Protein AF-0000000076605828 (afdb_homodimer)

pLDDT: mean 88.72, std 11.88, range [22.8, 98.69]

Foldseek 3Di:
DPPVPPPVPPVPPPPPPPQDWAKAKEAEAAPVPRAGDWQWWKAFPPDPFIDTAHPRRMDIGTDGQQTWIWTDDVQWDIDIDGRPDSYDYHHTYRFPDQQQPWDDFVPDIDGNLFDFADKDKDAQVNCVVFVDQFPLVSDDFPDWQKHWFFQFQFPPGDIAIFGQDAAFPPDLGAWEAEPRDTDPPDDRQDGSNFWGMKMKGRFCQRCVVVFFRAQRTYIYTYGDWADADDKWKWKWKWKWFWDFPDAFFFQFQLRLQVLQQQQQVVVVHHRPDDPVCSVVLPRFAQLVVVFFAGRWMKIKIKMKMWHDRPQKTKIKMWMWIWTAARGLRVLVQGIKIKIKIKIKMKGWPAAAPPDQFQRTKIKIKIKMKMKMKGHHWDFFDLQATLLLLSRWANRSADQFDPCQVVVCVVWVQAAAAPVRTGGDAGDPQPARRFSSVSVSRALKTKMKIKIWMKMKIKMWTPGGVQKIKMKMKIKIKMKMKMWMKHDQHATYPHPGGRHKIKIKMKMKIKMKMKIKIKIWGWDDDDQKTKIKMKMKMKMKMAMKMKMKMAIHFPDSDPVPGDRVRHDDDPVPIDMDIDGRVPFMKMKIKIKMKMWMDGNSFKIKMKMKMKMAIQQAAPQARIDIKIKIKIKGWPCVDPVNVPPDQFWDTKMKMKMKIKHWHRPDGHPLQAWDKDKPPWDFDDDDPPTDIDIDIDTQEHHHNPAYIKMKIKIKIKMKTATDSNQKIKIKMWMKIKIFQHWDFADDDVVVVHGGGITRFWMKMKIWMKMKIKGWDDDVLKTKIKIKMKIFMDIFTAAPRYPQQKDQDDADVLLLAGGFWMGGHGDHPIATKFWEWFFFQFAAVSQVVLCVQAVANDHGQATHTDQCPPPSHDDRVRMDGLFAQDFRMWMKMWMWMDGVFKIKIWIKIKTFRGKAQEPSDGLSRLSIIDRPCLVQGRPHGPSTGQHGGNHNVNRRSRNYRYNSRIDTLIKMFRAKIKMKGKDPCVVQVVVPWRIKMKMKMKGRNDMGDPDSHSESRHDHDDPRCRRYGNSGNHHIIMIMIMMMTMD/DPPVPPPVPPPPPPPPPPQDWAKAKEAEAAPVPRAGDWQWWKDFPPDPFIDTAHNRRMDIGTDGQQTWIWTDDVQWDIDIDGRPDSYDYHHTYRFPDQQQPWDDFVPDIDGNLFDFADKDKDAQVNCVVFVDQFPLVRDDFPDWQKHWFFFFQFPPGDIAIFGQDAAFPPDLGAWEAEPRDTDPPDDRQDGSNFWGMKMKGRFCQRCVVVFFRGQRTYIYTYGDWADADDKWKWKWKKKWFWDFPDAFFFQFQLRLQVLQQQQQVVVVHHRPDDPVCSVPLPRFAQLVVVFFAGRWMKIKIKMKMWHDHPFKTKIKMWMWIWTAARGLSVLVAGIKIKIKIKIKMKGWPAAAPPDQFQRTKIKIKIKMKMKMKGHHWDFFDLQATLLLLSRWANRSAHQFDPCQVVCCVVWVQAAAAPVRTGGDAGDPQPARRFRSVSVSRALKTKMKIKIWMKMKIKMWTPGGVQKIKMKMKIKIKMKMKMWMKHDQHATYPHPGGRHKIKIKMKMKIKMKMKIKIKIWGWDDDDQKTKIKMKMKMKMKMAMKMKMKMAIHFPDSDPVPRDRVRHDDDCVPIDMDIDGRVPFMKMKIKIKMKMWMDGNSFKIKIKMKMKMAIQQAAPVARIDIKIKIKIKGWPCVDPVNVPPDQFWDTKMKMKMKIKHWHRPDGHPLQAWDKDKDPWDFDDDDPPTDIDIDIDTAEHHHNPAYIKMKIKIKIKMKTATDSRQKIKIKMWMKIKIFQHWDFADDDVVVVHGGGITRAWMKMKIWMKMKIKGWDDDVLKTKIKIKMKIFMDIFTAAPRYDQQKDQDDADVLLLAGGFWMGGHGDHPIATKFWEWFFFQFADVSQVVLCVQAVFNDHGQATHTDQCVPPSHDDRVRMDGLFAQDFRMWMKMWMWMDGDFKIKIWIKIKTFRGKAQEPSDGLSRLSIIDRPCLVQGRPHGPSTGQHGRNHNVNRRSRNYRYNSRIDTLIKMFRAKIKMKGKDPCVVQVVVPWRIKMKMKMKGRNDMGDPDSHSHSRHDHDDPRCRRYGNSGNHHIIMIMIMMMTMD

Sequence (2086 aa):
MKKTLGLLFLMMLATLVAAQDVTVTGRVTSESTGEPIPGVSVMVVGTTTGTITDIDGNFSLPTQMGERLRFSFIGMNNVEVAVTSSTHDVRMVETWTDLDEVVVVGYGVQRRSVITAAISSVSSDDLESSRPSRIEDVLKGRVSGVQITQSSGQPGSDSKLRIRGLGTINNSEPLYIVDGMAVDGGIDYLNPTDIESIEILKDAASAAVYGARAANGVVLVTTKSGSVARTTVNYDFSYGWQNPWRKKSVLDAREYMIIMNEALRNDGNAPRYSNEQIAGAGRGTDWQDETFNYDAPIQNHQVSIQGGSDQGTFFLSFGYFSQDGIVGGNYGKSNYERYSLRSNNNYTVFSTDDRGFLNKVRVGVNAGYSRILSSGIDPNSEYGSVLGSALAFNPIVPLYAEDPEGVIAARPTAVTDKDGRVFSLPPSGFQEIANPVAMLAAPQNSQGNSDKFVSTFWGELDVLEGLTFRSSYGVDLAFWGNDGYTFEHFLATQGKNFTQSHVFSNMHRGFRWQLENTLTYNFSVENHNFTALLGQSGQEYTYRNLGGDNYDLLENDPRKANINYGIADPALQRTWGGTGGFSAHTLASYFGRLDYNFRETYMFQATVRRDGSSNFGPNNKWGTFPSVSVGWNITNESFMDNRPDFLTHMRIRASWGLNGNERIPNFGYTSLMSGGQNYYFGSGDYMTMQYGASPSQLSNPDLKWEETEQINFGFETRMFNSALTFGFDYYKKTTTGMLMHIPIPAYVGKGSPWGNVGDMENSGFEFELGYRGRTGDFRYSISGNASYLENKLINLGNESGEIILESAGAAGLGAYVKGENGMPFPYFYGFKTDGILQNQAEADAYNAAYGRNARPGDVRFVDLNGDGQINDADRTKIGKGMPDWTFGFNLNAEWRNFDLNMFFQGTYGNDIFDYSVRGDIPAMNRPSWILDRWTGEGTSDRIPRMTNANPNGNWASSDLYVKDGSYLRLKTMQIGYTLPTEISRRVSIDRFRIYVSGDNLLTFTGYDGFEPEIASGGFTTIGIDRGIYPQARTISVGANITFMKKTLGLLFLMMLATLVAAQDVTVTGRVTSESTGEPIPGVSVMVVGTTTGTITDIDGNFSLPTQMGERLRFSFIGMNNVEVAVTSSTHDVRMVETWTDLDEVVVVGYGVQRRSVITAAISSVSSDDLESSRPSRIEDVLKGRVSGVQITQSSGQPGSDSKLRIRGLGTINNSEPLYIVDGMAVDGGIDYLNPTDIESIEILKDAASAAVYGARAANGVVLVTTKSGSVARTTVNYDFSYGWQNPWRKKSVLDAREYMIIMNEALRNDGNAPRYSNEQIAGAGRGTDWQDETFNYDAPIQNHQVSIQGGSDQGTFFLSFGYFSQDGIVGGNYGKSNYERYSLRSNNNYTVFSTDDRGFLNKVRVGVNAGYSRILSSGIDPNSEYGSVLGSALAFNPIVPLYAEDPEGVIAARPTAVTDKDGRVFSLPPSGFQEIANPVAMLAAPQNSQGNSDKFVSTFWGELDVLEGLTFRSSYGVDLAFWGNDGYTFEHFLATQGKNFTQSHVFSNMHRGFRWQLENTLTYNFSVENHNFTALLGQSGQEYTYRNLGGDNYDLLENDPRKANINYGIADPALQRTWGGTGGFSAHTLASYFGRLDYNFRETYMFQATVRRDGSSNFGPNNKWGTFPSVSVGWNITNESFMDNRPDFLTHMRIRASWGLNGNERIPNFGYTSLMSGGQNYYFGSGDYMTMQYGASPSQLSNPDLKWEETEQINFGFETRMFNSALTFGFDYYKKTTTGMLMHIPIPAYVGKGSPWGNVGDMENSGFEFELGYRGRTGDFRYSISGNASYLENKLINLGNESGEIILESAGAAGLGAYVKGENGMPFPYFYGFKTDGILQNQAEADAYNAAYGRNARPGDVRFVDLNGDGQINDADRTKIGKGMPDWTFGFNLNAEWRNFDLNMFFQGTYGNDIFDYSVRGDIPAMNRPSWILDRWTGEGTSDRIPRMTNANPNGNWASSDLYVKDGSYLRLKTMQIGYTLPTEISRRVSIDRFRIYVSGDNLLTFTGYDGFEPEIASGGFTTIGIDRGIYPQARTISVGANITF

Nearest PDB structures (foldseek):
  6slj-assembly1_A  TM=8.534E-01  e=1.405E-75  Porphyromonas gingivalis W83
  5fq8-assembly1_B  TM=7.972E-01  e=7.244E-64  Bacteroides thetaiotaomicron
  5fq6-assembly2_B  TM=7.898E-01  e=7.943E-63  Bacteroides thetaiotaomicron
  5fq6-assembly2_I  TM=7.905E-01  e=1.356E-63  Bacteroides thetaiotaomicron
  5fq7-assembly1_B  TM=7.815E-01  e=1.828E-61  Bacteroides thetaiotaomicron

Structure (mmCIF, N/CA/C/O backbone):
data_AF-0000000076605828-model_v1
#
loop_
_entity.id
_entity.type
_entity.pdbx_description
1 polymer 'TonB-linked outer membrane protein, SusC/RagA family'
#
loop_
_atom_site.group_PDB
_atom_site.id
_atom_site.type_symbol
_atom_site.label_atom_id
_atom_site.label_alt_id
_atom_site.label_comp_id
_atom_site.label_asym_id
_atom_site.label_entity_id
_atom_site.label_seq_id
_atom_site.pdbx_PDB_ins_code
_atom_site.Cartn_x
_atom_site.Cartn_y
_atom_site.Cartn_z
_atom_site.occupancy
_atom_site.B_iso_or_equiv
_atom_site.auth_seq_id
_atom_site.auth_comp_id
_atom_site.auth_asym_id
_atom_site.auth_atom_id
_atom_site.pdbx_PDB_model_num
ATOM 1 N N . MET A 1 1 ? 65.75 -18.188 44.406 1 22.8 1 MET A N 1
ATOM 2 C CA . MET A 1 1 ? 65 -17.172 43.656 1 22.8 1 MET A CA 1
ATOM 3 C C . MET A 1 1 ? 65.812 -16.688 42.438 1 22.8 1 MET A C 1
ATOM 5 O O . MET A 1 1 ? 65.25 -16.219 41.469 1 22.8 1 MET A O 1
ATOM 9 N N . LYS A 1 2 ? 67.125 -16.359 42.719 1 23.2 2 LYS A N 1
ATOM 10 C CA . LYS A 1 2 ? 68.062 -15.555 41.969 1 23.2 2 LYS A CA 1
ATOM 11 C C . LYS A 1 2 ? 68.5 -16.25 40.656 1 23.2 2 LYS A C 1
ATOM 13 O O . LYS A 1 2 ? 68.812 -15.602 39.656 1 23.2 2 LYS A O 1
ATOM 18 N N . LYS A 1 3 ? 68.812 -17.484 40.844 1 26.81 3 LYS A N 1
ATOM 19 C CA . LYS A 1 3 ? 69.5 -18.25 39.812 1 26.81 3 LYS A CA 1
ATOM 20 C C . LYS A 1 3 ? 68.625 -18.469 38.594 1 26.81 3 LYS A C 1
ATOM 22 O O . LYS A 1 3 ? 69.125 -18.859 37.531 1 26.81 3 LYS A O 1
ATOM 27 N N . THR A 1 4 ? 67.312 -18.672 38.969 1 29.89 4 THR A N 1
ATOM 28 C CA . THR A 1 4 ? 66.375 -19.219 37.969 1 29.89 4 THR A CA 1
ATOM 29 C C . THR A 1 4 ? 66.125 -18.203 36.875 1 29.89 4 THR A C 1
ATOM 31 O O . THR A 1 4 ? 65.312 -18.438 35.969 1 29.89 4 THR A O 1
ATOM 34 N N . LEU A 1 5 ? 66.75 -16.906 37.062 1 31.23 5 LEU A N 1
ATOM 35 C CA . LEU A 1 5 ? 66.438 -15.773 36.219 1 31.23 5 LEU A CA 1
ATOM 36 C C . LEU A 1 5 ? 67.062 -15.953 34.812 1 31.23 5 LEU A C 1
ATOM 38 O O . LEU A 1 5 ? 66.625 -15.289 33.875 1 31.23 5 LEU A O 1
ATOM 42 N N . GLY A 1 6 ? 68.188 -16.703 34.75 1 29.97 6 GLY A N 1
ATOM 43 C CA . GLY A 1 6 ? 69.125 -16.656 33.625 1 29.97 6 GLY A CA 1
ATOM 44 C C . GLY A 1 6 ? 68.5 -17.188 32.344 1 29.97 6 GLY A C 1
ATOM 45 O O . GLY A 1 6 ? 68.688 -16.641 31.266 1 29.97 6 GLY A O 1
ATOM 46 N N . LEU A 1 7 ? 67.938 -18.391 32.531 1 31.02 7 LEU A N 1
ATOM 47 C CA . LEU A 1 7 ? 67.688 -19.234 31.375 1 31.02 7 LEU A CA 1
ATOM 48 C C . LEU A 1 7 ? 66.562 -18.625 30.5 1 31.02 7 LEU A C 1
ATOM 50 O O . LEU A 1 7 ? 66.375 -19.062 29.359 1 31.02 7 LEU A O 1
ATOM 54 N N . LEU A 1 8 ? 65.75 -17.672 31.094 1 28.02 8 LEU A N 1
ATOM 55 C CA . LEU A 1 8 ? 64.562 -17.234 30.359 1 28.02 8 LEU A CA 1
ATOM 56 C C . LEU A 1 8 ? 64.938 -16.359 29.172 1 28.02 8 LEU A C 1
ATOM 58 O O . LEU A 1 8 ? 64.125 -16.172 28.25 1 28.02 8 LEU A O 1
ATOM 62 N N . PHE A 1 9 ? 66.188 -15.734 29.219 1 30.53 9 PHE A N 1
ATOM 63 C CA . PHE A 1 9 ? 66.562 -14.727 28.234 1 30.53 9 PHE A CA 1
ATOM 64 C C . PHE A 1 9 ? 66.75 -15.352 26.859 1 30.53 9 PHE A C 1
ATOM 66 O O . PHE A 1 9 ? 66.625 -14.672 25.828 1 30.53 9 PHE A O 1
ATOM 73 N N . LEU A 1 10 ? 67.312 -16.594 26.828 1 29.33 10 LEU A N 1
ATOM 74 C CA . LEU A 1 10 ? 67.812 -17.078 25.562 1 29.33 10 LEU A CA 1
ATOM 75 C C . LEU A 1 10 ? 66.688 -17.297 24.562 1 29.33 10 LEU A C 1
ATOM 77 O O . LEU A 1 10 ? 66.938 -17.391 23.359 1 29.33 10 LEU A O 1
ATOM 81 N N . MET A 1 11 ? 65.5 -17.688 25.047 1 28.58 11 MET A N 1
ATOM 82 C CA . MET A 1 11 ? 64.562 -18.219 24.062 1 28.58 11 MET A CA 1
ATOM 83 C C . MET A 1 11 ? 64 -17.109 23.188 1 28.58 11 MET A C 1
ATOM 85 O O . MET A 1 11 ? 63.156 -17.359 22.328 1 28.58 11 MET A O 1
ATOM 89 N N . MET A 1 12 ? 64.188 -15.805 23.5 1 29.36 12 MET A N 1
ATOM 90 C CA . MET A 1 12 ? 63.531 -14.758 22.75 1 29.36 12 MET A CA 1
ATOM 91 C C . MET A 1 12 ? 64.188 -14.562 21.391 1 29.36 12 MET A C 1
ATOM 93 O O . MET A 1 12 ? 63.844 -13.617 20.672 1 29.36 12 MET A O 1
ATOM 97 N N . LEU A 1 13 ? 65.375 -15.07 21.078 1 29.67 13 LEU A N 1
ATOM 98 C CA . LEU A 1 13 ? 65.938 -14.656 19.812 1 29.67 13 LEU A CA 1
ATOM 99 C C . LEU A 1 13 ? 65.125 -15.172 18.641 1 29.67 13 LEU A C 1
ATOM 101 O O . LEU A 1 13 ? 65.312 -16.297 18.172 1 29.67 13 LEU A O 1
ATOM 105 N N . ALA A 1 14 ? 63.781 -15.109 18.672 1 29.11 14 ALA A N 1
ATOM 106 C CA . ALA A 1 14 ? 63.031 -15.508 17.469 1 29.11 14 ALA A CA 1
ATOM 107 C C . ALA A 1 14 ? 63.5 -14.711 16.25 1 29.11 14 ALA A C 1
ATOM 109 O O . ALA A 1 14 ? 63.594 -13.477 16.312 1 29.11 14 ALA A O 1
ATOM 110 N N . THR A 1 15 ? 64.375 -15.336 15.422 1 31.11 15 THR A N 1
ATOM 111 C CA . THR A 1 15 ? 64.875 -14.922 14.117 1 31.11 15 THR A CA 1
ATOM 112 C C . THR A 1 15 ? 63.75 -14.359 13.258 1 31.11 15 THR A C 1
ATOM 114 O O . THR A 1 15 ? 62.719 -15.008 13.062 1 31.11 15 THR A O 1
ATOM 117 N N . LEU A 1 16 ? 63.562 -13.078 13.289 1 33.22 16 LEU A N 1
ATOM 118 C CA . LEU A 1 16 ? 62.781 -12.352 12.289 1 33.22 16 LEU A CA 1
ATOM 119 C C . LEU A 1 16 ? 63.219 -12.727 10.883 1 33.22 16 LEU A C 1
ATOM 121 O O . LEU A 1 16 ? 64.375 -12.43 10.484 1 33.22 16 LEU A O 1
ATOM 125 N N . VAL A 1 17 ? 63.031 -13.875 10.414 1 34.53 17 VAL A N 1
ATOM 126 C CA . VAL A 1 17 ? 63.188 -14.133 8.984 1 34.53 17 VAL A CA 1
ATOM 127 C C . VAL A 1 17 ? 62.469 -13.062 8.172 1 34.53 17 VAL A C 1
ATOM 129 O O . VAL A 1 17 ? 61.25 -12.914 8.273 1 34.53 17 VAL A O 1
ATOM 132 N N . ALA A 1 18 ? 63.125 -11.961 7.895 1 38.31 18 ALA A N 1
ATOM 133 C CA . ALA A 1 18 ? 62.688 -10.992 6.891 1 38.31 18 ALA A CA 1
ATOM 134 C C . ALA A 1 18 ? 62.281 -11.688 5.59 1 38.31 18 ALA A C 1
ATOM 136 O O . ALA A 1 18 ? 63.125 -12.32 4.941 1 38.31 18 ALA A O 1
ATOM 137 N N . ALA A 1 19 ? 61.25 -12.156 5.547 1 45.38 19 ALA A N 1
ATOM 138 C CA . ALA A 1 19 ? 60.688 -12.664 4.297 1 45.38 19 ALA A CA 1
ATOM 139 C C . ALA A 1 19 ? 60.844 -11.656 3.17 1 45.38 19 ALA A C 1
ATOM 141 O O . ALA A 1 19 ? 60.562 -10.469 3.342 1 45.38 19 ALA A O 1
ATOM 142 N N . GLN A 1 20 ? 61.812 -11.82 2.32 1 55.34 20 GLN A N 1
ATOM 143 C CA . GLN A 1 20 ? 62.094 -11.008 1.143 1 55.34 20 GLN A CA 1
ATOM 144 C C . GLN A 1 20 ? 60.844 -10.75 0.34 1 55.34 20 GLN A C 1
ATOM 146 O O . GLN A 1 20 ? 60.156 -11.688 -0.085 1 55.34 20 GLN A O 1
ATOM 151 N N . ASP A 1 21 ? 60.406 -9.609 0.299 1 67.06 21 ASP A N 1
ATOM 152 C CA . ASP A 1 21 ? 59.25 -9.141 -0.485 1 67.06 21 ASP A CA 1
ATOM 153 C C . ASP A 1 21 ? 59.531 -9.266 -1.982 1 67.06 21 ASP A C 1
ATOM 155 O O . ASP A 1 21 ? 60.594 -8.859 -2.463 1 67.06 21 ASP A O 1
ATOM 159 N N . VAL A 1 22 ? 58.875 -10.219 -2.615 1 77.44 22 VAL A N 1
ATOM 160 C CA . VAL A 1 22 ? 59 -10.375 -4.062 1 77.44 22 VAL A CA 1
ATOM 161 C C . VAL A 1 22 ? 57.656 -10.07 -4.73 1 77.44 22 VAL A C 1
ATOM 163 O O . VAL A 1 22 ? 56.594 -10.32 -4.148 1 77.44 22 VAL A O 1
ATOM 166 N N . THR A 1 23 ? 57.781 -9.43 -5.875 1 81.44 23 THR A N 1
ATOM 167 C CA . THR A 1 23 ? 56.594 -9.32 -6.742 1 81.44 23 THR A CA 1
ATOM 168 C C . THR A 1 23 ? 56.531 -10.5 -7.707 1 81.44 23 THR A C 1
ATOM 170 O O . THR A 1 23 ? 57.406 -10.68 -8.547 1 81.44 23 THR A O 1
ATOM 173 N N . VAL A 1 24 ? 55.625 -11.32 -7.512 1 82.19 24 VAL A N 1
ATOM 174 C CA . VAL A 1 24 ? 55.469 -12.484 -8.375 1 82.19 24 VAL A CA 1
ATOM 175 C C . VAL A 1 24 ? 54.594 -12.109 -9.578 1 82.19 24 VAL A C 1
ATOM 177 O O . VAL A 1 24 ? 53.531 -11.508 -9.422 1 82.19 24 VAL A O 1
ATOM 180 N N . THR A 1 25 ? 55.188 -12.383 -10.742 1 84.44 25 THR A N 1
ATOM 181 C CA . THR A 1 25 ? 54.469 -12.195 -12 1 84.44 25 THR A CA 1
ATOM 182 C C . THR A 1 25 ? 54.25 -13.523 -12.719 1 84.44 25 THR A C 1
ATOM 184 O O . THR A 1 25 ? 55 -14.484 -12.477 1 84.44 25 THR A O 1
ATOM 187 N N . GLY A 1 26 ? 53.188 -13.68 -13.414 1 84.06 26 GLY A N 1
ATOM 188 C CA . GLY A 1 26 ? 52.906 -14.883 -14.203 1 84.06 26 GLY A CA 1
ATOM 189 C C . GLY A 1 26 ? 51.688 -14.773 -15.07 1 84.06 26 GLY A C 1
ATOM 190 O O . GLY A 1 26 ? 51.031 -13.727 -15.109 1 84.06 26 GLY A O 1
ATOM 191 N N . ARG A 1 27 ? 51.531 -15.812 -15.859 1 84.06 27 ARG A N 1
ATOM 192 C CA . ARG A 1 27 ? 50.406 -15.945 -16.766 1 84.06 27 ARG A CA 1
ATOM 193 C C . ARG A 1 27 ? 49.531 -17.156 -16.406 1 84.06 27 ARG A C 1
ATOM 195 O O . ARG A 1 27 ? 50.062 -18.234 -16.156 1 84.06 27 ARG A O 1
ATOM 202 N N . VAL A 1 28 ? 48.344 -16.906 -16.25 1 83.62 28 VAL A N 1
ATOM 203 C CA . VAL A 1 28 ? 47.375 -18 -15.977 1 83.62 28 VAL A CA 1
ATOM 204 C C . VAL A 1 28 ? 46.688 -18.406 -17.266 1 83.62 28 VAL A C 1
ATOM 206 O O . VAL A 1 28 ? 46.062 -17.562 -17.938 1 83.62 28 VAL A O 1
ATOM 209 N N . THR A 1 29 ? 46.844 -19.594 -17.609 1 79.06 29 THR A N 1
ATOM 210 C CA . THR A 1 29 ? 46.219 -20.109 -18.828 1 79.06 29 THR A CA 1
ATOM 211 C C . THR A 1 29 ? 45.375 -21.359 -18.531 1 79.06 29 THR A C 1
ATOM 213 O O . THR A 1 29 ? 45.562 -21.984 -17.484 1 79.06 29 THR A O 1
ATOM 216 N N . SER A 1 30 ? 44.406 -21.656 -19.391 1 73.06 30 SER A N 1
ATOM 217 C CA . SER A 1 30 ? 43.656 -22.906 -19.328 1 73.06 30 SER A CA 1
ATOM 218 C C . SER A 1 30 ? 44.5 -24.078 -19.781 1 73.06 30 SER A C 1
ATOM 220 O O . SER A 1 30 ? 45.219 -24 -20.766 1 73.06 30 SER A O 1
ATOM 222 N N . GLU A 1 31 ? 44.531 -25.109 -18.922 1 70.31 31 GLU A N 1
ATOM 223 C CA . GLU A 1 31 ? 45.312 -26.281 -19.266 1 70.31 31 GLU A CA 1
ATOM 224 C C . GLU A 1 31 ? 44.875 -26.891 -20.594 1 70.31 31 GLU A C 1
ATOM 226 O O . GLU A 1 31 ? 45.719 -27.328 -21.391 1 70.31 31 GLU A O 1
ATOM 231 N N . SER A 1 32 ? 43.594 -26.875 -20.797 1 62.53 32 SER A N 1
ATOM 232 C CA . SER A 1 32 ? 43.031 -27.531 -21.984 1 62.53 32 SER A CA 1
ATOM 233 C C . SER A 1 32 ? 43.25 -26.688 -23.234 1 62.53 32 SER A C 1
ATOM 235 O O . SER A 1 32 ? 43.594 -27.219 -24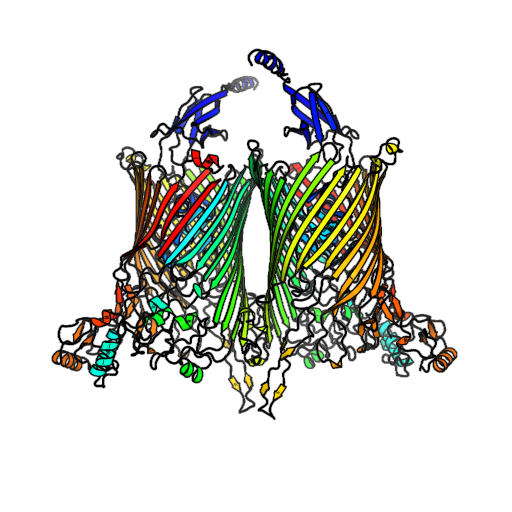.297 1 62.53 32 SER A O 1
ATOM 237 N N . THR A 1 33 ? 43.062 -25.359 -23.219 1 64.31 33 THR A N 1
ATOM 238 C CA . THR A 1 33 ? 43.094 -24.547 -24.438 1 64.31 33 THR A CA 1
ATOM 239 C C . THR A 1 33 ? 44.375 -23.734 -24.531 1 64.31 33 THR A C 1
ATOM 241 O O . THR A 1 33 ? 44.688 -23.188 -25.578 1 64.31 33 THR A O 1
ATOM 244 N N . GLY A 1 34 ? 45.094 -23.656 -23.547 1 67.19 34 GLY A N 1
ATOM 245 C CA . GLY A 1 34 ? 46.312 -22.844 -23.516 1 67.19 34 GLY A CA 1
ATOM 246 C C . GLY A 1 34 ? 46 -21.344 -23.562 1 67.19 34 GLY A C 1
ATOM 247 O O . GLY A 1 34 ? 46.938 -20.531 -23.656 1 67.19 34 GLY A O 1
ATOM 248 N N . GLU A 1 35 ? 44.812 -21.031 -23.547 1 70.69 35 GLU A N 1
ATOM 249 C CA . GLU A 1 35 ? 44.438 -19.625 -23.641 1 70.69 35 GLU A CA 1
ATOM 250 C C . GLU A 1 35 ? 44.531 -18.938 -22.281 1 70.69 35 GLU A C 1
ATOM 252 O O . GLU A 1 35 ? 44.312 -19.562 -21.25 1 70.69 35 GLU A O 1
ATOM 257 N N . PRO A 1 36 ? 44.781 -17.578 -22.375 1 76.94 36 PRO A N 1
ATOM 258 C CA . PRO A 1 36 ? 44.812 -16.844 -21.109 1 76.94 36 PRO A CA 1
ATOM 259 C C . PRO A 1 36 ? 43.438 -16.75 -20.438 1 76.94 36 PRO A C 1
ATOM 261 O O . PRO A 1 36 ? 42.438 -16.641 -21.141 1 76.94 36 PRO A O 1
ATOM 264 N N . ILE A 1 37 ? 43.375 -17.031 -19.188 1 75.38 37 ILE A N 1
ATOM 265 C CA . ILE A 1 37 ? 42.156 -16.906 -18.438 1 75.38 37 ILE A CA 1
ATOM 266 C C . ILE A 1 37 ? 42.094 -15.547 -17.734 1 75.38 37 ILE A C 1
ATOM 268 O O . ILE A 1 37 ? 42.781 -15.336 -16.734 1 75.38 37 ILE A O 1
ATOM 272 N N . PRO A 1 38 ? 41.312 -14.703 -18.312 1 71.25 38 PRO A N 1
ATOM 273 C CA . PRO A 1 38 ? 41.156 -13.422 -17.625 1 71.25 38 PRO A CA 1
ATOM 274 C C . PRO A 1 38 ? 40.25 -13.523 -16.406 1 71.25 38 PRO A C 1
ATOM 276 O O . PRO A 1 38 ? 39.312 -14.328 -16.391 1 71.25 38 PRO A O 1
ATOM 279 N N . GLY A 1 39 ? 40.5 -12.781 -15.25 1 68.56 39 GLY A N 1
ATOM 280 C CA . GLY A 1 39 ? 39.594 -12.656 -14.109 1 68.56 39 GLY A CA 1
ATOM 281 C C . GLY A 1 39 ? 39.844 -13.703 -13.047 1 68.56 39 GLY A C 1
ATOM 282 O O . GLY A 1 39 ? 39 -13.906 -12.164 1 68.56 39 GLY A O 1
ATOM 283 N N . VAL A 1 40 ? 41 -14.461 -13.234 1 74.62 40 VAL A N 1
ATOM 284 C CA . VAL A 1 40 ? 41.344 -15.43 -12.203 1 74.62 40 VAL A CA 1
ATOM 285 C C . VAL A 1 40 ? 41.75 -14.695 -10.922 1 74.62 40 VAL A C 1
ATOM 287 O O . VAL A 1 40 ? 42.594 -13.812 -10.938 1 74.62 40 VAL A O 1
ATOM 290 N N . SER A 1 41 ? 41.062 -15.055 -9.93 1 78.25 41 SER A N 1
ATOM 291 C CA . SER A 1 41 ? 41.469 -14.539 -8.625 1 78.25 41 SER A CA 1
ATOM 292 C C . SER A 1 41 ? 42.781 -15.188 -8.156 1 78.25 41 SER A C 1
ATOM 294 O O . SER A 1 41 ? 42.844 -16.422 -8.023 1 78.25 41 SER A O 1
ATOM 296 N N . VAL A 1 42 ? 43.875 -14.406 -8.008 1 81.44 42 VAL A N 1
ATOM 297 C CA . VAL A 1 42 ? 45.156 -14.844 -7.461 1 81.44 42 VAL A CA 1
ATOM 298 C C . VAL A 1 42 ? 45.344 -14.281 -6.051 1 81.44 42 VAL A C 1
ATOM 300 O O . VAL A 1 42 ? 45.5 -13.07 -5.871 1 81.44 42 VAL A O 1
ATOM 303 N N . MET A 1 43 ? 45.188 -15.148 -5.113 1 78.75 43 MET A N 1
ATOM 304 C CA . MET A 1 43 ? 45.25 -14.719 -3.717 1 78.75 43 MET A CA 1
ATOM 305 C C . MET A 1 43 ? 46.375 -15.422 -2.973 1 78.75 43 MET A C 1
ATOM 307 O O . MET A 1 43 ? 46.688 -16.578 -3.252 1 78.75 43 MET A O 1
ATOM 311 N N . VAL A 1 44 ? 47.156 -14.672 -2.006 1 78.12 44 VAL A N 1
ATOM 312 C CA . VAL A 1 44 ? 48.062 -15.312 -1.06 1 78.12 44 VAL A CA 1
ATOM 313 C C . VAL A 1 44 ? 47.281 -16.094 -0.023 1 78.12 44 VAL A C 1
ATOM 315 O O . VAL A 1 44 ? 46.406 -15.531 0.661 1 78.12 44 VAL A O 1
ATOM 318 N N . VAL A 1 45 ? 47.469 -17.438 -0.069 1 73 45 VAL A N 1
ATOM 319 C CA . VAL A 1 45 ? 46.688 -18.328 0.792 1 73 45 VAL A CA 1
ATOM 320 C C . VAL A 1 45 ? 46.781 -17.844 2.24 1 73 45 VAL A C 1
ATOM 322 O O . VAL A 1 45 ? 47.875 -17.594 2.75 1 73 45 VAL A O 1
ATOM 325 N N . GLY A 1 46 ? 45.594 -17.594 2.947 1 61.31 46 GLY A N 1
ATOM 326 C CA . GLY A 1 46 ? 45.531 -17.203 4.348 1 61.31 46 GLY A CA 1
ATOM 327 C C . GLY A 1 46 ? 45.469 -15.711 4.551 1 61.31 46 GLY A C 1
ATOM 328 O O . GLY A 1 46 ? 45.469 -15.227 5.684 1 61.31 46 GLY A O 1
ATOM 329 N N . THR A 1 47 ? 45.688 -14.969 3.439 1 61.91 47 THR A N 1
ATOM 330 C CA . THR A 1 47 ? 45.656 -13.516 3.539 1 61.91 47 THR A CA 1
ATOM 331 C C . THR A 1 47 ? 44.562 -12.945 2.631 1 61.91 47 THR A C 1
ATOM 333 O O . THR A 1 47 ? 43.938 -13.688 1.87 1 61.91 47 THR A O 1
ATOM 336 N N . THR A 1 48 ? 44.281 -11.672 2.84 1 61.16 48 THR A N 1
ATOM 337 C CA . THR A 1 48 ? 43.312 -10.984 1.981 1 61.16 48 THR A CA 1
ATOM 338 C C . THR A 1 48 ? 44.031 -10.273 0.835 1 61.16 48 THR A C 1
ATOM 340 O O . THR A 1 48 ? 43.406 -9.539 0.07 1 61.16 48 THR A O 1
ATOM 343 N N . THR A 1 49 ? 45.281 -10.508 0.685 1 68.75 49 THR A N 1
ATOM 344 C CA . THR A 1 49 ? 46.062 -9.93 -0.397 1 68.75 49 THR A CA 1
ATOM 345 C C . THR A 1 49 ? 45.906 -10.734 -1.681 1 68.75 49 THR A C 1
ATOM 347 O O . THR A 1 49 ? 46.156 -11.945 -1.694 1 68.75 49 THR A O 1
ATOM 350 N N . GLY A 1 50 ? 45.312 -10.242 -2.641 1 74.12 50 GLY A N 1
ATOM 351 C CA . GLY A 1 50 ? 45.125 -10.922 -3.912 1 74.12 50 GLY A CA 1
ATOM 352 C C . GLY A 1 50 ? 45 -9.977 -5.086 1 74.12 50 GLY A C 1
ATOM 353 O O . GLY A 1 50 ? 45.031 -8.75 -4.914 1 74.12 50 GLY A O 1
ATOM 354 N N . THR A 1 51 ? 45.219 -10.523 -6.273 1 76.38 51 THR A N 1
ATOM 355 C CA . THR A 1 51 ? 45 -9.836 -7.543 1 76.38 51 THR A CA 1
ATOM 356 C C . THR A 1 51 ? 44.156 -10.672 -8.484 1 76.38 51 THR A C 1
ATOM 358 O O . THR A 1 51 ? 43.781 -11.805 -8.148 1 76.38 51 THR A O 1
ATOM 361 N N . ILE A 1 52 ? 43.719 -10.117 -9.562 1 76.5 52 ILE A N 1
ATOM 362 C CA . ILE A 1 52 ? 43.031 -10.82 -10.625 1 76.5 52 ILE A CA 1
ATOM 363 C C . ILE A 1 52 ? 43.812 -10.742 -11.922 1 76.5 52 ILE A C 1
ATOM 365 O O . ILE A 1 52 ? 44.531 -9.758 -12.164 1 76.5 52 ILE A O 1
ATOM 369 N N . THR A 1 53 ? 43.781 -11.805 -12.711 1 78.44 53 THR A N 1
ATOM 370 C CA . THR A 1 53 ? 44.5 -11.82 -13.977 1 78.44 53 THR A CA 1
ATOM 371 C C . THR A 1 53 ? 43.875 -10.836 -14.961 1 78.44 53 THR A C 1
ATOM 373 O O . THR A 1 53 ? 42.688 -10.586 -14.922 1 78.44 53 THR A O 1
ATOM 376 N N . ASP A 1 54 ? 44.781 -10.234 -15.789 1 73 54 ASP A N 1
ATOM 377 C CA . ASP A 1 54 ? 44.312 -9.312 -16.828 1 73 54 ASP A CA 1
ATOM 378 C C . ASP A 1 54 ? 43.781 -10.078 -18.047 1 73 54 ASP A C 1
ATOM 380 O O . ASP A 1 54 ? 43.688 -11.305 -18.016 1 73 54 ASP A O 1
ATOM 384 N N . ILE A 1 55 ? 43.406 -9.422 -19.125 1 69.81 55 ILE A N 1
ATOM 385 C CA . ILE A 1 55 ? 42.781 -10 -20.312 1 69.81 55 ILE A CA 1
ATOM 386 C C . ILE A 1 55 ? 43.75 -11.016 -20.953 1 69.81 55 ILE A C 1
ATOM 388 O O . ILE A 1 55 ? 43.281 -11.977 -21.594 1 69.81 55 ILE A O 1
ATOM 392 N N . ASP A 1 56 ? 45 -10.789 -20.797 1 74.56 56 ASP A N 1
ATOM 393 C CA . ASP A 1 56 ? 45.969 -11.703 -21.359 1 74.56 56 ASP A CA 1
ATOM 394 C C . ASP A 1 56 ? 46.375 -12.766 -20.344 1 74.56 56 ASP A C 1
ATOM 396 O O . ASP A 1 56 ? 47.375 -13.5 -20.562 1 74.56 56 ASP A O 1
ATOM 400 N N . GLY A 1 57 ? 45.656 -12.836 -19.234 1 75.62 57 GLY A N 1
ATOM 401 C CA . GLY A 1 57 ? 45.906 -13.828 -18.203 1 75.62 57 GLY A CA 1
ATOM 402 C C . GLY A 1 57 ? 47.094 -13.477 -17.312 1 75.62 57 GLY A C 1
ATOM 403 O O . GLY A 1 57 ? 47.562 -14.312 -16.531 1 75.62 57 GLY A O 1
ATOM 404 N N . ASN A 1 58 ? 47.625 -12.297 -17.469 1 80.06 58 ASN A N 1
ATOM 405 C CA . ASN A 1 58 ? 48.781 -11.914 -16.672 1 80.06 58 ASN A CA 1
ATOM 406 C C . ASN A 1 58 ? 48.375 -11.461 -15.266 1 80.06 58 ASN A C 1
ATOM 408 O O . ASN A 1 58 ? 47.312 -10.852 -15.094 1 80.06 58 ASN A O 1
ATOM 412 N N . PHE A 1 59 ? 49.188 -11.867 -14.242 1 81.19 59 PHE A N 1
ATOM 413 C CA . PHE A 1 59 ? 48.969 -11.367 -12.891 1 81.19 59 PHE A CA 1
ATOM 414 C C . PHE A 1 59 ? 50.281 -10.859 -12.297 1 81.19 59 PHE A C 1
ATOM 416 O O . PHE A 1 59 ? 51.375 -11.258 -12.734 1 81.19 59 PHE A O 1
ATOM 423 N N . SER A 1 60 ? 50.188 -9.766 -11.453 1 81.94 60 SER A N 1
ATOM 424 C CA . SER A 1 60 ? 51.25 -9.234 -10.633 1 81.94 60 SER A CA 1
ATOM 425 C C . SER A 1 60 ? 50.812 -9.039 -9.188 1 81.94 60 SER A C 1
ATOM 427 O O . SER A 1 60 ? 49.844 -8.32 -8.922 1 81.94 60 SER A O 1
ATOM 429 N N . LEU A 1 61 ? 51.438 -9.727 -8.234 1 79.5 61 LEU A N 1
ATOM 430 C CA . LEU A 1 61 ? 51.062 -9.695 -6.828 1 79.5 61 LEU A CA 1
ATOM 431 C C . LEU A 1 61 ? 52.281 -9.578 -5.93 1 79.5 61 LEU A C 1
ATOM 433 O O . LEU A 1 61 ? 53.188 -10.414 -5.988 1 79.5 61 LEU A O 1
ATOM 437 N N . PRO A 1 62 ? 52.438 -8.492 -5.207 1 79.88 62 PRO A N 1
ATOM 438 C CA . PRO A 1 62 ? 53.5 -8.445 -4.191 1 79.88 62 PRO A CA 1
ATOM 439 C C . PRO A 1 62 ? 53.25 -9.43 -3.051 1 79.88 62 PRO A C 1
ATOM 441 O O . PRO A 1 62 ? 52.188 -9.453 -2.457 1 79.88 62 PRO A O 1
ATOM 444 N N . THR A 1 63 ? 54.156 -10.375 -2.936 1 79.62 63 THR A N 1
ATOM 445 C CA . THR A 1 63 ? 54.094 -11.367 -1.871 1 79.62 63 THR A CA 1
ATOM 446 C C . THR A 1 63 ? 55.5 -11.734 -1.393 1 79.62 63 THR A C 1
ATOM 448 O O . THR A 1 63 ? 56.469 -11.078 -1.758 1 79.62 63 THR A O 1
ATOM 451 N N . GLN A 1 64 ? 55.625 -12.648 -0.504 1 78.5 64 GLN A N 1
ATOM 452 C CA . GLN A 1 64 ? 56.906 -13.102 0.021 1 78.5 64 GLN A CA 1
ATOM 453 C C . GLN A 1 64 ? 57.312 -14.461 -0.555 1 78.5 64 GLN A C 1
ATOM 455 O O . GLN A 1 64 ? 56.438 -15.266 -0.89 1 78.5 64 GLN A O 1
ATOM 460 N N . MET A 1 65 ? 58.625 -14.562 -0.8 1 77.25 65 MET A N 1
ATOM 461 C CA . MET A 1 65 ? 59.125 -15.867 -1.244 1 77.25 65 MET A CA 1
ATOM 462 C C . MET A 1 65 ? 58.688 -16.969 -0.273 1 77.25 65 MET A C 1
ATOM 464 O O . MET A 1 65 ? 58.75 -16.781 0.943 1 77.25 65 MET A O 1
ATOM 468 N N . GLY A 1 66 ? 58.031 -18.125 -0.772 1 78.12 66 GLY A N 1
ATOM 469 C CA . GLY A 1 66 ? 57.594 -19.234 0.054 1 78.12 66 GLY A CA 1
ATOM 470 C C . GLY A 1 66 ? 56.094 -19.203 0.305 1 78.12 66 GLY A C 1
ATOM 471 O O . GLY A 1 66 ? 55.5 -20.203 0.751 1 78.12 66 GLY A O 1
ATOM 472 N N . GLU A 1 67 ? 55.531 -18.156 0.028 1 76.69 67 GLU A N 1
ATOM 473 C CA . GLU A 1 67 ? 54.094 -18.078 0.216 1 76.69 67 GLU A CA 1
ATOM 474 C C . GLU A 1 67 ? 53.344 -18.844 -0.886 1 76.69 67 GLU A C 1
ATOM 476 O O . GLU A 1 67 ? 53.906 -19.062 -1.97 1 76.69 67 GLU A O 1
ATOM 481 N N . ARG A 1 68 ? 52.094 -19.25 -0.556 1 82.06 68 ARG A N 1
ATOM 482 C CA . ARG A 1 68 ? 51.312 -19.969 -1.541 1 82.06 68 ARG A CA 1
ATOM 483 C C . ARG A 1 68 ? 50.219 -19.062 -2.139 1 82.06 68 ARG A C 1
ATOM 485 O O . ARG A 1 68 ? 49.562 -18.328 -1.412 1 82.06 68 ARG A O 1
ATOM 492 N N . LEU A 1 69 ? 50.25 -19.156 -3.494 1 82.56 69 LEU A N 1
ATOM 493 C CA . LEU A 1 69 ? 49.219 -18.406 -4.223 1 82.56 69 LEU A CA 1
ATOM 494 C C . LEU A 1 69 ? 48.094 -19.344 -4.641 1 82.56 69 LEU A C 1
ATOM 496 O O . LEU A 1 69 ? 48.312 -20.438 -5.148 1 82.56 69 LEU A O 1
ATOM 500 N N . ARG A 1 70 ? 46.969 -18.953 -4.355 1 80.56 70 ARG A N 1
ATOM 501 C CA . ARG A 1 70 ? 45.781 -19.656 -4.832 1 80.56 70 ARG A CA 1
ATOM 502 C C . ARG A 1 70 ? 45.156 -18.938 -6.027 1 80.56 70 ARG A C 1
ATOM 504 O O . ARG A 1 70 ? 44.844 -17.75 -5.957 1 80.56 70 ARG A O 1
ATOM 511 N N . PHE A 1 71 ? 45.031 -19.672 -7.117 1 78.62 71 PHE A N 1
ATOM 512 C CA . PHE A 1 71 ? 44.375 -19.25 -8.336 1 78.62 71 PHE A CA 1
ATOM 513 C C . PHE A 1 71 ? 42.969 -19.828 -8.406 1 78.62 71 PHE A C 1
ATOM 515 O O . PHE A 1 71 ? 42.781 -21.047 -8.414 1 78.62 71 PHE A O 1
ATOM 522 N N . SER A 1 72 ? 42 -18.969 -8.32 1 72.88 72 SER A N 1
ATOM 523 C CA . SER A 1 72 ? 40.625 -19.406 -8.32 1 72.88 72 SER A CA 1
ATOM 524 C C . SER A 1 72 ? 39.812 -18.719 -9.414 1 72.88 72 SER A C 1
ATOM 526 O O . SER A 1 72 ? 40 -17.516 -9.648 1 72.88 72 SER A O 1
ATOM 528 N N . PHE A 1 73 ? 39.219 -19.547 -10.258 1 66.44 73 PHE A N 1
ATOM 529 C CA . PHE A 1 73 ? 38.312 -19.094 -11.32 1 66.44 73 PHE A CA 1
ATOM 530 C C . PHE A 1 73 ? 37.125 -20.031 -11.469 1 66.44 73 PHE A C 1
ATOM 532 O O . PHE A 1 73 ? 37.281 -21.25 -11.383 1 66.44 73 PHE A O 1
ATOM 539 N N . ILE A 1 74 ? 35.938 -19.438 -11.602 1 56 74 ILE A N 1
ATOM 540 C CA . ILE A 1 74 ? 34.719 -20.234 -11.758 1 56 74 ILE A CA 1
ATOM 541 C C . ILE A 1 74 ? 34.875 -21.203 -12.93 1 56 74 ILE A C 1
ATOM 543 O O . ILE A 1 74 ? 35.281 -20.797 -14.031 1 56 74 ILE A O 1
ATOM 547 N N . GLY A 1 75 ? 34.688 -22.484 -12.781 1 57.38 75 GLY A N 1
ATOM 548 C CA . GLY A 1 75 ? 34.812 -23.531 -13.789 1 57.38 75 GLY A CA 1
ATOM 549 C C . GLY A 1 75 ? 36.188 -24.125 -13.891 1 57.38 75 GLY A C 1
ATOM 550 O O . GLY A 1 75 ? 36.438 -24.953 -14.766 1 57.38 75 GLY A O 1
ATOM 551 N N . MET A 1 76 ? 37.188 -23.578 -13.141 1 64.75 76 MET A N 1
ATOM 552 C CA . MET A 1 76 ? 38.531 -24.125 -13.172 1 64.75 76 MET A CA 1
ATOM 553 C C . MET A 1 76 ? 38.938 -24.656 -11.805 1 64.75 76 MET A C 1
ATOM 555 O O . MET A 1 76 ? 38.469 -24.156 -10.773 1 64.75 76 MET A O 1
ATOM 559 N N . ASN A 1 77 ? 39.594 -25.703 -11.734 1 63.72 77 ASN A N 1
ATOM 560 C CA . ASN A 1 77 ? 40.156 -26.188 -10.484 1 63.72 77 ASN A CA 1
ATOM 561 C C . ASN A 1 77 ? 41.094 -25.156 -9.852 1 63.72 77 ASN A C 1
ATOM 563 O O . ASN A 1 77 ? 41.906 -24.562 -10.539 1 63.72 77 ASN A O 1
ATOM 567 N N . ASN A 1 78 ? 40.781 -24.906 -8.578 1 68.12 78 ASN A N 1
ATOM 568 C CA . ASN A 1 78 ? 41.75 -24.047 -7.895 1 68.12 78 ASN A CA 1
ATOM 569 C C . ASN A 1 78 ? 43.156 -24.625 -7.992 1 68.12 78 ASN A C 1
ATOM 571 O O . ASN A 1 78 ? 43.375 -25.828 -7.914 1 68.12 78 ASN A O 1
ATOM 575 N N . VAL A 1 79 ? 44.156 -23.797 -8.32 1 74.69 79 VAL A N 1
ATOM 576 C CA . VAL A 1 79 ? 45.562 -24.188 -8.344 1 74.69 79 VAL A CA 1
ATOM 577 C C . VAL A 1 79 ? 46.344 -23.391 -7.297 1 74.69 79 VAL A C 1
ATOM 579 O O . VAL A 1 79 ? 46.219 -22.156 -7.223 1 74.69 79 VAL A O 1
ATOM 582 N N . GLU A 1 80 ? 46.875 -24.062 -6.301 1 78.38 80 GLU A N 1
ATOM 583 C CA . GLU A 1 80 ? 47.781 -23.391 -5.359 1 78.38 80 GLU A CA 1
ATOM 584 C C . GLU A 1 80 ? 49.25 -23.625 -5.73 1 78.38 80 GLU A C 1
ATOM 586 O O . GLU A 1 80 ? 49.656 -24.766 -5.961 1 78.38 80 GLU A O 1
ATOM 591 N N . VAL A 1 81 ? 50.062 -22.578 -5.883 1 80.12 81 VAL A N 1
ATOM 592 C CA . VAL A 1 81 ? 51.469 -22.656 -6.25 1 80.12 81 VAL A CA 1
ATOM 593 C C . VAL A 1 81 ? 52.312 -21.938 -5.207 1 80.12 81 VAL A C 1
ATOM 595 O O . VAL A 1 81 ? 51.969 -20.844 -4.766 1 80.12 81 VAL A O 1
ATOM 598 N N . ALA A 1 82 ? 53.281 -22.562 -4.652 1 79.62 82 ALA A N 1
ATOM 599 C CA . ALA A 1 82 ? 54.25 -21.906 -3.768 1 79.62 82 ALA A CA 1
ATOM 600 C C . ALA A 1 82 ? 55.156 -20.938 -4.547 1 79.62 82 ALA A C 1
ATOM 602 O O . ALA A 1 82 ? 55.594 -21.25 -5.645 1 79.62 82 ALA A O 1
ATOM 603 N N . VAL A 1 83 ? 55.406 -19.797 -4.023 1 79.88 83 VAL A N 1
ATOM 604 C CA . VAL A 1 83 ? 56.219 -18.781 -4.652 1 79.88 83 VAL A CA 1
ATOM 605 C C . VAL A 1 83 ? 57.688 -19.156 -4.516 1 79.88 83 VAL A C 1
ATOM 607 O O . VAL A 1 83 ? 58.281 -19 -3.445 1 79.88 83 VAL A O 1
ATOM 610 N N . THR A 1 84 ? 58.25 -19.766 -5.496 1 78.75 84 THR A N 1
ATOM 611 C CA . THR A 1 84 ? 59.656 -20.172 -5.492 1 78.75 84 THR A CA 1
ATOM 612 C C . THR A 1 84 ? 60.469 -19.281 -6.398 1 78.75 84 THR A C 1
ATOM 614 O O . THR A 1 84 ? 61.719 -19.344 -6.387 1 78.75 84 THR A O 1
ATOM 617 N N . SER A 1 85 ? 59.875 -18.531 -7.348 1 79 85 SER A N 1
ATOM 618 C CA . SER A 1 85 ? 60.531 -17.578 -8.25 1 79 85 SER A CA 1
ATOM 619 C C . SER A 1 85 ? 59.656 -16.344 -8.484 1 79 85 SER A C 1
ATOM 621 O O . SER A 1 85 ? 58.469 -16.328 -8.086 1 79 85 SER A O 1
ATOM 623 N N . SER A 1 86 ? 60.281 -15.422 -9.023 1 80.19 86 SER A N 1
ATOM 624 C CA . SER A 1 86 ? 59.594 -14.172 -9.281 1 80.19 86 SER A CA 1
ATOM 625 C C . SER A 1 86 ? 58.594 -14.32 -10.445 1 80.19 86 SER A C 1
ATOM 627 O O . SER A 1 86 ? 57.75 -13.453 -10.664 1 80.19 86 SER A O 1
ATOM 629 N N . THR A 1 87 ? 58.625 -15.375 -11.172 1 80.31 87 THR A N 1
ATOM 630 C CA . THR A 1 87 ? 57.688 -15.617 -12.266 1 80.31 87 THR A CA 1
ATOM 631 C C . THR A 1 87 ? 57.062 -17 -12.141 1 80.31 87 THR A C 1
ATOM 633 O O . THR A 1 87 ? 57.75 -18 -12.016 1 80.31 87 THR A O 1
ATOM 636 N N . HIS A 1 88 ? 55.719 -17.156 -12.047 1 81.44 88 HIS A N 1
ATOM 637 C CA . HIS A 1 88 ? 54.969 -18.406 -12.008 1 81.44 88 HIS A CA 1
ATOM 638 C C . HIS A 1 88 ? 53.844 -18.406 -13.047 1 81.44 88 HIS A C 1
ATOM 640 O O . HIS A 1 88 ? 52.844 -17.703 -12.891 1 81.44 88 HIS A O 1
ATOM 646 N N . ASP A 1 89 ? 54.031 -19.234 -14.102 1 81.56 89 ASP A N 1
ATOM 647 C CA . ASP A 1 89 ? 52.906 -19.5 -15.023 1 81.56 89 ASP A CA 1
ATOM 648 C C . ASP A 1 89 ? 52.031 -20.641 -14.523 1 81.56 89 ASP A C 1
ATOM 650 O O . ASP A 1 89 ? 52.562 -21.672 -14.086 1 81.56 89 ASP A O 1
ATOM 654 N N . VAL A 1 90 ? 50.781 -20.391 -14.406 1 80.62 90 VAL A N 1
ATOM 655 C CA . VAL A 1 90 ? 49.875 -21.391 -13.844 1 80.62 90 VAL A CA 1
ATOM 656 C C . VAL A 1 90 ? 48.875 -21.828 -14.906 1 80.62 90 VAL A C 1
ATOM 658 O O . VAL A 1 90 ? 48.281 -20.984 -15.602 1 80.62 90 VAL A O 1
ATOM 661 N N . ARG A 1 91 ? 48.75 -23.125 -15.109 1 78.44 91 ARG A N 1
ATOM 662 C CA . ARG A 1 91 ? 47.719 -23.719 -15.945 1 78.44 91 ARG A CA 1
ATOM 663 C C . ARG A 1 91 ? 46.562 -24.266 -15.094 1 78.44 91 ARG A C 1
ATOM 665 O O . ARG A 1 91 ? 46.781 -25.125 -14.227 1 78.44 91 ARG A O 1
ATOM 672 N N . MET A 1 92 ? 45.438 -23.641 -15.383 1 73.56 92 MET A N 1
ATOM 673 C CA . MET A 1 92 ? 44.281 -24.094 -14.617 1 73.56 92 MET A CA 1
ATOM 674 C C . MET A 1 92 ? 43.469 -25.094 -15.414 1 73.56 92 MET A C 1
ATOM 676 O O . MET A 1 92 ? 43.344 -24.953 -16.625 1 73.56 92 MET A O 1
ATOM 680 N N . VAL A 1 93 ? 43.156 -26.203 -14.727 1 64.25 93 VAL A N 1
ATOM 681 C CA . VAL A 1 93 ? 42.344 -27.234 -15.344 1 64.25 93 VAL A CA 1
ATOM 682 C C . VAL A 1 93 ? 40.875 -26.922 -15.141 1 64.25 93 VAL A C 1
ATOM 684 O O . VAL A 1 93 ? 40.438 -26.578 -14.039 1 64.25 93 VAL A O 1
ATOM 687 N N . GLU A 1 94 ? 40.188 -26.891 -16.234 1 55.47 94 GLU A N 1
ATOM 688 C CA . GLU A 1 94 ? 38.719 -26.688 -16.172 1 55.47 94 GLU A CA 1
ATOM 689 C C . GLU A 1 94 ? 38.062 -27.781 -15.328 1 55.47 94 GLU A C 1
ATOM 691 O O . GLU A 1 94 ? 38.438 -28.953 -15.414 1 55.47 94 GLU A O 1
ATOM 696 N N . THR A 1 95 ? 37.688 -27.5 -14.164 1 54.25 95 THR A N 1
ATOM 697 C CA . THR A 1 95 ? 36.938 -28.484 -13.391 1 54.25 95 THR A CA 1
ATOM 698 C C . THR A 1 95 ? 35.438 -28.172 -13.445 1 54.25 95 THR A C 1
ATOM 700 O O . THR A 1 95 ? 35.031 -27 -13.477 1 54.25 95 THR A O 1
ATOM 703 N N . TRP A 1 96 ? 34.812 -29.156 -14.016 1 49.56 96 TRP A N 1
ATOM 704 C CA . TRP A 1 96 ? 33.344 -29.062 -14.008 1 49.56 96 TRP A CA 1
ATOM 705 C C . TRP A 1 96 ? 32.781 -29.328 -12.617 1 49.56 96 TRP A C 1
ATOM 707 O O . TRP A 1 96 ? 31.625 -29.688 -12.461 1 49.56 96 TRP A O 1
ATOM 717 N N . THR A 1 97 ? 33.531 -29.266 -11.516 1 55.47 97 THR A N 1
ATOM 718 C CA . THR A 1 97 ? 32.844 -29.781 -10.336 1 55.47 97 THR A CA 1
ATOM 719 C C . THR A 1 97 ? 32.062 -28.688 -9.633 1 55.47 97 THR A C 1
ATOM 721 O O . THR A 1 97 ? 32.562 -27.594 -9.414 1 55.47 97 THR A O 1
ATOM 724 N N . ASP A 1 98 ? 30.719 -28.875 -9.641 1 59.94 98 ASP A N 1
ATOM 725 C CA . ASP A 1 98 ? 29.797 -28.031 -8.898 1 59.94 98 ASP A CA 1
ATOM 726 C C . ASP A 1 98 ? 29.781 -28.391 -7.418 1 59.94 98 ASP A C 1
ATOM 728 O O . ASP A 1 98 ? 28.922 -27.922 -6.668 1 59.94 98 ASP A O 1
ATOM 732 N N . LEU A 1 99 ? 30.703 -29.25 -6.996 1 60.59 99 LEU A N 1
ATOM 733 C CA . LEU A 1 99 ? 30.688 -29.703 -5.613 1 60.59 99 LEU A CA 1
ATOM 734 C C . LEU A 1 99 ? 31.016 -28.562 -4.66 1 60.59 99 LEU A C 1
ATOM 736 O O . LEU A 1 99 ? 30.641 -28.594 -3.488 1 60.59 99 LEU A O 1
ATOM 740 N N . ASP A 1 100 ? 31.547 -27.562 -5.223 1 61.41 100 ASP A N 1
ATOM 741 C CA . ASP A 1 100 ? 31.922 -26.422 -4.387 1 61.41 100 ASP A CA 1
ATOM 742 C C . ASP A 1 100 ? 30.875 -25.312 -4.473 1 61.41 100 ASP A C 1
ATOM 744 O O . ASP A 1 100 ? 31.016 -24.266 -3.82 1 61.41 100 ASP A O 1
ATOM 748 N N . GLU A 1 101 ? 29.844 -25.734 -5.203 1 73.12 101 GLU A N 1
ATOM 749 C CA . GLU A 1 101 ? 28.766 -24.75 -5.281 1 73.12 101 GLU A CA 1
ATOM 750 C C . GLU A 1 101 ? 28.078 -24.578 -3.934 1 73.12 101 GLU A C 1
ATOM 752 O O . GLU A 1 101 ? 27.906 -25.562 -3.193 1 73.12 101 GLU A O 1
ATOM 757 N N . VAL A 1 102 ? 27.859 -23.391 -3.65 1 73.88 102 VAL A N 1
ATOM 758 C CA . VAL A 1 102 ? 27.188 -23.078 -2.396 1 73.88 102 VAL A CA 1
ATOM 759 C C . VAL A 1 102 ? 25.672 -23.109 -2.602 1 73.88 102 VAL A C 1
ATOM 761 O O . VAL A 1 102 ? 25.141 -22.516 -3.547 1 73.88 102 VAL A O 1
ATOM 764 N N . VAL A 1 103 ? 25.047 -23.875 -1.765 1 78.12 103 VAL A N 1
ATOM 765 C CA . VAL A 1 103 ? 23.594 -24 -1.802 1 78.12 103 VAL A CA 1
ATOM 766 C C . VAL A 1 103 ? 22.984 -23.344 -0.565 1 78.12 103 VAL A C 1
ATOM 768 O O . VAL A 1 103 ? 23.516 -23.469 0.538 1 78.12 103 VAL A O 1
ATOM 771 N N . VAL A 1 104 ? 21.906 -22.672 -0.848 1 77.12 104 VAL A N 1
ATOM 772 C CA . VAL A 1 104 ? 21.219 -22.016 0.263 1 77.12 104 VAL A CA 1
ATOM 773 C C . VAL A 1 104 ? 20.391 -23.047 1.034 1 77.12 104 VAL A C 1
ATOM 775 O O . VAL A 1 104 ? 19.672 -23.844 0.435 1 77.12 104 VAL A O 1
ATOM 778 N N . VAL A 1 105 ? 20.594 -23.047 2.262 1 78 105 VAL A N 1
ATOM 779 C CA . VAL A 1 105 ? 19.812 -23.859 3.174 1 78 105 VAL A CA 1
ATOM 780 C C . VAL A 1 105 ? 19.094 -22.969 4.184 1 78 105 VAL A C 1
ATOM 782 O O . VAL A 1 105 ? 19.109 -21.734 4.055 1 78 105 VAL A O 1
ATOM 785 N N . GLY A 1 106 ? 18.375 -23.578 5.031 1 77.94 106 GLY A N 1
ATOM 786 C CA . GLY A 1 106 ? 17.703 -22.75 6.016 1 77.94 106 GLY A CA 1
ATOM 787 C C . GLY A 1 106 ? 18.656 -21.953 6.891 1 77.94 106 GLY A C 1
ATOM 788 O O . GLY A 1 106 ? 19.422 -22.531 7.668 1 77.94 106 GLY A O 1
ATOM 789 N N . TYR A 1 107 ? 18.625 -20.703 6.789 1 79.12 107 TYR A N 1
ATOM 790 C CA . TYR A 1 107 ? 19.375 -19.75 7.594 1 79.12 107 TYR A CA 1
ATOM 791 C C . TYR A 1 107 ? 20.875 -19.891 7.367 1 79.12 107 TYR A C 1
ATOM 793 O O . TYR A 1 107 ? 21.656 -19.828 8.312 1 79.12 107 TYR A O 1
ATOM 801 N N . GLY A 1 108 ? 21.188 -20.266 6.129 1 78.06 108 GLY A N 1
ATOM 802 C CA . GLY A 1 108 ? 22.609 -20.344 5.824 1 78.06 108 GLY A CA 1
ATOM 803 C C . GLY A 1 108 ? 22.891 -20.906 4.449 1 78.06 108 GLY A C 1
ATOM 804 O O . GLY A 1 108 ? 22 -21.016 3.613 1 78.06 108 GLY A O 1
ATOM 805 N N . VAL A 1 109 ? 24.188 -21.031 4.258 1 77.5 109 VAL A N 1
ATOM 806 C CA . VAL A 1 109 ? 24.672 -21.641 3.02 1 77.5 109 VAL A CA 1
ATOM 807 C C . VAL A 1 109 ? 25.594 -22.812 3.342 1 77.5 109 VAL A C 1
ATOM 809 O O . VAL A 1 109 ? 26.188 -22.859 4.414 1 77.5 109 VAL A O 1
ATOM 812 N N . GLN A 1 110 ? 25.531 -23.734 2.492 1 81.06 110 GLN A N 1
ATOM 813 C CA . GLN A 1 110 ? 26.422 -24.891 2.611 1 81.06 110 GLN A CA 1
ATOM 814 C C . GLN A 1 110 ? 26.984 -25.297 1.25 1 81.06 110 GLN A C 1
ATOM 816 O O . GLN A 1 110 ? 26.328 -25.078 0.22 1 81.06 110 GLN A O 1
ATOM 821 N N . ARG A 1 111 ? 28.125 -25.906 1.357 1 79.69 111 ARG A N 1
ATOM 822 C CA . ARG A 1 111 ? 28.672 -26.484 0.137 1 79.69 111 ARG A CA 1
ATOM 823 C C . ARG A 1 111 ? 27.922 -27.766 -0.245 1 79.69 111 ARG A C 1
ATOM 825 O O . ARG A 1 111 ? 27.531 -28.547 0.624 1 79.69 111 ARG A O 1
ATOM 832 N N . ARG A 1 112 ? 27.781 -27.891 -1.428 1 81.25 112 ARG A N 1
ATOM 833 C CA . ARG A 1 112 ? 27.031 -29.031 -1.939 1 81.25 112 ARG A CA 1
ATOM 834 C C . ARG A 1 112 ? 27.625 -30.344 -1.47 1 81.25 112 ARG A C 1
ATOM 836 O O . ARG A 1 112 ? 26.906 -31.312 -1.228 1 81.25 112 ARG A O 1
ATOM 843 N N . SER A 1 113 ? 28.906 -30.422 -1.298 1 79.5 113 SER A N 1
ATOM 844 C CA . SER A 1 113 ? 29.609 -31.656 -0.964 1 79.5 113 SER A CA 1
ATOM 845 C C . SER A 1 113 ? 29.281 -32.125 0.452 1 79.5 113 SER A C 1
ATOM 847 O O . SER A 1 113 ? 29.484 -33.281 0.792 1 79.5 113 SER A O 1
ATOM 849 N N . VAL A 1 114 ? 28.797 -31.328 1.263 1 81.06 114 VAL A N 1
ATOM 850 C CA . VAL A 1 114 ? 28.594 -31.703 2.654 1 81.06 114 VAL A CA 1
ATOM 851 C C . VAL A 1 114 ? 27.094 -31.672 2.977 1 81.06 114 VAL A C 1
ATOM 853 O O . VAL A 1 114 ? 26.703 -31.781 4.141 1 81.06 114 VAL A O 1
ATOM 856 N N . ILE A 1 115 ? 26.312 -31.547 1.99 1 83.94 115 ILE A N 1
ATOM 857 C CA . ILE A 1 115 ? 24.875 -31.547 2.219 1 83.94 115 ILE A CA 1
ATOM 858 C C . ILE A 1 115 ? 24.391 -32.969 2.453 1 83.94 115 ILE A C 1
ATOM 860 O O . ILE A 1 115 ? 24.75 -33.906 1.707 1 83.94 115 ILE A O 1
ATOM 864 N N . THR A 1 116 ? 23.594 -33.125 3.473 1 85.75 116 THR A N 1
ATOM 865 C CA . THR A 1 116 ? 23.125 -34.469 3.828 1 85.75 116 THR A CA 1
ATOM 866 C C . THR A 1 116 ? 21.641 -34.625 3.492 1 85.75 116 THR A C 1
ATOM 868 O O . THR A 1 116 ? 21.109 -35.75 3.471 1 85.75 116 THR A O 1
ATOM 871 N N . ALA A 1 117 ? 20.969 -33.531 3.209 1 83.19 117 ALA A N 1
ATOM 872 C CA . ALA A 1 117 ? 19.531 -33.562 2.963 1 83.19 117 ALA A CA 1
ATOM 873 C C . ALA A 1 117 ? 19.234 -33.5 1.467 1 83.19 117 ALA A C 1
ATOM 875 O O . ALA A 1 117 ? 20.141 -33.312 0.652 1 83.19 117 ALA A O 1
ATOM 876 N N . ALA A 1 118 ? 18 -33.781 1.193 1 83.94 118 ALA A N 1
ATOM 877 C CA . ALA A 1 118 ? 17.578 -33.75 -0.204 1 83.94 118 ALA A CA 1
ATOM 878 C C . ALA A 1 118 ? 17.188 -32.312 -0.631 1 83.94 118 ALA A C 1
ATOM 880 O O . ALA A 1 118 ? 16.078 -31.875 -0.371 1 83.94 118 ALA A O 1
ATOM 881 N N . ILE A 1 119 ? 17.984 -31.734 -1.338 1 80.81 119 ILE A N 1
ATOM 882 C CA . ILE A 1 119 ? 17.766 -30.375 -1.82 1 80.81 119 ILE A CA 1
ATOM 883 C C . ILE A 1 119 ? 18.031 -30.312 -3.322 1 80.81 119 ILE A C 1
ATOM 885 O O . ILE A 1 119 ? 19.047 -30.812 -3.801 1 80.81 119 ILE A O 1
ATOM 889 N N . SER A 1 120 ? 17.031 -29.828 -3.969 1 82.88 120 SER A N 1
ATOM 890 C CA . SER A 1 120 ? 17.219 -29.547 -5.387 1 82.88 120 SER A CA 1
ATOM 891 C C . SER A 1 120 ? 17.375 -28.047 -5.637 1 82.88 120 SER A C 1
ATOM 893 O O . SER A 1 120 ? 16.781 -27.234 -4.926 1 82.88 120 SER A O 1
ATOM 895 N N . SER A 1 121 ? 18.188 -27.703 -6.578 1 83.62 121 SER A N 1
ATOM 896 C CA . SER A 1 121 ? 18.438 -26.281 -6.793 1 83.62 121 SER A CA 1
ATOM 897 C C . SER A 1 121 ? 18.422 -25.938 -8.281 1 83.62 121 SER A C 1
ATOM 899 O O . SER A 1 121 ? 18.781 -26.766 -9.117 1 83.62 121 SER A O 1
ATOM 901 N N . VAL A 1 122 ? 17.844 -24.812 -8.516 1 80.38 122 VAL A N 1
ATOM 902 C CA . VAL A 1 122 ? 17.984 -24.156 -9.812 1 80.38 122 VAL A CA 1
ATOM 903 C C . VAL A 1 122 ? 18.922 -22.953 -9.688 1 80.38 122 VAL A C 1
ATOM 905 O O . VAL A 1 122 ? 18.641 -22.016 -8.938 1 80.38 122 VAL A O 1
ATOM 908 N N . SER A 1 123 ? 19.969 -23.047 -10.438 1 76.25 123 SER A N 1
ATOM 909 C CA . SER A 1 123 ? 21.016 -22.047 -10.273 1 76.25 123 SER A CA 1
ATOM 910 C C . SER A 1 123 ? 20.781 -20.844 -11.188 1 76.25 123 SER A C 1
ATOM 912 O O . SER A 1 123 ? 19.906 -20.891 -12.055 1 76.25 123 SER A O 1
ATOM 914 N N . SER A 1 124 ? 21.641 -19.859 -10.945 1 69.5 124 SER A N 1
ATOM 915 C CA . SER A 1 124 ? 21.609 -18.641 -11.758 1 69.5 124 SER A CA 1
ATOM 916 C C . SER A 1 124 ? 21.922 -18.953 -13.219 1 69.5 124 SER A C 1
ATOM 918 O O . SER A 1 124 ? 21.359 -18.328 -14.117 1 69.5 124 SER A O 1
ATOM 920 N N . ASP A 1 125 ? 22.766 -19.812 -13.344 1 63.62 125 ASP A N 1
ATOM 921 C CA . ASP A 1 125 ? 23.156 -20.172 -14.711 1 63.62 125 ASP A CA 1
ATOM 922 C C . ASP A 1 125 ? 21.984 -20.734 -15.492 1 63.62 125 ASP A C 1
ATOM 924 O O . ASP A 1 125 ? 21.797 -20.422 -16.672 1 63.62 125 ASP A O 1
ATOM 928 N N . ASP A 1 126 ? 21.281 -21.578 -14.805 1 68.75 126 ASP A N 1
ATOM 929 C CA . ASP A 1 126 ? 20.094 -22.156 -15.438 1 68.75 126 ASP A CA 1
ATOM 930 C C . ASP A 1 126 ? 19.078 -21.078 -15.797 1 68.75 126 ASP A C 1
ATOM 932 O O . ASP A 1 126 ? 18.469 -21.125 -16.859 1 68.75 126 ASP A O 1
ATOM 936 N N . LEU A 1 127 ? 18.938 -20.172 -14.977 1 74.12 127 LEU A N 1
ATOM 937 C CA . LEU A 1 127 ? 17.953 -19.109 -15.148 1 74.12 127 LEU A CA 1
ATOM 938 C C . LEU A 1 127 ? 18.406 -18.125 -16.219 1 74.12 127 LEU A C 1
ATOM 940 O O . LEU A 1 127 ? 17.578 -17.547 -16.922 1 74.12 127 LEU A O 1
ATOM 944 N N . GLU A 1 128 ? 19.672 -17.906 -16.234 1 67.44 128 GLU A N 1
ATOM 945 C CA . GLU A 1 128 ? 20.203 -16.969 -17.219 1 67.44 128 GLU A CA 1
ATOM 946 C C . GLU A 1 128 ? 20.078 -17.516 -18.641 1 67.44 128 GLU A C 1
ATOM 948 O O . GLU A 1 128 ? 19.922 -16.734 -19.594 1 67.44 128 GLU A O 1
ATOM 953 N N . SER A 1 129 ? 20.109 -18.766 -18.719 1 64.69 129 SER A N 1
ATOM 954 C CA . SER A 1 129 ? 20.031 -19.359 -20.047 1 64.69 129 SER A CA 1
ATOM 955 C C . SER A 1 129 ? 18.594 -19.344 -20.562 1 64.69 129 SER A C 1
ATOM 957 O O . SER A 1 129 ? 18.375 -19.156 -21.766 1 64.69 129 SER A O 1
ATOM 959 N N . SER A 1 130 ? 17.641 -19.547 -19.688 1 66.19 130 SER A N 1
ATOM 960 C CA . SER A 1 130 ? 16.25 -19.656 -20.141 1 66.19 130 SER A CA 1
ATOM 961 C C . SER A 1 130 ? 15.508 -18.328 -20 1 66.19 130 SER A C 1
ATOM 963 O O . SER A 1 130 ? 14.555 -18.078 -20.734 1 66.19 130 SER A O 1
ATOM 965 N N . ARG A 1 131 ? 15.859 -17.438 -19.188 1 65.88 131 ARG A N 1
ATOM 966 C CA . ARG A 1 131 ? 15.25 -16.156 -18.859 1 65.88 131 ARG A CA 1
ATOM 967 C C . ARG A 1 131 ? 13.734 -16.219 -18.969 1 65.88 131 ARG A C 1
ATOM 969 O O . ARG A 1 131 ? 13.133 -15.547 -19.797 1 65.88 131 ARG A O 1
ATOM 976 N N . PRO A 1 132 ? 13.102 -17.016 -18.109 1 69.38 132 PRO A N 1
ATOM 977 C CA . PRO A 1 132 ? 11.648 -17.188 -18.156 1 69.38 132 PRO A CA 1
ATOM 978 C C . PRO A 1 132 ? 10.883 -15.93 -17.766 1 69.38 132 PRO A C 1
ATOM 980 O O . PRO A 1 132 ? 11.422 -15.078 -17.062 1 69.38 132 PRO A O 1
ATOM 983 N N . SER A 1 133 ? 9.711 -15.742 -18.312 1 67.12 133 SER A N 1
ATOM 984 C CA . SER A 1 133 ? 8.883 -14.586 -17.984 1 67.12 133 SER A CA 1
ATOM 985 C C . SER A 1 133 ? 7.961 -14.867 -16.812 1 67.12 133 SER A C 1
ATOM 987 O O . SER A 1 133 ? 7.434 -13.945 -16.188 1 67.12 133 SER A O 1
ATOM 989 N N . ARG A 1 134 ? 7.812 -16.172 -16.484 1 75.94 134 ARG A N 1
ATOM 990 C CA . ARG A 1 134 ? 6.969 -16.547 -15.352 1 75.94 134 ARG A CA 1
ATOM 991 C C . ARG A 1 134 ? 7.699 -17.516 -14.422 1 75.94 134 ARG A C 1
ATOM 993 O O . ARG A 1 134 ? 8.531 -18.297 -14.859 1 75.94 134 ARG A O 1
ATOM 1000 N N . ILE A 1 135 ? 7.375 -17.484 -13.25 1 74.31 135 ILE A N 1
ATOM 1001 C CA . ILE A 1 135 ? 8.094 -18.203 -12.211 1 74.31 135 ILE A CA 1
ATOM 1002 C C . ILE A 1 135 ? 7.867 -19.703 -12.383 1 74.31 135 ILE A C 1
ATOM 1004 O O . ILE A 1 135 ? 8.758 -20.516 -12.102 1 74.31 135 ILE A O 1
ATOM 1008 N N . GLU A 1 136 ? 6.688 -20.062 -12.75 1 73.12 136 GLU A N 1
ATOM 1009 C CA . GLU A 1 136 ? 6.395 -21.469 -12.93 1 73.12 136 GLU A CA 1
ATOM 1010 C C . GLU A 1 136 ? 7.355 -22.109 -13.93 1 73.12 136 GLU A C 1
ATOM 1012 O O . GLU A 1 136 ? 7.703 -23.281 -13.797 1 73.12 136 GLU A O 1
ATOM 1017 N N . ASP A 1 137 ? 7.801 -21.297 -14.844 1 69.19 137 ASP A N 1
ATOM 1018 C CA . ASP A 1 137 ? 8.672 -21.797 -15.906 1 69.19 137 ASP A CA 1
ATOM 1019 C C . ASP A 1 137 ? 10.094 -22 -15.391 1 69.19 137 ASP A C 1
ATOM 1021 O O . ASP A 1 137 ? 10.898 -22.688 -16.031 1 69.19 137 ASP A O 1
ATOM 1025 N N . VAL A 1 138 ? 10.297 -21.516 -14.258 1 69.75 138 VAL A N 1
ATOM 1026 C CA . VAL A 1 138 ? 11.625 -21.656 -13.664 1 69.75 138 VAL A CA 1
ATOM 1027 C C . VAL A 1 138 ? 11.781 -23.062 -13.078 1 69.75 138 VAL A C 1
ATOM 1029 O O . VAL A 1 138 ? 12.867 -23.641 -13.141 1 69.75 138 VAL A O 1
ATOM 1032 N N . LEU A 1 139 ? 10.727 -23.578 -12.648 1 76.06 139 LEU A N 1
ATOM 1033 C CA . LEU A 1 139 ? 10.828 -24.797 -11.859 1 76.06 139 LEU A CA 1
ATOM 1034 C C . LEU A 1 139 ? 10.266 -26 -12.617 1 76.06 139 LEU A C 1
ATOM 1036 O O . LEU A 1 139 ? 10.688 -27.141 -12.391 1 76.06 139 LEU A O 1
ATOM 1040 N N . LYS A 1 140 ? 9.414 -25.766 -13.438 1 78.06 140 LYS A N 1
ATOM 1041 C CA . LYS A 1 140 ? 8.656 -26.859 -14.047 1 78.06 140 LYS A CA 1
ATOM 1042 C C . LYS A 1 140 ? 9.578 -27.812 -14.805 1 78.06 140 LYS A C 1
ATOM 1044 O O . LYS A 1 140 ? 10.258 -27.406 -15.75 1 78.06 140 LYS A O 1
ATOM 1049 N N . GLY A 1 141 ? 9.727 -29.062 -14.406 1 75.75 141 GLY A N 1
ATOM 1050 C CA . GLY A 1 141 ? 10.445 -30.125 -15.086 1 75.75 141 GLY A CA 1
ATOM 1051 C C . GLY A 1 141 ? 11.945 -30.078 -14.859 1 75.75 141 GLY A C 1
ATOM 1052 O O . GLY A 1 141 ? 12.68 -30.922 -15.367 1 75.75 141 GLY A O 1
ATOM 1053 N N . ARG A 1 142 ? 12.359 -29.188 -14.117 1 81.12 142 ARG A N 1
ATOM 1054 C CA . ARG A 1 142 ? 13.797 -29.031 -13.961 1 81.12 142 ARG A CA 1
ATOM 1055 C C . ARG A 1 142 ? 14.289 -29.703 -12.688 1 81.12 142 ARG A C 1
ATOM 1057 O O . ARG A 1 142 ? 15.484 -29.969 -12.539 1 81.12 142 ARG A O 1
ATOM 1064 N N . VAL A 1 143 ? 13.344 -29.969 -11.922 1 83.75 143 VAL A N 1
ATOM 1065 C CA . VAL A 1 143 ? 13.711 -30.547 -10.633 1 83.75 143 VAL A CA 1
ATOM 1066 C C . VAL A 1 143 ? 12.875 -31.797 -10.383 1 83.75 143 VAL A C 1
ATOM 1068 O O . VAL A 1 143 ? 11.68 -31.828 -10.68 1 83.75 143 VAL A O 1
ATOM 1071 N N . SER A 1 144 ? 13.555 -32.812 -9.891 1 88.06 144 SER A N 1
ATOM 1072 C CA . SER A 1 144 ? 12.82 -34 -9.555 1 88.06 144 SER A CA 1
ATOM 1073 C C . SER A 1 144 ? 11.969 -33.812 -8.305 1 88.06 144 SER A C 1
ATOM 1075 O O . SER A 1 144 ? 12.289 -33 -7.449 1 88.06 144 SER A O 1
ATOM 1077 N N . GLY A 1 145 ? 10.898 -34.531 -8.258 1 89 145 GLY A N 1
ATOM 1078 C CA . GLY A 1 145 ? 10.039 -34.562 -7.082 1 89 145 GLY A CA 1
ATOM 1079 C C . GLY A 1 145 ? 9.102 -33.375 -7.004 1 89 145 GLY A C 1
ATOM 1080 O O . GLY A 1 145 ? 8.352 -33.219 -6.035 1 89 145 GLY A O 1
ATOM 1081 N N . VAL A 1 146 ? 9.188 -32.562 -7.934 1 88.81 146 VAL A N 1
ATOM 1082 C CA . VAL A 1 146 ? 8.352 -31.359 -7.941 1 88.81 146 VAL A CA 1
ATOM 1083 C C . VAL A 1 146 ? 7.438 -31.375 -9.164 1 88.81 146 VAL A C 1
ATOM 1085 O O . VAL A 1 146 ? 7.898 -31.547 -10.289 1 88.81 146 VAL A O 1
ATOM 1088 N N . GLN A 1 147 ? 6.207 -31.234 -8.82 1 87.38 147 GLN A N 1
ATOM 1089 C CA . GLN A 1 147 ? 5.215 -31.141 -9.891 1 87.38 147 GLN A CA 1
ATOM 1090 C C . GLN A 1 147 ? 4.547 -29.766 -9.914 1 87.38 147 GLN A C 1
ATOM 1092 O O . GLN A 1 147 ? 3.977 -29.328 -8.914 1 87.38 147 GLN A O 1
ATOM 1097 N N . ILE A 1 148 ? 4.664 -29.125 -11.039 1 86.19 148 ILE A N 1
ATOM 1098 C CA . ILE A 1 148 ? 3.994 -27.844 -11.227 1 86.19 148 ILE A CA 1
ATOM 1099 C C . ILE A 1 148 ? 2.949 -27.969 -12.336 1 86.19 148 ILE A C 1
ATOM 1101 O O . ILE A 1 148 ? 3.262 -28.391 -13.453 1 86.19 148 ILE A O 1
ATOM 1105 N N . THR A 1 149 ? 1.765 -27.672 -11.984 1 83.75 149 THR A N 1
ATOM 1106 C CA . THR A 1 149 ? 0.676 -27.719 -12.953 1 83.75 149 THR A CA 1
ATOM 1107 C C . THR A 1 149 ? -0.056 -26.375 -13.008 1 83.75 149 THR A C 1
ATOM 1109 O O . THR A 1 149 ? -0.449 -25.844 -11.969 1 83.75 149 THR A O 1
ATOM 1112 N N . GLN A 1 150 ? -0.173 -25.953 -14.188 1 84.25 150 GLN A N 1
ATOM 1113 C CA . GLN A 1 150 ? -0.922 -24.703 -14.352 1 84.25 150 GLN A CA 1
ATOM 1114 C C . GLN A 1 150 ? -2.424 -24.953 -14.234 1 84.25 150 GLN A C 1
ATOM 1116 O O . GLN A 1 150 ? -2.943 -25.922 -14.789 1 84.25 150 GLN A O 1
ATOM 1121 N N . SER A 1 151 ? -3.078 -24.047 -13.547 1 87.81 151 SER A N 1
ATOM 1122 C CA . SER A 1 151 ? -4.52 -24.219 -13.383 1 87.81 151 SER A CA 1
ATOM 1123 C C . SER A 1 151 ? -5.25 -24.047 -14.711 1 87.81 151 SER A C 1
ATOM 1125 O O . SER A 1 151 ? -6.246 -24.734 -14.961 1 87.81 151 SER A O 1
ATOM 1127 N N . SER A 1 152 ? -4.812 -23.141 -15.5 1 91.25 152 SER A N 1
ATOM 1128 C CA . SER A 1 152 ? -5.32 -22.922 -16.844 1 91.25 152 SER A CA 1
ATOM 1129 C C . SER A 1 152 ? -4.324 -22.141 -17.703 1 91.25 152 SER A C 1
ATOM 1131 O O . SER A 1 152 ? -3.303 -21.672 -17.188 1 91.25 152 SER A O 1
ATOM 1133 N N . GLY A 1 153 ? -4.688 -22.062 -18.922 1 91.81 153 GLY A N 1
ATOM 1134 C CA . GLY A 1 153 ? -3.822 -21.312 -19.812 1 91.81 153 GLY A CA 1
ATOM 1135 C C . GLY A 1 153 ? -4.137 -19.828 -19.828 1 91.81 153 GLY A C 1
ATOM 1136 O O . GLY A 1 153 ? -3.492 -19.062 -20.562 1 91.81 153 GLY A O 1
ATOM 1137 N N . GLN A 1 154 ? -5.062 -19.406 -19.062 1 94.25 154 GLN A N 1
ATOM 1138 C CA . GLN A 1 154 ? -5.438 -18 -19.016 1 94.25 154 GLN A CA 1
ATOM 1139 C C . GLN A 1 154 ? -4.309 -17.156 -18.422 1 94.25 154 GLN A C 1
ATOM 1141 O O . GLN A 1 154 ? -3.648 -17.562 -17.469 1 94.25 154 GLN A O 1
ATOM 1146 N N . PRO A 1 155 ? -4.141 -15.898 -18.969 1 93.62 155 PRO A N 1
ATOM 1147 C CA . PRO A 1 155 ? -3.115 -15.031 -18.375 1 93.62 155 PRO A CA 1
ATOM 1148 C C . PRO A 1 155 ? -3.312 -14.805 -16.891 1 93.62 155 PRO A C 1
ATOM 1150 O O . PRO A 1 155 ? -4.434 -14.555 -16.438 1 93.62 155 PRO A O 1
ATOM 1153 N N . GLY A 1 156 ? -2.26 -15.008 -16.188 1 88.5 156 GLY A N 1
ATOM 1154 C CA . GLY A 1 156 ? -2.293 -14.719 -14.758 1 88.5 156 GLY A CA 1
ATOM 1155 C C . GLY A 1 156 ? -2.799 -15.883 -13.93 1 88.5 156 GLY A C 1
ATOM 1156 O O . GLY A 1 156 ? -2.865 -15.797 -12.695 1 88.5 156 GLY A O 1
ATOM 1157 N N . SER A 1 157 ? -3.18 -16.906 -14.555 1 88.31 157 SER A N 1
ATOM 1158 C CA . SER A 1 157 ? -3.648 -18.078 -13.812 1 88.31 157 SER A CA 1
ATOM 1159 C C . SER A 1 157 ? -2.57 -18.609 -12.867 1 88.31 157 SER A C 1
ATOM 1161 O O . SER A 1 157 ? -1.385 -18.594 -13.203 1 88.31 157 SER A O 1
ATOM 1163 N N . ASP A 1 158 ? -3.023 -19.125 -11.789 1 82.44 158 ASP A N 1
ATOM 1164 C CA . ASP A 1 158 ? -2.094 -19.625 -10.781 1 82.44 158 ASP A CA 1
ATOM 1165 C C . ASP A 1 158 ? -1.541 -21 -11.18 1 82.44 158 ASP A C 1
ATOM 1167 O O . ASP A 1 158 ? -1.991 -21.594 -12.164 1 82.44 158 ASP A O 1
ATOM 1171 N N . SER A 1 159 ? -0.459 -21.312 -10.531 1 81.5 159 SER A N 1
ATOM 1172 C CA . SER A 1 159 ? 0.117 -22.641 -10.672 1 81.5 159 SER A CA 1
ATOM 1173 C C . SER A 1 159 ? 0.124 -23.391 -9.344 1 81.5 159 SER A C 1
ATOM 1175 O O . SER A 1 159 ? 0.341 -22.797 -8.289 1 81.5 159 SER A O 1
ATOM 1177 N N . LYS A 1 160 ? -0.156 -24.625 -9.461 1 83.69 160 LYS A N 1
ATOM 1178 C CA . LYS A 1 160 ? -0.107 -25.469 -8.273 1 83.69 160 LYS A CA 1
ATOM 1179 C C . LYS A 1 160 ? 1.219 -26.219 -8.188 1 83.69 160 LYS A C 1
ATOM 1181 O O . LYS A 1 160 ? 1.612 -26.906 -9.133 1 83.69 160 LYS A O 1
ATOM 1186 N N . LEU A 1 161 ? 1.878 -26 -7.098 1 86.75 161 LEU A N 1
ATOM 1187 C CA . LEU A 1 161 ? 3.15 -26.672 -6.852 1 86.75 161 LEU A CA 1
ATOM 1188 C C . LEU A 1 161 ? 3.004 -27.75 -5.781 1 86.75 161 LEU A C 1
ATOM 1190 O O . LEU A 1 161 ? 2.443 -27.484 -4.711 1 86.75 161 LEU A O 1
ATOM 1194 N N . ARG A 1 162 ? 3.395 -28.953 -6.129 1 89.31 162 ARG A N 1
ATOM 1195 C CA . ARG A 1 162 ? 3.391 -30.062 -5.188 1 89.31 162 ARG A CA 1
ATOM 1196 C C . ARG A 1 162 ? 4.77 -30.703 -5.098 1 89.31 162 ARG A C 1
ATOM 1198 O O . ARG A 1 162 ? 5.418 -30.953 -6.121 1 89.31 162 ARG A O 1
ATOM 1205 N N . ILE A 1 163 ? 5.156 -30.859 -3.953 1 91.5 163 ILE A N 1
ATOM 1206 C CA . ILE A 1 163 ? 6.41 -31.547 -3.699 1 91.5 163 ILE A CA 1
ATOM 1207 C C . ILE A 1 163 ? 6.125 -32.938 -3.121 1 91.5 163 ILE A C 1
ATOM 1209 O O . ILE A 1 163 ? 5.57 -33.062 -2.025 1 91.5 163 ILE A O 1
ATOM 1213 N N . ARG A 1 164 ? 6.496 -33.969 -3.852 1 92.88 164 ARG A N 1
ATOM 1214 C CA . ARG A 1 164 ? 6.367 -35.344 -3.445 1 92.88 164 ARG A CA 1
ATOM 1215 C C . ARG A 1 164 ? 4.922 -35.688 -3.096 1 92.88 164 ARG A C 1
ATOM 1217 O O . ARG A 1 164 ? 4.652 -36.281 -2.047 1 92.88 164 ARG A O 1
ATOM 1224 N N . GLY A 1 165 ? 3.955 -35.188 -3.902 1 89.25 165 GLY A N 1
ATOM 1225 C CA . GLY A 1 165 ? 2.559 -35.594 -3.867 1 89.25 165 GLY A CA 1
ATOM 1226 C C . GLY A 1 165 ? 1.716 -34.75 -2.926 1 89.25 165 GLY A C 1
ATOM 1227 O O . GLY A 1 165 ? 2.17 -33.719 -2.434 1 89.25 165 GLY A O 1
ATOM 1228 N N . LEU A 1 166 ? 0.462 -35.188 -2.75 1 88.81 166 LEU A N 1
ATOM 1229 C CA . LEU A 1 166 ? -0.479 -34.562 -1.84 1 88.81 166 LEU A CA 1
ATOM 1230 C C . LEU A 1 166 ? -0.289 -35.062 -0.415 1 88.81 166 LEU A C 1
ATOM 1232 O O . LEU A 1 166 ? -0.538 -36.25 -0.132 1 88.81 166 LEU A O 1
ATOM 1236 N N . GLY A 1 167 ? 0.05 -34.156 0.399 1 85.69 167 GLY A N 1
ATOM 1237 C CA . GLY A 1 167 ? 0.347 -34.594 1.761 1 85.69 167 GLY A CA 1
ATOM 1238 C C . GLY A 1 167 ? -0.876 -34.594 2.658 1 85.69 167 GLY A C 1
ATOM 1239 O O . GLY A 1 167 ? -0.891 -35.312 3.678 1 85.69 167 GLY A O 1
ATOM 1240 N N . THR A 1 168 ? -1.888 -33.812 2.258 1 87.19 168 THR A N 1
ATOM 1241 C CA . THR A 1 168 ? -3.096 -33.688 3.066 1 87.19 168 THR A CA 1
ATOM 1242 C C . THR A 1 168 ? -4.309 -33.375 2.191 1 87.19 168 THR A C 1
ATOM 1244 O O . THR A 1 168 ? -4.16 -32.969 1.038 1 87.19 168 THR A O 1
ATOM 1247 N N . ILE A 1 169 ? -5.484 -33.594 2.77 1 80 169 ILE A N 1
ATOM 1248 C CA . ILE A 1 169 ? -6.715 -33.312 2.041 1 80 169 ILE A CA 1
ATOM 1249 C C . ILE A 1 169 ? -6.949 -31.797 2.029 1 80 169 ILE A C 1
ATOM 1251 O O . ILE A 1 169 ? -7.75 -31.297 1.235 1 80 169 ILE A O 1
ATOM 1255 N N . ASN A 1 170 ? -6.285 -31.125 2.908 1 79.5 170 ASN A N 1
ATOM 1256 C CA . ASN A 1 170 ? -6.375 -29.672 2.98 1 79.5 170 ASN A CA 1
ATOM 1257 C C . ASN A 1 170 ? -5.359 -29 2.062 1 79.5 170 ASN A C 1
ATOM 1259 O O . ASN A 1 170 ? -5.035 -29.516 0.997 1 79.5 170 ASN A O 1
ATOM 1263 N N . ASN A 1 171 ? -4.93 -27.906 2.455 1 77.81 171 ASN A N 1
ATOM 1264 C CA . ASN A 1 171 ? -3.98 -27.156 1.645 1 77.81 171 ASN A CA 1
ATOM 1265 C C . ASN A 1 171 ? -2.6 -27.812 1.646 1 77.81 171 ASN A C 1
ATOM 1267 O O . ASN A 1 171 ? -1.946 -27.891 2.688 1 77.81 171 ASN A O 1
ATOM 1271 N N . SER A 1 172 ? -2.133 -28.234 0.483 1 82.69 172 SER A N 1
ATOM 1272 C CA . SER A 1 172 ? -0.849 -28.922 0.349 1 82.69 172 SER A CA 1
ATOM 1273 C C . SER A 1 172 ? 0.173 -28.031 -0.356 1 82.69 172 SER A C 1
ATOM 1275 O O . SER A 1 172 ? 1.114 -28.531 -0.975 1 82.69 172 SER A O 1
ATOM 1277 N N . GLU A 1 173 ? -0.029 -26.766 -0.324 1 85.75 173 GLU A N 1
ATOM 1278 C CA . GLU A 1 173 ? 0.938 -25.844 -0.917 1 85.75 173 GLU A CA 1
ATOM 1279 C C . GLU A 1 173 ? 2.211 -25.766 -0.078 1 85.75 173 GLU A C 1
ATOM 1281 O O . GLU A 1 173 ? 2.152 -25.797 1.152 1 85.75 173 GLU A O 1
ATOM 1286 N N . PRO A 1 174 ? 3.328 -25.641 -0.757 1 89.81 174 PRO A N 1
ATOM 1287 C CA . PRO A 1 174 ? 4.562 -25.469 0.012 1 89.81 174 PRO A CA 1
ATOM 1288 C C . PRO A 1 174 ? 4.707 -24.078 0.606 1 89.81 174 PRO A C 1
ATOM 1290 O O . PRO A 1 174 ? 3.928 -23.172 0.279 1 89.81 174 PRO A O 1
ATOM 1293 N N . LEU A 1 175 ? 5.664 -24 1.523 1 90.81 175 LEU A N 1
ATOM 1294 C CA . LEU A 1 175 ? 6.031 -22.703 2.062 1 90.81 175 LEU A CA 1
ATOM 1295 C C . LEU A 1 175 ? 6.977 -21.969 1.116 1 90.81 175 LEU A C 1
ATOM 1297 O O . LEU A 1 175 ? 7.938 -22.547 0.614 1 90.81 175 LEU A O 1
ATOM 1301 N N . TYR A 1 176 ? 6.707 -20.781 0.8 1 92 176 TYR A N 1
ATOM 1302 C CA . TYR A 1 176 ? 7.598 -19.938 -0.005 1 92 176 TYR A CA 1
ATOM 1303 C C . TYR A 1 176 ? 8.383 -18.984 0.873 1 92 176 TYR A C 1
ATOM 1305 O O . TYR A 1 176 ? 7.801 -18.219 1.643 1 92 176 TYR A O 1
ATOM 1313 N N . ILE A 1 177 ? 9.633 -19.031 0.765 1 93.44 177 ILE A N 1
ATOM 1314 C CA . ILE A 1 177 ? 10.516 -18.094 1.446 1 93.44 177 ILE A CA 1
ATOM 1315 C C . ILE A 1 177 ? 11.281 -17.266 0.417 1 93.44 177 ILE A C 1
ATOM 1317 O O . ILE A 1 177 ? 12.055 -17.812 -0.378 1 93.44 177 ILE A O 1
ATOM 1321 N N . VAL A 1 178 ? 11.086 -16.016 0.441 1 94.19 178 VAL A N 1
ATOM 1322 C CA . VAL A 1 178 ? 11.789 -15.109 -0.469 1 94.19 178 VAL A CA 1
ATOM 1323 C C . VAL A 1 178 ? 12.766 -14.234 0.318 1 94.19 178 VAL A C 1
ATOM 1325 O O . VAL A 1 178 ? 12.344 -13.367 1.089 1 94.19 178 VAL A O 1
ATOM 1328 N N . ASP A 1 179 ? 14 -14.398 0.103 1 94.06 179 ASP A N 1
ATOM 1329 C CA . ASP A 1 179 ? 15.039 -13.664 0.817 1 94.06 179 ASP A CA 1
ATOM 1330 C C . ASP A 1 179 ? 14.812 -13.711 2.324 1 94.06 179 ASP A C 1
ATOM 1332 O O . ASP A 1 179 ? 14.867 -12.68 2.998 1 94.06 179 ASP A O 1
ATOM 1336 N N . GLY A 1 180 ? 14.375 -14.844 2.783 1 90.88 180 GLY A N 1
ATOM 1337 C CA . GLY A 1 180 ? 14.219 -15.055 4.211 1 90.88 180 GLY A CA 1
ATOM 1338 C C . GLY A 1 180 ? 12.812 -14.75 4.707 1 90.88 180 GLY A C 1
ATOM 1339 O O . GLY A 1 180 ? 12.469 -15.062 5.852 1 90.88 180 GLY A O 1
ATOM 1340 N N . MET A 1 181 ? 11.992 -14.227 3.893 1 92.12 181 MET A N 1
ATOM 1341 C CA . MET A 1 181 ? 10.625 -13.891 4.273 1 92.12 181 MET A CA 1
ATOM 1342 C C . MET A 1 181 ? 9.641 -14.938 3.764 1 92.12 181 MET A C 1
ATOM 1344 O O . MET A 1 181 ? 9.594 -15.219 2.566 1 92.12 181 MET A O 1
ATOM 1348 N N . ALA A 1 182 ? 8.82 -15.375 4.695 1 90.94 182 ALA A N 1
ATOM 1349 C CA . ALA A 1 182 ? 7.746 -16.281 4.289 1 90.94 182 ALA A CA 1
ATOM 1350 C C . ALA A 1 182 ? 6.613 -15.508 3.617 1 90.94 182 ALA A C 1
ATOM 1352 O O . ALA A 1 182 ? 6.121 -14.516 4.16 1 90.94 182 ALA A O 1
ATOM 1353 N N . VAL A 1 183 ? 6.309 -15.914 2.471 1 89.94 183 VAL A N 1
ATOM 1354 C CA . VAL A 1 183 ? 5.266 -15.219 1.724 1 89.94 183 VAL A CA 1
ATOM 1355 C C . VAL A 1 183 ? 4.086 -16.156 1.479 1 89.94 183 VAL A C 1
ATOM 1357 O O . VAL A 1 183 ? 4.273 -17.344 1.213 1 89.94 183 VAL A O 1
ATOM 1360 N N . ASP A 1 184 ? 2.918 -15.547 1.666 1 78.25 184 ASP A N 1
ATOM 1361 C CA . ASP A 1 184 ? 1.701 -16.297 1.359 1 78.25 184 ASP A CA 1
ATOM 1362 C C . ASP A 1 184 ? 1.106 -15.852 0.026 1 78.25 184 ASP A C 1
ATOM 1364 O O . ASP A 1 184 ? 1.419 -14.766 -0.469 1 78.25 184 ASP A O 1
ATOM 1368 N N . GLY A 1 185 ? 0.378 -16.609 -0.596 1 73.38 185 GLY A N 1
ATOM 1369 C CA . GLY A 1 185 ? -0.293 -16.281 -1.842 1 73.38 185 GLY A CA 1
ATOM 1370 C C . GLY A 1 185 ? 0.531 -16.609 -3.072 1 73.38 185 GLY A C 1
ATOM 1371 O O . GLY A 1 185 ? 0.19 -16.203 -4.184 1 73.38 185 GLY A O 1
ATOM 1372 N N . GLY A 1 186 ? 1.628 -17.203 -2.828 1 79.38 186 GLY A N 1
ATOM 1373 C CA . GLY A 1 186 ? 2.445 -17.578 -3.969 1 79.38 186 GLY A CA 1
ATOM 1374 C C . GLY A 1 186 ? 3.506 -16.547 -4.312 1 79.38 186 GLY A C 1
ATOM 1375 O O . GLY A 1 186 ? 3.695 -15.578 -3.58 1 79.38 186 GLY A O 1
ATOM 1376 N N . ILE A 1 187 ? 4.27 -16.797 -5.371 1 83 187 ILE A N 1
ATOM 1377 C CA . ILE A 1 187 ? 5.387 -15.93 -5.727 1 83 187 ILE A CA 1
ATOM 1378 C C . ILE A 1 187 ? 5.215 -15.43 -7.16 1 83 187 ILE A C 1
ATOM 1380 O O . ILE A 1 187 ? 6.195 -15.094 -7.828 1 83 187 ILE A O 1
ATOM 1384 N N . ASP A 1 188 ? 4.02 -15.414 -7.586 1 83.94 188 ASP A N 1
ATOM 1385 C CA . ASP A 1 188 ? 3.748 -14.953 -8.945 1 83.94 188 ASP A CA 1
ATOM 1386 C C . ASP A 1 188 ? 4.051 -13.469 -9.094 1 83.94 188 ASP A C 1
ATOM 1388 O O . ASP A 1 188 ? 4.16 -12.961 -10.219 1 83.94 188 ASP A O 1
ATOM 1392 N N . TYR A 1 189 ? 4.223 -12.773 -8.016 1 85.75 189 TYR A N 1
ATOM 1393 C CA . TYR A 1 189 ? 4.512 -11.344 -8.047 1 85.75 189 TYR A CA 1
ATOM 1394 C C . TYR A 1 189 ? 5.973 -11.086 -8.406 1 85.75 189 TYR A C 1
ATOM 1396 O O . TYR A 1 189 ? 6.344 -9.977 -8.781 1 85.75 189 TYR A O 1
ATOM 1404 N N . LEU A 1 190 ? 6.777 -12.133 -8.398 1 89.5 190 LEU A N 1
ATOM 1405 C CA . LEU A 1 190 ? 8.211 -11.969 -8.609 1 89.5 190 LEU A CA 1
ATOM 1406 C C . LEU A 1 190 ? 8.547 -11.961 -10.102 1 89.5 190 LEU A C 1
ATOM 1408 O O . LEU A 1 190 ? 7.977 -12.734 -10.867 1 89.5 190 LEU A O 1
ATOM 1412 N N . ASN A 1 191 ? 9.43 -11.117 -10.367 1 89.19 191 ASN A N 1
ATOM 1413 C CA . ASN A 1 191 ? 10.055 -11.18 -11.688 1 89.19 191 ASN A CA 1
ATOM 1414 C C . ASN A 1 191 ? 11.117 -12.281 -11.75 1 89.19 191 ASN A C 1
ATOM 1416 O O . ASN A 1 191 ? 12.109 -12.227 -11.023 1 89.19 191 ASN A O 1
ATOM 1420 N N . PRO A 1 192 ? 10.93 -13.164 -12.586 1 86.69 192 PRO A N 1
ATOM 1421 C CA . PRO A 1 192 ? 11.852 -14.305 -12.617 1 86.69 192 PRO A CA 1
ATOM 1422 C C . PRO A 1 192 ? 13.297 -13.883 -12.883 1 86.69 192 PRO A C 1
ATOM 1424 O O . PRO A 1 192 ? 14.227 -14.523 -12.398 1 86.69 192 PRO A O 1
ATOM 1427 N N . THR A 1 193 ? 13.516 -12.836 -13.602 1 86.12 193 THR A N 1
ATOM 1428 C CA . THR A 1 193 ? 14.867 -12.406 -13.953 1 86.12 193 THR A CA 1
ATOM 1429 C C . THR A 1 193 ? 15.594 -11.859 -12.727 1 86.12 193 THR A C 1
ATOM 1431 O O . THR A 1 193 ? 16.812 -11.727 -12.727 1 86.12 193 THR A O 1
ATOM 1434 N N . ASP A 1 194 ? 14.906 -11.594 -11.719 1 90.56 194 ASP A N 1
ATOM 1435 C CA . ASP A 1 194 ? 15.508 -11.078 -10.492 1 90.56 194 ASP A CA 1
ATOM 1436 C C . ASP A 1 194 ? 15.977 -12.219 -9.586 1 90.56 194 ASP A C 1
ATOM 1438 O O . ASP A 1 194 ? 16.656 -11.984 -8.586 1 90.56 194 ASP A O 1
ATOM 1442 N N . ILE A 1 195 ? 15.695 -13.352 -9.93 1 90.44 195 ILE A N 1
ATOM 1443 C CA . ILE A 1 195 ? 16 -14.5 -9.078 1 90.44 195 ILE A CA 1
ATOM 1444 C C . ILE A 1 195 ? 17.422 -14.977 -9.359 1 90.44 195 ILE A C 1
ATOM 1446 O O . ILE A 1 195 ? 17.828 -15.125 -10.516 1 90.44 195 ILE A O 1
ATOM 1450 N N . GLU A 1 196 ? 18.125 -15.156 -8.344 1 89.19 196 GLU A N 1
ATOM 1451 C CA . GLU A 1 196 ? 19.469 -15.719 -8.43 1 89.19 196 GLU A CA 1
ATOM 1452 C C . GLU A 1 196 ? 19.438 -17.25 -8.375 1 89.19 196 GLU A C 1
ATOM 1454 O O . GLU A 1 196 ? 20.125 -17.906 -9.141 1 89.19 196 GLU A O 1
ATOM 1459 N N . SER A 1 197 ? 18.719 -17.734 -7.438 1 87.88 197 SER A N 1
ATOM 1460 C CA . SER A 1 197 ? 18.609 -19.188 -7.301 1 87.88 197 SER A CA 1
ATOM 1461 C C . SER A 1 197 ? 17.328 -19.594 -6.582 1 87.88 197 SER A C 1
ATOM 1463 O O . SER A 1 197 ? 16.719 -18.766 -5.891 1 87.88 197 SER A O 1
ATOM 1465 N N . ILE A 1 198 ? 16.906 -20.781 -6.809 1 90.12 198 ILE A N 1
ATOM 1466 C CA . ILE A 1 198 ? 15.766 -21.391 -6.117 1 90.12 198 ILE A CA 1
ATOM 1467 C C . ILE A 1 198 ? 16.188 -22.75 -5.57 1 90.12 198 ILE A C 1
ATOM 1469 O O . ILE A 1 198 ? 16.734 -23.578 -6.293 1 90.12 198 ILE A O 1
ATOM 1473 N N . GLU A 1 199 ? 16.031 -22.969 -4.289 1 90.31 199 GLU A N 1
ATOM 1474 C CA . GLU A 1 199 ? 16.25 -24.266 -3.658 1 90.31 199 GLU A CA 1
ATOM 1475 C C . GLU A 1 199 ? 14.93 -24.859 -3.166 1 90.31 199 GLU A C 1
ATOM 1477 O O . GLU A 1 199 ? 14.117 -24.172 -2.547 1 90.31 199 GLU A O 1
ATOM 1482 N N . ILE A 1 200 ? 14.711 -26.047 -3.463 1 91.62 200 ILE A N 1
ATOM 1483 C CA . ILE A 1 200 ? 13.539 -26.781 -2.975 1 91.62 200 ILE A CA 1
ATOM 1484 C C . ILE A 1 200 ? 13.969 -27.781 -1.904 1 91.62 200 ILE A C 1
ATOM 1486 O O . ILE A 1 200 ? 14.734 -28.703 -2.182 1 91.62 200 ILE A O 1
ATOM 1490 N N . LEU A 1 201 ? 13.5 -27.547 -0.768 1 91.88 201 LEU A N 1
ATOM 1491 C CA . LEU A 1 201 ? 13.703 -28.484 0.331 1 91.88 201 LEU A CA 1
ATOM 1492 C C . LEU A 1 201 ? 12.602 -29.531 0.358 1 91.88 201 LEU A C 1
ATOM 1494 O O . LEU A 1 201 ? 11.461 -29.234 0.722 1 91.88 201 LEU A O 1
ATOM 1498 N N . LYS A 1 202 ? 13.008 -30.734 0.125 1 90.38 202 LYS A N 1
ATOM 1499 C CA . LYS A 1 202 ? 11.992 -31.75 -0.151 1 90.38 202 LYS A CA 1
ATOM 1500 C C . LYS A 1 202 ? 11.773 -32.656 1.062 1 90.38 202 LYS A C 1
ATOM 1502 O O . LYS A 1 202 ? 10.664 -33.156 1.269 1 90.38 202 LYS A O 1
ATOM 1507 N N . ASP A 1 203 ? 12.82 -32.938 1.801 1 87.19 203 ASP A N 1
ATOM 1508 C CA . ASP A 1 203 ? 12.648 -33.844 2.926 1 87.19 203 ASP A CA 1
ATOM 1509 C C . ASP A 1 203 ? 12.508 -33.094 4.238 1 87.19 203 ASP A C 1
ATOM 1511 O O . ASP A 1 203 ? 12.672 -31.859 4.273 1 87.19 203 ASP A O 1
ATOM 1515 N N . ALA A 1 204 ? 12.164 -33.812 5.277 1 82.38 204 ALA A N 1
ATOM 1516 C CA . ALA A 1 204 ? 11.875 -33.219 6.578 1 82.38 204 ALA A CA 1
ATOM 1517 C C . ALA A 1 204 ? 13.133 -32.562 7.18 1 82.38 204 ALA A C 1
ATOM 1519 O O . ALA A 1 204 ? 13.055 -31.547 7.848 1 82.38 204 ALA A O 1
ATOM 1520 N N . ALA A 1 205 ? 14.148 -33.094 6.918 1 78.69 205 ALA A N 1
ATOM 1521 C CA . ALA A 1 205 ? 15.383 -32.625 7.523 1 78.69 205 ALA A CA 1
ATOM 1522 C C . ALA A 1 205 ? 15.789 -31.266 6.941 1 78.69 205 ALA A C 1
ATOM 1524 O O . ALA A 1 205 ? 16.203 -30.359 7.676 1 78.69 205 ALA A O 1
ATOM 1525 N N . SER A 1 206 ? 15.68 -31.188 5.758 1 77.12 206 SER A N 1
ATOM 1526 C CA . SER A 1 206 ? 16.062 -29.922 5.129 1 77.12 206 SER A CA 1
ATOM 1527 C C . SER A 1 206 ? 15.078 -28.812 5.492 1 77.12 206 SER A C 1
ATOM 1529 O O . SER A 1 206 ? 15.469 -27.656 5.598 1 77.12 206 SER A O 1
ATOM 1531 N N . ALA A 1 207 ? 13.844 -29.125 5.641 1 80.62 207 ALA A N 1
ATOM 1532 C CA . ALA A 1 207 ? 12.797 -28.141 5.883 1 80.62 207 ALA A CA 1
ATOM 1533 C C . ALA A 1 207 ? 12.57 -27.938 7.379 1 80.62 207 ALA A C 1
ATOM 1535 O O . ALA A 1 207 ? 11.781 -27.078 7.781 1 80.62 207 ALA A O 1
ATOM 1536 N N . ALA A 1 208 ? 13.305 -28.594 8.133 1 79.56 208 ALA A N 1
ATOM 1537 C CA . ALA A 1 208 ? 13.039 -28.672 9.562 1 79.56 208 ALA A CA 1
ATOM 1538 C C . ALA A 1 208 ? 13.18 -27.297 10.219 1 79.56 208 ALA A C 1
ATOM 1540 O O . ALA A 1 208 ? 12.453 -26.969 11.164 1 79.56 208 ALA A O 1
ATOM 1541 N N . VAL A 1 209 ? 13.992 -26.594 9.656 1 79.69 209 VAL A N 1
ATOM 1542 C CA . VAL A 1 209 ? 14.266 -25.312 10.305 1 79.69 209 VAL A CA 1
ATOM 1543 C C . VAL A 1 209 ? 13.086 -24.375 10.102 1 79.69 209 VAL A C 1
ATOM 1545 O O . VAL A 1 209 ? 12.938 -23.391 10.828 1 79.69 209 VAL A O 1
ATOM 1548 N N . TYR A 1 210 ? 12.258 -24.734 9.219 1 83.75 210 TYR A N 1
ATOM 1549 C CA . TYR A 1 210 ? 11.102 -23.875 8.969 1 83.75 210 TYR A CA 1
ATOM 1550 C C . TYR A 1 210 ? 9.859 -24.422 9.648 1 83.75 210 TYR A C 1
ATOM 1552 O O . TYR A 1 210 ? 8.805 -23.781 9.656 1 83.75 210 TYR A O 1
ATOM 1560 N N . GLY A 1 211 ? 9.938 -25.562 10.117 1 80.38 211 GLY A N 1
ATOM 1561 C CA . GLY A 1 211 ? 8.953 -26.078 11.047 1 80.38 211 GLY A CA 1
ATOM 1562 C C . GLY A 1 211 ? 7.652 -26.484 10.367 1 80.38 211 GLY A C 1
ATOM 1563 O O . GLY A 1 211 ? 7.664 -27.172 9.352 1 80.38 211 GLY A O 1
ATOM 1564 N N . ALA A 1 212 ? 6.512 -26.094 11.086 1 78 212 ALA A N 1
ATOM 1565 C CA . ALA A 1 212 ? 5.16 -26.578 10.797 1 78 212 ALA A CA 1
ATOM 1566 C C . ALA A 1 212 ? 4.703 -26.125 9.414 1 78 212 ALA A C 1
ATOM 1568 O O . ALA A 1 212 ? 3.832 -26.75 8.805 1 78 212 ALA A O 1
ATOM 1569 N N . ARG A 1 213 ? 5.176 -25.203 8.922 1 78.88 213 ARG A N 1
ATOM 1570 C CA . ARG A 1 213 ? 4.727 -24.688 7.629 1 78.88 213 ARG A CA 1
ATOM 1571 C C . ARG A 1 213 ? 5.402 -25.438 6.48 1 78.88 213 ARG A C 1
ATOM 1573 O O . ARG A 1 213 ? 5.012 -25.281 5.32 1 78.88 213 ARG A O 1
ATOM 1580 N N . ALA A 1 214 ? 6.281 -26.281 6.824 1 83.31 214 ALA A N 1
ATOM 1581 C CA . ALA A 1 214 ? 7.133 -26.891 5.797 1 83.31 214 ALA A CA 1
ATOM 1582 C C . ALA A 1 214 ? 6.746 -28.344 5.543 1 83.31 214 ALA A C 1
ATOM 1584 O O . ALA A 1 214 ? 7.488 -29.078 4.902 1 83.31 214 ALA A O 1
ATOM 1585 N N . ALA A 1 215 ? 5.652 -28.688 6.043 1 82.44 215 ALA A N 1
ATOM 1586 C CA . ALA A 1 215 ? 5.246 -30.094 5.895 1 82.44 215 ALA A CA 1
ATOM 1587 C C . ALA A 1 215 ? 5.133 -30.469 4.422 1 82.44 215 ALA A C 1
ATOM 1589 O O . ALA A 1 215 ? 5.391 -31.625 4.055 1 82.44 215 ALA A O 1
ATOM 1590 N N . ASN A 1 216 ? 4.785 -29.562 3.637 1 87.25 216 ASN A N 1
ATOM 1591 C CA . ASN A 1 216 ? 4.602 -29.812 2.213 1 87.25 216 ASN A CA 1
ATOM 1592 C C . ASN A 1 216 ? 5.801 -29.328 1.4 1 87.25 216 ASN A C 1
ATOM 1594 O O . ASN A 1 216 ? 5.695 -29.125 0.191 1 87.25 216 ASN A O 1
ATOM 1598 N N . GLY A 1 217 ? 6.918 -29.109 2.062 1 89.62 217 GLY A N 1
ATOM 1599 C CA . GLY A 1 217 ? 8.125 -28.656 1.387 1 89.62 217 GLY A CA 1
ATOM 1600 C C . GLY A 1 217 ? 8.305 -27.156 1.443 1 89.62 217 GLY A C 1
ATOM 1601 O O . GLY A 1 217 ? 7.387 -26.422 1.823 1 89.62 217 GLY A O 1
ATOM 1602 N N . VAL A 1 218 ? 9.539 -26.719 1.153 1 91.44 218 VAL A N 1
ATOM 1603 C CA . VAL A 1 218 ? 9.852 -25.297 1.18 1 91.44 218 VAL A CA 1
ATOM 1604 C C . VAL A 1 218 ? 10.5 -24.891 -0.138 1 91.44 218 VAL A C 1
ATOM 1606 O O . VAL A 1 218 ? 11.344 -25.609 -0.676 1 91.44 218 VAL A O 1
ATOM 1609 N N . VAL A 1 219 ? 10.055 -23.812 -0.678 1 91.56 219 VAL A N 1
ATOM 1610 C CA . VAL A 1 219 ? 10.688 -23.172 -1.826 1 91.56 219 VAL A CA 1
ATOM 1611 C C . VAL A 1 219 ? 11.438 -21.922 -1.375 1 91.56 219 VAL A C 1
ATOM 1613 O O . VAL A 1 219 ? 10.82 -20.938 -0.981 1 91.56 219 VAL A O 1
ATOM 1616 N N . LEU A 1 220 ? 12.719 -22.016 -1.486 1 92.19 220 LEU A N 1
ATOM 1617 C CA . LEU A 1 220 ? 13.555 -20.875 -1.125 1 92.19 220 LEU A CA 1
ATOM 1618 C C . LEU A 1 220 ? 13.945 -20.078 -2.361 1 92.19 220 LEU A C 1
ATOM 1620 O O . LEU A 1 220 ? 14.555 -20.609 -3.287 1 92.19 220 LEU A O 1
ATOM 1624 N N . VAL A 1 221 ? 13.617 -18.891 -2.322 1 92.12 221 VAL A N 1
ATOM 1625 C CA . VAL A 1 221 ? 13.969 -18 -3.43 1 92.12 221 VAL A CA 1
ATOM 1626 C C . VAL A 1 221 ? 14.992 -16.969 -2.963 1 92.12 221 VAL A C 1
ATOM 1628 O O . VAL A 1 221 ? 14.758 -16.266 -1.98 1 92.12 221 VAL A O 1
ATOM 1631 N N . THR A 1 222 ? 16.047 -16.953 -3.619 1 92 222 THR A N 1
ATOM 1632 C CA . THR A 1 222 ? 17.062 -15.922 -3.404 1 92 222 THR A CA 1
ATOM 1633 C C . THR A 1 222 ? 17.141 -14.977 -4.602 1 92 222 THR A C 1
ATOM 1635 O O . THR A 1 222 ? 17.312 -15.422 -5.738 1 92 222 THR A O 1
ATOM 1638 N N . THR A 1 223 ? 17 -13.758 -4.391 1 93.38 223 THR A N 1
ATOM 1639 C CA . THR A 1 223 ? 17.062 -12.797 -5.484 1 93.38 223 THR A CA 1
ATOM 1640 C C . THR A 1 223 ? 18.469 -12.258 -5.664 1 93.38 223 THR A C 1
ATOM 1642 O O . THR A 1 223 ? 19.328 -12.422 -4.785 1 93.38 223 THR A O 1
ATOM 1645 N N . LYS A 1 224 ? 18.672 -11.727 -6.812 1 91.62 224 LYS A N 1
ATOM 1646 C CA . LYS A 1 224 ? 19.984 -11.227 -7.18 1 91.62 224 LYS A CA 1
ATOM 1647 C C . LYS A 1 224 ? 20.422 -10.094 -6.262 1 91.62 224 LYS A C 1
ATOM 1649 O O . LYS A 1 224 ? 19.594 -9.336 -5.762 1 91.62 224 LYS A O 1
ATOM 1654 N N . SER A 1 225 ? 21.734 -10.062 -6.062 1 89.25 225 SER A N 1
ATOM 1655 C CA . SER A 1 225 ? 22.375 -9 -5.289 1 89.25 225 SER A CA 1
ATOM 1656 C C . SER A 1 225 ? 23.547 -8.391 -6.043 1 89.25 225 SER A C 1
ATOM 1658 O O . SER A 1 225 ? 23.969 -8.922 -7.07 1 89.25 225 SER A O 1
ATOM 1660 N N . GLY A 1 226 ? 24.047 -7.328 -5.52 1 85.62 226 GLY A N 1
ATOM 1661 C CA . GLY A 1 226 ? 25.219 -6.727 -6.133 1 85.62 226 GLY A CA 1
ATOM 1662 C C . GLY A 1 226 ? 26.516 -7.453 -5.785 1 85.62 226 GLY A C 1
ATOM 1663 O O . GLY A 1 226 ? 26.516 -8.359 -4.949 1 85.62 226 GLY A O 1
ATOM 1664 N N . SER A 1 227 ? 27.516 -7.145 -6.605 1 79.94 227 SER A N 1
ATOM 1665 C CA . SER A 1 227 ? 28.859 -7.676 -6.34 1 79.94 227 SER A CA 1
ATOM 1666 C C . SER A 1 227 ? 29.906 -6.566 -6.359 1 79.94 227 SER A C 1
ATOM 1668 O O . SER A 1 227 ? 29.672 -5.496 -6.922 1 79.94 227 SER A O 1
ATOM 1670 N N . VAL A 1 228 ? 30.953 -6.926 -5.602 1 79 228 VAL A N 1
ATOM 1671 C CA . VAL A 1 228 ? 32.062 -5.969 -5.613 1 79 228 VAL A CA 1
ATOM 1672 C C . VAL A 1 228 ? 32.719 -5.965 -6.984 1 79 228 VAL A C 1
ATOM 1674 O O . VAL A 1 228 ? 33.719 -6.672 -7.203 1 79 228 VAL A O 1
ATOM 1677 N N . ALA A 1 229 ? 32.094 -5.348 -7.875 1 75.31 229 ALA A N 1
ATOM 1678 C CA . ALA A 1 229 ? 32.531 -5.242 -9.258 1 75.31 229 ALA A CA 1
ATOM 1679 C C . ALA A 1 229 ? 32.031 -3.965 -9.914 1 75.31 229 ALA A C 1
ATOM 1681 O O . ALA A 1 229 ? 31.328 -3.17 -9.273 1 75.31 229 ALA A O 1
ATOM 1682 N N . ARG A 1 230 ? 32.469 -3.846 -11.094 1 76.44 230 ARG A N 1
ATOM 1683 C CA . ARG A 1 230 ? 32 -2.701 -11.867 1 76.44 230 ARG A CA 1
ATOM 1684 C C . ARG A 1 230 ? 30.5 -2.758 -12.07 1 76.44 230 ARG A C 1
ATOM 1686 O O . ARG A 1 230 ? 29.922 -3.842 -12.18 1 76.44 230 ARG A O 1
ATOM 1693 N N . THR A 1 231 ? 29.938 -1.615 -12.172 1 86.06 231 THR A N 1
ATOM 1694 C CA . THR A 1 231 ? 28.5 -1.521 -12.375 1 86.06 231 THR A CA 1
ATOM 1695 C C . THR A 1 231 ? 28.125 -1.999 -13.773 1 86.06 231 THR A C 1
ATOM 1697 O O . THR A 1 231 ? 28.75 -1.615 -14.758 1 86.06 231 THR A O 1
ATOM 1700 N N . THR A 1 232 ? 27.188 -2.844 -13.852 1 88.25 232 THR A N 1
ATOM 1701 C CA . THR A 1 232 ? 26.703 -3.367 -15.125 1 88.25 232 THR A CA 1
ATOM 1702 C C . THR A 1 232 ? 25.203 -3.086 -15.281 1 88.25 232 THR A C 1
ATOM 1704 O O . THR A 1 232 ? 24.453 -3.107 -14.305 1 88.25 232 THR A O 1
ATOM 1707 N N . VAL A 1 233 ? 24.812 -2.777 -16.531 1 91.75 233 VAL A N 1
ATOM 1708 C CA . VAL A 1 233 ? 23.422 -2.578 -16.875 1 91.75 233 VAL A CA 1
ATOM 1709 C C . VAL A 1 233 ? 22.953 -3.682 -17.812 1 91.75 233 VAL A C 1
ATOM 1711 O O . VAL A 1 233 ? 23.594 -3.932 -18.844 1 91.75 233 VAL A O 1
ATOM 1714 N N . ASN A 1 234 ? 21.906 -4.289 -17.438 1 92.62 234 ASN A N 1
ATOM 1715 C CA . ASN A 1 234 ? 21.328 -5.344 -18.266 1 92.62 234 ASN A CA 1
ATOM 1716 C C . ASN A 1 234 ? 19.938 -4.988 -18.75 1 92.62 234 ASN A C 1
ATOM 1718 O O . ASN A 1 234 ? 19.125 -4.465 -17.984 1 92.62 234 ASN A O 1
ATOM 1722 N N . TYR A 1 235 ? 19.625 -5.188 -19.984 1 93.88 235 TYR A N 1
ATOM 1723 C CA . TYR A 1 235 ? 18.297 -5.012 -20.562 1 93.88 235 TYR A CA 1
ATOM 1724 C C . TYR A 1 235 ? 17.844 -6.277 -21.266 1 93.88 235 TYR A C 1
ATOM 1726 O O . TYR A 1 235 ? 18.469 -6.719 -22.234 1 93.88 235 TYR A O 1
ATOM 1734 N N . ASP A 1 236 ? 16.75 -6.801 -20.812 1 93.25 236 ASP A N 1
ATOM 1735 C CA . ASP A 1 236 ? 16.125 -7.973 -21.422 1 93.25 236 ASP A CA 1
ATOM 1736 C C . ASP A 1 236 ? 14.781 -7.617 -22.047 1 93.25 236 ASP A C 1
ATOM 1738 O O . ASP A 1 236 ? 13.906 -7.074 -21.375 1 93.25 236 ASP A O 1
ATOM 1742 N N . PHE A 1 237 ? 14.703 -7.945 -23.25 1 93.88 237 PHE A N 1
ATOM 1743 C CA . PHE A 1 237 ? 13.5 -7.633 -24 1 93.88 237 PHE A CA 1
ATOM 1744 C C . PHE A 1 237 ? 12.969 -8.867 -24.719 1 93.88 237 PHE A C 1
ATOM 1746 O O . PHE A 1 237 ? 13.758 -9.68 -25.234 1 93.88 237 PHE A O 1
ATOM 1753 N N . SER A 1 238 ? 11.633 -9.023 -24.703 1 94.56 238 SER A N 1
ATOM 1754 C CA . SER A 1 238 ? 11.023 -10.047 -25.547 1 94.56 238 SER A CA 1
ATOM 1755 C C . SER A 1 238 ? 9.617 -9.633 -25.984 1 94.56 238 SER A C 1
ATOM 1757 O O . SER A 1 238 ? 8.898 -8.977 -25.219 1 94.56 238 SER A O 1
ATOM 1759 N N . TYR A 1 239 ? 9.219 -9.906 -27.219 1 97.06 239 TYR A N 1
ATOM 1760 C CA . TYR A 1 239 ? 7.883 -9.742 -27.781 1 97.06 239 TYR A CA 1
ATOM 1761 C C . TYR A 1 239 ? 7.441 -11.008 -28.516 1 97.06 239 TYR A C 1
ATOM 1763 O O . TYR A 1 239 ? 8.211 -11.586 -29.281 1 97.06 239 TYR A O 1
ATOM 1771 N N . GLY A 1 240 ? 6.184 -11.438 -28.203 1 97.38 240 GLY A N 1
ATOM 1772 C CA . GLY A 1 240 ? 5.766 -12.695 -28.797 1 97.38 240 GLY A CA 1
ATOM 1773 C C . GLY A 1 240 ? 4.309 -12.695 -29.234 1 97.38 240 GLY A C 1
ATOM 1774 O O . GLY A 1 240 ? 3.566 -11.758 -28.938 1 97.38 240 GLY A O 1
ATOM 1775 N N . TRP A 1 241 ? 3.99 -13.719 -30 1 98.19 241 TRP A N 1
ATOM 1776 C CA . TRP A 1 241 ? 2.65 -13.984 -30.516 1 98.19 241 TRP A CA 1
ATOM 1777 C C . TRP A 1 241 ? 2.137 -15.328 -30.031 1 98.19 241 TRP A C 1
ATOM 1779 O O . TRP A 1 241 ? 2.777 -16.359 -30.25 1 98.19 241 TRP A O 1
ATOM 1789 N N . GLN A 1 242 ? 0.964 -15.305 -29.375 1 97.94 242 GLN A N 1
ATOM 1790 C CA . GLN A 1 242 ? 0.375 -16.516 -28.797 1 97.94 242 GLN A CA 1
ATOM 1791 C C . GLN A 1 242 ? -0.76 -17.031 -29.672 1 97.94 242 GLN A C 1
ATOM 1793 O O . GLN A 1 242 ? -1.56 -16.25 -30.203 1 97.94 242 GLN A O 1
ATOM 1798 N N . ASN A 1 243 ? -0.804 -18.297 -29.859 1 98.12 243 ASN A N 1
ATOM 1799 C CA . ASN A 1 243 ? -1.85 -18.984 -30.625 1 98.12 243 ASN A CA 1
ATOM 1800 C C . ASN A 1 243 ? -2.242 -20.297 -29.969 1 98.12 243 ASN A C 1
ATOM 1802 O O . ASN A 1 243 ? -1.451 -20.891 -29.234 1 98.12 243 ASN A O 1
ATOM 1806 N N . PRO A 1 244 ? -3.547 -20.719 -30.141 1 96.88 244 PRO A N 1
ATOM 1807 C CA . PRO A 1 244 ? -3.846 -22.078 -29.688 1 96.88 244 PRO A CA 1
ATOM 1808 C C . PRO A 1 244 ? -3.016 -23.141 -30.406 1 96.88 244 PRO A C 1
ATOM 1810 O O . PRO A 1 244 ? -2.799 -23.031 -31.625 1 96.88 244 PRO A O 1
ATOM 1813 N N . TRP A 1 245 ? -2.545 -24.109 -29.75 1 95.44 245 TRP A N 1
ATOM 1814 C CA . TRP A 1 245 ? -1.715 -25.141 -30.375 1 95.44 245 TRP A CA 1
ATOM 1815 C C . TRP A 1 245 ? -2.578 -26.188 -31.062 1 95.44 245 TRP A C 1
ATOM 1817 O O . TRP A 1 245 ? -2.113 -26.891 -31.969 1 95.44 245 TRP A O 1
ATOM 1827 N N . ARG A 1 246 ? -3.883 -26.234 -30.547 1 94.62 246 ARG A N 1
ATOM 1828 C CA . ARG A 1 246 ? -4.812 -27.156 -31.172 1 94.62 246 ARG A CA 1
ATOM 1829 C C . ARG A 1 246 ? -6.258 -26.781 -30.875 1 94.62 246 ARG A C 1
ATOM 1831 O O . ARG A 1 246 ? -6.527 -26.062 -29.906 1 94.62 246 ARG A O 1
ATOM 1838 N N . LYS A 1 247 ? -7.133 -27.203 -31.719 1 95.12 247 LYS A N 1
ATOM 1839 C CA . LYS A 1 247 ? -8.57 -27.156 -31.469 1 95.12 247 LYS A CA 1
ATOM 1840 C C . LYS A 1 247 ? -9.109 -28.547 -31.141 1 95.12 247 LYS A C 1
ATOM 1842 O O . LYS A 1 247 ? -8.477 -29.562 -31.469 1 95.12 247 LYS A O 1
ATOM 1847 N N . LYS A 1 248 ? -10.102 -28.562 -30.359 1 95.44 248 LYS A N 1
ATOM 1848 C CA . LYS A 1 248 ? -10.805 -29.828 -30.141 1 95.44 248 LYS A CA 1
ATOM 1849 C C . LYS A 1 248 ? -11.727 -30.156 -31.297 1 95.44 248 LYS A C 1
ATOM 1851 O O . LYS A 1 248 ? -12.492 -29.297 -31.766 1 95.44 248 LYS A O 1
ATOM 1856 N N . SER A 1 249 ? -11.656 -31.375 -31.797 1 96 249 SER A N 1
ATOM 1857 C CA . SER A 1 249 ? -12.469 -31.766 -32.938 1 96 249 SER A CA 1
ATOM 1858 C C . SER A 1 249 ? -13.922 -31.984 -32.562 1 96 249 SER A C 1
ATOM 1860 O O . SER A 1 249 ? -14.219 -32.781 -31.656 1 96 249 SER A O 1
ATOM 1862 N N . VAL A 1 250 ? -14.852 -31.266 -33.156 1 97.31 250 VAL A N 1
ATOM 1863 C CA . VAL A 1 250 ? -16.281 -31.406 -32.938 1 97.31 250 VAL A CA 1
ATOM 1864 C C . VAL A 1 250 ? -17.016 -31.578 -34.25 1 97.31 250 VAL A C 1
ATOM 1866 O O . VAL A 1 250 ? -16.391 -31.484 -35.312 1 97.31 250 VAL A O 1
ATOM 1869 N N . LEU A 1 251 ? -18.312 -31.797 -34.188 1 97.62 251 LEU A N 1
ATOM 1870 C CA . LEU A 1 251 ? -19.094 -32.031 -35.406 1 97.62 251 LEU A CA 1
ATOM 1871 C C . LEU A 1 251 ? -19.297 -30.75 -36.188 1 97.62 251 LEU A C 1
ATOM 1873 O O . LEU A 1 251 ? -19.516 -29.688 -35.594 1 97.62 251 LEU A O 1
ATOM 1877 N N . ASP A 1 252 ? -19.203 -30.891 -37.5 1 97.19 252 ASP A N 1
ATOM 1878 C CA . ASP A 1 252 ? -19.656 -29.766 -38.312 1 97.19 252 ASP A CA 1
ATOM 1879 C C . ASP A 1 252 ? -21.172 -29.797 -38.5 1 97.19 252 ASP A C 1
ATOM 1881 O O . ASP A 1 252 ? -21.859 -30.609 -37.875 1 97.19 252 ASP A O 1
ATOM 1885 N N . ALA A 1 253 ? -21.703 -28.891 -39.25 1 97.88 253 ALA A N 1
ATOM 1886 C CA . ALA A 1 253 ? -23.156 -28.734 -39.375 1 97.88 253 ALA A CA 1
ATOM 1887 C C . ALA A 1 253 ? -23.797 -29.984 -39.938 1 97.88 253 ALA A C 1
ATOM 1889 O O . ALA A 1 253 ? -24.844 -30.453 -39.469 1 97.88 253 ALA A O 1
ATOM 1890 N N . ARG A 1 254 ? -23.234 -30.484 -41 1 97.56 254 ARG A N 1
ATOM 1891 C CA . ARG A 1 254 ? -23.781 -31.688 -41.625 1 97.56 254 ARG A CA 1
ATOM 1892 C C . ARG A 1 254 ? -23.766 -32.875 -40.656 1 97.56 254 ARG A C 1
ATOM 1894 O O . ARG A 1 254 ? -24.797 -33.531 -40.5 1 97.56 254 ARG A O 1
ATOM 1901 N N . GLU A 1 255 ? -22.672 -33.125 -40.156 1 97.56 255 GLU A N 1
ATOM 1902 C CA . GLU A 1 255 ? -22.531 -34.219 -39.219 1 97.56 255 GLU A CA 1
ATOM 1903 C C . GLU A 1 255 ? -23.469 -34.062 -38.031 1 97.56 255 GLU A C 1
ATOM 1905 O O . GLU A 1 255 ? -24.062 -35.031 -37.562 1 97.56 255 GLU A O 1
ATOM 1910 N N . TYR A 1 256 ? -23.531 -32.844 -37.594 1 98 256 TYR A N 1
ATOM 1911 C CA . TYR A 1 256 ? -24.422 -32.531 -36.469 1 98 256 TYR A CA 1
ATOM 1912 C C . TYR A 1 256 ? -25.859 -32.906 -36.812 1 98 256 TYR A C 1
ATOM 1914 O O . TYR A 1 256 ? -26.531 -33.562 -36 1 98 256 TYR A O 1
ATOM 1922 N N . MET A 1 257 ? -26.375 -32.562 -37.938 1 97.88 257 MET A N 1
ATOM 1923 C CA . MET A 1 257 ? -27.75 -32.875 -38.344 1 97.88 257 MET A CA 1
ATOM 1924 C C . MET A 1 257 ? -27.969 -34.375 -38.438 1 97.88 257 MET A C 1
ATOM 1926 O O . MET A 1 257 ? -29.016 -34.875 -38 1 97.88 257 MET A O 1
ATOM 1930 N N . ILE A 1 258 ? -26.984 -35.031 -38.938 1 97.25 258 ILE A N 1
ATOM 1931 C CA . ILE A 1 258 ? -27.078 -36.469 -39.094 1 97.25 258 ILE A CA 1
ATOM 1932 C C . ILE A 1 258 ? -27.203 -37.125 -37.719 1 97.25 258 ILE A C 1
ATOM 1934 O O . ILE A 1 258 ? -28.062 -38 -37.5 1 97.25 258 ILE A O 1
ATOM 1938 N N . ILE A 1 259 ? -26.344 -36.719 -36.812 1 97.38 259 ILE A N 1
ATOM 1939 C CA . ILE A 1 259 ? -26.297 -37.312 -35.5 1 97.38 259 ILE A CA 1
ATOM 1940 C C . ILE A 1 259 ? -27.578 -37 -34.719 1 97.38 259 ILE A C 1
ATOM 1942 O O . ILE A 1 259 ? -28.141 -37.844 -34.031 1 97.38 259 ILE A O 1
ATOM 1946 N N . MET A 1 260 ? -28.094 -35.781 -34.812 1 96.75 260 MET A N 1
ATOM 1947 C CA . MET A 1 260 ? -29.328 -35.375 -34.125 1 96.75 260 MET A CA 1
ATOM 1948 C C . MET A 1 260 ? -30.5 -36.188 -34.656 1 96.75 260 MET A C 1
ATOM 1950 O O . MET A 1 260 ? -31.344 -36.656 -33.875 1 96.75 260 MET A O 1
ATOM 1954 N N . ASN A 1 261 ? -30.578 -36.344 -35.969 1 97.62 261 ASN A N 1
ATOM 1955 C CA . ASN A 1 261 ? -31.641 -37.156 -36.562 1 97.62 261 ASN A CA 1
ATOM 1956 C C . ASN A 1 261 ? -31.562 -38.594 -36.125 1 97.62 261 ASN A C 1
ATOM 1958 O O . ASN A 1 261 ? -32.594 -39.219 -35.844 1 97.62 261 ASN A O 1
ATOM 1962 N N . GLU A 1 262 ? -30.375 -39.125 -36.125 1 97.19 262 GLU A N 1
ATOM 1963 C CA . GLU A 1 262 ? -30.188 -40.5 -35.719 1 97.19 262 GLU A CA 1
ATOM 1964 C C . GLU A 1 262 ? -30.672 -40.719 -34.281 1 97.19 262 GLU A C 1
ATOM 1966 O O . GLU A 1 262 ? -31.312 -41.75 -34 1 97.19 262 GLU A O 1
ATOM 1971 N N . ALA A 1 263 ? -30.375 -39.844 -33.406 1 96.81 263 ALA A N 1
ATOM 1972 C CA . ALA A 1 263 ? -30.812 -39.938 -32 1 96.81 263 ALA A CA 1
ATOM 1973 C C . ALA A 1 263 ? -32.344 -40 -31.922 1 96.81 263 ALA A C 1
ATOM 1975 O O . ALA A 1 263 ? -32.906 -40.812 -31.172 1 96.81 263 ALA A O 1
ATOM 1976 N N . LEU A 1 264 ? -33 -39.188 -32.719 1 96.44 264 LEU A N 1
ATOM 1977 C CA . LEU A 1 264 ? -34.438 -39.125 -32.719 1 96.44 264 LEU A CA 1
ATOM 1978 C C . LEU A 1 264 ? -35.031 -40.406 -33.312 1 96.44 264 LEU A C 1
ATOM 1980 O O . LEU A 1 264 ? -35.969 -41 -32.75 1 96.44 264 LEU A O 1
ATOM 1984 N N . ARG A 1 265 ? -34.406 -40.875 -34.344 1 96.19 265 ARG A N 1
ATOM 1985 C CA . ARG A 1 265 ? -34.875 -42.094 -34.969 1 96.19 265 ARG A CA 1
ATOM 1986 C C . ARG A 1 265 ? -34.75 -43.312 -34.062 1 96.19 265 ARG A C 1
ATOM 1988 O O . ARG A 1 265 ? -35.656 -44.125 -33.969 1 96.19 265 ARG A O 1
ATOM 1995 N N . ASN A 1 266 ? -33.625 -43.344 -33.438 1 96.5 266 ASN A N 1
ATOM 1996 C CA . ASN A 1 266 ? -33.375 -44.438 -32.531 1 96.5 266 ASN A CA 1
ATOM 1997 C C . ASN A 1 266 ? -34.344 -44.438 -31.359 1 96.5 266 ASN A C 1
ATOM 1999 O O . ASN A 1 266 ? -34.594 -45.469 -30.719 1 96.5 266 ASN A O 1
ATOM 2003 N N . ASP A 1 267 ? -34.875 -43.344 -31.078 1 95.81 267 ASP A N 1
ATOM 2004 C CA . ASP A 1 267 ? -35.844 -43.219 -29.984 1 95.81 267 ASP A CA 1
ATOM 2005 C C . ASP A 1 267 ? -37.281 -43.344 -30.5 1 95.81 267 ASP A C 1
ATOM 2007 O O . ASP A 1 267 ? -38.25 -43.188 -29.734 1 95.81 267 ASP A O 1
ATOM 2011 N N . GLY A 1 268 ? -37.5 -43.531 -31.734 1 94.5 268 GLY A N 1
ATOM 2012 C CA . GLY A 1 268 ? -38.812 -43.719 -32.312 1 94.5 268 GLY A CA 1
ATOM 2013 C C . GLY A 1 268 ? -39.469 -42.438 -32.719 1 94.5 268 GLY A C 1
ATOM 2014 O O . GLY A 1 268 ? -40.688 -42.406 -32.906 1 94.5 268 GLY A O 1
ATOM 2015 N N . ASN A 1 269 ? -38.719 -41.406 -32.812 1 96.25 269 ASN A N 1
ATOM 2016 C CA . ASN A 1 269 ? -39.281 -40.094 -33.156 1 96.25 269 ASN A CA 1
ATOM 2017 C C . ASN A 1 269 ? -38.938 -39.75 -34.594 1 96.25 269 ASN A C 1
ATOM 2019 O O . ASN A 1 269 ? -38.062 -40.344 -35.219 1 96.25 269 ASN A O 1
ATOM 2023 N N . ALA A 1 270 ? -39.625 -38.719 -35.188 1 96 270 ALA A N 1
ATOM 2024 C CA . ALA A 1 270 ? -39.344 -38.25 -36.531 1 96 270 ALA A CA 1
ATOM 2025 C C . ALA A 1 270 ? -38.062 -37.406 -36.562 1 96 270 ALA A C 1
ATOM 2027 O O . ALA A 1 270 ? -37.781 -36.688 -35.625 1 96 270 ALA A O 1
ATOM 2028 N N . PRO A 1 271 ? -37.375 -37.594 -37.656 1 95.62 271 PRO A N 1
ATOM 2029 C CA . PRO A 1 271 ? -36.156 -36.781 -37.75 1 95.62 271 PRO A CA 1
ATOM 2030 C C . PRO A 1 271 ? -36.469 -35.281 -37.781 1 95.62 271 PRO A C 1
ATOM 2032 O O . PRO A 1 271 ? -37.531 -34.875 -38.312 1 95.62 271 PRO A O 1
ATOM 2035 N N . ARG A 1 272 ? -35.594 -34.531 -37.188 1 94.94 272 ARG A N 1
ATOM 2036 C CA . ARG A 1 272 ? -35.75 -33.062 -37.125 1 94.94 272 ARG A CA 1
ATOM 2037 C C . ARG A 1 272 ? -35.375 -32.406 -38.438 1 94.94 272 ARG A C 1
ATOM 2039 O O . ARG A 1 272 ? -36 -31.406 -38.844 1 94.94 272 ARG A O 1
ATOM 2046 N N . TYR A 1 273 ? -34.344 -32.969 -39.156 1 96.69 273 TYR A N 1
ATOM 2047 C CA . TYR A 1 273 ? -33.812 -32.375 -40.375 1 96.69 273 TYR A CA 1
ATOM 2048 C C . TYR A 1 273 ? -34.125 -33.219 -41.594 1 96.69 273 TYR A C 1
ATOM 2050 O O . TYR A 1 273 ? -34 -34.469 -41.5 1 96.69 273 TYR A O 1
ATOM 2058 N N . SER A 1 274 ? -34.375 -32.562 -42.719 1 96.5 274 SER A N 1
ATOM 2059 C CA . SER A 1 274 ? -34.656 -33.281 -43.969 1 96.5 274 SER A CA 1
ATOM 2060 C C . SER A 1 274 ? -33.344 -33.594 -44.719 1 96.5 274 SER A C 1
ATOM 2062 O O . SER A 1 274 ? -32.281 -33.031 -44.375 1 96.5 274 SER A O 1
ATOM 2064 N N . ASN A 1 275 ? -33.469 -34.469 -45.656 1 94.75 275 ASN A N 1
ATOM 2065 C CA . ASN A 1 275 ? -32.281 -34.812 -46.469 1 94.75 275 ASN A CA 1
ATOM 2066 C C . ASN A 1 275 ? -31.781 -33.625 -47.25 1 94.75 275 ASN A C 1
ATOM 2068 O O . ASN A 1 275 ? -30.562 -33.5 -47.469 1 94.75 275 ASN A O 1
ATOM 2072 N N . GLU A 1 276 ? -32.656 -32.812 -47.625 1 94.62 276 GLU A N 1
ATOM 2073 C CA . GLU A 1 276 ? -32.281 -31.609 -48.375 1 94.62 276 GLU A CA 1
ATOM 2074 C C . GLU A 1 276 ? -31.516 -30.641 -47.469 1 94.62 276 GLU A C 1
ATOM 2076 O O . GLU A 1 276 ? -30.547 -30.016 -47.906 1 94.62 276 GLU A O 1
ATOM 2081 N N . GLN A 1 277 ? -31.984 -30.531 -46.219 1 95.06 277 GLN A N 1
ATOM 2082 C CA . GLN A 1 277 ? -31.312 -29.672 -45.281 1 95.06 277 GLN A CA 1
ATOM 2083 C C . GLN A 1 277 ? -29.906 -30.172 -44.969 1 95.06 277 GLN A C 1
ATOM 2085 O O . GLN A 1 277 ? -28.953 -29.391 -44.875 1 95.06 277 GLN A O 1
ATOM 2090 N N . ILE A 1 278 ? -29.766 -31.422 -44.812 1 96.56 278 ILE A N 1
ATOM 2091 C CA . ILE A 1 278 ? -28.484 -32.062 -44.5 1 96.56 278 ILE A CA 1
ATOM 2092 C C . ILE A 1 278 ? -27.516 -31.875 -45.688 1 96.56 278 ILE A C 1
ATOM 2094 O O . ILE A 1 278 ? -26.344 -31.562 -45.469 1 96.56 278 ILE A O 1
ATOM 2098 N N . ALA A 1 279 ? -28.016 -32.031 -46.875 1 93.62 279 ALA A N 1
ATOM 2099 C CA . ALA A 1 279 ? -27.203 -31.906 -48.094 1 93.62 279 ALA A CA 1
ATOM 2100 C C . ALA A 1 279 ? -26.75 -30.453 -48.281 1 93.62 279 ALA A C 1
ATOM 2102 O O . ALA A 1 279 ? -25.641 -30.203 -48.781 1 93.62 279 ALA A O 1
ATOM 2103 N N . GLY A 1 280 ? -27.5 -29.578 -47.812 1 92.75 280 GLY A N 1
ATOM 2104 C CA . GLY A 1 280 ? -27.219 -28.156 -48 1 92.75 280 GLY A CA 1
ATOM 2105 C C . GLY A 1 280 ? -26.516 -27.547 -46.812 1 92.75 280 GLY A C 1
ATOM 2106 O O . GLY A 1 280 ? -26.156 -26.359 -46.812 1 92.75 280 GLY A O 1
ATOM 2107 N N . ALA A 1 281 ? -26.344 -28.25 -45.719 1 92.31 281 ALA A N 1
ATOM 2108 C CA . ALA A 1 281 ? -25.891 -27.688 -44.438 1 92.31 281 ALA A CA 1
ATOM 2109 C C . ALA A 1 281 ? -24.453 -27.203 -44.562 1 92.31 281 ALA A C 1
ATOM 2111 O O . ALA A 1 281 ? -24.062 -26.25 -43.875 1 92.31 281 ALA A O 1
ATOM 2112 N N . GLY A 1 282 ? -23.562 -27.75 -45.531 1 92.25 282 GLY A N 1
ATOM 2113 C CA . GLY A 1 282 ? -22.156 -27.406 -45.562 1 92.25 282 GLY A CA 1
ATOM 2114 C C . GLY A 1 282 ? -21.438 -27.688 -44.25 1 92.25 282 GLY A C 1
ATOM 2115 O O . GLY A 1 282 ? -21.781 -28.625 -43.531 1 92.25 282 GLY A O 1
ATOM 2116 N N . ARG A 1 283 ? -20.344 -26.844 -43.875 1 94.12 283 ARG A N 1
ATOM 2117 C CA . ARG A 1 283 ? -19.562 -27.078 -42.656 1 94.12 283 ARG A CA 1
ATOM 2118 C C . ARG A 1 283 ? -20.141 -26.328 -41.469 1 94.12 283 ARG A C 1
ATOM 2120 O O . ARG A 1 283 ? -19.953 -26.734 -40.312 1 94.12 283 ARG A O 1
ATOM 2127 N N . GLY A 1 284 ? -20.859 -25.312 -41.656 1 96.81 284 GLY A N 1
ATOM 2128 C CA . GLY A 1 284 ? -21.438 -24.5 -40.594 1 96.81 284 GLY A CA 1
ATOM 2129 C C . GLY A 1 284 ? -20.406 -23.609 -39.906 1 96.81 284 GLY A C 1
ATOM 2130 O O . GLY A 1 284 ? -19.406 -23.234 -40.531 1 96.81 284 GLY A O 1
ATOM 2131 N N . THR A 1 285 ? -20.734 -23.172 -38.719 1 97.44 285 THR A N 1
ATOM 2132 C CA . THR A 1 285 ? -19.891 -22.25 -37.938 1 97.44 285 THR A CA 1
ATOM 2133 C C . THR A 1 285 ? -18.906 -23.016 -37.062 1 97.44 285 THR A C 1
ATOM 2135 O O . THR A 1 285 ? -19.297 -23.875 -36.281 1 97.44 285 THR A O 1
ATOM 2138 N N . ASP A 1 286 ? -17.609 -22.75 -37.219 1 97.62 286 ASP A N 1
ATOM 2139 C CA . ASP A 1 286 ? -16.594 -23.203 -36.281 1 97.62 286 ASP A CA 1
ATOM 2140 C C . ASP A 1 286 ? -16.484 -22.234 -35.094 1 97.62 286 ASP A C 1
ATOM 2142 O O . ASP A 1 286 ? -15.672 -21.312 -35.125 1 97.62 286 ASP A O 1
ATOM 2146 N N . TRP A 1 287 ? -17.141 -22.562 -34.094 1 97.69 287 TRP A N 1
ATOM 2147 C CA . TRP A 1 287 ? -17.25 -21.641 -32.969 1 97.69 287 TRP A CA 1
ATOM 2148 C C . TRP A 1 287 ? -15.914 -21.469 -32.25 1 97.69 287 TRP A C 1
ATOM 2150 O O . TRP A 1 287 ? -15.672 -20.438 -31.625 1 97.69 287 TRP A O 1
ATOM 2160 N N . GLN A 1 288 ? -15.031 -22.484 -32.281 1 97.31 288 GLN A N 1
ATOM 2161 C CA . GLN A 1 288 ? -13.711 -22.344 -31.688 1 97.31 288 GLN A CA 1
ATOM 2162 C C . GLN A 1 288 ? -12.883 -21.297 -32.438 1 97.31 288 GLN A C 1
ATOM 2164 O O . GLN A 1 288 ? -12.25 -20.438 -31.797 1 97.31 288 GLN A O 1
ATOM 2169 N N . ASP A 1 289 ? -12.938 -21.344 -33.656 1 97.25 289 ASP A N 1
ATOM 2170 C CA . ASP A 1 289 ? -12.188 -20.375 -34.469 1 97.25 289 ASP A CA 1
ATOM 2171 C C . ASP A 1 289 ? -12.711 -18.953 -34.281 1 97.25 289 ASP A C 1
ATOM 2173 O O . ASP A 1 289 ? -11.938 -18 -34.281 1 97.25 289 ASP A O 1
ATOM 2177 N N . GLU A 1 290 ? -14.039 -18.859 -34.125 1 97.25 290 GLU A N 1
ATOM 2178 C CA . GLU A 1 290 ? -14.641 -17.547 -33.875 1 97.25 290 GLU A CA 1
ATOM 2179 C C . GLU A 1 290 ? -14.242 -17 -32.531 1 97.25 290 GLU A C 1
ATOM 2181 O O . GLU A 1 290 ? -14.203 -15.781 -32.344 1 97.25 290 GLU A O 1
ATOM 2186 N N . THR A 1 291 ? -13.938 -17.828 -31.641 1 97.81 291 THR A N 1
ATOM 2187 C CA . THR A 1 291 ? -13.742 -17.453 -30.234 1 97.81 291 THR A CA 1
ATOM 2188 C C . THR A 1 291 ? -12.273 -17.141 -29.969 1 97.81 291 THR A C 1
ATOM 2190 O O . THR A 1 291 ? -11.961 -16.266 -29.172 1 97.81 291 THR A O 1
ATOM 2193 N N . PHE A 1 292 ? -11.344 -17.797 -30.578 1 98.19 292 PHE A N 1
ATOM 2194 C CA . PHE A 1 292 ? -9.922 -17.656 -30.297 1 98.19 292 PHE A CA 1
ATOM 2195 C C . PHE A 1 292 ? -9.414 -16.297 -30.766 1 98.19 292 PHE A C 1
ATOM 2197 O O . PHE A 1 292 ? -9.875 -15.781 -31.797 1 98.19 292 PHE A O 1
ATOM 2204 N N . ASN A 1 293 ? -8.531 -15.742 -30 1 98.06 293 ASN A N 1
ATOM 2205 C CA . ASN A 1 293 ? -7.758 -14.547 -30.328 1 98.06 293 ASN A CA 1
ATOM 2206 C C . ASN A 1 293 ? -6.375 -14.906 -30.859 1 98.06 293 ASN A C 1
ATOM 2208 O O . ASN A 1 293 ? -5.441 -15.125 -30.094 1 98.06 293 ASN A O 1
ATOM 2212 N N . TYR A 1 294 ? -6.238 -14.867 -32.125 1 97.88 294 TYR A N 1
ATOM 2213 C CA . TYR A 1 294 ? -4.988 -15.289 -32.75 1 97.88 294 TYR A CA 1
ATOM 2214 C C . TYR A 1 294 ? -3.939 -14.188 -32.688 1 97.88 294 TYR A C 1
ATOM 2216 O O . TYR A 1 294 ? -4.277 -13 -32.656 1 97.88 294 TYR A O 1
ATOM 2224 N N . ASP A 1 295 ? -2.717 -14.586 -32.531 1 98.12 295 ASP A N 1
ATOM 2225 C CA . ASP A 1 295 ? -1.561 -13.703 -32.438 1 98.12 295 ASP A CA 1
ATOM 2226 C C . ASP A 1 295 ? -1.699 -12.758 -31.25 1 98.12 295 ASP A C 1
ATOM 2228 O O . ASP A 1 295 ? -1.463 -11.555 -31.375 1 98.12 295 ASP A O 1
ATOM 2232 N N . ALA A 1 296 ? -2.262 -13.32 -30.156 1 98.25 296 ALA A N 1
ATOM 2233 C CA . ALA A 1 296 ? -2.377 -12.516 -28.938 1 98.25 296 ALA A CA 1
ATOM 2234 C C . ALA A 1 296 ? -1.007 -12.039 -28.469 1 98.25 296 ALA A C 1
ATOM 2236 O O . ALA A 1 296 ? -0.083 -12.844 -28.312 1 98.25 296 ALA A O 1
ATOM 2237 N N . PRO A 1 297 ? -0.83 -10.812 -28.188 1 97.88 297 PRO A N 1
ATOM 2238 C CA . PRO A 1 297 ? 0.493 -10.281 -27.844 1 97.88 297 PRO A CA 1
ATOM 2239 C C . PRO A 1 297 ? 0.927 -10.648 -26.422 1 97.88 297 PRO A C 1
ATOM 2241 O O . PRO A 1 297 ? 0.091 -10.719 -25.516 1 97.88 297 PRO A O 1
ATOM 2244 N N . ILE A 1 298 ? 2.209 -10.891 -26.203 1 96.5 298 ILE A N 1
ATOM 2245 C CA . ILE A 1 298 ? 2.9 -11.047 -24.922 1 96.5 298 ILE A CA 1
ATOM 2246 C C . ILE A 1 298 ? 4.23 -10.297 -24.969 1 96.5 298 ILE A C 1
ATOM 2248 O O . ILE A 1 298 ? 4.957 -10.359 -25.953 1 96.5 298 ILE A O 1
ATOM 2252 N N . GLN A 1 299 ? 4.5 -9.523 -24.016 1 96.19 299 GLN A N 1
ATOM 2253 C CA . GLN A 1 299 ? 5.746 -8.766 -24.047 1 96.19 299 GLN A CA 1
ATOM 2254 C C . GLN A 1 299 ? 6.359 -8.672 -22.641 1 96.19 299 GLN A C 1
ATOM 2256 O O . GLN A 1 299 ? 5.648 -8.742 -21.641 1 96.19 299 GLN A O 1
ATOM 2261 N N . ASN A 1 300 ? 7.652 -8.633 -22.562 1 94.38 300 ASN A N 1
ATOM 2262 C CA . ASN A 1 300 ? 8.445 -8.531 -21.328 1 94.38 300 ASN A CA 1
ATOM 2263 C C . ASN A 1 300 ? 9.586 -7.527 -21.484 1 94.38 300 ASN A C 1
ATOM 2265 O O . ASN A 1 300 ? 10.312 -7.555 -22.484 1 94.38 300 ASN A O 1
ATOM 2269 N N . HIS A 1 301 ? 9.711 -6.566 -20.625 1 95.31 301 HIS A N 1
ATOM 2270 C CA . HIS A 1 301 ? 10.805 -5.605 -20.516 1 95.31 301 HIS A CA 1
ATOM 2271 C C . HIS A 1 301 ? 11.414 -5.621 -19.109 1 95.31 301 HIS A C 1
ATOM 2273 O O . HIS A 1 301 ? 10.695 -5.535 -18.125 1 95.31 301 HIS A O 1
ATOM 2279 N N . GLN A 1 302 ? 12.727 -5.805 -19.062 1 93.88 302 GLN A N 1
ATOM 2280 C CA . GLN A 1 302 ? 13.406 -5.785 -17.766 1 93.88 302 GLN A CA 1
ATOM 2281 C C . GLN A 1 302 ? 14.734 -5.035 -17.859 1 93.88 302 GLN A C 1
ATOM 2283 O O . GLN A 1 302 ? 15.547 -5.305 -18.734 1 93.88 302 GLN A O 1
ATOM 2288 N N . VAL A 1 303 ? 14.961 -4.137 -17 1 94.5 303 VAL A N 1
ATOM 2289 C CA . VAL A 1 303 ? 16.234 -3.43 -16.875 1 94.5 303 VAL A CA 1
ATOM 2290 C C . VAL A 1 303 ? 16.766 -3.584 -15.453 1 94.5 303 VAL A C 1
ATOM 2292 O O . VAL A 1 303 ? 16 -3.496 -14.484 1 94.5 303 VAL A O 1
ATOM 2295 N N . SER A 1 304 ? 18.016 -3.92 -15.32 1 94.12 304 SER A N 1
ATOM 2296 C CA . SER A 1 304 ? 18.625 -4.027 -14 1 94.12 304 SER A CA 1
ATOM 2297 C C . SER A 1 304 ? 20.016 -3.391 -13.969 1 94.12 304 SER A C 1
ATOM 2299 O O . SER A 1 304 ? 20.688 -3.316 -15 1 94.12 304 SER A O 1
ATOM 2301 N N . ILE A 1 305 ? 20.406 -2.932 -12.875 1 92.69 305 ILE A N 1
ATOM 2302 C CA . ILE A 1 305 ? 21.703 -2.354 -12.594 1 92.69 305 ILE A CA 1
ATOM 2303 C C . ILE A 1 305 ? 22.297 -3.008 -11.352 1 92.69 305 ILE A C 1
ATOM 2305 O O . ILE A 1 305 ? 21.625 -3.145 -10.328 1 92.69 305 ILE A O 1
ATOM 2309 N N . GLN A 1 306 ? 23.531 -3.449 -11.43 1 92.25 306 GLN A N 1
ATOM 2310 C CA . GLN A 1 306 ? 24.172 -4.062 -10.266 1 92.25 306 GLN A CA 1
ATOM 2311 C C . GLN A 1 306 ? 25.641 -3.652 -10.164 1 92.25 306 GLN A C 1
ATOM 2313 O O . GLN A 1 306 ? 26.281 -3.398 -11.188 1 92.25 306 GLN A O 1
ATOM 2318 N N . GLY A 1 307 ? 26.125 -3.527 -9.016 1 87.56 307 GLY A N 1
ATOM 2319 C CA . GLY A 1 307 ? 27.5 -3.16 -8.727 1 87.56 307 GLY A CA 1
ATOM 2320 C C . GLY A 1 307 ? 27.766 -2.949 -7.25 1 87.56 307 GLY A C 1
ATOM 2321 O O . GLY A 1 307 ? 26.969 -3.363 -6.406 1 87.56 307 GLY A O 1
ATOM 2322 N N . GLY A 1 308 ? 29 -2.555 -6.969 1 85.19 308 GLY A N 1
ATOM 2323 C CA . GLY A 1 308 ? 29.297 -2.26 -5.574 1 85.19 308 GLY A CA 1
ATOM 2324 C C . GLY A 1 308 ? 30.781 -2.227 -5.266 1 85.19 308 GLY A C 1
ATOM 2325 O O . GLY A 1 308 ? 31.609 -2.371 -6.168 1 85.19 308 GLY A O 1
ATOM 2326 N N . SER A 1 309 ? 31.016 -1.879 -4.008 1 82.69 309 SER A N 1
ATOM 2327 C CA . SER A 1 309 ? 32.344 -1.853 -3.42 1 82.69 309 SER A CA 1
ATOM 2328 C C . SER A 1 309 ? 32.375 -2.607 -2.096 1 82.69 309 SER A C 1
ATOM 2330 O O . SER A 1 309 ? 31.406 -3.273 -1.729 1 82.69 309 SER A O 1
ATOM 2332 N N . ASP A 1 310 ? 33.469 -2.52 -1.456 1 76.88 310 ASP A N 1
ATOM 2333 C CA . ASP A 1 310 ? 33.625 -3.199 -0.174 1 76.88 310 ASP A CA 1
ATOM 2334 C C . ASP A 1 310 ? 32.719 -2.588 0.887 1 76.88 310 ASP A C 1
ATOM 2336 O O . ASP A 1 310 ? 32.344 -3.254 1.859 1 76.88 310 ASP A O 1
ATOM 2340 N N . GLN A 1 311 ? 32.344 -1.429 0.672 1 80.56 311 GLN A N 1
ATOM 2341 C CA . GLN A 1 311 ? 31.516 -0.755 1.656 1 80.56 311 GLN A CA 1
ATOM 2342 C C . GLN A 1 311 ? 30.031 -1.102 1.45 1 80.56 311 GLN A C 1
ATOM 2344 O O . GLN A 1 311 ? 29.234 -0.965 2.369 1 80.56 311 GLN A O 1
ATOM 2349 N N . GLY A 1 312 ? 29.828 -1.562 0.161 1 85.56 312 GLY A N 1
ATOM 2350 C CA . GLY A 1 312 ? 28.438 -1.905 -0.093 1 85.56 312 GLY A CA 1
ATOM 2351 C C . GLY A 1 312 ? 28.188 -2.393 -1.508 1 85.56 312 GLY A C 1
ATOM 2352 O O . GLY A 1 312 ? 28.938 -2.047 -2.428 1 85.56 312 GLY A O 1
ATOM 2353 N N . THR A 1 313 ? 27.188 -3.18 -1.648 1 89.62 313 THR A N 1
ATOM 2354 C CA . THR A 1 313 ? 26.766 -3.668 -2.955 1 89.62 313 THR A CA 1
ATOM 2355 C C . THR A 1 313 ? 25.297 -3.365 -3.191 1 89.62 313 THR A C 1
ATOM 2357 O O . THR A 1 313 ? 24.531 -3.176 -2.238 1 89.62 313 THR A O 1
ATOM 2360 N N . PHE A 1 314 ? 24.922 -3.246 -4.512 1 90.44 314 PHE A N 1
ATOM 2361 C CA . PHE A 1 314 ? 23.547 -2.885 -4.797 1 90.44 314 PHE A CA 1
ATOM 2362 C C . PHE A 1 314 ? 23.031 -3.609 -6.039 1 90.44 314 PHE A C 1
ATOM 2364 O O . PHE A 1 314 ? 23.828 -3.961 -6.922 1 90.44 314 PHE A O 1
ATOM 2371 N N . PHE A 1 315 ? 21.797 -3.84 -6.074 1 94.06 315 PHE A N 1
ATOM 2372 C CA . PHE A 1 315 ? 21.047 -4.371 -7.207 1 94.06 315 PHE A CA 1
ATOM 2373 C C . PHE A 1 315 ? 19.688 -3.67 -7.34 1 94.06 315 PHE A C 1
ATOM 2375 O O . PHE A 1 315 ? 18.906 -3.654 -6.398 1 94.06 315 PHE A O 1
ATOM 2382 N N . LEU A 1 316 ? 19.469 -3.049 -8.508 1 93 316 LEU A N 1
ATOM 2383 C CA . LEU A 1 316 ? 18.219 -2.391 -8.844 1 93 316 LEU A CA 1
ATOM 2384 C C . LEU A 1 316 ? 17.609 -2.992 -10.109 1 93 316 LEU A C 1
ATOM 2386 O O . LEU A 1 316 ? 18.328 -3.271 -11.078 1 93 316 LEU A O 1
ATOM 2390 N N . SER A 1 317 ? 16.266 -3.168 -10.023 1 95.69 317 SER A N 1
ATOM 2391 C CA . SER A 1 317 ? 15.633 -3.756 -11.203 1 95.69 317 SER A CA 1
ATOM 2392 C C . SER A 1 317 ? 14.227 -3.213 -11.414 1 95.69 317 SER A C 1
ATOM 2394 O O . SER A 1 317 ? 13.523 -2.914 -10.445 1 95.69 317 SER A O 1
ATOM 2396 N N . PHE A 1 318 ? 13.852 -3.035 -12.648 1 94.62 318 PHE A N 1
ATOM 2397 C CA . PHE A 1 318 ? 12.492 -2.711 -13.078 1 94.62 318 PHE A CA 1
ATOM 2398 C C . PHE A 1 318 ? 12.031 -3.68 -14.164 1 94.62 318 PHE A C 1
ATOM 2400 O O . PHE A 1 318 ? 12.758 -3.947 -15.117 1 94.62 318 PHE A O 1
ATOM 2407 N N . GLY A 1 319 ? 10.82 -4.199 -13.969 1 95 319 GLY A N 1
ATOM 2408 C CA . GLY A 1 319 ? 10.25 -5.125 -14.938 1 95 319 GLY A CA 1
ATOM 2409 C C . GLY A 1 319 ? 8.828 -4.785 -15.32 1 95 319 GLY A C 1
ATOM 2410 O O . GLY A 1 319 ? 8.039 -4.355 -14.477 1 95 319 GLY A O 1
ATOM 2411 N N . TYR A 1 320 ? 8.484 -4.902 -16.578 1 95.88 320 TYR A N 1
ATOM 2412 C CA . TYR A 1 320 ? 7.137 -4.789 -17.125 1 95.88 320 TYR A CA 1
ATOM 2413 C C . TYR A 1 320 ? 6.758 -6.031 -17.922 1 95.88 320 TYR A C 1
ATOM 2415 O O . TYR A 1 320 ? 7.484 -6.434 -18.828 1 95.88 320 TYR A O 1
ATOM 2423 N N . PHE A 1 321 ? 5.688 -6.625 -17.531 1 95.5 321 PHE A N 1
ATOM 2424 C CA . PHE A 1 321 ? 5.176 -7.816 -18.203 1 95.5 321 PHE A CA 1
ATOM 2425 C C . PHE A 1 321 ? 3.703 -7.645 -18.562 1 95.5 321 PHE A C 1
ATOM 2427 O O . PHE A 1 321 ? 2.9 -7.211 -17.734 1 95.5 321 PHE A O 1
ATOM 2434 N N . SER A 1 322 ? 3.342 -7.93 -19.828 1 96.88 322 SER A N 1
ATOM 2435 C CA . SER A 1 322 ? 1.958 -7.859 -20.297 1 96.88 322 SER A CA 1
ATOM 2436 C C . SER A 1 322 ? 1.608 -9.055 -21.172 1 96.88 322 SER A C 1
ATOM 2438 O O . SER A 1 322 ? 2.414 -9.477 -22 1 96.88 322 SER A O 1
ATOM 2440 N N . GLN A 1 323 ? 0.347 -9.602 -20.953 1 96.38 323 GLN A N 1
ATOM 2441 C CA . GLN A 1 323 ? -0.103 -10.773 -21.688 1 96.38 323 GLN A CA 1
ATOM 2442 C C . GLN A 1 323 ? -1.603 -10.711 -21.969 1 96.38 323 GLN A C 1
ATOM 2444 O O . GLN A 1 323 ? -2.404 -10.578 -21.031 1 96.38 323 GLN A O 1
ATOM 2449 N N . ASP A 1 324 ? -1.892 -10.828 -23.297 1 98.06 324 ASP A N 1
ATOM 2450 C CA . ASP A 1 324 ? -3.289 -10.977 -23.688 1 98.06 324 ASP A CA 1
ATOM 2451 C C . ASP A 1 324 ? -3.674 -12.453 -23.781 1 98.06 324 ASP A C 1
ATOM 2453 O O . ASP A 1 324 ? -2.859 -13.289 -24.188 1 98.06 324 ASP A O 1
ATOM 2457 N N . GLY A 1 325 ? -4.918 -12.719 -23.438 1 97.94 325 GLY A N 1
ATOM 2458 C CA . GLY A 1 325 ? -5.391 -14.094 -23.547 1 97.94 325 GLY A CA 1
ATOM 2459 C C . GLY A 1 325 ? -5.695 -14.5 -24.969 1 97.94 325 GLY A C 1
ATOM 2460 O O . GLY A 1 325 ? -6.121 -13.672 -25.781 1 97.94 325 GLY A O 1
ATOM 2461 N N . ILE A 1 326 ? -5.535 -15.742 -25.281 1 98.12 326 ILE A N 1
ATOM 2462 C CA . ILE A 1 326 ? -5.891 -16.266 -26.594 1 98.12 326 ILE A CA 1
ATOM 2463 C C . ILE A 1 326 ? -7.406 -16.438 -26.703 1 98.12 326 ILE A C 1
ATOM 2465 O O . ILE A 1 326 ? -7.934 -16.766 -27.766 1 98.12 326 ILE A O 1
ATOM 2469 N N . VAL A 1 327 ? -8.055 -16.266 -25.594 1 98 327 VAL A N 1
ATOM 2470 C CA . VAL A 1 327 ? -9.508 -16.141 -25.531 1 98 327 VAL A CA 1
ATOM 2471 C C . VAL A 1 327 ? -9.883 -14.891 -24.719 1 98 327 VAL A C 1
ATOM 2473 O O . VAL A 1 327 ? -9.531 -14.773 -23.547 1 98 327 VAL A O 1
ATOM 2476 N N . GLY A 1 328 ? -10.531 -13.93 -25.328 1 97.44 328 GLY A N 1
ATOM 2477 C CA . GLY A 1 328 ? -11.086 -12.781 -24.625 1 97.44 328 GLY A CA 1
ATOM 2478 C C . GLY A 1 328 ? -10.102 -11.641 -24.469 1 97.44 328 GLY A C 1
ATOM 2479 O O . GLY A 1 328 ? -10.477 -10.539 -24.062 1 97.44 328 GLY A O 1
ATOM 2480 N N . GLY A 1 329 ? -8.836 -11.891 -24.828 1 97.56 329 GLY A N 1
ATOM 2481 C CA . GLY A 1 329 ? -7.844 -10.844 -24.656 1 97.56 329 GLY A CA 1
ATOM 2482 C C . GLY A 1 329 ? -8.141 -9.594 -25.453 1 97.56 329 GLY A C 1
ATOM 2483 O O . GLY A 1 329 ? -7.891 -8.477 -25 1 97.56 329 GLY A O 1
ATOM 2484 N N . ASN A 1 330 ? -8.68 -9.742 -26.609 1 96.94 330 ASN A N 1
ATOM 2485 C CA . ASN A 1 330 ? -8.992 -8.625 -27.5 1 96.94 330 ASN A CA 1
ATOM 2486 C C . ASN A 1 330 ? -10.266 -7.91 -27.078 1 96.94 330 ASN A C 1
ATOM 2488 O O . ASN A 1 330 ? -10.617 -6.871 -27.641 1 96.94 330 ASN A O 1
ATOM 2492 N N . TYR A 1 331 ? -10.984 -8.477 -26.078 1 96.81 331 TYR A N 1
ATOM 2493 C CA . TYR A 1 331 ? -12.172 -7.852 -25.5 1 96.81 331 TYR A CA 1
ATOM 2494 C C . TYR A 1 331 ? -11.875 -7.285 -24.125 1 96.81 331 TYR A C 1
ATOM 2496 O O . TYR A 1 331 ? -12.781 -6.797 -23.438 1 96.81 331 TYR A O 1
ATOM 2504 N N . GLY A 1 332 ? -10.602 -7.414 -23.641 1 95.94 332 GLY A N 1
ATOM 2505 C CA . GLY A 1 332 ? -10.227 -6.961 -22.312 1 95.94 332 GLY A CA 1
ATOM 2506 C C . GLY A 1 332 ? -10.773 -7.848 -21.203 1 95.94 332 GLY A C 1
ATOM 2507 O O . GLY A 1 332 ? -10.922 -7.41 -20.062 1 95.94 332 GLY A O 1
ATOM 2508 N N . LYS A 1 333 ? -11.102 -9.102 -21.5 1 96.88 333 LYS A N 1
ATOM 2509 C CA . LYS A 1 333 ? -11.75 -9.992 -20.547 1 96.88 333 LYS A CA 1
ATOM 2510 C C . LYS A 1 333 ? -10.758 -11.016 -20 1 96.88 333 LYS A C 1
ATOM 2512 O O . LYS A 1 333 ? -11.031 -11.672 -18.984 1 96.88 333 LYS A O 1
ATOM 2517 N N . SER A 1 334 ? -9.672 -11.148 -20.562 1 97.19 334 SER A N 1
ATOM 2518 C CA . SER A 1 334 ? -8.617 -12.07 -20.141 1 97.19 334 SER A CA 1
ATOM 2519 C C . SER A 1 334 ? -7.234 -11.477 -20.391 1 97.19 334 SER A C 1
ATOM 2521 O O . SER A 1 334 ? -6.598 -11.758 -21.406 1 97.19 334 SER A O 1
ATOM 2523 N N . ASN A 1 335 ? -6.773 -10.742 -19.484 1 97.75 335 ASN A N 1
ATOM 2524 C CA . ASN A 1 335 ? -5.535 -9.984 -19.625 1 97.75 335 ASN A CA 1
ATOM 2525 C C . ASN A 1 335 ? -4.758 -9.953 -18.312 1 97.75 335 ASN A C 1
ATOM 2527 O O . ASN A 1 335 ? -5.34 -10.117 -17.234 1 97.75 335 ASN A O 1
ATOM 2531 N N . TYR A 1 336 ? -3.432 -9.805 -18.406 1 96.31 336 TYR A N 1
ATOM 2532 C CA . TYR A 1 336 ? -2.555 -9.727 -17.234 1 96.31 336 TYR A CA 1
ATOM 2533 C C . TYR A 1 336 ? -1.447 -8.703 -17.453 1 96.31 336 TYR A C 1
ATOM 2535 O O . TYR A 1 336 ? -0.773 -8.727 -18.484 1 96.31 336 TYR A O 1
ATOM 2543 N N . GLU A 1 337 ? -1.26 -7.832 -16.531 1 96.38 337 GLU A N 1
ATOM 2544 C CA . GLU A 1 337 ? -0.188 -6.84 -16.531 1 96.38 337 GLU A CA 1
ATOM 2545 C C . GLU A 1 337 ? 0.498 -6.77 -15.172 1 96.38 337 GLU A C 1
ATOM 2547 O O . GLU A 1 337 ? -0.169 -6.734 -14.141 1 96.38 337 GLU A O 1
ATOM 2552 N N . ARG A 1 338 ? 1.82 -6.77 -15.18 1 95.75 338 ARG A N 1
ATOM 2553 C CA . ARG A 1 338 ? 2.572 -6.695 -13.93 1 95.75 338 ARG A CA 1
ATOM 2554 C C . ARG A 1 338 ? 3.719 -5.695 -14.039 1 95.75 338 ARG A C 1
ATOM 2556 O O . ARG A 1 338 ? 4.488 -5.73 -15 1 95.75 338 ARG A O 1
ATOM 2563 N N . TYR A 1 339 ? 3.854 -4.793 -13.156 1 95.69 339 TYR A N 1
ATOM 2564 C CA . TYR A 1 339 ? 5.016 -3.947 -12.906 1 95.69 339 TYR A CA 1
ATOM 2565 C C . TYR A 1 339 ? 5.801 -4.438 -11.695 1 95.69 339 TYR A C 1
ATOM 2567 O O . TYR A 1 339 ? 5.219 -4.762 -10.656 1 95.69 339 TYR A O 1
ATOM 2575 N N . SER A 1 340 ? 7.074 -4.578 -11.859 1 94.81 340 SER A N 1
ATOM 2576 C CA . SER A 1 340 ? 7.906 -5.051 -10.758 1 94.81 340 SER A CA 1
ATOM 2577 C C . SER A 1 340 ? 9.094 -4.125 -10.523 1 94.81 340 SER A C 1
ATOM 2579 O O . SER A 1 340 ? 9.734 -3.676 -11.477 1 94.81 340 SER A O 1
ATOM 2581 N N . LEU A 1 341 ? 9.352 -3.824 -9.305 1 94.56 341 LEU A N 1
ATOM 2582 C CA . LEU A 1 341 ? 10.516 -3.078 -8.844 1 94.56 341 LEU A CA 1
ATOM 2583 C C . LEU A 1 341 ? 11.25 -3.838 -7.746 1 94.56 341 LEU A C 1
ATOM 2585 O O . LEU A 1 341 ? 10.617 -4.426 -6.863 1 94.56 341 LEU A O 1
ATOM 2589 N N . ARG A 1 342 ? 12.57 -3.842 -7.793 1 95.56 342 ARG A N 1
ATOM 2590 C CA . ARG A 1 342 ? 13.352 -4.48 -6.738 1 95.56 342 ARG A CA 1
ATOM 2591 C C . ARG A 1 342 ? 14.586 -3.654 -6.398 1 95.56 342 ARG A C 1
ATOM 2593 O O . ARG A 1 342 ? 15.234 -3.092 -7.285 1 95.56 342 ARG A O 1
ATOM 2600 N N . SER A 1 343 ? 14.922 -3.604 -5.168 1 93.81 343 SER A N 1
ATOM 2601 C CA . SER A 1 343 ? 16.141 -2.979 -4.641 1 93.81 343 SER A CA 1
ATOM 2602 C C . SER A 1 343 ? 16.766 -3.834 -3.543 1 93.81 343 SER A C 1
ATOM 2604 O O . SER A 1 343 ? 16.172 -4.016 -2.477 1 93.81 343 SER A O 1
ATOM 2606 N N . ASN A 1 344 ? 17.844 -4.367 -3.834 1 95.25 344 ASN A N 1
ATOM 2607 C CA . ASN A 1 344 ? 18.625 -5.125 -2.867 1 95.25 344 ASN A CA 1
ATOM 2608 C C . ASN A 1 344 ? 19.953 -4.441 -2.564 1 95.25 344 ASN A C 1
ATOM 2610 O O . ASN A 1 344 ? 20.75 -4.184 -3.473 1 95.25 344 ASN A O 1
ATOM 2614 N N . ASN A 1 345 ? 20.188 -4.199 -1.28 1 92.19 345 ASN A N 1
ATOM 2615 C CA . ASN A 1 345 ? 21.391 -3.479 -0.853 1 92.19 345 ASN A CA 1
ATOM 2616 C C . ASN A 1 345 ? 22.031 -4.129 0.372 1 92.19 345 ASN A C 1
ATOM 2618 O O . ASN A 1 345 ? 21.328 -4.594 1.271 1 92.19 345 ASN A O 1
ATOM 2622 N N . ASN A 1 346 ? 23.281 -4.191 0.336 1 91.25 346 ASN A N 1
ATOM 2623 C CA . ASN A 1 346 ? 24.094 -4.609 1.472 1 91.25 346 ASN A CA 1
ATOM 2624 C C . ASN A 1 346 ? 25.109 -3.541 1.857 1 91.25 346 ASN A C 1
ATOM 2626 O O . ASN A 1 346 ? 25.75 -2.938 0.989 1 91.25 346 ASN A O 1
ATOM 2630 N N . TYR A 1 347 ? 25.25 -3.344 3.182 1 88.81 347 TYR A N 1
ATOM 2631 C CA . TYR A 1 347 ? 26.156 -2.312 3.668 1 88.81 347 TYR A CA 1
ATOM 2632 C C . TYR A 1 347 ? 27.062 -2.861 4.766 1 88.81 347 TYR A C 1
ATOM 2634 O O . TYR A 1 347 ? 26.594 -3.545 5.68 1 88.81 347 TYR A O 1
ATOM 2642 N N . THR A 1 348 ? 28.312 -2.561 4.637 1 87.94 348 THR A N 1
ATOM 2643 C CA . THR A 1 348 ? 29.234 -2.807 5.734 1 87.94 348 THR A CA 1
ATOM 2644 C C . THR A 1 348 ? 29.328 -1.584 6.645 1 87.94 348 THR A C 1
ATOM 2646 O O . THR A 1 348 ? 29.922 -0.573 6.27 1 87.94 348 THR A O 1
ATOM 2649 N N . VAL A 1 349 ? 28.859 -1.724 7.789 1 87.5 349 VAL A N 1
ATOM 2650 C CA . VAL A 1 349 ? 28.797 -0.595 8.711 1 87.5 349 VAL A CA 1
ATOM 2651 C C . VAL A 1 349 ? 30.188 -0.322 9.281 1 87.5 349 VAL A C 1
ATOM 2653 O O . VAL A 1 349 ? 30.625 0.828 9.328 1 87.5 349 VAL A O 1
ATOM 2656 N N . PHE A 1 350 ? 30.828 -1.292 9.758 1 82.75 350 PHE A N 1
ATOM 2657 C CA . PHE A 1 350 ? 32.25 -1.177 10.102 1 82.75 350 PHE A CA 1
ATOM 2658 C C . PHE A 1 350 ? 32.906 -2.541 10.07 1 82.75 350 PHE A C 1
ATOM 2660 O O . PHE A 1 350 ? 32.25 -3.572 10.203 1 82.75 350 PHE A O 1
ATOM 2667 N N . SER A 1 351 ? 34.062 -2.521 9.797 1 81.31 351 SER A N 1
ATOM 2668 C CA . SER A 1 351 ? 34.969 -3.67 9.781 1 81.31 351 SER A CA 1
ATOM 2669 C C . SER A 1 351 ? 36.344 -3.297 10.305 1 81.31 351 SER A C 1
ATOM 2671 O O . SER A 1 351 ? 37.031 -2.449 9.719 1 81.31 351 SER A O 1
ATOM 2673 N N . THR A 1 352 ? 36.594 -3.824 11.484 1 78.94 352 THR A N 1
ATOM 2674 C CA . THR A 1 352 ? 37.875 -3.506 12.062 1 78.94 352 THR A CA 1
ATOM 2675 C C . THR A 1 352 ? 38.594 -4.773 12.539 1 78.94 352 THR A C 1
ATOM 2677 O O . THR A 1 352 ? 37.938 -5.703 13.023 1 78.94 352 THR A O 1
ATOM 2680 N N . ASP A 1 353 ? 39.812 -4.863 12.312 1 73.88 353 ASP A N 1
ATOM 2681 C CA . ASP A 1 353 ? 40.625 -5.992 12.781 1 73.88 353 ASP A CA 1
ATOM 2682 C C . ASP A 1 353 ? 41.25 -5.703 14.141 1 73.88 353 ASP A C 1
ATOM 2684 O O . ASP A 1 353 ? 41.875 -6.574 14.742 1 73.88 353 ASP A O 1
ATOM 2688 N N . ASP A 1 354 ? 41.062 -4.566 14.656 1 71.38 354 ASP A N 1
ATOM 2689 C CA . ASP A 1 354 ? 41.75 -4.117 15.859 1 71.38 354 ASP A CA 1
ATOM 2690 C C . ASP A 1 354 ? 41.062 -4.645 17.109 1 71.38 354 ASP A C 1
ATOM 2692 O O . ASP A 1 354 ? 41.594 -4.539 18.219 1 71.38 354 ASP A O 1
ATOM 2696 N N . ARG A 1 355 ? 39.844 -5.168 16.891 1 77.06 355 ARG A N 1
ATOM 2697 C CA . ARG A 1 355 ? 39.156 -5.652 18.094 1 77.06 355 ARG A CA 1
ATOM 2698 C C . ARG A 1 355 ? 38.625 -7.066 17.875 1 77.06 355 ARG A C 1
ATOM 2700 O O . ARG A 1 355 ? 38.156 -7.406 16.781 1 77.06 355 ARG A O 1
ATOM 2707 N N . GLY A 1 356 ? 38.781 -7.836 18.938 1 76.75 356 GLY A N 1
ATOM 2708 C CA . GLY A 1 356 ? 38.312 -9.219 18.906 1 76.75 356 GLY A CA 1
ATOM 2709 C C . GLY A 1 356 ? 36.844 -9.352 19.125 1 76.75 356 GLY A C 1
ATOM 2710 O O . GLY A 1 356 ? 36.25 -10.406 18.844 1 76.75 356 GLY A O 1
ATOM 2711 N N . PHE A 1 357 ? 36.219 -8.344 19.688 1 84.75 357 PHE A N 1
ATOM 2712 C CA . PHE A 1 357 ? 34.781 -8.359 19.953 1 84.75 357 PHE A CA 1
ATOM 2713 C C . PHE A 1 357 ? 34.062 -7.395 19.031 1 84.75 357 PHE A C 1
ATOM 2715 O O . PHE A 1 357 ? 34.438 -6.223 18.938 1 84.75 357 PHE A O 1
ATOM 2722 N N . LEU A 1 358 ? 33 -7.844 18.312 1 87.62 358 LEU A N 1
ATOM 2723 C CA . LEU A 1 358 ? 32.188 -7.051 17.406 1 87.62 358 LEU A CA 1
ATOM 2724 C C . LEU A 1 358 ? 33.031 -6.383 16.344 1 87.62 358 LEU A C 1
ATOM 2726 O O . LEU A 1 358 ? 33 -5.156 16.188 1 87.62 358 LEU A O 1
ATOM 2730 N N . ASN A 1 359 ? 33.781 -7.074 15.602 1 86.56 359 ASN A N 1
ATOM 2731 C CA . ASN A 1 359 ? 34.75 -6.547 14.648 1 86.56 359 ASN A CA 1
ATOM 2732 C C . ASN A 1 359 ? 34.094 -6.18 13.32 1 86.56 359 ASN A C 1
ATOM 2734 O O . ASN A 1 359 ? 34.656 -5.426 12.531 1 86.56 359 ASN A O 1
ATOM 2738 N N . LYS A 1 360 ? 32.938 -6.773 13.102 1 88.56 360 LYS A N 1
ATOM 2739 C CA . LYS A 1 360 ? 32.281 -6.477 11.828 1 88.56 360 LYS A CA 1
ATOM 2740 C C . LYS A 1 360 ? 30.75 -6.406 12 1 88.56 360 LYS A C 1
ATOM 2742 O O . LYS A 1 360 ? 30.156 -7.238 12.695 1 88.56 360 LYS A O 1
ATOM 2747 N N . VAL A 1 361 ? 30.188 -5.418 11.438 1 91.75 361 VAL A N 1
ATOM 2748 C CA . VAL A 1 361 ? 28.734 -5.25 11.422 1 91.75 361 VAL A CA 1
ATOM 2749 C C . VAL A 1 361 ? 28.266 -4.984 10 1 91.75 361 VAL A C 1
ATOM 2751 O O . VAL A 1 361 ? 28.781 -4.109 9.312 1 91.75 361 VAL A O 1
ATOM 2754 N N . ARG A 1 362 ? 27.328 -5.766 9.555 1 92.75 362 ARG A N 1
ATOM 2755 C CA . ARG A 1 362 ? 26.703 -5.602 8.242 1 92.75 362 ARG A CA 1
ATOM 2756 C C . ARG A 1 362 ? 25.203 -5.441 8.367 1 92.75 362 ARG A C 1
ATOM 2758 O O . ARG A 1 362 ? 24.562 -6.055 9.227 1 92.75 362 ARG A O 1
ATOM 2765 N N . VAL A 1 363 ? 24.703 -4.637 7.52 1 93.56 363 VAL A N 1
ATOM 2766 C CA . VAL A 1 363 ? 23.25 -4.457 7.445 1 93.56 363 VAL A CA 1
ATOM 2767 C C . VAL A 1 363 ? 22.797 -4.57 5.992 1 93.56 363 VAL A C 1
ATOM 2769 O O . VAL A 1 363 ? 23.562 -4.301 5.07 1 93.56 363 VAL A O 1
ATOM 2772 N N . GLY A 1 364 ? 21.562 -5.043 5.793 1 93.12 364 GLY A N 1
ATOM 2773 C CA . GLY A 1 364 ? 21.062 -5.176 4.438 1 93.12 364 GLY A CA 1
ATOM 2774 C C . GLY A 1 364 ? 19.562 -4.957 4.344 1 93.12 364 GLY A C 1
ATOM 2775 O O . GLY A 1 364 ? 18.844 -5.043 5.348 1 93.12 364 GLY A O 1
ATOM 2776 N N . VAL A 1 365 ? 19.156 -4.609 3.109 1 93.56 365 VAL A N 1
ATOM 2777 C CA . VAL A 1 365 ? 17.75 -4.422 2.787 1 93.56 365 VAL A CA 1
ATOM 2778 C C . VAL A 1 365 ? 17.422 -5.102 1.456 1 93.56 365 VAL A C 1
ATOM 2780 O O . VAL A 1 365 ? 18.094 -4.855 0.451 1 93.56 365 VAL A O 1
ATOM 2783 N N . ASN A 1 366 ? 16.469 -5.992 1.44 1 95.69 366 ASN A N 1
ATOM 2784 C CA . ASN A 1 366 ? 15.836 -6.531 0.24 1 95.69 366 ASN A CA 1
ATOM 2785 C C . ASN A 1 366 ? 14.383 -6.078 0.114 1 95.69 366 ASN A C 1
ATOM 2787 O O . ASN A 1 366 ? 13.531 -6.48 0.907 1 95.69 366 ASN A O 1
ATOM 2791 N N . ALA A 1 367 ? 14.172 -5.301 -0.901 1 94.25 367 ALA A N 1
ATOM 2792 C CA . ALA A 1 367 ? 12.828 -4.746 -1.034 1 94.25 367 ALA A CA 1
ATOM 2793 C C . ALA A 1 367 ? 12.273 -4.984 -2.438 1 94.25 367 ALA A C 1
ATOM 2795 O O . ALA A 1 367 ? 12.984 -4.801 -3.43 1 94.25 367 ALA A O 1
ATOM 2796 N N . GLY A 1 368 ? 11.016 -5.441 -2.496 1 94.75 368 GLY A N 1
ATOM 2797 C CA . GLY A 1 368 ? 10.32 -5.645 -3.756 1 94.75 368 GLY A CA 1
ATOM 2798 C C . GLY A 1 368 ? 8.914 -5.074 -3.752 1 94.75 368 GLY A C 1
ATOM 2799 O O . GLY A 1 368 ? 8.227 -5.105 -2.729 1 94.75 368 GLY A O 1
ATOM 2800 N N . TYR A 1 369 ? 8.508 -4.512 -4.879 1 95.19 369 TYR A N 1
ATOM 2801 C CA . TYR A 1 369 ? 7.148 -4.035 -5.125 1 95.19 369 TYR A CA 1
ATOM 2802 C C . TYR A 1 369 ? 6.598 -4.602 -6.426 1 95.19 369 TYR A C 1
ATOM 2804 O O . TYR A 1 369 ? 7.32 -4.707 -7.418 1 95.19 369 TYR A O 1
ATOM 2812 N N . SER A 1 370 ? 5.359 -4.969 -6.41 1 96.12 370 SER A N 1
ATOM 2813 C CA . SER A 1 370 ? 4.684 -5.402 -7.629 1 96.12 370 SER A CA 1
ATOM 2814 C C . SER A 1 370 ? 3.275 -4.824 -7.715 1 96.12 370 SER A C 1
ATOM 2816 O O . SER A 1 370 ? 2.566 -4.754 -6.711 1 96.12 370 SER A O 1
ATOM 2818 N N . ARG A 1 371 ? 2.922 -4.328 -8.875 1 96.94 371 ARG A N 1
ATOM 2819 C CA . ARG A 1 371 ? 1.56 -3.943 -9.227 1 96.94 371 ARG A CA 1
ATOM 2820 C C . ARG A 1 371 ? 0.994 -4.855 -10.312 1 96.94 371 ARG A C 1
ATOM 2822 O O . ARG A 1 371 ? 1.585 -4.992 -11.383 1 96.94 371 ARG A O 1
ATOM 2829 N N . ILE A 1 372 ? -0.131 -5.445 -10 1 96 372 ILE A N 1
ATOM 2830 C CA . ILE A 1 372 ? -0.731 -6.387 -10.938 1 96 372 ILE A CA 1
ATOM 2831 C C . ILE A 1 372 ? -2.154 -5.945 -11.266 1 96 372 ILE A C 1
ATOM 2833 O O . ILE A 1 372 ? -2.916 -5.562 -10.375 1 96 372 ILE A O 1
ATOM 2837 N N . LEU A 1 373 ? -2.488 -5.938 -12.508 1 96.5 373 LEU A N 1
ATOM 2838 C CA . LEU A 1 373 ? -3.844 -5.812 -13.031 1 96.5 373 LEU A CA 1
ATOM 2839 C C . LEU A 1 373 ? -4.227 -7.047 -13.844 1 96.5 373 LEU A C 1
ATOM 2841 O O . LEU A 1 373 ? -3.461 -7.496 -14.703 1 96.5 373 LEU A O 1
ATOM 2845 N N . SER A 1 374 ? -5.402 -7.582 -13.523 1 96.31 374 SER A N 1
ATOM 2846 C CA . SER A 1 374 ? -5.762 -8.82 -14.203 1 96.31 374 SER A CA 1
ATOM 2847 C C . SER A 1 374 ? -7.27 -8.914 -14.422 1 96.31 374 SER A C 1
ATOM 2849 O O . SER A 1 374 ? -8.055 -8.406 -13.617 1 96.31 374 SER A O 1
ATOM 2851 N N . SER A 1 375 ? -7.648 -9.438 -15.555 1 96.75 375 SER A N 1
ATOM 2852 C CA . SER A 1 375 ? -9.016 -9.828 -15.883 1 96.75 375 SER A CA 1
ATOM 2853 C C . SER A 1 375 ? -9.07 -11.281 -16.359 1 96.75 375 SER A C 1
ATOM 2855 O O . SER A 1 375 ? -8.109 -11.789 -16.938 1 96.75 375 SER A O 1
ATOM 2857 N N . GLY A 1 376 ? -10.219 -11.945 -16 1 94.88 376 GLY A N 1
ATOM 2858 C CA . GLY A 1 376 ? -10.328 -13.344 -16.391 1 94.88 376 GLY A CA 1
ATOM 2859 C C . GLY A 1 376 ? -11.758 -13.781 -16.656 1 94.88 376 GLY A C 1
ATOM 2860 O O . GLY A 1 376 ? -12.703 -13.102 -16.266 1 94.88 376 GLY A O 1
ATOM 2861 N N . ILE A 1 377 ? -11.859 -14.82 -17.453 1 94.88 377 ILE A N 1
ATOM 2862 C CA . ILE A 1 377 ? -13.117 -15.516 -17.703 1 94.88 377 ILE A CA 1
ATOM 2863 C C . ILE A 1 377 ? -13.094 -16.891 -17.031 1 94.88 377 ILE A C 1
ATOM 2865 O O . ILE A 1 377 ? -12.055 -17.312 -16.516 1 94.88 377 ILE A O 1
ATOM 2869 N N . ASP A 1 378 ? -14.234 -17.516 -16.984 1 92.12 378 ASP A N 1
ATOM 2870 C CA . ASP A 1 378 ? -14.273 -18.859 -16.406 1 92.12 378 ASP A CA 1
ATOM 2871 C C . ASP A 1 378 ? -13.469 -19.844 -17.25 1 92.12 378 ASP A C 1
ATOM 2873 O O . ASP A 1 378 ? -13.812 -20.094 -18.406 1 92.12 378 ASP A O 1
ATOM 2877 N N . PRO A 1 379 ? -12.461 -20.453 -16.656 1 92.06 379 PRO A N 1
ATOM 2878 C CA . PRO A 1 379 ? -11.523 -21.219 -17.484 1 92.06 379 PRO A CA 1
ATOM 2879 C C . PRO A 1 379 ? -11.922 -22.688 -17.609 1 92.06 379 PRO A C 1
ATOM 2881 O O . PRO A 1 379 ? -11.359 -23.422 -18.438 1 92.06 379 PRO A O 1
ATOM 2884 N N . ASN A 1 380 ? -12.82 -23.219 -16.812 1 92.25 380 ASN A N 1
ATOM 2885 C CA . ASN A 1 380 ? -13.117 -24.641 -16.812 1 92.25 380 ASN A CA 1
ATOM 2886 C C . ASN A 1 380 ? -14.469 -24.938 -16.156 1 92.25 380 ASN A C 1
ATOM 2888 O O . ASN A 1 380 ? -14.523 -25.531 -15.078 1 92.25 380 ASN A O 1
ATOM 2892 N N . SER A 1 381 ? -15.484 -24.594 -16.891 1 88.75 381 SER A N 1
ATOM 2893 C CA . SER A 1 381 ? -16.812 -24.828 -16.344 1 88.75 381 SER A CA 1
ATOM 2894 C C . SER A 1 381 ? -17.734 -25.5 -17.359 1 88.75 381 SER A C 1
ATOM 2896 O O . SER A 1 381 ? -17.688 -25.188 -18.547 1 88.75 381 SER A O 1
ATOM 2898 N N . GLU A 1 382 ? -18.547 -26.359 -16.828 1 82.56 382 GLU A N 1
ATOM 2899 C CA . GLU A 1 382 ? -19.516 -27.062 -17.656 1 82.56 382 GLU A CA 1
ATOM 2900 C C . GLU A 1 382 ? -20.797 -26.266 -17.797 1 82.56 382 GLU A C 1
ATOM 2902 O O . GLU A 1 382 ? -21.672 -26.609 -18.594 1 82.56 382 GLU A O 1
ATOM 2907 N N . TYR A 1 383 ? -20.875 -25.172 -17.078 1 81.62 383 TYR A N 1
ATOM 2908 C CA . TYR A 1 383 ? -22.109 -24.422 -17.062 1 81.62 383 TYR A CA 1
ATOM 2909 C C . TYR A 1 383 ? -22.031 -23.203 -17.969 1 81.62 383 TYR A C 1
ATOM 2911 O O . TYR A 1 383 ? -22.328 -22.078 -17.562 1 81.62 383 TYR A O 1
ATOM 2919 N N . GLY A 1 384 ? -21.547 -23.438 -19.125 1 85.62 384 GLY A N 1
ATOM 2920 C CA . GLY A 1 384 ? -21.609 -22.453 -20.188 1 85.62 384 GLY A CA 1
ATOM 2921 C C . GLY A 1 384 ? -20.5 -21.438 -20.141 1 85.62 384 GLY A C 1
ATOM 2922 O O . GLY A 1 384 ? -20.734 -20.234 -20.234 1 85.62 384 GLY A O 1
ATOM 2923 N N . SER A 1 385 ? -19.297 -21.891 -19.828 1 92.75 385 SER A N 1
ATOM 2924 C CA . SER A 1 385 ? -18.141 -21.031 -20.031 1 92.75 385 SER A CA 1
ATOM 2925 C C . SER A 1 385 ? -17.953 -20.688 -21.5 1 92.75 385 SER A C 1
ATOM 2927 O O . SER A 1 385 ? -18.594 -21.281 -22.375 1 92.75 385 SER A O 1
ATOM 2929 N N . VAL A 1 386 ? -17.141 -19.719 -21.797 1 96.25 386 VAL A N 1
ATOM 2930 C CA . VAL A 1 386 ? -16.922 -19.281 -23.172 1 96.25 386 VAL A CA 1
ATOM 2931 C C . VAL A 1 386 ? -16.422 -20.469 -24 1 96.25 386 VAL A C 1
ATOM 2933 O O . VAL A 1 386 ? -16.969 -20.766 -25.062 1 96.25 386 VAL A O 1
ATOM 2936 N N . LEU A 1 387 ? -15.461 -21.125 -23.531 1 94.75 387 LEU A N 1
ATOM 2937 C CA . LEU A 1 387 ? -14.914 -22.25 -24.297 1 94.75 387 LEU A CA 1
ATOM 2938 C C . LEU A 1 387 ? -15.836 -23.453 -24.25 1 94.75 387 LEU A C 1
ATOM 2940 O O . LEU A 1 387 ? -15.93 -24.219 -25.219 1 94.75 387 LEU A O 1
ATOM 2944 N N . GLY A 1 388 ? -16.453 -23.656 -23.062 1 93.44 388 GLY A N 1
ATOM 2945 C CA . GLY A 1 388 ? -17.484 -24.688 -23.016 1 93.44 388 GLY A CA 1
ATOM 2946 C C . GLY A 1 388 ? -18.578 -24.484 -24.031 1 93.44 388 GLY A C 1
ATOM 2947 O O . GLY A 1 388 ? -19.047 -25.438 -24.656 1 93.44 388 GLY A O 1
ATOM 2948 N N . SER A 1 389 ? -18.953 -23.266 -24.234 1 95.81 389 SER A N 1
ATOM 2949 C CA . SER A 1 389 ? -19.969 -22.938 -25.219 1 95.81 389 SER A CA 1
ATOM 2950 C C . SER A 1 389 ? -19.438 -23.094 -26.641 1 95.81 389 SER A C 1
ATOM 2952 O O . SER A 1 389 ? -20.172 -23.5 -27.547 1 95.81 389 SER A O 1
ATOM 2954 N N . ALA A 1 390 ? -18.219 -22.812 -26.844 1 96.5 390 ALA A N 1
ATOM 2955 C CA . ALA A 1 390 ? -17.625 -22.953 -28.172 1 96.5 390 ALA A CA 1
ATOM 2956 C C . ALA A 1 390 ? -17.641 -24.406 -28.641 1 96.5 390 ALA A C 1
ATOM 2958 O O . ALA A 1 390 ? -17.75 -24.688 -29.828 1 96.5 390 ALA A O 1
ATOM 2959 N N . LEU A 1 391 ? -17.562 -25.281 -27.719 1 95.5 391 LEU A N 1
ATOM 2960 C CA . LEU A 1 391 ? -17.562 -26.703 -28.016 1 95.5 391 LEU A CA 1
ATOM 2961 C C . LEU A 1 391 ? -18.984 -27.219 -28.219 1 95.5 391 LEU A C 1
ATOM 2963 O O . LEU A 1 391 ? -19.234 -28.094 -29.047 1 95.5 391 LEU A O 1
ATOM 2967 N N . ALA A 1 392 ? -19.922 -26.609 -27.5 1 95.44 392 ALA A N 1
ATOM 2968 C CA . ALA A 1 392 ? -21.234 -27.219 -27.359 1 95.44 392 ALA A CA 1
ATOM 2969 C C . ALA A 1 392 ? -22.25 -26.531 -28.266 1 95.44 392 ALA A C 1
ATOM 2971 O O . ALA A 1 392 ? -23.312 -27.094 -28.562 1 95.44 392 ALA A O 1
ATOM 2972 N N . PHE A 1 393 ? -22 -25.391 -28.672 1 95.94 393 PHE A N 1
ATOM 2973 C CA . PHE A 1 393 ? -23.016 -24.578 -29.344 1 95.94 393 PHE A CA 1
ATOM 2974 C C . PHE A 1 393 ? -23.344 -25.172 -30.719 1 95.94 393 PHE A C 1
ATOM 2976 O O . PHE A 1 393 ? -22.547 -25.906 -31.297 1 95.94 393 PHE A O 1
ATOM 2983 N N . ASN A 1 394 ? -24.484 -24.844 -31.234 1 96.19 394 ASN A N 1
ATOM 2984 C CA . ASN A 1 394 ? -25.031 -25.359 -32.5 1 96.19 394 ASN A CA 1
ATOM 2985 C C . ASN A 1 394 ? -24.234 -24.859 -33.688 1 96.19 394 ASN A C 1
ATOM 2987 O O . ASN A 1 394 ? -24.219 -23.672 -34 1 96.19 394 ASN A O 1
ATOM 2991 N N . PRO A 1 395 ? -23.578 -25.828 -34.438 1 97.5 395 PRO A N 1
ATOM 2992 C CA . PRO A 1 395 ? -22.75 -25.391 -35.562 1 97.5 395 PRO A CA 1
ATOM 2993 C C . PRO A 1 395 ? -23.578 -24.922 -36.75 1 97.5 395 PRO A C 1
ATOM 2995 O O . PRO A 1 395 ? -23.047 -24.359 -37.688 1 97.5 395 PRO A O 1
ATOM 2998 N N . ILE A 1 396 ? -24.906 -25.078 -36.656 1 96.75 396 ILE A N 1
ATOM 2999 C CA . ILE A 1 396 ? -25.797 -24.656 -37.719 1 96.75 396 ILE A CA 1
ATOM 3000 C C . ILE A 1 396 ? -26.094 -23.156 -37.594 1 96.75 396 ILE A C 1
ATOM 3002 O O . ILE A 1 396 ? -26.469 -22.516 -38.594 1 96.75 396 ILE A O 1
ATOM 3006 N N . VAL A 1 397 ? -25.953 -22.672 -36.406 1 96.38 397 VAL A N 1
ATOM 3007 C CA . VAL A 1 397 ? -26.281 -21.281 -36.125 1 96.38 397 VAL A CA 1
ATOM 3008 C C . VAL A 1 397 ? -25.109 -20.391 -36.5 1 96.38 397 VAL A C 1
ATOM 3010 O O . VAL A 1 397 ? -23.969 -20.625 -36.094 1 96.38 397 VAL A O 1
ATOM 3013 N N . PRO A 1 398 ? -25.375 -19.375 -37.312 1 96.69 398 PRO A N 1
ATOM 3014 C CA . PRO A 1 398 ? -24.281 -18.469 -37.656 1 96.69 398 PRO A CA 1
ATOM 3015 C C . PRO A 1 398 ? -23.906 -17.531 -36.5 1 96.69 398 PRO A C 1
ATOM 3017 O O . PRO A 1 398 ? -24.625 -17.453 -35.531 1 96.69 398 PRO A O 1
ATOM 3020 N N . LEU A 1 399 ? -22.844 -16.906 -36.688 1 97.75 399 LEU A N 1
ATOM 3021 C CA . LEU A 1 399 ? -22.312 -16.016 -35.688 1 97.75 399 LEU A CA 1
ATOM 3022 C C . LEU A 1 399 ? -23.297 -14.891 -35.375 1 97.75 399 LEU A C 1
ATOM 3024 O O . LEU A 1 399 ? -23.562 -14.586 -34.219 1 97.75 399 LEU A O 1
ATOM 3028 N N . TYR A 1 400 ? -23.859 -14.344 -36.438 1 98.12 400 TYR A N 1
ATOM 3029 C CA . TYR A 1 400 ? -24.812 -13.242 -36.312 1 98.12 400 TYR A CA 1
ATOM 3030 C C . TYR A 1 400 ? -26.219 -13.688 -36.656 1 98.12 400 TYR A C 1
ATOM 3032 O O . TYR A 1 400 ? -26.391 -14.609 -37.469 1 98.12 400 TYR A O 1
ATOM 3040 N N . ALA A 1 401 ? -27.094 -12.984 -36 1 97.88 401 ALA A N 1
ATOM 3041 C CA . ALA A 1 401 ? -28.5 -13.312 -36.25 1 97.88 401 ALA A CA 1
ATOM 3042 C C . ALA A 1 401 ? -28.875 -13.125 -37.719 1 97.88 401 ALA A C 1
ATOM 3044 O O . ALA A 1 401 ? -28.469 -12.156 -38.344 1 97.88 401 ALA A O 1
ATOM 3045 N N . GLU A 1 402 ? -29.609 -14.086 -38.156 1 94.94 402 GLU A N 1
ATOM 3046 C CA . GLU A 1 402 ? -30.125 -13.992 -39.531 1 94.94 402 GLU A CA 1
ATOM 3047 C C . GLU A 1 402 ? -31.234 -12.945 -39.625 1 94.94 402 GLU A C 1
ATOM 3049 O O . GLU A 1 402 ? -31.359 -12.281 -40.656 1 94.94 402 GLU A O 1
ATOM 3054 N N . ASP A 1 403 ? -31.969 -12.789 -38.531 1 96.31 403 ASP A N 1
ATOM 3055 C CA . ASP A 1 403 ? -33 -11.766 -38.406 1 96.31 403 ASP A CA 1
ATOM 3056 C C . ASP A 1 403 ? -32.75 -10.867 -37.219 1 96.31 403 ASP A C 1
ATOM 3058 O O . ASP A 1 403 ? -33.406 -10.977 -36.188 1 96.31 403 ASP A O 1
ATOM 3062 N N . PRO A 1 404 ? -31.828 -10 -37.406 1 96.88 404 PRO A N 1
ATOM 3063 C CA . PRO A 1 404 ? -31.453 -9.156 -36.281 1 96.88 404 PRO A CA 1
ATOM 3064 C C . PRO A 1 404 ? -32.625 -8.352 -35.719 1 96.88 404 PRO A C 1
ATOM 3066 O O . PRO A 1 404 ? -32.719 -8.164 -34.5 1 96.88 404 PRO A O 1
ATOM 3069 N N . GLU A 1 405 ? -33.531 -7.863 -36.562 1 96.25 405 GLU A N 1
ATOM 3070 C CA . GLU A 1 405 ? -34.656 -7.062 -36.125 1 96.25 405 GLU A CA 1
ATOM 3071 C C . GLU A 1 405 ? -35.625 -7.891 -35.25 1 96.25 405 GLU A C 1
ATOM 3073 O O . GLU A 1 405 ? -36.125 -7.402 -34.25 1 96.25 405 GLU A O 1
ATOM 3078 N N . GLY A 1 406 ? -35.844 -9.047 -35.688 1 96.38 406 GLY A N 1
ATOM 3079 C CA . GLY A 1 406 ? -36.688 -9.938 -34.906 1 96.38 406 GLY A CA 1
ATOM 3080 C C . GLY A 1 406 ? -36.094 -10.258 -33.562 1 96.38 406 GLY A C 1
ATOM 3081 O O . GLY A 1 406 ? -36.844 -10.328 -32.562 1 96.38 406 GLY A O 1
ATOM 3082 N N . VAL A 1 407 ? -34.812 -10.469 -33.531 1 96.88 407 VAL A N 1
ATOM 3083 C CA . VAL A 1 407 ? -34.156 -10.781 -32.281 1 96.88 407 VAL A CA 1
ATOM 3084 C C . VAL A 1 407 ? -34.25 -9.594 -31.312 1 96.88 407 VAL A C 1
ATOM 3086 O O . VAL A 1 407 ? -34.594 -9.766 -30.141 1 96.88 407 VAL A O 1
ATOM 3089 N N . ILE A 1 408 ? -34 -8.438 -31.812 1 96.69 408 ILE A N 1
ATOM 3090 C CA . ILE A 1 408 ? -34.031 -7.234 -30.984 1 96.69 408 ILE A CA 1
ATOM 3091 C C . ILE A 1 408 ? -35.438 -6.969 -30.5 1 96.69 408 ILE A C 1
ATOM 3093 O O . ILE A 1 408 ? -35.625 -6.512 -29.375 1 96.69 408 ILE A O 1
ATOM 3097 N N . ALA A 1 409 ? -36.438 -7.203 -31.344 1 96.44 409 ALA A N 1
ATOM 3098 C CA . ALA A 1 409 ? -37.812 -7.023 -30.953 1 96.44 409 ALA A CA 1
ATOM 3099 C C . ALA A 1 409 ? -38.188 -7.934 -29.781 1 96.44 409 ALA A C 1
ATOM 3101 O O . ALA A 1 409 ? -38.906 -7.527 -28.859 1 96.44 409 ALA A O 1
ATOM 3102 N N . ALA A 1 410 ? -37.688 -9.086 -29.797 1 95.25 410 ALA A N 1
ATOM 3103 C CA . ALA A 1 410 ? -38 -10.07 -28.75 1 95.25 410 ALA A CA 1
ATOM 3104 C C . ALA A 1 410 ? -37.125 -9.852 -27.531 1 95.25 410 ALA A C 1
ATOM 3106 O O . ALA A 1 410 ? -37.531 -10.094 -26.391 1 95.25 410 ALA A O 1
ATOM 3107 N N . ARG A 1 411 ? -35.906 -9.5 -27.797 1 97.25 411 ARG A N 1
ATOM 3108 C CA . ARG A 1 411 ? -34.906 -9.281 -26.766 1 97.25 411 ARG A CA 1
ATOM 3109 C C . ARG A 1 411 ? -34.156 -7.973 -26.984 1 97.25 411 ARG A C 1
ATOM 3111 O O . ARG A 1 411 ? -33.062 -7.969 -27.562 1 97.25 411 ARG A O 1
ATOM 3118 N N . PRO A 1 412 ? -34.625 -6.949 -26.453 1 95.94 412 PRO A N 1
ATOM 3119 C CA . PRO A 1 412 ? -34.094 -5.621 -26.734 1 95.94 412 PRO A CA 1
ATOM 3120 C C . PRO A 1 412 ? -32.656 -5.461 -26.25 1 95.94 412 PRO A C 1
ATOM 3122 O O . PRO A 1 412 ? -31.922 -4.59 -26.734 1 95.94 412 PRO A O 1
ATOM 3125 N N . THR A 1 413 ? -32.25 -6.32 -25.312 1 97.31 413 THR A N 1
ATOM 3126 C CA . THR A 1 413 ? -30.891 -6.172 -24.75 1 97.31 413 THR A CA 1
ATOM 3127 C C . THR A 1 413 ? -29.969 -7.266 -25.281 1 97.31 413 THR A C 1
ATOM 3129 O O . THR A 1 413 ? -28.969 -7.605 -24.641 1 97.31 413 THR A O 1
ATOM 3132 N N . ALA A 1 414 ? -30.328 -7.848 -26.406 1 98.19 414 ALA A N 1
ATOM 3133 C CA . ALA A 1 414 ? -29.422 -8.805 -27.047 1 98.19 414 ALA A CA 1
ATOM 3134 C C . ALA A 1 414 ? -28.062 -8.172 -27.344 1 98.19 414 ALA A C 1
ATOM 3136 O O . ALA A 1 414 ? -28 -7.008 -27.75 1 98.19 414 ALA A O 1
ATOM 3137 N N . VAL A 1 415 ? -27.078 -8.891 -27.25 1 98.38 415 VAL A N 1
ATOM 3138 C CA . VAL A 1 415 ? -25.734 -8.344 -27.359 1 98.38 415 VAL A CA 1
ATOM 3139 C C . VAL A 1 415 ? -25.391 -8.078 -28.828 1 98.38 415 VAL A C 1
ATOM 3141 O O . VAL A 1 415 ? -25.719 -8.883 -29.703 1 98.38 415 VAL A O 1
ATOM 3144 N N . THR A 1 416 ? -24.781 -6.984 -29.094 1 97.69 416 THR A N 1
ATOM 3145 C CA . THR A 1 416 ? -24.312 -6.594 -30.406 1 97.69 416 THR A CA 1
ATOM 3146 C C . THR A 1 416 ? -22.812 -6.379 -30.422 1 97.69 416 THR A C 1
ATOM 3148 O O . THR A 1 416 ? -22.188 -6.246 -29.359 1 97.69 416 THR A O 1
ATOM 3151 N N . ASP A 1 417 ? -22.25 -6.469 -31.562 1 96.38 417 ASP A N 1
ATOM 3152 C CA . ASP A 1 417 ? -20.828 -6.148 -31.656 1 96.38 417 ASP A CA 1
ATOM 3153 C C . ASP A 1 417 ? -20.609 -4.641 -31.766 1 96.38 417 ASP A C 1
ATOM 3155 O O . ASP A 1 417 ? -21.547 -3.859 -31.594 1 96.38 417 ASP A O 1
ATOM 3159 N N . LYS A 1 418 ? -19.375 -4.227 -31.984 1 91.75 418 LYS A N 1
ATOM 3160 C CA . LYS A 1 418 ? -19 -2.816 -32 1 91.75 418 LYS A CA 1
ATOM 3161 C C . LYS A 1 418 ? -19.672 -2.08 -33.156 1 91.75 418 LYS A C 1
ATOM 3163 O O . LYS A 1 418 ? -19.891 -0.869 -33.094 1 91.75 418 LYS A O 1
ATOM 3168 N N . ASP A 1 419 ? -20.047 -2.848 -34.188 1 93.88 419 ASP A N 1
ATOM 3169 C CA . ASP A 1 419 ? -20.641 -2.248 -35.375 1 93.88 419 ASP A CA 1
ATOM 3170 C C . ASP A 1 419 ? -22.156 -2.338 -35.344 1 93.88 419 ASP A C 1
ATOM 3172 O O . ASP A 1 419 ? -22.844 -1.944 -36.281 1 93.88 419 ASP A O 1
ATOM 3176 N N . GLY A 1 420 ? -22.688 -2.811 -34.281 1 94.31 420 GLY A N 1
ATOM 3177 C CA . GLY A 1 420 ? -24.141 -2.861 -34.094 1 94.31 420 GLY A CA 1
ATOM 3178 C C . GLY A 1 420 ? -24.766 -4.137 -34.625 1 94.31 420 GLY A C 1
ATOM 3179 O O . GLY A 1 420 ? -25.984 -4.281 -34.625 1 94.31 420 GLY A O 1
ATOM 3180 N N . ARG A 1 421 ? -24.078 -5.078 -35.25 1 96.56 421 ARG A N 1
ATOM 3181 C CA . ARG A 1 421 ? -24.625 -6.348 -35.719 1 96.56 421 ARG A CA 1
ATOM 3182 C C . ARG A 1 421 ? -25.062 -7.227 -34.562 1 96.56 421 ARG A C 1
ATOM 3184 O O . ARG A 1 421 ? -24.281 -7.438 -33.594 1 96.56 421 ARG A O 1
ATOM 3191 N N . VAL A 1 422 ? -26.188 -7.852 -34.5 1 98.44 422 VAL A N 1
ATOM 3192 C CA . VAL A 1 422 ? -26.766 -8.625 -33.406 1 98.44 422 VAL A CA 1
ATOM 3193 C C . VAL A 1 422 ? -26.25 -10.062 -33.438 1 98.44 422 VAL A C 1
ATOM 3195 O O . VAL A 1 422 ? -26.312 -10.719 -34.5 1 98.44 422 VAL A O 1
ATOM 3198 N N . PHE A 1 423 ? -25.766 -10.578 -32.375 1 98.69 423 PHE A N 1
ATOM 3199 C CA . PHE A 1 423 ? -25.312 -11.961 -32.312 1 98.69 423 PHE A CA 1
ATOM 3200 C C . PHE A 1 423 ? -26.484 -12.922 -32.312 1 98.69 423 PHE A C 1
ATOM 3202 O O . PHE A 1 423 ? -27.562 -12.586 -31.797 1 98.69 423 PHE A O 1
ATOM 3209 N N . SER A 1 424 ? -26.219 -14.117 -32.781 1 97.88 424 SER A N 1
ATOM 3210 C CA . SER A 1 424 ? -27.266 -15.141 -32.75 1 97.88 424 SER A CA 1
ATOM 3211 C C . SER A 1 424 ? -27.562 -15.617 -31.344 1 97.88 424 SER A C 1
ATOM 3213 O O . SER A 1 424 ? -26.656 -15.656 -30.5 1 97.88 424 SER A O 1
ATOM 3215 N N . LEU A 1 425 ? -28.766 -15.898 -31.078 1 97.19 425 LEU A N 1
ATOM 3216 C CA . LEU A 1 425 ? -29.203 -16.5 -29.828 1 97.19 425 LEU A CA 1
ATOM 3217 C C . LEU A 1 425 ? -29.234 -18.031 -29.938 1 97.19 425 LEU A C 1
ATOM 3219 O O . LEU A 1 425 ? -29.375 -18.562 -31.031 1 97.19 425 LEU A O 1
ATOM 3223 N N . PRO A 1 426 ? -29.031 -18.641 -28.812 1 96.38 426 PRO A N 1
ATOM 3224 C CA . PRO A 1 426 ? -29.141 -20.094 -28.875 1 96.38 426 PRO A CA 1
ATOM 3225 C C . PRO A 1 426 ? -30.562 -20.562 -29.203 1 96.38 426 PRO A C 1
ATOM 3227 O O . PRO A 1 426 ? -31.531 -19.969 -28.734 1 96.38 426 PRO A O 1
ATOM 3230 N N . PRO A 1 427 ? -30.609 -21.609 -30.016 1 93.56 427 PRO A N 1
ATOM 3231 C CA . PRO A 1 427 ? -31.922 -22.234 -30.172 1 93.56 427 PRO A CA 1
ATOM 3232 C C . PRO A 1 427 ? -32.438 -22.859 -28.875 1 93.56 427 PRO A C 1
ATOM 3234 O O . PRO A 1 427 ? -31.734 -22.891 -27.875 1 93.56 427 PRO A O 1
ATOM 3237 N N . SER A 1 428 ? -33.688 -23.266 -28.875 1 91.81 428 SER A N 1
ATOM 3238 C CA . SER A 1 428 ? -34.25 -23.938 -27.719 1 91.81 428 SER A CA 1
ATOM 3239 C C . SER A 1 428 ? -33.438 -25.203 -27.375 1 91.81 428 SER A C 1
ATOM 3241 O O . SER A 1 428 ? -32.969 -25.891 -28.25 1 91.81 428 SER A O 1
ATOM 3243 N N . GLY A 1 429 ? -33.281 -25.453 -26.094 1 92.19 429 GLY A N 1
ATOM 3244 C CA . GLY A 1 429 ? -32.688 -26.688 -25.641 1 92.19 429 GLY A CA 1
ATOM 3245 C C . GLY A 1 429 ? -31.219 -26.547 -25.281 1 92.19 429 GLY A C 1
ATOM 3246 O O . GLY A 1 429 ? -30.562 -27.531 -24.938 1 92.19 429 GLY A O 1
ATOM 3247 N N . PHE A 1 430 ? -30.75 -25.375 -25.297 1 94.5 430 PHE A N 1
ATOM 3248 C CA . PHE A 1 430 ? -29.328 -25.188 -25.031 1 94.5 430 PHE A CA 1
ATOM 3249 C C . PHE A 1 430 ? -29.109 -24.656 -23.625 1 94.5 430 PHE A C 1
ATOM 3251 O O . PHE A 1 430 ? -27.969 -24.438 -23.219 1 94.5 430 PHE A O 1
ATOM 3258 N N . GLN A 1 431 ? -30.078 -24.391 -22.781 1 92.56 431 GLN A N 1
ATOM 3259 C CA . GLN A 1 431 ? -30 -24 -21.391 1 92.56 431 GLN A CA 1
ATOM 3260 C C . GLN A 1 431 ? -29.062 -22.812 -21.203 1 92.56 431 GLN A C 1
ATOM 3262 O O . GLN A 1 431 ? -29.266 -21.75 -21.812 1 92.56 431 GLN A O 1
ATOM 3267 N N . GLU A 1 432 ? -27.875 -22.984 -20.484 1 92.69 432 GLU A N 1
ATOM 3268 C CA . GLU A 1 432 ? -26.984 -21.875 -20.188 1 92.69 432 GLU A CA 1
ATOM 3269 C C . GLU A 1 432 ? -25.938 -21.688 -21.281 1 92.69 432 GLU A C 1
ATOM 3271 O O . GLU A 1 432 ? -25.125 -20.766 -21.219 1 92.69 432 GLU A O 1
ATOM 3276 N N . ILE A 1 433 ? -25.922 -22.547 -22.219 1 95.12 433 ILE A N 1
ATOM 3277 C CA . ILE A 1 433 ? -24.984 -22.438 -23.328 1 95.12 433 ILE A CA 1
ATOM 3278 C C . ILE A 1 433 ? -25.406 -21.297 -24.266 1 95.12 433 ILE A C 1
ATOM 3280 O O . ILE A 1 433 ? -26.578 -21.234 -24.672 1 95.12 433 ILE A O 1
ATOM 3284 N N . ALA A 1 434 ? -24.484 -20.422 -24.578 1 96.81 434 ALA A N 1
ATOM 3285 C CA . ALA A 1 434 ? -24.781 -19.266 -25.422 1 96.81 434 ALA A CA 1
ATOM 3286 C C . ALA A 1 434 ? -23.703 -19.047 -26.469 1 96.81 434 ALA A C 1
ATOM 3288 O O . ALA A 1 434 ? -22.734 -19.812 -26.531 1 96.81 434 ALA A O 1
ATOM 3289 N N . ASN A 1 435 ? -24.016 -18.078 -27.406 1 97.75 435 ASN A N 1
ATOM 3290 C CA . ASN A 1 435 ? -23.016 -17.656 -28.375 1 97.75 435 ASN A CA 1
ATOM 3291 C C . ASN A 1 435 ? -21.734 -17.188 -27.688 1 97.75 435 ASN A C 1
ATOM 3293 O O . ASN A 1 435 ? -21.734 -16.156 -27.016 1 97.75 435 ASN A O 1
ATOM 3297 N N . PRO A 1 436 ? -20.641 -17.969 -27.859 1 97.5 436 PRO A N 1
ATOM 3298 C CA . PRO A 1 436 ? -19.438 -17.656 -27.078 1 97.5 436 PRO A CA 1
ATOM 3299 C C . PRO A 1 436 ? -18.859 -16.281 -27.422 1 97.5 436 PRO A C 1
ATOM 3301 O O . PRO A 1 436 ? -18.266 -15.625 -26.562 1 97.5 436 PRO A O 1
ATOM 3304 N N . VAL A 1 437 ? -18.953 -15.844 -28.609 1 98.31 437 VAL A N 1
ATOM 3305 C CA . VAL A 1 437 ? -18.438 -14.531 -29.016 1 98.31 437 VAL A CA 1
ATOM 3306 C C . VAL A 1 437 ? -19.312 -13.43 -28.406 1 98.31 437 VAL A C 1
ATOM 3308 O O . VAL A 1 437 ? -18.797 -12.391 -28 1 98.31 437 VAL A O 1
ATOM 3311 N N . ALA A 1 438 ? -20.641 -13.648 -28.375 1 98.31 438 ALA A N 1
ATOM 3312 C CA . ALA A 1 438 ? -21.531 -12.703 -27.703 1 98.31 438 ALA A CA 1
ATOM 3313 C C . ALA A 1 438 ? -21.172 -12.57 -26.219 1 98.31 438 ALA A C 1
ATOM 3315 O O . ALA A 1 438 ? -21.266 -11.477 -25.656 1 98.31 438 ALA A O 1
ATOM 3316 N N . MET A 1 439 ? -20.844 -13.68 -25.672 1 97.81 439 MET A N 1
ATOM 3317 C CA . MET A 1 439 ? -20.438 -13.656 -24.266 1 97.81 439 MET A CA 1
ATOM 3318 C C . MET A 1 439 ? -19.219 -12.773 -24.078 1 97.81 439 MET A C 1
ATOM 3320 O O . MET A 1 439 ? -19.125 -12.047 -23.078 1 97.81 439 MET A O 1
ATOM 3324 N N . LEU A 1 440 ? -18.25 -12.852 -24.969 1 97.94 440 LEU A N 1
ATOM 3325 C CA . LEU A 1 440 ? -17.047 -12.031 -24.906 1 97.94 440 LEU A CA 1
ATOM 3326 C C . LEU A 1 440 ? -17.375 -10.555 -25.125 1 97.94 440 LEU A C 1
ATOM 3328 O O . LEU A 1 440 ? -16.734 -9.68 -24.547 1 97.94 440 LEU A O 1
ATOM 3332 N N . ALA A 1 441 ? -18.328 -10.297 -25.906 1 97.81 441 ALA A N 1
ATOM 3333 C CA . ALA A 1 441 ? -18.703 -8.922 -26.25 1 97.81 441 ALA A CA 1
ATOM 3334 C C . ALA A 1 441 ? -19.688 -8.352 -25.234 1 97.81 441 ALA A C 1
ATOM 3336 O O . ALA A 1 441 ? -20 -7.156 -25.266 1 97.81 441 ALA A O 1
ATOM 3337 N N . ALA A 1 442 ? -20.219 -9.195 -24.359 1 97.62 442 ALA A N 1
ATOM 3338 C CA . ALA A 1 442 ? -21.234 -8.758 -23.406 1 97.62 442 ALA A CA 1
ATOM 3339 C C . ALA A 1 442 ? -20.75 -7.582 -22.578 1 97.62 442 ALA A C 1
ATOM 3341 O O . ALA A 1 442 ? -19.562 -7.508 -22.219 1 97.62 442 ALA A O 1
ATOM 3342 N N . PRO A 1 443 ? -21.625 -6.645 -22.203 1 96.88 443 PRO A N 1
ATOM 3343 C CA . PRO A 1 443 ? -21.219 -5.449 -21.469 1 96.88 443 PRO A CA 1
ATOM 3344 C C . PRO A 1 443 ? -21.031 -5.711 -19.969 1 96.88 443 PRO A C 1
ATOM 3346 O O . PRO A 1 443 ? -21.719 -5.094 -19.141 1 96.88 443 PRO A O 1
ATOM 3349 N N . GLN A 1 444 ? -20.172 -6.535 -19.625 1 96.75 444 GLN A N 1
ATOM 3350 C CA . GLN A 1 444 ? -19.781 -6.855 -18.266 1 96.75 444 GLN A CA 1
ATOM 3351 C C . GLN A 1 444 ? -18.266 -7.062 -18.172 1 96.75 444 GLN A C 1
ATOM 3353 O O . GLN A 1 444 ? -17.641 -7.523 -19.125 1 96.75 444 GLN A O 1
ATOM 3358 N N . ASN A 1 445 ? -17.734 -6.648 -17.125 1 95.5 445 ASN A N 1
ATOM 3359 C CA . ASN A 1 445 ? -16.297 -6.82 -16.922 1 95.5 445 ASN A CA 1
ATOM 3360 C C . ASN A 1 445 ? -15.938 -6.738 -15.438 1 95.5 445 ASN A C 1
ATOM 3362 O O . ASN A 1 445 ? -16.703 -6.199 -14.633 1 95.5 445 ASN A O 1
ATOM 3366 N N . SER A 1 446 ? -14.883 -7.363 -15.07 1 95.44 446 SER A N 1
ATOM 3367 C CA . SER A 1 446 ? -14.281 -7.293 -13.742 1 95.44 446 SER A CA 1
ATOM 3368 C C . SER A 1 446 ? -12.766 -7.223 -13.828 1 95.44 446 SER A C 1
ATOM 3370 O O . SER A 1 446 ? -12.148 -7.914 -14.641 1 95.44 446 SER A O 1
ATOM 3372 N N . GLN A 1 447 ? -12.18 -6.379 -13.086 1 95.06 447 GLN A N 1
ATOM 3373 C CA . GLN A 1 447 ? -10.727 -6.242 -13.078 1 95.06 447 GLN A CA 1
ATOM 3374 C C . GLN A 1 447 ? -10.172 -6.328 -11.664 1 95.06 447 GLN A C 1
ATOM 3376 O O . GLN A 1 447 ? -10.594 -5.574 -10.781 1 95.06 447 GLN A O 1
ATOM 3381 N N . GLY A 1 448 ? -9.242 -7.289 -11.477 1 95.75 448 GLY A N 1
ATOM 3382 C CA . GLY A 1 448 ? -8.492 -7.379 -10.227 1 95.75 448 GLY A CA 1
ATOM 3383 C C . GLY A 1 448 ? -7.277 -6.469 -10.195 1 95.75 448 GLY A C 1
ATOM 3384 O O . GLY A 1 448 ? -6.684 -6.18 -11.234 1 95.75 448 GLY A O 1
ATOM 3385 N N . ASN A 1 449 ? -6.973 -5.98 -9.031 1 95.19 449 ASN A N 1
ATOM 3386 C CA . ASN A 1 449 ? -5.773 -5.18 -8.82 1 95.19 449 ASN A CA 1
ATOM 3387 C C . ASN A 1 449 ? -5.043 -5.586 -7.547 1 95.19 449 ASN A C 1
ATOM 3389 O O . ASN A 1 449 ? -5.672 -6.027 -6.582 1 95.19 449 ASN A O 1
ATOM 3393 N N . SER A 1 450 ? -3.717 -5.414 -7.57 1 96.06 450 SER A N 1
ATOM 3394 C CA . SER A 1 450 ? -2.922 -5.75 -6.395 1 96.06 450 SER A CA 1
ATOM 3395 C C . SER A 1 450 ? -1.655 -4.902 -6.32 1 96.06 450 SER A C 1
ATOM 3397 O O . SER A 1 450 ? -0.991 -4.68 -7.336 1 96.06 450 SER A O 1
ATOM 3399 N N . ASP A 1 451 ? -1.407 -4.285 -5.211 1 97 451 ASP A N 1
ATOM 3400 C CA . ASP A 1 451 ? -0.13 -3.707 -4.805 1 97 451 ASP A CA 1
ATOM 3401 C C . ASP A 1 451 ? 0.514 -4.523 -3.689 1 97 451 ASP A C 1
ATOM 3403 O O . ASP A 1 451 ? -0.049 -4.648 -2.6 1 97 451 ASP A O 1
ATOM 3407 N N . LYS A 1 452 ? 1.653 -5.059 -3.924 1 96.5 452 LYS A N 1
ATOM 3408 C CA . LYS A 1 452 ? 2.291 -5.926 -2.936 1 96.5 452 LYS A CA 1
ATOM 3409 C C . LYS A 1 452 ? 3.721 -5.477 -2.652 1 96.5 452 LYS A C 1
ATOM 3411 O O . LYS A 1 452 ? 4.484 -5.195 -3.58 1 96.5 452 LYS A O 1
ATOM 3416 N N . PHE A 1 453 ? 4.016 -5.387 -1.417 1 94.94 453 PHE A N 1
ATOM 3417 C CA . PHE A 1 453 ? 5.344 -5.035 -0.932 1 94.94 453 PHE A CA 1
ATOM 3418 C C . PHE A 1 453 ? 5.934 -6.168 -0.099 1 94.94 453 PHE A C 1
ATOM 3420 O O . PHE A 1 453 ? 5.336 -6.59 0.895 1 94.94 453 PHE A O 1
ATOM 3427 N N . VAL A 1 454 ? 7.012 -6.688 -0.499 1 95.81 454 VAL A N 1
ATOM 3428 C CA . VAL A 1 454 ? 7.738 -7.695 0.268 1 95.81 454 VAL A CA 1
ATOM 3429 C C . VAL A 1 454 ? 9.164 -7.207 0.536 1 95.81 454 VAL A C 1
ATOM 3431 O O . VAL A 1 454 ? 9.914 -6.934 -0.399 1 95.81 454 VAL A O 1
ATOM 3434 N N . SER A 1 455 ? 9.523 -7.066 1.773 1 95.19 455 SER A N 1
ATOM 3435 C CA . SER A 1 455 ? 10.828 -6.535 2.141 1 95.19 455 SER A CA 1
ATOM 3436 C C . SER A 1 455 ? 11.406 -7.262 3.354 1 95.19 455 SER A C 1
ATOM 3438 O O . SER A 1 455 ? 10.656 -7.766 4.191 1 95.19 455 SER A O 1
ATOM 3440 N N . THR A 1 456 ? 12.648 -7.375 3.393 1 96.06 456 THR A N 1
ATOM 3441 C CA . THR A 1 456 ? 13.375 -7.906 4.539 1 96.06 456 THR A CA 1
ATOM 3442 C C . THR A 1 456 ? 14.508 -6.965 4.945 1 96.06 456 THR A C 1
ATOM 3444 O O . THR A 1 456 ? 15.32 -6.566 4.109 1 96.06 456 THR A O 1
ATOM 3447 N N . PHE A 1 457 ? 14.562 -6.617 6.203 1 94.94 457 PHE A N 1
ATOM 3448 C CA . PHE A 1 457 ? 15.641 -5.859 6.824 1 94.94 457 PHE A CA 1
ATOM 3449 C C . PHE A 1 457 ? 16.469 -6.746 7.754 1 94.94 457 PHE A C 1
ATOM 3451 O O . PHE A 1 457 ? 15.898 -7.488 8.562 1 94.94 457 PHE A O 1
ATOM 3458 N N . TRP A 1 458 ? 17.75 -6.699 7.605 1 95.12 458 TRP A N 1
ATOM 3459 C CA . TRP A 1 458 ? 18.516 -7.57 8.492 1 95.12 458 TRP A CA 1
ATOM 3460 C C . TRP A 1 458 ? 19.812 -6.898 8.938 1 95.12 458 TRP A C 1
ATOM 3462 O O . TRP A 1 458 ? 20.281 -5.965 8.281 1 95.12 458 TRP A O 1
ATOM 3472 N N . GLY A 1 459 ? 20.297 -7.312 10.07 1 95.06 459 GLY A N 1
ATOM 3473 C CA . GLY A 1 459 ? 21.594 -6.969 10.641 1 95.06 459 GLY A CA 1
ATOM 3474 C C . GLY A 1 459 ? 22.359 -8.172 11.141 1 95.06 459 GLY A C 1
ATOM 3475 O O . GLY A 1 459 ? 21.781 -9.109 11.688 1 95.06 459 GLY A O 1
ATOM 3476 N N . GLU A 1 460 ? 23.656 -8.156 10.859 1 95.06 460 GLU A N 1
ATOM 3477 C CA . GLU A 1 460 ? 24.547 -9.242 11.266 1 95.06 460 GLU A CA 1
ATOM 3478 C C . GLU A 1 460 ? 25.75 -8.695 12.031 1 95.06 460 GLU A C 1
ATOM 3480 O O . GLU A 1 460 ? 26.406 -7.762 11.578 1 95.06 460 GLU A O 1
ATOM 3485 N N . LEU A 1 461 ? 26.031 -9.297 13.188 1 95.19 461 LEU A N 1
ATOM 3486 C CA . LEU A 1 461 ? 27.141 -8.93 14.062 1 95.19 461 LEU A CA 1
ATOM 3487 C C . LEU A 1 461 ? 28.109 -10.102 14.234 1 95.19 461 LEU A C 1
ATOM 3489 O O . LEU A 1 461 ? 27.703 -11.18 14.664 1 95.19 461 LEU A O 1
ATOM 3493 N N . ASP A 1 462 ? 29.312 -9.805 13.891 1 93.19 462 ASP A N 1
ATOM 3494 C CA . ASP A 1 462 ? 30.344 -10.75 14.312 1 93.19 462 ASP A CA 1
ATOM 3495 C C . ASP A 1 462 ? 30.75 -10.492 15.766 1 93.19 462 ASP A C 1
ATOM 3497 O O . ASP A 1 462 ? 31.625 -9.664 16.031 1 93.19 462 ASP A O 1
ATOM 3501 N N . VAL A 1 463 ? 30.188 -11.258 16.641 1 93 463 VAL A N 1
ATOM 3502 C CA . VAL A 1 463 ? 30.344 -11.023 18.078 1 93 463 VAL A CA 1
ATOM 3503 C C . VAL A 1 463 ? 31.734 -11.445 18.516 1 93 463 VAL A C 1
ATOM 3505 O O . VAL A 1 463 ? 32.438 -10.68 19.188 1 93 463 VAL A O 1
ATOM 3508 N N . LEU A 1 464 ? 32.062 -12.648 18.297 1 91.94 464 LEU A N 1
ATOM 3509 C CA . LEU A 1 464 ? 33.375 -13.242 18.5 1 91.94 464 LEU A CA 1
ATOM 3510 C C . LEU A 1 464 ? 33.812 -14.047 17.281 1 91.94 464 LEU A C 1
ATOM 3512 O O . LEU A 1 464 ? 33 -14.297 16.375 1 91.94 464 LEU A O 1
ATOM 3516 N N . GLU A 1 465 ? 35.031 -14.305 17.25 1 88.19 465 GLU A N 1
ATOM 3517 C CA . GLU A 1 465 ? 35.469 -15.125 16.125 1 88.19 465 GLU A CA 1
ATOM 3518 C C . GLU A 1 465 ? 34.625 -16.391 16 1 88.19 465 GLU A C 1
ATOM 3520 O O . GLU A 1 465 ? 34.5 -17.156 16.953 1 88.19 465 GLU A O 1
ATOM 3525 N N . GLY A 1 466 ? 34.031 -16.484 14.961 1 90.56 466 GLY A N 1
ATOM 3526 C CA . GLY A 1 466 ? 33.219 -17.656 14.656 1 90.56 466 GLY A CA 1
ATOM 3527 C C . GLY A 1 466 ? 31.766 -17.516 15.125 1 90.56 466 GLY A C 1
ATOM 3528 O O . GLY A 1 466 ? 30.906 -18.297 14.734 1 90.56 466 GLY A O 1
ATOM 3529 N N . LEU A 1 467 ? 31.5 -16.625 16.031 1 95.25 467 LEU A N 1
ATOM 3530 C CA . LEU A 1 467 ? 30.156 -16.422 16.562 1 95.25 467 LEU A CA 1
ATOM 3531 C C . LEU A 1 467 ? 29.469 -15.242 15.883 1 95.25 467 LEU A C 1
ATOM 3533 O O . LEU A 1 467 ? 29.906 -14.102 16 1 95.25 467 LEU A O 1
ATOM 3537 N N . THR A 1 468 ? 28.391 -15.508 15.203 1 95.19 468 THR A N 1
ATOM 3538 C CA . THR A 1 468 ? 27.672 -14.477 14.453 1 95.19 468 THR A CA 1
ATOM 3539 C C . THR A 1 468 ? 26.219 -14.383 14.914 1 95.19 468 THR A C 1
ATOM 3541 O O . THR A 1 468 ? 25.547 -15.406 15.039 1 95.19 468 THR A O 1
ATOM 3544 N N . PHE A 1 469 ? 25.781 -13.195 15.234 1 96.81 469 PHE A N 1
ATOM 3545 C CA . PHE A 1 469 ? 24.375 -12.938 15.547 1 96.81 469 PHE A CA 1
ATOM 3546 C C . PHE A 1 469 ? 23.703 -12.234 14.383 1 96.81 469 PHE A C 1
ATOM 3548 O O . PHE A 1 469 ? 24.203 -11.242 13.859 1 96.81 469 PHE A O 1
ATOM 3555 N N . ARG A 1 470 ? 22.578 -12.75 13.906 1 96 470 ARG A N 1
ATOM 3556 C CA . ARG A 1 470 ? 21.812 -12.141 12.82 1 96 470 ARG A CA 1
ATOM 3557 C C . ARG A 1 470 ? 20.359 -11.922 13.227 1 96 470 ARG A C 1
ATOM 3559 O O . ARG A 1 470 ? 19.719 -12.82 13.781 1 96 470 ARG A O 1
ATOM 3566 N N . SER A 1 471 ? 19.891 -10.75 13.047 1 97.06 471 SER A N 1
ATOM 3567 C CA . SER A 1 471 ? 18.484 -10.414 13.234 1 97.06 471 SER A CA 1
ATOM 3568 C C . SER A 1 471 ? 17.844 -9.945 11.922 1 97.06 471 SER A C 1
ATOM 3570 O O . SER A 1 471 ? 18.453 -9.18 11.172 1 97.06 471 SER A O 1
ATOM 3572 N N . SER A 1 472 ? 16.688 -10.508 11.602 1 96.31 472 SER A N 1
ATOM 3573 C CA . SER A 1 472 ? 15.992 -10.125 10.375 1 96.31 472 SER A CA 1
ATOM 3574 C C . SER A 1 472 ? 14.523 -9.812 10.648 1 96.31 472 SER A C 1
ATOM 3576 O O . SER A 1 472 ? 13.875 -10.5 11.438 1 96.31 472 SER A O 1
ATOM 3578 N N . TYR A 1 473 ? 14.023 -8.773 10.094 1 96.81 473 TYR A N 1
ATOM 3579 C CA . TYR A 1 473 ? 12.625 -8.367 10.148 1 96.81 473 TYR A CA 1
ATOM 3580 C C . TYR A 1 473 ? 12.031 -8.281 8.742 1 96.81 473 TYR A C 1
ATOM 3582 O O . TYR A 1 473 ? 12.414 -7.414 7.953 1 96.81 473 TYR A O 1
ATOM 3590 N N . GLY A 1 474 ? 11.117 -9.25 8.445 1 96.31 474 GLY A N 1
ATOM 3591 C CA . GLY A 1 474 ? 10.469 -9.297 7.145 1 96.31 474 GLY A CA 1
ATOM 3592 C C . GLY A 1 474 ? 9.047 -8.766 7.168 1 96.31 474 GLY A C 1
ATOM 3593 O O . GLY A 1 474 ? 8.344 -8.914 8.164 1 96.31 474 GLY A O 1
ATOM 3594 N N . VAL A 1 475 ? 8.672 -8.172 6.012 1 95.56 475 VAL A N 1
ATOM 3595 C CA . VAL A 1 475 ? 7.32 -7.641 5.863 1 95.56 475 VAL A CA 1
ATOM 3596 C C . VAL A 1 475 ? 6.727 -8.109 4.535 1 95.56 475 VAL A C 1
ATOM 3598 O O . VAL A 1 475 ? 7.414 -8.125 3.512 1 95.56 475 VAL A O 1
ATOM 3601 N N . ASP A 1 476 ? 5.465 -8.594 4.574 1 96.12 476 ASP A N 1
ATOM 3602 C CA . ASP A 1 476 ? 4.59 -8.844 3.436 1 96.12 476 ASP A CA 1
ATOM 3603 C C . ASP A 1 476 ? 3.305 -8.023 3.543 1 96.12 476 ASP A C 1
ATOM 3605 O O . ASP A 1 476 ? 2.373 -8.406 4.25 1 96.12 476 ASP A O 1
ATOM 3609 N N . LEU A 1 477 ? 3.33 -6.887 2.867 1 96.31 477 LEU A N 1
ATOM 3610 C CA . LEU A 1 477 ? 2.207 -5.953 2.863 1 96.31 477 LEU A CA 1
ATOM 3611 C C . LEU A 1 477 ? 1.53 -5.926 1.496 1 96.31 477 LEU A C 1
ATOM 3613 O O . LEU A 1 477 ? 2.17 -5.613 0.489 1 96.31 477 LEU A O 1
ATOM 3617 N N . ALA A 1 478 ? 0.239 -6.25 1.485 1 96.44 478 ALA A N 1
ATOM 3618 C CA . ALA A 1 478 ? -0.468 -6.305 0.208 1 96.44 478 ALA A CA 1
ATOM 3619 C C . ALA A 1 478 ? -1.802 -5.566 0.288 1 96.44 478 ALA A C 1
ATOM 3621 O O . ALA A 1 478 ? -2.492 -5.629 1.309 1 96.44 478 ALA A O 1
ATOM 3622 N N . PHE A 1 479 ? -2.062 -4.836 -0.737 1 97.25 479 PHE A N 1
ATOM 3623 C CA . PHE A 1 479 ? -3.367 -4.242 -0.997 1 97.25 479 PHE A CA 1
ATOM 3624 C C . PHE A 1 479 ? -3.955 -4.773 -2.299 1 97.25 479 PHE A C 1
ATOM 3626 O O . PHE A 1 479 ? -3.318 -4.695 -3.352 1 97.25 479 PHE A O 1
ATOM 3633 N N . TRP A 1 480 ? -5.102 -5.324 -2.193 1 96.31 480 TRP A N 1
ATOM 3634 C CA . TRP A 1 480 ? -5.676 -5.848 -3.43 1 96.31 480 TRP A CA 1
ATOM 3635 C C . TRP A 1 480 ? -7.191 -5.652 -3.451 1 96.31 480 TRP A C 1
ATOM 3637 O O . TRP A 1 480 ? -7.789 -5.293 -2.434 1 96.31 480 TRP A O 1
ATOM 3647 N N . GLY A 1 481 ? -7.773 -5.758 -4.609 1 95.94 481 GLY A N 1
ATOM 3648 C CA . GLY A 1 481 ? -9.211 -5.598 -4.773 1 95.94 481 GLY A CA 1
ATOM 3649 C C . GLY A 1 481 ? -9.695 -5.957 -6.164 1 95.94 481 GLY A C 1
ATOM 3650 O O . GLY A 1 481 ? -8.93 -6.461 -6.988 1 95.94 481 GLY A O 1
ATOM 3651 N N . ASN A 1 482 ? -10.961 -5.801 -6.277 1 96.38 482 ASN A N 1
ATOM 3652 C CA . ASN A 1 482 ? -11.648 -6.086 -7.535 1 96.38 482 ASN A CA 1
ATOM 3653 C C . ASN A 1 482 ? -12.812 -5.133 -7.766 1 96.38 482 ASN A C 1
ATOM 3655 O O . ASN A 1 482 ? -13.547 -4.805 -6.828 1 96.38 482 ASN A O 1
ATOM 3659 N N . ASP A 1 483 ? -12.891 -4.648 -8.977 1 95.69 483 ASP A N 1
ATOM 3660 C CA . ASP A 1 483 ? -14.023 -3.838 -9.422 1 95.69 483 ASP A CA 1
ATOM 3661 C C . ASP A 1 483 ? -14.695 -4.453 -10.648 1 95.69 483 ASP A C 1
ATOM 3663 O O . ASP A 1 483 ? -14.016 -4.949 -11.547 1 95.69 483 ASP A O 1
ATOM 3667 N N . GLY A 1 484 ? -16.031 -4.434 -10.602 1 96.31 484 GLY A N 1
ATOM 3668 C CA . GLY A 1 484 ? -16.734 -5.023 -11.727 1 96.31 484 GLY A CA 1
ATOM 3669 C C . GLY A 1 484 ? -18.125 -4.43 -11.945 1 96.31 484 GLY A C 1
ATOM 3670 O O . GLY A 1 484 ? -18.641 -3.719 -11.078 1 96.31 484 GLY A O 1
ATOM 3671 N N . TYR A 1 485 ? -18.625 -4.633 -13.164 1 96.75 485 TYR A N 1
ATOM 3672 C CA . TYR A 1 485 ? -19.969 -4.188 -13.531 1 96.75 485 TYR A CA 1
ATOM 3673 C C . TYR A 1 485 ? -20.641 -5.176 -14.484 1 96.75 485 TYR A C 1
ATOM 3675 O O . TYR A 1 485 ? -19.953 -5.953 -15.156 1 96.75 485 TYR A O 1
ATOM 3683 N N . THR A 1 486 ? -21.922 -5.223 -14.477 1 97.88 486 THR A N 1
ATOM 3684 C CA . THR A 1 486 ? -22.781 -5.93 -15.422 1 97.88 486 THR A CA 1
ATOM 3685 C C . THR A 1 486 ? -23.953 -5.047 -15.844 1 97.88 486 THR A C 1
ATOM 3687 O O . THR A 1 486 ? -24.781 -4.672 -15.016 1 97.88 486 THR A O 1
ATOM 3690 N N . PHE A 1 487 ? -23.984 -4.691 -17.141 1 97.88 487 PHE A N 1
ATOM 3691 C CA . PHE A 1 487 ? -25.141 -3.967 -17.672 1 97.88 487 PHE A CA 1
ATOM 3692 C C . PHE A 1 487 ? -26.203 -4.934 -18.188 1 97.88 487 PHE A C 1
ATOM 3694 O O . PHE A 1 487 ? -25.938 -6.125 -18.359 1 97.88 487 PHE A O 1
ATOM 3701 N N . GLU A 1 488 ? -27.375 -4.41 -18.344 1 97.56 488 GLU A N 1
ATOM 3702 C CA . GLU A 1 488 ? -28.453 -5.246 -18.859 1 97.56 488 GLU A CA 1
ATOM 3703 C C . GLU A 1 488 ? -28.109 -5.805 -20.234 1 97.56 488 GLU A C 1
ATOM 3705 O O . GLU A 1 488 ? -27.672 -5.062 -21.125 1 97.56 488 GLU A O 1
ATOM 3710 N N . HIS A 1 489 ? -28.266 -7.102 -20.391 1 98 489 HIS A N 1
ATOM 3711 C CA . HIS A 1 489 ? -28.047 -7.762 -21.672 1 98 489 HIS A CA 1
ATOM 3712 C C . HIS A 1 489 ? -28.641 -9.172 -21.688 1 98 489 HIS A C 1
ATOM 3714 O O . HIS A 1 489 ? -28.953 -9.719 -20.625 1 98 489 HIS A O 1
ATOM 3720 N N . PHE A 1 490 ? -28.875 -9.672 -22.812 1 97.88 490 PHE A N 1
ATOM 3721 C CA . PHE A 1 490 ? -29.453 -11 -22.969 1 97.88 490 PHE A CA 1
ATOM 3722 C C . PHE A 1 490 ? -28.562 -11.891 -23.828 1 97.88 490 PHE A C 1
ATOM 3724 O O . PHE A 1 490 ? -28.172 -11.508 -24.938 1 97.88 490 PHE A O 1
ATOM 3731 N N . LEU A 1 491 ? -28.25 -13.055 -23.328 1 97.56 491 LEU A N 1
ATOM 3732 C CA . LEU A 1 491 ? -27.453 -14.039 -24.031 1 97.56 491 LEU A CA 1
ATOM 3733 C C . LEU A 1 491 ? -28.219 -15.352 -24.188 1 97.56 491 LEU A C 1
ATOM 3735 O O . LEU A 1 491 ? -28.109 -16.031 -25.203 1 97.56 491 LEU A O 1
ATOM 3739 N N . ALA A 1 492 ? -28.875 -15.734 -23.109 1 95.56 492 ALA A N 1
ATOM 3740 C CA . ALA A 1 492 ? -29.641 -16.969 -23.047 1 95.56 492 ALA A CA 1
ATOM 3741 C C . ALA A 1 492 ? -30.734 -16.875 -21.969 1 95.56 492 ALA A C 1
ATOM 3743 O O . ALA A 1 492 ? -30.625 -16.062 -21.047 1 95.56 492 ALA A O 1
ATOM 3744 N N . THR A 1 493 ? -31.703 -17.703 -22.094 1 91.25 493 THR A N 1
ATOM 3745 C CA . THR A 1 493 ? -32.844 -17.641 -21.203 1 91.25 493 THR A CA 1
ATOM 3746 C C . THR A 1 493 ? -32.469 -18.141 -19.797 1 91.25 493 THR A C 1
ATOM 3748 O O . THR A 1 493 ? -32.938 -17.609 -18.797 1 91.25 493 THR A O 1
ATOM 3751 N N . GLN A 1 494 ? -31.578 -19.078 -19.812 1 90.25 494 GLN A N 1
ATOM 3752 C CA . GLN A 1 494 ? -31.203 -19.625 -18.516 1 90.25 494 GLN A CA 1
ATOM 3753 C C . GLN A 1 494 ? -29.875 -19.031 -18.031 1 90.25 494 GLN A C 1
ATOM 3755 O O . GLN A 1 494 ? -28.844 -19.219 -18.672 1 90.25 494 GLN A O 1
ATOM 3760 N N . GLY A 1 495 ? -29.938 -18.375 -16.969 1 89.75 495 GLY A N 1
ATOM 3761 C CA . GLY A 1 495 ? -28.75 -17.953 -16.234 1 89.75 495 GLY A CA 1
ATOM 3762 C C . GLY A 1 495 ? -28.016 -16.797 -16.891 1 89.75 495 GLY A C 1
ATOM 3763 O O . GLY A 1 495 ? -27.031 -16.312 -16.344 1 89.75 495 GLY A O 1
ATOM 3764 N N . LYS A 1 496 ? -28.484 -16.328 -18.031 1 96 496 LYS A N 1
ATOM 3765 C CA . LYS A 1 496 ? -27.734 -15.266 -18.719 1 96 496 LYS A CA 1
ATOM 3766 C C . LYS A 1 496 ? -28.672 -14.195 -19.266 1 96 496 LYS A C 1
ATOM 3768 O O . LYS A 1 496 ? -28.516 -13.734 -20.391 1 96 496 LYS A O 1
ATOM 3773 N N . ASN A 1 497 ? -29.719 -14.023 -18.594 1 96.06 497 ASN A N 1
ATOM 3774 C CA . ASN A 1 497 ? -30.625 -12.891 -18.781 1 96.06 497 ASN A CA 1
ATOM 3775 C C . ASN A 1 497 ? -30.469 -11.852 -17.688 1 96.06 497 ASN A C 1
ATOM 3777 O O . ASN A 1 497 ? -31.078 -11.977 -16.625 1 96.06 497 ASN A O 1
ATOM 3781 N N . PHE A 1 498 ? -29.719 -10.852 -18.016 1 96.56 498 PHE A N 1
ATOM 3782 C CA . PHE A 1 498 ? -29.438 -9.812 -17.031 1 96.56 498 PHE A CA 1
ATOM 3783 C C . PHE A 1 498 ? -30.328 -8.594 -17.266 1 96.56 498 PHE A C 1
ATOM 3785 O O . PHE A 1 498 ? -30.094 -7.82 -18.188 1 96.56 498 PHE A O 1
ATOM 3792 N N . THR A 1 499 ? -31.234 -8.414 -16.344 1 95.81 499 THR A N 1
ATOM 3793 C CA . THR A 1 499 ? -32.281 -7.41 -16.578 1 95.81 499 THR A CA 1
ATOM 3794 C C . THR A 1 499 ? -32.031 -6.18 -15.711 1 95.81 499 THR A C 1
ATOM 3796 O O . THR A 1 499 ? -32.75 -5.195 -15.805 1 95.81 499 THR A O 1
ATOM 3799 N N . GLN A 1 500 ? -31.031 -6.293 -14.906 1 94.62 500 GLN A N 1
ATOM 3800 C CA . GLN A 1 500 ? -30.703 -5.191 -14.016 1 94.62 500 GLN A CA 1
ATOM 3801 C C . GLN A 1 500 ? -29.203 -4.934 -14 1 94.62 500 GLN A C 1
ATOM 3803 O O . GLN A 1 500 ? -28.406 -5.867 -13.922 1 94.62 500 GLN A O 1
ATOM 3808 N N . SER A 1 501 ? -28.828 -3.643 -14.117 1 97.12 501 SER A N 1
ATOM 3809 C CA . SER A 1 501 ? -27.406 -3.336 -14.047 1 97.12 501 SER A CA 1
ATOM 3810 C C . SER A 1 501 ? -26.875 -3.492 -12.625 1 97.12 501 SER A C 1
ATOM 3812 O O . SER A 1 501 ? -27.609 -3.279 -11.656 1 97.12 501 SER A O 1
ATOM 3814 N N . HIS A 1 502 ? -25.672 -3.895 -12.531 1 97.19 502 HIS A N 1
ATOM 3815 C CA . HIS A 1 502 ? -25.047 -4.219 -11.258 1 97.19 502 HIS A CA 1
ATOM 3816 C C . HIS A 1 502 ? -23.594 -3.762 -11.234 1 97.19 502 HIS A C 1
ATOM 3818 O O . HIS A 1 502 ? -22.891 -3.828 -12.25 1 97.19 502 HIS A O 1
ATOM 3824 N N . VAL A 1 503 ? -23.156 -3.234 -10.078 1 97 503 VAL A N 1
ATOM 3825 C CA . VAL A 1 503 ? -21.75 -2.879 -9.883 1 97 503 VAL A CA 1
ATOM 3826 C C . VAL A 1 503 ? -21.281 -3.359 -8.508 1 97 503 VAL A C 1
ATOM 3828 O O . VAL A 1 503 ? -22.078 -3.426 -7.566 1 97 503 VAL A O 1
ATOM 3831 N N . PHE A 1 504 ? -20.047 -3.77 -8.391 1 96.62 504 PHE A N 1
ATOM 3832 C CA . PHE A 1 504 ? -19.469 -4.156 -7.105 1 96.62 504 PHE A CA 1
ATOM 3833 C C . PHE A 1 504 ? -18.016 -3.713 -7 1 96.62 504 PHE A C 1
ATOM 3835 O O . PHE A 1 504 ? -17.375 -3.436 -8.016 1 96.62 504 PHE A O 1
ATOM 3842 N N . SER A 1 505 ? -17.531 -3.576 -5.781 1 96.62 505 SER A N 1
ATOM 3843 C CA . SER A 1 505 ? -16.141 -3.232 -5.465 1 96.62 505 SER A CA 1
ATOM 3844 C C . SER A 1 505 ? -15.711 -3.865 -4.148 1 96.62 505 SER A C 1
ATOM 3846 O O . SER A 1 505 ? -16.531 -4.074 -3.25 1 96.62 505 SER A O 1
ATOM 3848 N N . ASN A 1 506 ? -14.5 -4.211 -4.031 1 97.25 506 ASN A N 1
ATOM 3849 C CA . ASN A 1 506 ? -13.93 -4.66 -2.76 1 97.25 506 ASN A CA 1
ATOM 3850 C C . ASN A 1 506 ? -12.461 -4.266 -2.631 1 97.25 506 ASN A C 1
ATOM 3852 O O . ASN A 1 506 ? -11.766 -4.129 -3.635 1 97.25 506 ASN A O 1
ATOM 3856 N N . MET A 1 507 ? -12.016 -3.984 -1.491 1 97.06 507 MET A N 1
ATOM 3857 C CA . MET A 1 507 ? -10.648 -3.629 -1.135 1 97.06 507 MET A CA 1
ATOM 3858 C C . MET A 1 507 ? -10.172 -4.434 0.069 1 97.06 507 MET A C 1
ATOM 3860 O O . MET A 1 507 ? -10.938 -4.676 1.003 1 97.06 507 MET A O 1
ATOM 3864 N N . HIS A 1 508 ? -8.914 -4.848 0.028 1 96.94 508 HIS A N 1
ATOM 3865 C CA . HIS A 1 508 ? -8.32 -5.656 1.087 1 96.94 508 HIS A CA 1
ATOM 3866 C C . HIS A 1 508 ? -6.938 -5.133 1.469 1 96.94 508 HIS A C 1
ATOM 3868 O O . HIS A 1 508 ? -6.254 -4.52 0.648 1 96.94 508 HIS A O 1
ATOM 3874 N N . ARG A 1 509 ? -6.57 -5.281 2.701 1 96.19 509 ARG A N 1
ATOM 3875 C CA . ARG A 1 509 ? -5.219 -5.07 3.217 1 96.19 509 ARG A CA 1
ATOM 3876 C C . ARG A 1 509 ? -4.742 -6.281 4.008 1 96.19 509 ARG A C 1
ATOM 3878 O O . ARG A 1 509 ? -5.434 -6.75 4.918 1 96.19 509 ARG A O 1
ATOM 3885 N N . GLY A 1 510 ? -3.691 -6.848 3.635 1 95.25 510 GLY A N 1
ATOM 3886 C CA . GLY A 1 510 ? -3.014 -7.898 4.371 1 95.25 510 GLY A CA 1
ATOM 3887 C C . GLY A 1 510 ? -1.615 -7.516 4.816 1 95.25 510 GLY A C 1
ATOM 3888 O O . GLY A 1 510 ? -0.844 -6.953 4.035 1 95.25 510 GLY A O 1
ATOM 3889 N N . PHE A 1 511 ? -1.32 -7.734 6.105 1 95.31 511 PHE A N 1
ATOM 3890 C CA . PHE A 1 511 ? -0.006 -7.398 6.641 1 95.31 511 PHE A CA 1
ATOM 3891 C C . PHE A 1 511 ? 0.554 -8.547 7.465 1 95.31 511 PHE A C 1
ATOM 3893 O O . PHE A 1 511 ? -0.058 -8.969 8.453 1 95.31 511 PHE A O 1
ATOM 3900 N N . ARG A 1 512 ? 1.669 -9.023 7.031 1 95.69 512 ARG A N 1
ATOM 3901 C CA . ARG A 1 512 ? 2.418 -10.031 7.77 1 95.69 512 ARG A CA 1
ATOM 3902 C C . ARG A 1 512 ? 3.809 -9.523 8.133 1 95.69 512 ARG A C 1
ATOM 3904 O O . ARG A 1 512 ? 4.527 -9 7.281 1 95.69 512 ARG A O 1
ATOM 3911 N N . TRP A 1 513 ? 4.164 -9.617 9.367 1 95.38 513 TRP A N 1
ATOM 3912 C CA . TRP A 1 513 ? 5.555 -9.383 9.75 1 95.38 513 TRP A CA 1
ATOM 3913 C C . TRP A 1 513 ? 6.18 -10.648 10.328 1 95.38 513 TRP A C 1
ATOM 3915 O O . TRP A 1 513 ? 5.473 -11.516 10.852 1 95.38 513 TRP A O 1
ATOM 3925 N N . GLN A 1 514 ? 7.434 -10.82 10.156 1 96.31 514 GLN A N 1
ATOM 3926 C CA . GLN A 1 514 ? 8.219 -11.945 10.656 1 96.31 514 GLN A CA 1
ATOM 3927 C C . GLN A 1 514 ? 9.539 -11.469 11.25 1 96.31 514 GLN A C 1
ATOM 3929 O O . GLN A 1 514 ? 10.297 -10.742 10.602 1 96.31 514 GLN A O 1
ATOM 3934 N N . LEU A 1 515 ? 9.773 -11.852 12.508 1 97.06 515 LEU A N 1
ATOM 3935 C CA . LEU A 1 515 ? 11.023 -11.57 13.203 1 97.06 515 LEU A CA 1
ATOM 3936 C C . LEU A 1 515 ? 11.82 -12.852 13.43 1 97.06 515 LEU A C 1
ATOM 3938 O O . LEU A 1 515 ? 11.289 -13.836 13.93 1 97.06 515 LEU A O 1
ATOM 3942 N N . GLU A 1 516 ? 13.055 -12.82 13.023 1 96.56 516 GLU A N 1
ATOM 3943 C CA . GLU A 1 516 ? 13.945 -13.961 13.234 1 96.56 516 GLU A CA 1
ATOM 3944 C C . GLU A 1 516 ? 15.273 -13.516 13.852 1 96.56 516 GLU A C 1
ATOM 3946 O O . GLU A 1 516 ? 15.891 -12.555 13.383 1 96.56 516 GLU A O 1
ATOM 3951 N N . ASN A 1 517 ? 15.656 -14.164 14.883 1 97.44 517 ASN A N 1
ATOM 3952 C CA . ASN A 1 517 ? 16.953 -14.008 15.523 1 97.44 517 ASN A CA 1
ATOM 3953 C C . ASN A 1 517 ? 17.734 -15.32 15.539 1 97.44 517 ASN A C 1
ATOM 3955 O O . ASN A 1 517 ? 17.203 -16.359 15.953 1 97.44 517 ASN A O 1
ATOM 3959 N N . THR A 1 518 ? 18.938 -15.25 15.023 1 96.31 518 THR A N 1
ATOM 3960 C CA . THR A 1 518 ? 19.734 -16.469 15.008 1 96.31 518 THR A CA 1
ATOM 3961 C C . THR A 1 518 ? 21.125 -16.203 15.57 1 96.31 518 THR A C 1
ATOM 3963 O O . THR A 1 518 ? 21.688 -15.117 15.383 1 96.31 518 THR A O 1
ATOM 3966 N N . LEU A 1 519 ? 21.641 -17.109 16.297 1 96.88 519 LEU A N 1
ATOM 3967 C CA . LEU A 1 519 ? 23 -17.172 16.797 1 96.88 519 LEU A CA 1
ATOM 3968 C C . LEU A 1 519 ? 23.734 -18.406 16.266 1 96.88 519 LEU A C 1
ATOM 3970 O O . LEU A 1 519 ? 23.312 -19.531 16.531 1 96.88 519 LEU A O 1
ATOM 3974 N N . THR A 1 520 ? 24.781 -18.156 15.492 1 95.62 520 THR A N 1
ATOM 3975 C CA . THR A 1 520 ? 25.516 -19.25 14.852 1 95.62 520 THR A CA 1
ATOM 3976 C C . THR A 1 520 ? 26.969 -19.281 15.344 1 95.62 520 THR A C 1
ATOM 3978 O O . THR A 1 520 ? 27.656 -18.266 15.336 1 95.62 520 THR A O 1
ATOM 3981 N N . TYR A 1 521 ? 27.438 -20.406 15.727 1 95.69 521 TYR A N 1
ATOM 3982 C CA . TYR A 1 521 ? 28.812 -20.594 16.172 1 95.69 521 TYR A CA 1
ATOM 3983 C C . TYR A 1 521 ? 29.516 -21.656 15.32 1 95.69 521 TYR A C 1
ATOM 3985 O O . TYR A 1 521 ? 29.109 -22.812 15.305 1 95.69 521 TYR A O 1
ATOM 3993 N N . ASN A 1 522 ? 30.5 -21.219 14.586 1 92.94 522 ASN A N 1
ATOM 3994 C CA . ASN A 1 522 ? 31.359 -22.109 13.805 1 92.94 522 ASN A CA 1
ATOM 3995 C C . ASN A 1 522 ? 32.719 -22.312 14.469 1 92.94 522 ASN A C 1
ATOM 3997 O O . ASN A 1 522 ? 33.406 -21.344 14.812 1 92.94 522 ASN A O 1
ATOM 4001 N N . PHE A 1 523 ? 33.062 -23.516 14.664 1 90.56 523 PHE A N 1
ATOM 4002 C CA . PHE A 1 523 ? 34.375 -23.781 15.234 1 90.56 523 PHE A CA 1
ATOM 4003 C C . PHE A 1 523 ? 34.906 -25.125 14.75 1 90.56 523 PHE A C 1
ATOM 4005 O O . PHE A 1 523 ? 34.156 -26.016 14.367 1 90.56 523 PHE A O 1
ATOM 4012 N N . SER A 1 524 ? 36.188 -25.234 14.688 1 92 524 SER A N 1
ATOM 4013 C CA . SER A 1 524 ? 36.875 -26.453 14.227 1 92 524 SER A CA 1
ATOM 4014 C C . SER A 1 524 ? 37.938 -26.906 15.227 1 92 524 SER A C 1
ATOM 4016 O O . SER A 1 524 ? 38.625 -26.078 15.836 1 92 524 SER A O 1
ATOM 4018 N N . VAL A 1 525 ? 38.062 -28.203 15.484 1 92.75 525 VAL A N 1
ATOM 4019 C CA . VAL A 1 525 ? 39.094 -28.828 16.281 1 92.75 525 VAL A CA 1
ATOM 4020 C C . VAL A 1 525 ? 39.781 -29.953 15.484 1 92.75 525 VAL A C 1
ATOM 4022 O O . VAL A 1 525 ? 39.188 -31.016 15.305 1 92.75 525 VAL A O 1
ATOM 4025 N N . GLU A 1 526 ? 40.938 -29.703 15.062 1 88.62 526 GLU A N 1
ATOM 4026 C CA . GLU A 1 526 ? 41.625 -30.641 14.188 1 88.62 526 GLU A CA 1
ATOM 4027 C C . GLU A 1 526 ? 40.844 -30.906 12.922 1 88.62 526 GLU A C 1
ATOM 4029 O O . GLU A 1 526 ? 40.5 -29.984 12.18 1 88.62 526 GLU A O 1
ATOM 4034 N N . ASN A 1 527 ? 40.344 -32.125 12.805 1 88.31 527 ASN A N 1
ATOM 4035 C CA . ASN A 1 527 ? 39.594 -32.469 11.602 1 88.31 527 ASN A CA 1
ATOM 4036 C C . ASN A 1 527 ? 38.094 -32.5 11.859 1 88.31 527 ASN A C 1
ATOM 4038 O O . ASN A 1 527 ? 37.344 -32.906 10.992 1 88.31 527 ASN A O 1
ATOM 4042 N N . HIS A 1 528 ? 37.719 -32.062 12.992 1 93.69 528 HIS A N 1
ATOM 4043 C CA . HIS A 1 528 ? 36.312 -31.969 13.359 1 93.69 528 HIS A CA 1
ATOM 4044 C C . HIS A 1 528 ? 35.781 -30.562 13.156 1 93.69 528 HIS A C 1
ATOM 4046 O O . HIS A 1 528 ? 36.312 -29.594 13.727 1 93.69 528 HIS A O 1
ATOM 4052 N N . ASN A 1 529 ? 34.75 -30.406 12.328 1 93.06 529 ASN A N 1
ATOM 4053 C CA . ASN A 1 529 ? 34.094 -29.109 12.102 1 93.06 529 ASN A CA 1
ATOM 4054 C C . ASN A 1 529 ? 32.656 -29.094 12.648 1 93.06 529 ASN A C 1
ATOM 4056 O O . ASN A 1 529 ? 31.922 -30.062 12.461 1 93.06 529 ASN A O 1
ATOM 4060 N N . PHE A 1 530 ? 32.375 -28.031 13.398 1 94 530 PHE A N 1
ATOM 4061 C CA . PHE A 1 530 ? 31.062 -27.922 14.023 1 94 530 PHE A CA 1
ATOM 4062 C C . PHE A 1 530 ? 30.422 -26.578 13.656 1 94 530 PHE A C 1
ATOM 4064 O O . PHE A 1 530 ? 31.094 -25.562 13.586 1 94 530 PHE A O 1
ATOM 4071 N N . THR A 1 531 ? 29.125 -26.625 13.352 1 92.88 531 THR A N 1
ATOM 4072 C CA . THR A 1 531 ? 28.297 -25.438 13.266 1 92.88 531 THR A CA 1
ATOM 4073 C C . THR A 1 531 ? 27.047 -25.578 14.141 1 92.88 531 THR A C 1
ATOM 4075 O O . THR A 1 531 ? 26.25 -26.5 13.953 1 92.88 531 THR A O 1
ATOM 4078 N N . ALA A 1 532 ? 26.906 -24.734 15.141 1 95.38 532 ALA A N 1
ATOM 4079 C CA . ALA A 1 532 ? 25.734 -24.703 16.016 1 95.38 532 ALA A CA 1
ATOM 4080 C C . ALA A 1 532 ? 24.891 -23.469 15.766 1 95.38 532 ALA A C 1
ATOM 4082 O O . ALA A 1 532 ? 25.406 -22.344 15.742 1 95.38 532 ALA A O 1
ATOM 4083 N N . LEU A 1 533 ? 23.609 -23.688 15.523 1 95.31 533 LEU A N 1
ATOM 4084 C CA . LEU A 1 533 ? 22.688 -22.594 15.273 1 95.31 533 LEU A CA 1
ATOM 4085 C C . LEU A 1 533 ? 21.547 -22.609 16.266 1 95.31 533 LEU A C 1
ATOM 4087 O O . LEU A 1 533 ? 20.922 -23.641 16.5 1 95.31 533 LEU A O 1
ATOM 4091 N N . LEU A 1 534 ? 21.328 -21.516 16.969 1 96.69 534 LEU A N 1
ATOM 4092 C CA . LEU A 1 534 ? 20.141 -21.266 17.797 1 96.69 534 LEU A CA 1
ATOM 4093 C C . LEU A 1 534 ? 19.297 -20.156 17.203 1 96.69 534 LEU A C 1
ATOM 4095 O O . LEU A 1 534 ? 19.828 -19.125 16.766 1 96.69 534 LEU A O 1
ATOM 4099 N N . GLY A 1 535 ? 17.969 -20.438 17.109 1 96 535 GLY A N 1
ATOM 4100 C CA . GLY A 1 535 ? 17.141 -19.422 16.469 1 96 535 GLY A CA 1
ATOM 4101 C C . GLY A 1 535 ? 15.789 -19.234 17.156 1 96 535 GLY A C 1
ATOM 4102 O O . GLY A 1 535 ? 15.312 -20.141 17.844 1 96 535 GLY A O 1
ATOM 4103 N N . GLN A 1 536 ? 15.25 -18.094 17.047 1 96.69 536 GLN A N 1
ATOM 4104 C CA . GLN A 1 536 ? 13.906 -17.688 17.469 1 96.69 536 GLN A CA 1
ATOM 4105 C C . GLN A 1 536 ? 13.156 -17.016 16.312 1 96.69 536 GLN A C 1
ATOM 4107 O O . GLN A 1 536 ? 13.734 -16.219 15.578 1 96.69 536 GLN A O 1
ATOM 4112 N N . SER A 1 537 ? 11.852 -17.359 16.125 1 95.25 537 SER A N 1
ATOM 4113 C CA . SER A 1 537 ? 11.039 -16.766 15.062 1 95.25 537 SER A CA 1
ATOM 4114 C C . SER A 1 537 ? 9.664 -16.359 15.594 1 95.25 537 SER A C 1
ATOM 4116 O O . SER A 1 537 ? 9.078 -17.078 16.406 1 95.25 537 SER A O 1
ATOM 4118 N N . GLY A 1 538 ? 9.164 -15.266 15.25 1 96.44 538 GLY A N 1
ATOM 4119 C CA . GLY A 1 538 ? 7.816 -14.781 15.516 1 96.44 538 GLY A CA 1
ATOM 4120 C C . GLY A 1 538 ? 7.156 -14.156 14.305 1 96.44 538 GLY A C 1
ATOM 4121 O O . GLY A 1 538 ? 7.816 -13.477 13.516 1 96.44 538 GLY A O 1
ATOM 4122 N N . GLN A 1 539 ? 5.859 -14.414 14.148 1 95.06 539 GLN A N 1
ATOM 4123 C CA . GLN A 1 539 ? 5.148 -13.836 13.016 1 95.06 539 GLN A CA 1
ATOM 4124 C C . GLN A 1 539 ? 3.691 -13.547 13.367 1 95.06 539 GLN A C 1
ATOM 4126 O O . GLN A 1 539 ? 3.119 -14.203 14.242 1 95.06 539 GLN A O 1
ATOM 4131 N N . GLU A 1 540 ? 3.088 -12.594 12.695 1 95.12 540 GLU A N 1
ATOM 4132 C CA . GLU A 1 540 ? 1.679 -12.234 12.828 1 95.12 540 GLU A CA 1
ATOM 4133 C C . GLU A 1 540 ? 1.091 -11.805 11.484 1 95.12 540 GLU A C 1
ATOM 4135 O O . GLU A 1 540 ? 1.753 -11.117 10.703 1 95.12 540 GLU A O 1
ATOM 4140 N N . TYR A 1 541 ? -0.126 -12.273 11.188 1 93.44 541 TYR A N 1
ATOM 4141 C CA . TYR A 1 541 ? -0.857 -11.852 9.992 1 93.44 541 TYR A CA 1
ATOM 4142 C C . TYR A 1 541 ? -2.166 -11.164 10.375 1 93.44 541 TYR A C 1
ATOM 4144 O O . TYR A 1 541 ? -2.953 -11.703 11.156 1 93.44 541 TYR A O 1
ATOM 4152 N N . THR A 1 542 ? -2.35 -9.961 9.859 1 93.38 542 THR A N 1
ATOM 4153 C CA . THR A 1 542 ? -3.598 -9.219 10.023 1 93.38 542 THR A CA 1
ATOM 4154 C C . THR A 1 542 ? -4.258 -8.969 8.672 1 93.38 542 THR A C 1
ATOM 4156 O O . THR A 1 542 ? -3.572 -8.688 7.684 1 93.38 542 THR A O 1
ATOM 4159 N N . TYR A 1 543 ? -5.617 -9.133 8.672 1 92 543 TYR A N 1
ATOM 4160 C CA . TYR A 1 543 ? -6.387 -9.008 7.438 1 92 543 TYR A CA 1
ATOM 4161 C C . TYR A 1 543 ? -7.539 -8.031 7.613 1 92 543 TYR A C 1
ATOM 4163 O O . TYR A 1 543 ? -8.305 -8.125 8.578 1 92 543 TYR A O 1
ATOM 4171 N N . ARG A 1 544 ? -7.578 -6.996 6.75 1 94.31 544 ARG A N 1
ATOM 4172 C CA . ARG A 1 544 ? -8.672 -6.035 6.66 1 94.31 544 ARG A CA 1
ATOM 4173 C C . ARG A 1 544 ? -9.344 -6.102 5.293 1 94.31 544 ARG A C 1
ATOM 4175 O O . ARG A 1 544 ? -8.672 -6.219 4.27 1 94.31 544 ARG A O 1
ATOM 4182 N N . ASN A 1 545 ? -10.68 -6.137 5.312 1 95 545 ASN A N 1
ATOM 4183 C CA . ASN A 1 545 ? -11.391 -6.168 4.043 1 95 545 ASN A CA 1
ATOM 4184 C C . ASN A 1 545 ? -12.641 -5.293 4.078 1 95 545 ASN A C 1
ATOM 4186 O O . ASN A 1 545 ? -13.211 -5.062 5.145 1 95 545 ASN A O 1
ATOM 4190 N N . LEU A 1 546 ? -13.039 -4.781 2.945 1 96.88 546 LEU A N 1
ATOM 4191 C CA . LEU A 1 546 ? -14.242 -3.986 2.73 1 96.88 546 LEU A CA 1
ATOM 4192 C C . LEU A 1 546 ? -14.805 -4.219 1.333 1 96.88 546 LEU A C 1
ATOM 4194 O O . LEU A 1 546 ? -14.055 -4.289 0.359 1 96.88 546 LEU A O 1
ATOM 4198 N N . GLY A 1 547 ? -16.094 -4.457 1.293 1 96.62 547 GLY A N 1
ATOM 4199 C CA . GLY A 1 547 ? -16.75 -4.637 0.007 1 96.62 547 GLY A CA 1
ATOM 4200 C C . GLY A 1 547 ? -18.172 -4.133 -0.009 1 96.62 547 GLY A C 1
ATOM 4201 O O . GLY A 1 547 ? -18.766 -3.871 1.045 1 96.62 547 GLY A O 1
ATOM 4202 N N . GLY A 1 548 ? -18.656 -3.953 -1.228 1 96.06 548 GLY A N 1
ATOM 4203 C CA . GLY A 1 548 ? -20.031 -3.521 -1.419 1 96.06 548 GLY A CA 1
ATOM 4204 C C . GLY A 1 548 ? -20.484 -3.582 -2.867 1 96.06 548 GLY A C 1
ATOM 4205 O O . GLY A 1 548 ? -19.672 -3.768 -3.768 1 96.06 548 GLY A O 1
ATOM 4206 N N . ASP A 1 549 ? -21.766 -3.527 -3.023 1 96.69 549 ASP A N 1
ATOM 4207 C CA . ASP A 1 549 ? -22.328 -3.5 -4.367 1 96.69 549 ASP A CA 1
ATOM 4208 C C . ASP A 1 549 ? -23.594 -2.639 -4.414 1 96.69 549 ASP A C 1
ATOM 4210 O O . ASP A 1 549 ? -24.094 -2.201 -3.375 1 96.69 549 ASP A O 1
ATOM 4214 N N . ASN A 1 550 ? -23.984 -2.256 -5.605 1 95.56 550 ASN A N 1
ATOM 4215 C CA . ASN A 1 550 ? -25.188 -1.462 -5.891 1 95.56 550 ASN A CA 1
ATOM 4216 C C . ASN A 1 550 ? -25.781 -1.81 -7.25 1 95.56 550 ASN A C 1
ATOM 4218 O O . ASN A 1 550 ? -25.188 -2.59 -8.008 1 95.56 550 ASN A O 1
ATOM 4222 N N . TYR A 1 551 ? -27.031 -1.366 -7.5 1 95.44 551 TYR A N 1
ATOM 4223 C CA . TYR A 1 551 ? -27.766 -1.748 -8.703 1 95.44 551 TYR A CA 1
ATOM 4224 C C . TYR A 1 551 ? -28.359 -0.525 -9.391 1 95.44 551 TYR A C 1
ATOM 4226 O O . TYR A 1 551 ? -28.375 0.569 -8.82 1 95.44 551 TYR A O 1
ATOM 4234 N N . ASP A 1 552 ? -28.844 -0.7 -10.633 1 93.88 552 ASP A N 1
ATOM 4235 C CA . ASP A 1 552 ? -29.562 0.278 -11.445 1 93.88 552 ASP A CA 1
ATOM 4236 C C . ASP A 1 552 ? -28.703 1.51 -11.711 1 93.88 552 ASP A C 1
ATOM 4238 O O . ASP A 1 552 ? -29.047 2.617 -11.289 1 93.88 552 ASP A O 1
ATOM 4242 N N . LEU A 1 553 ? -27.75 1.281 -12.508 1 93.25 553 LEU A N 1
ATOM 4243 C CA . LEU A 1 553 ? -26.844 2.375 -12.844 1 93.25 553 LEU A CA 1
ATOM 4244 C C . LEU A 1 553 ? -27.547 3.402 -13.734 1 93.25 553 LEU A C 1
ATOM 4246 O O . LEU A 1 553 ? -28.344 3.043 -14.602 1 93.25 553 LEU A O 1
ATOM 4250 N N . LEU A 1 554 ? -27.203 4.574 -13.594 1 87.62 554 LEU A N 1
ATOM 4251 C CA . LEU A 1 554 ? -27.828 5.672 -14.32 1 87.62 554 LEU A CA 1
ATOM 4252 C C . LEU A 1 554 ? -27.578 5.531 -15.82 1 87.62 554 LEU A C 1
ATOM 4254 O O . LEU A 1 554 ? -28.438 5.898 -16.625 1 87.62 554 LEU A O 1
ATOM 4258 N N . GLU A 1 555 ? -26.344 5.262 -16.125 1 88.75 555 GLU A N 1
ATOM 4259 C CA . GLU A 1 555 ? -25.953 5.004 -17.5 1 88.75 555 GLU A CA 1
ATOM 4260 C C . GLU A 1 555 ? -25.094 3.746 -17.609 1 88.75 555 GLU A C 1
ATOM 4262 O O . GLU A 1 555 ? -24.375 3.395 -16.672 1 88.75 555 GLU A O 1
ATOM 4267 N N . ASN A 1 556 ? -25.172 3.203 -18.797 1 92.06 556 ASN A N 1
ATOM 4268 C CA . ASN A 1 556 ? -24.328 2.037 -19.047 1 92.06 556 ASN A CA 1
ATOM 4269 C C . ASN A 1 556 ? -22.984 2.432 -19.656 1 92.06 556 ASN A C 1
ATOM 4271 O O . ASN A 1 556 ? -22.719 2.117 -20.812 1 92.06 556 ASN A O 1
ATOM 4275 N N . ASP A 1 557 ? -22.203 3.055 -18.938 1 91.19 557 ASP A N 1
ATOM 4276 C CA . ASP A 1 557 ? -20.844 3.445 -19.312 1 91.19 557 ASP A CA 1
ATOM 4277 C C . ASP A 1 557 ? -19.828 2.824 -18.359 1 91.19 557 ASP A C 1
ATOM 4279 O O . ASP A 1 557 ? -19.766 3.172 -17.188 1 91.19 557 ASP A O 1
ATOM 4283 N N . PRO A 1 558 ? -19.031 1.924 -18.938 1 91.75 558 PRO A N 1
ATOM 4284 C CA . PRO A 1 558 ? -18.047 1.241 -18.094 1 91.75 558 PRO A CA 1
ATOM 4285 C C . PRO A 1 558 ? -17.141 2.211 -17.344 1 91.75 558 PRO A C 1
ATOM 4287 O O . PRO A 1 558 ? -16.672 1.896 -16.234 1 91.75 558 PRO A O 1
ATOM 4290 N N . ARG A 1 559 ? -16.891 3.387 -17.797 1 88.12 559 ARG A N 1
ATOM 4291 C CA . ARG A 1 559 ? -15.992 4.355 -17.188 1 88.12 559 ARG A CA 1
ATOM 4292 C C . ARG A 1 559 ? -16.641 4.992 -15.953 1 88.12 559 ARG A C 1
ATOM 4294 O O . ARG A 1 559 ? -15.938 5.559 -15.109 1 88.12 559 ARG A O 1
ATOM 4301 N N . LYS A 1 560 ? -17.906 4.879 -15.852 1 89.31 560 LYS A N 1
ATOM 4302 C CA . LYS A 1 560 ? -18.656 5.492 -14.75 1 89.31 560 LYS A CA 1
ATOM 4303 C C . LYS A 1 560 ? -19.203 4.434 -13.805 1 89.31 560 LYS A C 1
ATOM 4305 O O . LYS A 1 560 ? -19.938 4.758 -12.859 1 89.31 560 LYS A O 1
ATOM 4310 N N . ALA A 1 561 ? -18.906 3.25 -14.094 1 93.19 561 ALA A N 1
ATOM 4311 C CA . ALA A 1 561 ? -19.5 2.164 -13.32 1 93.19 561 ALA A CA 1
ATOM 4312 C C . ALA A 1 561 ? -18.844 2.037 -11.945 1 93.19 561 ALA A C 1
ATOM 4314 O O . ALA A 1 561 ? -17.797 1.422 -11.812 1 93.19 561 ALA A O 1
ATOM 4315 N N . ASN A 1 562 ? -19.438 2.609 -10.961 1 93.06 562 ASN A N 1
ATOM 4316 C CA . ASN A 1 562 ? -19.031 2.508 -9.562 1 93.06 562 ASN A CA 1
ATOM 4317 C C . ASN A 1 562 ? -20.234 2.555 -8.625 1 93.06 562 ASN A C 1
ATOM 4319 O O . ASN A 1 562 ? -21.359 2.809 -9.062 1 93.06 562 ASN A O 1
ATOM 4323 N N . ILE A 1 563 ? -20 2.32 -7.414 1 94.62 563 ILE A N 1
ATOM 4324 C CA . ILE A 1 563 ? -21.078 2.148 -6.453 1 94.62 563 ILE A CA 1
ATOM 4325 C C . ILE A 1 563 ? -21.906 3.436 -6.355 1 94.62 563 ILE A C 1
ATOM 4327 O O . ILE A 1 563 ? -23.125 3.393 -6.273 1 94.62 563 ILE A O 1
ATOM 4331 N N . ASN A 1 564 ? -21.281 4.582 -6.375 1 89.69 564 ASN A N 1
ATOM 4332 C CA . ASN A 1 564 ? -21.953 5.867 -6.234 1 89.69 564 ASN A CA 1
ATOM 4333 C C . ASN A 1 564 ? -22.875 6.152 -7.422 1 89.69 564 ASN A C 1
ATOM 4335 O O . ASN A 1 564 ? -23.734 7.023 -7.348 1 89.69 564 ASN A O 1
ATOM 4339 N N . TYR A 1 565 ? -22.719 5.422 -8.484 1 89.94 565 TYR A N 1
ATOM 4340 C CA . TYR A 1 565 ? -23.5 5.637 -9.695 1 89.94 565 TYR A CA 1
ATOM 4341 C C . TYR A 1 565 ? -24.797 4.832 -9.656 1 89.94 565 TYR A C 1
ATOM 4343 O O . TYR A 1 565 ? -25.672 5.023 -10.5 1 89.94 565 TYR A O 1
ATOM 4351 N N . GLY A 1 566 ? -24.922 3.951 -8.703 1 91.06 566 GLY A N 1
ATOM 4352 C CA . GLY A 1 566 ? -26.141 3.182 -8.523 1 91.06 566 GLY A CA 1
ATOM 4353 C C . GLY A 1 566 ? -27.281 3.986 -7.906 1 91.06 566 GLY A C 1
ATOM 4354 O O . GLY A 1 566 ? -27.047 4.805 -7.016 1 91.06 566 GLY A O 1
ATOM 4355 N N . ILE A 1 567 ? -28.5 3.748 -8.398 1 88.25 567 ILE A N 1
ATOM 4356 C CA . ILE A 1 567 ? -29.625 4.535 -7.906 1 88.25 567 ILE A CA 1
ATOM 4357 C C . ILE A 1 567 ? -30.703 3.602 -7.363 1 88.25 567 ILE A C 1
ATOM 4359 O O . ILE A 1 567 ? -31.859 4.016 -7.168 1 88.25 567 ILE A O 1
ATOM 4363 N N . ALA A 1 568 ? -30.344 2.402 -7.188 1 88.62 568 ALA A N 1
ATOM 4364 C CA . ALA A 1 568 ? -31.344 1.438 -6.707 1 88.62 568 ALA A CA 1
ATOM 4365 C C . ALA A 1 568 ? -31.75 1.747 -5.273 1 88.62 568 ALA A C 1
ATOM 4367 O O . ALA A 1 568 ? -31.094 2.537 -4.586 1 88.62 568 ALA A O 1
ATOM 4368 N N . ASP A 1 569 ? -32.875 1.105 -4.863 1 83.12 569 ASP A N 1
ATOM 4369 C CA . ASP A 1 569 ? -33.281 1.161 -3.459 1 83.12 569 ASP A CA 1
ATOM 4370 C C . ASP A 1 569 ? -32.156 0.699 -2.547 1 83.12 569 ASP A C 1
ATOM 4372 O O . ASP A 1 569 ? -31.5 -0.313 -2.82 1 83.12 569 ASP A O 1
ATOM 4376 N N . PRO A 1 570 ? -31.969 1.47 -1.553 1 81.75 570 PRO A N 1
ATOM 4377 C CA . PRO A 1 570 ? -30.891 1.114 -0.638 1 81.75 570 PRO A CA 1
ATOM 4378 C C . PRO A 1 570 ? -31.016 -0.3 -0.078 1 81.75 570 PRO A C 1
ATOM 4380 O O . PRO A 1 570 ? -30.031 -0.905 0.334 1 81.75 570 PRO A O 1
ATOM 4383 N N . ALA A 1 571 ? -32.219 -0.815 -0.072 1 82.94 571 ALA A N 1
ATOM 4384 C CA . ALA A 1 571 ? -32.438 -2.16 0.452 1 82.94 571 ALA A CA 1
ATOM 4385 C C . ALA A 1 571 ? -31.766 -3.211 -0.424 1 82.94 571 ALA A C 1
ATOM 4387 O O . ALA A 1 571 ? -31.547 -4.344 0.012 1 82.94 571 ALA A O 1
ATOM 4388 N N . LEU A 1 572 ? -31.406 -2.801 -1.609 1 89.25 572 LEU A N 1
ATOM 4389 C CA . LEU A 1 572 ? -30.781 -3.748 -2.527 1 89.25 572 LEU A CA 1
ATOM 4390 C C . LEU A 1 572 ? -29.266 -3.705 -2.41 1 89.25 572 LEU A C 1
ATOM 4392 O O . LEU A 1 572 ? -28.578 -4.629 -2.852 1 89.25 572 LEU A O 1
ATOM 4396 N N . GLN A 1 573 ? -28.812 -2.648 -1.823 1 90.25 573 GLN A N 1
ATOM 4397 C CA . GLN A 1 573 ? -27.359 -2.533 -1.645 1 90.25 573 GLN A CA 1
ATOM 4398 C C . GLN A 1 573 ? -26.875 -3.486 -0.562 1 90.25 573 GLN A C 1
ATOM 4400 O O . GLN A 1 573 ? -27.625 -3.863 0.337 1 90.25 573 GLN A O 1
ATOM 4405 N N . ARG A 1 574 ? -25.609 -3.902 -0.718 1 91.62 574 ARG A N 1
ATOM 4406 C CA . ARG A 1 574 ? -24.953 -4.695 0.323 1 91.62 574 ARG A CA 1
ATOM 4407 C C . ARG A 1 574 ? -23.562 -4.164 0.632 1 91.62 574 ARG A C 1
ATOM 4409 O O . ARG A 1 574 ? -22.891 -3.609 -0.245 1 91.62 574 ARG A O 1
ATOM 4416 N N . THR A 1 575 ? -23.25 -4.289 1.895 1 93.94 575 THR A N 1
ATOM 4417 C CA . THR A 1 575 ? -21.906 -3.967 2.354 1 93.94 575 THR A CA 1
ATOM 4418 C C . THR A 1 575 ? -21.375 -5.047 3.299 1 93.94 575 THR A C 1
ATOM 4420 O O . THR A 1 575 ? -22.156 -5.648 4.051 1 93.94 575 THR A O 1
ATOM 4423 N N . TRP A 1 576 ? -20.078 -5.324 3.234 1 92.56 576 TRP A N 1
ATOM 4424 C CA . TRP A 1 576 ? -19.422 -6.258 4.141 1 92.56 576 TRP A CA 1
ATOM 4425 C C . TRP A 1 576 ? -17.984 -5.812 4.43 1 92.56 576 TRP A C 1
ATOM 4427 O O . TRP A 1 576 ? -17.422 -5.004 3.689 1 92.56 576 TRP A O 1
ATOM 4437 N N . GLY A 1 577 ? -17.5 -6.266 5.562 1 92.44 577 GLY A N 1
ATOM 4438 C CA . GLY A 1 577 ? -16.125 -5.902 5.887 1 92.44 577 GLY A CA 1
ATOM 4439 C C . GLY A 1 577 ? -15.703 -6.348 7.273 1 92.44 577 GLY A C 1
ATOM 4440 O O . GLY A 1 577 ? -16.547 -6.516 8.164 1 92.44 577 GLY A O 1
ATOM 4441 N N . GLY A 1 578 ? -14.305 -6.484 7.371 1 88.94 578 GLY A N 1
ATOM 4442 C CA . GLY A 1 578 ? -13.672 -6.836 8.633 1 88.94 578 GLY A CA 1
ATOM 4443 C C . GLY A 1 578 ? -12.344 -6.137 8.852 1 88.94 578 GLY A C 1
ATOM 4444 O O . GLY A 1 578 ? -11.711 -5.688 7.891 1 88.94 578 GLY A O 1
ATOM 4445 N N . THR A 1 579 ? -11.836 -5.863 10.062 1 75.88 579 THR A N 1
ATOM 4446 C CA . THR A 1 579 ? -10.625 -5.098 10.359 1 75.88 579 THR A CA 1
ATOM 4447 C C . THR A 1 579 ? -9.523 -6.016 10.875 1 75.88 579 THR A C 1
ATOM 4449 O O . THR A 1 579 ? -8.391 -5.57 11.094 1 75.88 579 THR A O 1
ATOM 4452 N N . GLY A 1 580 ? -9.625 -7.285 10.906 1 64.88 580 GLY A N 1
ATOM 4453 C CA . GLY A 1 580 ? -8.578 -8.203 11.328 1 64.88 580 GLY A CA 1
ATOM 4454 C C . GLY A 1 580 ? -8.406 -8.258 12.828 1 64.88 580 GLY A C 1
ATOM 4455 O O . GLY A 1 580 ? -7.621 -9.062 13.344 1 64.88 580 GLY A O 1
ATOM 4456 N N . GLY A 1 581 ? -9.039 -7.402 13.641 1 64.94 581 GLY A N 1
ATOM 4457 C CA . GLY A 1 581 ? -8.938 -7.254 15.078 1 64.94 581 GLY A CA 1
ATOM 4458 C C . GLY A 1 581 ? -8.82 -8.578 15.812 1 64.94 581 GLY A C 1
ATOM 4459 O O . GLY A 1 581 ? -7.785 -9.242 15.734 1 64.94 581 GLY A O 1
ATOM 4460 N N . PHE A 1 582 ? -9.742 -9.133 16.109 1 68.81 582 PHE A N 1
ATOM 4461 C CA . PHE A 1 582 ? -9.82 -10.297 16.984 1 68.81 582 PHE A CA 1
ATOM 4462 C C . PHE A 1 582 ? -9.336 -11.555 16.25 1 68.81 582 PHE A C 1
ATOM 4464 O O . PHE A 1 582 ? -8.992 -12.547 16.891 1 68.81 582 PHE A O 1
ATOM 4471 N N . SER A 1 583 ? -8.969 -11.477 15.023 1 73.5 583 SER A N 1
ATOM 4472 C CA . SER A 1 583 ? -8.727 -12.688 14.242 1 73.5 583 SER A CA 1
ATOM 4473 C C . SER A 1 583 ? -7.293 -12.742 13.734 1 73.5 583 SER A C 1
ATOM 4475 O O . SER A 1 583 ? -6.984 -13.5 12.805 1 73.5 583 SER A O 1
ATOM 4477 N N . ALA A 1 584 ? -6.453 -12.133 14.406 1 82.88 584 ALA A N 1
ATOM 4478 C CA . ALA A 1 584 ? -5.062 -12.203 13.961 1 82.88 584 ALA A CA 1
ATOM 4479 C C . ALA A 1 584 ? -4.488 -13.602 14.188 1 82.88 584 ALA A C 1
ATOM 4481 O O . ALA A 1 584 ? -4.773 -14.242 15.203 1 82.88 584 ALA A O 1
ATOM 4482 N N . HIS A 1 585 ? -3.723 -14.062 13.172 1 90 585 HIS A N 1
ATOM 4483 C CA . HIS A 1 585 ? -3.031 -15.344 13.266 1 90 585 HIS A CA 1
ATOM 4484 C C . HIS A 1 585 ? -1.578 -15.156 13.695 1 90 585 HIS A C 1
ATOM 4486 O O . HIS A 1 585 ? -0.84 -14.383 13.078 1 90 585 HIS A O 1
ATOM 4492 N N . THR A 1 586 ? -1.165 -15.82 14.781 1 93.69 586 THR A N 1
ATOM 4493 C CA . THR A 1 586 ? 0.184 -15.633 15.305 1 93.69 586 THR A CA 1
ATOM 4494 C C . THR A 1 586 ? 0.912 -16.969 15.406 1 93.69 586 THR A C 1
ATOM 4496 O O . THR A 1 586 ? 0.29 -18 15.656 1 93.69 586 THR A O 1
ATOM 4499 N N . LEU A 1 587 ? 2.205 -16.969 15.172 1 94.69 587 LEU A N 1
ATOM 4500 C CA . LEU A 1 587 ? 3.117 -18.094 15.328 1 94.69 587 LEU A CA 1
ATOM 4501 C C . LEU A 1 587 ? 4.363 -17.672 16.109 1 94.69 587 LEU A C 1
ATOM 4503 O O . LEU A 1 587 ? 4.887 -16.578 15.906 1 94.69 587 LEU A O 1
ATOM 4507 N N . ALA A 1 588 ? 4.832 -18.516 17 1 96.25 588 ALA A N 1
ATOM 4508 C CA . ALA A 1 588 ? 6.086 -18.375 17.75 1 96.25 588 ALA A CA 1
ATOM 4509 C C . ALA A 1 588 ? 6.902 -19.656 17.703 1 96.25 588 ALA A C 1
ATOM 4511 O O . ALA A 1 588 ? 6.348 -20.75 17.797 1 96.25 588 ALA A O 1
ATOM 4512 N N . SER A 1 589 ? 8.211 -19.531 17.516 1 96.38 589 SER A N 1
ATOM 4513 C CA . SER A 1 589 ? 9.023 -20.734 17.344 1 96.38 589 SER A CA 1
ATOM 4514 C C . SER A 1 589 ? 10.398 -20.562 17.984 1 96.38 589 SER A C 1
ATOM 4516 O O . SER A 1 589 ? 10.914 -19.453 18.062 1 96.38 589 SER A O 1
ATOM 4518 N N . TYR A 1 590 ? 10.906 -21.688 18.438 1 96.81 590 TYR A N 1
ATOM 4519 C CA . TYR A 1 590 ? 12.289 -21.859 18.875 1 96.81 590 TYR A CA 1
ATOM 4520 C C . TYR A 1 590 ? 12.93 -23.062 18.203 1 96.81 590 TYR A C 1
ATOM 4522 O O . TYR A 1 590 ? 12.281 -24.094 18.016 1 96.81 590 TYR A O 1
ATOM 4530 N N . PHE A 1 591 ? 14.195 -22.875 17.766 1 95.19 591 PHE A N 1
ATOM 4531 C CA . PHE A 1 591 ? 14.805 -24.016 17.109 1 95.19 591 PHE A CA 1
ATOM 4532 C C . PHE A 1 591 ? 16.312 -24.016 17.312 1 95.19 591 PHE A C 1
ATOM 4534 O O . PHE A 1 591 ? 16.906 -23 17.656 1 95.19 591 PHE A O 1
ATOM 4541 N N . GLY A 1 592 ? 16.875 -25.125 17.125 1 95.75 592 GLY A N 1
ATOM 4542 C CA . GLY A 1 592 ? 18.297 -25.375 17.172 1 95.75 592 GLY A CA 1
ATOM 4543 C C . GLY A 1 592 ? 18.766 -26.406 16.156 1 95.75 592 GLY A C 1
ATOM 4544 O O . GLY A 1 592 ? 18.062 -27.375 15.875 1 95.75 592 GLY A O 1
ATOM 4545 N N . ARG A 1 593 ? 19.938 -26.188 15.57 1 94.94 593 ARG A N 1
ATOM 4546 C CA . ARG A 1 593 ? 20.516 -27.109 14.602 1 94.94 593 ARG A CA 1
ATOM 4547 C C . ARG A 1 593 ? 22 -27.328 14.883 1 94.94 593 ARG A C 1
ATOM 4549 O O . ARG A 1 593 ? 22.734 -26.391 15.219 1 94.94 593 ARG A O 1
ATOM 4556 N N . LEU A 1 594 ? 22.422 -28.516 14.805 1 94.94 594 LEU A N 1
ATOM 4557 C CA . LEU A 1 594 ? 23.828 -28.906 14.945 1 94.94 594 LEU A CA 1
ATOM 4558 C C . LEU A 1 594 ? 24.328 -29.609 13.688 1 94.94 594 LEU A C 1
ATOM 4560 O O . LEU A 1 594 ? 23.75 -30.609 13.266 1 94.94 594 LEU A O 1
ATOM 4564 N N . ASP A 1 595 ? 25.328 -29.062 13.086 1 92.94 595 ASP A N 1
ATOM 4565 C CA . ASP A 1 595 ? 26.016 -29.672 11.945 1 92.94 595 ASP A CA 1
ATOM 4566 C C . ASP A 1 595 ? 27.406 -30.156 12.336 1 92.94 595 ASP A C 1
ATOM 4568 O O . ASP A 1 595 ? 28.172 -29.406 12.969 1 92.94 595 ASP A O 1
ATOM 4572 N N . TYR A 1 596 ? 27.688 -31.344 11.992 1 93.81 596 TYR A N 1
ATOM 4573 C CA . TYR A 1 596 ? 29 -31.938 12.281 1 93.81 596 TYR A CA 1
ATOM 4574 C C . TYR A 1 596 ? 29.578 -32.625 11.047 1 93.81 596 TYR A C 1
ATOM 4576 O O . TYR A 1 596 ? 28.859 -33.25 10.289 1 93.81 596 TYR A O 1
ATOM 4584 N N . ASN A 1 597 ? 30.828 -32.375 10.773 1 91.06 597 ASN A N 1
ATOM 4585 C CA . ASN A 1 597 ? 31.531 -33.125 9.742 1 91.06 597 ASN A CA 1
ATOM 4586 C C . ASN A 1 597 ? 32.938 -33.469 10.164 1 91.06 597 ASN A C 1
ATOM 4588 O O . ASN A 1 597 ? 33.625 -32.656 10.805 1 91.06 597 ASN A O 1
ATOM 4592 N N . PHE A 1 598 ? 33.375 -34.688 9.891 1 93.94 598 PHE A N 1
ATOM 4593 C CA . PHE A 1 598 ? 34.719 -35.188 10.125 1 93.94 598 PHE A CA 1
ATOM 4594 C C . PHE A 1 598 ? 35.438 -35.406 8.805 1 93.94 598 PHE A C 1
ATOM 4596 O O . PHE A 1 598 ? 35.094 -36.312 8.047 1 93.94 598 PHE A O 1
ATOM 4603 N N . ARG A 1 599 ? 36.469 -34.594 8.477 1 89.94 599 ARG A N 1
ATOM 4604 C CA . ARG A 1 599 ? 37.312 -34.656 7.277 1 89.94 599 ARG A CA 1
ATOM 4605 C C . ARG A 1 599 ? 36.438 -34.625 6.016 1 89.94 599 ARG A C 1
ATOM 4607 O O . ARG A 1 599 ? 36.75 -35.281 5.023 1 89.94 599 ARG A O 1
ATOM 4614 N N . GLU A 1 600 ? 35.188 -34.125 6.137 1 88.88 600 GLU A N 1
ATOM 4615 C CA . GLU A 1 600 ? 34.219 -34.094 5.043 1 88.88 600 GLU A CA 1
ATOM 4616 C C . GLU A 1 600 ? 33.906 -35.5 4.543 1 88.88 600 GLU A C 1
ATOM 4618 O O . GLU A 1 600 ? 33.594 -35.688 3.361 1 88.88 600 GLU A O 1
ATOM 4623 N N . THR A 1 601 ? 34.062 -36.438 5.355 1 93.75 601 THR A N 1
ATOM 4624 C CA . THR A 1 601 ? 33.781 -37.844 5.023 1 93.75 601 THR A CA 1
ATOM 4625 C C . THR A 1 601 ? 32.5 -38.312 5.703 1 93.75 601 THR A C 1
ATOM 4627 O O . THR A 1 601 ? 31.656 -38.906 5.062 1 93.75 601 THR A O 1
ATOM 4630 N N . TYR A 1 602 ? 32.5 -38 7.016 1 95.81 602 TYR A N 1
ATOM 4631 C CA . TYR A 1 602 ? 31.281 -38.312 7.785 1 95.81 602 TYR A CA 1
ATOM 4632 C C . TYR A 1 602 ? 30.562 -37.031 8.195 1 95.81 602 TYR A C 1
ATOM 4634 O O . TYR A 1 602 ? 31.156 -36.156 8.812 1 95.81 602 TYR A O 1
ATOM 4642 N N . MET A 1 603 ? 29.391 -37 7.824 1 95.38 603 MET A N 1
ATOM 4643 C CA . MET A 1 603 ? 28.594 -35.812 8.109 1 95.38 603 MET A CA 1
ATOM 4644 C C . MET A 1 603 ? 27.359 -36.188 8.93 1 95.38 603 MET A C 1
ATOM 4646 O O . MET A 1 603 ? 26.766 -37.25 8.742 1 95.38 603 MET A O 1
ATOM 4650 N N . PHE A 1 604 ? 26.922 -35.281 9.797 1 94.81 604 PHE A N 1
ATOM 4651 C CA . PHE A 1 604 ? 25.766 -35.438 10.664 1 94.81 604 PHE A CA 1
ATOM 4652 C C . PHE A 1 604 ? 25.078 -34.094 10.914 1 94.81 604 PHE A C 1
ATOM 4654 O O . PHE A 1 604 ? 25.75 -33.094 11.109 1 94.81 604 PHE A O 1
ATOM 4661 N N . GLN A 1 605 ? 23.75 -34.094 10.812 1 94.12 605 GLN A N 1
ATOM 4662 C CA . GLN A 1 605 ? 22.969 -32.906 11.133 1 94.12 605 GLN A CA 1
ATOM 4663 C C . GLN A 1 605 ? 21.75 -33.25 11.984 1 94.12 605 GLN A C 1
ATOM 4665 O O . GLN A 1 605 ? 21.062 -34.219 11.695 1 94.12 605 GLN A O 1
ATOM 4670 N N . ALA A 1 606 ? 21.516 -32.5 13.016 1 95.25 606 ALA A N 1
ATOM 4671 C CA . ALA A 1 606 ? 20.344 -32.656 13.875 1 95.25 606 ALA A CA 1
ATOM 4672 C C . ALA A 1 606 ? 19.656 -31.297 14.102 1 95.25 606 ALA A C 1
ATOM 4674 O O . ALA A 1 606 ? 20.328 -30.281 14.32 1 95.25 606 ALA A O 1
ATOM 4675 N N . THR A 1 607 ? 18.344 -31.297 13.938 1 94.5 607 THR A N 1
ATOM 4676 C CA . THR A 1 607 ? 17.547 -30.094 14.133 1 94.5 607 THR A CA 1
ATOM 4677 C C . THR A 1 607 ? 16.328 -30.375 15.008 1 94.5 607 THR A C 1
ATOM 4679 O O . THR A 1 607 ? 15.695 -31.438 14.875 1 94.5 607 THR A O 1
ATOM 4682 N N . VAL A 1 608 ? 16.016 -29.5 15.891 1 96.06 608 VAL A N 1
ATOM 4683 C CA . VAL A 1 608 ? 14.781 -29.562 16.672 1 96.06 608 VAL A CA 1
ATOM 4684 C C . VAL A 1 608 ? 14.094 -28.203 16.672 1 96.06 608 VAL A C 1
ATOM 4686 O O . VAL A 1 608 ? 14.758 -27.156 16.781 1 96.06 608 VAL A O 1
ATOM 4689 N N . ARG A 1 609 ? 12.812 -28.188 16.391 1 95.25 609 ARG A N 1
ATOM 4690 C CA . ARG A 1 609 ? 12.039 -26.953 16.344 1 95.25 609 ARG A CA 1
ATOM 4691 C C . ARG A 1 609 ? 10.734 -27.094 17.125 1 95.25 609 ARG A C 1
ATOM 4693 O O . ARG A 1 609 ? 10.078 -28.141 17.062 1 95.25 609 ARG A O 1
ATOM 4700 N N . ARG A 1 610 ? 10.469 -26.156 17.938 1 96.25 610 ARG A N 1
ATOM 4701 C CA . ARG A 1 610 ? 9.211 -26.047 18.688 1 96.25 610 ARG A CA 1
ATOM 4702 C C . ARG A 1 610 ? 8.391 -24.859 18.203 1 96.25 610 ARG A C 1
ATOM 4704 O O . ARG A 1 610 ? 8.852 -23.719 18.25 1 96.25 610 ARG A O 1
ATOM 4711 N N . ASP A 1 611 ? 7.133 -25.188 17.797 1 96.31 611 ASP A N 1
ATOM 4712 C CA . ASP A 1 611 ? 6.266 -24.156 17.234 1 96.31 611 ASP A CA 1
ATOM 4713 C C . ASP A 1 611 ? 5 -23.984 18.078 1 96.31 611 ASP A C 1
ATOM 4715 O O . ASP A 1 611 ? 4.445 -24.969 18.562 1 96.31 611 ASP A O 1
ATOM 4719 N N . GLY A 1 612 ? 4.613 -22.719 18.266 1 96.25 612 GLY A N 1
ATOM 4720 C CA . GLY A 1 612 ? 3.322 -22.375 18.828 1 96.25 612 GLY A CA 1
ATOM 4721 C C . GLY A 1 612 ? 2.42 -21.625 17.859 1 96.25 612 GLY A C 1
ATOM 4722 O O . GLY A 1 612 ? 2.875 -20.75 17.141 1 96.25 612 GLY A O 1
ATOM 4723 N N . SER A 1 613 ? 1.078 -22.062 17.828 1 94.81 613 SER A N 1
ATOM 4724 C CA . SER A 1 613 ? 0.131 -21.453 16.891 1 94.81 613 SER A CA 1
ATOM 4725 C C . SER A 1 613 ? -1.145 -21.016 17.609 1 94.81 613 SER A C 1
ATOM 4727 O O . SER A 1 613 ? -1.63 -21.719 18.5 1 94.81 613 SER A O 1
ATOM 4729 N N . SER A 1 614 ? -1.691 -19.891 17.188 1 93.19 614 SER A N 1
ATOM 4730 C CA . SER A 1 614 ? -2.953 -19.406 17.734 1 93.19 614 SER A CA 1
ATOM 4731 C C . SER A 1 614 ? -4.133 -20.219 17.219 1 93.19 614 SER A C 1
ATOM 4733 O O . SER A 1 614 ? -5.25 -20.094 17.719 1 93.19 614 SER A O 1
ATOM 4735 N N . ASN A 1 615 ? -3.959 -21.047 16.266 1 91.88 615 ASN A N 1
ATOM 4736 C CA . ASN A 1 615 ? -5.047 -21.844 15.703 1 91.88 615 ASN A CA 1
ATOM 4737 C C . ASN A 1 615 ? -5.43 -23 16.625 1 91.88 615 ASN A C 1
ATOM 4739 O O . ASN A 1 615 ? -6.48 -23.625 16.438 1 91.88 615 ASN A O 1
ATOM 4743 N N . PHE A 1 616 ? -4.562 -23.234 17.5 1 93.62 616 PHE A N 1
ATOM 4744 C CA . PHE A 1 616 ? -4.855 -24.312 18.438 1 93.62 616 PHE A CA 1
ATOM 4745 C C . PHE A 1 616 ? -5.172 -23.766 19.828 1 93.62 616 PHE A C 1
ATOM 4747 O O . PHE A 1 616 ? -4.746 -22.656 20.172 1 93.62 616 PHE A O 1
ATOM 4754 N N . GLY A 1 617 ? -6 -24.547 20.547 1 91.62 617 GLY A N 1
ATOM 4755 C CA . GLY A 1 617 ? -6.363 -24.156 21.906 1 91.62 617 GLY A CA 1
ATOM 4756 C C . GLY A 1 617 ? -5.219 -24.297 22.891 1 91.62 617 GLY A C 1
ATOM 4757 O O . GLY A 1 617 ? -4.141 -24.781 22.531 1 91.62 617 GLY A O 1
ATOM 4758 N N . PRO A 1 618 ? -5.445 -23.922 24.109 1 90.5 618 PRO A N 1
ATOM 4759 C CA . PRO A 1 618 ? -4.383 -23.922 25.109 1 90.5 618 PRO A CA 1
ATOM 4760 C C . PRO A 1 618 ? -3.844 -25.312 25.406 1 90.5 618 PRO A C 1
ATOM 4762 O O . PRO A 1 618 ? -2.701 -25.453 25.859 1 90.5 618 PRO A O 1
ATOM 4765 N N . ASN A 1 619 ? -4.602 -26.344 25.109 1 92.25 619 ASN A N 1
ATOM 4766 C CA . ASN A 1 619 ? -4.18 -27.703 25.438 1 92.25 619 ASN A CA 1
ATOM 4767 C C . ASN A 1 619 ? -3.068 -28.172 24.516 1 92.25 619 ASN A C 1
ATOM 4769 O O . ASN A 1 619 ? -2.293 -29.062 24.875 1 92.25 619 ASN A O 1
ATOM 4773 N N . ASN A 1 620 ? -3.037 -27.75 23.297 1 94.25 620 ASN A N 1
ATOM 4774 C CA . ASN A 1 620 ? -2.09 -28.234 22.297 1 94.25 620 ASN A CA 1
ATOM 4775 C C . ASN A 1 620 ? -1.54 -27.094 21.438 1 94.25 620 ASN A C 1
ATOM 4777 O O . ASN A 1 620 ? -1.406 -27.234 20.219 1 94.25 620 ASN A O 1
ATOM 4781 N N . LYS A 1 621 ? -1.3 -26.047 22.109 1 94.44 621 LYS A N 1
ATOM 4782 C CA . LYS A 1 621 ? -0.841 -24.844 21.391 1 94.44 621 LYS A CA 1
ATOM 4783 C C . LYS A 1 621 ? 0.551 -25.062 20.797 1 94.44 621 LYS A C 1
ATOM 4785 O O . LYS A 1 621 ? 0.898 -24.469 19.781 1 94.44 621 LYS A O 1
ATOM 4790 N N . TRP A 1 622 ? 1.367 -25.844 21.469 1 95.5 622 TRP A N 1
ATOM 4791 C CA . TRP A 1 622 ? 2.766 -26.016 21.094 1 95.5 622 TRP A CA 1
ATOM 4792 C C . TRP A 1 622 ? 3.025 -27.422 20.562 1 95.5 622 TRP A C 1
ATOM 4794 O O . TRP A 1 622 ? 2.457 -28.391 21.062 1 95.5 622 TRP A O 1
ATOM 4804 N N . GLY A 1 623 ? 3.84 -27.562 19.469 1 94.25 623 GLY A N 1
ATOM 4805 C CA . GLY A 1 623 ? 4.344 -28.828 18.922 1 94.25 623 GLY A CA 1
ATOM 4806 C C . GLY A 1 623 ? 5.852 -28.844 18.766 1 94.25 623 GLY A C 1
ATOM 4807 O O . GLY A 1 623 ? 6.473 -27.797 18.531 1 94.25 623 GLY A O 1
ATOM 4808 N N . THR A 1 624 ? 6.453 -29.984 18.938 1 95.56 624 THR A N 1
ATOM 4809 C CA . THR A 1 624 ? 7.895 -30.156 18.797 1 95.56 624 THR A CA 1
ATOM 4810 C C . THR A 1 624 ? 8.203 -31.109 17.641 1 95.56 624 THR A C 1
ATOM 4812 O O . THR A 1 624 ? 7.66 -32.219 17.562 1 95.56 624 THR A O 1
ATOM 4815 N N . PHE A 1 625 ? 9.148 -30.797 16.812 1 94.88 625 PHE A N 1
ATOM 4816 C CA . PHE A 1 625 ? 9.406 -31.516 15.578 1 94.88 625 PHE A CA 1
ATOM 4817 C C . PHE A 1 625 ? 10.898 -31.75 15.391 1 94.88 625 PHE A C 1
ATOM 4819 O O . PHE A 1 625 ? 11.617 -30.875 14.922 1 94.88 625 PHE A O 1
ATOM 4826 N N . PRO A 1 626 ? 11.398 -32.875 15.602 1 95.19 626 PRO A N 1
ATOM 4827 C CA . PRO A 1 626 ? 12.812 -33.219 15.438 1 95.19 626 PRO A CA 1
ATOM 4828 C C . PRO A 1 626 ? 13.133 -33.781 14.055 1 95.19 626 PRO A C 1
ATOM 4830 O O . PRO A 1 626 ? 12.25 -34.312 13.383 1 95.19 626 PRO A O 1
ATOM 4833 N N . SER A 1 627 ? 14.359 -33.656 13.625 1 94.88 627 SER A N 1
ATOM 4834 C CA . SER A 1 627 ? 14.852 -34.25 12.375 1 94.88 627 SER A CA 1
ATOM 4835 C C . SER A 1 627 ? 16.344 -34.562 12.469 1 94.88 627 SER A C 1
ATOM 4837 O O . SER A 1 627 ? 17.094 -33.875 13.18 1 94.88 627 SER A O 1
ATOM 4839 N N . VAL A 1 628 ? 16.781 -35.594 11.758 1 95.5 628 VAL A N 1
ATOM 4840 C CA . VAL A 1 628 ? 18.172 -36 11.727 1 95.5 628 VAL A CA 1
ATOM 4841 C C . VAL A 1 628 ? 18.562 -36.406 10.312 1 95.5 628 VAL A C 1
ATOM 4843 O O . VAL A 1 628 ? 17.734 -36.906 9.555 1 95.5 628 VAL A O 1
ATOM 4846 N N . SER A 1 629 ? 19.766 -36.188 9.93 1 95.12 629 SER A N 1
ATOM 4847 C CA . SER A 1 629 ? 20.297 -36.625 8.648 1 95.12 629 SER A CA 1
ATOM 4848 C C . SER A 1 629 ? 21.766 -37.031 8.766 1 95.12 629 SER A C 1
ATOM 4850 O O . SER A 1 629 ? 22.5 -36.438 9.57 1 95.12 629 SER A O 1
ATOM 4852 N N . VAL A 1 630 ? 22.234 -37.969 7.969 1 95.75 630 VAL A N 1
ATOM 4853 C CA . VAL A 1 630 ? 23.609 -38.469 7.945 1 95.75 630 VAL A CA 1
ATOM 4854 C C . VAL A 1 630 ? 24.094 -38.562 6.504 1 95.75 630 VAL A C 1
ATOM 4856 O O . VAL A 1 630 ? 23.297 -38.75 5.582 1 95.75 630 VAL A O 1
ATOM 4859 N N . GLY A 1 631 ? 25.344 -38.312 6.332 1 95.19 631 GLY A N 1
ATOM 4860 C CA . GLY A 1 631 ? 25.984 -38.438 5.035 1 95.19 631 GLY A CA 1
ATOM 4861 C C . GLY A 1 631 ? 27.359 -39.062 5.113 1 95.19 631 GLY A C 1
ATOM 4862 O O . GLY A 1 631 ? 28.062 -38.938 6.125 1 95.19 631 GLY A O 1
ATOM 4863 N N . TRP A 1 632 ? 27.75 -39.75 4.02 1 96.31 632 TRP A N 1
ATOM 4864 C CA . TRP A 1 632 ? 29.031 -40.469 3.93 1 96.31 632 TRP A CA 1
ATOM 4865 C C . TRP A 1 632 ? 29.625 -40.344 2.533 1 96.31 632 TRP A C 1
ATOM 4867 O O . TRP A 1 632 ? 29.078 -40.875 1.564 1 96.31 632 TRP A O 1
ATOM 4877 N N . ASN A 1 633 ? 30.703 -39.625 2.535 1 94.56 633 ASN A N 1
ATOM 4878 C CA . ASN A 1 633 ? 31.469 -39.594 1.293 1 94.56 633 ASN A CA 1
ATOM 4879 C C . ASN A 1 633 ? 32.406 -40.781 1.168 1 94.56 633 ASN A C 1
ATOM 4881 O O . ASN A 1 633 ? 33.562 -40.75 1.586 1 94.56 633 ASN A O 1
ATOM 4885 N N . ILE A 1 634 ? 32 -41.656 0.454 1 94.94 634 ILE A N 1
ATOM 4886 C CA . ILE A 1 634 ? 32.688 -42.938 0.382 1 94.94 634 ILE A CA 1
ATOM 4887 C C . ILE A 1 634 ? 34.062 -42.781 -0.299 1 94.94 634 ILE A C 1
ATOM 4889 O O . ILE A 1 634 ? 35.031 -43.438 0.059 1 94.94 634 ILE A O 1
ATOM 4893 N N . THR A 1 635 ? 34.094 -41.969 -1.248 1 91.62 635 THR A N 1
ATOM 4894 C CA . THR A 1 635 ? 35.312 -41.812 -2.039 1 91.62 635 THR A CA 1
ATOM 4895 C C . THR A 1 635 ? 36.406 -41.188 -1.211 1 91.62 635 THR A C 1
ATOM 4897 O O . THR A 1 635 ? 37.594 -41.188 -1.599 1 91.62 635 THR A O 1
ATOM 4900 N N . ASN A 1 636 ? 36.062 -40.562 -0.12 1 89.94 636 ASN A N 1
ATOM 4901 C CA . ASN A 1 636 ? 37.062 -39.938 0.742 1 89.94 636 ASN A CA 1
ATOM 4902 C C . ASN A 1 636 ? 37.75 -40.969 1.637 1 89.94 636 ASN A C 1
ATOM 4904 O O . ASN A 1 636 ? 38.719 -40.688 2.318 1 89.94 636 ASN A O 1
ATOM 4908 N N . GLU A 1 637 ? 37.312 -42.25 1.603 1 93.62 637 GLU A N 1
ATOM 4909 C CA . GLU A 1 637 ? 37.906 -43.312 2.41 1 93.62 637 GLU A CA 1
ATOM 4910 C C . GLU A 1 637 ? 39.25 -43.781 1.834 1 93.62 637 GLU A C 1
ATOM 4912 O O . GLU A 1 637 ? 39.438 -43.781 0.615 1 93.62 637 GLU A O 1
ATOM 4917 N N . SER A 1 638 ? 40 -44.344 2.75 1 90.44 638 SER A N 1
ATOM 4918 C CA . SER A 1 638 ? 41.312 -44.812 2.336 1 90.44 638 SER A CA 1
ATOM 4919 C C . SER A 1 638 ? 41.219 -46.031 1.423 1 90.44 638 SER A C 1
ATOM 4921 O O . SER A 1 638 ? 42.031 -46.188 0.506 1 90.44 638 SER A O 1
ATOM 4923 N N . PHE A 1 639 ? 40.281 -46.75 1.647 1 92.56 639 PHE A N 1
ATOM 4924 C CA . PHE A 1 639 ? 40.156 -47.969 0.84 1 92.56 639 PHE A CA 1
ATOM 4925 C C . PHE A 1 639 ? 39.688 -47.625 -0.573 1 92.56 639 PHE A C 1
ATOM 4927 O O . PHE A 1 639 ? 39.781 -48.469 -1.476 1 92.56 639 PHE A O 1
ATOM 4934 N N . MET A 1 640 ? 39.281 -46.406 -0.831 1 92.56 640 MET A N 1
ATOM 4935 C CA . MET A 1 640 ? 38.844 -45.969 -2.156 1 92.56 640 MET A CA 1
ATOM 4936 C C . MET A 1 640 ? 39.938 -45.156 -2.848 1 92.56 640 MET A C 1
ATOM 4938 O O . MET A 1 640 ? 39.719 -44.594 -3.922 1 92.56 640 MET A O 1
ATOM 4942 N N . ASP A 1 641 ? 41.031 -45.062 -2.295 1 86.69 641 ASP A N 1
ATOM 4943 C CA . ASP A 1 641 ? 42.125 -44.281 -2.873 1 86.69 641 ASP A CA 1
ATOM 4944 C C . ASP A 1 641 ? 42.531 -44.844 -4.234 1 86.69 641 ASP A C 1
ATOM 4946 O O . ASP A 1 641 ? 42.938 -44.094 -5.125 1 86.69 641 ASP A O 1
ATOM 4950 N N . ASN A 1 642 ? 42.438 -46.188 -4.312 1 87.81 642 ASN A N 1
ATOM 4951 C CA . ASN A 1 642 ? 42.812 -46.844 -5.574 1 87.81 642 ASN A CA 1
ATOM 4952 C C . ASN A 1 642 ? 41.594 -47.125 -6.434 1 87.81 642 ASN A C 1
ATOM 4954 O O . ASN A 1 642 ? 41.594 -48.094 -7.203 1 87.81 642 ASN A O 1
ATOM 4958 N N . ARG A 1 643 ? 40.656 -46.25 -6.285 1 88.62 643 ARG A N 1
ATOM 4959 C CA . ARG A 1 643 ? 39.438 -46.469 -7.055 1 88.62 643 ARG A CA 1
ATOM 4960 C C . ARG A 1 643 ? 39.688 -46.281 -8.547 1 88.62 643 ARG A C 1
ATOM 4962 O O . ARG A 1 643 ? 40.656 -45.625 -8.938 1 88.62 643 ARG A O 1
ATOM 4969 N N . PRO A 1 644 ? 38.812 -46.844 -9.406 1 90.12 644 PRO A N 1
ATOM 4970 C CA . PRO A 1 644 ? 38.938 -46.656 -10.852 1 90.12 644 PRO A CA 1
ATOM 4971 C C . PRO A 1 644 ? 38.844 -45.188 -11.242 1 90.12 644 PRO A C 1
ATOM 4973 O O . PRO A 1 644 ? 38.094 -44.406 -10.633 1 90.12 644 PRO A O 1
ATOM 4976 N N . ASP A 1 645 ? 39.469 -44.875 -12.281 1 83.12 645 ASP A N 1
ATOM 4977 C CA . ASP A 1 645 ? 39.562 -43.5 -12.727 1 83.12 645 ASP A CA 1
ATOM 4978 C C . ASP A 1 645 ? 38.188 -42.969 -13.141 1 83.12 645 ASP A C 1
ATOM 4980 O O . ASP A 1 645 ? 37.938 -41.781 -13.078 1 83.12 645 ASP A O 1
ATOM 4984 N N . PHE A 1 646 ? 37.344 -43.844 -13.492 1 88.44 646 PHE A N 1
ATOM 4985 C CA . PHE A 1 646 ? 36.062 -43.375 -13.992 1 88.44 646 PHE A CA 1
ATOM 4986 C C . PHE A 1 646 ? 35.156 -42.906 -12.844 1 88.44 646 PHE A C 1
ATOM 4988 O O . PHE A 1 646 ? 34.219 -42.125 -13.055 1 88.44 646 PHE A O 1
ATOM 4995 N N . LEU A 1 647 ? 35.406 -43.312 -11.586 1 93 647 LEU A N 1
ATOM 4996 C CA . LEU A 1 647 ? 34.625 -42.906 -10.43 1 93 647 LEU A CA 1
ATOM 4997 C C . LEU A 1 647 ? 35.25 -41.688 -9.742 1 93 647 LEU A C 1
ATOM 4999 O O . LEU A 1 647 ? 36.312 -41.812 -9.102 1 93 647 LEU A O 1
ATOM 5003 N N . THR A 1 648 ? 34.594 -40.625 -9.867 1 88 648 THR A N 1
ATOM 5004 C CA . THR A 1 648 ? 35.156 -39.375 -9.336 1 88 648 THR A CA 1
ATOM 5005 C C . THR A 1 648 ? 34.656 -39.125 -7.902 1 88 648 THR A C 1
ATOM 5007 O O . THR A 1 648 ? 35.469 -38.75 -7.035 1 88 648 THR A O 1
ATOM 5010 N N . HIS A 1 649 ? 33.406 -39.281 -7.676 1 90.56 649 HIS A N 1
ATOM 5011 C CA . HIS A 1 649 ? 32.844 -39 -6.371 1 90.56 649 HIS A CA 1
ATOM 5012 C C . HIS A 1 649 ? 31.594 -39.844 -6.121 1 90.56 649 HIS A C 1
ATOM 5014 O O . HIS A 1 649 ? 30.828 -40.125 -7.043 1 90.56 649 HIS A O 1
ATOM 5020 N N . MET A 1 650 ? 31.422 -40.281 -4.895 1 93.69 650 MET A N 1
ATOM 5021 C CA . MET A 1 650 ? 30.219 -41 -4.484 1 93.69 650 MET A CA 1
ATOM 5022 C C . MET A 1 650 ? 29.859 -40.688 -3.043 1 93.69 650 MET A C 1
ATOM 5024 O O . MET A 1 650 ? 30.703 -40.719 -2.15 1 93.69 650 MET A O 1
ATOM 5028 N N . ARG A 1 651 ? 28.656 -40.344 -2.863 1 94.69 651 ARG A N 1
ATOM 5029 C CA . ARG A 1 651 ? 28.141 -40.031 -1.536 1 94.69 651 ARG A CA 1
ATOM 5030 C C . ARG A 1 651 ? 26.812 -40.719 -1.287 1 94.69 651 ARG A C 1
ATOM 5032 O O . ARG A 1 651 ? 25.953 -40.781 -2.178 1 94.69 651 ARG A O 1
ATOM 5039 N N . ILE A 1 652 ? 26.625 -41.25 -0.119 1 95.88 652 ILE A N 1
ATOM 5040 C CA . ILE A 1 652 ? 25.344 -41.781 0.327 1 95.88 652 ILE A CA 1
ATOM 5041 C C . ILE A 1 652 ? 24.797 -40.938 1.477 1 95.88 652 ILE A C 1
ATOM 5043 O O . ILE A 1 652 ? 25.562 -40.406 2.287 1 95.88 652 ILE A O 1
ATOM 5047 N N . ARG A 1 653 ? 23.531 -40.781 1.471 1 94.88 653 ARG A N 1
ATOM 5048 C CA . ARG A 1 653 ? 22.906 -40 2.525 1 94.88 653 ARG A CA 1
ATOM 5049 C C . ARG A 1 653 ? 21.578 -40.625 2.965 1 94.88 653 ARG A C 1
ATOM 5051 O O . ARG A 1 653 ? 20.922 -41.312 2.186 1 94.88 653 ARG A O 1
ATOM 5058 N N . ALA A 1 654 ? 21.172 -40.344 4.172 1 95.94 654 ALA A N 1
ATOM 5059 C CA . ALA A 1 654 ? 19.891 -40.75 4.758 1 95.94 654 ALA A CA 1
ATOM 5060 C C . ALA A 1 654 ? 19.375 -39.719 5.734 1 95.94 654 ALA A C 1
ATOM 5062 O O . ALA A 1 654 ? 20.141 -39.062 6.434 1 95.94 654 ALA A O 1
ATOM 5063 N N . SER A 1 655 ? 18.047 -39.594 5.727 1 95.38 655 SER A N 1
ATOM 5064 C CA . SER A 1 655 ? 17.469 -38.594 6.637 1 95.38 655 SER A CA 1
ATOM 5065 C C . SER A 1 655 ? 16.125 -39.062 7.168 1 95.38 655 SER A C 1
ATOM 5067 O O . SER A 1 655 ? 15.469 -39.906 6.551 1 95.38 655 SER A O 1
ATOM 5069 N N . TRP A 1 656 ? 15.766 -38.562 8.305 1 95.38 656 TRP A N 1
ATOM 5070 C CA . TRP A 1 656 ? 14.492 -38.781 8.977 1 95.38 656 TRP A CA 1
ATOM 5071 C C . TRP A 1 656 ? 14.047 -37.5 9.688 1 95.38 656 TRP A C 1
ATOM 5073 O O . TRP A 1 656 ? 14.867 -36.75 10.234 1 95.38 656 TRP A O 1
ATOM 5083 N N . GLY A 1 657 ? 12.703 -37.25 9.641 1 94 657 GLY A N 1
ATOM 5084 C CA . GLY A 1 657 ? 12.242 -36.094 10.398 1 94 657 GLY A CA 1
ATOM 5085 C C . GLY A 1 657 ? 10.734 -36 10.492 1 94 657 GLY A C 1
ATOM 5086 O O . GLY A 1 657 ? 10.016 -36.781 9.836 1 94 657 GLY A O 1
ATOM 5087 N N . LEU A 1 658 ? 10.297 -35.031 11.391 1 93.19 658 LEU A N 1
ATOM 5088 C CA . LEU A 1 658 ? 8.891 -34.75 11.617 1 93.19 658 LEU A CA 1
ATOM 5089 C C . LEU A 1 658 ? 8.609 -33.25 11.367 1 93.19 658 LEU A C 1
ATOM 5091 O O . LEU A 1 658 ? 9.406 -32.406 11.742 1 93.19 658 LEU A O 1
ATOM 5095 N N . ASN A 1 659 ? 7.523 -33.031 10.68 1 91.44 659 ASN A N 1
ATOM 5096 C CA . ASN A 1 659 ? 7.031 -31.672 10.5 1 91.44 659 ASN A CA 1
ATOM 5097 C C . ASN A 1 659 ? 5.574 -31.547 10.922 1 91.44 659 ASN A C 1
ATOM 5099 O O . ASN A 1 659 ? 4.812 -32.5 10.852 1 91.44 659 ASN A O 1
ATOM 5103 N N . GLY A 1 660 ? 5.199 -30.344 11.344 1 89.5 660 GLY A N 1
ATOM 5104 C CA . GLY A 1 660 ? 3.818 -30.094 11.727 1 89.5 660 GLY A CA 1
ATOM 5105 C C . GLY A 1 660 ? 3.043 -29.312 10.672 1 89.5 660 GLY A C 1
ATOM 5106 O O . GLY A 1 660 ? 3.609 -28.891 9.672 1 89.5 660 GLY A O 1
ATOM 5107 N N . ASN A 1 661 ? 1.71 -29.25 10.867 1 89.69 661 ASN A N 1
ATOM 5108 C CA . ASN A 1 661 ? 0.803 -28.438 10.055 1 89.69 661 ASN A CA 1
ATOM 5109 C C . ASN A 1 661 ? -0.298 -27.812 10.906 1 89.69 661 ASN A C 1
ATOM 5111 O O . ASN A 1 661 ? -0.9 -28.484 11.75 1 89.69 661 ASN A O 1
ATOM 5115 N N . GLU A 1 662 ? -0.416 -26.547 10.758 1 89.19 662 GLU A N 1
ATOM 5116 C CA . GLU A 1 662 ? -1.428 -25.828 11.523 1 89.19 662 GLU A CA 1
ATOM 5117 C C . GLU A 1 662 ? -2.391 -25.078 10.609 1 89.19 662 GLU A C 1
ATOM 5119 O O . GLU A 1 662 ? -3.014 -24.094 11.023 1 89.19 662 GLU A O 1
ATOM 5124 N N . ARG A 1 663 ? -2.486 -25.375 9.344 1 85.88 663 ARG A N 1
ATOM 5125 C CA . ARG A 1 663 ? -3.27 -24.609 8.375 1 85.88 663 ARG A CA 1
ATOM 5126 C C . ARG A 1 663 ? -4.758 -24.922 8.516 1 85.88 663 ARG A C 1
ATOM 5128 O O . ARG A 1 663 ? -5.316 -25.672 7.719 1 85.88 663 ARG A O 1
ATOM 5135 N N . ILE A 1 664 ? -5.398 -24.391 9.414 1 84.62 664 ILE A N 1
ATOM 5136 C CA . ILE A 1 664 ? -6.836 -24.438 9.664 1 84.62 664 ILE A CA 1
ATOM 5137 C C . ILE A 1 664 ? -7.348 -23.031 9.984 1 84.62 664 ILE A C 1
ATOM 5139 O O . ILE A 1 664 ? -6.559 -22.125 10.273 1 84.62 664 ILE A O 1
ATOM 5143 N N . PRO A 1 665 ? -8.562 -22.844 9.789 1 83.19 665 PRO A N 1
ATOM 5144 C CA . PRO A 1 665 ? -9.094 -21.531 10.117 1 83.19 665 PRO A CA 1
ATOM 5145 C C . PRO A 1 665 ? -8.922 -21.172 11.594 1 83.19 665 PRO A C 1
ATOM 5147 O O . PRO A 1 665 ? -8.805 -22.062 12.438 1 83.19 665 PRO A O 1
ATOM 5150 N N . ASN A 1 666 ? -9 -19.953 11.852 1 86.38 666 ASN A N 1
ATOM 5151 C CA . ASN A 1 666 ? -8.906 -19.469 13.227 1 86.38 666 ASN A CA 1
ATOM 5152 C C . ASN A 1 666 ? -10.031 -20.016 14.102 1 86.38 666 ASN A C 1
ATOM 5154 O O . ASN A 1 666 ? -11.156 -20.188 13.633 1 86.38 666 ASN A O 1
ATOM 5158 N N . PHE A 1 667 ? -9.719 -20.359 15.289 1 86.56 667 PHE A N 1
ATOM 5159 C CA . PHE A 1 667 ? -10.656 -20.734 16.344 1 86.56 667 PHE A CA 1
ATOM 5160 C C . PHE A 1 667 ? -11.312 -22.078 16.047 1 86.56 667 PHE A C 1
ATOM 5162 O O . PHE A 1 667 ? -12.445 -22.328 16.453 1 86.56 667 PHE A O 1
ATOM 5169 N N . GLY A 1 668 ? -10.672 -22.891 15.312 1 85.69 668 GLY A N 1
ATOM 5170 C CA . GLY A 1 668 ? -11.195 -24.219 15.031 1 85.69 668 GLY A CA 1
ATOM 5171 C C . GLY A 1 668 ? -11.375 -25.078 16.266 1 85.69 668 GLY A C 1
ATOM 5172 O O . GLY A 1 668 ? -12.156 -26.031 16.266 1 85.69 668 GLY A O 1
ATOM 5173 N N . TYR A 1 669 ? -10.773 -24.719 17.344 1 89.25 669 TYR A N 1
ATOM 5174 C CA . TYR A 1 669 ? -10.781 -25.516 18.578 1 89.25 669 TYR A CA 1
ATOM 5175 C C . TYR A 1 669 ? -11.984 -25.156 19.438 1 89.25 669 TYR A C 1
ATOM 5177 O O . TYR A 1 669 ? -12.273 -25.844 20.422 1 89.25 669 TYR A O 1
ATOM 5185 N N . THR A 1 670 ? -12.703 -24.078 18.984 1 87.06 670 THR A N 1
ATOM 5186 C CA . THR A 1 670 ? -13.844 -23.641 19.781 1 87.06 670 THR A CA 1
ATOM 5187 C C . THR A 1 670 ? -15.086 -23.484 18.906 1 87.06 670 THR A C 1
ATOM 5189 O O . THR A 1 670 ? -15.023 -23.641 17.688 1 87.06 670 THR A O 1
ATOM 5192 N N . SER A 1 671 ? -16.219 -23.375 19.578 1 84.44 671 SER A N 1
ATOM 5193 C CA . SER A 1 671 ? -17.469 -23.109 18.875 1 84.44 671 SER A CA 1
ATOM 5194 C C . SER A 1 671 ? -17.75 -21.609 18.766 1 84.44 671 SER A C 1
ATOM 5196 O O . SER A 1 671 ? -17.75 -20.906 19.781 1 84.44 671 SER A O 1
ATOM 5198 N N . LEU A 1 672 ? -17.781 -21.25 17.5 1 80.44 672 LEU A N 1
ATOM 5199 C CA . LEU A 1 672 ? -18.125 -19.844 17.266 1 80.44 672 LEU A CA 1
ATOM 5200 C C . LEU A 1 672 ? -19.641 -19.688 17.141 1 80.44 672 LEU A C 1
ATOM 5202 O O . LEU A 1 672 ? -20.344 -20.641 16.781 1 80.44 672 LEU A O 1
ATOM 5206 N N . MET A 1 673 ? -20.062 -18.516 17.516 1 78.44 673 MET A N 1
ATOM 5207 C CA . MET A 1 673 ? -21.5 -18.234 17.359 1 78.44 673 MET A CA 1
ATOM 5208 C C . MET A 1 673 ? -21.797 -17.672 15.977 1 78.44 673 MET A C 1
ATOM 5210 O O . MET A 1 673 ? -21.094 -16.766 15.508 1 78.44 673 MET A O 1
ATOM 5214 N N . SER A 1 674 ? -22.594 -18.438 15.234 1 76.19 674 SER A N 1
ATOM 5215 C CA . SER A 1 674 ? -23.016 -17.953 13.922 1 76.19 674 SER A CA 1
ATOM 5216 C C . SER A 1 674 ? -24.375 -17.266 14 1 76.19 674 SER A C 1
ATOM 5218 O O . SER A 1 674 ? -25.297 -17.766 14.633 1 76.19 674 SER A O 1
ATOM 5220 N N . GLY A 1 675 ? -24.406 -16.078 13.398 1 71.5 675 GLY A N 1
ATOM 5221 C CA . GLY A 1 675 ? -25.672 -15.352 13.312 1 71.5 675 GLY A CA 1
ATOM 5222 C C . GLY A 1 675 ? -26.516 -15.773 12.125 1 71.5 675 GLY A C 1
ATOM 5223 O O . GLY A 1 675 ? -26.156 -16.703 11.398 1 71.5 675 GLY A O 1
ATOM 5224 N N . GLY A 1 676 ? -27.719 -15.297 11.93 1 63.56 676 GLY A N 1
ATOM 5225 C CA . GLY A 1 676 ? -28.594 -15.5 10.797 1 63.56 676 GLY A CA 1
ATOM 5226 C C . GLY A 1 676 ? -29.672 -16.547 11.047 1 63.56 676 GLY A C 1
ATOM 5227 O O . GLY A 1 676 ? -30.453 -16.859 10.156 1 63.56 676 GLY A O 1
ATOM 5228 N N . GLN A 1 677 ? -29.5 -17.078 12.234 1 69.88 677 GLN A N 1
ATOM 5229 C CA . GLN A 1 677 ? -30.562 -18 12.609 1 69.88 677 GLN A CA 1
ATOM 5230 C C . GLN A 1 677 ? -31.812 -17.25 13.062 1 69.88 677 GLN A C 1
ATOM 5232 O O . GLN A 1 677 ? -32.188 -17.328 14.234 1 69.88 677 GLN A O 1
ATOM 5237 N N . ASN A 1 678 ? -32.344 -16.594 11.922 1 67.5 678 ASN A N 1
ATOM 5238 C CA . ASN A 1 678 ? -33.406 -15.633 12.211 1 67.5 678 ASN A CA 1
ATOM 5239 C C . ASN A 1 678 ? -34.75 -16.328 12.289 1 67.5 678 ASN A C 1
ATOM 5241 O O . ASN A 1 678 ? -34.969 -17.391 11.711 1 67.5 678 ASN A O 1
ATOM 5245 N N . TYR A 1 679 ? -35.625 -15.906 13.273 1 69.56 679 TYR A N 1
ATOM 5246 C CA . TYR A 1 679 ? -37 -16.359 13.367 1 69.56 679 TYR A CA 1
ATOM 5247 C C . TYR A 1 679 ? -37.969 -15.172 13.312 1 69.56 679 TYR A C 1
ATOM 5249 O O . TYR A 1 679 ? -37.719 -14.133 13.922 1 69.56 679 TYR A O 1
ATOM 5257 N N . TYR A 1 680 ? -38.781 -15.211 12.375 1 68 680 TYR A N 1
ATOM 5258 C CA . TYR A 1 680 ? -39.781 -14.148 12.258 1 68 680 TYR A CA 1
ATOM 5259 C C . TYR A 1 680 ? -40.969 -14.398 13.18 1 68 680 TYR A C 1
ATOM 5261 O O . TYR A 1 680 ? -41.594 -15.469 13.141 1 68 680 TYR A O 1
ATOM 5269 N N . PHE A 1 681 ? -41.031 -13.5 14.195 1 70.44 681 PHE A N 1
ATOM 5270 C CA . PHE A 1 681 ? -42.156 -13.586 15.109 1 70.44 681 PHE A CA 1
ATOM 5271 C C . PHE A 1 681 ? -43.25 -12.602 14.711 1 70.44 681 PHE A C 1
ATOM 5273 O O . PHE A 1 681 ? -42.938 -11.477 14.297 1 70.44 681 PHE A O 1
ATOM 5280 N N . GLY A 1 682 ? -44.406 -13 14.812 1 68.19 682 GLY A N 1
ATOM 5281 C CA . GLY A 1 682 ? -45.531 -12.148 14.547 1 68.19 682 GLY A CA 1
ATOM 5282 C C . GLY A 1 682 ? -46.344 -12.594 13.336 1 68.19 682 GLY A C 1
ATOM 5283 O O . GLY A 1 682 ? -46.094 -13.664 12.773 1 68.19 682 GLY A O 1
ATOM 5284 N N . SER A 1 683 ? -47.469 -12.195 13.227 1 66.19 683 SER A N 1
ATOM 5285 C CA . SER A 1 683 ? -48.375 -12.562 12.117 1 66.19 683 SER A CA 1
ATOM 5286 C C . SER A 1 683 ? -48.562 -11.391 11.156 1 66.19 683 SER A C 1
ATOM 5288 O O . SER A 1 683 ? -48.594 -10.234 11.57 1 66.19 683 SER A O 1
ATOM 5290 N N . GLY A 1 684 ? -48.562 -11.609 9.82 1 58.44 684 GLY A N 1
ATOM 5291 C CA . GLY A 1 684 ? -48.812 -10.617 8.781 1 58.44 684 GLY A CA 1
ATOM 5292 C C . GLY A 1 684 ? -47.719 -9.555 8.711 1 58.44 684 GLY A C 1
ATOM 5293 O O . GLY A 1 684 ? -46.531 -9.867 8.766 1 58.44 684 GLY A O 1
ATOM 5294 N N . ASP A 1 685 ? -48.125 -8.258 8.539 1 56.47 685 ASP A N 1
ATOM 5295 C CA . ASP A 1 685 ? -47.312 -7.059 8.367 1 56.47 685 ASP A CA 1
ATOM 5296 C C . ASP A 1 685 ? -46.5 -6.746 9.633 1 56.47 685 ASP A C 1
ATOM 5298 O O . ASP A 1 685 ? -45.656 -5.867 9.633 1 56.47 685 ASP A O 1
ATOM 5302 N N . TYR A 1 686 ? -46.781 -7.469 10.625 1 61.19 686 TYR A N 1
ATOM 5303 C CA . TYR A 1 686 ? -46.156 -7.176 11.906 1 61.19 686 TYR A CA 1
ATOM 5304 C C . TYR A 1 686 ? -45.062 -8.195 12.227 1 61.19 686 TYR A C 1
ATOM 5306 O O . TYR A 1 686 ? -44.656 -8.352 13.383 1 61.19 686 TYR A O 1
ATOM 5314 N N . MET A 1 687 ? -44.594 -8.875 11.195 1 65.06 687 MET A N 1
ATOM 5315 C CA . MET A 1 687 ? -43.562 -9.852 11.445 1 65.06 687 MET A CA 1
ATOM 5316 C C . MET A 1 687 ? -42.219 -9.156 11.703 1 65.06 687 MET A C 1
ATOM 5318 O O . MET A 1 687 ? -41.812 -8.273 10.945 1 65.06 687 MET A O 1
ATOM 5322 N N . THR A 1 688 ? -41.75 -9.281 12.945 1 66.94 688 THR A N 1
ATOM 5323 C CA . THR A 1 688 ? -40.438 -8.75 13.281 1 66.94 688 THR A CA 1
ATOM 5324 C C . THR A 1 688 ? -39.406 -9.867 13.297 1 66.94 688 THR A C 1
ATOM 5326 O O . THR A 1 688 ? -39.625 -10.93 13.867 1 66.94 688 THR A O 1
ATOM 5329 N N . MET A 1 689 ? -38.438 -9.703 12.453 1 67.25 689 MET A N 1
ATOM 5330 C CA . MET A 1 689 ? -37.312 -10.648 12.422 1 67.25 689 MET A CA 1
ATOM 5331 C C . MET A 1 689 ? -36.5 -10.578 13.711 1 67.25 689 MET A C 1
ATOM 5333 O O . MET A 1 689 ? -36.094 -9.5 14.125 1 67.25 689 MET A O 1
ATOM 5337 N N . GLN A 1 690 ? -36.531 -11.648 14.461 1 72.19 690 GLN A N 1
ATOM 5338 C CA . GLN A 1 690 ? -35.625 -11.742 15.594 1 72.19 690 GLN A CA 1
ATOM 5339 C C . GLN A 1 690 ? -34.312 -12.422 15.188 1 72.19 690 GLN A C 1
ATOM 5341 O O . GLN A 1 690 ? -34.344 -13.555 14.703 1 72.19 690 GLN A O 1
ATOM 5346 N N . TYR A 1 691 ? -33.25 -11.648 15.32 1 73.75 691 TYR A N 1
ATOM 5347 C CA . TYR A 1 691 ? -31.938 -12.188 14.969 1 73.75 691 TYR A CA 1
ATOM 5348 C C . TYR A 1 691 ? -31.531 -13.297 15.922 1 73.75 691 TYR A C 1
ATOM 5350 O O . TYR A 1 691 ? -31.719 -13.18 17.141 1 73.75 691 TYR A O 1
ATOM 5358 N N . GLY A 1 692 ? -31.375 -14.414 15.547 1 75.75 692 GLY A N 1
ATOM 5359 C CA . GLY A 1 692 ? -30.906 -15.531 16.359 1 75.75 692 GLY A CA 1
ATOM 5360 C C . GLY A 1 692 ? -29.484 -15.953 16.031 1 75.75 692 GLY A C 1
ATOM 5361 O O . GLY A 1 692 ? -29.016 -15.742 14.922 1 75.75 692 GLY A O 1
ATOM 5362 N N . ALA A 1 693 ? -28.75 -16.25 17.188 1 76.94 693 ALA A N 1
ATOM 5363 C CA . ALA A 1 693 ? -27.406 -16.812 17.016 1 76.94 693 ALA A CA 1
ATOM 5364 C C . ALA A 1 693 ? -27.312 -18.203 17.625 1 76.94 693 ALA A C 1
ATOM 5366 O O . ALA A 1 693 ? -28 -18.5 18.609 1 76.94 693 ALA A O 1
ATOM 5367 N N . SER A 1 694 ? -26.781 -19.109 17.016 1 78.81 694 SER A N 1
ATOM 5368 C CA . SER A 1 694 ? -26.516 -20.438 17.531 1 78.81 694 SER A CA 1
ATOM 5369 C C . SER A 1 694 ? -25.062 -20.859 17.281 1 78.81 694 SER A C 1
ATOM 5371 O O . SER A 1 694 ? -24.406 -20.312 16.391 1 78.81 694 SER A O 1
ATOM 5373 N N . PRO A 1 695 ? -24.609 -21.688 18.219 1 77.88 695 PRO A N 1
ATOM 5374 C CA . PRO A 1 695 ? -23.266 -22.203 17.906 1 77.88 695 PRO A CA 1
ATOM 5375 C C . PRO A 1 695 ? -23.172 -22.812 16.516 1 77.88 695 PRO A C 1
ATOM 5377 O O . PRO A 1 695 ? -24.062 -23.578 16.109 1 77.88 695 PRO A O 1
ATOM 5380 N N . SER A 1 696 ? -22.172 -22.406 15.828 1 77.5 696 SER A N 1
ATOM 5381 C CA . SER A 1 696 ? -22 -22.828 14.445 1 77.5 696 SER A CA 1
ATOM 5382 C C . SER A 1 696 ? -21.453 -24.266 14.367 1 77.5 696 SER A C 1
ATOM 5384 O O . SER A 1 696 ? -21.812 -25.016 13.461 1 77.5 696 SER A O 1
ATOM 5386 N N . GLN A 1 697 ? -20.547 -24.609 15.289 1 83.06 697 GLN A N 1
ATOM 5387 C CA . GLN A 1 697 ? -19.922 -25.922 15.281 1 83.06 697 GLN A CA 1
ATOM 5388 C C . GLN A 1 697 ? -19.594 -26.391 16.703 1 83.06 697 GLN A C 1
ATOM 5390 O O . GLN A 1 697 ? -19.531 -25.562 17.625 1 83.06 697 GLN A O 1
ATOM 5395 N N . LEU A 1 698 ? -19.5 -27.672 16.875 1 85.19 698 LEU A N 1
ATOM 5396 C CA . LEU A 1 698 ? -19.078 -28.203 18.172 1 85.19 698 LEU A CA 1
ATOM 5397 C C . LEU A 1 698 ? -17.609 -27.875 18.438 1 85.19 698 LEU A C 1
ATOM 5399 O O . LEU A 1 698 ? -16.812 -27.812 17.516 1 85.19 698 LEU A O 1
ATOM 5403 N N . SER A 1 699 ? -17.344 -27.672 19.641 1 88.38 699 SER A N 1
ATOM 5404 C CA . SER A 1 699 ? -15.977 -27.344 20.047 1 88.38 699 SER A CA 1
ATOM 5405 C C . SER A 1 699 ? -15.125 -28.609 20.156 1 88.38 699 SER A C 1
ATOM 5407 O O . SER A 1 699 ? -15.641 -29.688 20.422 1 88.38 699 SER A O 1
ATOM 5409 N N . ASN A 1 700 ? -13.836 -28.5 19.828 1 91.06 700 ASN A N 1
ATOM 5410 C CA . ASN A 1 700 ? -12.812 -29.516 20.062 1 91.06 700 ASN A CA 1
ATOM 5411 C C . ASN A 1 700 ? -11.547 -28.891 20.65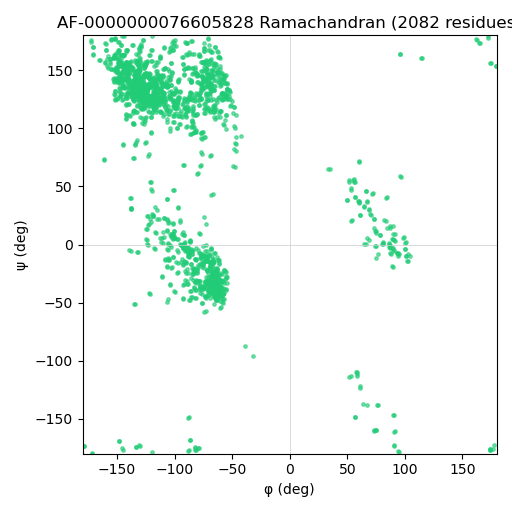6 1 91.06 700 ASN A C 1
ATOM 5413 O O . ASN A 1 700 ? -10.578 -28.656 19.938 1 91.06 700 ASN A O 1
ATOM 5417 N N . PRO A 1 701 ? -11.516 -28.75 21.922 1 91.5 701 PRO A N 1
ATOM 5418 C CA . PRO A 1 701 ? -10.383 -28.094 22.562 1 91.5 701 PRO A CA 1
ATOM 5419 C C . PRO A 1 701 ? -9.086 -28.891 22.453 1 91.5 701 PRO A C 1
ATOM 5421 O O . PRO A 1 701 ? -8 -28.375 22.734 1 91.5 701 PRO A O 1
ATOM 5424 N N . ASP A 1 702 ? -9.172 -30.141 22.016 1 91.81 702 ASP A N 1
ATOM 5425 C CA . ASP A 1 702 ? -7.992 -31 21.953 1 91.81 702 ASP A CA 1
ATOM 5426 C C . ASP A 1 702 ? -7.449 -31.078 20.531 1 91.81 702 ASP A C 1
ATOM 5428 O O . ASP A 1 702 ? -6.617 -31.938 20.219 1 91.81 702 ASP A O 1
ATOM 5432 N N . LEU A 1 703 ? -7.969 -30.234 19.797 1 92.75 703 LEU A N 1
ATO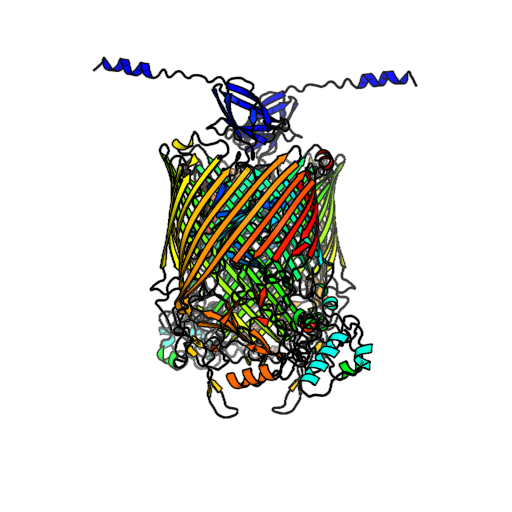M 5433 C CA . LEU A 1 703 ? -7.414 -30.125 18.453 1 92.75 703 LEU A CA 1
ATOM 5434 C C . LEU A 1 703 ? -5.91 -29.891 18.5 1 92.75 703 LEU A C 1
ATOM 5436 O O . LEU A 1 703 ? -5.438 -29.062 19.281 1 92.75 703 LEU A O 1
ATOM 5440 N N . LYS A 1 704 ? -5.18 -30.703 17.766 1 92.81 704 LYS A N 1
ATOM 5441 C CA . LYS A 1 704 ? -3.727 -30.578 17.828 1 92.81 704 LYS A CA 1
ATOM 5442 C C . LYS A 1 704 ? -3.113 -30.578 16.438 1 92.81 704 LYS A C 1
ATOM 5444 O O . LYS A 1 704 ? -3.836 -30.594 15.438 1 92.81 704 LYS A O 1
ATOM 5449 N N . TRP A 1 705 ? -1.777 -30.594 16.375 1 92.88 705 TRP A N 1
ATOM 5450 C CA . TRP A 1 705 ? -1.021 -30.469 15.133 1 92.88 705 TRP A CA 1
ATOM 5451 C C . TRP A 1 705 ? -1.145 -31.719 14.281 1 92.88 705 TRP A C 1
ATOM 5453 O O . TRP A 1 705 ? -1.103 -32.844 14.797 1 92.88 705 TRP A O 1
ATOM 5463 N N . GLU A 1 706 ? -1.361 -31.484 12.953 1 92.56 706 GLU A N 1
ATOM 5464 C CA . GLU A 1 706 ? -1.09 -32.531 11.977 1 92.56 706 GLU A CA 1
ATOM 5465 C C . GLU A 1 706 ? 0.407 -32.812 11.859 1 92.56 706 GLU A C 1
ATOM 5467 O O . GLU A 1 706 ? 1.217 -31.875 11.867 1 92.56 706 GLU A O 1
ATOM 5472 N N . GLU A 1 707 ? 0.816 -34.062 11.781 1 92.88 707 GLU A N 1
ATOM 5473 C CA . GLU A 1 707 ? 2.234 -34.406 11.742 1 92.88 707 GLU A CA 1
ATOM 5474 C C . GLU A 1 707 ? 2.58 -35.188 10.484 1 92.88 707 GLU A C 1
ATOM 5476 O O . GLU A 1 707 ? 1.851 -36.125 10.102 1 92.88 707 GLU A O 1
ATOM 5481 N N . THR A 1 708 ? 3.643 -34.844 9.867 1 93.19 708 THR A N 1
ATOM 5482 C CA . THR A 1 708 ? 4.148 -35.562 8.695 1 93.19 708 THR A CA 1
ATOM 5483 C C . THR A 1 708 ? 5.539 -36.125 8.969 1 93.19 708 THR A C 1
ATOM 5485 O O . THR A 1 708 ? 6.48 -35.375 9.219 1 93.19 708 THR A O 1
ATOM 5488 N N . GLU A 1 709 ? 5.633 -37.375 8.922 1 94.75 709 GLU A N 1
ATOM 5489 C CA . GLU A 1 709 ? 6.902 -38.062 9.07 1 94.75 709 GLU A CA 1
ATOM 5490 C C . GLU A 1 709 ? 7.48 -38.469 7.711 1 94.75 709 GLU A C 1
ATOM 5492 O O . GLU A 1 709 ? 6.77 -39 6.859 1 94.75 709 GLU A O 1
ATOM 5497 N N . GLN A 1 710 ? 8.758 -38.219 7.52 1 95.06 710 GLN A N 1
ATOM 5498 C CA . GLN A 1 710 ? 9.375 -38.531 6.238 1 95.06 710 GLN A CA 1
ATOM 5499 C C . GLN A 1 710 ? 10.719 -39.219 6.441 1 95.06 710 GLN A C 1
ATOM 5501 O O . GLN A 1 710 ? 11.5 -38.844 7.316 1 95.06 710 GLN A O 1
ATOM 5506 N N . ILE A 1 711 ? 10.961 -40.25 5.668 1 95.94 711 ILE A N 1
ATOM 5507 C CA . ILE A 1 711 ? 12.266 -40.875 5.547 1 95.94 711 ILE A CA 1
ATOM 5508 C C . ILE A 1 711 ? 12.789 -40.719 4.121 1 95.94 711 ILE A C 1
ATOM 5510 O O . ILE A 1 711 ? 12.016 -40.719 3.164 1 95.94 711 ILE A O 1
ATOM 5514 N N . ASN A 1 712 ? 14.062 -40.531 4.008 1 95.94 712 ASN A N 1
ATOM 5515 C CA . ASN A 1 712 ? 14.703 -40.375 2.703 1 95.94 712 ASN A CA 1
ATOM 5516 C C . ASN A 1 712 ? 16.047 -41.094 2.652 1 95.94 712 ASN A C 1
ATOM 5518 O O . ASN A 1 712 ? 16.828 -41.031 3.6 1 95.94 712 ASN A O 1
ATOM 5522 N N . PHE A 1 713 ? 16.281 -41.875 1.613 1 96.62 713 PHE A N 1
ATOM 5523 C CA . PHE A 1 713 ? 17.562 -42.5 1.298 1 96.62 713 PHE A CA 1
ATOM 5524 C C . PHE A 1 713 ? 18.016 -42.125 -0.113 1 96.62 713 PHE A C 1
ATOM 5526 O O . PHE A 1 713 ? 17.234 -42.25 -1.065 1 96.62 713 PHE A O 1
ATOM 5533 N N . GLY A 1 714 ? 19.219 -41.656 -0.195 1 95.06 714 GLY A N 1
ATOM 5534 C CA . GLY A 1 714 ? 19.688 -41.25 -1.512 1 95.06 714 GLY A CA 1
ATOM 5535 C C . GLY A 1 714 ? 21.172 -41.5 -1.719 1 95.06 714 GLY A C 1
ATOM 5536 O O . GLY A 1 714 ? 21.906 -41.719 -0.756 1 95.06 714 GLY A O 1
ATOM 5537 N N . PHE A 1 715 ? 21.641 -41.5 -2.898 1 93.69 715 PHE A N 1
ATOM 5538 C CA . PHE A 1 715 ? 23.062 -41.5 -3.213 1 93.69 715 PHE A CA 1
ATOM 5539 C C . PHE A 1 715 ? 23.344 -40.656 -4.457 1 93.69 715 PHE A C 1
ATOM 5541 O O . PHE A 1 715 ? 22.453 -40.469 -5.289 1 93.69 715 PHE A O 1
ATOM 5548 N N . GLU A 1 716 ? 24.438 -40.125 -4.574 1 93.5 716 GLU A N 1
ATOM 5549 C CA . GLU A 1 716 ? 24.938 -39.312 -5.676 1 93.5 716 GLU A CA 1
ATOM 5550 C C . GLU A 1 716 ? 26.312 -39.781 -6.129 1 93.5 716 GLU A C 1
ATOM 5552 O O . GLU A 1 716 ? 27.188 -40.062 -5.301 1 93.5 716 GLU A O 1
ATOM 5557 N N . THR A 1 717 ? 26.422 -39.875 -7.445 1 93.19 717 THR A N 1
ATOM 5558 C CA . THR A 1 717 ? 27.703 -40.312 -8.008 1 93.19 717 THR A CA 1
ATOM 5559 C C . THR A 1 717 ? 28.125 -39.406 -9.172 1 93.19 717 THR A C 1
ATOM 5561 O O . THR A 1 717 ? 27.266 -38.938 -9.914 1 93.19 717 THR A O 1
ATOM 5564 N N . ARG A 1 718 ? 29.328 -39.188 -9.203 1 92.88 718 ARG A N 1
ATOM 5565 C CA . ARG A 1 718 ? 29.953 -38.5 -10.328 1 92.88 718 ARG A CA 1
ATOM 5566 C C . ARG A 1 718 ? 31.016 -39.344 -10.984 1 92.88 718 ARG A C 1
ATOM 5568 O O . ARG A 1 718 ? 31.844 -39.969 -10.289 1 92.88 718 ARG A O 1
ATOM 5575 N N . MET A 1 719 ? 30.969 -39.344 -12.336 1 93.44 719 MET A N 1
ATOM 5576 C CA . MET A 1 719 ? 31.891 -40.188 -13.07 1 93.44 719 MET A CA 1
ATOM 5577 C C . MET A 1 719 ? 32.562 -39.438 -14.211 1 93.44 719 MET A C 1
ATOM 5579 O O . MET A 1 719 ? 32.031 -38.406 -14.664 1 93.44 719 MET A O 1
ATOM 5583 N N . PHE A 1 720 ? 33.719 -39.906 -14.68 1 90.69 720 PHE A N 1
ATOM 5584 C CA . PHE A 1 720 ? 34.469 -39.375 -15.812 1 90.69 720 PHE A CA 1
ATOM 5585 C C . PHE A 1 720 ? 34.781 -37.906 -15.609 1 90.69 720 PHE A C 1
ATOM 5587 O O . PHE A 1 720 ? 34.438 -37.062 -16.469 1 90.69 720 PHE A O 1
ATOM 5594 N N . ASN A 1 721 ? 35.375 -37.625 -14.484 1 83.25 721 ASN A N 1
ATOM 5595 C CA . ASN A 1 721 ? 35.719 -36.25 -14.086 1 83.25 721 ASN A CA 1
ATOM 5596 C C . ASN A 1 721 ? 34.5 -35.375 -13.984 1 83.25 721 ASN A C 1
ATOM 5598 O O . ASN A 1 721 ? 34.469 -34.25 -14.531 1 83.25 721 ASN A O 1
ATOM 5602 N N . SER A 1 722 ? 33.406 -36 -13.516 1 84.88 722 SER A N 1
ATOM 5603 C CA . SER A 1 722 ? 32.156 -35.344 -13.195 1 84.88 722 SER A CA 1
ATOM 5604 C C . SER A 1 722 ? 31.391 -34.969 -14.461 1 84.88 722 SER A C 1
ATOM 5606 O O . SER A 1 722 ? 30.531 -34.094 -14.43 1 84.88 722 SER A O 1
ATOM 5608 N N . ALA A 1 723 ? 31.797 -35.469 -15.609 1 87.94 723 ALA A N 1
ATOM 5609 C CA . ALA A 1 723 ? 31.031 -35.25 -16.844 1 87.94 723 ALA A CA 1
ATOM 5610 C C . ALA A 1 723 ? 29.656 -35.875 -16.766 1 87.94 723 ALA A C 1
ATOM 5612 O O . ALA A 1 723 ? 28.688 -35.375 -17.312 1 87.94 723 ALA A O 1
ATOM 5613 N N . LEU A 1 724 ? 29.703 -37 -16.109 1 93.19 724 LEU A N 1
ATOM 5614 C CA . LEU A 1 724 ? 28.438 -37.688 -15.875 1 93.19 724 LEU A CA 1
ATOM 5615 C C . LEU A 1 724 ? 28.031 -37.625 -14.406 1 93.19 724 LEU A C 1
ATOM 5617 O O . LEU A 1 724 ? 28.828 -37.969 -13.523 1 93.19 724 LEU A O 1
ATOM 5621 N N . THR A 1 725 ? 26.906 -37.188 -14.164 1 91.38 725 THR A N 1
ATOM 5622 C CA . THR A 1 725 ? 26.375 -37.094 -12.805 1 91.38 725 THR A CA 1
ATOM 5623 C C . THR A 1 725 ? 25.078 -37.906 -12.688 1 91.38 725 THR A C 1
ATOM 5625 O O . THR A 1 725 ? 24.234 -37.844 -13.578 1 91.38 725 THR A O 1
ATOM 5628 N N . PHE A 1 726 ? 24.922 -38.625 -11.602 1 94.19 726 PHE A N 1
ATOM 5629 C CA . PHE A 1 726 ? 23.734 -39.438 -11.344 1 94.19 726 PHE A CA 1
ATOM 5630 C C . PHE A 1 726 ? 23.281 -39.281 -9.898 1 94.19 726 PHE A C 1
ATOM 5632 O O . PHE A 1 726 ? 24.094 -39.312 -8.977 1 94.19 726 PHE A O 1
ATOM 5639 N N . GLY A 1 727 ? 22 -39 -9.758 1 93.19 727 GLY A N 1
ATOM 5640 C CA . GLY A 1 727 ? 21.375 -38.938 -8.445 1 93.19 727 GLY A CA 1
ATOM 5641 C C . GLY A 1 727 ? 20.156 -39.812 -8.305 1 93.19 727 GLY A C 1
ATOM 5642 O O . GLY A 1 727 ? 19.375 -39.969 -9.25 1 93.19 727 GLY A O 1
ATOM 5643 N N . PHE A 1 728 ? 20.031 -40.344 -7.102 1 95.38 728 PHE A N 1
ATOM 5644 C CA . PHE A 1 728 ? 18.891 -41.219 -6.781 1 95.38 728 PHE A CA 1
ATOM 5645 C C . PHE A 1 728 ? 18.391 -40.938 -5.375 1 95.38 728 PHE A C 1
ATOM 5647 O O . PHE A 1 728 ? 19.172 -40.719 -4.453 1 95.38 728 PHE A O 1
ATOM 5654 N N . ASP A 1 729 ? 17.031 -40.906 -5.219 1 96.12 729 ASP A N 1
ATOM 5655 C CA . ASP A 1 729 ? 16.406 -40.812 -3.902 1 96.12 729 ASP A CA 1
ATOM 5656 C C . ASP A 1 729 ? 15.188 -41.719 -3.789 1 96.12 729 ASP A C 1
ATOM 5658 O O . ASP A 1 729 ? 14.391 -41.812 -4.723 1 96.12 729 ASP A O 1
ATOM 5662 N N . TYR A 1 730 ? 15.094 -42.344 -2.693 1 97.25 730 TYR A N 1
ATOM 5663 C CA . TYR A 1 730 ? 13.867 -43 -2.256 1 97.25 730 TYR A CA 1
ATOM 5664 C C . TYR A 1 730 ? 13.273 -42.312 -1.04 1 97.25 730 TYR A C 1
ATOM 5666 O O . TYR A 1 730 ? 14.008 -41.906 -0.124 1 97.25 730 TYR A O 1
ATOM 5674 N N . TYR A 1 731 ? 11.992 -42.094 -1.05 1 96.19 731 TYR A N 1
ATOM 5675 C CA . TYR A 1 731 ? 11.367 -41.406 0.083 1 96.19 731 TYR A CA 1
ATOM 5676 C C . TYR A 1 731 ? 10.039 -42.062 0.448 1 96.19 731 TYR A C 1
ATOM 5678 O O . TYR A 1 731 ? 9.406 -42.719 -0.392 1 96.19 731 TYR A O 1
ATOM 5686 N N . LYS A 1 732 ? 9.617 -41.875 1.667 1 97 732 LYS A N 1
ATOM 5687 C CA . LYS A 1 732 ? 8.305 -42.219 2.217 1 97 732 LYS A CA 1
ATOM 5688 C C . LYS A 1 732 ? 7.824 -41.156 3.191 1 97 732 LYS A C 1
ATOM 5690 O O . LYS A 1 732 ? 8.492 -40.875 4.184 1 97 732 LYS A O 1
ATOM 5695 N N . LYS A 1 733 ? 6.727 -40.625 2.84 1 95.06 733 LYS A N 1
ATOM 5696 C CA . LYS A 1 733 ? 6.109 -39.562 3.613 1 95.06 733 LYS A CA 1
ATOM 5697 C C . LYS A 1 733 ? 4.746 -39.969 4.148 1 95.06 733 LYS A C 1
ATOM 5699 O O . LYS A 1 733 ? 3.857 -40.344 3.379 1 95.06 733 LYS A O 1
ATOM 5704 N N . THR A 1 734 ? 4.559 -39.875 5.469 1 95.88 734 THR A N 1
ATOM 5705 C CA . THR A 1 734 ? 3.303 -40.281 6.102 1 95.88 734 THR A CA 1
ATOM 5706 C C . THR A 1 734 ? 2.746 -39.156 6.949 1 95.88 734 THR A C 1
ATOM 5708 O O . THR A 1 734 ? 3.398 -38.688 7.895 1 95.88 734 THR A O 1
ATOM 5711 N N . THR A 1 735 ? 1.606 -38.719 6.59 1 94.5 735 THR A N 1
ATOM 5712 C CA . THR A 1 735 ? 0.906 -37.688 7.371 1 94.5 735 THR A CA 1
ATOM 5713 C C . THR A 1 735 ? -0.116 -38.344 8.305 1 94.5 735 THR A C 1
ATOM 5715 O O . THR A 1 735 ? -0.965 -39.125 7.859 1 94.5 735 THR A O 1
ATOM 5718 N N . THR A 1 736 ? -0.006 -38 9.539 1 94.44 736 THR A N 1
ATOM 5719 C CA . THR A 1 736 ? -0.927 -38.531 10.539 1 94.44 736 THR A CA 1
ATOM 5720 C C . THR A 1 736 ? -1.723 -37.406 11.203 1 94.44 736 THR A C 1
ATOM 5722 O O . THR A 1 736 ? -1.182 -36.344 11.477 1 94.44 736 THR A O 1
ATOM 5725 N N . GLY A 1 737 ? -2.975 -37.719 11.453 1 92.88 737 GLY A N 1
ATOM 5726 C CA . GLY A 1 737 ? -3.84 -36.75 12.117 1 92.88 737 GLY A CA 1
ATOM 5727 C C . GLY A 1 737 ? -4.227 -35.594 11.219 1 92.88 737 GLY A C 1
ATOM 5728 O O . GLY A 1 737 ? -4.141 -34.438 11.633 1 92.88 737 GLY A O 1
ATOM 5729 N N . MET A 1 738 ? -4.566 -35.875 10.07 1 91.75 738 MET A N 1
ATOM 5730 C CA . MET A 1 738 ? -5.016 -34.812 9.18 1 91.75 738 MET A CA 1
ATOM 5731 C C . MET A 1 738 ? -6.188 -34.062 9.797 1 91.75 738 MET A C 1
ATOM 5733 O O . MET A 1 738 ? -7.07 -34.656 10.406 1 91.75 738 MET A O 1
ATOM 5737 N N . LEU A 1 739 ? -6.125 -32.75 9.625 1 89.38 739 LEU A N 1
ATOM 5738 C CA . LEU A 1 739 ? -7.156 -31.891 10.211 1 89.38 739 LEU A CA 1
ATOM 5739 C C . LEU A 1 739 ? -8.367 -31.812 9.289 1 89.38 739 LEU A C 1
ATOM 5741 O O . LEU A 1 739 ? -8.273 -31.297 8.172 1 89.38 739 LEU A O 1
ATOM 5745 N N . MET A 1 740 ? -9.43 -32.281 9.703 1 86.44 740 MET A N 1
ATOM 5746 C CA . MET A 1 740 ? -10.695 -32.281 8.969 1 86.44 740 MET A CA 1
ATOM 5747 C C . MET A 1 740 ? -11.875 -32.188 9.922 1 86.44 740 MET A C 1
ATOM 5749 O O . MET A 1 740 ? -11.727 -32.406 11.133 1 86.44 740 MET A O 1
ATOM 5753 N N . HIS A 1 741 ? -13.047 -31.922 9.32 1 84.88 741 HIS A N 1
ATOM 5754 C CA . HIS A 1 741 ? -14.258 -31.969 10.125 1 84.88 741 HIS A CA 1
ATOM 5755 C C . HIS A 1 741 ? -14.625 -33.406 10.492 1 84.88 741 HIS A C 1
ATOM 5757 O O . HIS A 1 741 ? -14.625 -34.281 9.633 1 84.88 741 HIS A O 1
ATOM 5763 N N . ILE A 1 742 ? -14.867 -33.625 11.758 1 80.56 742 ILE A N 1
ATOM 5764 C CA . ILE A 1 742 ? -15.289 -34.906 12.242 1 80.56 742 ILE A CA 1
ATOM 5765 C C . ILE A 1 742 ? -16.75 -35.156 11.875 1 80.56 742 ILE A C 1
ATOM 5767 O O . ILE A 1 742 ? -17.625 -34.344 12.203 1 80.56 742 ILE A O 1
ATOM 5771 N N . PRO A 1 743 ? -16.953 -36.188 11.062 1 74.69 743 PRO A N 1
ATOM 5772 C CA . PRO A 1 743 ? -18.359 -36.438 10.758 1 74.69 743 PRO A CA 1
ATOM 5773 C C . PRO A 1 743 ? -19.188 -36.719 12.008 1 74.69 743 PRO A C 1
ATOM 5775 O O . PRO A 1 743 ? -18.781 -37.5 12.867 1 74.69 743 PRO A O 1
ATOM 5778 N N . ILE A 1 744 ? -20.203 -36 12.211 1 75.62 744 ILE A N 1
ATOM 5779 C CA . ILE A 1 744 ? -21.109 -36.219 13.328 1 75.62 744 ILE A CA 1
ATOM 5780 C C . ILE A 1 744 ? -22.5 -36.562 12.797 1 75.62 744 ILE A C 1
ATOM 5782 O O . ILE A 1 744 ? -22.828 -36.25 11.641 1 75.62 744 ILE A O 1
ATOM 5786 N N . PRO A 1 745 ? -23.25 -37.281 13.602 1 71.25 745 PRO A N 1
ATOM 5787 C CA . PRO A 1 745 ? -24.609 -37.562 13.148 1 71.25 745 PRO A CA 1
ATOM 5788 C C . PRO A 1 745 ? -25.406 -36.312 12.844 1 71.25 745 PRO A C 1
ATOM 5790 O O . PRO A 1 745 ? -25.281 -35.312 13.555 1 71.25 745 PRO A O 1
ATOM 5793 N N . ALA A 1 746 ? -26.188 -36.375 11.836 1 69.75 746 ALA A N 1
ATOM 5794 C CA . ALA A 1 746 ? -26.969 -35.25 11.352 1 69.75 746 ALA A CA 1
ATOM 5795 C C . ALA A 1 746 ? -27.906 -34.719 12.43 1 69.75 746 ALA A C 1
ATOM 5797 O O . ALA A 1 746 ? -28.25 -33.531 12.445 1 69.75 746 ALA A O 1
ATOM 5798 N N . TYR A 1 747 ? -28.266 -35.562 13.367 1 71.19 747 TYR A N 1
ATOM 5799 C CA . TYR A 1 747 ? -29.266 -35.188 14.359 1 71.19 747 TYR A CA 1
ATOM 5800 C C . TYR A 1 747 ? -28.688 -34.156 15.344 1 71.19 747 TYR A C 1
ATOM 5802 O O . TYR A 1 747 ? -29.438 -33.5 16.047 1 71.19 747 TYR A O 1
ATOM 5810 N N . VAL A 1 748 ? -27.391 -33.969 15.312 1 76 748 VAL A N 1
ATOM 5811 C CA . VAL A 1 748 ? -26.766 -33.031 16.234 1 76 748 VAL A CA 1
ATOM 5812 C C . VAL A 1 748 ? -27.109 -31.594 15.82 1 76 748 VAL A C 1
ATOM 5814 O O . VAL A 1 748 ? -27.219 -30.719 16.672 1 76 748 VAL A O 1
ATOM 5817 N N . GLY A 1 749 ? -27.5 -31.312 14.539 1 69.62 749 GLY A N 1
ATOM 5818 C CA . GLY A 1 749 ? -27.969 -30.016 14.055 1 69.62 749 GLY A CA 1
ATOM 5819 C C . GLY A 1 749 ? -26.891 -28.953 14.078 1 69.62 749 GLY A C 1
ATOM 5820 O O . GLY A 1 749 ? -27.172 -27.766 13.914 1 69.62 749 GLY A O 1
ATOM 5821 N N . LYS A 1 750 ? -25.703 -29.266 14.5 1 78.06 750 LYS A N 1
ATOM 5822 C CA . LYS A 1 750 ? -24.594 -28.312 14.492 1 78.06 750 LYS A CA 1
ATOM 5823 C C . LYS A 1 750 ? -23.516 -28.719 13.492 1 78.06 750 LYS A C 1
ATOM 5825 O O . LYS A 1 750 ? -23.531 -29.844 12.992 1 78.06 750 LYS A O 1
ATOM 5830 N N . GLY A 1 751 ? -22.781 -27.656 13.219 1 79.5 751 GLY A N 1
ATOM 5831 C CA . GLY A 1 751 ? -21.672 -27.953 12.336 1 79.5 751 GLY A CA 1
ATOM 5832 C C . GLY A 1 751 ? -20.672 -28.922 12.945 1 79.5 751 GLY A C 1
ATOM 5833 O O . GLY A 1 751 ? -20.516 -28.969 14.172 1 79.5 751 GLY A O 1
ATOM 5834 N N . SER A 1 752 ? -20.047 -29.719 12.164 1 84.44 752 SER A N 1
ATOM 5835 C CA . SER A 1 752 ? -19.047 -30.688 12.594 1 84.44 752 SER A CA 1
ATOM 5836 C C . SER A 1 752 ? -17.781 -30.016 13.078 1 84.44 752 SER A C 1
ATOM 5838 O O . SER A 1 752 ? -17.328 -29.031 12.492 1 84.44 752 SER A O 1
ATOM 5840 N N . PRO A 1 753 ? -17.266 -30.484 14.266 1 86.75 753 PRO A N 1
ATOM 5841 C CA . PRO A 1 753 ? -16.016 -29.891 14.758 1 86.75 753 PRO A CA 1
ATOM 5842 C C . PRO A 1 753 ? -14.805 -30.344 13.945 1 86.75 753 PRO A C 1
ATOM 5844 O O . PRO A 1 753 ? -14.828 -31.391 13.305 1 86.75 753 PRO A O 1
ATOM 5847 N N . TRP A 1 754 ? -13.797 -29.516 14.07 1 88.62 754 TRP A N 1
ATOM 5848 C CA . TRP A 1 754 ? -12.508 -29.938 13.531 1 88.62 754 TRP A CA 1
ATOM 5849 C C . TRP A 1 754 ? -11.859 -31 14.406 1 88.62 754 TRP A C 1
ATOM 5851 O O . TRP A 1 754 ? -12.016 -30.984 15.633 1 88.62 754 TRP A O 1
ATOM 5861 N N . GLY A 1 755 ? -11.242 -31.938 13.805 1 89.38 755 GLY A N 1
ATOM 5862 C CA . GLY A 1 755 ? -10.516 -32.969 14.539 1 89.38 755 GLY A CA 1
ATOM 5863 C C . GLY A 1 755 ? -9.359 -33.562 13.75 1 89.38 755 GLY A C 1
ATOM 5864 O O . GLY A 1 755 ? -9.234 -33.312 12.547 1 89.38 755 GLY A O 1
ATOM 5865 N N . ASN A 1 756 ? -8.445 -34.25 14.531 1 91.69 756 ASN A N 1
ATOM 5866 C CA . ASN A 1 756 ? -7.344 -34.969 13.93 1 91.69 756 ASN A CA 1
ATOM 5867 C C . ASN A 1 756 ? -7.766 -36.375 13.516 1 91.69 756 ASN A C 1
ATOM 5869 O O . ASN A 1 756 ? -7.668 -37.312 14.305 1 91.69 756 ASN A O 1
ATOM 5873 N N . VAL A 1 757 ? -8.172 -36.656 12.281 1 84.69 757 VAL A N 1
ATOM 5874 C CA . VAL A 1 757 ? -8.844 -37.906 12.039 1 84.69 757 VAL A CA 1
ATOM 5875 C C . VAL A 1 757 ? -8.227 -38.594 10.82 1 84.69 757 VAL A C 1
ATOM 5877 O O . VAL A 1 757 ? -8.453 -39.812 10.594 1 84.69 757 VAL A O 1
ATOM 5880 N N . GLY A 1 758 ? -7.375 -38.125 10.055 1 88.06 758 GLY A N 1
ATOM 5881 C CA . GLY A 1 758 ? -6.988 -38.781 8.805 1 88.06 758 GLY A CA 1
ATOM 5882 C C . GLY A 1 758 ? -5.496 -39 8.688 1 88.06 758 GLY A C 1
ATOM 5883 O O . GLY A 1 758 ? -4.711 -38.406 9.422 1 88.06 758 GLY A O 1
ATOM 5884 N N . ASP A 1 759 ? -5.242 -40.062 7.836 1 94.5 759 ASP A N 1
ATOM 5885 C CA . ASP A 1 759 ? -3.854 -40.406 7.523 1 94.5 759 ASP A CA 1
ATOM 5886 C C . ASP A 1 759 ? -3.654 -40.562 6.016 1 94.5 759 ASP A C 1
ATOM 5888 O O . ASP A 1 759 ? -4.527 -41.094 5.324 1 94.5 759 ASP A O 1
ATOM 5892 N N . MET A 1 760 ? -2.516 -40.125 5.531 1 94.88 760 MET A N 1
ATOM 5893 C CA . MET A 1 760 ? -2.158 -40.188 4.117 1 94.88 760 MET A CA 1
ATOM 5894 C C . MET A 1 760 ? -0.691 -40.562 3.947 1 94.88 760 MET A C 1
ATOM 5896 O O . MET A 1 760 ? 0.152 -40.188 4.762 1 94.88 760 MET A O 1
ATOM 5900 N N . GLU A 1 761 ? -0.437 -41.312 2.891 1 96.44 761 GLU A N 1
ATOM 5901 C CA . GLU A 1 761 ? 0.934 -41.75 2.637 1 96.44 761 GLU A CA 1
ATOM 5902 C C . GLU A 1 761 ? 1.349 -41.438 1.198 1 96.44 761 GLU A C 1
ATOM 5904 O O . GLU A 1 761 ? 0.572 -41.656 0.266 1 96.44 761 GLU A O 1
ATOM 5909 N N . ASN A 1 762 ? 2.533 -40.938 0.98 1 96.38 762 ASN A N 1
ATOM 5910 C CA . ASN A 1 762 ? 3.209 -40.75 -0.301 1 96.38 762 ASN A CA 1
ATOM 5911 C C . ASN A 1 762 ? 4.574 -41.438 -0.314 1 96.38 762 ASN A C 1
ATOM 5913 O O . ASN A 1 762 ? 5.359 -41.281 0.621 1 96.38 762 ASN A O 1
ATOM 5917 N N . SER A 1 763 ? 4.875 -42.188 -1.283 1 97.19 763 SER A N 1
ATOM 5918 C CA . SER A 1 763 ? 6.188 -42.781 -1.455 1 97.19 763 SER A CA 1
ATOM 5919 C C . SER A 1 763 ? 6.598 -42.812 -2.924 1 97.19 763 SER A C 1
ATOM 5921 O O . SER A 1 763 ? 5.746 -42.719 -3.812 1 97.19 763 SER A O 1
ATOM 5923 N N . GLY A 1 764 ? 7.926 -42.844 -3.172 1 97 764 GLY A N 1
ATOM 5924 C CA . GLY A 1 764 ? 8.336 -42.875 -4.566 1 97 764 GLY A CA 1
ATOM 5925 C C . GLY A 1 764 ? 9.844 -42.844 -4.746 1 97 764 GLY A C 1
ATOM 5926 O O . GLY A 1 764 ? 10.594 -43.062 -3.791 1 97 764 GLY A O 1
ATOM 5927 N N . PHE A 1 765 ? 10.25 -42.719 -6.035 1 97.25 765 PHE A N 1
ATOM 5928 C CA . PHE A 1 765 ? 11.641 -42.688 -6.469 1 97.25 765 PHE A CA 1
ATOM 5929 C C . PHE A 1 765 ? 11.906 -41.406 -7.27 1 97.25 765 PHE A C 1
ATOM 5931 O O . PHE A 1 765 ? 11.031 -40.938 -7.992 1 97.25 765 PHE A O 1
ATOM 5938 N N . GLU A 1 766 ? 13.109 -40.969 -7.074 1 96.94 766 GLU A N 1
ATOM 5939 C CA . GLU A 1 766 ? 13.57 -39.812 -7.844 1 96.94 766 GLU A CA 1
ATOM 5940 C C . GLU A 1 766 ? 14.914 -40.094 -8.5 1 96.94 766 GLU A C 1
ATOM 5942 O O . GLU A 1 766 ? 15.812 -40.656 -7.875 1 96.94 766 GLU A O 1
ATOM 5947 N N . PHE A 1 767 ? 15.008 -39.688 -9.766 1 96.19 767 PHE A N 1
ATOM 5948 C CA . PHE A 1 767 ? 16.219 -39.875 -10.547 1 96.19 767 PHE A CA 1
ATOM 5949 C C . PHE A 1 767 ? 16.656 -38.562 -11.188 1 96.19 767 PHE A C 1
ATOM 5951 O O . PHE A 1 767 ? 15.82 -37.781 -11.656 1 96.19 767 PHE A O 1
ATOM 5958 N N . GLU A 1 768 ? 17.906 -38.375 -11.164 1 94.31 768 GLU A N 1
ATOM 5959 C CA . GLU A 1 768 ? 18.516 -37.25 -11.875 1 94.31 768 GLU A CA 1
ATOM 5960 C C . GLU A 1 768 ? 19.766 -37.688 -12.633 1 94.31 768 GLU A C 1
ATOM 5962 O O . GLU A 1 768 ? 20.609 -38.438 -12.094 1 94.31 768 GLU A O 1
ATOM 5967 N N . LEU A 1 769 ? 19.859 -37.281 -13.898 1 94.38 769 LEU A N 1
ATOM 5968 C CA . LEU A 1 769 ? 21 -37.625 -14.742 1 94.38 769 LEU A CA 1
ATOM 5969 C C . LEU A 1 769 ? 21.484 -36.406 -15.516 1 94.38 769 LEU A C 1
ATOM 5971 O O . LEU A 1 769 ? 20.672 -35.625 -16.016 1 94.38 769 LEU A O 1
ATOM 5975 N N . GLY A 1 770 ? 22.766 -36.219 -15.5 1 92.06 770 GLY A N 1
ATOM 5976 C CA . GLY A 1 770 ? 23.359 -35.125 -16.266 1 92.06 770 GLY A CA 1
ATOM 5977 C C . GLY A 1 770 ? 24.641 -35.531 -16.969 1 92.06 770 GLY A C 1
ATOM 5978 O O . GLY A 1 770 ? 25.438 -36.281 -16.422 1 92.06 770 GLY A O 1
ATOM 5979 N N . TYR A 1 771 ? 24.812 -35.031 -18.156 1 93.69 771 TYR A N 1
ATOM 5980 C CA . TYR A 1 771 ? 26.031 -35.25 -18.922 1 93.69 771 TYR A CA 1
ATOM 5981 C C . TYR A 1 771 ? 26.5 -33.969 -19.578 1 93.69 771 TYR A C 1
ATOM 5983 O O . TYR A 1 771 ? 25.688 -33.25 -20.172 1 93.69 771 TYR A O 1
ATOM 5991 N N . ARG A 1 772 ? 27.703 -33.688 -19.453 1 89.81 772 ARG A N 1
ATOM 5992 C CA . ARG A 1 772 ? 28.297 -32.531 -20.109 1 89.81 772 ARG A CA 1
ATOM 5993 C C . ARG A 1 772 ? 29.5 -32.938 -20.953 1 89.81 772 ARG A C 1
ATOM 5995 O O . ARG A 1 772 ? 30.297 -33.781 -20.562 1 89.81 772 ARG A O 1
ATOM 6002 N N . GLY A 1 773 ? 29.531 -32.375 -22.172 1 87.81 773 GLY A N 1
ATOM 6003 C CA . GLY A 1 773 ? 30.625 -32.656 -23.062 1 87.81 773 GLY A CA 1
ATOM 6004 C C . GLY A 1 773 ? 31.109 -31.469 -23.859 1 87.81 773 GLY A C 1
ATOM 6005 O O . GLY A 1 773 ? 30.422 -30.453 -23.938 1 87.81 773 GLY A O 1
ATOM 6006 N N . ARG A 1 774 ? 32.344 -31.547 -24.281 1 86.81 774 ARG A N 1
ATOM 6007 C CA . ARG A 1 774 ? 32.938 -30.516 -25.125 1 86.81 774 ARG A CA 1
ATOM 6008 C C . ARG A 1 774 ? 33.75 -31.141 -26.25 1 86.81 774 ARG A C 1
ATOM 6010 O O . ARG A 1 774 ? 34.5 -32.094 -26.031 1 86.81 774 ARG A O 1
ATOM 6017 N N . THR A 1 775 ? 33.5 -30.781 -27.469 1 89.62 775 THR A N 1
ATOM 6018 C CA . THR A 1 775 ? 34.312 -31.156 -28.641 1 89.62 775 THR A CA 1
ATOM 6019 C C . THR A 1 775 ? 34.719 -29.922 -29.422 1 89.62 775 THR A C 1
ATOM 6021 O O . THR A 1 775 ? 33.906 -29.359 -30.188 1 89.62 775 THR A O 1
ATOM 6024 N N . GLY A 1 776 ? 35.844 -29.438 -29.375 1 85.25 776 GLY A N 1
ATOM 6025 C CA . GLY A 1 776 ? 36.281 -28.188 -29.984 1 85.25 776 GLY A CA 1
ATOM 6026 C C . GLY A 1 776 ? 35.531 -26.984 -29.453 1 85.25 776 GLY A C 1
ATOM 6027 O O . GLY A 1 776 ? 35.469 -26.766 -28.25 1 85.25 776 GLY A O 1
ATOM 6028 N N . ASP A 1 777 ? 34.938 -26.375 -30.453 1 85.81 777 ASP A N 1
ATOM 6029 C CA . ASP A 1 777 ? 34.188 -25.172 -30.094 1 85.81 777 ASP A CA 1
ATOM 6030 C C . ASP A 1 777 ? 32.75 -25.531 -29.688 1 85.81 777 ASP A C 1
ATOM 6032 O O . ASP A 1 777 ? 31.984 -24.672 -29.25 1 85.81 777 ASP A O 1
ATOM 6036 N N . PHE A 1 778 ? 32.469 -26.812 -29.828 1 91.69 778 PHE A N 1
ATOM 6037 C CA . PHE A 1 778 ? 31.109 -27.266 -29.547 1 91.69 778 PHE A CA 1
ATOM 6038 C C . PHE A 1 778 ? 31 -27.766 -28.109 1 91.69 778 PHE A C 1
ATOM 6040 O O . PHE A 1 778 ? 31.719 -28.672 -27.703 1 91.69 778 PHE A O 1
ATOM 6047 N N . ARG A 1 779 ? 30.234 -27.094 -27.297 1 91.06 779 ARG A N 1
ATOM 6048 C CA . ARG A 1 779 ? 29.906 -27.5 -25.938 1 91.06 779 ARG A CA 1
ATOM 6049 C C . ARG A 1 779 ? 28.438 -27.891 -25.828 1 91.06 779 ARG A C 1
ATOM 6051 O O . ARG A 1 779 ? 27.562 -27.266 -26.422 1 91.06 779 ARG A O 1
ATOM 6058 N N . TYR A 1 780 ? 28.141 -28.969 -25.172 1 90.81 780 TYR A N 1
ATOM 6059 C CA . TYR A 1 780 ? 26.75 -29.391 -25.016 1 90.81 780 TYR A CA 1
ATOM 6060 C C . TYR A 1 780 ? 26.516 -30.016 -23.641 1 90.81 780 TYR A C 1
ATOM 6062 O O . TYR A 1 780 ? 27.453 -30.5 -23.016 1 90.81 780 TYR A O 1
ATOM 6070 N N . SER A 1 781 ? 25.406 -29.875 -23.125 1 90.75 781 SER A N 1
ATOM 6071 C CA . SER A 1 781 ? 24.969 -30.469 -21.859 1 90.75 781 SER A CA 1
ATOM 6072 C C . SER A 1 781 ? 23.578 -31.078 -22.016 1 90.75 781 SER A C 1
ATOM 6074 O O . SER A 1 781 ? 22.703 -30.5 -22.641 1 90.75 781 SER A O 1
ATOM 6076 N N . ILE A 1 782 ? 23.422 -32.312 -21.578 1 93.31 782 ILE A N 1
ATOM 6077 C CA . ILE A 1 782 ? 22.156 -33.031 -21.562 1 93.31 782 ILE A CA 1
ATOM 6078 C C . ILE A 1 782 ? 21.797 -33.406 -20.125 1 93.31 782 ILE A C 1
ATOM 6080 O O . ILE A 1 782 ? 22.625 -33.969 -19.406 1 93.31 782 ILE A O 1
ATOM 6084 N N . SER A 1 783 ? 20.672 -32.969 -19.672 1 91.44 783 SER A N 1
ATOM 6085 C CA . SER A 1 783 ? 20.219 -33.344 -18.344 1 91.44 783 SER A CA 1
ATOM 6086 C C . SER A 1 783 ? 18.781 -33.844 -18.359 1 91.44 783 SER A C 1
ATOM 6088 O O . SER A 1 783 ? 18 -33.469 -19.234 1 91.44 783 SER A O 1
ATOM 6090 N N . GLY A 1 784 ? 18.453 -34.75 -17.469 1 92.69 784 GLY A N 1
ATOM 6091 C CA . GLY A 1 784 ? 17.125 -35.281 -17.344 1 92.69 784 GLY A CA 1
ATOM 6092 C C . GLY A 1 784 ? 16.781 -35.719 -15.922 1 92.69 784 GLY A C 1
ATOM 6093 O O . GLY A 1 784 ? 17.688 -35.938 -15.102 1 92.69 784 GLY A O 1
ATOM 6094 N N . ASN A 1 785 ? 15.531 -35.688 -15.602 1 94.12 785 ASN A N 1
ATOM 6095 C CA . ASN A 1 785 ? 15.039 -36.188 -14.32 1 94.12 785 ASN A CA 1
ATOM 6096 C C . ASN A 1 785 ? 13.727 -36.938 -14.477 1 94.12 785 ASN A C 1
ATOM 6098 O O . ASN A 1 785 ? 13.008 -36.75 -15.461 1 94.12 785 ASN A O 1
ATOM 6102 N N . ALA A 1 786 ? 13.484 -37.781 -13.555 1 96.12 786 ALA A N 1
ATOM 6103 C CA . ALA A 1 786 ? 12.25 -38.562 -13.5 1 96.12 786 ALA A CA 1
ATOM 6104 C C . ALA A 1 786 ? 11.852 -38.844 -12.055 1 96.12 786 ALA A C 1
ATOM 6106 O O . ALA A 1 786 ? 12.711 -39.125 -11.211 1 96.12 786 ALA A O 1
ATOM 6107 N N . SER A 1 787 ? 10.586 -38.75 -11.789 1 96.5 787 SER A N 1
ATOM 6108 C CA . SER A 1 787 ? 10.078 -39.031 -10.445 1 96.5 787 SER A CA 1
ATOM 6109 C C . SER A 1 787 ? 8.852 -39.938 -10.5 1 96.5 787 SER A C 1
ATOM 6111 O O . SER A 1 787 ? 7.934 -39.719 -11.289 1 96.5 787 SER A O 1
ATOM 6113 N N . TYR A 1 788 ? 8.875 -40.906 -9.648 1 97.31 788 TYR A N 1
ATOM 6114 C CA . TYR A 1 788 ? 7.738 -41.781 -9.469 1 97.31 788 TYR A CA 1
ATOM 6115 C C . TYR A 1 788 ? 7.023 -41.5 -8.156 1 97.31 788 TYR A C 1
ATOM 6117 O O . TYR A 1 788 ? 7.668 -41.375 -7.109 1 97.31 788 TYR A O 1
ATOM 6125 N N . LEU A 1 789 ? 5.684 -41.5 -8.156 1 96.31 789 LEU A N 1
ATOM 6126 C CA . LEU A 1 789 ? 4.895 -41.188 -6.973 1 96.31 789 LEU A CA 1
ATOM 6127 C C . LEU A 1 789 ? 3.781 -42.188 -6.781 1 96.31 789 LEU A C 1
ATOM 6129 O O . LEU A 1 789 ? 3.055 -42.531 -7.723 1 96.31 789 LEU A O 1
ATOM 6133 N N . GLU A 1 790 ? 3.695 -42.719 -5.617 1 96.69 790 GLU A N 1
ATOM 6134 C CA . GLU A 1 790 ? 2.551 -43.5 -5.16 1 96.69 790 GLU A CA 1
ATOM 6135 C C . GLU A 1 790 ? 1.854 -42.812 -3.984 1 96.69 790 GLU A C 1
ATOM 6137 O O . GLU A 1 790 ? 2.469 -42.594 -2.941 1 96.69 790 GLU A O 1
ATOM 6142 N N . ASN A 1 791 ? 0.654 -42.531 -4.18 1 95.06 791 ASN A N 1
ATOM 6143 C CA . ASN A 1 791 ? -0.169 -41.906 -3.15 1 95.06 791 ASN A CA 1
ATOM 6144 C C . ASN A 1 791 ? -1.245 -42.844 -2.637 1 95.06 791 ASN A C 1
ATOM 6146 O O . ASN A 1 791 ? -1.834 -43.625 -3.414 1 95.06 791 ASN A O 1
ATOM 6150 N N . LYS A 1 792 ? -1.479 -42.781 -1.295 1 96.31 792 LYS A N 1
ATOM 6151 C CA . LYS A 1 792 ? -2.492 -43.656 -0.697 1 96.31 792 LYS A CA 1
ATOM 6152 C C . LYS A 1 792 ? -3.164 -42.969 0.492 1 96.31 792 LYS A C 1
ATOM 6154 O O . LYS A 1 792 ? -2.486 -42.5 1.418 1 96.31 792 LYS A O 1
ATOM 6159 N N . LEU A 1 793 ? -4.484 -42.969 0.423 1 95.44 793 LEU A N 1
ATOM 6160 C CA . LEU A 1 793 ? -5.246 -42.594 1.604 1 95.44 793 LEU A CA 1
ATOM 6161 C C . LEU A 1 793 ? -5.359 -43.75 2.588 1 95.44 793 LEU A C 1
ATOM 6163 O O . LEU A 1 793 ? -6.055 -44.719 2.316 1 95.44 793 LEU A O 1
ATOM 6167 N N . ILE A 1 794 ? -4.73 -43.594 3.723 1 96.25 794 ILE A N 1
ATOM 6168 C CA . ILE A 1 794 ? -4.699 -44.688 4.688 1 96.25 794 ILE A CA 1
ATOM 6169 C C . ILE A 1 794 ? -5.992 -44.719 5.504 1 96.25 794 ILE A C 1
ATOM 6171 O O . ILE A 1 794 ? -6.594 -45.75 5.723 1 96.25 794 ILE A O 1
ATOM 6175 N N . ASN A 1 795 ? -6.359 -43.531 5.957 1 93.88 795 ASN A N 1
ATOM 6176 C CA . ASN A 1 795 ? -7.547 -43.375 6.785 1 93.88 795 ASN A CA 1
ATOM 6177 C C . ASN A 1 795 ? -8.172 -41.969 6.613 1 93.88 795 ASN A C 1
ATOM 6179 O O . ASN A 1 795 ? -7.523 -40.969 6.871 1 93.88 795 ASN A O 1
ATOM 6183 N N . LEU A 1 796 ? -9.406 -42 6.262 1 90.12 796 LEU A N 1
ATOM 6184 C CA . LEU A 1 796 ? -10.109 -40.75 6.078 1 90.12 796 LEU A CA 1
ATOM 6185 C C . LEU A 1 796 ? -10.578 -40.188 7.418 1 90.12 796 LEU A C 1
ATOM 6187 O O . LEU A 1 796 ? -10.672 -38.969 7.586 1 90.12 796 LEU A O 1
ATOM 6191 N N . GLY A 1 797 ? -10.883 -41.062 8.398 1 85.38 797 GLY A N 1
ATOM 6192 C CA . GLY A 1 797 ? -11.258 -40.594 9.719 1 85.38 797 GLY A CA 1
ATOM 6193 C C . GLY A 1 797 ? -12.75 -40.656 9.984 1 85.38 797 GLY A C 1
ATOM 6194 O O . GLY A 1 797 ? -13.203 -40.406 11.094 1 85.38 797 GLY A O 1
ATOM 6195 N N . ASN A 1 798 ? -13.492 -40.969 8.922 1 84.06 798 ASN A N 1
ATOM 6196 C CA . ASN A 1 798 ? -14.914 -41.156 9.164 1 84.06 798 ASN A CA 1
ATOM 6197 C C . ASN A 1 798 ? -15.266 -42.656 9.211 1 84.06 798 ASN A C 1
ATOM 6199 O O . ASN A 1 798 ? -14.398 -43.5 9.008 1 84.06 798 ASN A O 1
ATOM 6203 N N . GLU A 1 799 ? -16.5 -42.969 9.555 1 83.25 799 GLU A N 1
ATOM 6204 C CA . GLU A 1 799 ? -16.922 -44.344 9.789 1 83.25 799 GLU A CA 1
ATOM 6205 C C . GLU A 1 799 ? -16.891 -45.156 8.5 1 83.25 799 GLU A C 1
ATOM 6207 O O . GLU A 1 799 ? -16.469 -46.312 8.5 1 83.25 799 GLU A O 1
ATOM 6212 N N . SER A 1 800 ? -17.219 -44.562 7.453 1 86.94 800 SER A N 1
ATOM 6213 C CA . SER A 1 800 ? -17.328 -45.312 6.207 1 86.94 800 SER A CA 1
ATOM 6214 C C . SER A 1 800 ? -15.977 -45.438 5.516 1 86.94 800 SER A C 1
ATOM 6216 O O . SER A 1 800 ? -15.766 -46.312 4.695 1 86.94 800 SER A O 1
ATOM 6218 N N . GLY A 1 801 ? -15.109 -44.5 5.801 1 90.94 801 GLY A N 1
ATOM 6219 C CA . GLY A 1 801 ? -13.82 -44.469 5.133 1 90.94 801 GLY A CA 1
ATOM 6220 C C . GLY A 1 801 ? -13.906 -43.969 3.703 1 90.94 801 GLY A C 1
ATOM 6221 O O . GLY A 1 801 ? -12.961 -44.125 2.926 1 90.94 801 GLY A O 1
ATOM 6222 N N . GLU A 1 802 ? -15.055 -43.469 3.371 1 92.62 802 GLU A N 1
ATOM 6223 C CA . GLU A 1 802 ? -15.242 -43 2.006 1 92.62 802 GLU A CA 1
ATOM 6224 C C . GLU A 1 802 ? -15.891 -41.594 1.997 1 92.62 802 GLU A C 1
ATOM 6226 O O . GLU A 1 802 ? -16.531 -41.219 2.971 1 92.62 802 GLU A O 1
ATOM 6231 N N . ILE A 1 803 ? -15.656 -40.844 0.913 1 89.25 803 ILE A N 1
ATOM 6232 C CA . ILE A 1 803 ? -16.281 -39.531 0.731 1 89.25 803 ILE A CA 1
ATOM 6233 C C . ILE A 1 803 ? -16.422 -39.25 -0.758 1 89.25 803 ILE A C 1
ATOM 6235 O O . ILE A 1 803 ? -15.508 -39.531 -1.542 1 89.25 803 ILE A O 1
ATOM 6239 N N . ILE A 1 804 ? -17.609 -38.812 -1.174 1 92.56 804 ILE A N 1
ATOM 6240 C CA . ILE A 1 804 ? -17.812 -38.312 -2.531 1 92.56 804 ILE A CA 1
ATOM 6241 C C . ILE A 1 804 ? -17.375 -36.844 -2.621 1 92.56 804 ILE A C 1
ATOM 6243 O O . ILE A 1 804 ? -17.859 -36 -1.865 1 92.56 804 ILE A O 1
ATOM 6247 N N . LEU A 1 805 ? -16.516 -36.625 -3.49 1 91.31 805 LEU A N 1
ATOM 6248 C CA . LEU A 1 805 ? -15.938 -35.281 -3.576 1 91.31 805 LEU A CA 1
ATOM 6249 C C . LEU A 1 805 ? -16.594 -34.5 -4.691 1 91.31 805 LEU A C 1
ATOM 6251 O O . LEU A 1 805 ? -16.688 -33.25 -4.605 1 91.31 805 LEU A O 1
ATOM 6255 N N . GLU A 1 806 ? -16.859 -35.094 -5.828 1 91.94 806 GLU A N 1
ATOM 6256 C CA . GLU A 1 806 ? -17.547 -34.438 -6.941 1 91.94 806 GLU A CA 1
ATOM 6257 C C . GLU A 1 806 ? -18.75 -35.281 -7.395 1 91.94 806 GLU A C 1
ATOM 6259 O O . GLU A 1 806 ? -18.688 -36.5 -7.426 1 91.94 806 GLU A O 1
ATOM 6264 N N . SER A 1 807 ? -19.781 -34.531 -7.719 1 92.69 807 SER A N 1
ATOM 6265 C CA . SER A 1 807 ? -21 -35.156 -8.219 1 92.69 807 SER A CA 1
ATOM 6266 C C . SER A 1 807 ? -21.75 -34.25 -9.172 1 92.69 807 SER A C 1
ATOM 6268 O O . SER A 1 807 ? -21.672 -33.031 -9.047 1 92.69 807 SER A O 1
ATOM 6270 N N . ALA A 1 808 ? -22.328 -34.812 -10.195 1 88.81 808 ALA A N 1
ATOM 6271 C CA . ALA A 1 808 ? -23.156 -34.094 -11.148 1 88.81 808 ALA A CA 1
ATOM 6272 C C . ALA A 1 808 ? -24.422 -34.875 -11.469 1 88.81 808 ALA A C 1
ATOM 6274 O O . ALA A 1 808 ? -24.578 -35.406 -12.578 1 88.81 808 ALA A O 1
ATOM 6275 N N . GLY A 1 809 ? -25.344 -34.906 -10.609 1 80.75 809 GLY A N 1
ATOM 6276 C CA . GLY A 1 809 ? -26.578 -35.688 -10.758 1 80.75 809 GLY A CA 1
ATOM 6277 C C . GLY A 1 809 ? -27.5 -35.125 -11.836 1 80.75 809 GLY A C 1
ATOM 6278 O O . GLY A 1 809 ? -28.062 -35.906 -12.617 1 80.75 809 GLY A O 1
ATOM 6279 N N . ALA A 1 810 ? -27.547 -33.844 -11.93 1 72.5 810 ALA A N 1
ATOM 6280 C CA . ALA A 1 810 ? -28.453 -33.219 -12.883 1 72.5 810 ALA A CA 1
ATOM 6281 C C . ALA A 1 810 ? -28.031 -33.531 -14.32 1 72.5 810 ALA A C 1
ATOM 6283 O O . ALA A 1 810 ? -28.859 -33.594 -15.227 1 72.5 810 ALA A O 1
ATOM 6284 N N . ALA A 1 811 ? -26.797 -33.812 -14.516 1 80.81 811 ALA A N 1
ATOM 6285 C CA . ALA A 1 811 ? -26.281 -34.094 -15.852 1 80.81 811 ALA A CA 1
ATOM 6286 C C . ALA A 1 811 ? -26.297 -35.594 -16.156 1 80.81 811 ALA A C 1
ATOM 6288 O O . ALA A 1 811 ? -25.906 -36 -17.234 1 80.81 811 ALA A O 1
ATOM 6289 N N . GLY A 1 812 ? -26.75 -36.344 -15.188 1 82.38 812 GLY A N 1
ATOM 6290 C CA . GLY A 1 812 ? -26.844 -37.781 -15.383 1 82.38 812 GLY A CA 1
ATOM 6291 C C . GLY A 1 812 ? -25.562 -38.531 -15.07 1 82.38 812 GLY A C 1
ATOM 6292 O O . GLY A 1 812 ? -25.5 -39.75 -15.172 1 82.38 812 GLY A O 1
ATOM 6293 N N . LEU A 1 813 ? -24.578 -37.844 -14.656 1 90.19 813 LEU A N 1
ATOM 6294 C CA . LEU A 1 813 ? -23.281 -38.438 -14.398 1 90.19 813 LEU A CA 1
ATOM 6295 C C . LEU A 1 813 ? -23.234 -39.094 -13.023 1 90.19 813 LEU A C 1
ATOM 6297 O O . LEU A 1 813 ? -22.625 -40.156 -12.852 1 90.19 813 LEU A O 1
ATOM 6301 N N . GLY A 1 814 ? -23.812 -38.531 -12.008 1 91.31 814 GLY A N 1
ATOM 6302 C CA . GLY A 1 814 ? -23.703 -38.969 -10.633 1 91.31 814 GLY A CA 1
ATOM 6303 C C . GLY A 1 814 ? -22.359 -38.656 -10.008 1 91.31 814 GLY A C 1
ATOM 6304 O O . GLY A 1 814 ? -21.672 -37.719 -10.438 1 91.31 814 GLY A O 1
ATOM 6305 N N . ALA A 1 815 ? -22.031 -39.375 -8.914 1 94.69 815 ALA A N 1
ATOM 6306 C CA . ALA A 1 815 ? -20.734 -39.219 -8.273 1 94.69 815 ALA A CA 1
ATOM 6307 C C . ALA A 1 815 ? -19.609 -39.688 -9.188 1 94.69 815 ALA A C 1
ATOM 6309 O O . ALA A 1 815 ? -19.703 -40.75 -9.797 1 94.69 815 ALA A O 1
ATOM 6310 N N . TYR A 1 816 ? -18.547 -38.875 -9.32 1 95.5 816 TYR A N 1
ATOM 6311 C CA . TYR A 1 816 ? -17.547 -39.312 -10.281 1 95.5 816 TYR A CA 1
ATOM 6312 C C . TYR A 1 816 ? -16.141 -39.094 -9.742 1 95.5 816 TYR A C 1
ATOM 6314 O O . TYR A 1 816 ? -15.156 -39.469 -10.383 1 95.5 816 TYR A O 1
ATOM 6322 N N . VAL A 1 817 ? -15.969 -38.469 -8.578 1 95.5 817 VAL A N 1
ATOM 6323 C CA . VAL A 1 817 ? -14.703 -38.375 -7.859 1 95.5 817 VAL A CA 1
ATOM 6324 C C . VAL A 1 817 ? -14.914 -38.812 -6.41 1 95.5 817 VAL A C 1
ATOM 6326 O O . VAL A 1 817 ? -15.836 -38.375 -5.742 1 95.5 817 VAL A O 1
ATOM 6329 N N . LYS A 1 818 ? -14.055 -39.625 -5.934 1 95.62 818 LYS A N 1
ATOM 6330 C CA . LYS A 1 818 ? -14.234 -40.25 -4.617 1 95.62 818 LYS A CA 1
ATOM 6331 C C . LYS A 1 818 ? -12.906 -40.375 -3.879 1 95.62 818 LYS A C 1
ATOM 6333 O O . LYS A 1 818 ? -11.852 -40.469 -4.504 1 95.62 818 LYS A O 1
ATOM 6338 N N . GLY A 1 819 ? -12.953 -40.219 -2.572 1 93.5 819 GLY A N 1
ATOM 6339 C CA . GLY A 1 819 ? -11.898 -40.625 -1.66 1 93.5 819 GLY A CA 1
ATOM 6340 C C . GLY A 1 819 ? -12.25 -41.875 -0.857 1 93.5 819 GLY A C 1
ATOM 6341 O O . GLY A 1 819 ? -13.391 -42.031 -0.416 1 93.5 819 GLY A O 1
ATOM 6342 N N . GLU A 1 820 ? -11.258 -42.781 -0.77 1 95.38 820 GLU A N 1
ATOM 6343 C CA . GLU A 1 820 ? -11.523 -44.031 -0.063 1 95.38 820 GLU A CA 1
ATOM 6344 C C . GLU A 1 820 ? -10.242 -44.562 0.569 1 95.38 820 GLU A C 1
ATOM 6346 O O . GLU A 1 820 ? -9.172 -44.5 -0.036 1 95.38 820 GLU A O 1
ATOM 6351 N N . ASN A 1 821 ? -10.43 -45.156 1.804 1 96.06 821 ASN A N 1
ATOM 6352 C CA . ASN A 1 821 ? -9.289 -45.75 2.479 1 96.06 821 ASN A CA 1
ATOM 6353 C C . ASN A 1 821 ? -8.648 -46.844 1.623 1 96.06 821 ASN A C 1
ATOM 6355 O O . ASN A 1 821 ? -9.352 -47.688 1.051 1 96.06 821 ASN A O 1
ATOM 6359 N N . GLY A 1 822 ? -7.336 -46.688 1.518 1 96.12 822 GLY A N 1
ATOM 6360 C CA . GLY A 1 822 ? -6.578 -47.719 0.815 1 96.12 822 GLY A CA 1
ATOM 6361 C C . GLY A 1 822 ? -6.375 -47.406 -0.655 1 96.12 822 GLY A C 1
ATOM 6362 O O . GLY A 1 822 ? -5.645 -48.125 -1.351 1 96.12 822 GLY A O 1
ATOM 6363 N N . MET A 1 823 ? -6.953 -46.438 -1.136 1 96.25 823 MET A N 1
ATOM 6364 C CA . MET A 1 823 ? -6.891 -46.062 -2.549 1 96.25 823 MET A CA 1
ATOM 6365 C C . MET A 1 823 ? -6.148 -44.75 -2.742 1 96.25 823 MET A C 1
ATOM 6367 O O . MET A 1 823 ? -5.992 -43.969 -1.795 1 96.25 823 MET A O 1
ATOM 6371 N N . PRO A 1 824 ? -5.699 -44.531 -4 1 94.81 824 PRO A N 1
ATOM 6372 C CA . PRO A 1 824 ? -5.148 -43.188 -4.273 1 94.81 824 PRO A CA 1
ATOM 6373 C C . PRO A 1 824 ? -6.168 -42.062 -4.07 1 94.81 824 PRO A C 1
ATOM 6375 O O . PRO A 1 824 ? -7.348 -42.25 -4.391 1 94.81 824 PRO A O 1
ATOM 6378 N N . PHE A 1 825 ? -5.738 -40.875 -3.535 1 92.5 825 PHE A N 1
ATOM 6379 C CA . PHE A 1 825 ? -6.645 -39.781 -3.258 1 92.5 825 PHE A CA 1
ATOM 6380 C C . PHE A 1 825 ? -6.387 -38.625 -4.207 1 92.5 825 PHE A C 1
ATOM 6382 O O . PHE A 1 825 ? -5.277 -38.094 -4.254 1 92.5 825 PHE A O 1
ATOM 6389 N N . PRO A 1 826 ? -7.359 -38.125 -4.898 1 93.12 826 PRO A N 1
ATOM 6390 C CA . PRO A 1 826 ? -8.609 -38.844 -5.148 1 93.12 826 PRO A CA 1
ATOM 6391 C C . PRO A 1 826 ? -8.555 -39.688 -6.406 1 93.12 826 PRO A C 1
ATOM 6393 O O . PRO A 1 826 ? -7.52 -39.75 -7.074 1 93.12 826 PRO A O 1
ATOM 6396 N N . TYR A 1 827 ? -9.586 -40.438 -6.598 1 95.81 827 TYR A N 1
ATOM 6397 C CA . TYR A 1 827 ? -9.641 -41.188 -7.844 1 95.81 827 TYR A CA 1
ATOM 6398 C C . TYR A 1 827 ? -10.984 -41 -8.539 1 95.81 827 TYR A C 1
ATOM 6400 O O . TYR A 1 827 ? -11.938 -40.5 -7.938 1 95.81 827 TYR A O 1
ATOM 6408 N N . PHE A 1 828 ? -11.016 -41.281 -9.828 1 97.56 828 PHE A N 1
ATOM 6409 C CA . PHE A 1 828 ? -12.258 -41.25 -10.594 1 97.56 828 PHE A CA 1
ATOM 6410 C C . PHE A 1 828 ? -13.117 -42.469 -10.266 1 97.56 828 PHE A C 1
ATOM 6412 O O . PHE A 1 828 ? -12.617 -43.594 -10.211 1 97.56 828 PHE A O 1
ATOM 6419 N N . TYR A 1 829 ? -14.367 -42.156 -10.078 1 97.75 829 TYR A N 1
ATOM 6420 C CA . TYR A 1 829 ? -15.312 -43.156 -9.578 1 97.75 829 TYR A CA 1
ATOM 6421 C C . TYR A 1 829 ? -16.438 -43.375 -10.578 1 97.75 829 TYR A C 1
ATOM 6423 O O . TYR A 1 829 ? -17.078 -42.438 -11.047 1 97.75 829 TYR A O 1
ATOM 6431 N N . GLY A 1 830 ? -16.625 -44.688 -10.992 1 97.62 830 GLY A N 1
ATOM 6432 C CA . GLY A 1 830 ? -17.672 -45 -11.945 1 97.62 830 GLY A CA 1
ATOM 6433 C C . GLY A 1 830 ? -17.766 -46.469 -12.281 1 97.62 830 GLY A C 1
ATOM 6434 O O . GLY A 1 830 ? -17.141 -47.312 -11.617 1 97.62 830 GLY A O 1
ATOM 6435 N N . PHE A 1 831 ? -18.641 -46.781 -13.281 1 97.5 831 PHE A N 1
ATOM 6436 C CA . PHE A 1 831 ? -18.875 -48.156 -13.711 1 97.5 831 PHE A CA 1
ATOM 6437 C C . PHE A 1 831 ? -17.766 -48.594 -14.664 1 97.5 831 PHE A C 1
ATOM 6439 O O . PHE A 1 831 ? -17.25 -47.812 -15.445 1 97.5 831 PHE A O 1
ATOM 6446 N N . LYS A 1 832 ? -17.453 -49.875 -14.594 1 97.56 832 LYS A N 1
ATOM 6447 C CA . LYS A 1 832 ? -16.672 -50.5 -15.648 1 97.56 832 LYS A CA 1
ATOM 6448 C C . LYS A 1 832 ? -17.578 -51 -16.766 1 97.56 832 LYS A C 1
ATOM 6450 O O . LYS A 1 832 ? -18.688 -51.469 -16.516 1 97.56 832 LYS A O 1
ATOM 6455 N N . THR A 1 833 ? -17.125 -50.875 -17.984 1 97.5 833 THR A N 1
ATOM 6456 C CA . THR A 1 833 ? -17.906 -51.312 -19.125 1 97.5 833 THR A CA 1
ATOM 6457 C C . THR A 1 833 ? -17.266 -52.5 -19.812 1 97.5 833 THR A C 1
ATOM 6459 O O . THR A 1 833 ? -16.047 -52.688 -19.734 1 97.5 833 THR A O 1
ATOM 6462 N N . ASP A 1 834 ? -18.016 -53.344 -20.297 1 96.31 834 ASP A N 1
ATOM 6463 C CA . ASP A 1 834 ? -17.547 -54.531 -21.047 1 96.31 834 ASP A CA 1
ATOM 6464 C C . ASP A 1 834 ? -18.109 -54.531 -22.469 1 96.31 834 ASP A C 1
ATOM 6466 O O . ASP A 1 834 ? -18.719 -55.5 -22.906 1 96.31 834 ASP A O 1
ATOM 6470 N N . GLY A 1 835 ? -17.984 -53.375 -23.125 1 96.19 835 GLY A N 1
ATOM 6471 C CA . GLY A 1 835 ? -18.391 -53.25 -24.516 1 96.19 835 GLY A CA 1
ATOM 6472 C C . GLY A 1 835 ? -19.828 -52.812 -24.688 1 96.19 835 GLY A C 1
ATOM 6473 O O . GLY A 1 835 ? -20.406 -52.188 -23.781 1 96.19 835 GLY A O 1
ATOM 6474 N N . ILE A 1 836 ? -20.344 -53.062 -25.906 1 97.75 836 ILE A N 1
ATOM 6475 C CA . ILE A 1 836 ? -21.688 -52.656 -26.328 1 97.75 836 ILE A CA 1
ATOM 6476 C C . ILE A 1 836 ? -22.531 -53.906 -26.625 1 97.75 836 ILE A C 1
ATOM 6478 O O . ILE A 1 836 ? -22.016 -54.875 -27.156 1 97.75 836 ILE A O 1
ATOM 6482 N N . LEU A 1 837 ? -23.812 -53.844 -26.203 1 98.06 837 LEU A N 1
ATOM 6483 C CA . LEU A 1 837 ? -24.75 -54.906 -26.609 1 98.06 837 LEU A CA 1
ATOM 6484 C C . LEU A 1 837 ? -24.984 -54.844 -28.125 1 98.06 837 LEU A C 1
ATOM 6486 O O . LEU A 1 837 ? -25.562 -53.906 -28.641 1 98.06 837 LEU A O 1
ATOM 6490 N N . GLN A 1 838 ? -24.656 -55.875 -28.781 1 97.44 838 GLN A N 1
ATOM 6491 C CA . GLN A 1 838 ? -24.531 -55.812 -30.234 1 97.44 838 GLN A CA 1
ATOM 6492 C C . GLN A 1 838 ? -25.844 -56.156 -30.906 1 97.44 838 GLN A C 1
ATOM 6494 O O . GLN A 1 838 ? -26.109 -55.719 -32.031 1 97.44 838 GLN A O 1
ATOM 6499 N N . ASN A 1 839 ? -26.688 -57.031 -30.281 1 97.06 839 ASN A N 1
ATOM 6500 C CA . ASN A 1 839 ? -27.922 -57.469 -30.906 1 97.06 839 ASN A CA 1
ATOM 6501 C C . ASN A 1 839 ? -29.031 -57.688 -29.859 1 97.06 839 ASN A C 1
ATOM 6503 O O . ASN A 1 839 ? -28.797 -57.5 -28.672 1 97.06 839 ASN A O 1
ATOM 6507 N N . GLN A 1 840 ? -30.219 -58.094 -30.422 1 96.69 840 GLN A N 1
ATOM 6508 C CA . GLN A 1 840 ? -31.391 -58.188 -29.547 1 96.69 840 GLN A CA 1
ATOM 6509 C C . GLN A 1 840 ? -31.234 -59.312 -28.547 1 96.69 840 GLN A C 1
ATOM 6511 O O . GLN A 1 840 ? -31.672 -59.188 -27.391 1 96.69 840 GLN A O 1
ATOM 6516 N N . ALA A 1 841 ? -30.594 -60.375 -28.969 1 97.25 841 ALA A N 1
ATOM 6517 C CA . ALA A 1 841 ? -30.406 -61.5 -28.078 1 97.25 841 ALA A CA 1
ATOM 6518 C C . ALA A 1 841 ? -29.547 -61.094 -26.875 1 97.25 841 ALA A C 1
ATOM 6520 O O . ALA A 1 841 ? -29.844 -61.5 -25.734 1 97.25 841 ALA A O 1
ATOM 6521 N N . GLU A 1 842 ? -28.5 -60.406 -27.188 1 97.12 842 GLU A N 1
ATOM 6522 C CA . GLU A 1 842 ? -27.641 -59.938 -26.109 1 97.12 842 GLU A CA 1
ATOM 6523 C C . GLU A 1 842 ? -28.375 -58.969 -25.188 1 97.12 842 GLU A C 1
ATOM 6525 O O . GLU A 1 842 ? -28.219 -59.031 -23.969 1 97.12 842 GLU A O 1
ATOM 6530 N N . ALA A 1 843 ? -29.125 -58.031 -25.688 1 97.69 843 ALA A N 1
ATOM 6531 C CA . ALA A 1 843 ? -29.891 -57.094 -24.906 1 97.69 843 ALA A CA 1
ATOM 6532 C C . ALA A 1 843 ? -30.906 -57.812 -24.016 1 97.69 843 ALA A C 1
ATOM 6534 O O . ALA A 1 843 ? -31.078 -57.438 -22.844 1 97.69 843 ALA A O 1
ATOM 6535 N N . ASP A 1 844 ? -31.594 -58.844 -24.609 1 96.81 844 ASP A N 1
ATOM 6536 C CA . ASP A 1 844 ? -32.594 -59.594 -23.859 1 96.81 844 ASP A CA 1
ATOM 6537 C C . ASP A 1 844 ? -31.938 -60.344 -22.688 1 96.81 844 ASP A C 1
ATOM 6539 O O . ASP A 1 844 ? -32.5 -60.375 -21.594 1 96.81 844 ASP A O 1
ATOM 6543 N N . ALA A 1 845 ? -30.828 -60.875 -23.016 1 96.62 845 ALA A N 1
ATOM 6544 C CA . ALA A 1 845 ? -30.125 -61.594 -21.969 1 96.62 845 ALA A CA 1
ATOM 6545 C C . ALA A 1 845 ? -29.688 -60.656 -20.844 1 96.62 845 ALA A C 1
ATOM 6547 O O . ALA A 1 845 ? -29.781 -61 -19.672 1 96.62 845 ALA A O 1
ATOM 6548 N N . TYR A 1 846 ? -29.125 -59.531 -21.219 1 97 846 TYR A N 1
ATOM 6549 C CA . TYR A 1 846 ? -28.688 -58.5 -20.281 1 97 846 TYR A CA 1
ATOM 6550 C C . TYR A 1 846 ? -29.875 -58 -19.453 1 97 846 TYR A C 1
ATOM 6552 O O . TYR A 1 846 ? -29.766 -57.875 -18.234 1 97 846 TYR A O 1
ATOM 6560 N N . ASN A 1 847 ? -31 -57.719 -20.047 1 96.75 847 ASN A N 1
ATOM 6561 C CA . ASN A 1 847 ? -32.188 -57.25 -19.359 1 96.75 847 ASN A CA 1
ATOM 6562 C C . ASN A 1 847 ? -32.75 -58.312 -18.422 1 96.75 847 ASN A C 1
ATOM 6564 O O . ASN A 1 847 ? -33.25 -58 -17.344 1 96.75 847 ASN A O 1
ATOM 6568 N N . ALA A 1 848 ? -32.719 -59.531 -18.891 1 95.5 848 ALA A N 1
ATOM 6569 C CA . ALA A 1 848 ? -33.219 -60.656 -18.062 1 95.5 848 ALA A CA 1
ATOM 6570 C C . ALA A 1 848 ? -32.344 -60.812 -16.812 1 95.5 848 ALA A C 1
ATOM 6572 O O . ALA A 1 848 ? -32.844 -61.125 -15.734 1 95.5 848 ALA A O 1
ATOM 6573 N N . ALA A 1 849 ? -31.062 -60.594 -17.016 1 94.88 849 ALA A N 1
ATOM 6574 C CA . ALA A 1 849 ? -30.109 -60.812 -15.938 1 94.88 849 ALA A CA 1
ATOM 6575 C C . ALA A 1 849 ? -30.172 -59.688 -14.914 1 94.88 849 ALA A C 1
ATOM 6577 O O . ALA A 1 849 ? -30 -59.906 -13.711 1 94.88 849 ALA A O 1
ATOM 6578 N N . TYR A 1 850 ? -30.359 -58.469 -15.352 1 95.06 850 TYR A N 1
ATOM 6579 C CA . TYR A 1 850 ? -30.125 -57.344 -14.445 1 95.06 850 TYR A CA 1
ATOM 6580 C C . TYR A 1 850 ? -31.375 -56.469 -14.344 1 95.06 850 TYR A C 1
ATOM 6582 O O . TYR A 1 850 ? -31.375 -55.469 -13.617 1 95.06 850 TYR A O 1
ATOM 6590 N N . GLY A 1 851 ? -32.406 -56.75 -14.961 1 91.81 851 GLY A N 1
ATOM 6591 C CA . GLY A 1 851 ? -33.656 -56 -14.891 1 91.81 851 GLY A CA 1
ATOM 6592 C C . GLY A 1 851 ? -33.562 -54.625 -15.484 1 91.81 851 GLY A C 1
ATOM 6593 O O . GLY A 1 851 ? -34.125 -53.656 -14.938 1 91.81 851 GLY A O 1
ATOM 6594 N N . ARG A 1 852 ? -32.812 -54.5 -16.547 1 93.06 852 ARG A N 1
ATOM 6595 C CA . ARG A 1 852 ? -32.625 -53.219 -17.219 1 93.06 852 ARG A CA 1
ATOM 6596 C C . ARG A 1 852 ? -33.531 -53.094 -18.453 1 93.06 852 ARG A C 1
ATOM 6598 O O . ARG A 1 852 ? -34.406 -53.938 -18.656 1 93.06 852 ARG A O 1
ATOM 6605 N N . ASN A 1 853 ? -33.531 -52.031 -19.078 1 91.88 853 ASN A N 1
ATOM 6606 C CA . ASN A 1 853 ? -34.25 -51.812 -20.328 1 91.88 853 ASN A CA 1
ATOM 6607 C C . ASN A 1 853 ? -33.281 -51.406 -21.453 1 91.88 853 ASN A C 1
ATOM 6609 O O . ASN A 1 853 ? -33.469 -50.406 -22.109 1 91.88 853 ASN A O 1
ATOM 6613 N N . ALA A 1 854 ? -32.281 -52.25 -21.625 1 96.94 854 ALA A N 1
ATOM 6614 C CA . ALA A 1 854 ? -31.25 -51.969 -22.609 1 96.94 854 ALA A CA 1
ATOM 6615 C C . ALA A 1 854 ? -31.688 -52.438 -24 1 96.94 854 ALA A C 1
ATOM 6617 O O . ALA A 1 854 ? -32.5 -53.344 -24.141 1 96.94 854 ALA A O 1
ATOM 6618 N N . ARG A 1 855 ? -31.203 -51.812 -25 1 96.44 855 ARG A N 1
ATOM 6619 C CA . ARG A 1 855 ? -31.406 -52.156 -26.406 1 96.44 855 ARG A CA 1
ATOM 6620 C C . ARG A 1 855 ? -30.062 -52.406 -27.109 1 96.44 855 ARG A C 1
ATOM 6622 O O . ARG A 1 855 ? -29 -52.094 -26.547 1 96.44 855 ARG A O 1
ATOM 6629 N N . PRO A 1 856 ? -30.172 -53.094 -28.344 1 97 856 PRO A N 1
ATOM 6630 C CA . PRO A 1 856 ? -28.906 -53.188 -29.094 1 97 856 PRO A CA 1
ATOM 6631 C C . PRO A 1 856 ? -28.234 -51.812 -29.281 1 97 856 PRO A C 1
ATOM 6633 O O . PRO A 1 856 ? -28.891 -50.844 -29.625 1 97 856 PRO A O 1
ATOM 6636 N N . GLY A 1 857 ? -26.938 -51.781 -28.984 1 97.94 857 GLY A N 1
ATOM 6637 C CA . GLY A 1 857 ? -26.188 -50.562 -29.094 1 97.94 857 GLY A CA 1
ATOM 6638 C C . GLY A 1 857 ? -25.953 -49.875 -27.766 1 97.94 857 GLY A C 1
ATOM 6639 O O . GLY A 1 857 ? -25.188 -48.906 -27.688 1 97.94 857 GLY A O 1
ATOM 6640 N N . ASP A 1 858 ? -26.609 -50.344 -26.719 1 98.12 858 ASP A N 1
ATOM 6641 C CA . ASP A 1 858 ? -26.422 -49.781 -25.391 1 98.12 858 ASP A CA 1
ATOM 6642 C C . ASP A 1 858 ? -25.188 -50.375 -24.703 1 98.12 858 ASP A C 1
ATOM 6644 O O . ASP A 1 858 ? -24.703 -51.438 -25.109 1 98.12 858 ASP A O 1
ATOM 6648 N N . VAL A 1 859 ? -24.781 -49.688 -23.672 1 97.88 859 VAL A N 1
ATOM 6649 C CA . VAL A 1 859 ? -23.562 -50.031 -22.953 1 97.88 859 VAL A CA 1
ATOM 6650 C C . VAL A 1 859 ? -23.812 -51.25 -22.078 1 97.88 859 VAL A C 1
ATOM 6652 O O . VAL A 1 859 ? -24.875 -51.375 -21.453 1 97.88 859 VAL A O 1
ATOM 6655 N N . ARG A 1 860 ? -22.875 -52.219 -22.094 1 97.31 860 ARG A N 1
ATOM 6656 C CA . ARG A 1 860 ? -22.859 -53.344 -21.141 1 97.31 860 ARG A CA 1
ATOM 6657 C C . ARG A 1 860 ? -22.062 -52.969 -19.891 1 97.31 860 ARG A C 1
ATOM 6659 O O . ARG A 1 860 ? -20.828 -52.969 -19.922 1 97.31 860 ARG A O 1
ATOM 6666 N N . PHE A 1 861 ? -22.766 -52.625 -18.766 1 97.31 861 PHE A N 1
ATOM 6667 C CA . PHE A 1 861 ? -22.094 -52.344 -17.5 1 97.31 861 PHE A CA 1
ATOM 6668 C C . PHE A 1 861 ? -21.781 -53.625 -16.766 1 97.31 861 PHE A C 1
ATOM 6670 O O . PHE A 1 861 ? -22.531 -54.594 -16.844 1 97.31 861 PHE A O 1
ATOM 6677 N N . VAL A 1 862 ? -20.688 -53.625 -16.016 1 97.19 862 VAL A N 1
ATOM 6678 C CA . VAL A 1 862 ? -20.234 -54.844 -15.359 1 97.19 862 VAL A CA 1
ATOM 6679 C C . VAL A 1 862 ? -20.828 -54.938 -13.953 1 97.19 862 VAL A C 1
ATOM 6681 O O . VAL A 1 862 ? -20.75 -53.969 -13.188 1 97.19 862 VAL A O 1
ATOM 6684 N N . ASP A 1 863 ? -21.469 -55.938 -13.633 1 96.62 863 ASP A N 1
ATOM 6685 C CA . ASP A 1 863 ? -21.875 -56.25 -12.266 1 96.62 863 ASP A CA 1
ATOM 6686 C C . ASP A 1 863 ? -20.672 -56.719 -11.43 1 96.62 863 ASP A C 1
ATOM 6688 O O . ASP A 1 863 ? -20.375 -57.906 -11.375 1 96.62 863 ASP A O 1
ATOM 6692 N N . LEU A 1 864 ? -20.094 -55.875 -10.812 1 94.94 864 LEU A N 1
ATOM 6693 C CA . LEU A 1 864 ? -18.828 -56.125 -10.141 1 94.94 864 LEU A CA 1
ATOM 6694 C C . LEU A 1 864 ? -19.047 -56.969 -8.883 1 94.94 864 LEU A C 1
ATOM 6696 O O . LEU A 1 864 ? -18.219 -57.812 -8.531 1 94.94 864 LEU A O 1
ATOM 6700 N N . ASN A 1 865 ? -20.156 -56.781 -8.18 1 93.44 865 ASN A N 1
ATOM 6701 C CA . ASN A 1 865 ? -20.359 -57.5 -6.918 1 93.44 865 ASN A CA 1
ATOM 6702 C C . ASN A 1 865 ? -21.125 -58.781 -7.117 1 93.44 865 ASN A C 1
ATOM 6704 O O . ASN A 1 865 ? -21.312 -59.562 -6.172 1 93.44 865 ASN A O 1
ATOM 6708 N N . GLY A 1 866 ? -21.75 -59.094 -8.203 1 92.75 866 GLY A N 1
ATOM 6709 C CA . GLY A 1 866 ? -22.375 -60.344 -8.555 1 92.75 866 GLY A CA 1
ATOM 6710 C C . GLY A 1 866 ? -23.766 -60.531 -7.977 1 92.75 866 GLY A C 1
ATOM 6711 O O . GLY A 1 866 ? -24.25 -61.656 -7.809 1 92.75 866 GLY A O 1
ATOM 6712 N N . ASP A 1 867 ? -24.422 -59.438 -7.605 1 93.69 867 ASP A N 1
ATOM 6713 C CA . ASP A 1 867 ? -25.703 -59.562 -6.922 1 93.69 867 ASP A CA 1
ATOM 6714 C C . ASP A 1 867 ? -26.859 -59.594 -7.922 1 93.69 867 ASP A C 1
ATOM 6716 O O . ASP A 1 867 ? -28.031 -59.562 -7.531 1 93.69 867 ASP A O 1
ATOM 6720 N N . GLY A 1 868 ? -26.578 -59.469 -9.141 1 93.5 868 GLY A N 1
ATOM 6721 C CA . GLY A 1 868 ? -27.578 -59.562 -10.195 1 93.5 868 GLY A CA 1
ATOM 6722 C C . GLY A 1 868 ? -28.25 -58.219 -10.477 1 93.5 868 GLY A C 1
ATOM 6723 O O . GLY A 1 868 ? -29.281 -58.188 -11.133 1 93.5 868 GLY A O 1
ATOM 6724 N N . GLN A 1 869 ? -27.625 -57.156 -9.953 1 93.69 869 GLN A N 1
ATOM 6725 C CA . GLN A 1 869 ? -28.125 -55.812 -10.195 1 93.69 869 GLN A CA 1
ATOM 6726 C C . GLN A 1 869 ? -27 -54.875 -10.609 1 93.69 869 GLN A C 1
ATOM 6728 O O . GLN A 1 869 ? -25.844 -55.031 -10.203 1 93.69 869 GLN A O 1
ATOM 6733 N N . ILE A 1 870 ? -27.312 -53.938 -11.477 1 95 870 ILE A N 1
ATOM 6734 C CA . ILE A 1 870 ? -26.391 -52.875 -11.812 1 95 870 ILE A CA 1
ATOM 6735 C C . ILE A 1 870 ? -26.781 -51.594 -11.062 1 95 870 ILE A C 1
ATOM 6737 O O . ILE A 1 870 ? -27.766 -50.938 -11.422 1 95 870 ILE A O 1
ATOM 6741 N N . ASN A 1 871 ? -26.062 -51.219 -10.039 1 92.38 871 ASN A N 1
ATOM 6742 C CA . ASN A 1 871 ? -26.312 -50.031 -9.219 1 92.38 871 ASN A CA 1
ATOM 6743 C C . ASN A 1 871 ? -25.031 -49.438 -8.68 1 92.38 871 ASN A C 1
ATOM 6745 O O . ASN A 1 871 ? -23.938 -49.75 -9.172 1 92.38 871 ASN A O 1
ATOM 6749 N N . ASP A 1 872 ? -25.094 -48.531 -7.789 1 91.5 872 ASP A N 1
ATOM 6750 C CA . ASP A 1 872 ? -23.953 -47.75 -7.324 1 91.5 872 ASP A CA 1
ATOM 6751 C C . ASP A 1 872 ? -22.906 -48.656 -6.656 1 91.5 872 ASP A C 1
ATOM 6753 O O . ASP A 1 872 ? -21.734 -48.281 -6.598 1 91.5 872 ASP A O 1
ATOM 6757 N N . ALA A 1 873 ? -23.359 -49.719 -6.207 1 93.75 873 ALA A N 1
ATOM 6758 C CA . ALA A 1 873 ? -22.438 -50.656 -5.551 1 93.75 873 ALA A CA 1
ATOM 6759 C C . ALA A 1 873 ? -21.5 -51.281 -6.562 1 93.75 873 ALA A C 1
ATOM 6761 O O . ALA A 1 873 ? -20.484 -51.875 -6.184 1 93.75 873 ALA A O 1
ATOM 6762 N N . ASP A 1 874 ? -21.828 -51.156 -7.875 1 95.81 874 ASP A N 1
ATOM 6763 C CA . ASP A 1 874 ? -20.984 -51.688 -8.93 1 95.81 874 ASP A CA 1
ATOM 6764 C C . ASP A 1 874 ? -19.953 -50.688 -9.391 1 95.81 874 ASP A C 1
ATOM 6766 O O . ASP A 1 874 ? -19.141 -50.969 -10.273 1 95.81 874 ASP A O 1
ATOM 6770 N N . ARG A 1 875 ? -19.969 -49.469 -8.875 1 96.88 875 ARG A N 1
ATOM 6771 C CA . ARG A 1 875 ? -18.969 -48.469 -9.219 1 96.88 875 ARG A CA 1
ATOM 6772 C C . ARG A 1 875 ? -17.625 -48.75 -8.555 1 96.88 875 ARG A C 1
ATOM 6774 O O . ARG A 1 875 ? -17.578 -49.375 -7.496 1 96.88 875 ARG A O 1
ATOM 6781 N N . THR A 1 876 ? -16.562 -48.375 -9.203 1 96.56 876 THR A N 1
ATOM 6782 C CA . THR A 1 876 ? -15.203 -48.594 -8.719 1 96.56 876 THR A CA 1
ATOM 6783 C C . THR A 1 876 ? -14.25 -47.531 -9.25 1 96.56 876 THR A C 1
ATOM 6785 O O . THR A 1 876 ? -14.68 -46.594 -9.93 1 96.56 876 THR A O 1
ATOM 6788 N N . LYS A 1 877 ? -13 -47.656 -8.781 1 97.56 877 LYS A N 1
ATOM 6789 C CA . LYS A 1 877 ? -11.984 -46.75 -9.352 1 97.56 877 LYS A CA 1
ATOM 6790 C C . LYS A 1 877 ? -11.797 -47.031 -10.836 1 97.56 877 LYS A C 1
ATOM 6792 O O . LYS A 1 877 ? -11.484 -48.156 -11.234 1 97.56 877 LYS A O 1
ATOM 6797 N N . ILE A 1 878 ? -11.969 -46.031 -11.617 1 97.88 878 ILE A N 1
ATOM 6798 C CA . ILE A 1 878 ? -11.867 -46.25 -13.062 1 97.88 878 ILE A CA 1
ATOM 6799 C C . ILE A 1 878 ? -10.703 -45.406 -13.609 1 97.88 878 ILE A C 1
ATOM 6801 O O . ILE A 1 878 ? -10.383 -45.5 -14.797 1 97.88 878 ILE A O 1
ATOM 6805 N N . GLY A 1 879 ? -10.07 -44.656 -12.828 1 96.81 879 GLY A N 1
ATOM 6806 C CA . GLY A 1 879 ? -8.93 -43.844 -13.219 1 96.81 879 GLY A CA 1
ATOM 6807 C C . GLY A 1 879 ? -8.469 -42.906 -12.133 1 96.81 879 GLY A C 1
ATOM 6808 O O . GLY A 1 879 ? -9.047 -42.875 -11.039 1 96.81 879 GLY A O 1
ATOM 6809 N N . LYS A 1 880 ? -7.449 -42.125 -12.359 1 95.31 880 LYS A N 1
ATOM 6810 C CA . LYS A 1 880 ? -6.949 -41.125 -11.438 1 95.31 880 LYS A CA 1
ATOM 6811 C C . LYS A 1 880 ? -6.246 -40 -12.188 1 95.31 880 LYS A C 1
ATOM 6813 O O . LYS A 1 880 ? -5.566 -40.219 -13.188 1 95.31 880 LYS A O 1
ATOM 6818 N N . GLY A 1 881 ? -6.438 -38.812 -11.695 1 93.44 881 GLY A N 1
ATOM 6819 C CA . GLY A 1 881 ? -5.875 -37.656 -12.344 1 93.44 881 GLY A CA 1
ATOM 6820 C C . GLY A 1 881 ? -4.395 -37.469 -12.062 1 93.44 881 GLY A C 1
ATOM 6821 O O . GLY A 1 881 ? -3.654 -36.969 -12.906 1 93.44 881 GLY A O 1
ATOM 6822 N N . MET A 1 882 ? -3.869 -37.844 -10.938 1 92.06 882 MET A N 1
ATOM 6823 C CA . MET A 1 882 ? -2.475 -37.688 -10.539 1 92.06 882 MET A CA 1
ATOM 6824 C C . MET A 1 882 ? -1.562 -38.594 -11.359 1 92.06 882 MET A C 1
ATOM 6826 O O . MET A 1 882 ? -1.829 -39.781 -11.508 1 92.06 882 MET A O 1
ATOM 6830 N N . PRO A 1 883 ? -0.51 -38.094 -11.836 1 94.06 883 PRO A N 1
ATOM 6831 C CA . PRO A 1 883 ? 0.405 -38.906 -12.625 1 94.06 883 PRO A CA 1
ATOM 6832 C C . PRO A 1 883 ? 1.23 -39.875 -11.75 1 94.06 883 PRO A C 1
ATOM 6834 O O . PRO A 1 883 ? 1.494 -39.562 -10.586 1 94.06 883 PRO A O 1
ATOM 6837 N N . ASP A 1 884 ? 1.708 -40.969 -12.406 1 96 884 ASP A N 1
ATOM 6838 C CA . ASP A 1 884 ? 2.643 -41.875 -11.75 1 96 884 ASP A CA 1
ATOM 6839 C C . ASP A 1 884 ? 4.082 -41.406 -11.922 1 96 884 ASP A C 1
ATOM 6841 O O . ASP A 1 884 ? 4.891 -41.5 -10.992 1 96 884 ASP A O 1
ATOM 6845 N N . TRP A 1 885 ? 4.309 -40.938 -13.141 1 96.12 885 TRP A N 1
ATOM 6846 C CA . TRP A 1 885 ? 5.645 -40.438 -13.461 1 96.12 885 TRP A CA 1
ATOM 6847 C C . TRP A 1 885 ? 5.602 -39 -13.945 1 96.12 885 TRP A C 1
ATOM 6849 O O . TRP A 1 885 ? 4.699 -38.625 -14.695 1 96.12 885 TRP A O 1
ATOM 6859 N N . THR A 1 886 ? 6.457 -38.25 -13.492 1 94.75 886 THR A N 1
ATOM 6860 C CA . THR A 1 886 ? 6.77 -36.938 -14.062 1 94.75 886 THR A CA 1
ATOM 6861 C C . THR A 1 886 ? 8.234 -36.875 -14.484 1 94.75 886 THR A C 1
ATOM 6863 O O . THR A 1 886 ? 9.102 -37.438 -13.82 1 94.75 886 THR A O 1
ATOM 6866 N N . PHE A 1 887 ? 8.516 -36.25 -15.602 1 94.81 887 PHE A N 1
ATOM 6867 C CA . PHE A 1 887 ? 9.898 -36.219 -16.062 1 94.81 887 PHE A CA 1
ATOM 6868 C C . PHE A 1 887 ? 10.18 -35 -16.906 1 94.81 887 PHE A C 1
ATOM 6870 O O . PHE A 1 887 ? 9.242 -34.344 -17.391 1 94.81 887 PHE A O 1
ATOM 6877 N N . GLY A 1 888 ? 11.391 -34.688 -17.047 1 93.69 888 GLY A N 1
ATOM 6878 C CA . GLY A 1 888 ? 11.875 -33.562 -17.859 1 93.69 888 GLY A CA 1
ATOM 6879 C C . GLY A 1 888 ? 13.258 -33.812 -18.438 1 93.69 888 GLY A C 1
ATOM 6880 O O . GLY A 1 888 ? 14.055 -34.562 -17.859 1 93.69 888 GLY A O 1
ATOM 6881 N N . PHE A 1 889 ? 13.445 -33.188 -19.625 1 93 889 PHE A N 1
ATOM 6882 C CA . PHE A 1 889 ? 14.719 -33.281 -20.344 1 93 889 PHE A CA 1
ATOM 6883 C C . PHE A 1 889 ? 15.164 -31.906 -20.828 1 93 889 PHE A C 1
ATOM 6885 O O . PHE A 1 889 ? 14.352 -31.125 -21.328 1 93 889 PHE A O 1
ATOM 6892 N N . ASN A 1 890 ? 16.406 -31.688 -20.594 1 90.94 890 ASN A N 1
ATOM 6893 C CA . ASN A 1 890 ? 16.953 -30.422 -21.031 1 90.94 890 ASN A CA 1
ATOM 6894 C C . ASN A 1 890 ? 18.203 -30.625 -21.906 1 90.94 890 ASN A C 1
ATOM 6896 O O . ASN A 1 890 ? 19.078 -31.422 -21.562 1 90.94 890 ASN A O 1
ATOM 6900 N N . LEU A 1 891 ? 18.281 -29.953 -23 1 93.19 891 LEU A N 1
ATOM 6901 C CA . LEU A 1 891 ? 19.438 -29.969 -23.906 1 93.19 891 LEU A CA 1
ATOM 6902 C C . LEU A 1 891 ? 19.969 -28.547 -24.141 1 93.19 891 LEU A C 1
ATOM 6904 O O . LEU A 1 891 ? 19.219 -27.672 -24.562 1 93.19 891 LEU A O 1
ATOM 6908 N N . ASN A 1 892 ? 21.188 -28.375 -23.844 1 91.38 892 ASN A N 1
ATOM 6909 C CA . ASN A 1 892 ? 21.875 -27.109 -24.094 1 91.38 892 ASN A CA 1
ATOM 6910 C C . ASN A 1 892 ? 23.094 -27.328 -25 1 91.38 892 ASN A C 1
ATOM 6912 O O . ASN A 1 892 ? 23.828 -28.312 -24.859 1 91.38 892 ASN A O 1
ATOM 6916 N N . ALA A 1 893 ? 23.234 -26.453 -25.938 1 93.88 893 ALA A N 1
ATOM 6917 C CA . ALA A 1 893 ? 24.375 -26.516 -26.828 1 93.88 893 ALA A CA 1
ATOM 6918 C C . ALA A 1 893 ? 24.875 -25.125 -27.203 1 93.88 893 ALA A C 1
ATOM 6920 O O . ALA A 1 893 ? 24.078 -24.188 -27.297 1 93.88 893 ALA A O 1
ATOM 6921 N N . GLU A 1 894 ? 26.156 -25.078 -27.297 1 92.31 894 GLU A N 1
ATOM 6922 C CA . GLU A 1 894 ? 26.812 -23.844 -27.734 1 92.31 894 GLU A CA 1
ATOM 6923 C C . GLU A 1 894 ? 27.875 -24.125 -28.797 1 92.31 894 GLU A C 1
ATOM 6925 O O . GLU A 1 894 ? 28.641 -25.078 -28.672 1 92.31 894 GLU A O 1
ATOM 6930 N N . TRP A 1 895 ? 27.828 -23.391 -29.844 1 94.5 895 TRP A N 1
ATOM 6931 C CA . TRP A 1 895 ? 28.828 -23.469 -30.906 1 94.5 895 TRP A CA 1
ATOM 6932 C C . TRP A 1 895 ? 29.266 -22.062 -31.344 1 94.5 895 TRP A C 1
ATOM 6934 O O . TRP A 1 895 ? 28.516 -21.375 -32.031 1 94.5 895 TRP A O 1
ATOM 6944 N N . ARG A 1 896 ? 30.438 -21.656 -30.922 1 90.75 896 ARG A N 1
ATOM 6945 C CA . ARG A 1 896 ? 30.938 -20.312 -31.172 1 90.75 896 ARG A CA 1
ATOM 6946 C C . ARG A 1 896 ? 30 -19.266 -30.609 1 90.75 896 ARG A C 1
ATOM 6948 O O . ARG A 1 896 ? 29.703 -19.266 -29.406 1 90.75 896 ARG A O 1
ATOM 6955 N N . ASN A 1 897 ? 29.297 -18.516 -31.562 1 92.5 897 ASN A N 1
ATOM 6956 C CA . ASN A 1 897 ? 28.438 -17.438 -31.078 1 92.5 897 ASN A CA 1
ATOM 6957 C C . ASN A 1 897 ? 26.969 -17.844 -31.109 1 92.5 897 ASN A C 1
ATOM 6959 O O . ASN A 1 897 ? 26.094 -17.016 -30.797 1 92.5 897 ASN A O 1
ATOM 6963 N N . PHE A 1 898 ? 26.703 -19.141 -31.406 1 95.62 898 PHE A N 1
ATOM 6964 C CA . PHE A 1 898 ? 25.344 -19.641 -31.406 1 95.62 898 PHE A CA 1
ATOM 6965 C C . PHE A 1 898 ? 25.078 -20.484 -30.172 1 95.62 898 PHE A C 1
ATOM 6967 O O . PHE A 1 898 ? 25.953 -21.219 -29.703 1 95.62 898 PHE A O 1
ATOM 6974 N N . ASP A 1 899 ? 23.938 -20.344 -29.656 1 93.44 899 ASP A N 1
ATOM 6975 C CA . ASP A 1 899 ? 23.531 -21.203 -28.547 1 93.44 899 ASP A CA 1
ATOM 6976 C C . ASP A 1 899 ? 22.141 -21.766 -28.781 1 93.44 899 ASP A C 1
ATOM 6978 O O . ASP A 1 899 ? 21.312 -21.156 -29.469 1 93.44 899 ASP A O 1
ATOM 6982 N N . LEU A 1 900 ? 21.875 -22.953 -28.281 1 94.19 900 LEU A N 1
ATOM 6983 C CA . LEU A 1 900 ? 20.609 -23.672 -28.391 1 94.19 900 LEU A CA 1
ATOM 6984 C C . LEU A 1 900 ? 20.172 -24.234 -27.047 1 94.19 900 LEU A C 1
ATOM 6986 O O . LEU A 1 900 ? 20.984 -24.812 -26.328 1 94.19 900 LEU A O 1
ATOM 6990 N N . ASN A 1 901 ? 18.938 -23.969 -26.688 1 91.94 901 ASN A N 1
ATOM 6991 C CA . ASN A 1 901 ? 18.328 -24.562 -25.5 1 91.94 901 ASN A CA 1
ATOM 6992 C C . ASN A 1 901 ? 17 -25.219 -25.828 1 91.94 901 ASN A C 1
ATOM 6994 O O . ASN A 1 901 ? 16.125 -24.609 -26.453 1 91.94 901 ASN A O 1
ATOM 6998 N N . MET A 1 902 ? 16.844 -26.453 -25.469 1 93.06 902 MET A N 1
ATOM 6999 C CA . MET A 1 902 ? 15.602 -27.203 -25.641 1 93.06 902 MET A CA 1
ATOM 7000 C C . MET A 1 902 ? 15.188 -27.859 -24.328 1 93.06 902 MET A C 1
ATOM 7002 O O . MET A 1 902 ? 15.961 -28.609 -23.734 1 93.06 902 MET A O 1
ATOM 7006 N N . PHE A 1 903 ? 13.992 -27.578 -23.953 1 91.81 903 PHE A N 1
ATOM 7007 C CA . PHE A 1 903 ? 13.477 -28.141 -22.703 1 91.81 903 PHE A CA 1
ATOM 7008 C C . PHE A 1 903 ? 12.188 -28.922 -22.953 1 91.81 903 PHE A C 1
ATOM 7010 O O . PHE A 1 903 ? 11.219 -28.359 -23.469 1 91.81 903 PHE A O 1
ATOM 7017 N N . PHE A 1 904 ? 12.172 -30.203 -22.578 1 94.12 904 PHE A N 1
ATOM 7018 C CA . PHE A 1 904 ? 11.008 -31.078 -22.688 1 94.12 904 PHE A CA 1
ATOM 7019 C C . PHE A 1 904 ? 10.469 -31.438 -21.297 1 94.12 904 PHE A C 1
ATOM 7021 O O . PHE A 1 904 ? 11.242 -31.641 -20.359 1 94.12 904 PHE A O 1
ATOM 7028 N N . GLN A 1 905 ? 9.188 -31.531 -21.188 1 93.62 905 GLN A N 1
ATOM 7029 C CA . GLN A 1 905 ? 8.523 -31.938 -19.953 1 93.62 905 GLN A CA 1
ATOM 7030 C C . GLN A 1 905 ? 7.328 -32.844 -20.234 1 93.62 905 GLN A C 1
ATOM 7032 O O . GLN A 1 905 ? 6.578 -32.594 -21.188 1 93.62 905 GLN A O 1
ATOM 7037 N N . GLY A 1 906 ? 7.129 -33.812 -19.328 1 94.44 906 GLY A N 1
ATOM 7038 C CA . GLY A 1 906 ? 6.012 -34.719 -19.562 1 94.44 906 GLY A CA 1
ATOM 7039 C C . GLY A 1 906 ? 5.551 -35.438 -18.312 1 94.44 906 GLY A C 1
ATOM 7040 O O . GLY A 1 906 ? 6.176 -35.344 -17.25 1 94.44 906 GLY A O 1
ATOM 7041 N N . THR A 1 907 ? 4.402 -36.062 -18.406 1 95.25 907 THR A N 1
ATOM 7042 C CA . THR A 1 907 ? 3.828 -36.938 -17.375 1 95.25 907 THR A CA 1
ATOM 7043 C C . THR A 1 907 ? 3.359 -38.25 -17.984 1 95.25 907 THR A C 1
ATOM 7045 O O . THR A 1 907 ? 3.053 -38.344 -19.172 1 95.25 907 THR A O 1
ATOM 7048 N N . TYR A 1 908 ? 3.414 -39.312 -17.156 1 96.56 908 TYR A N 1
ATOM 7049 C CA . TYR A 1 908 ? 2.939 -40.625 -17.578 1 96.56 908 TYR A CA 1
ATOM 7050 C C . TYR A 1 908 ? 2.109 -41.281 -16.484 1 96.56 908 TYR A C 1
ATOM 7052 O O . TYR A 1 908 ? 2.455 -41.188 -15.297 1 96.56 908 TYR A O 1
ATOM 7060 N N . GLY A 1 909 ? 0.968 -41.812 -16.859 1 96 909 GLY A N 1
ATOM 7061 C CA . GLY A 1 909 ? 0.154 -42.594 -15.945 1 96 909 GLY A CA 1
ATOM 7062 C C . GLY A 1 909 ? -1.015 -41.812 -15.375 1 96 909 GLY A C 1
ATOM 7063 O O . GLY A 1 909 ? -1.712 -42.281 -14.477 1 96 909 GLY A O 1
ATOM 7064 N N . ASN A 1 910 ? -1.21 -40.625 -15.742 1 94.75 910 ASN A N 1
ATOM 7065 C CA . ASN A 1 910 ? -2.396 -39.875 -15.352 1 94.75 910 ASN A CA 1
ATOM 7066 C C . ASN A 1 910 ? -3.547 -40.094 -16.328 1 94.75 910 ASN A C 1
ATOM 7068 O O . ASN A 1 910 ? -3.32 -40.312 -17.516 1 94.75 910 ASN A O 1
ATOM 7072 N N . ASP A 1 911 ? -4.73 -39.969 -15.789 1 96.94 911 ASP A N 1
ATOM 7073 C CA . ASP A 1 911 ? -5.945 -40.031 -16.594 1 96.94 911 ASP A CA 1
ATOM 7074 C C . ASP A 1 911 ? -6.691 -38.719 -16.609 1 96.94 911 ASP A C 1
ATOM 7076 O O . ASP A 1 911 ? -6.438 -37.844 -15.766 1 96.94 911 ASP A O 1
ATOM 7080 N N . ILE A 1 912 ? -7.492 -38.562 -17.641 1 97.06 912 ILE A N 1
ATOM 7081 C CA . ILE A 1 912 ? -8.359 -37.406 -17.75 1 97.06 912 ILE A CA 1
ATOM 7082 C C . ILE A 1 912 ? -9.82 -37.844 -17.797 1 97.06 912 ILE A C 1
ATOM 7084 O O . ILE A 1 912 ? -10.172 -38.781 -18.531 1 97.06 912 ILE A O 1
ATOM 7088 N N . PHE A 1 913 ? -10.609 -37.281 -16.859 1 96.56 913 PHE A N 1
ATOM 7089 C CA . PHE A 1 913 ? -12.055 -37.438 -16.938 1 96.56 913 PHE A CA 1
ATOM 7090 C C . PHE A 1 913 ? -12.664 -36.375 -17.828 1 96.56 913 PHE A C 1
ATOM 7092 O O . PHE A 1 913 ? -12.844 -35.219 -17.422 1 96.56 913 PHE A O 1
ATOM 7099 N N . ASP A 1 914 ? -12.992 -36.719 -19.062 1 94.94 914 ASP A N 1
ATOM 7100 C CA . ASP A 1 914 ? -13.516 -35.75 -20.031 1 94.94 914 ASP A CA 1
ATOM 7101 C C . ASP A 1 914 ? -15.016 -35.531 -19.828 1 94.94 914 ASP A C 1
ATOM 7103 O O . ASP A 1 914 ? -15.836 -36.281 -20.375 1 94.94 914 ASP A O 1
ATOM 7107 N N . TYR A 1 915 ? -15.32 -34.531 -19.141 1 92 915 TYR A N 1
ATOM 7108 C CA . TYR A 1 915 ? -16.703 -34.156 -18.844 1 92 915 TYR A CA 1
ATOM 7109 C C . TYR A 1 915 ? -17.109 -32.938 -19.656 1 92 915 TYR A C 1
ATOM 7111 O O . TYR A 1 915 ? -17.766 -32.031 -19.156 1 92 915 TYR A O 1
ATOM 7119 N N . SER A 1 916 ? -16.672 -32.906 -20.891 1 86 916 SER A N 1
ATOM 7120 C CA . SER A 1 916 ? -16.984 -31.766 -21.734 1 86 916 SER A CA 1
ATOM 7121 C C . SER A 1 916 ? -18.344 -31.922 -22.406 1 86 916 SER A C 1
ATOM 7123 O O . SER A 1 916 ? -18.828 -31 -23.047 1 86 916 SER A O 1
ATOM 7125 N N . VAL A 1 917 ? -18.953 -33.062 -22.281 1 85.5 917 VAL A N 1
ATOM 7126 C CA . VAL A 1 917 ? -20.281 -33.312 -22.844 1 85.5 917 VAL A CA 1
ATOM 7127 C C . VAL A 1 917 ? -21.297 -33.531 -21.719 1 85.5 917 VAL A C 1
ATOM 7129 O O . VAL A 1 917 ? -21.047 -34.344 -20.812 1 85.5 917 VAL A O 1
ATOM 7132 N N . ARG A 1 918 ? -22.344 -32.844 -21.859 1 89.12 918 ARG A N 1
ATOM 7133 C CA . ARG A 1 918 ? -23.391 -32.969 -20.844 1 89.12 918 ARG A CA 1
ATOM 7134 C C . ARG A 1 918 ? -24.578 -33.781 -21.375 1 89.12 918 ARG A C 1
ATOM 7136 O O . ARG A 1 918 ? -25.062 -33.531 -22.484 1 89.12 918 ARG A O 1
ATOM 7143 N N . GLY A 1 919 ? -25.062 -34.656 -20.547 1 83.44 919 GLY A N 1
ATOM 7144 C CA . GLY A 1 919 ? -26.156 -35.531 -20.953 1 83.44 919 GLY A CA 1
ATOM 7145 C C . GLY A 1 919 ? -27.516 -34.875 -20.891 1 83.44 919 GLY A C 1
ATOM 7146 O O . GLY A 1 919 ? -28.453 -35.312 -21.547 1 83.44 919 GLY A O 1
ATOM 7147 N N . ASP A 1 920 ? -27.609 -33.844 -20.125 1 88.44 920 ASP A N 1
ATOM 7148 C CA . ASP A 1 920 ? -28.906 -33.188 -19.922 1 88.44 920 ASP A CA 1
ATOM 7149 C C . ASP A 1 920 ? -29.188 -32.156 -21 1 88.44 920 ASP A C 1
ATOM 7151 O O . ASP A 1 920 ? -30.25 -31.516 -21 1 88.44 920 ASP A O 1
ATOM 7155 N N . ILE A 1 921 ? -28.297 -32.062 -21.953 1 92.56 921 ILE A N 1
ATOM 7156 C CA . ILE A 1 921 ? -28.5 -31.172 -23.078 1 92.56 921 ILE A CA 1
ATOM 7157 C C . ILE A 1 921 ? -28.375 -31.953 -24.391 1 92.56 921 ILE A C 1
ATOM 7159 O O . ILE A 1 921 ? -27.328 -31.906 -25.047 1 92.56 921 ILE A O 1
ATOM 7163 N N . PRO A 1 922 ? -29.453 -32.5 -24.797 1 92.5 922 PRO A N 1
ATOM 7164 C CA . PRO A 1 922 ? -29.391 -33.344 -26 1 92.5 922 PRO A CA 1
ATOM 7165 C C . PRO A 1 922 ? -29.016 -32.562 -27.25 1 92.5 922 PRO A C 1
ATOM 7167 O O . PRO A 1 922 ? -28.422 -33.094 -28.188 1 92.5 922 PRO A O 1
ATOM 7170 N N . ALA A 1 923 ? -29.281 -31.312 -27.219 1 94.06 923 ALA A N 1
ATOM 7171 C CA . ALA A 1 923 ? -29.078 -30.484 -28.406 1 94.06 923 ALA A CA 1
ATOM 7172 C C . ALA A 1 923 ? -27.625 -30.062 -28.547 1 94.06 923 ALA A C 1
ATOM 7174 O O . ALA A 1 923 ? -27.203 -29.594 -29.609 1 94.06 923 ALA A O 1
ATOM 7175 N N . MET A 1 924 ? -26.828 -30.219 -27.625 1 94.62 924 MET A N 1
ATOM 7176 C CA . MET A 1 924 ? -25.453 -29.703 -27.672 1 94.62 924 MET A CA 1
ATOM 7177 C C . MET A 1 924 ? -24.641 -30.422 -28.734 1 94.62 924 MET A C 1
ATOM 7179 O O . MET A 1 924 ? -24.922 -31.562 -29.078 1 94.62 924 MET A O 1
ATOM 7183 N N . ASN A 1 925 ? -23.719 -29.719 -29.281 1 95.75 925 ASN A N 1
ATOM 7184 C CA . ASN A 1 925 ? -22.781 -30.359 -30.203 1 95.75 925 ASN A CA 1
ATOM 7185 C C . ASN A 1 925 ? -21.969 -31.438 -29.5 1 95.75 925 ASN A C 1
ATOM 7187 O O . ASN A 1 925 ? -21.969 -31.531 -28.281 1 95.75 925 ASN A O 1
ATOM 7191 N N . ARG A 1 926 ? -21.391 -32.312 -30.312 1 95.69 926 ARG A N 1
ATOM 7192 C CA . ARG A 1 926 ? -20.641 -33.438 -29.781 1 95.69 926 ARG A CA 1
ATOM 7193 C C . ARG A 1 926 ? -19.234 -33.469 -30.344 1 95.69 926 ARG A C 1
ATOM 7195 O O . ARG A 1 926 ? -18.969 -32.938 -31.438 1 95.69 926 ARG A O 1
ATOM 7202 N N . PRO A 1 927 ? -18.344 -34.125 -29.562 1 95.56 927 PRO A N 1
ATOM 7203 C CA . PRO A 1 927 ? -17.016 -34.406 -30.141 1 95.56 927 PRO A CA 1
ATOM 7204 C C . PRO A 1 927 ? -17.094 -35.344 -31.344 1 95.56 927 PRO A C 1
ATOM 7206 O O . PRO A 1 927 ? -17.969 -36.188 -31.406 1 95.56 927 PRO A O 1
ATOM 7209 N N . SER A 1 928 ? -16.125 -35.219 -32.219 1 95.69 928 SER A N 1
ATOM 7210 C CA . SER A 1 928 ? -16.156 -35.938 -33.469 1 95.69 928 SER A CA 1
ATOM 7211 C C . SER A 1 928 ? -16.062 -37.438 -33.25 1 95.69 928 SER A C 1
ATOM 7213 O O . SER A 1 928 ? -16.484 -38.219 -34.125 1 95.69 928 SER A O 1
ATOM 7215 N N . TRP A 1 929 ? -15.5 -37.875 -32.188 1 93.94 929 TRP A N 1
ATOM 7216 C CA . TRP A 1 929 ? -15.375 -39.312 -31.953 1 93.94 929 TRP A CA 1
ATOM 7217 C C . TRP A 1 929 ? -16.75 -39.938 -31.828 1 93.94 929 TRP A C 1
ATOM 7219 O O . TRP A 1 929 ? -16.875 -41.188 -31.906 1 93.94 929 TRP A O 1
ATOM 7229 N N . ILE A 1 930 ? -17.797 -39.156 -31.719 1 96 930 ILE A N 1
ATOM 7230 C CA . ILE A 1 930 ? -19.141 -39.719 -31.656 1 96 930 ILE A CA 1
ATOM 7231 C C . ILE A 1 930 ? -19.5 -40.375 -32.969 1 96 930 ILE A C 1
ATOM 7233 O O . ILE A 1 930 ? -20.422 -41.188 -33.031 1 96 930 ILE A O 1
ATOM 7237 N N . LEU A 1 931 ? -18.891 -40 -34.062 1 97 931 LEU A N 1
ATOM 7238 C CA . LEU A 1 931 ? -19.125 -40.562 -35.375 1 97 931 LEU A CA 1
ATOM 7239 C C . LEU A 1 931 ? -18.766 -42.031 -35.406 1 97 931 LEU A C 1
ATOM 7241 O O . LEU A 1 931 ? -19.172 -42.781 -36.312 1 97 931 LEU A O 1
ATOM 7245 N N . ASP A 1 932 ? -18.062 -42.531 -34.375 1 96.5 932 ASP A N 1
ATOM 7246 C CA . ASP A 1 932 ? -17.688 -43.938 -34.281 1 96.5 932 ASP A CA 1
ATOM 7247 C C . ASP A 1 932 ? -18.688 -44.688 -33.438 1 96.5 932 ASP A C 1
ATOM 7249 O O . ASP A 1 932 ? -18.406 -45.812 -33 1 96.5 932 ASP A O 1
ATOM 7253 N N . ARG A 1 933 ? -19.828 -44.25 -33.25 1 97.44 933 ARG A N 1
ATOM 7254 C CA . ARG A 1 933 ? -20.875 -44.844 -32.406 1 97.44 933 ARG A CA 1
ATOM 7255 C C . ARG A 1 933 ? -21.406 -46.125 -33.062 1 97.44 933 ARG A C 1
ATOM 7257 O O . ARG A 1 933 ? -21.188 -46.375 -34.25 1 97.44 933 ARG A O 1
ATOM 7264 N N . TRP A 1 934 ? -22.156 -46.844 -32.25 1 98 934 TRP A N 1
ATOM 7265 C CA . TRP A 1 934 ? -22.797 -48.062 -32.719 1 98 934 TRP A CA 1
ATOM 7266 C C . TRP A 1 934 ? -23.953 -47.781 -33.656 1 98 934 TRP A C 1
ATOM 7268 O O . TRP A 1 934 ? -24.875 -47.031 -33.281 1 98 934 TRP A O 1
ATOM 7278 N N . THR A 1 935 ? -23.984 -48.281 -34.844 1 96.81 935 THR A N 1
ATOM 7279 C CA . THR A 1 935 ? -25.047 -48.125 -35.812 1 96.81 935 THR A CA 1
ATOM 7280 C C . THR A 1 935 ? -25.578 -49.469 -36.281 1 96.81 935 THR A C 1
ATOM 7282 O O . THR A 1 935 ? -26.359 -49.562 -37.219 1 96.81 935 THR A O 1
ATOM 7285 N N . GLY A 1 936 ? -25.078 -50.469 -35.719 1 96.25 936 GLY A N 1
ATOM 7286 C CA . GLY A 1 936 ? -25.406 -51.875 -36 1 96.25 936 GLY A CA 1
ATOM 7287 C C . GLY A 1 936 ? -24.422 -52.844 -35.438 1 96.25 936 GLY A C 1
ATOM 7288 O O . GLY A 1 936 ? -23.359 -52.469 -34.938 1 96.25 936 GLY A O 1
ATOM 7289 N N . GLU A 1 937 ? -24.766 -54.062 -35.562 1 95.81 937 GLU A N 1
ATOM 7290 C CA . GLU A 1 937 ? -23.938 -55.094 -34.969 1 95.81 937 GLU A CA 1
ATOM 7291 C C . GLU A 1 937 ? -22.5 -55.031 -35.5 1 95.81 937 GLU A C 1
ATOM 7293 O O . GLU A 1 937 ? -22.281 -55 -36.719 1 95.81 937 GLU A O 1
ATOM 7298 N N . GLY A 1 938 ? -21.531 -54.938 -34.562 1 95.69 938 GLY A N 1
ATOM 7299 C CA . GLY A 1 938 ? -20.109 -54.969 -34.906 1 95.69 938 GLY A CA 1
ATOM 7300 C C . GLY A 1 938 ? -19.531 -53.625 -35.25 1 95.69 938 GLY A C 1
ATOM 7301 O O . GLY A 1 938 ? -18.312 -53.469 -35.438 1 95.69 938 GLY A O 1
ATOM 7302 N N . THR A 1 939 ? -20.219 -52.531 -35.281 1 97.06 939 THR A N 1
ATOM 7303 C CA . THR A 1 939 ? -19.75 -51.25 -35.75 1 97.06 939 THR A CA 1
ATOM 7304 C C . THR A 1 939 ? -19 -50.5 -34.656 1 97.06 939 THR A C 1
ATOM 7306 O O . THR A 1 939 ? -18.156 -49.656 -34.938 1 97.06 939 THR A O 1
ATOM 7309 N N . SER A 1 940 ? -19.375 -50.719 -33.406 1 97.19 940 SER A N 1
ATOM 7310 C CA . SER A 1 940 ? -18.672 -50.125 -32.281 1 97.19 940 SER A CA 1
ATOM 7311 C C . SER A 1 940 ? -18.656 -51.062 -31.062 1 97.19 940 SER A C 1
ATOM 7313 O O . SER A 1 940 ? -19.641 -51.75 -30.812 1 97.19 940 SER A O 1
ATOM 7315 N N . ASP A 1 941 ? -17.578 -51.125 -30.422 1 95.75 941 ASP A N 1
ATOM 7316 C CA . ASP A 1 941 ? -17.469 -51.875 -29.188 1 95.75 941 ASP A CA 1
ATOM 7317 C C . ASP A 1 941 ? -17.281 -50.969 -27.984 1 95.75 941 ASP A C 1
ATOM 7319 O O . ASP A 1 941 ? -17.094 -51.438 -26.859 1 95.75 941 ASP A O 1
ATOM 7323 N N . ARG A 1 942 ? -17.359 -49.688 -28.219 1 96 942 ARG A N 1
ATOM 7324 C CA . ARG A 1 942 ? -17.062 -48.75 -27.125 1 96 942 ARG A CA 1
ATOM 7325 C C . ARG A 1 942 ? -18.094 -47.625 -27.062 1 96 942 ARG A C 1
ATOM 7327 O O . ARG A 1 942 ? -18.672 -47.406 -26 1 96 942 ARG A O 1
ATOM 7334 N N . ILE A 1 943 ? -18.344 -46.969 -28.172 1 96.94 943 ILE A N 1
ATOM 7335 C CA . ILE A 1 943 ? -19.266 -45.844 -28.188 1 96.94 943 ILE A CA 1
ATOM 7336 C C . ILE A 1 943 ? -20.688 -46.344 -28.453 1 96.94 943 ILE A C 1
ATOM 7338 O O . ILE A 1 943 ? -20.953 -46.938 -29.5 1 96.94 943 ILE A O 1
ATOM 7342 N N . PRO A 1 944 ? -21.594 -46.062 -27.562 1 97.12 944 PRO A N 1
ATOM 7343 C CA . PRO A 1 944 ? -22.953 -46.594 -27.688 1 97.12 944 PRO A CA 1
ATOM 7344 C C . PRO A 1 944 ? -23.75 -45.875 -28.781 1 97.12 944 PRO A C 1
ATOM 7346 O O . PRO A 1 944 ? -23.281 -44.875 -29.359 1 97.12 944 PRO A O 1
ATOM 7349 N N . ARG A 1 945 ? -24.922 -46.406 -29.016 1 97.12 945 ARG A N 1
ATOM 7350 C CA . ARG A 1 945 ? -25.812 -45.781 -30 1 97.12 945 ARG A CA 1
ATOM 7351 C C . ARG A 1 945 ? -26.266 -44.406 -29.531 1 97.12 945 ARG A C 1
ATOM 7353 O O . ARG A 1 945 ? -26.281 -44.125 -28.328 1 97.12 945 ARG A O 1
ATOM 7360 N N . MET A 1 946 ? -26.625 -43.594 -30.516 1 96.12 946 MET A N 1
ATOM 7361 C CA . MET A 1 946 ? -27.141 -42.281 -30.188 1 96.12 946 MET A CA 1
ATOM 7362 C C . MET A 1 946 ? -28.594 -42.375 -29.719 1 96.12 946 MET A C 1
ATOM 7364 O O . MET A 1 946 ? -29.422 -43 -30.375 1 96.12 946 MET A O 1
ATOM 7368 N N . THR A 1 947 ? -28.875 -41.812 -28.531 1 95.06 947 THR A N 1
ATOM 7369 C CA . THR A 1 947 ? -30.219 -41.75 -27.984 1 95.06 947 THR A CA 1
ATOM 7370 C C . THR A 1 947 ? -30.375 -40.562 -27.047 1 95.06 947 THR A C 1
ATOM 7372 O O . THR A 1 947 ? -29.438 -40.219 -26.312 1 95.06 947 THR A O 1
ATOM 7375 N N . ASN A 1 948 ? -31.5 -39.906 -27.109 1 92.56 948 ASN A N 1
ATOM 7376 C CA . ASN A 1 948 ? -31.812 -38.844 -26.156 1 92.56 948 ASN A CA 1
ATOM 7377 C C . ASN A 1 948 ? -32.5 -39.406 -24.906 1 92.56 948 ASN A C 1
ATOM 7379 O O . ASN A 1 948 ? -32.281 -38.875 -23.812 1 92.56 948 ASN A O 1
ATOM 7383 N N . ALA A 1 949 ? -33.25 -40.375 -25.062 1 91.69 949 ALA A N 1
ATOM 7384 C CA . ALA A 1 949 ? -34 -40.969 -23.953 1 91.69 949 ALA A CA 1
ATOM 7385 C C . ALA A 1 949 ? -33.031 -41.719 -23.016 1 91.69 949 ALA A C 1
ATOM 7387 O O . ALA A 1 949 ? -33.25 -41.688 -21.797 1 91.69 949 ALA A O 1
ATOM 7388 N N . ASN A 1 950 ? -32.125 -42.344 -23.562 1 92.5 950 ASN A N 1
ATOM 7389 C CA . ASN A 1 950 ? -31.062 -43 -22.828 1 92.5 950 ASN A CA 1
ATOM 7390 C C . ASN A 1 950 ? -31.609 -43.906 -21.719 1 92.5 950 ASN A C 1
ATOM 7392 O O . ASN A 1 950 ? -31.219 -43.75 -20.562 1 92.5 950 ASN A O 1
ATOM 7396 N N . PRO A 1 951 ? -32.469 -44.781 -22.047 1 91.5 951 PRO A N 1
ATOM 7397 C CA . PRO A 1 951 ? -33.125 -45.594 -21.016 1 91.5 951 PRO A CA 1
ATOM 7398 C C . PRO A 1 951 ? -32.125 -46.438 -20.219 1 91.5 951 PRO A C 1
ATOM 7400 O O . PRO A 1 951 ? -32.375 -46.75 -19.047 1 91.5 951 PRO A O 1
ATOM 7403 N N . ASN A 1 952 ? -31.016 -46.906 -20.797 1 94.62 952 ASN A N 1
ATOM 7404 C CA . ASN A 1 952 ? -30.031 -47.719 -20.109 1 94.62 952 ASN A CA 1
ATOM 7405 C C . ASN A 1 952 ? -29.016 -46.875 -19.344 1 94.62 952 ASN A C 1
ATOM 7407 O O . ASN A 1 952 ? -28.141 -47.438 -18.672 1 94.62 952 ASN A O 1
ATOM 7411 N N . GLY A 1 953 ? -29.031 -45.562 -19.438 1 92.62 953 GLY A N 1
ATOM 7412 C CA . GLY A 1 953 ? -28.078 -44.688 -18.766 1 92.62 953 GLY A CA 1
ATOM 7413 C C . GLY A 1 953 ? -26.656 -44.844 -19.281 1 92.62 953 GLY A C 1
ATOM 7414 O O . GLY A 1 953 ? -25.719 -44.969 -18.484 1 92.62 953 GLY A O 1
ATOM 7415 N N . ASN A 1 954 ? -26.5 -44.875 -20.625 1 94.62 954 ASN A N 1
ATOM 7416 C CA . ASN A 1 954 ? -25.219 -45.188 -21.266 1 94.62 954 ASN A CA 1
ATOM 7417 C C . ASN A 1 954 ? -24.125 -44.219 -20.797 1 94.62 954 ASN A C 1
ATOM 7419 O O . ASN A 1 954 ? -22.938 -44.562 -20.828 1 94.62 954 ASN A O 1
ATOM 7423 N N . TRP A 1 955 ? -24.516 -43.062 -20.312 1 93.69 955 TRP A N 1
ATOM 7424 C CA . TRP A 1 955 ? -23.516 -42.031 -20.031 1 93.69 955 TRP A CA 1
ATOM 7425 C C . TRP A 1 955 ? -23.453 -41.719 -18.547 1 93.69 955 TRP A C 1
ATOM 7427 O O . TRP A 1 955 ? -23.234 -40.562 -18.156 1 93.69 955 TRP A O 1
ATOM 7437 N N . ALA A 1 956 ? -23.734 -42.625 -17.703 1 93.56 956 ALA A N 1
ATOM 7438 C CA . ALA A 1 956 ? -23.359 -42.562 -16.281 1 93.56 956 ALA A CA 1
ATOM 7439 C C . ALA A 1 956 ? -21.844 -42.625 -16.125 1 93.56 956 ALA A C 1
ATOM 7441 O O . ALA A 1 956 ? -21.125 -43.094 -17.016 1 93.56 956 ALA A O 1
ATOM 7442 N N . SER A 1 957 ? -21.391 -42.031 -15.016 1 96.31 957 SER A N 1
ATOM 7443 C CA . SER A 1 957 ? -19.953 -42.062 -14.805 1 96.31 957 SER A CA 1
ATOM 7444 C C . SER A 1 957 ? -19.391 -43.469 -15.008 1 96.31 957 SER A C 1
ATOM 7446 O O . SER A 1 957 ? -19.812 -44.406 -14.352 1 96.31 957 SER A O 1
ATOM 7448 N N . SER A 1 958 ? -18.531 -43.625 -15.953 1 96.81 958 SER A N 1
ATOM 7449 C CA . SER A 1 958 ? -17.906 -44.875 -16.297 1 96.81 958 SER A CA 1
ATOM 7450 C C . SER A 1 958 ? -16.562 -44.688 -17 1 96.81 958 SER A C 1
ATOM 7452 O O . SER A 1 958 ? -16.141 -43.531 -17.203 1 96.81 958 SER A O 1
ATOM 7454 N N . ASP A 1 959 ? -15.898 -45.75 -17.297 1 96.75 959 ASP A N 1
ATOM 7455 C CA . ASP A 1 959 ? -14.578 -45.656 -17.922 1 96.75 959 ASP A CA 1
ATOM 7456 C C . ASP A 1 959 ? -14.695 -45.125 -19.344 1 96.75 959 ASP A C 1
ATOM 7458 O O . ASP A 1 959 ? -13.68 -44.875 -20.016 1 96.75 959 ASP A O 1
ATOM 7462 N N . LEU A 1 960 ? -15.984 -44.875 -19.875 1 95.25 960 LEU A N 1
ATOM 7463 C CA . LEU A 1 960 ? -16.172 -44.219 -21.172 1 95.25 960 LEU A CA 1
ATOM 7464 C C . LEU A 1 960 ? -15.656 -42.781 -21.156 1 95.25 960 LEU A C 1
ATOM 7466 O O . LEU A 1 960 ? -15.258 -42.25 -22.188 1 95.25 960 LEU A O 1
ATOM 7470 N N . TYR A 1 961 ? -15.695 -42.25 -19.953 1 95.62 961 TYR A N 1
ATOM 7471 C CA . TYR A 1 961 ? -15.281 -40.844 -19.812 1 95.62 961 TYR A CA 1
ATOM 7472 C C . TYR A 1 961 ? -13.773 -40.75 -19.641 1 95.62 961 TYR A C 1
ATOM 7474 O O . TYR A 1 961 ? -13.203 -39.656 -19.75 1 95.62 961 TYR A O 1
ATOM 7482 N N . VAL A 1 962 ? -13.078 -41.781 -19.312 1 97.38 962 VAL A N 1
ATOM 7483 C CA . VAL A 1 962 ? -11.688 -41.75 -18.891 1 97.38 962 VAL A CA 1
ATOM 7484 C C . VAL A 1 962 ? -10.773 -41.906 -20.125 1 97.38 962 VAL A C 1
ATOM 7486 O O . VAL A 1 962 ? -10.945 -42.844 -20.922 1 97.38 962 VAL A O 1
ATOM 7489 N N . LYS A 1 963 ? -9.898 -41 -20.281 1 96.75 963 LYS A N 1
ATOM 7490 C CA . LYS A 1 963 ? -8.898 -41 -21.344 1 96.75 963 LYS A CA 1
ATOM 7491 C C . LYS A 1 963 ? -7.484 -40.906 -20.781 1 96.75 963 LYS A C 1
ATOM 7493 O O . LYS A 1 963 ? -7.297 -40.469 -19.641 1 96.75 963 LYS A O 1
ATOM 7498 N N . ASP A 1 964 ? -6.57 -41.344 -21.578 1 97.19 964 ASP A N 1
ATOM 7499 C CA . ASP A 1 964 ? -5.172 -41.25 -21.156 1 97.19 964 ASP A CA 1
ATOM 7500 C C . ASP A 1 964 ? -4.699 -39.781 -21.203 1 97.19 964 ASP A C 1
ATOM 7502 O O . ASP A 1 964 ? -4.793 -39.125 -22.234 1 97.19 964 ASP A O 1
ATOM 7506 N N . GLY A 1 965 ? -4.207 -39.344 -20.094 1 96.75 965 GLY A N 1
ATOM 7507 C CA . GLY A 1 965 ? -3.768 -37.969 -19.984 1 96.75 965 GLY A CA 1
ATOM 7508 C C . GLY A 1 965 ? -2.264 -37.812 -20.109 1 96.75 965 GLY A C 1
ATOM 7509 O O . GLY A 1 965 ? -1.734 -36.688 -19.953 1 96.75 965 GLY A O 1
ATOM 7510 N N . SER A 1 966 ? -1.471 -38.812 -20.438 1 97.5 966 SER A N 1
ATOM 7511 C CA . SER A 1 966 ? -0.02 -38.719 -20.578 1 97.5 966 SER A CA 1
ATOM 7512 C C . SER A 1 966 ? 0.381 -37.844 -21.75 1 97.5 966 SER A C 1
ATOM 7514 O O . SER A 1 966 ? -0.305 -37.812 -22.766 1 97.5 966 SER A O 1
ATOM 7516 N N . TYR A 1 967 ? 1.494 -37.125 -21.594 1 96.56 967 TYR A N 1
ATOM 7517 C CA . TYR A 1 967 ? 1.957 -36.281 -22.688 1 96.56 967 TYR A CA 1
ATOM 7518 C C . TYR A 1 967 ? 3.443 -35.969 -22.547 1 96.56 967 TYR A C 1
ATOM 7520 O O . TYR A 1 967 ? 4.043 -36.25 -21.5 1 96.56 967 TYR A O 1
ATOM 7528 N N . LEU A 1 968 ? 4.078 -35.594 -23.562 1 97 968 LEU A N 1
ATOM 7529 C CA . LEU A 1 968 ? 5.406 -35 -23.656 1 97 968 LEU A CA 1
ATOM 7530 C C . LEU A 1 968 ? 5.355 -33.688 -24.453 1 97 968 LEU A C 1
ATOM 7532 O O . LEU A 1 968 ? 4.84 -33.656 -25.578 1 97 968 LEU A O 1
ATOM 7536 N N . ARG A 1 969 ? 5.852 -32.625 -23.891 1 95.5 969 ARG A N 1
ATOM 7537 C CA . ARG A 1 969 ? 5.758 -31.328 -24.516 1 95.5 969 ARG A CA 1
ATOM 7538 C C . ARG A 1 969 ? 7.129 -30.672 -24.625 1 95.5 969 ARG A C 1
ATOM 7540 O O . ARG A 1 969 ? 7.926 -30.734 -23.688 1 95.5 969 ARG A O 1
ATOM 7547 N N . LEU A 1 970 ? 7.414 -30.141 -25.781 1 95.38 970 LEU A N 1
ATOM 7548 C CA . LEU A 1 970 ? 8.539 -29.219 -25.891 1 95.38 970 LEU A CA 1
ATOM 7549 C C . LEU A 1 970 ? 8.172 -27.844 -25.344 1 95.38 970 LEU A C 1
ATOM 7551 O O . LEU A 1 970 ? 7.688 -26.984 -26.078 1 95.38 970 LEU A O 1
ATOM 7555 N N . LYS A 1 971 ? 8.445 -27.703 -24.125 1 91.25 971 LYS A N 1
ATOM 7556 C CA . LYS A 1 971 ? 7.992 -26.516 -23.391 1 91.25 971 LYS A CA 1
ATOM 7557 C C . LYS A 1 971 ? 8.695 -25.266 -23.875 1 91.25 971 LYS A C 1
ATOM 7559 O O . LYS A 1 971 ? 8.141 -24.156 -23.812 1 91.25 971 LYS A O 1
ATOM 7564 N N . THR A 1 972 ? 9.984 -25.391 -24.109 1 90.75 972 THR A N 1
ATOM 7565 C CA . THR A 1 972 ? 10.727 -24.234 -24.578 1 90.75 972 THR A CA 1
ATOM 7566 C C . THR A 1 972 ? 11.812 -24.641 -25.562 1 90.75 972 THR A C 1
ATOM 7568 O O . THR A 1 972 ? 12.484 -25.656 -25.359 1 90.75 972 THR A O 1
ATOM 7571 N N . MET A 1 973 ? 11.945 -23.938 -26.578 1 93.75 973 MET A N 1
ATOM 7572 C CA . MET A 1 973 ? 13.078 -24 -27.5 1 93.75 973 MET A CA 1
ATOM 7573 C C . MET A 1 973 ? 13.586 -22.594 -27.812 1 93.75 973 MET A C 1
ATOM 7575 O O . MET A 1 973 ? 12.812 -21.719 -28.188 1 93.75 973 MET A O 1
ATOM 7579 N N . GLN A 1 974 ? 14.836 -22.438 -27.641 1 93.69 974 GLN A N 1
ATOM 7580 C CA . GLN A 1 974 ? 15.414 -21.109 -27.891 1 93.69 974 GLN A CA 1
ATOM 7581 C C . GLN A 1 974 ? 16.719 -21.219 -28.672 1 93.69 974 GLN A C 1
ATOM 7583 O O . GLN A 1 974 ? 17.562 -22.062 -28.375 1 93.69 974 GLN A O 1
ATOM 7588 N N . ILE A 1 975 ? 16.844 -20.422 -29.688 1 96 975 ILE A N 1
ATOM 7589 C CA . ILE A 1 975 ? 18.062 -20.281 -30.453 1 96 975 ILE A CA 1
ATOM 7590 C C . ILE A 1 975 ? 18.578 -18.844 -30.359 1 96 975 ILE A C 1
ATOM 7592 O O . ILE A 1 975 ? 17.812 -17.891 -30.609 1 96 975 ILE A O 1
ATOM 7596 N N . GLY A 1 976 ? 19.828 -18.75 -29.984 1 95.31 976 GLY A N 1
ATOM 7597 C CA . GLY A 1 976 ? 20.375 -17.422 -29.812 1 95.31 976 GLY A CA 1
ATOM 7598 C C . GLY A 1 976 ? 21.688 -17.219 -30.531 1 95.31 976 GLY A C 1
ATOM 7599 O O . GLY A 1 976 ? 22.375 -18.188 -30.875 1 95.31 976 GLY A O 1
ATOM 7600 N N . TYR A 1 977 ? 21.969 -15.992 -30.781 1 96.38 977 TYR A N 1
ATOM 7601 C CA . TYR A 1 977 ? 23.234 -15.547 -31.375 1 96.38 977 TYR A CA 1
ATOM 7602 C C . TYR A 1 977 ? 23.797 -14.352 -30.609 1 96.38 977 TYR A C 1
ATOM 7604 O O . TYR A 1 977 ? 23.094 -13.344 -30.422 1 96.38 977 TYR A O 1
ATOM 7612 N N . THR A 1 978 ? 25.016 -14.516 -30.234 1 94.69 978 THR A N 1
ATOM 7613 C CA . THR A 1 978 ? 25.688 -13.422 -29.547 1 94.69 978 THR A CA 1
ATOM 7614 C C . THR A 1 978 ? 26.672 -12.719 -30.484 1 94.69 978 THR A C 1
ATOM 7616 O O . THR A 1 978 ? 27.594 -13.344 -31.016 1 94.69 978 THR A O 1
ATOM 7619 N N . LEU A 1 979 ? 26.547 -11.484 -30.594 1 94.25 979 LEU A N 1
ATOM 7620 C CA . LEU A 1 979 ? 27.469 -10.703 -31.422 1 94.25 979 LEU A CA 1
ATOM 7621 C C . LEU A 1 979 ? 28.875 -10.727 -30.828 1 94.25 979 LEU A C 1
ATOM 7623 O O . LEU A 1 979 ? 29.031 -10.609 -29.609 1 94.25 979 LEU A O 1
ATOM 7627 N N . PRO A 1 980 ? 29.891 -10.914 -31.656 1 91.94 980 PRO A N 1
ATOM 7628 C CA . PRO A 1 980 ? 31.25 -10.875 -31.125 1 91.94 980 PRO A CA 1
ATOM 7629 C C . PRO A 1 980 ? 31.547 -9.586 -30.359 1 91.94 980 PRO A C 1
ATOM 7631 O O . PRO A 1 980 ? 31.109 -8.508 -30.766 1 91.94 980 PRO A O 1
ATOM 7634 N N . THR A 1 981 ? 32.219 -9.742 -29.297 1 86.44 981 THR A N 1
ATOM 7635 C CA . THR A 1 981 ? 32.469 -8.641 -28.375 1 86.44 981 THR A CA 1
ATOM 7636 C C . THR A 1 981 ? 33.188 -7.496 -29.094 1 86.44 981 THR A C 1
ATOM 7638 O O . THR A 1 981 ? 32.969 -6.328 -28.766 1 86.44 981 THR A O 1
ATOM 7641 N N . GLU A 1 982 ? 34.031 -7.789 -30.109 1 85.94 982 GLU A N 1
ATOM 7642 C CA . GLU A 1 982 ? 34.75 -6.773 -30.859 1 85.94 982 GLU A CA 1
ATOM 7643 C C . GLU A 1 982 ? 33.812 -5.82 -31.578 1 85.94 982 GLU A C 1
ATOM 7645 O O . GLU A 1 982 ? 34.094 -4.633 -31.719 1 85.94 982 GLU A O 1
ATOM 7650 N N . ILE A 1 983 ? 32.75 -6.324 -31.922 1 88.19 983 ILE A N 1
ATOM 7651 C CA . ILE A 1 983 ? 31.781 -5.523 -32.656 1 88.19 983 ILE A CA 1
ATOM 7652 C C . ILE A 1 983 ? 30.906 -4.75 -31.672 1 88.19 983 ILE A C 1
ATOM 7654 O O . ILE A 1 983 ? 30.688 -3.547 -31.828 1 88.19 983 ILE A O 1
ATOM 7658 N N . SER A 1 984 ? 30.469 -5.449 -30.656 1 87.5 984 SER A N 1
ATOM 7659 C CA . SER A 1 984 ? 29.547 -4.816 -29.734 1 87.5 984 SER A CA 1
ATOM 7660 C C . SER A 1 984 ? 30.234 -3.732 -28.906 1 87.5 984 SER A C 1
ATOM 7662 O O . SER A 1 984 ? 29.625 -2.713 -28.578 1 87.5 984 SER A O 1
ATOM 7664 N N . ARG A 1 985 ? 31.438 -3.9 -28.625 1 83.19 985 ARG A N 1
ATOM 7665 C CA . ARG A 1 985 ? 32.156 -2.941 -27.797 1 83.19 985 ARG A CA 1
ATOM 7666 C C . ARG A 1 985 ? 32.375 -1.627 -28.547 1 83.19 985 ARG A C 1
ATOM 7668 O O . ARG A 1 985 ? 32.594 -0.583 -27.922 1 83.19 985 ARG A O 1
ATOM 7675 N N . ARG A 1 986 ? 32.281 -1.755 -29.859 1 81.25 986 ARG A N 1
ATOM 7676 C CA . ARG A 1 986 ? 32.406 -0.536 -30.656 1 81.25 986 ARG A CA 1
ATOM 7677 C C . ARG A 1 986 ? 31.297 0.455 -30.312 1 81.25 986 ARG A C 1
ATOM 7679 O O . ARG A 1 986 ? 31.469 1.665 -30.469 1 81.25 986 ARG A O 1
ATOM 7686 N N . VAL A 1 987 ? 30.266 -0.082 -29.875 1 80.69 987 VAL A N 1
ATOM 7687 C CA . VAL A 1 987 ? 29.156 0.799 -29.516 1 80.69 987 VAL A CA 1
ATOM 7688 C C . VAL A 1 987 ? 28.922 0.746 -28.016 1 80.69 987 VAL A C 1
ATOM 7690 O O . VAL A 1 987 ? 27.797 0.931 -27.547 1 80.69 987 VAL A O 1
ATOM 7693 N N . SER A 1 988 ? 29.906 0.34 -27.188 1 80.69 988 SER A N 1
ATOM 7694 C CA . SER A 1 988 ? 29.906 0.348 -25.719 1 80.69 988 SER A CA 1
ATOM 7695 C C . SER A 1 988 ? 28.922 -0.669 -25.156 1 80.69 988 SER A C 1
ATOM 7697 O O . SER A 1 988 ? 28.297 -0.418 -24.125 1 80.69 988 SER A O 1
ATOM 7699 N N . ILE A 1 989 ? 28.766 -1.707 -25.969 1 88.12 989 ILE A N 1
ATOM 7700 C CA . ILE A 1 989 ? 27.969 -2.838 -25.5 1 88.12 989 ILE A CA 1
ATOM 7701 C C . ILE A 1 989 ? 28.875 -4.023 -25.203 1 88.12 989 ILE A C 1
ATOM 7703 O O . ILE A 1 989 ? 29.672 -4.438 -26.047 1 88.12 989 ILE A O 1
ATOM 7707 N N . ASP A 1 990 ? 28.75 -4.441 -23.969 1 86.19 990 ASP A N 1
ATOM 7708 C CA . ASP A 1 990 ? 29.609 -5.547 -23.547 1 86.19 990 ASP A CA 1
ATOM 7709 C C . ASP A 1 990 ? 29.141 -6.863 -24.172 1 86.19 990 ASP A C 1
ATOM 7711 O O . ASP A 1 990 ? 29.953 -7.676 -24.609 1 86.19 990 ASP A O 1
ATOM 7715 N N . ARG A 1 991 ? 27.875 -7.074 -24.109 1 91.25 991 ARG A N 1
ATOM 7716 C CA . ARG A 1 991 ? 27.297 -8.297 -24.656 1 91.25 991 ARG A CA 1
ATOM 7717 C C . ARG A 1 991 ? 25.953 -8.016 -25.328 1 91.25 991 ARG A C 1
ATOM 7719 O O . ARG A 1 991 ? 25.078 -7.387 -24.719 1 91.25 991 ARG A O 1
ATOM 7726 N N . PHE A 1 992 ? 25.828 -8.406 -26.547 1 94.38 992 PHE A N 1
ATOM 7727 C CA . PHE A 1 992 ? 24.578 -8.273 -27.297 1 94.38 992 PHE A CA 1
ATOM 7728 C C . PHE A 1 992 ? 24.141 -9.617 -27.844 1 94.38 992 PHE A C 1
ATOM 7730 O O . PHE A 1 992 ? 24.734 -10.148 -28.781 1 94.38 992 PHE A O 1
ATOM 7737 N N . ARG A 1 993 ? 23.078 -10.172 -27.297 1 94.62 993 ARG A N 1
ATOM 7738 C CA . ARG A 1 993 ? 22.531 -11.461 -27.719 1 94.62 993 ARG A CA 1
ATOM 7739 C C . ARG A 1 993 ? 21.109 -11.32 -28.25 1 94.62 993 ARG A C 1
ATOM 7741 O O . ARG A 1 993 ? 20.266 -10.703 -27.594 1 94.62 993 ARG A O 1
ATOM 7748 N N . ILE A 1 994 ? 20.859 -11.812 -29.438 1 95.69 994 ILE A N 1
ATOM 7749 C CA . ILE A 1 994 ? 19.5 -11.883 -29.984 1 95.69 994 ILE A CA 1
ATOM 7750 C C . ILE A 1 994 ? 19.047 -13.344 -30.047 1 95.69 994 ILE A C 1
ATOM 7752 O O . ILE A 1 994 ? 19.875 -14.25 -30.219 1 95.69 994 ILE A O 1
ATOM 7756 N N . TYR A 1 995 ? 17.734 -13.531 -29.812 1 95 995 TYR A N 1
ATOM 7757 C CA . TYR A 1 995 ? 17.281 -14.922 -29.828 1 95 995 TYR A CA 1
ATOM 7758 C C . TYR A 1 995 ? 15.844 -15.016 -30.312 1 95 995 TYR A C 1
ATOM 7760 O O . TYR A 1 995 ? 15.125 -14.016 -30.344 1 95 995 TYR A O 1
ATOM 7768 N N . VAL A 1 996 ? 15.461 -16.156 -30.766 1 96.31 996 VAL A N 1
ATOM 7769 C CA . VAL A 1 996 ? 14.094 -16.594 -31.047 1 96.31 996 VAL A CA 1
ATOM 7770 C C . VAL A 1 996 ? 13.719 -17.766 -30.156 1 96.31 996 VAL A C 1
ATOM 7772 O O . VAL A 1 996 ? 14.516 -18.672 -29.938 1 96.31 996 VAL A O 1
ATOM 7775 N N . SER A 1 997 ? 12.562 -17.609 -29.547 1 93.56 997 SER A N 1
ATOM 7776 C CA . SER A 1 997 ? 12.125 -18.656 -28.625 1 93.56 997 SER A CA 1
ATOM 7777 C C . SER A 1 997 ? 10.727 -19.156 -28.969 1 93.56 997 SER A C 1
ATOM 7779 O O . SER A 1 997 ? 9.891 -18.391 -29.453 1 93.56 997 SER A O 1
ATOM 7781 N N . GLY A 1 998 ? 10.477 -20.422 -28.797 1 93.56 998 GLY A N 1
ATOM 7782 C CA . GLY A 1 998 ? 9.172 -21.062 -28.922 1 93.56 998 GLY A CA 1
ATOM 7783 C C . GLY A 1 998 ? 8.75 -21.797 -27.656 1 93.56 998 GLY A C 1
ATOM 7784 O O . GLY A 1 998 ? 9.539 -22.531 -27.078 1 93.56 998 GLY A O 1
ATOM 7785 N N . ASP A 1 999 ? 7.539 -21.453 -27.188 1 92.44 999 ASP A N 1
ATOM 7786 C CA . ASP A 1 999 ? 6.984 -22.141 -26.031 1 92.44 999 ASP A CA 1
ATOM 7787 C C . ASP A 1 999 ? 5.816 -23.047 -26.438 1 92.44 999 ASP A C 1
ATOM 7789 O O . ASP A 1 999 ? 4.953 -22.641 -27.219 1 92.44 999 ASP A O 1
ATOM 7793 N N . ASN A 1 1000 ? 5.793 -24.219 -25.875 1 93.25 1000 ASN A N 1
ATOM 7794 C CA . ASN A 1 1000 ? 4.766 -25.219 -26.156 1 93.25 1000 ASN A CA 1
ATOM 7795 C C . ASN A 1 1000 ? 4.652 -25.469 -27.656 1 93.25 1000 ASN A C 1
ATOM 7797 O O . ASN A 1 1000 ? 3.553 -25.453 -28.219 1 93.25 1000 ASN A O 1
ATOM 7801 N N . LEU A 1 1001 ? 5.75 -25.688 -28.312 1 94.81 1001 LEU A N 1
ATOM 7802 C CA . LEU A 1 1001 ? 5.809 -25.781 -29.766 1 94.81 1001 LEU A CA 1
ATOM 7803 C C . LEU A 1 1001 ? 5.215 -27.094 -30.25 1 94.81 1001 LEU A C 1
ATOM 7805 O O . LEU A 1 1001 ? 4.543 -27.141 -31.281 1 94.81 1001 LEU A O 1
ATOM 7809 N N . LEU A 1 1002 ? 5.637 -28.141 -29.5 1 95.62 1002 LEU A N 1
ATOM 7810 C CA . LEU A 1 1002 ? 5.18 -29.484 -29.844 1 95.62 1002 LEU A CA 1
ATOM 7811 C C . LEU A 1 1002 ? 4.641 -30.203 -28.609 1 95.62 1002 LEU A C 1
ATOM 7813 O O . LEU A 1 1002 ? 5.246 -30.156 -27.547 1 95.62 1002 LEU A O 1
ATOM 7817 N N . THR A 1 1003 ? 3.533 -30.781 -28.766 1 96.19 1003 THR A N 1
ATOM 7818 C CA . THR A 1 1003 ? 2.949 -31.594 -27.703 1 96.19 1003 THR A CA 1
ATOM 7819 C C . THR A 1 1003 ? 2.568 -32.969 -28.219 1 96.19 1003 THR A C 1
ATOM 7821 O O . THR A 1 1003 ? 1.752 -33.094 -29.141 1 96.19 1003 THR A O 1
ATOM 7824 N N . PHE A 1 1004 ? 3.18 -33.969 -27.688 1 97.5 1004 PHE A N 1
ATOM 7825 C CA . PHE A 1 1004 ? 2.842 -35.344 -28 1 97.5 1004 PHE A CA 1
ATOM 7826 C C . PHE A 1 1004 ? 1.896 -35.938 -26.953 1 97.5 1004 PHE A C 1
ATOM 7828 O O . PHE A 1 1004 ? 2.281 -36.125 -25.797 1 97.5 1004 PHE A O 1
ATOM 7835 N N . THR A 1 1005 ? 0.693 -36.188 -27.297 1 97.44 1005 THR A N 1
ATOM 7836 C CA . THR A 1 1005 ? -0.306 -36.719 -26.375 1 97.44 1005 THR A CA 1
ATOM 7837 C C . THR A 1 1005 ? -1.368 -37.531 -27.125 1 97.44 1005 THR A C 1
ATOM 7839 O O . THR A 1 1005 ? -1.6 -37.281 -28.312 1 97.44 1005 THR A O 1
ATOM 7842 N N . GLY A 1 1006 ? -1.921 -38.5 -26.469 1 95.12 1006 GLY A N 1
ATOM 7843 C CA . GLY A 1 1006 ? -3.047 -39.219 -27.016 1 95.12 1006 GLY A CA 1
ATOM 7844 C C . GLY A 1 1006 ? -4.391 -38.625 -26.641 1 95.12 1006 GLY A C 1
ATOM 7845 O O . GLY A 1 1006 ? -5.434 -39.094 -27.094 1 95.12 1006 GLY A O 1
ATOM 7846 N N . TYR A 1 1007 ? -4.426 -37.656 -25.844 1 96.56 1007 TYR A N 1
ATOM 7847 C CA . TYR A 1 1007 ? -5.672 -37.031 -25.406 1 96.56 1007 TYR A CA 1
ATOM 7848 C C . TYR A 1 1007 ? -6.242 -36.125 -26.5 1 96.56 1007 TYR A C 1
ATOM 7850 O O . TYR A 1 1007 ? -5.523 -35.312 -27.109 1 96.56 1007 TYR A O 1
ATOM 7858 N N . ASP A 1 1008 ? -7.457 -36.156 -26.797 1 94.75 1008 ASP A N 1
ATOM 7859 C CA . ASP A 1 1008 ? -8.047 -35.469 -27.938 1 94.75 1008 ASP A CA 1
ATOM 7860 C C . ASP A 1 1008 ? -8.758 -34.188 -27.516 1 94.75 1008 ASP A C 1
ATOM 7862 O O . ASP A 1 1008 ? -9.516 -33.594 -28.281 1 94.75 1008 ASP A O 1
ATOM 7866 N N . GLY A 1 1009 ? -8.609 -33.75 -26.266 1 94 1009 GLY A N 1
ATOM 78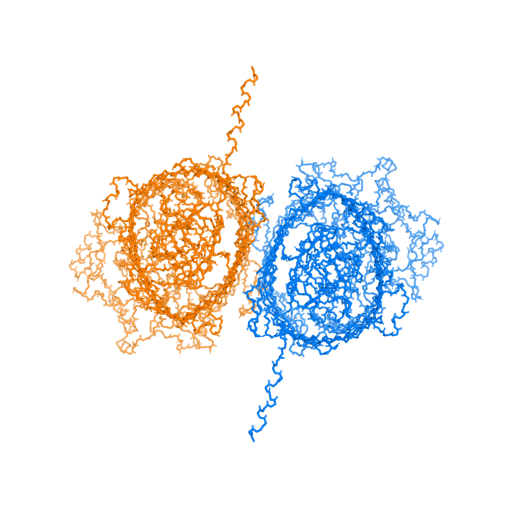67 C CA . GLY A 1 1009 ? -9.133 -32.469 -25.844 1 94 1009 GLY A CA 1
ATOM 7868 C C . GLY A 1 1009 ? -8.172 -31.312 -26.094 1 94 1009 GLY A C 1
ATOM 7869 O O . GLY A 1 1009 ? -7.215 -31.453 -26.859 1 94 1009 GLY A O 1
ATOM 7870 N N . PHE A 1 1010 ? -8.523 -30.109 -25.484 1 93.25 1010 PHE A N 1
ATOM 7871 C CA . PHE A 1 1010 ? -7.727 -28.906 -25.688 1 93.25 1010 PHE A CA 1
ATOM 7872 C C . PHE A 1 1010 ? -6.348 -29.062 -25.062 1 93.25 1010 PHE A C 1
ATOM 7874 O O . PHE A 1 1010 ? -5.352 -28.562 -25.594 1 93.25 1010 PHE A O 1
ATOM 7881 N N . GLU A 1 1011 ? -6.324 -29.641 -23.875 1 93.31 1011 GLU A N 1
ATOM 7882 C CA . GLU A 1 1011 ? -5.141 -29.578 -23.031 1 93.31 1011 GLU A CA 1
ATOM 7883 C C . GLU A 1 1011 ? -5.039 -30.828 -22.141 1 93.31 1011 GLU A C 1
ATOM 7885 O O . GLU A 1 1011 ? -5.984 -31.172 -21.438 1 93.31 1011 GLU A O 1
ATOM 7890 N N . PRO A 1 1012 ? -3.926 -31.469 -22.234 1 94.12 1012 PRO A N 1
ATOM 7891 C CA . PRO A 1 1012 ? -3.779 -32.656 -21.359 1 94.12 1012 PRO A CA 1
ATOM 7892 C C . PRO A 1 1012 ? -3.393 -32.281 -19.938 1 94.12 1012 PRO A C 1
ATOM 7894 O O . PRO A 1 1012 ? -3.598 -33.062 -19 1 94.12 1012 PRO A O 1
ATOM 7897 N N . GLU A 1 1013 ? -2.803 -31.172 -19.719 1 91.06 1013 GLU A N 1
ATOM 7898 C CA . GLU A 1 1013 ? -2.441 -30.688 -18.391 1 91.06 1013 GLU A CA 1
ATOM 7899 C C . GLU A 1 1013 ? -3.607 -29.969 -17.719 1 91.06 1013 GLU A C 1
ATOM 7901 O O . GLU A 1 1013 ? -3.861 -28.797 -18.016 1 91.06 1013 GLU A O 1
ATOM 7906 N N . ILE A 1 1014 ? -4.238 -30.594 -16.719 1 88.81 1014 ILE A N 1
ATOM 7907 C CA . ILE A 1 1014 ? -5.453 -30.016 -16.156 1 88.81 1014 ILE A CA 1
ATOM 7908 C C . ILE A 1 1014 ? -5.363 -30.016 -14.625 1 88.81 1014 ILE A C 1
ATOM 7910 O O . ILE A 1 1014 ? -5.309 -31.078 -14 1 88.81 1014 ILE A O 1
ATOM 7914 N N . ALA A 1 1015 ? -5.309 -28.844 -14.055 1 78.81 1015 ALA A N 1
ATOM 7915 C CA . ALA A 1 1015 ? -5.312 -28.734 -12.594 1 78.81 1015 ALA A CA 1
ATOM 7916 C C . ALA A 1 1015 ? -6.227 -27.594 -12.141 1 78.81 1015 ALA A C 1
ATOM 7918 O O . ALA A 1 1015 ? -5.941 -26.922 -11.141 1 78.81 1015 ALA A O 1
ATOM 7919 N N . SER A 1 1016 ? -7.203 -27.391 -12.867 1 75.94 1016 SER A N 1
ATOM 7920 C CA . SER A 1 1016 ? -8.117 -26.297 -12.523 1 75.94 1016 SER A CA 1
ATOM 7921 C C . SER A 1 1016 ? -8.93 -26.641 -11.281 1 75.94 1016 SER A C 1
ATOM 7923 O O . SER A 1 1016 ? -9.336 -27.781 -11.086 1 75.94 1016 SER A O 1
ATOM 7925 N N . GLY A 1 1017 ? -9.055 -25.609 -10.477 1 69.25 1017 GLY A N 1
ATOM 7926 C CA . GLY A 1 1017 ? -9.836 -25.781 -9.266 1 69.25 1017 GLY A CA 1
ATOM 7927 C C . GLY A 1 1017 ? -9 -26.234 -8.078 1 69.25 1017 GLY A C 1
ATOM 7928 O O . GLY A 1 1017 ? -7.887 -25.75 -7.875 1 69.25 1017 GLY A O 1
ATOM 7929 N N . GLY A 1 1018 ? -9.719 -27.031 -7.27 1 73.69 1018 GLY A N 1
ATOM 7930 C CA . GLY A 1 1018 ? -9.055 -27.547 -6.082 1 73.69 1018 GLY A CA 1
ATOM 7931 C C . GLY A 1 1018 ? -8.32 -28.859 -6.332 1 73.69 1018 GLY A C 1
ATOM 7932 O O . GLY A 1 1018 ? -8.234 -29.312 -7.473 1 73.69 1018 GLY A O 1
ATOM 7933 N N . PHE A 1 1019 ? -7.738 -29.438 -5.402 1 74.88 1019 PHE A N 1
ATOM 7934 C CA . PHE A 1 1019 ? -6.953 -30.656 -5.512 1 74.88 1019 PHE A CA 1
ATOM 7935 C C . PHE A 1 1019 ? -7.848 -31.859 -5.805 1 74.88 1019 PHE A C 1
ATOM 7937 O O . PHE A 1 1019 ? -7.379 -32.875 -6.297 1 74.88 1019 PHE A O 1
ATOM 7944 N N . THR A 1 1020 ? -9.109 -31.594 -5.707 1 83.19 1020 THR A N 1
ATOM 7945 C CA . THR A 1 1020 ? -10.031 -32.719 -5.91 1 83.19 1020 THR A CA 1
ATOM 7946 C C . THR A 1 1020 ? -10.461 -32.781 -7.375 1 83.19 1020 THR A C 1
ATOM 7948 O O . THR A 1 1020 ? -11.141 -33.75 -7.77 1 83.19 1020 THR A O 1
ATOM 7951 N N . THR A 1 1021 ? -10.016 -31.859 -8.141 1 88.25 1021 THR A N 1
ATOM 7952 C CA . THR A 1 1021 ? -10.508 -31.859 -9.516 1 88.25 1021 THR A CA 1
ATOM 7953 C C . THR A 1 1021 ? -9.352 -31.984 -10.5 1 88.25 1021 THR A C 1
ATOM 7955 O O . THR A 1 1021 ? -9.477 -31.625 -11.672 1 88.25 1021 THR A O 1
ATOM 7958 N N . ILE A 1 1022 ? -8.328 -32.469 -10.055 1 89.56 1022 ILE A N 1
ATOM 7959 C CA . ILE A 1 1022 ? -7.203 -32.688 -10.953 1 89.56 1022 ILE A CA 1
ATOM 7960 C C . ILE A 1 1022 ? -7.598 -33.688 -12.047 1 89.56 1022 ILE A C 1
ATOM 7962 O O . ILE A 1 1022 ? -8.164 -34.75 -11.758 1 89.56 1022 ILE A O 1
ATOM 7966 N N . GLY A 1 1023 ? -7.41 -33.281 -13.281 1 93.38 1023 GLY A N 1
ATOM 7967 C CA . GLY A 1 1023 ? -7.648 -34.188 -14.406 1 93.38 1023 GLY A CA 1
ATOM 7968 C C . GLY A 1 1023 ? -9.07 -34.094 -14.93 1 93.38 1023 GLY A C 1
ATOM 7969 O O . GLY A 1 1023 ? -9.453 -34.875 -15.82 1 93.38 1023 GLY A O 1
ATOM 7970 N N . ILE A 1 1024 ? -9.883 -33.25 -14.438 1 94.69 1024 ILE A N 1
ATOM 7971 C CA . ILE A 1 1024 ? -11.25 -33.125 -14.922 1 94.69 1024 ILE A CA 1
ATOM 7972 C C . ILE A 1 1024 ? -11.312 -32.031 -15.992 1 94.69 1024 ILE A C 1
ATOM 7974 O O . ILE A 1 1024 ? -11.023 -30.859 -15.719 1 94.69 1024 ILE A O 1
ATOM 7978 N N . ASP A 1 1025 ? -11.727 -32.375 -17.125 1 94.81 1025 ASP A N 1
ATOM 7979 C CA . ASP A 1 1025 ? -11.836 -31.438 -18.25 1 94.81 1025 ASP A CA 1
ATOM 7980 C C . ASP A 1 1025 ? -13.289 -31.047 -18.484 1 94.81 1025 ASP A C 1
ATOM 7982 O O . ASP A 1 1025 ? -14.109 -31.875 -18.891 1 94.81 1025 ASP A O 1
ATOM 7986 N N . ARG A 1 1026 ? -13.617 -29.844 -18.312 1 92.12 1026 ARG A N 1
ATOM 7987 C CA . ARG A 1 1026 ? -14.945 -29.297 -18.531 1 92.12 1026 ARG A CA 1
ATOM 7988 C C . ARG A 1 1026 ? -14.914 -28.219 -19.609 1 92.12 1026 ARG A C 1
ATOM 7990 O O . ARG A 1 1026 ? -15.734 -27.297 -19.594 1 92.12 1026 ARG A O 1
ATOM 7997 N N . GLY A 1 1027 ? -13.945 -28.281 -20.469 1 92.38 1027 GLY A N 1
ATOM 7998 C CA . GLY A 1 1027 ? -13.656 -27.234 -21.438 1 92.38 1027 GLY A CA 1
ATOM 7999 C C . GLY A 1 1027 ? -12.562 -26.281 -20.969 1 92.38 1027 GLY A C 1
ATOM 8000 O O . GLY A 1 1027 ? -12.781 -25.078 -20.922 1 92.38 1027 GLY A O 1
ATOM 8001 N N . ILE A 1 1028 ? -11.469 -26.781 -20.703 1 93.88 1028 ILE A N 1
ATOM 8002 C CA . ILE A 1 1028 ? -10.375 -26.078 -20.047 1 93.88 1028 ILE A CA 1
ATOM 8003 C C . ILE A 1 1028 ? -9.758 -25.062 -21 1 93.88 1028 ILE A C 1
ATOM 8005 O O . ILE A 1 1028 ? -9.68 -25.312 -22.219 1 93.88 1028 ILE A O 1
ATOM 8009 N N . TYR A 1 1029 ? -9.453 -23.844 -20.5 1 95.75 1029 TYR A N 1
ATOM 8010 C CA . TYR A 1 1029 ? -8.672 -22.844 -21.219 1 95.75 1029 TYR A CA 1
ATOM 8011 C C . TYR A 1 1029 ? -7.27 -23.375 -21.531 1 95.75 1029 TYR A C 1
ATOM 8013 O O . TYR A 1 1029 ? -6.473 -23.594 -20.609 1 95.75 1029 TYR A O 1
ATOM 8021 N N . PRO A 1 1030 ? -6.953 -23.656 -22.766 1 95.5 1030 PRO A N 1
ATOM 8022 C CA . PRO A 1 1030 ? -5.68 -24.297 -23.094 1 95.5 1030 PRO A CA 1
ATOM 8023 C C . PRO A 1 1030 ? -4.496 -23.328 -22.984 1 95.5 1030 PRO A C 1
ATOM 8025 O O . PRO A 1 1030 ? -4.668 -22.109 -23.078 1 95.5 1030 PRO A O 1
ATOM 8028 N N . GLN A 1 1031 ? -3.336 -23.922 -22.797 1 93.31 1031 GLN A N 1
ATOM 8029 C CA . GLN A 1 1031 ? -2.107 -23.125 -22.859 1 93.31 1031 GLN A CA 1
ATOM 8030 C C . GLN A 1 1031 ? -1.813 -22.688 -24.297 1 93.31 1031 GLN A C 1
ATOM 8032 O O . GLN A 1 1031 ? -2.176 -23.375 -25.25 1 93.31 1031 GLN A O 1
ATOM 8037 N N . ALA A 1 1032 ? -1.103 -21.641 -24.453 1 95.44 1032 ALA A N 1
ATOM 8038 C CA . ALA A 1 1032 ? -0.849 -21.078 -25.766 1 95.44 1032 ALA A CA 1
ATOM 8039 C C . ALA A 1 1032 ? 0.494 -21.547 -26.328 1 95.44 1032 ALA A C 1
ATOM 8041 O O . ALA A 1 1032 ? 1.432 -21.797 -25.562 1 95.44 1032 ALA A O 1
ATOM 8042 N N . ARG A 1 1033 ? 0.529 -21.781 -27.578 1 96.69 1033 ARG A N 1
ATOM 8043 C CA . ARG A 1 1033 ? 1.798 -21.844 -28.297 1 96.69 1033 ARG A CA 1
ATOM 8044 C C . ARG A 1 1033 ? 2.32 -20.438 -28.594 1 96.69 1033 ARG A C 1
ATOM 8046 O O . ARG A 1 1033 ? 1.622 -19.625 -29.219 1 96.69 1033 ARG A O 1
ATOM 8053 N N . THR A 1 1034 ? 3.496 -20.141 -28.188 1 95.69 1034 THR A N 1
ATOM 8054 C CA . THR A 1 1034 ? 4.008 -18.781 -28.297 1 95.69 1034 THR A CA 1
ATOM 8055 C C . THR A 1 1034 ? 5.324 -18.766 -29.078 1 95.69 1034 THR A C 1
ATOM 8057 O O . THR A 1 1034 ? 6.215 -19.578 -28.812 1 95.69 1034 THR A O 1
ATOM 8060 N N . ILE A 1 1035 ? 5.477 -17.891 -29.984 1 97.44 1035 ILE A N 1
ATOM 8061 C CA . ILE A 1 1035 ? 6.738 -17.578 -30.641 1 97.44 1035 ILE A CA 1
ATOM 8062 C C . ILE A 1 1035 ? 7.168 -16.156 -30.281 1 97.44 1035 ILE A C 1
ATOM 8064 O O . ILE A 1 1035 ? 6.406 -15.195 -30.469 1 97.44 1035 ILE A O 1
ATOM 8068 N N . SER A 1 1036 ? 8.344 -16.094 -29.812 1 95.88 1036 SER A N 1
ATOM 8069 C CA . SER A 1 1036 ? 8.797 -14.789 -29.344 1 95.88 1036 SER A CA 1
ATOM 8070 C C . SER A 1 1036 ? 10.172 -14.445 -29.922 1 95.88 1036 SER A C 1
ATOM 8072 O O . SER A 1 1036 ? 10.961 -15.336 -30.234 1 95.88 1036 SER A O 1
ATOM 8074 N N . VAL A 1 1037 ? 10.422 -13.164 -30.062 1 97.12 1037 VAL A N 1
ATOM 8075 C CA . VAL A 1 1037 ? 11.734 -12.609 -30.375 1 97.12 1037 VAL A CA 1
ATOM 8076 C C . VAL A 1 1037 ? 12.219 -11.734 -29.219 1 97.12 1037 VAL A C 1
ATOM 8078 O O . VAL A 1 1037 ? 11.414 -11.062 -28.562 1 97.12 1037 VAL A O 1
ATOM 8081 N N . GLY A 1 1038 ? 13.484 -11.938 -28.953 1 95.5 1038 GLY A N 1
ATOM 8082 C CA . GLY A 1 1038 ? 13.984 -11.156 -27.828 1 95.5 1038 GLY A CA 1
ATOM 8083 C C . GLY A 1 1038 ? 15.445 -10.789 -27.969 1 95.5 1038 GLY A C 1
ATOM 8084 O O . GLY A 1 1038 ? 16.094 -11.172 -28.938 1 95.5 1038 GLY A O 1
ATOM 8085 N N . ALA A 1 1039 ? 15.922 -9.961 -27.016 1 95.44 1039 ALA A N 1
ATOM 8086 C CA . ALA A 1 1039 ? 17.312 -9.516 -26.969 1 95.44 1039 ALA A CA 1
ATOM 8087 C C . ALA A 1 1039 ? 17.781 -9.352 -25.516 1 95.44 1039 ALA A C 1
ATOM 8089 O O . ALA A 1 1039 ? 16.984 -8.977 -24.641 1 95.44 1039 ALA A O 1
ATOM 8090 N N . ASN A 1 1040 ? 19.031 -9.766 -25.328 1 93.25 1040 ASN A N 1
ATOM 8091 C CA . ASN A 1 1040 ? 19.734 -9.508 -24.078 1 93.25 1040 ASN A CA 1
ATOM 8092 C C . ASN A 1 1040 ? 20.906 -8.555 -24.281 1 93.25 1040 ASN A C 1
ATOM 8094 O O . ASN A 1 1040 ? 21.875 -8.875 -24.984 1 93.25 1040 ASN A O 1
ATOM 8098 N N . ILE A 1 1041 ? 20.875 -7.473 -23.641 1 94.62 1041 ILE A N 1
ATOM 8099 C CA . ILE A 1 1041 ? 21.906 -6.453 -23.844 1 94.62 1041 ILE A CA 1
ATOM 8100 C C . ILE A 1 1041 ? 22.562 -6.105 -22.516 1 94.62 1041 ILE A C 1
ATOM 8102 O O . ILE A 1 1041 ? 21.875 -5.805 -21.531 1 94.62 1041 ILE A O 1
ATOM 8106 N N . THR A 1 1042 ? 23.828 -6.199 -22.469 1 91.31 1042 THR A N 1
ATOM 8107 C CA . THR A 1 1042 ? 24.594 -5.824 -21.281 1 91.31 1042 THR A CA 1
ATOM 8108 C C . THR A 1 1042 ? 25.547 -4.676 -21.594 1 91.31 1042 THR A C 1
ATOM 8110 O O . THR A 1 1042 ? 26.25 -4.703 -22.609 1 91.31 1042 THR A O 1
ATOM 8113 N N . PHE A 1 1043 ? 25.609 -3.779 -20.781 1 89.31 1043 PHE A N 1
ATOM 8114 C CA . PHE A 1 1043 ? 26.5 -2.631 -20.938 1 89.31 1043 PHE A CA 1
ATOM 8115 C C . PHE A 1 1043 ? 27.516 -2.574 -19.797 1 89.31 1043 PHE A C 1
ATOM 8117 O O . PHE A 1 1043 ? 27.203 -2.957 -18.672 1 89.31 1043 PHE A O 1
ATOM 8124 N N . MET B 1 1 ? 60.094 26.844 -55.656 1 23.48 1 MET B N 1
ATOM 8125 C CA . MET B 1 1 ? 59.125 26.031 -54.938 1 23.48 1 MET B CA 1
ATOM 8126 C C . MET B 1 1 ? 59.781 25.359 -53.75 1 23.48 1 MET B C 1
ATOM 8128 O O . MET B 1 1 ? 59.125 24.875 -52.844 1 23.48 1 MET B O 1
ATOM 8132 N N . LYS B 1 2 ? 61.125 24.922 -53.969 1 23.56 2 LYS B N 1
ATOM 8133 C CA . LYS B 1 2 ? 62.062 24.078 -53.25 1 23.56 2 LYS B CA 1
ATOM 8134 C C . LYS B 1 2 ? 62.469 24.719 -51.906 1 23.56 2 LYS B C 1
ATOM 8136 O O . LYS B 1 2 ? 62.906 24.031 -51 1 23.56 2 LYS B O 1
ATOM 8141 N N . LYS B 1 3 ? 62.594 26.016 -51.969 1 26.05 3 LYS B N 1
ATOM 8142 C CA . LYS B 1 3 ? 63.219 26.781 -50.875 1 26.05 3 LYS B CA 1
ATOM 8143 C C . LYS B 1 3 ? 62.344 26.75 -49.625 1 26.05 3 LYS B C 1
ATOM 8145 O O . LYS B 1 3 ? 62.844 27.016 -48.531 1 26.05 3 LYS B O 1
ATOM 8150 N N . THR B 1 4 ? 61 26.844 -49.938 1 29.39 4 THR B N 1
ATOM 8151 C CA . THR B 1 4 ? 60.094 27.25 -48.875 1 29.39 4 THR B CA 1
ATOM 8152 C C . THR B 1 4 ? 59.969 26.156 -47.812 1 29.39 4 THR B C 1
ATOM 8154 O O . THR B 1 4 ? 59.188 26.281 -46.875 1 29.39 4 THR B O 1
ATOM 8157 N N . LEU B 1 5 ? 60.594 24.906 -48.125 1 31.16 5 LEU B N 1
ATOM 8158 C CA . LEU B 1 5 ? 60.375 23.719 -47.312 1 31.16 5 LEU B CA 1
ATOM 8159 C C . LEU B 1 5 ? 61.062 23.859 -45.969 1 31.16 5 LEU B C 1
ATOM 8161 O O . LEU B 1 5 ? 60.719 23.125 -45.031 1 31.16 5 LEU B O 1
ATOM 8165 N N . GLY B 1 6 ? 62.188 24.672 -45.906 1 30.14 6 GLY B N 1
ATOM 8166 C CA . GLY B 1 6 ? 63.125 24.609 -44.781 1 30.14 6 GLY B CA 1
ATOM 8167 C C . GLY B 1 6 ? 62.5 25.078 -43.469 1 30.14 6 GLY B C 1
ATOM 8168 O O . GLY B 1 6 ? 62.844 24.562 -42.406 1 30.14 6 GLY B O 1
ATOM 8169 N N . LEU B 1 7 ? 61.781 26.203 -43.625 1 30.69 7 LEU B N 1
ATOM 8170 C CA . LEU B 1 7 ? 61.5 27 -42.438 1 30.69 7 LEU B CA 1
ATOM 8171 C C . LEU B 1 7 ? 60.531 26.266 -41.5 1 30.69 7 LEU B C 1
ATOM 8173 O O . LEU B 1 7 ? 60.375 26.625 -40.344 1 30.69 7 LEU B O 1
ATOM 8177 N N . LEU B 1 8 ? 59.719 25.297 -42.062 1 28.06 8 LEU B N 1
ATOM 8178 C CA . LEU B 1 8 ? 58.625 24.766 -41.281 1 28.06 8 LEU B CA 1
ATOM 8179 C C . LEU B 1 8 ? 59.156 23.875 -40.156 1 28.06 8 LEU B C 1
ATOM 8181 O O . LEU B 1 8 ? 58.469 23.656 -39.156 1 28.06 8 LEU B O 1
ATOM 8185 N N . PHE B 1 9 ? 60.406 23.281 -40.312 1 30.89 9 PHE B N 1
ATOM 8186 C CA . PHE B 1 9 ? 60.875 22.266 -39.375 1 30.89 9 PHE B CA 1
ATOM 8187 C C . PHE B 1 9 ? 61.188 22.875 -38.031 1 30.89 9 PHE B C 1
ATOM 8189 O O . PHE B 1 9 ? 61.344 22.156 -37.031 1 30.89 9 PHE B O 1
ATOM 8196 N N . LEU B 1 10 ? 61.625 24.156 -37.969 1 29.09 10 LEU B N 1
ATOM 8197 C CA . LEU B 1 10 ? 62.219 24.641 -36.75 1 29.09 10 LEU B CA 1
ATOM 8198 C C . LEU B 1 10 ? 61.156 24.766 -35.656 1 29.09 10 LEU B C 1
ATOM 8200 O O . LEU B 1 10 ? 61.5 24.922 -34.469 1 29.09 10 LEU B O 1
ATOM 8204 N N . MET B 1 11 ? 59.938 25.078 -35.969 1 28.69 11 MET B N 1
ATOM 8205 C CA . MET B 1 11 ? 59.062 25.547 -34.906 1 28.69 11 MET B CA 1
ATOM 8206 C C . MET B 1 11 ? 58.656 24.391 -34 1 28.69 11 MET B C 1
ATOM 8208 O O . MET B 1 11 ? 57.906 24.578 -33.031 1 28.69 11 MET B O 1
ATOM 8212 N N . MET B 1 12 ? 58.844 23.109 -34.344 1 29.78 12 MET B N 1
ATOM 8213 C CA . MET B 1 12 ? 58.281 22.047 -33.5 1 29.78 12 MET B CA 1
ATOM 8214 C C . MET B 1 12 ? 59.094 21.859 -32.25 1 29.78 12 MET B C 1
ATOM 8216 O O . MET B 1 12 ? 58.906 20.906 -31.5 1 29.78 12 MET B O 1
ATOM 8220 N N . LEU B 1 13 ? 60.281 22.453 -32.031 1 29.69 13 LEU B N 1
ATOM 8221 C CA . LEU B 1 13 ? 61 22.078 -30.828 1 29.69 13 LEU B CA 1
ATOM 8222 C C . LEU B 1 13 ? 60.281 22.578 -29.578 1 29.69 13 LEU B C 1
ATOM 8224 O O . LEU B 1 13 ? 60.5 23.703 -29.125 1 29.69 13 LEU B O 1
ATOM 8228 N N . ALA B 1 14 ? 58.969 22.484 -29.453 1 29.11 14 ALA B N 1
ATOM 8229 C CA . ALA B 1 14 ? 58.406 22.891 -28.172 1 29.11 14 ALA B CA 1
ATOM 8230 C C . ALA B 1 14 ? 59.031 22.125 -27.016 1 29.11 14 ALA B C 1
ATOM 8232 O O . ALA B 1 14 ? 59.156 20.906 -27.078 1 29.11 14 ALA B O 1
ATOM 8233 N N . THR B 1 15 ? 59.875 22.812 -26.234 1 30.89 15 THR B N 1
ATOM 8234 C CA . THR B 1 15 ? 60.562 22.453 -25 1 30.89 15 THR B CA 1
ATOM 8235 C C . THR B 1 15 ? 59.594 21.781 -24.016 1 30.89 15 THR B C 1
ATOM 8237 O O . THR B 1 15 ? 58.531 22.344 -23.703 1 30.89 15 THR B O 1
ATOM 8240 N N . LEU B 1 16 ? 59.5 20.5 -24.031 1 33.12 16 LEU B N 1
ATOM 8241 C CA . LEU B 1 16 ? 58.938 19.703 -22.938 1 33.12 16 LEU B CA 1
ATOM 8242 C C . LEU B 1 16 ? 59.5 20.125 -21.594 1 33.12 16 LEU B C 1
ATOM 8244 O O . LEU B 1 16 ? 60.688 19.953 -21.344 1 33.12 16 LEU B O 1
ATOM 8248 N N . VAL B 1 17 ? 59.25 21.25 -21.094 1 34.44 17 VAL B N 1
ATOM 8249 C CA . VAL B 1 17 ? 59.562 21.531 -19.703 1 34.44 17 VAL B CA 1
ATOM 8250 C C . VAL B 1 17 ? 59.062 20.391 -18.812 1 34.44 17 VAL B C 1
ATOM 8252 O O . VAL B 1 17 ? 57.844 20.125 -18.766 1 34.44 17 VAL B O 1
ATOM 8255 N N . ALA B 1 18 ? 59.844 19.375 -18.609 1 38 18 ALA B N 1
ATOM 8256 C CA . ALA B 1 18 ? 59.625 18.391 -17.562 1 38 18 ALA B CA 1
ATOM 8257 C C . ALA B 1 18 ? 59.344 19.047 -16.219 1 38 18 ALA B C 1
ATOM 8259 O O . ALA B 1 18 ? 60.188 19.75 -15.672 1 38 18 ALA B O 1
ATOM 8260 N N . ALA B 1 19 ? 58.25 19.406 -16.016 1 45.44 19 ALA B N 1
ATOM 8261 C CA . ALA B 1 19 ? 57.812 19.859 -14.695 1 45.44 19 ALA B CA 1
ATOM 8262 C C . ALA B 1 19 ? 58.25 18.859 -13.617 1 45.44 19 ALA B C 1
ATOM 8264 O O . ALA B 1 19 ? 58.062 17.656 -13.766 1 45.44 19 ALA B O 1
ATOM 8265 N N . GLN B 1 20 ? 59.281 19.141 -12.883 1 55.41 20 GLN B N 1
ATOM 8266 C CA . GLN B 1 20 ? 59.812 18.344 -11.781 1 55.41 20 GLN B CA 1
ATOM 8267 C C . GLN B 1 20 ? 58.688 17.938 -10.812 1 55.41 20 GLN B C 1
ATOM 8269 O O . GLN B 1 20 ? 58 18.797 -10.273 1 55.41 20 GLN B O 1
ATOM 8274 N N . ASP B 1 21 ? 58.406 16.766 -10.75 1 67.44 21 ASP B N 1
ATOM 8275 C CA . ASP B 1 21 ? 57.438 16.172 -9.82 1 67.44 21 ASP B CA 1
ATOM 8276 C C . ASP B 1 21 ? 57.938 16.297 -8.383 1 67.44 21 ASP B C 1
ATOM 8278 O O . ASP B 1 21 ? 59.062 16 -8.07 1 67.44 21 ASP B O 1
ATOM 8282 N N . VAL B 1 22 ? 57.281 17.156 -7.617 1 77.5 22 VAL B N 1
ATOM 8283 C CA . VAL B 1 22 ? 57.594 17.297 -6.199 1 77.5 22 VAL B CA 1
ATOM 8284 C C . VAL B 1 22 ? 56.406 16.828 -5.355 1 77.5 22 VAL B C 1
ATOM 8286 O O . VAL B 1 22 ? 55.25 16.984 -5.77 1 77.5 22 VAL B O 1
ATOM 8289 N N . THR B 1 23 ? 56.75 16.188 -4.254 1 81.5 23 THR B N 1
ATOM 8290 C CA . THR B 1 23 ? 55.719 15.93 -3.234 1 81.5 23 THR B CA 1
ATOM 8291 C C . THR B 1 23 ? 55.656 17.078 -2.229 1 81.5 23 THR B C 1
ATOM 8293 O O . THR B 1 23 ? 56.625 17.328 -1.51 1 81.5 23 THR B O 1
ATOM 8296 N N . VAL B 1 24 ? 54.688 17.797 -2.246 1 82.31 24 VAL B N 1
ATOM 8297 C CA . VAL B 1 24 ? 54.5 18.922 -1.323 1 82.31 24 VAL B CA 1
ATOM 8298 C C . VAL B 1 24 ? 53.875 18.422 -0.025 1 82.31 24 VAL B C 1
ATOM 8300 O O . VAL B 1 24 ? 52.875 17.703 -0.051 1 82.31 24 VAL B O 1
ATOM 8303 N N . THR B 1 25 ? 54.594 18.734 1.052 1 84.56 25 THR B N 1
ATOM 8304 C CA . THR B 1 25 ? 54.094 18.438 2.387 1 84.56 25 THR B CA 1
ATOM 8305 C C . THR B 1 25 ? 53.844 19.734 3.174 1 84.56 25 THR B C 1
ATOM 8307 O O . THR B 1 25 ? 54.406 20.766 2.863 1 84.56 25 THR B O 1
ATOM 8310 N N . GLY B 1 26 ? 52.844 19.75 4.031 1 84.19 26 GLY B N 1
ATOM 8311 C CA . GLY B 1 26 ? 52.594 20.891 4.887 1 84.19 26 GLY B CA 1
ATOM 8312 C C . GLY B 1 26 ? 51.5 20.625 5.922 1 84.19 26 GLY B C 1
ATOM 8313 O O . GLY B 1 26 ? 51 19.516 6.012 1 84.19 26 GLY B O 1
ATOM 8314 N N . ARG B 1 27 ? 51.344 21.641 6.754 1 84.19 27 ARG B N 1
ATOM 8315 C CA . ARG B 1 27 ? 50.375 21.625 7.82 1 84.19 27 ARG B CA 1
ATOM 8316 C C . ARG B 1 27 ? 49.344 22.734 7.629 1 84.19 27 ARG B C 1
ATOM 8318 O O . ARG B 1 27 ? 49.688 23.875 7.352 1 84.19 27 ARG B O 1
ATOM 8325 N N . VAL B 1 28 ? 48.156 22.359 7.648 1 83.81 28 VAL B N 1
ATOM 8326 C CA . VAL B 1 28 ? 47.062 23.328 7.559 1 83.81 28 VAL B CA 1
ATOM 8327 C C . VAL B 1 28 ? 46.531 23.625 8.953 1 83.81 28 VAL B C 1
ATOM 8329 O O . VAL B 1 28 ? 46.094 22.703 9.672 1 83.81 28 VAL B O 1
ATOM 8332 N N . THR B 1 29 ? 46.594 24.828 9.312 1 78.94 29 THR B N 1
ATOM 8333 C CA . THR B 1 29 ? 46.125 25.25 10.625 1 78.94 29 THR B CA 1
ATOM 8334 C C . THR B 1 29 ? 45.125 26.375 10.5 1 78.94 29 THR B C 1
ATOM 8336 O O . THR B 1 29 ? 45.062 27.062 9.469 1 78.94 29 THR B O 1
ATOM 8339 N N . SER B 1 30 ? 44.219 26.547 11.492 1 73.19 30 SER B N 1
ATOM 8340 C CA . SER B 1 30 ? 43.344 27.703 11.602 1 73.19 30 SER B CA 1
ATOM 8341 C C . SER B 1 30 ? 44.125 28.969 11.961 1 73.19 30 SER B C 1
ATOM 8343 O O . SER B 1 30 ? 45 28.938 12.836 1 73.19 30 SER B O 1
ATOM 8345 N N . GLU B 1 31 ? 43.906 30 11.164 1 70.19 31 GLU B N 1
ATOM 8346 C CA . GLU B 1 31 ? 44.625 31.234 11.43 1 70.19 31 GLU B CA 1
ATOM 8347 C C . GLU B 1 31 ? 44.312 31.766 12.828 1 70.19 31 GLU B C 1
ATOM 8349 O O . GLU B 1 31 ? 45.188 32.281 13.508 1 70.19 31 GLU B O 1
ATOM 8354 N N . SER B 1 32 ? 43.062 31.578 13.227 1 62.47 32 SER B N 1
ATOM 8355 C CA . SER B 1 32 ? 42.625 32.156 14.5 1 62.47 32 SER B CA 1
ATOM 8356 C C . SER B 1 32 ? 43.125 31.312 15.672 1 62.47 32 SER B C 1
ATOM 8358 O O . SER B 1 32 ? 43.562 31.844 16.688 1 62.47 32 SER B O 1
ATOM 8360 N N . THR B 1 33 ? 43.094 29.969 15.625 1 64.12 33 THR B N 1
ATOM 8361 C CA . THR B 1 33 ? 43.375 29.125 16.781 1 64.12 33 THR B CA 1
ATOM 8362 C C . THR B 1 33 ? 44.75 28.469 16.656 1 64.12 33 THR B C 1
ATOM 8364 O O . THR B 1 33 ? 45.25 27.938 17.641 1 64.12 33 THR B O 1
ATOM 8367 N N . GLY B 1 34 ? 45.312 28.5 15.602 1 67.12 34 GLY B N 1
ATOM 8368 C CA . GLY B 1 34 ? 46.562 27.828 15.352 1 67.12 34 GLY B CA 1
ATOM 8369 C C . GLY B 1 34 ? 46.469 26.312 15.391 1 67.12 34 GLY B C 1
ATOM 8370 O O . GLY B 1 34 ? 47.469 25.594 15.305 1 67.12 34 GLY B O 1
ATOM 8371 N N . GLU B 1 35 ? 45.312 25.859 15.531 1 70.69 35 GLU B N 1
ATOM 8372 C CA . GLU B 1 35 ? 45.094 24.422 15.617 1 70.69 35 GLU B CA 1
ATOM 8373 C C . GLU B 1 35 ? 45.062 23.781 14.227 1 70.69 35 GLU B C 1
ATOM 8375 O O . GLU B 1 35 ? 44.656 24.406 13.258 1 70.69 35 GLU B O 1
ATOM 8380 N N . PRO B 1 36 ? 45.5 22.469 14.234 1 76.94 36 PRO B N 1
ATOM 8381 C CA . PRO B 1 36 ? 45.406 21.766 12.945 1 76.94 36 PRO B CA 1
ATOM 8382 C C . PRO B 1 36 ? 43.969 21.547 12.484 1 76.94 36 PRO B C 1
ATOM 8384 O O . PRO B 1 36 ? 43.094 21.297 13.305 1 76.94 36 PRO B O 1
ATOM 8387 N N . ILE B 1 37 ? 43.719 21.844 11.266 1 75.31 37 ILE B N 1
ATOM 8388 C CA . ILE B 1 37 ? 42.406 21.594 10.68 1 75.31 37 ILE B CA 1
ATOM 8389 C C . ILE B 1 37 ? 42.406 20.266 9.938 1 75.31 37 ILE B C 1
ATOM 8391 O O . ILE B 1 37 ? 42.938 20.156 8.844 1 75.31 37 ILE B O 1
ATOM 8395 N N . PRO B 1 38 ? 41.812 19.312 10.586 1 70.94 38 PRO B N 1
ATOM 8396 C CA . PRO B 1 38 ? 41.688 18.047 9.867 1 70.94 38 PRO B CA 1
ATOM 8397 C C . PRO B 1 38 ? 40.594 18.078 8.797 1 70.94 38 PRO B C 1
ATOM 8399 O O . PRO B 1 38 ? 39.594 18.781 8.945 1 70.94 38 PRO B O 1
ATOM 8402 N N . GLY B 1 39 ? 40.75 17.375 7.598 1 68.25 39 GLY B N 1
ATOM 8403 C CA . GLY B 1 39 ? 39.719 17.172 6.59 1 68.25 39 GLY B CA 1
ATOM 8404 C C . GLY B 1 39 ? 39.688 18.266 5.543 1 68.25 39 GLY B C 1
ATOM 8405 O O . GLY B 1 39 ? 38.719 18.406 4.797 1 68.25 39 GLY B O 1
ATOM 8406 N N . VAL B 1 40 ? 40.75 19.156 5.605 1 74.62 40 VAL B N 1
ATOM 8407 C CA . VAL B 1 40 ? 40.844 20.188 4.578 1 74.62 40 VAL B CA 1
ATOM 8408 C C . VAL B 1 40 ? 41.125 19.531 3.225 1 74.62 40 VAL B C 1
ATOM 8410 O O . VAL B 1 40 ? 42.094 18.75 3.088 1 74.62 40 VAL B O 1
ATOM 8413 N N . SER B 1 41 ? 40.312 19.828 2.34 1 78.12 41 SER B N 1
ATOM 8414 C CA . SER B 1 41 ? 40.594 19.406 0.971 1 78.12 41 SER B CA 1
ATOM 8415 C C . SER B 1 41 ? 41.719 20.203 0.352 1 78.12 41 SER B C 1
ATOM 8417 O O . SER B 1 41 ? 41.656 21.438 0.26 1 78.12 41 SER B O 1
ATOM 8419 N N . VAL B 1 42 ? 42.844 19.547 0.014 1 81.31 42 VAL B N 1
ATOM 8420 C CA . VAL B 1 42 ? 43.969 20.141 -0.688 1 81.31 42 VAL B CA 1
ATOM 8421 C C . VAL B 1 42 ? 44 19.641 -2.129 1 81.31 42 VAL B C 1
ATOM 8423 O O . VAL B 1 42 ? 44.281 18.453 -2.377 1 81.31 42 VAL B O 1
ATOM 8426 N N . MET B 1 43 ? 43.656 20.516 -3 1 78.81 43 MET B N 1
ATOM 8427 C CA . MET B 1 43 ? 43.562 20.141 -4.406 1 78.81 43 MET B CA 1
ATOM 8428 C C . MET B 1 43 ? 44.469 20.969 -5.27 1 78.81 43 MET B C 1
ATOM 8430 O O . MET B 1 43 ? 44.688 22.156 -4.988 1 78.81 43 MET B O 1
ATOM 8434 N N . VAL B 1 44 ? 45.188 20.328 -6.375 1 78 44 VAL B N 1
ATOM 8435 C CA . VAL B 1 44 ? 45.875 21.094 -7.414 1 78 44 VAL B CA 1
ATOM 8436 C C . VAL B 1 44 ? 44.875 21.812 -8.297 1 78 44 VAL B C 1
ATOM 8438 O O . VAL B 1 44 ? 43.969 21.172 -8.875 1 78 44 VAL B O 1
ATOM 8441 N N . VAL B 1 45 ? 44.906 23.172 -8.227 1 73.38 45 VAL B N 1
ATOM 8442 C CA . VAL B 1 45 ? 43.938 23.984 -8.938 1 73.38 45 VAL B CA 1
ATOM 8443 C C . VAL B 1 45 ? 43.844 23.562 -10.398 1 73.38 45 VAL B C 1
ATOM 8445 O O . VAL B 1 45 ? 44.875 23.438 -11.07 1 73.38 45 VAL B O 1
ATOM 8448 N N . GLY B 1 46 ? 42.625 23.188 -10.938 1 61.34 46 GLY B N 1
ATOM 8449 C CA . GLY B 1 46 ? 42.375 22.828 -12.328 1 61.34 46 GLY B CA 1
ATOM 8450 C C . GLY B 1 46 ? 42.469 21.328 -12.578 1 61.34 46 GLY B C 1
ATOM 8451 O O . GLY B 1 46 ? 42.344 20.891 -13.727 1 61.34 46 GLY B O 1
ATOM 8452 N N . THR B 1 47 ? 42.906 20.594 -11.547 1 62.03 47 THR B N 1
ATOM 8453 C CA . THR B 1 47 ? 43 19.156 -11.703 1 62.03 47 THR B CA 1
ATOM 8454 C C . THR B 1 47 ? 42.125 18.438 -10.672 1 62.03 47 THR B C 1
ATOM 8456 O O . THR B 1 47 ? 41.531 19.078 -9.797 1 62.03 47 THR B O 1
ATOM 8459 N N . THR B 1 48 ? 41.938 17.141 -10.883 1 61.12 48 THR B N 1
ATOM 8460 C CA . THR B 1 48 ? 41.219 16.312 -9.93 1 61.12 48 THR B CA 1
ATOM 8461 C C . THR B 1 48 ? 42.156 15.672 -8.922 1 61.12 48 THR B C 1
ATOM 8463 O O . THR B 1 48 ? 41.719 14.844 -8.109 1 61.12 48 THR B O 1
ATOM 8466 N N . THR B 1 49 ? 43.375 16.047 -8.93 1 68.62 49 THR B N 1
ATOM 8467 C CA . THR B 1 49 ? 44.344 15.531 -7.996 1 68.62 49 THR B CA 1
ATOM 8468 C C . THR B 1 49 ? 44.312 16.281 -6.672 1 68.62 49 THR B C 1
ATOM 8470 O O . THR B 1 49 ? 44.406 17.516 -6.645 1 68.62 49 THR B O 1
ATOM 8473 N N . GLY B 1 50 ? 43.938 15.695 -5.664 1 74 50 GLY B N 1
ATOM 8474 C CA . GLY B 1 50 ? 43.844 16.328 -4.355 1 74 50 GLY B CA 1
ATOM 8475 C C . GLY B 1 50 ? 44 15.344 -3.211 1 74 50 GLY B C 1
ATOM 8476 O O . GLY B 1 50 ? 44.156 14.141 -3.436 1 74 50 GLY B O 1
ATOM 8477 N N . THR B 1 51 ? 44.312 15.891 -2.041 1 76.38 51 THR B N 1
ATOM 8478 C CA . THR B 1 51 ? 44.375 15.156 -0.784 1 76.38 51 THR B CA 1
ATOM 8479 C C . THR B 1 51 ? 43.562 15.867 0.3 1 76.38 51 THR B C 1
ATOM 8481 O O . THR B 1 51 ? 43.031 16.953 0.067 1 76.38 51 THR B O 1
ATOM 8484 N N . ILE B 1 52 ? 43.406 15.25 1.409 1 76.56 52 ILE B N 1
ATOM 8485 C CA . ILE B 1 52 ? 42.781 15.844 2.586 1 76.56 52 ILE B CA 1
ATOM 8486 C C . ILE B 1 52 ? 43.75 15.828 3.756 1 76.56 52 ILE B C 1
ATOM 8488 O O . ILE B 1 52 ? 44.594 14.922 3.861 1 76.56 52 ILE B O 1
ATOM 8492 N N . THR B 1 53 ? 43.719 16.859 4.59 1 78.44 53 THR B N 1
ATOM 8493 C CA . THR B 1 53 ? 44.625 16.922 5.742 1 78.44 53 THR B CA 1
ATOM 8494 C C . THR B 1 53 ? 44.25 15.844 6.762 1 78.44 53 THR B C 1
ATOM 8496 O O . THR B 1 53 ? 43.094 15.461 6.883 1 78.44 53 THR B O 1
ATOM 8499 N N . ASP B 1 54 ? 45.281 15.328 7.426 1 72.88 54 ASP B N 1
ATOM 8500 C CA . ASP B 1 54 ? 45.094 14.336 8.477 1 72.88 54 ASP B CA 1
ATOM 8501 C C . ASP B 1 54 ? 44.656 15.008 9.789 1 72.88 54 ASP B C 1
ATOM 8503 O O . ASP B 1 54 ? 44.438 16.219 9.82 1 72.88 54 ASP B O 1
ATOM 8507 N N . ILE B 1 55 ? 44.531 14.289 10.891 1 69.62 55 ILE B N 1
ATOM 8508 C CA . ILE B 1 55 ? 44.031 14.766 12.18 1 69.62 55 ILE B CA 1
ATOM 8509 C C . ILE B 1 55 ? 44.969 15.867 12.711 1 69.62 55 ILE B C 1
ATOM 8511 O O . ILE B 1 55 ? 44.5 16.75 13.445 1 69.62 55 ILE B O 1
ATOM 8515 N N . ASP B 1 56 ? 46.188 15.781 12.367 1 74.75 56 ASP B N 1
ATOM 8516 C CA . ASP B 1 56 ? 47.156 16.781 12.82 1 74.75 56 ASP B CA 1
ATOM 8517 C C . ASP B 1 56 ? 47.281 17.922 11.805 1 74.75 56 ASP B C 1
ATOM 8519 O O . ASP B 1 56 ? 48.188 18.75 11.898 1 74.75 56 ASP B O 1
ATOM 8523 N N . GLY B 1 57 ? 46.406 17.922 10.812 1 76 57 GLY B N 1
ATOM 8524 C CA . GLY B 1 57 ? 46.375 18.969 9.797 1 76 57 GLY B CA 1
ATOM 8525 C C . GLY B 1 57 ? 47.469 18.781 8.734 1 76 57 GLY B C 1
ATOM 8526 O O . GLY B 1 57 ? 47.719 19.672 7.934 1 76 57 GLY B O 1
ATOM 8527 N N . ASN B 1 58 ? 48.156 17.672 8.773 1 80.06 58 ASN B N 1
ATOM 8528 C CA . ASN B 1 58 ? 49.219 17.438 7.801 1 80.06 58 ASN B CA 1
ATOM 8529 C C . ASN B 1 58 ? 48.656 16.969 6.457 1 80.06 58 ASN B C 1
ATOM 8531 O O . ASN B 1 58 ? 47.656 16.25 6.414 1 80.06 58 ASN B O 1
ATOM 8535 N N . PHE B 1 59 ? 49.25 17.484 5.348 1 81.12 59 PHE B N 1
ATOM 8536 C CA . PHE B 1 59 ? 48.906 16.984 4.016 1 81.12 59 PHE B CA 1
ATOM 8537 C C . PHE B 1 59 ? 50.156 16.641 3.223 1 81.12 59 PHE B C 1
ATOM 8539 O O . PHE B 1 59 ? 51.219 17.156 3.512 1 81.12 59 PHE B O 1
ATOM 8546 N N . SER B 1 60 ? 50.062 15.57 2.367 1 82 60 SER B N 1
ATOM 8547 C CA . SER B 1 60 ? 51.062 15.188 1.378 1 82 60 SER B CA 1
ATOM 8548 C C . SER B 1 60 ? 50.406 14.977 0.006 1 82 60 SER B C 1
ATOM 8550 O O . SER B 1 60 ? 49.5 14.164 -0.142 1 82 60 SER B O 1
ATOM 8552 N N . LEU B 1 61 ? 50.812 15.742 -1.007 1 79.56 61 LEU B N 1
ATOM 8553 C CA . LEU B 1 61 ? 50.25 15.711 -2.346 1 79.56 61 LEU B CA 1
ATOM 8554 C C . LEU B 1 61 ? 51.312 15.742 -3.41 1 79.56 61 LEU B C 1
ATOM 8556 O O . LEU B 1 61 ? 52.125 16.672 -3.447 1 79.56 61 LEU B O 1
ATOM 8560 N N . PRO B 1 62 ? 51.5 14.711 -4.184 1 80 62 PRO B N 1
ATOM 8561 C CA . PRO B 1 62 ? 52.375 14.797 -5.34 1 80 62 PRO B CA 1
ATOM 8562 C C . PRO B 1 62 ? 51.875 15.781 -6.398 1 80 62 PRO B C 1
ATOM 8564 O O . PRO B 1 62 ? 50.75 15.703 -6.832 1 80 62 PRO B O 1
ATOM 8567 N N . THR B 1 63 ? 52.656 16.812 -6.617 1 79.75 63 THR B N 1
ATOM 8568 C CA . THR B 1 63 ? 52.312 17.812 -7.621 1 79.75 63 THR B CA 1
ATOM 8569 C C . THR B 1 63 ? 53.594 18.344 -8.281 1 79.75 63 THR B C 1
ATOM 8571 O O . THR B 1 63 ? 54.688 17.797 -8.086 1 79.75 63 THR B O 1
ATOM 8574 N N . GLN B 1 64 ? 53.5 19.312 -9.141 1 78.62 64 GLN B N 1
ATOM 8575 C CA . GLN B 1 64 ? 54.656 19.906 -9.82 1 78.62 64 GLN B CA 1
ATOM 8576 C C . GLN B 1 64 ? 54.969 21.281 -9.25 1 78.62 64 GLN B C 1
ATOM 8578 O O . GLN B 1 64 ? 54.062 21.984 -8.766 1 78.62 64 GLN B O 1
ATOM 8583 N N . MET B 1 65 ? 56.281 21.547 -9.195 1 77.25 65 MET B N 1
ATOM 8584 C CA . MET B 1 65 ? 56.688 22.891 -8.766 1 77.25 65 MET B CA 1
ATOM 8585 C C . MET B 1 65 ? 56.031 23.953 -9.625 1 77.25 65 MET B C 1
ATOM 8587 O O . MET B 1 65 ? 55.938 23.812 -10.844 1 77.25 65 MET B O 1
ATOM 8591 N N . GLY B 1 66 ? 55.344 25.016 -8.984 1 78.31 66 GLY B N 1
ATOM 8592 C CA . GLY B 1 66 ? 54.656 26.094 -9.688 1 78.31 66 GLY B CA 1
ATOM 8593 C C . GLY B 1 66 ? 53.125 25.906 -9.727 1 78.31 66 GLY B C 1
ATOM 8594 O O . GLY B 1 66 ? 52.406 26.844 -10.031 1 78.31 66 GLY B O 1
ATOM 8595 N N . GLU B 1 67 ? 52.75 24.797 -9.422 1 76.88 67 GLU B N 1
ATOM 8596 C CA . GLU B 1 67 ? 51.312 24.562 -9.398 1 76.88 67 GLU B CA 1
ATOM 8597 C C . GLU B 1 67 ? 50.688 25.203 -8.172 1 76.88 67 GLU B C 1
ATOM 8599 O O . GLU B 1 67 ? 51.344 25.453 -7.172 1 76.88 67 GLU B O 1
ATOM 8604 N N . ARG B 1 68 ? 49.344 25.484 -8.32 1 82.19 68 ARG B N 1
ATOM 8605 C CA . ARG B 1 68 ? 48.625 26.078 -7.203 1 82.19 68 ARG B CA 1
ATOM 8606 C C . ARG B 1 68 ? 47.781 25.031 -6.496 1 82.19 68 ARG B C 1
ATOM 8608 O O . ARG B 1 68 ? 47.062 24.25 -7.152 1 82.19 68 ARG B O 1
ATOM 8615 N N . LEU B 1 69 ? 47.969 25.094 -5.152 1 82.88 69 LEU B N 1
ATOM 8616 C CA . LEU B 1 69 ? 47.125 24.234 -4.316 1 82.88 69 LEU B CA 1
ATOM 8617 C C . LEU B 1 69 ? 45.969 25.016 -3.705 1 82.88 69 LEU B C 1
ATOM 8619 O O . LEU B 1 69 ? 46.188 26.125 -3.195 1 82.88 69 LEU B O 1
ATOM 8623 N N . ARG B 1 70 ? 44.875 24.516 -3.846 1 80.56 70 ARG B N 1
ATOM 8624 C CA . ARG B 1 70 ? 43.719 25.078 -3.178 1 80.56 70 ARG B CA 1
ATOM 8625 C C . ARG B 1 70 ? 43.344 24.266 -1.935 1 80.56 70 ARG B C 1
ATOM 8627 O O . ARG B 1 70 ? 43.156 23.047 -2.012 1 80.56 70 ARG B O 1
ATOM 8634 N N . PHE B 1 71 ? 43.312 24.953 -0.803 1 78.75 71 PHE B N 1
ATOM 8635 C CA . PHE B 1 71 ? 42.875 24.422 0.479 1 78.75 71 PHE B CA 1
ATOM 8636 C C . PHE B 1 71 ? 41.438 24.828 0.768 1 78.75 71 PHE B C 1
ATOM 8638 O O . PHE B 1 71 ? 41.125 26.031 0.844 1 78.75 71 PHE B O 1
ATOM 8645 N N . SER B 1 72 ? 40.594 23.859 0.78 1 72.88 72 SER B N 1
ATOM 8646 C CA . SER B 1 72 ? 39.156 24.156 0.995 1 72.88 72 SER B CA 1
ATOM 8647 C C . SER B 1 72 ? 38.625 23.344 2.164 1 72.88 72 SER B C 1
ATOM 8649 O O . SER B 1 72 ? 38.938 22.172 2.318 1 72.88 72 SER B O 1
ATOM 8651 N N . PHE B 1 73 ? 38.031 24.094 3.117 1 66.5 73 PHE B N 1
ATOM 8652 C CA . PHE B 1 73 ? 37.375 23.516 4.27 1 66.5 73 PHE B CA 1
ATOM 8653 C C . PHE B 1 73 ? 36.125 24.297 4.621 1 66.5 73 PHE B C 1
ATOM 8655 O O . PHE B 1 73 ? 36.125 25.531 4.57 1 66.5 73 PHE B O 1
ATOM 8662 N N . ILE B 1 74 ? 35.031 23.594 4.887 1 56.12 74 ILE B N 1
ATOM 8663 C CA . ILE B 1 74 ? 33.75 24.234 5.25 1 56.12 74 ILE B CA 1
ATOM 8664 C C . ILE B 1 74 ? 34 25.188 6.43 1 56.12 74 ILE B C 1
ATOM 8666 O O . ILE B 1 74 ? 34.562 24.797 7.445 1 56.12 74 ILE B O 1
ATOM 8670 N N . GLY B 1 75 ? 33.656 26.422 6.363 1 57.47 75 GLY B N 1
ATOM 8671 C CA . GLY B 1 75 ? 33.781 27.438 7.395 1 57.47 75 GLY B CA 1
ATOM 8672 C C . GLY B 1 75 ? 35.094 28.188 7.324 1 57.47 75 GLY B C 1
ATOM 8673 O O . GLY B 1 75 ? 35.406 29.016 8.195 1 57.47 75 GLY B O 1
ATOM 8674 N N . MET B 1 76 ? 36.031 27.781 6.41 1 64.81 76 MET B N 1
ATOM 8675 C CA . MET B 1 76 ? 37.312 28.484 6.273 1 64.81 76 MET B CA 1
ATOM 8676 C C . MET B 1 76 ? 37.438 29.094 4.883 1 64.81 76 MET B C 1
ATOM 8678 O O . MET B 1 76 ? 36.906 28.562 3.91 1 64.81 76 MET B O 1
ATOM 8682 N N . ASN B 1 77 ? 37.938 30.219 4.77 1 63.59 77 ASN B N 1
ATOM 8683 C CA . ASN B 1 77 ? 38.281 30.797 3.473 1 63.59 77 ASN B CA 1
ATOM 8684 C C . ASN B 1 77 ? 39.219 29.891 2.676 1 63.59 77 ASN B C 1
ATOM 8686 O O . ASN B 1 77 ? 40.188 29.375 3.215 1 63.59 77 ASN B O 1
ATOM 8690 N N . ASN B 1 78 ? 38.781 29.625 1.451 1 68.12 78 ASN B N 1
ATOM 8691 C CA . ASN B 1 78 ? 39.719 28.906 0.606 1 68.12 78 ASN B CA 1
ATOM 8692 C C . ASN B 1 78 ? 41.062 29.625 0.526 1 68.12 78 ASN B C 1
ATOM 8694 O O . ASN B 1 78 ? 41.094 30.859 0.478 1 68.12 78 ASN B O 1
ATOM 8698 N N . VAL B 1 79 ? 42.188 28.906 0.668 1 75 79 VAL B N 1
ATOM 8699 C CA . VAL B 1 79 ? 43.531 29.453 0.509 1 75 79 VAL B CA 1
ATOM 8700 C C . VAL B 1 79 ? 44.219 28.781 -0.669 1 75 79 VAL B C 1
ATOM 8702 O O . VAL B 1 79 ? 44.219 27.547 -0.774 1 75 79 VAL B O 1
ATOM 8705 N N . GLU B 1 80 ? 44.5 29.516 -1.7 1 78.5 80 GLU B N 1
ATOM 8706 C CA . GLU B 1 80 ? 45.312 28.984 -2.789 1 78.5 80 GLU B CA 1
ATOM 8707 C C . GLU B 1 80 ? 46.781 29.375 -2.615 1 78.5 80 GLU B C 1
ATOM 8709 O O . GLU B 1 80 ? 47.125 30.531 -2.4 1 78.5 80 GLU B O 1
ATOM 8714 N N . VAL B 1 81 ? 47.75 28.422 -2.621 1 80.31 81 VAL B N 1
ATOM 8715 C CA . VAL B 1 81 ? 49.156 28.656 -2.455 1 80.31 81 VAL B CA 1
ATOM 8716 C C . VAL B 1 81 ? 49.938 28.062 -3.637 1 80.31 81 VAL B C 1
ATOM 8718 O O . VAL B 1 81 ? 49.625 26.938 -4.066 1 80.31 81 VAL B O 1
ATOM 8721 N N . ALA B 1 82 ? 50.75 28.797 -4.289 1 79.62 82 ALA B N 1
ATOM 8722 C CA . ALA B 1 82 ? 51.625 28.266 -5.324 1 79.62 82 ALA B CA 1
ATOM 8723 C C . ALA B 1 82 ? 52.719 27.391 -4.723 1 79.62 82 ALA B C 1
ATOM 8725 O O . ALA B 1 82 ? 53.312 27.719 -3.688 1 79.62 82 ALA B O 1
ATOM 8726 N N . VAL B 1 83 ? 53.031 26.312 -5.324 1 79.88 83 VAL B N 1
ATOM 8727 C CA . VAL B 1 83 ? 54.062 25.375 -4.863 1 79.88 83 VAL B CA 1
ATOM 8728 C C . VAL B 1 83 ? 55.438 25.922 -5.188 1 79.88 83 VAL B C 1
ATOM 8730 O O . VAL B 1 83 ? 55.875 25.859 -6.336 1 79.88 83 VAL B O 1
ATOM 8733 N N . THR B 1 84 ? 56.062 26.562 -4.266 1 78.75 84 THR B N 1
ATOM 8734 C CA . THR B 1 84 ? 57.375 27.141 -4.449 1 78.75 84 THR B CA 1
ATOM 8735 C C . THR B 1 84 ? 58.438 26.312 -3.707 1 78.75 84 THR B C 1
ATOM 8737 O O . THR B 1 84 ? 59.625 26.531 -3.885 1 78.75 84 THR B O 1
ATOM 8740 N N . SER B 1 85 ? 58.062 25.484 -2.719 1 79.06 85 SER B N 1
ATOM 8741 C CA . SER B 1 85 ? 58.906 24.594 -1.955 1 79.06 85 SER B CA 1
ATOM 8742 C C . SER B 1 85 ? 58.219 23.266 -1.655 1 79.06 85 SER B C 1
ATOM 8744 O O . SER B 1 85 ? 57.031 23.125 -1.888 1 79.06 85 SER B O 1
ATOM 8746 N N . SER B 1 86 ? 59.031 22.391 -1.255 1 80.19 86 SER B N 1
ATOM 8747 C CA . SER B 1 86 ? 58.5 21.062 -0.945 1 80.19 86 SER B CA 1
ATOM 8748 C C . SER B 1 86 ? 57.688 21.078 0.345 1 80.19 86 SER B C 1
ATOM 8750 O O . SER B 1 86 ? 57 20.109 0.652 1 80.19 86 SER B O 1
ATOM 8752 N N . THR B 1 87 ? 57.688 22.109 1.098 1 80.38 87 THR B N 1
ATOM 8753 C CA . THR B 1 87 ? 56.906 22.219 2.324 1 80.38 87 THR B CA 1
ATOM 8754 C C . THR B 1 87 ? 56.125 23.531 2.344 1 80.38 87 THR B C 1
ATOM 8756 O O . THR B 1 87 ? 56.688 24.609 2.162 1 80.38 87 THR B O 1
ATOM 8759 N N . HIS B 1 88 ? 54.781 23.531 2.465 1 81.44 88 HIS B N 1
ATOM 8760 C CA . HIS B 1 88 ? 53.906 24.688 2.58 1 81.44 88 HIS B CA 1
ATOM 8761 C C . HIS B 1 88 ? 52.938 24.531 3.766 1 81.44 88 HIS B C 1
ATOM 8763 O O . HIS B 1 88 ? 52.031 23.719 3.729 1 81.44 88 HIS B O 1
ATOM 8769 N N . ASP B 1 89 ? 53.188 25.359 4.816 1 81.69 89 ASP B N 1
ATOM 8770 C CA . ASP B 1 89 ? 52.219 25.469 5.895 1 81.69 89 ASP B CA 1
ATOM 8771 C C . ASP B 1 89 ? 51.156 26.531 5.566 1 81.69 89 ASP B C 1
ATOM 8773 O O . ASP B 1 89 ? 51.469 27.625 5.102 1 81.69 89 ASP B O 1
ATOM 8777 N N . VAL B 1 90 ? 49.938 26.125 5.617 1 80.94 90 VAL B N 1
ATOM 8778 C CA . VAL B 1 90 ? 48.844 27.031 5.234 1 80.94 90 VAL B CA 1
ATOM 8779 C C . VAL B 1 90 ? 47.969 27.312 6.445 1 80.94 90 VAL B C 1
ATOM 8781 O O . VAL B 1 90 ? 47.594 26.406 7.184 1 80.94 90 VAL B O 1
ATOM 8784 N N . ARG B 1 91 ? 47.719 28.609 6.691 1 78.44 91 ARG B N 1
ATOM 8785 C CA . ARG B 1 91 ? 46.75 29.062 7.688 1 78.44 91 ARG B CA 1
ATOM 8786 C C . ARG B 1 91 ? 45.438 29.484 7.023 1 78.44 91 ARG B C 1
ATOM 8788 O O . ARG B 1 91 ? 45.438 30.375 6.172 1 78.44 91 ARG B O 1
ATOM 8795 N N . MET B 1 92 ? 44.469 28.75 7.449 1 73.69 92 MET B N 1
ATOM 8796 C CA . MET B 1 92 ? 43.188 29.078 6.875 1 73.69 92 MET B CA 1
ATOM 8797 C C . MET B 1 92 ? 42.375 29.953 7.824 1 73.69 92 MET B C 1
ATOM 8799 O O . MET B 1 92 ? 42.438 29.781 9.047 1 73.69 92 MET B O 1
ATOM 8803 N N . VAL B 1 93 ? 41.844 31.031 7.215 1 63.94 93 VAL B N 1
ATOM 8804 C CA . VAL B 1 93 ? 41 31.953 7.98 1 63.94 93 VAL B CA 1
ATOM 8805 C C . VAL B 1 93 ? 39.562 31.484 7.988 1 63.94 93 VAL B C 1
ATOM 8807 O O . VAL B 1 93 ? 39.031 31.109 6.945 1 63.94 93 VAL B O 1
ATOM 8810 N N . GLU B 1 94 ? 39.062 31.344 9.156 1 55.44 94 GLU B N 1
ATOM 8811 C CA . GLU B 1 94 ? 37.656 30.984 9.297 1 55.44 94 GLU B CA 1
ATOM 8812 C C . GLU B 1 94 ? 36.75 32 8.602 1 55.44 94 GLU B C 1
ATOM 8814 O O . GLU B 1 94 ? 37 33.219 8.68 1 55.44 94 GLU B O 1
ATOM 8819 N N . THR B 1 95 ? 36.25 31.719 7.496 1 54.47 95 THR B N 1
ATOM 8820 C CA . THR B 1 95 ? 35.25 32.594 6.887 1 54.47 95 THR B CA 1
ATOM 8821 C C . THR B 1 95 ? 33.844 32.125 7.156 1 54.47 95 THR B C 1
ATOM 8823 O O . THR B 1 95 ? 33.594 30.906 7.191 1 54.47 95 THR B O 1
ATOM 8826 N N . TRP B 1 96 ? 33.188 33 7.844 1 49.31 96 TRP B N 1
ATOM 8827 C CA . TRP B 1 96 ? 31.781 32.719 8.078 1 49.31 96 TRP B CA 1
ATOM 8828 C C . TRP B 1 96 ? 30.969 32.969 6.805 1 49.31 96 TRP B C 1
ATOM 8830 O O . TRP B 1 96 ? 30.047 33.781 6.793 1 49.31 96 TRP B O 1
ATOM 8840 N N . THR B 1 97 ? 31.516 32.938 5.578 1 55.78 97 THR B N 1
ATOM 8841 C CA . THR B 1 97 ? 30.594 33.375 4.543 1 55.78 97 THR B CA 1
ATOM 8842 C C . THR B 1 97 ? 29.797 32.188 3.975 1 55.78 97 THR B C 1
ATOM 8844 O O . THR B 1 97 ? 30.375 31.156 3.66 1 55.78 97 THR B O 1
ATOM 8847 N N . ASP B 1 98 ? 28.469 32.25 4.203 1 60.12 98 ASP B N 1
ATOM 8848 C CA . ASP B 1 98 ? 27.531 31.312 3.625 1 60.12 98 ASP B CA 1
ATOM 8849 C C . ASP B 1 98 ? 27.219 31.656 2.168 1 60.12 98 ASP B C 1
ATOM 8851 O O . ASP B 1 98 ? 26.312 31.078 1.563 1 60.12 98 ASP B O 1
ATOM 8855 N N . LEU B 1 99 ? 27.984 32.594 1.612 1 61.12 99 LEU B N 1
ATOM 8856 C CA . LEU B 1 99 ? 27.688 33.031 0.252 1 61.12 99 LEU B CA 1
ATOM 8857 C C . LEU B 1 99 ? 27.984 31.922 -0.751 1 61.12 99 LEU B C 1
ATOM 8859 O O . LEU B 1 99 ? 27.406 31.891 -1.844 1 61.12 99 LEU B O 1
ATOM 8863 N N . ASP B 1 100 ? 28.719 30.984 -0.287 1 62.19 100 ASP B N 1
ATOM 8864 C CA . ASP B 1 100 ? 29.062 29.891 -1.182 1 62.19 100 ASP B CA 1
ATOM 8865 C C . ASP B 1 100 ? 28.188 28.672 -0.937 1 62.19 100 ASP B C 1
ATOM 8867 O O . ASP B 1 100 ? 28.312 27.656 -1.618 1 62.19 100 ASP B O 1
ATOM 8871 N N . GLU B 1 101 ? 27.25 28.969 -0.041 1 73.38 101 GLU B N 1
ATOM 8872 C CA . GLU B 1 101 ? 26.328 27.875 0.204 1 73.38 101 GLU B CA 1
ATOM 8873 C C . GLU B 1 101 ? 25.422 27.625 -1.006 1 73.38 101 GLU B C 1
ATOM 8875 O O . GLU B 1 101 ? 25.031 28.578 -1.695 1 73.38 101 GLU B O 1
ATOM 8880 N N . VAL B 1 102 ? 25.281 26.422 -1.253 1 74.5 102 VAL B N 1
ATOM 8881 C CA . VAL B 1 102 ? 24.453 26.031 -2.379 1 74.5 102 VAL B CA 1
ATOM 8882 C C . VAL B 1 102 ? 23 25.906 -1.923 1 74.5 102 VAL B C 1
ATOM 8884 O O . VAL B 1 102 ? 22.703 25.25 -0.911 1 74.5 102 VAL B O 1
ATOM 8887 N N . VAL B 1 103 ? 22.156 26.562 -2.635 1 78.5 103 VAL B N 1
ATOM 8888 C CA . VAL B 1 103 ? 20.734 26.531 -2.355 1 78.5 103 VAL B CA 1
ATOM 8889 C C . VAL B 1 103 ? 20 25.812 -3.479 1 78.5 103 VAL B C 1
ATOM 8891 O O . VAL B 1 103 ? 20.328 25.969 -4.652 1 78.5 103 VAL B O 1
ATOM 8894 N N . VAL B 1 104 ? 19.062 25.016 -3.025 1 78.69 104 VAL B N 1
ATOM 8895 C CA . VAL B 1 104 ? 18.281 24.281 -4.012 1 78.69 104 VAL B CA 1
ATOM 8896 C C . VAL B 1 104 ? 17.219 25.203 -4.621 1 78.69 104 VAL B C 1
ATOM 8898 O O . VAL B 1 104 ? 16.531 25.922 -3.904 1 78.69 104 VAL B O 1
ATOM 8901 N N . VAL B 1 105 ? 17.219 25.219 -5.875 1 78.5 105 VAL B N 1
ATOM 8902 C CA . VAL B 1 105 ? 16.188 25.938 -6.633 1 78.5 105 VAL B CA 1
ATOM 8903 C C . VAL B 1 105 ? 15.422 24.953 -7.516 1 78.5 105 VAL B C 1
ATOM 8905 O O . VAL B 1 105 ? 15.602 23.734 -7.402 1 78.5 105 VAL B O 1
ATOM 8908 N N . GLY B 1 106 ? 14.523 25.469 -8.234 1 78.06 106 GLY B N 1
ATOM 8909 C CA . GLY B 1 106 ? 13.781 24.578 -9.094 1 78.06 106 GLY B CA 1
ATOM 8910 C C . GLY B 1 106 ? 14.648 23.875 -10.125 1 78.06 106 GLY B C 1
ATOM 8911 O O . GLY B 1 106 ? 15.211 24.516 -11.008 1 78.06 106 GLY B O 1
ATOM 8912 N N . TYR B 1 107 ? 14.781 22.641 -10.023 1 79.19 107 TYR B N 1
ATOM 8913 C CA . TYR B 1 107 ? 15.484 21.75 -10.945 1 79.19 107 TYR B CA 1
ATOM 8914 C C . TYR B 1 107 ? 16.969 22.062 -10.977 1 79.19 107 TYR B C 1
ATOM 8916 O O . TYR B 1 107 ? 17.594 22.078 -12.039 1 79.19 107 TYR B O 1
ATOM 8924 N N . GLY B 1 108 ? 17.453 22.484 -9.805 1 78.31 108 GLY B N 1
ATOM 8925 C CA . GLY B 1 108 ? 18.891 22.719 -9.734 1 78.31 108 GLY B CA 1
ATOM 8926 C C . GLY B 1 108 ? 19.344 23.328 -8.43 1 78.31 108 GLY B C 1
ATOM 8927 O O . GLY B 1 108 ? 18.578 23.344 -7.449 1 78.31 108 GLY B O 1
ATOM 8928 N N . VAL B 1 109 ? 20.625 23.594 -8.453 1 77.62 109 VAL B N 1
ATOM 8929 C CA . VAL B 1 109 ? 21.234 24.25 -7.305 1 77.62 109 VAL B CA 1
ATOM 8930 C C . VAL B 1 109 ? 21.953 25.516 -7.766 1 77.62 109 VAL B C 1
ATOM 8932 O O . VAL B 1 109 ? 22.359 25.625 -8.922 1 77.62 109 VAL B O 1
ATOM 8935 N N . GLN B 1 110 ? 21.953 26.453 -6.91 1 81.38 110 GLN B N 1
ATOM 8936 C CA . GLN B 1 110 ? 22.672 27.688 -7.164 1 81.38 110 GLN B CA 1
ATOM 8937 C C . GLN B 1 110 ? 23.391 28.172 -5.914 1 81.38 110 GLN B C 1
ATOM 8939 O O . GLN B 1 110 ? 22.969 27.891 -4.793 1 81.38 110 GLN B O 1
ATOM 8944 N N . ARG B 1 111 ? 24.422 28.891 -6.191 1 80.19 111 ARG B N 1
ATOM 8945 C CA . ARG B 1 111 ? 25.109 29.547 -5.074 1 80.19 111 ARG B CA 1
ATOM 8946 C C . ARG B 1 111 ? 24.281 30.734 -4.559 1 80.19 111 ARG B C 1
ATOM 8948 O O . ARG B 1 111 ? 23.672 31.453 -5.344 1 80.19 111 ARG B O 1
ATOM 8955 N N . ARG B 1 112 ? 24.344 30.859 -3.373 1 81.5 112 ARG B N 1
ATOM 8956 C CA . ARG B 1 112 ? 23.562 31.922 -2.73 1 81.5 112 ARG B CA 1
ATOM 8957 C C . ARG B 1 112 ? 23.938 33.281 -3.283 1 81.5 112 ARG B C 1
ATOM 8959 O O . ARG B 1 112 ? 23.094 34.188 -3.387 1 81.5 112 ARG B O 1
ATOM 8966 N N . SER B 1 113 ? 25.156 33.5 -3.678 1 79.56 113 SER B N 1
ATOM 8967 C CA . SER B 1 113 ? 25.656 34.781 -4.113 1 79.56 113 SER B CA 1
ATOM 8968 C C . SER B 1 113 ? 25.031 35.188 -5.449 1 79.56 113 SER B C 1
ATOM 8970 O O . SER B 1 113 ? 25.047 36.375 -5.809 1 79.56 113 SER B O 1
ATOM 8972 N N . VAL B 1 114 ? 24.516 34.344 -6.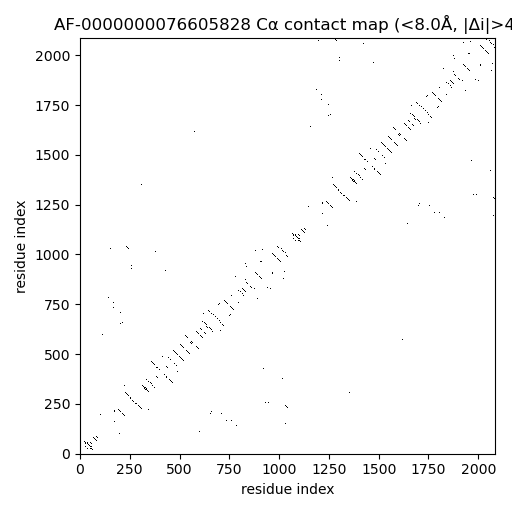172 1 81.12 114 VAL B N 1
ATOM 8973 C CA . VAL B 1 114 ? 24.031 34.688 -7.508 1 81.12 114 VAL B CA 1
ATOM 8974 C C . VAL B 1 114 ? 22.516 34.5 -7.574 1 81.12 114 VAL B C 1
ATOM 8976 O O . VAL B 1 114 ? 21.938 34.562 -8.656 1 81.12 114 VAL B O 1
ATOM 8979 N N . ILE B 1 115 ? 21.938 34.281 -6.48 1 84.06 115 ILE B N 1
ATOM 8980 C CA . ILE B 1 115 ? 20.484 34.125 -6.465 1 84.06 115 ILE B CA 1
ATOM 8981 C C . ILE B 1 115 ? 19.812 35.5 -6.605 1 84.06 115 ILE B C 1
ATOM 8983 O O . ILE B 1 115 ? 20.188 36.469 -5.922 1 84.06 115 ILE B O 1
ATOM 8987 N N . THR B 1 116 ? 18.844 35.562 -7.469 1 85.69 116 THR B N 1
ATOM 8988 C CA . THR B 1 116 ? 18.172 36.844 -7.73 1 85.69 116 THR B CA 1
ATOM 8989 C C . THR B 1 116 ? 16.766 36.844 -7.148 1 85.69 116 THR B C 1
ATOM 8991 O O . THR B 1 116 ? 16.141 37.875 -7.02 1 85.69 116 THR B O 1
ATOM 8994 N N . ALA B 1 117 ? 16.266 35.656 -6.762 1 82.88 117 ALA B N 1
ATOM 8995 C CA . ALA B 1 117 ? 14.898 35.531 -6.277 1 82.88 117 ALA B CA 1
ATOM 8996 C C . ALA B 1 117 ? 14.859 35.438 -4.754 1 82.88 117 ALA B C 1
ATOM 8998 O O . ALA B 1 117 ? 15.906 35.375 -4.105 1 82.88 117 ALA B O 1
ATOM 8999 N N . ALA B 1 118 ? 13.664 35.594 -4.262 1 83.69 118 ALA B N 1
ATOM 9000 C CA . ALA B 1 118 ? 13.484 35.531 -2.812 1 83.69 118 ALA B CA 1
ATOM 9001 C C . ALA B 1 118 ? 13.344 34.094 -2.344 1 83.69 118 ALA B C 1
ATOM 9003 O O . ALA B 1 118 ? 12.258 33.5 -2.428 1 83.69 118 ALA B O 1
ATOM 9004 N N . ILE B 1 119 ? 14.297 33.594 -1.786 1 80.5 119 ILE B N 1
ATOM 9005 C CA . ILE B 1 119 ? 14.32 32.219 -1.289 1 80.5 119 ILE B CA 1
ATOM 9006 C C . ILE B 1 119 ? 14.844 32.188 0.148 1 80.5 119 ILE B C 1
ATOM 9008 O O . ILE B 1 119 ? 15.859 32.812 0.454 1 80.5 119 ILE B O 1
ATOM 9012 N N . SER B 1 120 ? 14.023 31.625 0.95 1 83.06 120 SER B N 1
ATOM 9013 C CA . SER B 1 120 ? 14.477 31.375 2.314 1 83.06 120 SER B CA 1
ATOM 9014 C C . SER B 1 120 ? 14.828 29.906 2.516 1 83.06 120 SER B C 1
ATOM 9016 O O . SER B 1 120 ? 14.227 29.016 1.9 1 83.06 120 SER B O 1
ATOM 9018 N N . SER B 1 121 ? 15.812 29.656 3.309 1 83.62 121 SER B N 1
ATOM 9019 C CA . SER B 1 121 ? 16.25 28.281 3.465 1 83.62 121 SER B CA 1
ATOM 9020 C C . SER B 1 121 ? 16.516 27.953 4.93 1 83.62 121 SER B C 1
ATOM 9022 O O . SER B 1 121 ? 16.922 28.812 5.703 1 83.62 121 SER B O 1
ATOM 9024 N N . VAL B 1 122 ? 16.125 26.75 5.238 1 80.56 122 VAL B N 1
ATOM 9025 C CA . VAL B 1 122 ? 16.562 26.141 6.484 1 80.56 122 VAL B CA 1
ATOM 9026 C C . VAL B 1 122 ? 17.578 25.047 6.191 1 80.56 122 VAL B C 1
ATOM 9028 O O . VAL B 1 122 ? 17.281 24.078 5.492 1 80.56 122 VAL B O 1
ATOM 9031 N N . SER B 1 123 ? 18.719 25.266 6.754 1 76.25 123 SER B N 1
ATOM 9032 C CA . SER B 1 123 ? 19.828 24.375 6.406 1 76.25 123 SER B CA 1
ATOM 9033 C C . SER B 1 123 ? 19.875 23.172 7.332 1 76.25 123 SER B C 1
ATOM 9035 O O . SER B 1 123 ? 19.172 23.125 8.344 1 76.25 123 SER B O 1
ATOM 9037 N N . SER B 1 124 ? 20.797 22.266 6.953 1 69.81 124 SER B N 1
ATOM 9038 C CA . SER B 1 124 ? 21.031 21.062 7.746 1 69.81 124 SER B CA 1
ATOM 9039 C C . SER B 1 124 ? 21.547 21.422 9.133 1 69.81 124 SER B C 1
ATOM 9041 O O . SER B 1 124 ? 21.219 20.75 10.117 1 69.81 124 SER B O 1
ATOM 9043 N N . ASP B 1 125 ? 22.312 22.375 9.117 1 63.59 125 ASP B N 1
ATOM 9044 C CA . ASP B 1 125 ? 22.891 22.766 10.391 1 63.59 125 ASP B CA 1
ATOM 9045 C C . ASP B 1 125 ? 21.812 23.219 11.367 1 63.59 125 ASP B C 1
ATOM 9047 O O . ASP B 1 125 ? 21.859 22.906 12.555 1 63.59 125 ASP B O 1
ATOM 9051 N N . ASP B 1 126 ? 20.906 23.984 10.82 1 68.69 126 ASP B N 1
ATOM 9052 C CA . ASP B 1 126 ? 19.797 24.438 11.648 1 68.69 126 ASP B CA 1
ATOM 9053 C C . ASP B 1 126 ? 18.969 23.25 12.164 1 68.69 126 ASP B C 1
ATOM 9055 O O . ASP B 1 126 ? 18.547 23.25 13.32 1 68.69 126 ASP B O 1
ATOM 9059 N N . LEU B 1 127 ? 18.812 22.328 11.375 1 74.19 127 LEU B N 1
ATOM 9060 C CA . LEU B 1 127 ? 17.984 21.188 11.703 1 74.19 127 LEU B CA 1
ATOM 9061 C C . LEU B 1 127 ? 18.703 20.25 12.672 1 74.19 127 LEU B C 1
ATOM 9063 O O . LEU B 1 127 ? 18.078 19.594 13.492 1 74.19 127 LEU B O 1
ATOM 9067 N N . GLU B 1 128 ? 19.969 20.172 12.477 1 67.56 128 GLU B N 1
ATOM 9068 C CA . GLU B 1 128 ? 20.766 19.312 13.344 1 67.56 128 GLU B CA 1
ATOM 9069 C C . GLU B 1 128 ? 20.812 19.844 14.773 1 67.56 128 GLU B C 1
ATOM 9071 O O . GLU B 1 128 ? 20.906 19.062 15.727 1 67.56 128 GLU B O 1
ATOM 9076 N N . SER B 1 129 ? 20.703 21.094 14.852 1 64.56 129 SER B N 1
ATOM 9077 C CA . SER B 1 129 ? 20.781 21.688 16.188 1 64.56 129 SER B CA 1
ATOM 9078 C C . SER B 1 129 ? 19.469 21.516 16.938 1 64.56 129 SER B C 1
ATOM 9080 O O . SER B 1 129 ? 19.484 21.297 18.156 1 64.56 129 SER B O 1
ATOM 9082 N N . SER B 1 130 ? 18.375 21.594 16.25 1 66.31 130 SER B N 1
ATOM 9083 C CA . SER B 1 130 ? 17.078 21.562 16.922 1 66.31 130 SER B CA 1
ATOM 9084 C C . SER B 1 130 ? 16.469 20.172 16.891 1 66.31 130 SER B C 1
ATOM 9086 O O . SER B 1 130 ? 15.688 19.812 17.781 1 66.31 130 SER B O 1
ATOM 9088 N N . ARG B 1 131 ? 16.766 19.328 16.016 1 65.94 131 ARG B N 1
ATOM 9089 C CA . ARG B 1 131 ? 16.266 17.984 15.789 1 65.94 131 ARG B CA 1
ATOM 9090 C C . ARG B 1 131 ? 14.781 17.875 16.141 1 65.94 131 ARG B C 1
ATOM 9092 O O . ARG B 1 131 ? 14.414 17.141 17.062 1 65.94 131 ARG B O 1
ATOM 9099 N N . PRO B 1 132 ? 13.938 18.578 15.414 1 69.69 132 PRO B N 1
ATOM 9100 C CA . PRO B 1 132 ? 12.5 18.594 15.711 1 69.69 132 PRO B CA 1
ATOM 9101 C C . PRO B 1 132 ? 11.828 17.25 15.438 1 69.69 132 PRO B C 1
ATOM 9103 O O . PRO B 1 132 ? 12.328 16.469 14.641 1 69.69 132 PRO B O 1
ATOM 9106 N N . SER B 1 133 ? 10.797 16.938 16.156 1 67.5 133 SER B N 1
ATOM 9107 C CA . SER B 1 133 ? 10.062 15.695 15.969 1 67.5 133 SER B CA 1
ATOM 9108 C C . SER B 1 133 ? 8.93 15.867 14.961 1 67.5 133 SER B C 1
ATOM 9110 O O . SER B 1 133 ? 8.414 14.883 14.43 1 67.5 133 SER B O 1
ATOM 9112 N N . ARG B 1 134 ? 8.594 17.141 14.68 1 76.25 134 ARG B N 1
ATOM 9113 C CA . ARG B 1 134 ? 7.535 17.406 13.703 1 76.25 134 ARG B CA 1
ATOM 9114 C C . ARG B 1 134 ? 7.988 18.438 12.672 1 76.25 134 ARG B C 1
ATOM 9116 O O . ARG B 1 134 ? 8.797 19.312 12.977 1 76.25 134 ARG B O 1
ATOM 9123 N N . ILE B 1 135 ? 7.48 18.375 11.578 1 74.75 135 ILE B N 1
ATOM 9124 C CA . ILE B 1 135 ? 7.926 19.172 10.445 1 74.75 135 ILE B CA 1
ATOM 9125 C C . ILE B 1 135 ? 7.57 20.641 10.672 1 74.75 135 ILE B C 1
ATOM 9127 O O . ILE B 1 135 ? 8.305 21.531 10.25 1 74.75 135 ILE B O 1
ATOM 9131 N N . GLU B 1 136 ? 6.422 20.844 11.227 1 73.19 136 GLU B N 1
ATOM 9132 C CA . GLU B 1 136 ? 6.008 22.234 11.477 1 73.19 136 GLU B CA 1
ATOM 9133 C C . GLU B 1 136 ? 7.051 22.969 12.312 1 73.19 136 GLU B C 1
ATOM 9135 O O . GLU B 1 136 ? 7.242 24.188 12.133 1 73.19 136 GLU B O 1
ATOM 9140 N N . ASP B 1 137 ? 7.742 22.219 13.125 1 69.44 137 ASP B N 1
ATOM 9141 C CA . ASP B 1 137 ? 8.719 22.812 14.023 1 69.44 137 ASP B CA 1
ATOM 9142 C C . ASP B 1 137 ? 10.008 23.172 13.289 1 69.44 137 ASP B C 1
ATOM 9144 O O . ASP B 1 137 ? 10.82 23.953 13.781 1 69.44 137 ASP B O 1
ATOM 9148 N N . VAL B 1 138 ? 10.062 22.703 12.117 1 70.19 138 VAL B N 1
ATOM 9149 C CA . VAL B 1 138 ? 11.242 22.984 11.312 1 70.19 138 VAL B CA 1
ATOM 9150 C C . VAL B 1 138 ? 11.148 24.391 10.727 1 70.19 138 VAL B C 1
ATOM 9152 O O . VAL B 1 138 ? 12.156 25.078 10.602 1 70.19 138 VAL B O 1
ATOM 9155 N N . LEU B 1 139 ? 9.984 24.781 10.492 1 76.25 139 LEU B N 1
ATOM 9156 C CA . LEU B 1 139 ? 9.82 26 9.703 1 76.25 139 LEU B CA 1
ATOM 9157 C C . LEU B 1 139 ? 9.266 27.141 10.555 1 76.25 139 LEU B C 1
ATOM 9159 O O . LEU B 1 139 ? 9.516 28.312 10.281 1 76.25 139 LEU B O 1
ATOM 9163 N N . LYS B 1 140 ? 8.586 26.828 11.5 1 78.31 140 LYS B N 1
ATOM 9164 C CA . LYS B 1 140 ? 7.828 27.828 12.242 1 78.31 140 LYS B CA 1
ATOM 9165 C C . LYS B 1 140 ? 8.758 28.891 12.844 1 78.31 140 LYS B C 1
ATOM 9167 O O . LYS B 1 140 ? 9.617 28.562 13.664 1 78.31 140 LYS B O 1
ATOM 9172 N N . GLY B 1 141 ? 8.688 30.141 12.438 1 76 141 GLY B N 1
ATOM 9173 C CA . GLY B 1 141 ? 9.391 31.297 13.008 1 76 141 GLY B CA 1
ATOM 9174 C C . GLY B 1 141 ? 10.828 31.406 12.531 1 76 141 GLY B C 1
ATOM 9175 O O . GLY B 1 141 ? 11.539 32.344 12.906 1 76 141 GLY B O 1
ATOM 9176 N N . ARG B 1 142 ? 11.219 30.547 11.727 1 81.62 142 ARG B N 1
ATOM 9177 C CA . ARG B 1 142 ? 12.617 30.547 11.328 1 81.62 142 ARG B CA 1
ATOM 9178 C C . ARG B 1 142 ? 12.812 31.266 9.992 1 81.62 142 ARG B C 1
ATOM 9180 O O . ARG B 1 142 ? 13.938 31.656 9.656 1 81.62 142 ARG B O 1
ATOM 9187 N N . VAL B 1 143 ? 11.734 31.406 9.398 1 83.88 143 VAL B N 1
ATOM 9188 C CA . VAL B 1 143 ? 11.82 32.031 8.078 1 83.88 143 VAL B CA 1
ATOM 9189 C C . VAL B 1 143 ? 10.812 33.188 7.98 1 83.88 143 VAL B C 1
ATOM 9191 O O . VAL B 1 143 ? 9.688 33.062 8.469 1 83.88 143 VAL B O 1
ATOM 9194 N N . SER B 1 144 ? 11.273 34.25 7.379 1 88.19 144 SER B N 1
ATOM 9195 C CA . SER B 1 144 ? 10.359 35.375 7.18 1 88.19 144 SER B CA 1
ATOM 9196 C C . SER B 1 144 ? 9.336 35.062 6.094 1 88.19 144 SER B C 1
ATOM 9198 O O . SER B 1 144 ? 9.602 34.25 5.195 1 88.19 144 SER B O 1
ATOM 9200 N N . GLY B 1 145 ? 8.211 35.656 6.223 1 89.19 145 GLY B N 1
ATOM 9201 C CA . GLY B 1 145 ? 7.176 35.562 5.207 1 89.19 145 GLY B CA 1
ATOM 9202 C C . GLY B 1 145 ? 6.371 34.281 5.277 1 89.19 145 GLY B C 1
ATOM 9203 O O . GLY B 1 145 ? 5.484 34.062 4.453 1 89.19 145 GLY B O 1
ATOM 9204 N N . VAL B 1 146 ? 6.699 33.5 6.184 1 89 146 VAL B N 1
ATOM 9205 C CA . VAL B 1 146 ? 6.016 32.219 6.32 1 89 146 VAL B CA 1
ATOM 9206 C C . VAL B 1 146 ? 5.324 32.156 7.68 1 89 146 VAL B C 1
AT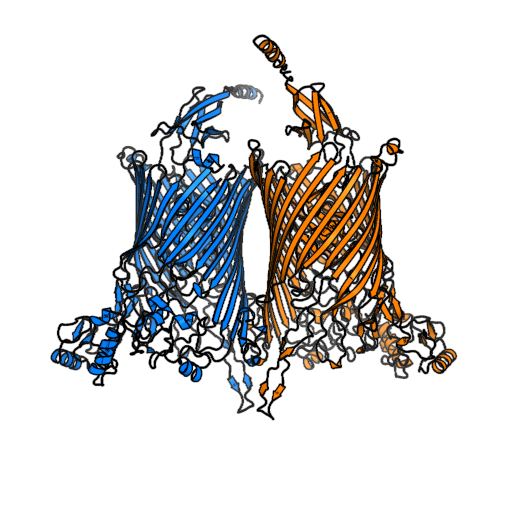OM 9208 O O . VAL B 1 146 ? 5.945 32.406 8.711 1 89 146 VAL B O 1
ATOM 9211 N N . GLN B 1 147 ? 4.074 31.875 7.543 1 87.56 147 GLN B N 1
ATOM 9212 C CA . GLN B 1 147 ? 3.293 31.688 8.758 1 87.56 147 GLN B CA 1
ATOM 9213 C C . GLN B 1 147 ? 2.799 30.25 8.891 1 87.56 147 GLN B C 1
ATOM 9215 O O . GLN B 1 147 ? 2.119 29.734 7.992 1 87.56 147 GLN B O 1
ATOM 9220 N N . ILE B 1 148 ? 3.172 29.625 9.969 1 86.56 148 ILE B N 1
ATOM 9221 C CA . ILE B 1 148 ? 2.689 28.281 10.25 1 86.56 148 ILE B CA 1
ATOM 9222 C C . ILE B 1 148 ? 1.837 28.297 11.523 1 86.56 148 ILE B C 1
ATOM 9224 O O . ILE B 1 148 ? 2.281 28.766 12.57 1 86.56 148 ILE B O 1
ATOM 9228 N N . THR B 1 149 ? 0.647 27.875 11.367 1 83.94 149 THR B N 1
ATOM 9229 C CA . THR B 1 149 ? -0.261 27.812 12.508 1 83.94 149 THR B CA 1
ATOM 9230 C C . THR B 1 149 ? -0.818 26.391 12.672 1 83.94 149 THR B C 1
ATOM 9232 O O . THR B 1 149 ? -1.319 25.797 11.711 1 83.94 149 THR B O 1
ATOM 9235 N N . GLN B 1 150 ? -0.689 25.953 13.852 1 84.5 150 GLN B N 1
ATOM 9236 C CA . GLN B 1 150 ? -1.256 24.641 14.133 1 84.5 150 GLN B CA 1
ATOM 9237 C C . GLN B 1 150 ? -2.773 24.719 14.273 1 84.5 150 GLN B C 1
ATOM 9239 O O . GLN B 1 150 ? -3.297 25.625 14.914 1 84.5 150 GLN B O 1
ATOM 9244 N N . SER B 1 151 ? -3.424 23.75 13.703 1 88.06 151 SER B N 1
ATOM 9245 C CA . SER B 1 151 ? -4.879 23.734 13.781 1 88.06 151 SER B CA 1
ATOM 9246 C C . SER B 1 151 ? -5.355 23.516 15.211 1 88.06 151 SER B C 1
ATOM 9248 O O . SER B 1 151 ? -6.367 24.078 15.633 1 88.06 151 SER B O 1
ATOM 9250 N N . SER B 1 152 ? -4.703 22.672 15.898 1 91.44 152 SER B N 1
ATOM 9251 C CA . SER B 1 152 ? -4.953 22.406 17.312 1 91.44 152 SER B CA 1
ATOM 9252 C C . SER B 1 152 ? -3.75 21.75 17.969 1 91.44 152 SER B C 1
ATOM 9254 O O . SER B 1 152 ? -2.781 21.391 17.297 1 91.44 152 SER B O 1
ATOM 9256 N N . GLY B 1 153 ? -3.891 21.641 19.25 1 91.94 153 GLY B N 1
ATOM 9257 C CA . GLY B 1 153 ? -2.814 21 19.984 1 91.94 153 GLY B CA 1
ATOM 9258 C C . GLY B 1 153 ? -2.955 19.484 20.047 1 91.94 153 GLY B C 1
ATOM 9259 O O . GLY B 1 153 ? -2.125 18.812 20.641 1 91.94 153 GLY B O 1
ATOM 9260 N N . GLN B 1 154 ? -3.945 18.953 19.406 1 94.38 154 GLN B N 1
ATOM 9261 C CA . GLN B 1 154 ? -4.164 17.516 19.406 1 94.38 154 GLN B CA 1
ATOM 9262 C C . GLN B 1 154 ? -3.059 16.797 18.625 1 94.38 154 GLN B C 1
ATOM 9264 O O . GLN B 1 154 ? -2.617 17.266 17.578 1 94.38 154 GLN B O 1
ATOM 9269 N N . PRO B 1 155 ? -2.67 15.562 19.125 1 93.62 155 PRO B N 1
ATOM 9270 C CA . PRO B 1 155 ? -1.664 14.805 18.375 1 93.62 155 PRO B CA 1
ATOM 9271 C C . PRO B 1 155 ? -2.078 14.555 16.938 1 93.62 155 PRO B C 1
ATOM 9273 O O . PRO B 1 155 ? -3.225 14.172 16.672 1 93.62 155 PRO B O 1
ATOM 9276 N N . GLY B 1 156 ? -1.188 14.859 16.078 1 88.56 156 GLY B N 1
ATOM 9277 C CA . GLY B 1 156 ? -1.425 14.562 14.664 1 88.56 156 GLY B CA 1
ATOM 9278 C C . GLY B 1 156 ? -2.186 15.656 13.945 1 88.56 156 GLY B C 1
ATOM 9279 O O . GLY B 1 156 ? -2.453 15.555 12.75 1 88.56 156 GLY B O 1
ATOM 9280 N N . SER B 1 157 ? -2.562 16.656 14.633 1 88.31 157 SER B N 1
ATOM 9281 C CA . SER B 1 157 ? -3.277 17.75 13.992 1 88.31 157 SER B CA 1
ATOM 9282 C C . SER B 1 157 ? -2.439 18.391 12.883 1 88.31 157 SER B C 1
ATOM 9284 O O . SER B 1 157 ? -1.221 18.516 13.016 1 88.31 157 SER B O 1
ATOM 9286 N N . ASP B 1 158 ? -3.121 18.844 11.906 1 82.56 158 ASP B N 1
ATOM 9287 C CA . ASP B 1 158 ? -2.438 19.438 10.766 1 82.56 158 ASP B CA 1
ATOM 9288 C C . ASP B 1 158 ? -1.98 20.859 11.078 1 82.56 158 ASP B C 1
ATOM 9290 O O . ASP B 1 158 ? -2.322 21.406 12.125 1 82.56 158 ASP B O 1
ATOM 9294 N N . SER B 1 159 ? -1.068 21.297 10.258 1 81.69 159 SER B N 1
ATOM 9295 C CA . SER B 1 159 ? -0.63 22.688 10.32 1 81.69 159 SER B CA 1
ATOM 9296 C C . SER B 1 159 ? -0.931 23.422 9.016 1 81.69 159 SER B C 1
ATOM 9298 O O . SER B 1 159 ? -0.826 22.844 7.934 1 81.69 159 SER B O 1
ATOM 9300 N N . LYS B 1 160 ? -1.313 24.594 9.18 1 84.12 160 LYS B N 1
ATOM 9301 C CA . LYS B 1 160 ? -1.562 25.438 8.008 1 84.12 160 LYS B CA 1
ATOM 9302 C C . LYS B 1 160 ? -0.361 26.328 7.711 1 84.12 160 LYS B C 1
ATOM 9304 O O . LYS B 1 160 ? 0.112 27.062 8.586 1 84.12 160 LYS B O 1
ATOM 9309 N N . LEU B 1 161 ? 0.117 26.188 6.52 1 87.12 161 LEU B N 1
ATOM 9310 C CA . LEU B 1 161 ? 1.249 26.984 6.07 1 87.12 161 LEU B CA 1
ATOM 9311 C C . LEU B 1 161 ? 0.807 28.031 5.047 1 87.12 161 LEU B C 1
ATOM 9313 O O . LEU B 1 161 ? 0.108 27.703 4.086 1 87.12 161 LEU B O 1
ATOM 9317 N N . ARG B 1 162 ? 1.111 29.266 5.344 1 89.56 162 ARG B N 1
ATOM 9318 C CA . ARG B 1 162 ? 0.826 30.359 4.43 1 89.56 162 ARG B CA 1
ATOM 9319 C C . ARG B 1 162 ? 2.09 31.156 4.113 1 89.56 162 ARG B C 1
ATOM 9321 O O . ARG B 1 162 ? 2.869 31.484 5.012 1 89.56 162 ARG B O 1
ATOM 9328 N N . ILE B 1 163 ? 2.277 31.328 2.918 1 91.69 163 ILE B N 1
ATOM 9329 C CA . ILE B 1 163 ? 3.389 32.156 2.463 1 91.69 163 ILE B CA 1
ATOM 9330 C C . ILE B 1 163 ? 2.859 33.5 1.95 1 91.69 163 ILE B C 1
ATOM 9332 O O . ILE B 1 163 ? 2.119 33.531 0.965 1 91.69 163 ILE B O 1
ATOM 9336 N N . ARG B 1 164 ? 3.229 34.562 2.623 1 93 164 ARG B N 1
ATOM 9337 C CA . ARG B 1 164 ? 2.879 35.906 2.256 1 93 164 ARG B CA 1
ATOM 9338 C C . ARG B 1 164 ? 1.368 36.094 2.158 1 93 164 ARG B C 1
ATOM 9340 O O . ARG B 1 164 ? 0.862 36.656 1.177 1 93 164 ARG B O 1
ATOM 9347 N N . GLY B 1 165 ? 0.614 35.5 3.109 1 89.44 165 GLY B N 1
ATOM 9348 C CA . GLY B 1 165 ? -0.803 35.75 3.314 1 89.44 165 GLY B CA 1
ATOM 9349 C C . GLY B 1 165 ? -1.697 34.812 2.521 1 89.44 165 GLY B C 1
ATOM 9350 O O . GLY B 1 165 ? -1.223 33.844 1.938 1 89.44 165 GLY B O 1
ATOM 9351 N N . LEU B 1 166 ? -3.004 35.094 2.566 1 89 166 LEU B N 1
ATOM 9352 C CA . LEU B 1 166 ? -4.012 34.344 1.819 1 89 166 LEU B CA 1
ATOM 9353 C C . LEU B 1 166 ? -4.117 34.875 0.387 1 89 166 LEU B C 1
ATOM 9355 O O . LEU B 1 166 ? -4.543 36 0.162 1 89 166 LEU B O 1
ATOM 9359 N N . GLY B 1 167 ? -3.838 34 -0.478 1 85.75 167 GLY B N 1
ATOM 9360 C CA . GLY B 1 167 ? -3.816 34.438 -1.865 1 85.75 167 GLY B CA 1
ATOM 9361 C C . GLY B 1 167 ? -5.168 34.344 -2.547 1 85.75 167 GLY B C 1
ATOM 9362 O O . GLY B 1 167 ? -5.426 35 -3.543 1 85.75 167 GLY B O 1
ATOM 9363 N N . THR B 1 168 ? -6.004 33.438 -1.997 1 87.5 168 THR B N 1
ATOM 9364 C CA . THR B 1 168 ? -7.309 33.188 -2.6 1 87.5 168 THR B CA 1
ATOM 9365 C C . THR B 1 168 ? -8.32 32.75 -1.54 1 87.5 168 THR B C 1
ATOM 9367 O O . THR B 1 168 ? -7.938 32.375 -0.431 1 87.5 168 THR B O 1
ATOM 9370 N N . ILE B 1 169 ? -9.594 32.812 -1.921 1 80.56 169 ILE B N 1
ATOM 9371 C CA . ILE B 1 169 ? -10.641 32.406 -1.005 1 80.56 169 ILE B CA 1
ATOM 9372 C C . ILE B 1 169 ? -10.703 30.859 -0.977 1 80.56 169 ILE B C 1
ATOM 9374 O O . ILE B 1 169 ? -11.312 30.281 -0.077 1 80.56 169 ILE B O 1
ATOM 9378 N N . ASN B 1 170 ? -10.109 30.266 -1.958 1 79.75 170 ASN B N 1
ATOM 9379 C CA . ASN B 1 170 ? -10.047 28.812 -2.033 1 79.75 170 ASN B CA 1
ATOM 9380 C C . ASN B 1 170 ? -8.828 28.266 -1.301 1 79.75 170 ASN B C 1
ATOM 9382 O O . ASN B 1 170 ? -8.383 28.844 -0.306 1 79.75 170 ASN B O 1
ATOM 9386 N N . ASN B 1 171 ? -8.359 27.219 -1.771 1 78.19 171 ASN B N 1
ATOM 9387 C CA . ASN B 1 171 ? -7.211 26.578 -1.136 1 78.19 171 ASN B CA 1
ATOM 9388 C C . ASN B 1 171 ? -5.934 27.391 -1.356 1 78.19 171 ASN B C 1
ATOM 9390 O O . ASN B 1 171 ? -5.477 27.531 -2.49 1 78.19 171 ASN B O 1
ATOM 9394 N N . SER B 1 172 ? -5.328 27.875 -0.277 1 83.12 172 SER B N 1
ATOM 9395 C CA . SER B 1 172 ? -4.121 28.703 -0.348 1 83.12 172 SER B CA 1
ATOM 9396 C C . SER B 1 172 ? -2.906 27.938 0.17 1 83.12 172 SER B C 1
ATOM 9398 O O . SER B 1 172 ? -1.938 28.547 0.632 1 83.12 172 SER B O 1
ATOM 9400 N N . GLU B 1 173 ? -2.971 26.641 0.153 1 86.06 173 GLU B N 1
ATOM 9401 C CA . GLU B 1 173 ? -1.822 25.844 0.568 1 86.06 173 GLU B CA 1
ATOM 9402 C C . GLU B 1 173 ? -0.706 25.891 -0.47 1 86.06 173 GLU B C 1
ATOM 9404 O O . GLU B 1 173 ? -0.97 25.906 -1.674 1 86.06 173 GLU B O 1
ATOM 9409 N N . PRO B 1 174 ? 0.522 25.906 0.018 1 90 174 PRO B N 1
ATOM 9410 C CA . PRO B 1 174 ? 1.625 25.875 -0.947 1 90 174 PRO B CA 1
ATOM 9411 C C . PRO B 1 174 ? 1.821 24.5 -1.571 1 90 174 PRO B C 1
ATOM 9413 O O . PRO B 1 174 ? 1.206 23.531 -1.131 1 90 174 PRO B O 1
ATOM 9416 N N . LEU B 1 175 ? 2.613 24.531 -2.631 1 91 175 LEU B N 1
ATOM 9417 C CA . LEU B 1 175 ? 3.027 23.266 -3.234 1 91 175 LEU B CA 1
ATOM 9418 C C . LEU B 1 175 ? 4.191 22.656 -2.465 1 91 175 LEU B C 1
ATOM 9420 O O . LEU B 1 175 ? 5.152 23.344 -2.125 1 91 175 LEU B O 1
ATOM 9424 N N . TYR B 1 176 ? 4.113 21.438 -2.121 1 92.12 176 TYR B N 1
ATOM 9425 C CA . TYR B 1 176 ? 5.211 20.719 -1.483 1 92.12 176 TYR B CA 1
ATOM 9426 C C . TYR B 1 176 ? 5.941 19.828 -2.488 1 92.12 176 TYR B C 1
ATOM 9428 O O . TYR B 1 176 ? 5.324 19 -3.156 1 92.12 176 TYR B O 1
ATOM 9436 N N . ILE B 1 177 ? 7.18 20.031 -2.592 1 93.56 177 ILE B N 1
ATOM 9437 C CA . ILE B 1 177 ? 8.031 19.188 -3.418 1 93.56 177 ILE B CA 1
ATOM 9438 C C . ILE B 1 177 ? 9.047 18.453 -2.537 1 93.56 177 ILE B C 1
ATOM 9440 O O . ILE B 1 177 ? 9.875 19.094 -1.876 1 93.56 177 ILE B O 1
ATOM 9444 N N . VAL B 1 178 ? 8.984 17.188 -2.547 1 94.31 178 VAL B N 1
ATOM 9445 C CA . VAL B 1 178 ? 9.93 16.391 -1.777 1 94.31 178 VAL B CA 1
ATOM 9446 C C . VAL B 1 178 ? 10.844 15.609 -2.725 1 94.31 178 VAL B C 1
ATOM 9448 O O . VAL B 1 178 ? 10.398 14.703 -3.424 1 94.31 178 VAL B O 1
ATOM 9451 N N . ASP B 1 179 ? 12.078 15.922 -2.711 1 94.06 179 ASP B N 1
ATOM 9452 C CA . ASP B 1 179 ? 13.055 15.297 -3.596 1 94.06 179 ASP B CA 1
ATOM 9453 C C . ASP B 1 179 ? 12.57 15.305 -5.043 1 94.06 179 ASP B C 1
ATOM 9455 O O . ASP B 1 179 ? 12.633 14.273 -5.727 1 94.06 179 ASP B O 1
ATOM 9459 N N . GLY B 1 180 ? 11.945 16.375 -5.414 1 90.94 180 GLY B N 1
ATOM 9460 C CA . GLY B 1 180 ? 11.523 16.547 -6.793 1 90.94 180 GLY B CA 1
ATOM 9461 C C . GLY B 1 180 ? 10.102 16.094 -7.051 1 90.94 180 GLY B C 1
ATOM 9462 O O . GLY B 1 180 ? 9.539 16.359 -8.117 1 90.94 180 GLY B O 1
ATOM 9463 N N . MET B 1 181 ? 9.492 15.484 -6.113 1 92.19 181 MET B N 1
ATOM 9464 C CA . MET B 1 181 ? 8.125 14.992 -6.266 1 92.19 181 MET B CA 1
ATOM 9465 C C . MET B 1 181 ? 7.133 15.93 -5.586 1 92.19 181 MET B C 1
ATOM 9467 O O . MET B 1 181 ? 7.262 16.219 -4.398 1 92.19 181 MET B O 1
ATOM 9471 N N . ALA B 1 182 ? 6.129 16.281 -6.363 1 91.06 182 ALA B N 1
ATOM 9472 C CA . ALA B 1 182 ? 5.047 17.062 -5.77 1 91.06 182 ALA B CA 1
ATOM 9473 C C . ALA B 1 182 ? 4.129 16.172 -4.926 1 91.06 182 ALA B C 1
ATOM 9475 O O . ALA B 1 182 ? 3.662 15.133 -5.391 1 91.06 182 ALA B O 1
ATOM 9476 N N . VAL B 1 183 ? 3.975 16.547 -3.74 1 89.81 183 VAL B N 1
ATOM 9477 C CA . VAL B 1 183 ? 3.154 15.75 -2.838 1 89.81 183 VAL B CA 1
ATOM 9478 C C . VAL B 1 183 ? 1.938 16.562 -2.391 1 89.81 183 VAL B C 1
ATOM 9480 O O . VAL B 1 183 ? 2.039 17.766 -2.15 1 89.81 183 VAL B O 1
ATOM 9483 N N . ASP B 1 184 ? 0.823 15.828 -2.387 1 78.12 184 ASP B N 1
ATOM 9484 C CA . ASP B 1 184 ? -0.399 16.438 -1.875 1 78.12 184 ASP B CA 1
ATOM 9485 C C . ASP B 1 184 ? -0.713 15.945 -0.465 1 78.12 184 ASP B C 1
ATOM 9487 O O . ASP B 1 184 ? -0.215 14.898 -0.045 1 78.12 184 ASP B O 1
ATOM 9491 N N . GLY B 1 185 ? -1.399 16.625 0.269 1 73.25 185 GLY B N 1
ATOM 9492 C CA . GLY B 1 185 ? -1.813 16.234 1.605 1 73.25 185 GLY B CA 1
ATOM 9493 C C . GLY B 1 185 ? -0.839 16.672 2.686 1 73.25 185 GLY B C 1
ATOM 9494 O O . GLY B 1 185 ? -0.944 16.234 3.834 1 73.25 185 GLY B O 1
ATOM 9495 N N . GLY B 1 186 ? 0.14 17.375 2.271 1 79.38 186 GLY B N 1
ATOM 9496 C CA . GLY B 1 186 ? 1.089 17.844 3.266 1 79.38 186 GLY B CA 1
ATOM 9497 C C . GLY B 1 186 ? 2.299 16.938 3.414 1 79.38 186 GLY B C 1
ATOM 9498 O O . GLY B 1 186 ? 2.459 15.977 2.66 1 79.38 186 GLY B O 1
ATOM 9499 N N . ILE B 1 187 ? 3.199 17.281 4.324 1 83.06 187 ILE B N 1
ATOM 9500 C CA . ILE B 1 187 ? 4.449 16.547 4.48 1 83.06 187 ILE B CA 1
ATOM 9501 C C . ILE B 1 187 ? 4.574 16.047 5.918 1 83.06 187 ILE B C 1
ATOM 9503 O O . ILE B 1 187 ? 5.684 15.82 6.41 1 83.06 187 ILE B O 1
ATOM 9507 N N . ASP B 1 188 ? 3.471 15.906 6.531 1 84.12 188 ASP B N 1
ATOM 9508 C CA . ASP B 1 188 ? 3.482 15.438 7.914 1 84.12 188 ASP B CA 1
ATOM 9509 C C . ASP B 1 188 ? 3.967 13.992 7.996 1 84.12 188 ASP B C 1
ATOM 9511 O O . ASP B 1 188 ? 4.32 13.508 9.078 1 84.12 188 ASP B O 1
ATOM 9515 N N . TYR B 1 189 ? 4.035 13.305 6.902 1 85.88 189 TYR B N 1
ATOM 9516 C CA . TYR B 1 189 ? 4.477 11.914 6.871 1 85.88 189 TYR B CA 1
ATOM 9517 C C . TYR B 1 189 ? 5.996 11.828 6.98 1 85.88 189 TYR B C 1
ATOM 9519 O O . TYR B 1 189 ? 6.539 10.758 7.281 1 85.88 189 TYR B O 1
ATOM 9527 N N . LEU B 1 190 ? 6.672 12.945 6.848 1 89.62 190 LEU B N 1
ATOM 9528 C CA . LEU B 1 190 ? 8.133 12.938 6.812 1 89.62 190 LEU B CA 1
ATOM 9529 C C . LEU B 1 190 ? 8.711 12.977 8.227 1 89.62 190 LEU B C 1
ATOM 9531 O O . LEU B 1 190 ? 8.195 13.695 9.086 1 89.62 190 LEU B O 1
ATOM 9535 N N . ASN B 1 191 ? 9.711 12.242 8.336 1 89.31 191 ASN B N 1
ATOM 9536 C CA . ASN B 1 191 ? 10.539 12.383 9.531 1 89.31 191 ASN B CA 1
ATOM 9537 C C . ASN B 1 191 ? 11.469 13.594 9.422 1 89.31 191 ASN B C 1
ATOM 9539 O O . ASN B 1 191 ? 12.328 13.648 8.539 1 89.31 191 ASN B O 1
ATOM 9543 N N . PRO B 1 192 ? 11.32 14.453 10.297 1 86.75 192 PRO B N 1
ATOM 9544 C CA . PRO B 1 192 ? 12.109 15.688 10.18 1 86.75 192 PRO B CA 1
ATOM 9545 C C . PRO B 1 192 ? 13.609 15.422 10.195 1 86.75 192 PRO B C 1
ATOM 9547 O O . PRO B 1 192 ? 14.375 16.156 9.57 1 86.75 192 PRO B O 1
ATOM 9550 N N . THR B 1 193 ? 14.062 14.43 10.859 1 86.25 193 THR B N 1
ATOM 9551 C CA . THR B 1 193 ? 15.492 14.148 10.969 1 86.25 193 THR B CA 1
ATOM 9552 C C . THR B 1 193 ? 16.062 13.68 9.633 1 86.25 193 THR B C 1
ATOM 9554 O O . THR B 1 193 ? 17.266 13.68 9.438 1 86.25 193 THR B O 1
ATOM 9557 N N . ASP B 1 194 ? 15.25 13.328 8.758 1 90.56 194 ASP B N 1
ATOM 9558 C CA . ASP B 1 194 ? 15.688 12.875 7.441 1 90.56 194 ASP B CA 1
ATOM 9559 C C . ASP B 1 194 ? 15.875 14.047 6.484 1 90.56 194 ASP B C 1
ATOM 9561 O O . ASP B 1 194 ? 16.406 13.883 5.379 1 90.56 194 ASP B O 1
ATOM 9565 N N . ILE B 1 195 ? 15.539 15.156 6.875 1 90.5 195 ILE B N 1
ATOM 9566 C CA . ILE B 1 195 ? 15.57 16.328 6 1 90.5 195 ILE B CA 1
ATOM 9567 C C . ILE B 1 195 ? 16.953 16.953 6.039 1 90.5 195 ILE B C 1
ATOM 9569 O O . ILE B 1 195 ? 17.531 17.156 7.117 1 90.5 195 ILE B O 1
ATOM 9573 N N . GLU B 1 196 ? 17.469 17.188 4.922 1 89.06 196 GLU B N 1
ATOM 9574 C CA . GLU B 1 196 ? 18.734 17.906 4.785 1 89.06 196 GLU B CA 1
ATOM 9575 C C . GLU B 1 196 ? 18.516 19.406 4.754 1 89.06 196 GLU B C 1
ATOM 9577 O O . GLU B 1 196 ? 19.25 20.156 5.395 1 89.06 196 GLU B O 1
ATOM 9582 N N . SER B 1 197 ? 17.594 19.812 3.957 1 87.88 197 SER B N 1
ATOM 9583 C CA . SER B 1 197 ? 17.312 21.25 3.854 1 87.88 197 SER B CA 1
ATOM 9584 C C . SER B 1 197 ? 15.891 21.5 3.361 1 87.88 197 SER B C 1
ATOM 9586 O O . SER B 1 197 ? 15.266 20.609 2.775 1 87.88 197 SER B O 1
ATOM 9588 N N . ILE B 1 198 ? 15.367 22.625 3.678 1 90.31 198 ILE B N 1
ATOM 9589 C CA . ILE B 1 198 ? 14.078 23.109 3.193 1 90.31 198 ILE B CA 1
ATOM 9590 C C . ILE B 1 198 ? 14.234 24.5 2.594 1 90.31 198 ILE B C 1
ATOM 9592 O O . ILE B 1 198 ? 14.812 25.391 3.221 1 90.31 198 ILE B O 1
ATOM 9596 N N . GLU B 1 199 ? 13.852 24.703 1.359 1 90.5 199 GLU B N 1
ATOM 9597 C CA . GLU B 1 199 ? 13.82 26 0.71 1 90.5 199 GLU B CA 1
ATOM 9598 C C . GLU B 1 199 ? 12.383 26.453 0.451 1 90.5 199 GLU B C 1
ATOM 9600 O O . GLU B 1 199 ? 11.555 25.672 -0.027 1 90.5 199 GLU B O 1
ATOM 9605 N N . ILE B 1 200 ? 12.086 27.594 0.788 1 91.75 200 ILE B N 1
ATOM 9606 C CA . ILE B 1 200 ? 10.781 28.188 0.509 1 91.75 200 ILE B CA 1
ATOM 9607 C C . ILE B 1 200 ? 10.906 29.219 -0.609 1 91.75 200 ILE B C 1
ATOM 9609 O O . ILE B 1 200 ? 11.602 30.219 -0.458 1 91.75 200 ILE B O 1
ATOM 9613 N N . LEU B 1 201 ? 10.273 28.922 -1.647 1 92 201 LEU B N 1
ATOM 9614 C CA . LEU B 1 201 ? 10.188 29.875 -2.756 1 92 201 LEU B CA 1
ATOM 9615 C C . LEU B 1 201 ? 8.984 30.797 -2.586 1 92 201 LEU B C 1
ATOM 9617 O O . LEU B 1 201 ? 7.84 30.375 -2.754 1 92 201 LEU B O 1
ATOM 9621 N N . LYS B 1 202 ? 9.289 32.031 -2.416 1 90.31 202 LYS B N 1
ATOM 9622 C CA . LYS B 1 202 ? 8.227 32.938 -1.961 1 90.31 202 LYS B CA 1
ATOM 9623 C C . LYS B 1 202 ? 7.707 33.812 -3.109 1 90.31 202 LYS B C 1
ATOM 9625 O O . LYS B 1 202 ? 6.535 34.188 -3.119 1 90.31 202 LYS B O 1
ATOM 9630 N N . ASP B 1 203 ? 8.578 34.188 -4.02 1 87.25 203 ASP B N 1
ATOM 9631 C CA . ASP B 1 203 ? 8.117 35.062 -5.09 1 87.25 203 ASP B CA 1
ATOM 9632 C C . ASP B 1 203 ? 7.848 34.281 -6.367 1 87.25 203 ASP B C 1
ATOM 9634 O O . ASP B 1 203 ? 8.141 33.062 -6.441 1 87.25 203 ASP B O 1
ATOM 9638 N N . ALA B 1 204 ? 7.266 34.938 -7.32 1 82.31 204 ALA B N 1
ATOM 9639 C CA . ALA B 1 204 ? 6.836 34.281 -8.555 1 82.31 204 ALA B CA 1
ATOM 9640 C C . ALA B 1 204 ? 8.031 33.812 -9.367 1 82.31 204 ALA B C 1
ATOM 9642 O O . ALA B 1 204 ? 7.969 32.75 -10.023 1 82.31 204 ALA B O 1
ATOM 9643 N N . ALA B 1 205 ? 9.008 34.438 -9.281 1 78.56 205 ALA B N 1
ATOM 9644 C CA . ALA B 1 205 ? 10.18 34.094 -10.086 1 78.56 205 ALA B CA 1
ATOM 9645 C C . ALA B 1 205 ? 10.82 32.812 -9.602 1 78.56 205 ALA B C 1
ATOM 9647 O O . ALA B 1 205 ? 11.211 31.969 -10.398 1 78.56 205 ALA B O 1
ATOM 9648 N N . SER B 1 206 ? 10.922 32.719 -8.414 1 77.25 206 SER B N 1
ATOM 9649 C CA . SER B 1 206 ? 11.539 31.531 -7.875 1 77.25 206 SER B CA 1
ATOM 9650 C C . SER B 1 206 ? 10.641 30.312 -8.078 1 77.25 206 SER B C 1
ATOM 9652 O O . SER B 1 206 ? 11.133 29.188 -8.258 1 77.25 206 SER B O 1
ATOM 9654 N N . ALA B 1 207 ? 9.375 30.484 -8.016 1 81.19 207 ALA B N 1
ATOM 9655 C CA . ALA B 1 207 ? 8.414 29.391 -8.086 1 81.19 207 ALA B CA 1
ATOM 9656 C C . ALA B 1 207 ? 7.965 29.141 -9.523 1 81.19 207 ALA B C 1
ATOM 9658 O O . ALA B 1 207 ? 7.223 28.188 -9.797 1 81.19 207 ALA B O 1
ATOM 9659 N N . ALA B 1 208 ? 8.477 29.875 -10.375 1 79.56 208 ALA B N 1
ATOM 9660 C CA . ALA B 1 208 ? 7.969 29.906 -11.742 1 79.56 208 ALA B CA 1
ATOM 9661 C C . ALA B 1 208 ? 8.148 28.547 -12.43 1 79.56 208 ALA B C 1
ATOM 9663 O O . ALA B 1 208 ? 7.316 28.141 -13.242 1 79.56 208 ALA B O 1
ATOM 9664 N N . VAL B 1 209 ? 9.117 27.953 -12.016 1 79.69 209 VAL B N 1
ATOM 9665 C CA . VAL B 1 209 ? 9.422 26.703 -12.703 1 79.69 209 VAL B CA 1
ATOM 9666 C C . VAL B 1 209 ? 8.398 25.625 -12.32 1 79.69 209 VAL B C 1
ATOM 9668 O O . VAL B 1 209 ? 8.242 24.625 -13.023 1 79.69 209 VAL B O 1
ATOM 9671 N N . TYR B 1 210 ? 7.691 25.906 -11.312 1 83.94 210 TYR B N 1
ATOM 9672 C CA . TYR B 1 210 ? 6.699 24.938 -10.883 1 83.94 210 TYR B CA 1
ATOM 9673 C C . TYR B 1 210 ? 5.301 25.344 -11.336 1 83.94 210 TYR B C 1
ATOM 9675 O O . TYR B 1 210 ? 4.344 24.578 -11.172 1 83.94 210 TYR B O 1
ATOM 9683 N N . GLY B 1 211 ? 5.172 26.469 -11.789 1 80.38 211 GLY B N 1
ATOM 9684 C CA . GLY B 1 211 ? 3.988 26.875 -12.539 1 80.38 211 GLY B CA 1
ATOM 9685 C C . GLY B 1 211 ? 2.783 27.125 -11.648 1 80.38 211 GLY B C 1
ATOM 9686 O O . GLY B 1 211 ? 2.881 27.844 -10.648 1 80.38 211 GLY B O 1
ATOM 9687 N N . ALA B 1 212 ? 1.586 26.609 -12.172 1 77.94 212 ALA B N 1
ATOM 9688 C CA . ALA B 1 212 ? 0.256 26.922 -11.656 1 77.94 212 ALA B CA 1
ATOM 9689 C C . ALA B 1 212 ? 0.089 26.438 -10.219 1 77.94 212 ALA B C 1
ATOM 9691 O O . ALA B 1 212 ? -0.735 26.969 -9.469 1 77.94 212 ALA B O 1
ATOM 9692 N N . ARG B 1 213 ? 0.758 25.594 -9.82 1 79.06 213 ARG B N 1
ATOM 9693 C CA . ARG B 1 213 ? 0.585 25.047 -8.477 1 79.06 213 ARG B CA 1
ATOM 9694 C C . ARG B 1 213 ? 1.364 25.875 -7.453 1 79.06 213 ARG B C 1
ATOM 9696 O O . ARG B 1 213 ? 1.195 25.688 -6.246 1 79.06 213 ARG B O 1
ATOM 9703 N N . ALA B 1 214 ? 2.072 26.812 -7.93 1 83.62 214 ALA B N 1
ATOM 9704 C CA . ALA B 1 214 ? 3.01 27.516 -7.055 1 83.62 214 ALA B CA 1
ATOM 9705 C C . ALA B 1 214 ? 2.51 28.906 -6.719 1 83.62 214 ALA B C 1
ATOM 9707 O O . ALA B 1 214 ? 3.262 29.734 -6.199 1 83.62 214 ALA B O 1
ATOM 9708 N N . ALA B 1 215 ? 1.309 29.141 -7.039 1 82.69 215 ALA B N 1
ATOM 9709 C CA . ALA B 1 215 ? 0.78 30.484 -6.809 1 82.69 215 ALA B CA 1
ATOM 9710 C C . ALA B 1 215 ? 0.876 30.875 -5.336 1 82.69 215 ALA B C 1
ATOM 9712 O O . ALA B 1 215 ? 1.063 32.031 -5.004 1 82.69 215 ALA B O 1
ATOM 9713 N N . ASN B 1 216 ? 0.771 29.922 -4.504 1 87.56 216 ASN B N 1
ATOM 9714 C CA . ASN B 1 216 ? 0.806 30.172 -3.064 1 87.56 216 ASN B CA 1
ATOM 9715 C C . ASN B 1 216 ? 2.17 29.828 -2.471 1 87.56 216 ASN B C 1
ATOM 9717 O O . ASN B 1 216 ? 2.291 29.625 -1.262 1 87.56 216 ASN B O 1
ATOM 9721 N N . GLY B 1 217 ? 3.176 29.734 -3.318 1 89.81 217 GLY B N 1
ATOM 9722 C CA . GLY B 1 217 ? 4.52 29.422 -2.861 1 89.81 217 GLY B CA 1
ATOM 9723 C C . GLY B 1 217 ? 4.855 27.938 -2.961 1 89.81 217 GLY B C 1
ATOM 9724 O O . GLY B 1 217 ? 3.971 27.109 -3.174 1 89.81 217 GLY B O 1
ATOM 9725 N N . VAL B 1 218 ? 6.156 27.656 -2.885 1 91.56 218 VAL B N 1
ATOM 9726 C CA . VAL B 1 218 ? 6.621 26.281 -2.979 1 91.56 218 VAL B CA 1
ATOM 9727 C C . VAL B 1 218 ? 7.523 25.953 -1.791 1 91.56 218 VAL B C 1
ATOM 9729 O O . VAL B 1 218 ? 8.359 26.781 -1.396 1 91.56 218 VAL B O 1
ATOM 9732 N N . VAL B 1 219 ? 7.301 24.844 -1.189 1 91.69 219 VAL B N 1
ATOM 9733 C CA . VAL B 1 219 ? 8.188 24.297 -0.171 1 91.69 219 VAL B CA 1
ATOM 9734 C C . VAL B 1 219 ? 8.984 23.125 -0.753 1 91.69 219 VAL B C 1
ATOM 9736 O O . VAL B 1 219 ? 8.422 22.062 -1.045 1 91.69 219 VAL B O 1
ATOM 9739 N N . LEU B 1 220 ? 10.25 23.359 -0.866 1 92.25 220 LEU B N 1
ATOM 9740 C CA . LEU B 1 220 ? 11.133 22.312 -1.372 1 92.25 220 LEU B CA 1
ATOM 9741 C C . LEU B 1 220 ? 11.805 21.562 -0.225 1 92.25 220 LEU B C 1
ATOM 9743 O O . LEU B 1 220 ? 12.508 22.172 0.589 1 92.25 220 LEU B O 1
ATOM 9747 N N . VAL B 1 221 ? 11.617 20.359 -0.222 1 92.25 221 VAL B N 1
ATOM 9748 C CA . VAL B 1 221 ? 12.242 19.531 0.802 1 92.25 221 VAL B CA 1
ATOM 9749 C C . VAL B 1 221 ? 13.281 18.609 0.159 1 92.25 221 VAL B C 1
ATOM 9751 O O . VAL B 1 221 ? 12.969 17.875 -0.781 1 92.25 221 VAL B O 1
ATOM 9754 N N . THR B 1 222 ? 14.43 18.719 0.637 1 92.19 222 THR B N 1
ATOM 9755 C CA . THR B 1 222 ? 15.5 17.812 0.246 1 92.19 222 THR B CA 1
ATOM 9756 C C . THR B 1 222 ? 15.875 16.891 1.405 1 92.19 222 THR B C 1
ATOM 9758 O O . THR B 1 222 ? 16.188 17.359 2.5 1 92.19 222 THR B O 1
ATOM 9761 N N . THR B 1 223 ? 15.852 15.648 1.197 1 93.44 223 THR B N 1
ATOM 9762 C CA . THR B 1 223 ? 16.188 14.711 2.254 1 93.44 223 THR B CA 1
ATOM 9763 C C . THR B 1 223 ? 17.672 14.336 2.189 1 93.44 223 THR B C 1
ATOM 9765 O O . THR B 1 223 ? 18.344 14.586 1.183 1 93.44 223 THR B O 1
ATOM 9768 N N . LYS B 1 224 ? 18.109 13.836 3.291 1 91.75 224 LYS B N 1
ATOM 9769 C CA . LYS B 1 224 ? 19.531 13.5 3.426 1 91.75 224 LYS B CA 1
ATOM 9770 C C . LYS B 1 224 ? 19.922 12.406 2.434 1 91.75 224 LYS B C 1
ATOM 9772 O O . LYS B 1 224 ? 19.109 11.562 2.066 1 91.75 224 LYS B O 1
ATOM 9777 N N . SER B 1 225 ? 21.188 12.516 2.018 1 89.31 225 SER B N 1
ATOM 9778 C CA . SER B 1 225 ? 21.797 11.523 1.138 1 89.31 225 SER B CA 1
ATOM 9779 C C . SER B 1 225 ? 23.141 11.055 1.681 1 89.31 225 SER B C 1
ATOM 9781 O O . SER B 1 225 ? 23.656 11.633 2.637 1 89.31 225 SER B O 1
ATOM 9783 N N . GLY B 1 226 ? 23.656 10.047 1.056 1 85.94 226 GLY B N 1
ATOM 9784 C CA . GLY B 1 226 ? 24.969 9.586 1.458 1 85.94 226 GLY B CA 1
ATOM 9785 C C . GLY B 1 226 ? 26.094 10.445 0.917 1 85.94 226 GLY B C 1
ATOM 9786 O O . GLY B 1 226 ? 25.859 11.352 0.116 1 85.94 226 GLY B O 1
ATOM 9787 N N . SER B 1 227 ? 27.266 10.25 1.553 1 80 227 SER B N 1
ATOM 9788 C CA . SER B 1 227 ? 28.469 10.922 1.076 1 80 227 SER B CA 1
ATOM 9789 C C . SER B 1 227 ? 29.625 9.938 0.911 1 80 227 SER B C 1
ATOM 9791 O O . SER B 1 227 ? 29.609 8.852 1.498 1 80 227 SER B O 1
ATOM 9793 N N . VAL B 1 228 ? 30.484 10.406 -0.02 1 78.81 228 VAL B N 1
ATOM 9794 C CA . VAL B 1 228 ? 31.672 9.578 -0.205 1 78.81 228 VAL B CA 1
ATOM 9795 C C . VAL B 1 228 ? 32.562 9.664 1.035 1 78.81 228 VAL B C 1
ATOM 9797 O O . VAL B 1 228 ? 33.469 10.484 1.096 1 78.81 228 VAL B O 1
ATOM 9800 N N . ALA B 1 229 ? 32.156 8.992 2.023 1 74.94 229 ALA B N 1
ATOM 9801 C CA . ALA B 1 229 ? 32.844 8.953 3.309 1 74.94 229 ALA B CA 1
ATOM 9802 C C . ALA B 1 229 ? 32.594 7.633 4.031 1 74.94 229 ALA B C 1
ATOM 9804 O O . ALA B 1 229 ? 31.891 6.758 3.504 1 74.94 229 ALA B O 1
ATOM 9805 N N . ARG B 1 230 ? 33.219 7.574 5.117 1 76.12 230 ARG B N 1
ATOM 9806 C CA . ARG B 1 230 ? 33.031 6.395 5.953 1 76.12 230 ARG B CA 1
ATOM 9807 C C . ARG B 1 230 ? 31.578 6.285 6.402 1 76.12 230 ARG B C 1
ATOM 9809 O O . ARG B 1 230 ? 30.906 7.301 6.625 1 76.12 230 ARG B O 1
ATOM 9816 N N . THR B 1 231 ? 31.172 5.086 6.566 1 86.06 231 THR B N 1
ATOM 9817 C CA . THR B 1 231 ? 29.797 4.836 7.004 1 86.06 231 THR B CA 1
ATOM 9818 C C . THR B 1 231 ? 29.609 5.277 8.453 1 86.06 231 THR B C 1
ATOM 9820 O O . THR B 1 231 ? 30.438 4.977 9.312 1 86.06 231 THR B O 1
ATOM 9823 N N . THR B 1 232 ? 28.609 6.016 8.695 1 88.31 232 THR B N 1
ATOM 9824 C CA . THR B 1 232 ? 28.297 6.488 10.039 1 88.31 232 THR B CA 1
ATOM 9825 C C . THR B 1 232 ? 26.891 6.047 10.445 1 88.31 232 THR B C 1
ATOM 9827 O O . THR B 1 232 ? 25.984 5.969 9.602 1 88.31 232 THR B O 1
ATOM 9830 N N . VAL B 1 233 ? 26.75 5.707 11.727 1 91.94 233 VAL B N 1
ATOM 9831 C CA . VAL B 1 233 ? 25.453 5.355 12.297 1 91.94 233 VAL B CA 1
ATOM 9832 C C . VAL B 1 233 ? 25.047 6.41 13.32 1 91.94 233 VAL B C 1
ATOM 9834 O O . VAL B 1 233 ? 25.812 6.734 14.234 1 91.94 233 VAL B O 1
ATOM 9837 N N . ASN B 1 234 ? 23.875 6.898 13.141 1 92.69 234 ASN B N 1
ATOM 9838 C CA . ASN B 1 234 ? 23.344 7.891 14.07 1 92.69 234 ASN B CA 1
ATOM 9839 C C . ASN B 1 234 ? 22.094 7.383 14.773 1 92.69 234 ASN B C 1
ATOM 9841 O O . ASN B 1 234 ? 21.234 6.77 14.148 1 92.69 234 ASN B O 1
ATOM 9845 N N . TYR B 1 235 ? 21.969 7.551 16.047 1 93.94 235 TYR B N 1
ATOM 9846 C CA . TYR B 1 235 ? 20.781 7.234 16.844 1 93.94 235 TYR B CA 1
ATOM 9847 C C . TYR B 1 235 ? 20.312 8.453 17.625 1 93.94 235 TYR B C 1
ATOM 9849 O O . TYR B 1 235 ? 21.047 8.969 18.484 1 93.94 235 TYR B O 1
ATOM 9857 N N . ASP B 1 236 ? 19.125 8.852 17.359 1 93.25 236 ASP B N 1
ATOM 9858 C CA . ASP B 1 236 ? 18.484 9.953 18.078 1 93.25 236 ASP B CA 1
ATOM 9859 C C . ASP B 1 236 ? 17.312 9.453 18.906 1 93.25 236 ASP B C 1
ATOM 9861 O O . ASP B 1 236 ? 16.391 8.82 18.391 1 93.25 236 ASP B O 1
ATOM 9865 N N . PHE B 1 237 ? 17.391 9.773 20.109 1 93.94 237 PHE B N 1
ATOM 9866 C CA . PHE B 1 237 ? 16.359 9.344 21.047 1 93.94 237 PHE B CA 1
ATOM 9867 C C . PHE B 1 237 ? 15.836 10.516 21.859 1 93.94 237 PHE B C 1
ATOM 9869 O O . PHE B 1 237 ? 16.609 11.414 22.234 1 93.94 237 PHE B O 1
ATOM 9876 N N . SER B 1 238 ? 14.508 10.531 22.078 1 94.62 238 SER B N 1
ATOM 9877 C CA . SER B 1 238 ? 13.938 11.484 23.016 1 94.62 238 SER B CA 1
ATOM 9878 C C . SER B 1 238 ? 12.68 10.93 23.672 1 94.62 238 SER B C 1
ATOM 9880 O O . SER B 1 238 ? 11.922 10.195 23.047 1 94.62 238 SER B O 1
ATOM 9882 N N . TYR B 1 239 ? 12.461 11.156 24.969 1 97.06 239 TYR B N 1
ATOM 9883 C CA . TYR B 1 239 ? 11.273 10.852 25.734 1 97.06 239 TYR B CA 1
ATOM 9884 C C . TYR B 1 239 ? 10.82 12.062 26.547 1 97.06 239 TYR B C 1
ATOM 9886 O O . TYR B 1 239 ? 11.641 12.734 27.188 1 97.06 239 TYR B O 1
ATOM 9894 N N . GLY B 1 240 ? 9.5 12.352 26.469 1 97.44 240 GLY B N 1
ATOM 9895 C CA . GLY B 1 240 ? 9.047 13.562 27.125 1 97.44 240 GLY B CA 1
ATOM 9896 C C . GLY B 1 240 ? 7.695 13.398 27.797 1 97.44 240 GLY B C 1
ATOM 9897 O O . GLY B 1 240 ? 7.02 12.391 27.609 1 97.44 240 GLY B O 1
ATOM 9898 N N . TRP B 1 241 ? 7.391 14.391 28.609 1 98.19 241 TRP B N 1
ATOM 9899 C CA . TRP B 1 241 ? 6.141 14.508 29.359 1 98.19 241 TRP B CA 1
ATOM 9900 C C . TRP B 1 241 ? 5.402 15.789 28.969 1 98.19 241 TRP B C 1
ATOM 9902 O O . TRP B 1 241 ? 5.961 16.891 29.078 1 98.19 241 TRP B O 1
ATOM 9912 N N . GLN B 1 242 ? 4.145 15.617 28.531 1 98 242 GLN B N 1
ATOM 9913 C CA . GLN B 1 242 ? 3.342 16.75 28.078 1 98 242 GLN B CA 1
ATOM 9914 C C . GLN B 1 242 ? 2.316 17.156 29.141 1 98 242 GLN B C 1
ATOM 9916 O O . GLN B 1 242 ? 1.703 16.297 29.781 1 98 242 GLN B O 1
ATOM 9921 N N . ASN B 1 243 ? 2.168 18.406 29.344 1 98.12 243 ASN B N 1
ATOM 9922 C CA . ASN B 1 243 ? 1.194 18.969 30.281 1 98.12 243 ASN B CA 1
ATOM 9923 C C . ASN B 1 243 ? 0.552 20.234 29.703 1 98.12 243 ASN B C 1
ATOM 9925 O O . ASN B 1 243 ? 1.139 20.906 28.859 1 98.12 243 ASN B O 1
ATOM 9929 N N . PRO B 1 244 ? -0.748 20.516 30.094 1 96.94 244 PRO B N 1
ATOM 9930 C CA . PRO B 1 244 ? -1.269 21.828 29.719 1 96.94 244 PRO B CA 1
ATOM 9931 C C . PRO B 1 244 ? -0.452 22.969 30.297 1 96.94 244 PRO B C 1
ATOM 9933 O O . PRO B 1 244 ? -0.02 22.906 31.453 1 96.94 244 PRO B O 1
ATOM 9936 N N . TRP B 1 245 ? -0.205 24 29.578 1 95.5 245 TRP B N 1
ATOM 9937 C CA . TRP B 1 245 ? 0.6 25.109 30.062 1 95.5 245 TRP B CA 1
ATOM 9938 C C . TRP B 1 245 ? -0.245 26.078 30.906 1 95.5 245 TRP B C 1
ATOM 9940 O O . TRP B 1 245 ? 0.284 26.828 31.719 1 95.5 245 TRP B O 1
ATOM 9950 N N . ARG B 1 246 ? -1.619 25.953 30.609 1 94.75 246 ARG B N 1
ATOM 9951 C CA . ARG B 1 246 ? -2.529 26.781 31.406 1 94.75 246 ARG B CA 1
ATOM 9952 C C . ARG B 1 246 ? -3.951 26.234 31.344 1 94.75 246 ARG B C 1
ATOM 9954 O O . ARG B 1 246 ? -4.293 25.469 30.438 1 94.75 246 ARG B O 1
ATOM 9961 N N . LYS B 1 247 ? -4.723 26.578 32.344 1 95.19 247 LYS B N 1
ATOM 9962 C CA . LYS B 1 247 ? -6.168 26.375 32.312 1 95.19 247 LYS B CA 1
ATOM 9963 C C . LYS B 1 247 ? -6.902 27.703 32.094 1 95.19 247 LYS B C 1
ATOM 9965 O O . LYS B 1 247 ? -6.34 28.766 32.312 1 95.19 247 LYS B O 1
ATOM 9970 N N . LYS B 1 248 ? -8.008 27.594 31.5 1 95.5 248 LYS B N 1
ATOM 9971 C CA . LYS B 1 248 ? -8.875 28.75 31.406 1 95.5 248 LYS B CA 1
ATOM 9972 C C . LYS B 1 248 ? -9.625 29 32.719 1 95.5 248 LYS B C 1
ATOM 9974 O O . LYS B 1 248 ? -10.195 28.062 33.281 1 95.5 248 LYS B O 1
ATOM 9979 N N . SER B 1 249 ? -9.602 30.219 33.219 1 96.12 249 SER B N 1
ATOM 9980 C CA . SER B 1 249 ? -10.242 30.531 34.469 1 96.12 249 SER B CA 1
ATOM 9981 C C . SER B 1 249 ? -11.758 30.578 34.344 1 96.12 249 SER B C 1
ATOM 9983 O O . SER B 1 249 ? -12.281 31.344 33.5 1 96.12 249 SER B O 1
ATOM 9985 N N . VAL B 1 250 ? -12.492 29.781 35.062 1 97.38 250 VAL B N 1
ATOM 9986 C CA . VAL B 1 250 ? -13.953 29.75 35.094 1 97.38 250 VAL B CA 1
ATOM 9987 C C . VAL B 1 250 ? -14.453 29.844 36.531 1 97.38 250 VAL B C 1
ATOM 9989 O O . VAL B 1 250 ? -13.664 29.828 37.469 1 97.38 250 VAL B O 1
ATOM 9992 N N . LEU B 1 251 ? -15.773 29.906 36.656 1 97.69 251 LEU B N 1
ATOM 9993 C CA . LEU B 1 251 ? -16.359 30.078 38 1 97.69 251 LEU B CA 1
ATOM 9994 C C . LEU B 1 251 ? -16.297 28.781 38.781 1 97.69 251 LEU B C 1
ATOM 9996 O O . LEU B 1 251 ? -16.469 27.703 38.219 1 97.69 251 LEU B O 1
ATOM 10000 N N . ASP B 1 252 ? -15.992 28.922 40.062 1 97.25 252 ASP B N 1
ATOM 10001 C CA . ASP B 1 252 ? -16.172 27.781 40.938 1 97.25 252 ASP B CA 1
ATOM 10002 C C . ASP B 1 252 ? -17.625 27.641 41.375 1 97.25 252 ASP B C 1
ATOM 10004 O O . ASP B 1 252 ? -18.5 28.359 40.906 1 97.25 252 ASP B O 1
ATOM 10008 N N . ALA B 1 253 ? -17.922 26.688 42.219 1 97.94 253 ALA B N 1
ATOM 10009 C CA . ALA B 1 253 ? -19.297 26.375 42.562 1 97.94 253 ALA B CA 1
ATOM 10010 C C . ALA B 1 253 ? -19.969 27.562 43.25 1 97.94 253 ALA B C 1
ATOM 10012 O O . ALA B 1 253 ? -21.125 27.891 42.938 1 97.94 253 ALA B O 1
ATOM 10013 N N . ARG B 1 254 ? -19.312 28.125 44.188 1 97.62 254 ARG B N 1
ATOM 10014 C CA . ARG B 1 254 ? -19.859 29.266 44.938 1 97.62 254 ARG B CA 1
ATOM 10015 C C . ARG B 1 254 ? -20.156 30.438 44 1 97.62 254 ARG B C 1
ATOM 10017 O O . ARG B 1 254 ? -21.25 30.984 44 1 97.62 254 ARG B O 1
ATOM 10024 N N . GLU B 1 255 ? -19.172 30.797 43.281 1 97.62 255 GLU B N 1
ATOM 10025 C CA . GLU B 1 255 ? -19.328 31.891 42.344 1 97.62 255 GLU B CA 1
ATOM 10026 C C . GLU B 1 255 ? -20.438 31.625 41.344 1 97.62 255 GLU B C 1
ATOM 10028 O O . GLU B 1 255 ? -21.188 32.531 40.969 1 97.62 255 GLU B O 1
ATOM 10033 N N . TYR B 1 256 ? -20.422 30.391 40.906 1 98 256 TYR B N 1
ATOM 10034 C CA . TYR B 1 256 ? -21.453 29.984 39.969 1 98 256 TYR B CA 1
ATOM 10035 C C . TYR B 1 256 ? -22.844 30.203 40.531 1 98 256 TYR B C 1
ATOM 10037 O O . TYR B 1 256 ? -23.703 30.781 39.875 1 98 256 TYR B O 1
ATOM 10045 N N . MET B 1 257 ? -23.125 29.828 41.719 1 97.88 257 MET B N 1
ATOM 10046 C CA . MET B 1 257 ? -24.438 29.969 42.375 1 97.88 257 MET B CA 1
ATOM 10047 C C . MET B 1 257 ? -24.797 31.453 42.5 1 97.88 257 MET B C 1
ATOM 10049 O O . MET B 1 257 ? -25.953 31.828 42.25 1 97.88 257 MET B O 1
ATOM 10053 N N . ILE B 1 258 ? -23.828 32.219 42.844 1 97.31 258 ILE B N 1
ATOM 10054 C CA . ILE B 1 258 ? -24.062 33.656 43 1 97.31 258 ILE B CA 1
ATOM 10055 C C . ILE B 1 258 ? -24.469 34.281 41.688 1 97.31 258 ILE B C 1
ATOM 10057 O O . ILE B 1 258 ? -25.438 35.031 41.625 1 97.31 258 ILE B O 1
ATOM 10061 N N . ILE B 1 259 ? -23.75 33.938 40.656 1 97.44 259 ILE B N 1
ATOM 10062 C CA . ILE B 1 259 ? -23.984 34.531 39.344 1 97.44 259 ILE B CA 1
ATOM 10063 C C . ILE B 1 259 ? -25.328 34.062 38.812 1 97.44 259 ILE B C 1
ATOM 10065 O O . ILE B 1 259 ? -26.078 34.844 38.219 1 97.44 259 ILE B O 1
ATOM 10069 N N . MET B 1 260 ? -25.688 32.781 38.969 1 96.81 260 MET B N 1
ATOM 10070 C CA . MET B 1 260 ? -26.969 32.25 38.5 1 96.81 260 MET B CA 1
ATOM 10071 C C . MET B 1 260 ? -28.125 32.938 39.219 1 96.81 260 MET B C 1
ATOM 10073 O O . MET B 1 260 ? -29.125 33.312 38.594 1 96.81 260 MET B O 1
ATOM 10077 N N . ASN B 1 261 ? -28 33.094 40.531 1 97.62 261 ASN B N 1
ATOM 10078 C CA . ASN B 1 261 ? -29.016 33.781 41.312 1 97.62 261 ASN B CA 1
ATOM 10079 C C . ASN B 1 261 ? -29.188 35.25 40.875 1 97.62 261 ASN B C 1
ATOM 10081 O O . ASN B 1 261 ? -30.297 35.75 40.781 1 97.62 261 ASN B O 1
ATOM 10085 N N . GLU B 1 262 ? -28.062 35.875 40.688 1 97.19 262 GLU B N 1
ATOM 10086 C CA . GLU B 1 262 ? -28.109 37.281 40.25 1 97.19 262 GLU B CA 1
ATOM 10087 C C . GLU B 1 262 ? -28.844 37.438 38.938 1 97.19 262 GLU B C 1
ATOM 10089 O O . GLU B 1 262 ? -29.641 38.375 38.75 1 97.19 262 GLU B O 1
ATOM 10094 N N . ALA B 1 263 ? -28.609 36.562 38 1 96.88 263 ALA B N 1
ATOM 10095 C CA . ALA B 1 263 ? -29.281 36.625 36.688 1 96.88 263 ALA B CA 1
ATOM 10096 C C . ALA B 1 263 ? -30.797 36.5 36.875 1 96.88 263 ALA B C 1
ATOM 10098 O O . ALA B 1 263 ? -31.562 37.219 36.219 1 96.88 263 ALA B O 1
ATOM 10099 N N . LEU B 1 264 ? -31.203 35.625 37.75 1 96.5 264 LEU B N 1
ATOM 10100 C CA . LEU B 1 264 ? -32.625 35.406 38 1 96.5 264 LEU B CA 1
ATOM 10101 C C . LEU B 1 264 ? -33.25 36.625 38.688 1 96.5 264 LEU B C 1
ATOM 10103 O O . LEU B 1 264 ? -34.312 37.094 38.312 1 96.5 264 LEU B O 1
ATOM 10107 N N . ARG B 1 265 ? -32.5 37.156 39.625 1 96.25 265 ARG B N 1
ATOM 10108 C CA . ARG B 1 265 ? -33 38.344 40.344 1 96.25 265 ARG B CA 1
ATOM 10109 C C . ARG B 1 265 ? -33.156 39.531 39.406 1 96.25 265 ARG B C 1
ATOM 10111 O O . ARG B 1 265 ? -34.156 40.25 39.469 1 96.25 265 ARG B O 1
ATOM 10118 N N . ASN B 1 266 ? -32.156 39.688 38.625 1 96.56 266 ASN B N 1
ATOM 10119 C CA . ASN B 1 266 ? -32.188 40.812 37.688 1 96.56 266 ASN B CA 1
ATOM 10120 C C . ASN B 1 266 ? -33.344 40.688 36.688 1 96.56 266 ASN B C 1
ATOM 10122 O O . ASN B 1 266 ? -33.812 41.656 36.125 1 96.56 266 ASN B O 1
ATOM 10126 N N . ASP B 1 267 ? -33.812 39.531 36.5 1 95.94 267 ASP B N 1
ATOM 10127 C CA . ASP B 1 267 ? -34.906 39.281 35.594 1 95.94 267 ASP B CA 1
ATOM 10128 C C . ASP B 1 267 ? -36.25 39.25 36.344 1 95.94 267 ASP B C 1
ATOM 10130 O O . ASP B 1 267 ? -37.281 39 35.75 1 95.94 267 ASP B O 1
ATOM 10134 N N . GLY B 1 268 ? -36.281 39.438 37.594 1 94.69 268 GLY B N 1
ATOM 10135 C CA . GLY B 1 268 ? -37.469 39.469 38.375 1 94.69 268 GLY B CA 1
ATOM 10136 C C . GLY B 1 268 ? -37.938 38.125 38.875 1 94.69 268 GLY B C 1
ATOM 10137 O O . GLY B 1 268 ? -39.094 37.938 39.25 1 94.69 268 GLY B O 1
ATOM 10138 N N . ASN B 1 269 ? -37.062 37.188 38.812 1 96.31 269 ASN B N 1
ATOM 10139 C CA . ASN B 1 269 ? -37.406 35.844 39.25 1 96.31 269 ASN B CA 1
ATOM 10140 C C . ASN B 1 269 ? -36.781 35.531 40.625 1 96.31 269 ASN B C 1
ATOM 10142 O O . ASN B 1 269 ? -35.875 36.219 41.062 1 96.31 269 ASN B O 1
ATOM 10146 N N . ALA B 1 270 ? -37.25 34.438 41.281 1 96.06 270 ALA B N 1
ATOM 10147 C CA . ALA B 1 270 ? -36.688 34 42.562 1 96.06 270 ALA B CA 1
ATOM 10148 C C . ALA B 1 270 ? -35.344 33.312 42.375 1 96.06 270 ALA B C 1
ATOM 10150 O O . ALA B 1 270 ? -35.125 32.625 41.375 1 96.06 270 ALA B O 1
ATOM 10151 N N . PRO B 1 271 ? -34.5 33.594 43.344 1 95.62 271 PRO B N 1
ATOM 10152 C CA . PRO B 1 271 ? -33.219 32.906 43.25 1 95.62 271 PRO B CA 1
ATOM 10153 C C . PRO B 1 271 ? -33.344 31.391 43.281 1 95.62 271 PRO B C 1
ATOM 10155 O O . PRO B 1 271 ? -34.25 30.875 43.969 1 95.62 271 PRO B O 1
ATOM 10158 N N . ARG B 1 272 ? -32.469 30.734 42.562 1 94.94 272 ARG B N 1
ATOM 10159 C CA . ARG B 1 272 ? -32.5 29.281 42.5 1 94.94 272 ARG B CA 1
ATOM 10160 C C . ARG B 1 272 ? -31.828 28.672 43.719 1 94.94 272 ARG B C 1
ATOM 10162 O O . ARG B 1 272 ? -32.25 27.609 44.219 1 94.94 272 ARG B O 1
ATOM 10169 N N . TYR B 1 273 ? -30.781 29.359 44.25 1 96.75 273 TYR B N 1
ATOM 10170 C CA . TYR B 1 273 ? -30 28.812 45.375 1 96.75 273 TYR B CA 1
ATOM 10171 C C . TYR B 1 273 ? -30.172 29.656 46.625 1 96.75 273 TYR B C 1
ATOM 10173 O O . TYR B 1 273 ? -30.219 30.891 46.562 1 96.75 273 TYR B O 1
ATOM 10181 N N . SER B 1 274 ? -30.156 28.969 47.781 1 96.56 274 SER B N 1
ATOM 10182 C CA . SER B 1 274 ? -30.281 29.656 49.062 1 96.56 274 SER B CA 1
ATOM 10183 C C . SER B 1 274 ? -28.922 30.109 49.594 1 96.56 274 SER B C 1
ATOM 10185 O O . SER B 1 274 ? -27.891 29.672 49.094 1 96.56 274 SER B O 1
ATOM 10187 N N . ASN B 1 275 ? -28.984 30.984 50.531 1 94.81 275 ASN B N 1
ATOM 10188 C CA . ASN B 1 275 ? -27.75 31.469 51.156 1 94.81 275 ASN B CA 1
ATOM 10189 C C . ASN B 1 275 ? -26.969 30.344 51.812 1 94.81 275 ASN B C 1
ATOM 10191 O O . ASN B 1 275 ? -25.75 30.344 51.844 1 94.81 275 ASN B O 1
ATOM 10195 N N . GLU B 1 276 ? -27.688 29.453 52.344 1 94.69 276 GLU B N 1
ATOM 10196 C CA . GLU B 1 276 ? -27.062 28.297 53 1 94.69 276 GLU B CA 1
ATOM 10197 C C . GLU B 1 276 ? -26.359 27.406 52 1 94.69 276 GLU B C 1
ATOM 10199 O O . GLU B 1 276 ? -25.266 26.906 52.25 1 94.69 276 GLU B O 1
ATOM 10204 N N . GLN B 1 277 ? -27 27.25 50.844 1 95 277 GLN B N 1
ATOM 10205 C CA . GLN B 1 277 ? -26.406 26.453 49.75 1 95 277 GLN B CA 1
ATOM 10206 C C . GLN B 1 277 ? -25.141 27.109 49.219 1 95 277 GLN B C 1
ATOM 10208 O O . GLN B 1 277 ? -24.141 26.438 48.969 1 95 277 GLN B O 1
ATOM 10213 N N . ILE B 1 278 ? -25.172 28.359 49.062 1 96.56 278 ILE B N 1
ATOM 10214 C CA . ILE B 1 278 ? -24.031 29.125 48.562 1 96.56 278 ILE B CA 1
ATOM 10215 C C . ILE B 1 278 ? -22.875 29.062 49.562 1 96.56 278 ILE B C 1
ATOM 10217 O O . ILE B 1 278 ? -21.719 28.875 49.156 1 96.56 278 ILE B O 1
ATOM 10221 N N . ALA B 1 279 ? -23.172 29.188 50.812 1 93.62 279 ALA B N 1
ATOM 10222 C CA . ALA B 1 279 ? -22.156 29.156 51.875 1 93.62 279 ALA B CA 1
ATOM 10223 C C . ALA B 1 279 ? -21.516 27.766 51.969 1 93.62 279 ALA B C 1
ATOM 10225 O O . ALA B 1 279 ? -20.328 27.641 52.281 1 93.62 279 ALA B O 1
ATOM 10226 N N . GLY B 1 280 ? -22.25 26.797 51.625 1 92.75 280 GLY B N 1
ATOM 10227 C CA . GLY B 1 280 ? -21.766 25.438 51.75 1 92.75 280 GLY B CA 1
ATOM 10228 C C . GLY B 1 280 ? -21.219 24.875 50.438 1 92.75 280 GLY B C 1
ATOM 10229 O O . GLY B 1 280 ? -20.734 23.75 50.406 1 92.75 280 GLY B O 1
ATOM 10230 N N . ALA B 1 281 ? -21.312 25.578 49.375 1 92.31 281 ALA B N 1
ATOM 10231 C CA . ALA B 1 281 ? -21.016 25.062 48.031 1 92.31 281 ALA B CA 1
ATOM 10232 C C . ALA B 1 281 ? -19.531 24.75 47.875 1 92.31 281 ALA B C 1
ATOM 10234 O O . ALA B 1 281 ? -19.156 23.844 47.125 1 92.31 281 ALA B O 1
ATOM 10235 N N . GLY B 1 282 ? -18.562 25.406 48.688 1 92.44 282 GLY B N 1
ATOM 10236 C CA . GLY B 1 282 ? -17.125 25.219 48.469 1 92.44 282 GLY B CA 1
ATOM 10237 C C . GLY B 1 282 ? -16.688 25.578 47.062 1 92.44 282 GLY B C 1
ATOM 10238 O O . GLY B 1 282 ? -17.25 26.453 46.438 1 92.44 282 GLY B O 1
ATOM 10239 N N . ARG B 1 283 ? -15.594 24.859 46.5 1 94.31 283 ARG B N 1
ATOM 10240 C CA . ARG B 1 283 ? -15.047 25.156 45.188 1 94.31 283 ARG B CA 1
ATOM 10241 C C . ARG B 1 283 ? -15.742 24.344 44.094 1 94.31 283 ARG B C 1
ATOM 10243 O O . ARG B 1 283 ? -15.82 24.766 42.938 1 94.31 283 ARG B O 1
ATOM 10250 N N . GLY B 1 284 ? -16.281 23.266 44.406 1 96.81 284 GLY B N 1
ATOM 10251 C CA . GLY B 1 284 ? -16.938 22.375 43.438 1 96.81 284 GLY B CA 1
ATOM 10252 C C . GLY B 1 284 ? -15.953 21.609 42.594 1 96.81 284 GLY B C 1
ATOM 10253 O O . GLY B 1 284 ? -14.82 21.344 43 1 96.81 284 GLY B O 1
ATOM 10254 N N . THR B 1 285 ? -16.422 21.125 41.438 1 97.44 285 THR B N 1
ATOM 10255 C CA . THR B 1 285 ? -15.633 20.281 40.562 1 97.44 285 THR B CA 1
ATOM 10256 C C . THR B 1 285 ? -14.898 21.156 39.531 1 97.44 285 THR B C 1
ATOM 10258 O O . THR B 1 285 ? -15.516 21.953 38.844 1 97.44 285 THR B O 1
ATOM 10261 N N . ASP B 1 286 ? -13.57 21.047 39.469 1 97.69 286 ASP B N 1
ATOM 10262 C CA . ASP B 1 286 ? -12.797 21.594 38.344 1 97.69 286 ASP B CA 1
ATOM 10263 C C . ASP B 1 286 ? -12.766 20.641 37.156 1 97.69 286 ASP B C 1
ATOM 10265 O O . ASP B 1 286 ? -11.867 19.797 37.062 1 97.69 286 ASP B O 1
ATOM 10269 N N . TRP B 1 287 ? -13.602 20.875 36.281 1 97.75 287 TRP B N 1
ATOM 10270 C CA . TRP B 1 287 ? -13.805 19.938 35.188 1 97.75 287 TRP B CA 1
ATOM 10271 C C . TRP B 1 287 ? -12.594 19.922 34.25 1 97.75 287 TRP B C 1
ATOM 10273 O O . TRP B 1 287 ? -12.344 18.922 33.594 1 97.75 287 TRP B O 1
ATOM 10283 N N . GLN B 1 288 ? -11.844 21.016 34.156 1 97.44 288 GLN B N 1
ATOM 10284 C CA . GLN B 1 288 ? -10.633 21.016 33.344 1 97.44 288 GLN B CA 1
ATOM 10285 C C . GLN B 1 288 ? -9.586 20.062 33.906 1 97.44 288 GLN B C 1
ATOM 10287 O O . GLN B 1 288 ? -8.977 19.281 33.188 1 97.44 288 GLN B O 1
ATOM 10292 N N . ASP B 1 289 ? -9.43 20.125 35.156 1 97.31 289 ASP B N 1
ATOM 10293 C CA . ASP B 1 289 ? -8.453 19.266 35.812 1 97.31 289 ASP B CA 1
ATOM 10294 C C . ASP B 1 289 ? -8.844 17.797 35.688 1 97.31 289 ASP B C 1
ATOM 10296 O O . ASP B 1 289 ? -7.977 16.922 35.562 1 97.31 289 ASP B O 1
ATOM 10300 N N . GLU B 1 290 ? -10.156 17.547 35.75 1 97.31 290 GLU B N 1
ATOM 10301 C CA . GLU B 1 290 ? -10.641 16.172 35.594 1 97.31 290 GLU B CA 1
ATOM 10302 C C . GLU B 1 290 ? -10.414 15.656 34.188 1 97.31 290 GLU B C 1
ATOM 10304 O O . GLU B 1 290 ? -10.273 14.445 33.969 1 97.31 290 GLU B O 1
ATOM 10309 N N . THR B 1 291 ? -10.367 16.516 33.281 1 97.88 291 THR B N 1
ATOM 10310 C CA . THR B 1 291 ? -10.359 16.141 31.859 1 97.88 291 THR B CA 1
ATOM 10311 C C . THR B 1 291 ? -8.93 16 31.344 1 97.88 291 THR B C 1
ATOM 10313 O O . THR B 1 291 ? -8.656 15.148 30.5 1 97.88 291 THR B O 1
ATOM 10316 N N . PHE B 1 292 ? -7.992 16.766 31.797 1 98.19 292 PHE B N 1
ATOM 10317 C CA . PHE B 1 292 ? -6.625 16.766 31.281 1 98.19 292 PHE B CA 1
ATOM 10318 C C . PHE B 1 292 ? -5.902 15.477 31.656 1 98.19 292 PHE B C 1
ATOM 10320 O O . PHE B 1 292 ? -6.121 14.922 32.719 1 98.19 292 PHE B O 1
ATOM 10327 N N . ASN B 1 293 ? -5.102 15.023 30.734 1 98.06 293 ASN B N 1
ATOM 10328 C CA . ASN B 1 293 ? -4.16 13.922 30.922 1 98.06 293 ASN B CA 1
ATOM 10329 C C . ASN B 1 293 ? -2.754 14.43 31.219 1 98.06 293 ASN B C 1
ATOM 10331 O O . ASN B 1 293 ? -1.994 14.75 30.312 1 98.06 293 ASN B O 1
ATOM 10335 N N . TYR B 1 294 ? -2.41 14.414 32.469 1 97.88 294 TYR B N 1
ATOM 10336 C CA . TYR B 1 294 ? -1.129 14.977 32.875 1 97.88 294 TYR B CA 1
ATOM 10337 C C . TYR B 1 294 ? 0.008 14 32.594 1 97.88 294 TYR B C 1
ATOM 10339 O O . TYR B 1 294 ? -0.19 12.781 32.625 1 97.88 294 TYR B O 1
ATOM 10347 N N . ASP B 1 295 ? 1.137 14.531 32.25 1 98.12 295 ASP B N 1
ATOM 10348 C CA . ASP B 1 295 ? 2.352 13.781 31.953 1 98.12 295 ASP B CA 1
ATOM 10349 C C . ASP B 1 295 ? 2.123 12.82 30.797 1 98.12 295 ASP B C 1
ATOM 10351 O O . ASP B 1 295 ? 2.518 11.648 30.859 1 98.12 295 ASP B O 1
ATOM 10355 N N . ALA B 1 296 ? 1.328 13.305 29.828 1 98.31 296 ALA B N 1
ATOM 10356 C CA . ALA B 1 296 ? 1.104 12.484 28.641 1 98.31 296 ALA B CA 1
ATOM 10357 C C . ALA B 1 296 ? 2.42 12.164 27.938 1 98.31 296 ALA B C 1
ATOM 10359 O O . ALA B 1 296 ? 3.215 13.062 27.641 1 98.31 296 ALA B O 1
ATOM 10360 N N . PRO B 1 297 ? 2.68 10.961 27.625 1 97.88 297 PRO B N 1
ATOM 10361 C CA . PRO B 1 297 ? 3.979 10.578 27.062 1 97.88 297 PRO B CA 1
ATOM 10362 C C . PRO B 1 297 ? 4.125 10.977 25.594 1 97.88 297 PRO B C 1
ATOM 10364 O O . PRO B 1 297 ? 3.145 10.953 24.844 1 97.88 297 PRO B O 1
ATOM 10367 N N . ILE B 1 298 ? 5.316 11.352 25.141 1 96.56 298 ILE B N 1
ATOM 10368 C CA . ILE B 1 298 ? 5.762 11.57 23.766 1 96.56 298 ILE B CA 1
ATOM 10369 C C . ILE B 1 298 ? 7.152 10.961 23.578 1 96.56 298 ILE B C 1
ATOM 10371 O O . ILE B 1 298 ? 8.023 11.109 24.438 1 96.56 298 ILE B O 1
ATOM 10375 N N . GLN B 1 299 ? 7.344 10.234 22.594 1 96.25 299 GLN B N 1
ATOM 10376 C CA . GLN B 1 299 ? 8.648 9.617 22.406 1 96.25 299 GLN B CA 1
ATOM 10377 C C . GLN B 1 299 ? 9.031 9.586 20.922 1 96.25 299 GLN B C 1
ATOM 10379 O O . GLN B 1 299 ? 8.156 9.562 20.062 1 96.25 299 GLN B O 1
ATOM 10384 N N . ASN B 1 300 ? 10.289 9.672 20.625 1 94.44 300 ASN B N 1
ATOM 10385 C CA . ASN B 1 300 ? 10.875 9.648 19.281 1 94.44 300 ASN B CA 1
ATOM 10386 C C . ASN B 1 300 ? 12.133 8.781 19.234 1 94.44 300 ASN B C 1
ATOM 10388 O O . ASN B 1 300 ? 13 8.891 20.094 1 94.44 300 ASN B O 1
ATOM 10392 N N . HIS B 1 301 ? 12.219 7.84 18.344 1 95.38 301 HIS B N 1
ATOM 10393 C CA . HIS B 1 301 ? 13.375 7.004 18.047 1 95.38 301 HIS B CA 1
ATOM 10394 C C . HIS B 1 301 ? 13.742 7.074 16.578 1 95.38 301 HIS B C 1
ATOM 10396 O O . HIS B 1 301 ? 12.875 6.898 15.711 1 95.38 301 HIS B O 1
ATOM 10402 N N . GLN B 1 302 ? 14.992 7.398 16.297 1 93.94 302 GLN B N 1
ATOM 10403 C CA . GLN B 1 302 ? 15.438 7.441 14.914 1 93.94 302 GLN B CA 1
ATOM 10404 C C . GLN B 1 302 ? 16.844 6.844 14.766 1 93.94 302 GLN B C 1
ATOM 10406 O O . GLN B 1 302 ? 17.75 7.207 15.508 1 93.94 302 GLN B O 1
ATOM 10411 N N . VAL B 1 303 ? 17.016 5.984 13.875 1 94.62 303 VAL B N 1
ATOM 10412 C CA . VAL B 1 303 ? 18.312 5.414 13.531 1 94.62 303 VAL B CA 1
ATOM 10413 C C . VAL B 1 303 ? 18.578 5.617 12.039 1 94.62 303 VAL B C 1
ATOM 10415 O O . VAL B 1 303 ? 17.688 5.441 11.211 1 94.62 303 VAL B O 1
ATOM 10418 N N . SER B 1 304 ? 19.75 6.074 11.711 1 94.25 304 SER B N 1
ATOM 10419 C CA . SER B 1 304 ? 20.109 6.234 10.305 1 94.25 304 SER B CA 1
ATOM 10420 C C . SER B 1 304 ? 21.531 5.75 10.039 1 94.25 304 SER B C 1
ATOM 10422 O O . SER B 1 304 ? 22.375 5.762 10.938 1 94.25 304 SER B O 1
ATOM 10424 N N . ILE B 1 305 ? 21.781 5.344 8.891 1 92.88 305 ILE B N 1
ATOM 10425 C CA . ILE B 1 305 ? 23.094 4.91 8.383 1 92.88 305 ILE B CA 1
ATOM 10426 C C . ILE B 1 305 ? 23.391 5.613 7.066 1 92.88 305 ILE B C 1
ATOM 10428 O O . ILE B 1 305 ? 22.547 5.668 6.176 1 92.88 305 ILE B O 1
ATOM 10432 N N . GLN B 1 306 ? 24.547 6.18 6.941 1 92.31 306 GLN B N 1
ATOM 10433 C CA . GLN B 1 306 ? 24.922 6.848 5.695 1 92.31 306 GLN B CA 1
ATOM 10434 C C . GLN B 1 306 ? 26.375 6.594 5.348 1 92.31 306 GLN B C 1
ATOM 10436 O O . GLN B 1 306 ? 27.219 6.418 6.234 1 92.31 306 GLN B O 1
ATOM 10441 N N . GLY B 1 307 ? 26.688 6.527 4.121 1 87.75 307 GLY B N 1
ATOM 10442 C CA . GLY B 1 307 ? 28.016 6.305 3.604 1 87.75 307 GLY B CA 1
ATOM 10443 C C . GLY B 1 307 ? 28.062 6.121 2.1 1 87.75 307 GLY B C 1
ATOM 10444 O O . GLY B 1 307 ? 27.094 6.449 1.404 1 87.75 307 GLY B O 1
ATOM 10445 N N . GLY B 1 308 ? 29.266 5.84 1.609 1 85.44 308 GLY B N 1
ATOM 10446 C CA . GLY B 1 308 ? 29.359 5.578 0.182 1 85.44 308 GLY B CA 1
ATOM 10447 C C . GLY B 1 308 ? 30.766 5.699 -0.368 1 85.44 308 GLY B C 1
ATOM 10448 O O . GLY B 1 308 ? 31.703 5.934 0.385 1 85.44 308 GLY B O 1
ATOM 10449 N N . SER B 1 309 ? 30.812 5.387 -1.655 1 82.81 309 SER B N 1
ATOM 10450 C CA . SER B 1 309 ? 32.031 5.5 -2.459 1 82.81 309 SER B CA 1
ATOM 10451 C C . SER B 1 309 ? 31.766 6.246 -3.762 1 82.81 309 SER B C 1
ATOM 10453 O O . SER B 1 309 ? 30.672 6.809 -3.951 1 82.81 309 SER B O 1
ATOM 10455 N N . ASP B 1 310 ? 32.719 6.266 -4.582 1 76.94 310 ASP B N 1
ATOM 10456 C CA . ASP B 1 310 ? 32.594 6.945 -5.863 1 76.94 310 ASP B CA 1
ATOM 10457 C C . ASP B 1 310 ? 31.578 6.23 -6.766 1 76.94 310 ASP B C 1
ATOM 10459 O O . ASP B 1 310 ? 31 6.844 -7.66 1 76.94 310 ASP B O 1
ATOM 10463 N N . GLN B 1 311 ? 31.391 5.039 -6.492 1 80.62 311 GLN B N 1
ATOM 10464 C CA . GLN B 1 311 ? 30.469 4.27 -7.324 1 80.62 311 GLN B CA 1
ATOM 10465 C C . GLN B 1 311 ? 29.031 4.453 -6.871 1 80.62 311 GLN B C 1
ATOM 10467 O O . GLN B 1 311 ? 28.094 4.219 -7.645 1 80.62 311 GLN B O 1
ATOM 10472 N N . GLY B 1 312 ? 28.984 4.891 -5.57 1 85.62 312 GLY B N 1
ATOM 10473 C CA . GLY B 1 312 ? 27.625 5.078 -5.082 1 85.62 312 GLY B CA 1
ATOM 10474 C C . GLY B 1 312 ? 27.578 5.551 -3.643 1 85.62 312 GLY B C 1
ATOM 10475 O O . GLY B 1 312 ? 28.5 5.293 -2.863 1 85.62 312 GLY B O 1
ATOM 10476 N N . THR B 1 313 ? 26.531 6.23 -3.32 1 89.69 313 THR B N 1
ATOM 10477 C CA . THR B 1 313 ? 26.281 6.68 -1.957 1 89.69 313 THR B CA 1
ATOM 10478 C C . THR B 1 313 ? 24.906 6.219 -1.48 1 89.69 313 THR B C 1
ATOM 10480 O O . THR B 1 313 ? 24.016 5.938 -2.293 1 89.69 313 THR B O 1
ATOM 10483 N N . PHE B 1 314 ? 24.781 6.074 -0.116 1 90.5 314 PHE B N 1
ATOM 10484 C CA . PHE B 1 314 ? 23.516 5.566 0.394 1 90.5 314 PHE B CA 1
ATOM 10485 C C . PHE B 1 314 ? 23.156 6.242 1.71 1 90.5 314 PHE B C 1
ATOM 10487 O O . PHE B 1 314 ? 24.031 6.684 2.451 1 90.5 314 PHE B O 1
ATOM 10494 N N . PHE B 1 315 ? 21.922 6.34 1.96 1 94.12 315 PHE B N 1
ATOM 10495 C CA . PHE B 1 315 ? 21.312 6.797 3.205 1 94.12 315 PHE B CA 1
ATOM 10496 C C . PHE B 1 315 ? 20.094 5.949 3.555 1 94.12 315 PHE B C 1
ATOM 10498 O O . PHE B 1 315 ? 19.156 5.84 2.758 1 94.12 315 PHE B O 1
ATOM 10505 N N . LEU B 1 316 ? 20.141 5.32 4.734 1 93.12 316 LEU B N 1
ATOM 10506 C CA . LEU B 1 316 ? 19.031 4.531 5.27 1 93.12 316 LEU B CA 1
ATOM 10507 C C . LEU B 1 316 ? 18.578 5.074 6.625 1 93.12 316 LEU B C 1
ATOM 10509 O O . LEU B 1 316 ? 19.406 5.434 7.461 1 93.12 316 LEU B O 1
ATOM 10513 N N . SER B 1 317 ? 17.234 5.094 6.77 1 95.75 317 SER B N 1
ATOM 10514 C CA . SER B 1 317 ? 16.75 5.617 8.039 1 95.75 317 SER B CA 1
ATOM 10515 C C . SER B 1 317 ? 15.461 4.926 8.477 1 95.75 317 SER B C 1
ATOM 10517 O O . SER B 1 317 ? 14.641 4.543 7.641 1 95.75 317 SER B O 1
ATOM 10519 N N . PHE B 1 318 ? 15.312 4.719 9.75 1 94.69 318 PHE B N 1
ATOM 10520 C CA . PHE B 1 318 ? 14.094 4.254 10.406 1 94.69 318 PHE B CA 1
ATOM 10521 C C . PHE B 1 318 ? 13.711 5.172 11.562 1 94.69 318 PHE B C 1
ATOM 10523 O O . PHE B 1 318 ? 14.555 5.523 12.391 1 94.69 318 PHE B O 1
ATOM 10530 N N . GLY B 1 319 ? 12.438 5.555 11.578 1 95.06 319 GLY B N 1
ATOM 10531 C CA . GLY B 1 319 ? 11.945 6.418 12.641 1 95.06 319 GLY B CA 1
ATOM 10532 C C . GLY B 1 319 ? 10.648 5.93 13.258 1 95.06 319 GLY B C 1
ATOM 10533 O O . GLY B 1 319 ? 9.781 5.41 12.555 1 95.06 319 GLY B O 1
ATOM 10534 N N . TYR B 1 320 ? 10.516 6.012 14.562 1 95.94 320 TYR B N 1
ATOM 10535 C CA . TYR B 1 320 ? 9.297 5.754 15.312 1 95.94 320 TYR B CA 1
ATOM 10536 C C . TYR B 1 320 ? 8.922 6.957 16.172 1 95.94 320 TYR B C 1
ATOM 10538 O O . TYR B 1 320 ? 9.742 7.449 16.953 1 95.94 320 TYR B O 1
ATOM 10546 N N . PHE B 1 321 ? 7.742 7.426 15.977 1 95.44 321 PHE B N 1
ATOM 10547 C CA . PHE B 1 321 ? 7.219 8.562 16.734 1 95.44 321 PHE B CA 1
ATOM 10548 C C . PHE B 1 321 ? 5.859 8.227 17.328 1 95.44 321 PHE B C 1
ATOM 10550 O O . PHE B 1 321 ? 4.984 7.699 16.656 1 95.44 321 PHE B O 1
ATOM 10557 N N . SER B 1 322 ? 5.688 8.484 18.656 1 96.94 322 SER B N 1
ATOM 10558 C CA . SER B 1 322 ? 4.418 8.266 19.344 1 96.94 322 SER B CA 1
ATOM 10559 C C . SER B 1 322 ? 4.09 9.422 20.281 1 96.94 322 SER B C 1
ATOM 10561 O O . SER B 1 322 ? 4.973 9.945 20.953 1 96.94 322 SER B O 1
ATOM 10563 N N . GLN B 1 323 ? 2.762 9.828 20.266 1 96.38 323 GLN B N 1
ATOM 10564 C CA . GLN B 1 323 ? 2.314 10.945 21.094 1 96.38 323 GLN B CA 1
ATOM 10565 C C . GLN B 1 323 ? 0.899 10.719 21.609 1 96.38 323 GLN B C 1
ATOM 10567 O O . GLN B 1 323 ? -0.028 10.492 20.828 1 96.38 323 GLN B O 1
ATOM 10572 N N . ASP B 1 324 ? 0.818 10.812 22.984 1 98.06 324 ASP B N 1
ATOM 10573 C CA . ASP B 1 324 ? -0.501 10.812 23.609 1 98.06 324 ASP B CA 1
ATOM 10574 C C . ASP B 1 324 ? -1.027 12.234 23.781 1 98.06 324 ASP B C 1
ATOM 10576 O O . ASP B 1 324 ? -0.256 13.156 24.047 1 98.06 324 ASP B O 1
ATOM 10580 N N . GLY B 1 325 ? -2.336 12.352 23.641 1 98 325 GLY B N 1
ATOM 10581 C CA . GLY B 1 325 ? -2.93 13.664 23.844 1 98 325 GLY B CA 1
ATOM 10582 C C . GLY B 1 325 ? -3.035 14.055 25.312 1 98 325 GLY B C 1
ATOM 10583 O O . GLY B 1 325 ? -3.229 13.195 26.172 1 98 325 GLY B O 1
ATOM 10584 N N . ILE B 1 326 ? -2.955 15.312 25.594 1 98.12 326 ILE B N 1
ATOM 10585 C CA . ILE B 1 326 ? -3.143 15.812 26.953 1 98.12 326 ILE B CA 1
ATOM 10586 C C . ILE B 1 326 ? -4.629 15.812 27.312 1 98.12 326 ILE B C 1
ATOM 10588 O O . ILE B 1 326 ? -5.008 16.094 28.453 1 98.12 326 ILE B O 1
ATOM 10592 N N . VAL B 1 327 ? -5.434 15.547 26.328 1 98 327 VAL B N 1
ATOM 10593 C CA . VAL B 1 327 ? -6.852 15.25 26.5 1 98 327 VAL B CA 1
ATOM 10594 C C . VAL B 1 327 ? -7.215 13.969 25.766 1 98 327 VAL B C 1
ATOM 10596 O O . VAL B 1 327 ? -7.043 13.883 24.547 1 98 327 VAL B O 1
ATOM 10599 N N . GLY B 1 328 ? -7.645 12.953 26.469 1 97.5 328 GLY B N 1
ATOM 10600 C CA . GLY B 1 328 ? -8.18 11.75 25.859 1 97.5 328 GLY B CA 1
ATOM 10601 C C . GLY B 1 328 ? -7.109 10.727 25.516 1 97.5 328 GLY B C 1
ATOM 10602 O O . GLY B 1 328 ? -7.418 9.586 25.172 1 97.5 328 GLY B O 1
ATOM 10603 N N . GLY B 1 329 ? -5.84 11.109 25.672 1 97.56 329 GLY B N 1
ATOM 10604 C CA . GLY B 1 329 ? -4.777 10.18 25.312 1 97.56 329 GLY B CA 1
ATOM 10605 C C . GLY B 1 329 ? -4.801 8.906 26.141 1 97.56 329 GLY B C 1
ATOM 10606 O O . GLY B 1 329 ? -4.504 7.828 25.625 1 97.56 329 GLY B O 1
ATOM 10607 N N . ASN B 1 330 ? -5.152 9.016 27.375 1 97 330 ASN B N 1
ATOM 10608 C CA . ASN B 1 330 ? -5.184 7.875 28.281 1 97 330 ASN B CA 1
ATOM 10609 C C . ASN B 1 330 ? -6.43 7.016 28.062 1 97 330 ASN B C 1
ATOM 10611 O O . ASN B 1 330 ? -6.562 5.949 28.672 1 97 330 ASN B O 1
ATOM 10615 N N . TYR B 1 331 ? -7.355 7.492 27.219 1 96.88 331 TYR B N 1
ATOM 10616 C CA . TYR B 1 331 ? -8.547 6.734 26.844 1 96.88 331 TYR B CA 1
ATOM 10617 C C . TYR B 1 331 ? -8.43 6.191 25.422 1 96.88 331 TYR B C 1
ATOM 10619 O O . TYR B 1 331 ? -9.375 5.602 24.891 1 96.88 331 TYR B O 1
ATOM 10627 N N . GLY B 1 332 ? -7.277 6.453 24.734 1 95.94 332 GLY B N 1
ATOM 10628 C CA . GLY B 1 332 ? -7.09 6.035 23.359 1 95.94 332 GLY B CA 1
ATOM 10629 C C . GLY B 1 332 ? -7.902 6.852 22.359 1 95.94 332 GLY B C 1
ATOM 10630 O O . GLY B 1 332 ? -8.188 6.395 21.266 1 95.94 332 GLY B O 1
ATOM 10631 N N . LYS B 1 333 ? -8.305 8.07 22.734 1 96.94 333 LYS B N 1
ATOM 10632 C CA . LYS B 1 333 ? -9.195 8.875 21.906 1 96.94 333 LYS B CA 1
ATOM 10633 C C . LYS B 1 333 ? -8.438 10 21.219 1 96.94 333 LYS B C 1
ATOM 10635 O O . LYS B 1 333 ? -8.945 10.609 20.266 1 96.94 333 LYS B O 1
ATOM 10640 N N . SER B 1 334 ? -7.293 10.258 21.578 1 97.25 334 SER B N 1
ATOM 10641 C CA . SER B 1 334 ? -6.434 11.281 21 1 97.25 334 SER B CA 1
ATOM 10642 C C . SER B 1 334 ? -4.973 10.844 21 1 97.25 334 SER B C 1
ATOM 10644 O O . SER B 1 334 ? -4.207 11.211 21.891 1 97.25 334 SER B O 1
ATOM 10646 N N . ASN B 1 335 ? -4.59 10.156 20.047 1 97.81 335 ASN B N 1
ATOM 10647 C CA . ASN B 1 335 ? -3.27 9.547 19.953 1 97.81 335 ASN B CA 1
ATOM 10648 C C . ASN B 1 335 ? -2.725 9.586 18.531 1 97.81 335 ASN B C 1
ATOM 10650 O O . ASN B 1 335 ? -3.492 9.672 17.562 1 97.81 335 ASN B O 1
ATOM 10654 N N . TYR B 1 336 ? -1.398 9.586 18.406 1 96.38 336 TYR B N 1
ATOM 10655 C CA . TYR B 1 336 ? -0.727 9.586 17.109 1 96.38 336 TYR B CA 1
ATOM 10656 C C . TYR B 1 336 ? 0.509 8.695 17.125 1 96.38 336 TYR B C 1
ATOM 10658 O O . TYR B 1 336 ? 1.339 8.797 18.031 1 96.38 336 TYR B O 1
ATOM 10666 N N . GLU B 1 337 ? 0.641 7.848 16.172 1 96.44 337 GLU B N 1
ATOM 10667 C CA . GLU B 1 337 ? 1.801 6.98 15.984 1 96.44 337 GLU B CA 1
ATOM 10668 C C . GLU B 1 337 ? 2.25 6.977 14.531 1 96.44 337 GLU B C 1
ATOM 10670 O O . GLU B 1 337 ? 1.427 6.855 13.617 1 96.44 337 GLU B O 1
ATOM 10675 N N . ARG B 1 338 ? 3.543 7.117 14.312 1 95.81 338 ARG B N 1
ATOM 10676 C CA . ARG B 1 338 ? 4.074 7.113 12.953 1 95.81 338 ARG B CA 1
ATOM 10677 C C . ARG B 1 338 ? 5.324 6.25 12.852 1 95.81 338 ARG B C 1
ATOM 10679 O O . ARG B 1 338 ? 6.238 6.371 13.672 1 95.81 338 ARG B O 1
ATOM 10686 N N . TYR B 1 339 ? 5.414 5.371 11.953 1 95.69 339 TYR B N 1
ATOM 10687 C CA . TYR B 1 339 ? 6.602 4.652 11.5 1 95.69 339 TYR B CA 1
ATOM 10688 C C . TYR B 1 339 ? 7.117 5.215 10.188 1 95.69 339 TYR B C 1
ATOM 10690 O O . TYR B 1 339 ? 6.336 5.465 9.266 1 95.69 339 TYR B O 1
ATOM 10698 N N . SER B 1 340 ? 8.375 5.492 10.141 1 94.81 340 SER B N 1
ATOM 10699 C CA . SER B 1 340 ? 8.953 6.043 8.922 1 94.81 340 SER B CA 1
ATOM 10700 C C . SER B 1 340 ? 10.18 5.25 8.477 1 94.81 340 SER B C 1
ATOM 10702 O O . SER B 1 340 ? 11.016 4.879 9.305 1 94.81 340 SER B O 1
ATOM 10704 N N . LEU B 1 341 ? 10.258 4.98 7.227 1 94.69 341 LEU B N 1
ATOM 10705 C CA . LEU B 1 341 ? 11.406 4.363 6.57 1 94.69 341 LEU B CA 1
ATOM 10706 C C . LEU B 1 341 ? 11.859 5.188 5.371 1 94.69 341 LEU B C 1
ATOM 10708 O O . LEU B 1 341 ? 11.023 5.695 4.613 1 94.69 341 LEU B O 1
ATOM 10712 N N . ARG B 1 342 ? 13.156 5.332 5.195 1 95.62 342 ARG B N 1
ATOM 10713 C CA . ARG B 1 342 ? 13.672 6.043 4.031 1 95.62 342 ARG B CA 1
ATOM 10714 C C . ARG B 1 342 ? 14.914 5.355 3.477 1 95.62 342 ARG B C 1
ATOM 10716 O O . ARG B 1 342 ? 15.758 4.875 4.238 1 95.62 342 ARG B O 1
ATOM 10723 N N . SER B 1 343 ? 15.047 5.34 2.211 1 93.88 343 SER B N 1
ATOM 10724 C CA . SER B 1 343 ? 16.219 4.848 1.481 1 93.88 343 SER B CA 1
ATOM 10725 C C . SER B 1 343 ? 16.547 5.758 0.305 1 93.88 343 SER B C 1
ATOM 10727 O O . SER B 1 343 ? 15.773 5.867 -0.646 1 93.88 343 SER B O 1
ATOM 10729 N N . ASN B 1 344 ? 17.609 6.41 0.417 1 95.38 344 ASN B N 1
ATOM 10730 C CA . ASN B 1 344 ? 18.125 7.242 -0.661 1 95.38 344 ASN B CA 1
ATOM 10731 C C . ASN B 1 344 ? 19.453 6.707 -1.188 1 95.38 344 ASN B C 1
ATOM 10733 O O . ASN B 1 344 ? 20.422 6.555 -0.428 1 95.38 344 ASN B O 1
ATOM 10737 N N . ASN B 1 345 ? 19.5 6.477 -2.494 1 92.31 345 ASN B N 1
ATOM 10738 C CA . ASN B 1 345 ? 20.688 5.887 -3.121 1 92.31 345 ASN B CA 1
ATOM 10739 C C . ASN B 1 345 ? 21.031 6.59 -4.43 1 92.31 345 ASN B C 1
ATOM 10741 O O . ASN B 1 345 ? 20.141 6.965 -5.195 1 92.31 345 ASN B O 1
ATOM 10745 N N . ASN B 1 346 ? 22.266 6.793 -4.609 1 91.44 346 ASN B N 1
ATOM 10746 C CA . ASN B 1 346 ? 22.828 7.289 -5.859 1 91.44 346 ASN B CA 1
ATOM 10747 C C . ASN B 1 346 ? 23.875 6.332 -6.422 1 91.44 346 ASN B C 1
ATOM 10749 O O . ASN B 1 346 ? 24.703 5.809 -5.68 1 91.44 346 ASN B O 1
ATOM 10753 N N . TYR B 1 347 ? 23.797 6.137 -7.75 1 88.81 347 TYR B N 1
ATOM 10754 C CA . TYR B 1 347 ? 24.719 5.211 -8.398 1 88.81 347 TYR B CA 1
ATOM 10755 C C . TYR B 1 347 ? 25.375 5.844 -9.625 1 88.81 347 TYR B C 1
ATOM 10757 O O . TYR B 1 347 ? 24.688 6.477 -10.438 1 88.81 347 TYR B O 1
ATOM 10765 N N . THR B 1 348 ? 26.641 5.68 -9.711 1 88.06 348 THR B N 1
ATOM 10766 C CA . THR B 1 348 ? 27.328 6.016 -10.945 1 88.06 348 THR B CA 1
ATOM 10767 C C . THR B 1 348 ? 27.406 4.805 -11.867 1 88.06 348 THR B C 1
ATOM 10769 O O . THR B 1 348 ? 28.156 3.865 -11.609 1 88.06 348 THR B O 1
ATOM 10772 N N . VAL B 1 349 ? 26.734 4.875 -12.922 1 87.44 349 VAL B N 1
ATOM 10773 C CA . VAL B 1 349 ? 26.641 3.738 -13.836 1 87.44 349 VAL B CA 1
ATOM 10774 C C . VAL B 1 349 ? 27.938 3.617 -14.633 1 87.44 349 VAL B C 1
ATOM 10776 O O . VAL B 1 349 ? 28.5 2.523 -14.758 1 87.44 349 VAL B O 1
ATOM 10779 N N . PHE B 1 350 ? 28.375 4.656 -15.203 1 82.94 350 PHE B N 1
ATOM 10780 C CA . PHE B 1 350 ? 29.719 4.691 -15.773 1 82.94 350 PHE B CA 1
ATOM 10781 C C . PHE B 1 350 ? 30.234 6.121 -15.844 1 82.94 350 PHE B C 1
ATOM 10783 O O . PHE B 1 350 ? 29.453 7.074 -15.859 1 82.94 350 PHE B O 1
ATOM 10790 N N . SER B 1 351 ? 31.422 6.227 -15.766 1 81.38 351 SER B N 1
ATOM 10791 C CA . SER B 1 351 ? 32.188 7.465 -15.891 1 81.38 351 SER B CA 1
ATOM 10792 C C . SER B 1 351 ? 33.5 7.242 -16.641 1 81.38 351 SER B C 1
ATOM 10794 O O . SER B 1 351 ? 34.344 6.484 -16.188 1 81.38 351 SER B O 1
ATOM 10796 N N . THR B 1 352 ? 33.469 7.77 -17.844 1 79.38 352 THR B N 1
ATOM 10797 C CA . THR B 1 352 ? 34.688 7.59 -18.641 1 79.38 352 THR B CA 1
ATOM 10798 C C . THR B 1 352 ? 35.156 8.922 -19.219 1 79.38 352 THR B C 1
ATOM 10800 O O . THR B 1 352 ? 34.344 9.781 -19.562 1 79.38 352 THR B O 1
ATOM 10803 N N . ASP B 1 353 ? 36.375 9.141 -19.219 1 74.06 353 ASP B N 1
ATOM 10804 C CA . ASP B 1 353 ? 36.969 10.344 -19.797 1 74.06 353 ASP B CA 1
ATOM 10805 C C . ASP B 1 353 ? 37.375 10.109 -21.234 1 74.06 353 ASP B C 1
ATOM 10807 O O . ASP B 1 353 ? 37.812 11.039 -21.922 1 74.06 353 ASP B O 1
ATOM 10811 N N . ASP B 1 354 ? 37.219 8.953 -21.719 1 71.69 354 ASP B N 1
ATOM 10812 C CA . ASP B 1 354 ? 37.75 8.57 -23.031 1 71.69 354 ASP B CA 1
ATOM 10813 C C . ASP B 1 354 ? 36.812 9.016 -24.156 1 71.69 354 ASP B C 1
ATOM 10815 O O . ASP B 1 354 ? 37.156 8.953 -25.328 1 71.69 354 ASP B O 1
ATOM 10819 N N . ARG B 1 355 ? 35.594 9.406 -23.719 1 77.12 355 ARG B N 1
ATOM 10820 C CA . ARG B 1 355 ? 34.688 9.812 -24.781 1 77.12 355 ARG B CA 1
ATOM 10821 C C . ARG B 1 355 ? 34.031 11.164 -24.453 1 77.12 355 ARG B C 1
ATOM 10823 O O . ARG B 1 355 ? 33.75 11.453 -23.297 1 77.12 355 ARG B O 1
ATOM 10830 N N . GLY B 1 356 ? 33.938 11.945 -25.516 1 76.88 356 GLY B N 1
ATOM 10831 C CA . GLY B 1 356 ? 33.344 13.266 -25.375 1 76.88 356 GLY B CA 1
ATOM 10832 C C . GLY B 1 356 ? 31.812 13.242 -25.344 1 76.88 356 GLY B C 1
ATOM 10833 O O . GLY B 1 356 ? 31.188 14.227 -24.969 1 76.88 356 GLY B O 1
ATOM 10834 N N . PHE B 1 357 ? 31.234 12.156 -25.797 1 85.12 357 PHE B N 1
ATOM 10835 C CA . PHE B 1 357 ? 29.781 12.016 -25.812 1 85.12 357 PHE B CA 1
ATOM 10836 C C . PHE B 1 357 ? 29.328 10.984 -24.797 1 85.12 357 PHE B C 1
ATOM 10838 O O . PHE B 1 357 ? 29.828 9.859 -24.766 1 85.12 357 PHE B O 1
ATOM 10845 N N . LEU B 1 358 ? 28.344 11.32 -23.922 1 87.69 358 LEU B N 1
ATOM 10846 C CA . LEU B 1 358 ? 27.781 10.445 -22.906 1 87.69 358 LEU B CA 1
ATOM 10847 C C . LEU B 1 358 ? 28.875 9.883 -22 1 87.69 358 LEU B C 1
ATOM 10849 O O . LEU B 1 358 ? 29 8.664 -21.859 1 87.69 358 LEU B O 1
ATOM 10853 N N . ASN B 1 359 ? 29.656 10.656 -21.391 1 86.69 359 ASN B N 1
ATOM 10854 C CA . ASN B 1 359 ? 30.828 10.25 -20.625 1 86.69 359 ASN B CA 1
ATOM 10855 C C . ASN B 1 359 ? 30.438 9.828 -19.203 1 86.69 359 ASN B C 1
ATOM 10857 O O . ASN B 1 359 ? 31.219 9.148 -18.531 1 86.69 359 ASN B O 1
ATOM 10861 N N . LYS B 1 360 ? 29.281 10.281 -18.797 1 88.75 360 LYS B N 1
ATOM 10862 C CA . LYS B 1 360 ? 28.875 9.922 -17.438 1 88.75 360 LYS B CA 1
ATOM 10863 C C . LYS B 1 360 ? 27.375 9.688 -17.344 1 88.75 360 LYS B C 1
ATOM 10865 O O . LYS B 1 360 ? 26.594 10.445 -17.922 1 88.75 360 LYS B O 1
ATOM 10870 N N . VAL B 1 361 ? 27.016 8.656 -16.688 1 91.88 361 VAL B N 1
ATOM 10871 C CA . VAL B 1 361 ? 25.625 8.336 -16.438 1 91.88 361 VAL B CA 1
ATOM 10872 C C . VAL B 1 361 ? 25.422 8.031 -14.953 1 91.88 361 VAL B C 1
ATOM 10874 O O . VAL B 1 361 ? 26.156 7.23 -14.375 1 91.88 361 VAL B O 1
ATOM 10877 N N . ARG B 1 362 ? 24.5 8.719 -14.352 1 92.88 362 ARG B N 1
ATOM 10878 C CA . ARG B 1 362 ? 24.125 8.5 -12.961 1 92.88 362 ARG B CA 1
ATOM 10879 C C . ARG B 1 362 ? 22.641 8.172 -12.828 1 92.88 362 ARG B C 1
ATOM 10881 O O . ARG B 1 362 ? 21.812 8.703 -13.57 1 92.88 362 ARG B O 1
ATOM 10888 N N . VAL B 1 363 ? 22.391 7.316 -11.922 1 93.56 363 VAL B N 1
ATOM 10889 C CA . VAL B 1 363 ? 21 6.98 -11.609 1 93.56 363 VAL B CA 1
ATOM 10890 C C . VAL B 1 363 ? 20.781 7.051 -10.102 1 93.56 363 VAL B C 1
ATOM 10892 O O . VAL B 1 363 ? 21.719 6.879 -9.32 1 93.56 363 VAL B O 1
ATOM 10895 N N . GLY B 1 364 ? 19.562 7.402 -9.688 1 93.06 364 GLY B N 1
ATOM 10896 C CA . GLY B 1 364 ? 19.281 7.492 -8.266 1 93.06 364 GLY B CA 1
ATOM 10897 C C . GLY B 1 364 ? 17.844 7.102 -7.922 1 93.06 364 GLY B C 1
ATOM 10898 O O . GLY B 1 364 ? 16.969 7.102 -8.789 1 93.06 364 GLY B O 1
ATOM 10899 N N . VAL B 1 365 ? 17.703 6.723 -6.645 1 93.56 365 VAL B N 1
ATOM 10900 C CA . VAL B 1 365 ? 16.391 6.383 -6.086 1 93.56 365 VAL B CA 1
ATOM 10901 C C . VAL B 1 365 ? 16.234 7.035 -4.719 1 93.56 365 VAL B C 1
ATOM 10903 O O . VAL B 1 365 ? 17.094 6.883 -3.842 1 93.56 365 VAL B O 1
ATOM 10906 N N . ASN B 1 366 ? 15.195 7.812 -4.531 1 95.75 366 ASN B N 1
ATOM 10907 C CA . ASN B 1 366 ? 14.719 8.289 -3.236 1 95.75 366 ASN B CA 1
ATOM 10908 C C . ASN B 1 366 ? 13.367 7.684 -2.877 1 95.75 366 ASN B C 1
ATOM 10910 O O . ASN B 1 366 ? 12.359 7.98 -3.518 1 95.75 366 ASN B O 1
ATOM 10914 N N . ALA B 1 367 ? 13.414 6.898 -1.847 1 94.31 367 ALA B N 1
ATOM 10915 C CA . ALA B 1 367 ? 12.18 6.199 -1.497 1 94.31 367 ALA B CA 1
ATOM 10916 C C . ALA B 1 367 ? 11.844 6.383 -0.019 1 94.31 367 ALA B C 1
ATOM 10918 O O . ALA B 1 367 ? 12.727 6.285 0.839 1 94.31 367 ALA B O 1
ATOM 10919 N N . GLY B 1 368 ? 10.57 6.707 0.255 1 94.81 368 GLY B N 1
ATOM 10920 C CA . GLY B 1 368 ? 10.078 6.84 1.615 1 94.81 368 GLY B CA 1
ATOM 10921 C C . GLY B 1 368 ? 8.758 6.121 1.842 1 94.81 368 GLY B C 1
ATOM 10922 O O . GLY B 1 368 ? 7.914 6.066 0.945 1 94.81 368 GLY B O 1
ATOM 10923 N N . TYR B 1 369 ? 8.609 5.523 3.021 1 95.19 369 TYR B N 1
ATOM 10924 C CA . TYR B 1 369 ? 7.371 4.902 3.484 1 95.19 369 TYR B CA 1
ATOM 10925 C C . TYR B 1 369 ? 6.988 5.418 4.867 1 95.19 369 TYR B C 1
ATOM 10927 O O . TYR B 1 369 ? 7.852 5.609 5.727 1 95.19 369 TYR B O 1
ATOM 10935 N N . SER B 1 370 ? 5.738 5.656 5.055 1 96.19 370 SER B N 1
ATOM 10936 C CA . SER B 1 370 ? 5.234 6.023 6.375 1 96.19 370 SER B CA 1
ATOM 10937 C C . SER B 1 370 ? 3.934 5.297 6.691 1 96.19 370 SER B C 1
ATOM 10939 O O . SER B 1 370 ? 3.076 5.141 5.82 1 96.19 370 SER B O 1
ATOM 10941 N N . ARG B 1 371 ? 3.836 4.766 7.883 1 96.94 371 ARG B N 1
ATOM 10942 C CA . ARG B 1 371 ? 2.604 4.234 8.453 1 96.94 371 ARG B CA 1
ATOM 10943 C C . ARG B 1 371 ? 2.129 5.086 9.625 1 96.94 371 ARG B C 1
ATOM 10945 O O . ARG B 1 371 ? 2.873 5.301 10.586 1 96.94 371 ARG B O 1
ATOM 10952 N N . ILE B 1 372 ? 0.91 5.547 9.516 1 96 372 ILE B N 1
ATOM 10953 C CA . ILE B 1 372 ? 0.377 6.426 10.547 1 96 372 ILE B CA 1
ATOM 10954 C C . ILE B 1 372 ? -0.914 5.836 11.109 1 96 372 ILE B C 1
ATOM 10956 O O . ILE B 1 372 ? -1.769 5.363 10.359 1 96 372 ILE B O 1
ATOM 10960 N N . LEU B 1 373 ? -1.033 5.785 12.398 1 96.62 373 LEU B N 1
ATOM 10961 C CA . LEU B 1 373 ? -2.258 5.516 13.141 1 96.62 373 LEU B CA 1
ATOM 10962 C C . LEU B 1 373 ? -2.635 6.707 14.016 1 96.62 373 LEU B C 1
ATOM 10964 O O . LEU B 1 373 ? -1.788 7.25 14.727 1 96.62 373 LEU B O 1
ATOM 10968 N N . SER B 1 374 ? -3.895 7.117 13.898 1 96.38 374 SER B N 1
ATOM 10969 C CA . SER B 1 374 ? -4.27 8.312 14.648 1 96.38 374 SER B CA 1
ATOM 10970 C C . SER B 1 374 ? -5.719 8.242 15.117 1 96.38 374 SER B C 1
ATOM 10972 O O . SER B 1 374 ? -6.566 7.641 14.445 1 96.38 374 SER B O 1
ATOM 10974 N N . SER B 1 375 ? -5.965 8.727 16.297 1 96.81 375 SER B N 1
ATOM 10975 C CA . SER B 1 375 ? -7.293 8.969 16.859 1 96.81 375 SER B CA 1
ATOM 10976 C C . SER B 1 375 ? -7.43 10.406 17.344 1 96.81 375 SER B C 1
ATOM 10978 O O . SER B 1 375 ? -6.441 11.031 17.75 1 96.81 375 SER B O 1
ATOM 10980 N N . GLY B 1 376 ? -8.68 10.938 17.203 1 95 376 GLY B N 1
ATOM 10981 C CA . GLY B 1 376 ? -8.875 12.32 17.609 1 95 376 GLY B CA 1
ATOM 10982 C C . GLY B 1 376 ? -10.281 12.602 18.125 1 95 376 GLY B C 1
ATOM 10983 O O . GLY B 1 376 ? -11.203 11.828 17.875 1 95 376 GLY B O 1
ATOM 10984 N N . ILE B 1 377 ? -10.367 13.633 18.938 1 95 377 ILE B N 1
ATOM 10985 C CA . ILE B 1 377 ? -11.633 14.188 19.391 1 95 377 ILE B CA 1
ATOM 10986 C C . ILE B 1 377 ? -11.875 15.547 18.734 1 95 377 ILE B C 1
ATOM 10988 O O . ILE B 1 377 ? -10.984 16.078 18.062 1 95 377 ILE B O 1
ATOM 10992 N N . ASP B 1 378 ? -13.055 16.047 18.891 1 92.31 378 ASP B N 1
ATOM 10993 C CA . ASP B 1 378 ? -13.336 17.359 18.344 1 92.31 378 ASP B CA 1
ATOM 10994 C C . ASP B 1 378 ? -12.523 18.438 19.047 1 92.31 378 ASP B C 1
ATOM 10996 O O . ASP B 1 378 ? -12.695 18.672 20.25 1 92.31 378 ASP B O 1
ATOM 11000 N N . PRO B 1 379 ? -11.703 19.156 18.297 1 92.44 379 PRO B N 1
ATOM 11001 C CA . PRO B 1 379 ? -10.727 20.047 18.953 1 92.44 379 PRO B CA 1
ATOM 11002 C C . PRO B 1 379 ? -11.266 21.453 19.172 1 92.44 379 PRO B C 1
ATOM 11004 O O . PRO B 1 379 ? -10.656 22.25 19.906 1 92.44 379 PRO B O 1
ATOM 11007 N N . ASN B 1 380 ? -12.344 21.859 18.547 1 92.38 380 ASN B N 1
ATOM 11008 C CA . ASN B 1 380 ? -12.797 23.25 18.594 1 92.38 380 ASN B CA 1
ATOM 11009 C C . ASN B 1 380 ? -14.258 23.375 18.188 1 92.38 380 ASN B C 1
ATOM 11011 O O . ASN B 1 380 ? -14.562 23.938 17.125 1 92.38 380 ASN B O 1
ATOM 11015 N N . SER B 1 381 ? -15.094 22.938 19.078 1 89 381 SER B N 1
ATOM 11016 C CA . SER B 1 381 ? -16.516 23 18.75 1 89 381 SER B CA 1
ATOM 11017 C C . SER B 1 381 ? -17.312 23.594 19.906 1 89 381 SER B C 1
ATOM 11019 O O . SER B 1 381 ? -17.031 23.297 21.078 1 89 381 SER B O 1
ATOM 11021 N N . GLU B 1 382 ? -18.312 24.344 19.516 1 82.62 382 GLU B N 1
ATOM 11022 C CA . GLU B 1 382 ? -19.203 24.938 20.5 1 82.62 382 GLU B CA 1
ATOM 11023 C C . GLU B 1 382 ? -20.344 24 20.859 1 82.62 382 GLU B C 1
ATOM 11025 O O . GLU B 1 382 ? -21.094 24.25 21.797 1 82.62 382 GLU B O 1
ATOM 11030 N N . TYR B 1 383 ? -20.406 22.906 20.141 1 81.62 383 TYR B N 1
ATOM 11031 C CA . TYR B 1 383 ? -21.547 22.016 20.328 1 81.62 383 TYR B CA 1
ATOM 11032 C C . TYR B 1 383 ? -21.172 20.828 21.203 1 81.62 383 TYR B C 1
ATOM 11034 O O . TYR B 1 383 ? -21.406 19.672 20.844 1 81.62 383 TYR B O 1
ATOM 11042 N N . GLY B 1 384 ? -20.531 21.141 22.266 1 85.56 384 GLY B N 1
ATOM 11043 C CA . GLY B 1 384 ? -20.312 20.156 23.328 1 85.56 384 GLY B CA 1
ATOM 11044 C C . GLY B 1 384 ? -19.094 19.281 23.062 1 85.56 384 GLY B C 1
ATOM 11045 O O . GLY B 1 384 ? -19.188 18.047 23.188 1 85.56 384 GLY B O 1
ATOM 11046 N N . SER B 1 385 ? -18.031 19.844 22.578 1 92.88 385 SER B N 1
ATOM 11047 C CA . SER B 1 385 ? -16.766 19.125 22.578 1 92.88 385 SER B CA 1
ATOM 11048 C C . SER B 1 385 ? -16.297 18.812 24 1 92.88 385 SER B C 1
ATOM 11050 O O . SER B 1 385 ? -16.859 19.344 24.969 1 92.88 385 SER B O 1
ATOM 11052 N N . VAL B 1 386 ? -15.344 17.953 24.141 1 96.38 386 VAL B N 1
ATOM 11053 C CA . VAL B 1 386 ? -14.852 17.562 25.453 1 96.38 386 VAL B CA 1
ATOM 11054 C C . VAL B 1 386 ? -14.352 18.781 26.203 1 96.38 386 VAL B C 1
ATOM 11056 O O . VAL B 1 386 ? -14.75 19.031 27.344 1 96.38 386 VAL B O 1
ATOM 11059 N N . LEU B 1 387 ? -13.57 19.547 25.594 1 94.88 387 LEU B N 1
ATOM 11060 C CA . LEU B 1 387 ? -13.031 20.734 26.266 1 94.88 387 LEU B CA 1
ATOM 11061 C C . LEU B 1 387 ? -14.078 21.828 26.375 1 94.88 387 LEU B C 1
ATOM 11063 O O . LEU B 1 387 ? -14.094 22.578 27.359 1 94.88 387 LEU B O 1
ATOM 11067 N N . GLY B 1 388 ? -14.898 21.953 25.312 1 93.56 388 GLY B N 1
ATOM 11068 C CA . GLY B 1 388 ? -16.031 22.859 25.453 1 93.56 388 GLY B CA 1
ATOM 11069 C C . GLY B 1 388 ? -16.906 22.531 26.641 1 93.56 388 GLY B C 1
ATOM 11070 O O . GLY B 1 388 ? -17.375 23.438 27.344 1 93.56 388 GLY B O 1
ATOM 11071 N N . SER B 1 389 ? -17.109 21.297 26.891 1 95.94 389 SER B N 1
ATOM 11072 C CA . SER B 1 389 ? -17.906 20.844 28.031 1 95.94 389 SER B CA 1
ATOM 11073 C C . SER B 1 389 ? -17.156 21.078 29.344 1 95.94 389 SER B C 1
ATOM 11075 O O . SER B 1 389 ? -17.781 21.406 30.359 1 95.94 389 SER B O 1
ATOM 11077 N N . ALA B 1 390 ? -15.898 20.938 29.328 1 96.62 390 ALA B N 1
ATOM 11078 C CA . ALA B 1 390 ? -15.117 21.156 30.547 1 96.62 390 ALA B CA 1
ATOM 11079 C C . ALA B 1 390 ? -15.211 22.609 31.016 1 96.62 390 ALA B C 1
ATOM 11081 O O . ALA B 1 390 ? -15.141 22.891 32.219 1 96.62 390 ALA B O 1
ATOM 11082 N N . LEU B 1 391 ? -15.383 23.469 30.109 1 95.62 391 LEU B N 1
ATOM 11083 C CA . LEU B 1 391 ? -15.5 24.891 30.422 1 95.62 391 LEU B CA 1
ATOM 11084 C C . LEU B 1 391 ? -16.922 25.234 30.859 1 95.62 391 LEU B C 1
ATOM 11086 O O . LEU B 1 391 ? -17.109 26.094 31.719 1 95.62 391 LEU B O 1
ATOM 11090 N N . ALA B 1 392 ? -17.875 24.531 30.297 1 95.56 392 ALA B N 1
ATOM 11091 C CA . ALA B 1 392 ? -19.266 24.984 30.391 1 95.56 392 ALA B CA 1
ATOM 11092 C C . ALA B 1 392 ? -20.031 24.188 31.438 1 95.56 392 ALA B C 1
ATOM 11094 O O . ALA B 1 392 ? -21.078 24.641 31.922 1 95.56 392 ALA B O 1
ATOM 11095 N N . PHE B 1 393 ? -19.578 23.078 31.797 1 95.94 393 PHE B N 1
ATOM 11096 C CA . PHE B 1 393 ? -20.375 22.188 32.625 1 95.94 393 PHE B CA 1
ATOM 11097 C C . PHE B 1 393 ? -20.531 22.734 34.031 1 95.94 393 PHE B C 1
ATOM 11099 O O . PHE B 1 393 ? -19.719 23.547 34.469 1 95.94 393 PHE B O 1
ATOM 11106 N N . ASN B 1 394 ? -21.531 22.312 34.719 1 96.25 394 ASN B N 1
ATOM 11107 C CA . ASN B 1 394 ? -21.922 22.766 36.062 1 96.25 394 ASN B CA 1
ATOM 11108 C C . ASN B 1 394 ? -20.875 22.375 37.125 1 96.25 394 ASN B C 1
ATOM 11110 O O . ASN B 1 394 ? -20.688 21.188 37.375 1 96.25 394 ASN B O 1
ATOM 11114 N N . PRO B 1 395 ? -20.203 23.406 37.719 1 97.56 395 PRO B N 1
ATOM 11115 C CA . PRO B 1 395 ? -19.156 23.078 38.688 1 97.56 395 PRO B CA 1
ATOM 11116 C C . PRO B 1 395 ? -19.719 22.531 40 1 97.56 395 PRO B C 1
ATOM 11118 O O . PRO B 1 395 ? -18.969 22.031 40.844 1 97.56 395 PRO B O 1
ATOM 11121 N N . ILE B 1 396 ? -21.062 22.531 40.125 1 96.75 396 ILE B N 1
ATOM 11122 C CA . ILE B 1 396 ? -21.703 22.031 41.344 1 96.75 396 ILE B CA 1
ATOM 11123 C C . ILE B 1 396 ? -21.844 20.516 41.25 1 96.75 396 ILE B C 1
ATOM 11125 O O . ILE B 1 396 ? -21.984 19.844 42.281 1 96.75 396 ILE B O 1
ATOM 11129 N N . VAL B 1 397 ? -21.859 20.031 40.062 1 96.44 397 VAL B N 1
ATOM 11130 C CA . VAL B 1 397 ? -22.078 18.609 39.812 1 96.44 397 VAL B CA 1
ATOM 11131 C C . VAL B 1 397 ? -20.766 17.844 40 1 96.44 397 VAL B C 1
ATOM 11133 O O . VAL B 1 397 ? -19.734 18.219 39.406 1 96.44 39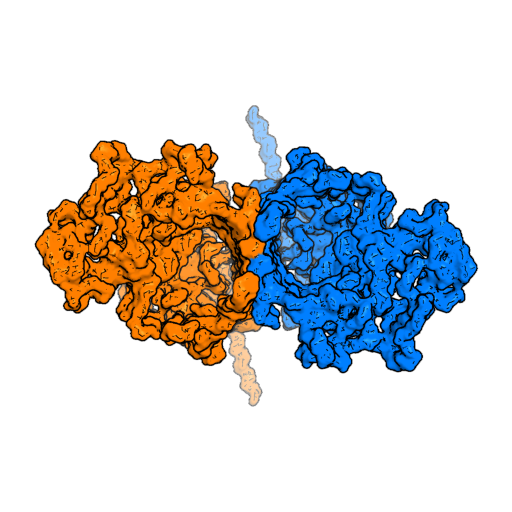7 VAL B O 1
ATOM 11136 N N . PRO B 1 398 ? -20.781 16.812 40.812 1 96.75 398 PRO B N 1
ATOM 11137 C CA . PRO B 1 398 ? -19.547 16.031 40.969 1 96.75 398 PRO B CA 1
ATOM 11138 C C . PRO B 1 398 ? -19.266 15.148 39.75 1 96.75 398 PRO B C 1
ATOM 11140 O O . PRO B 1 398 ? -20.141 14.977 38.906 1 96.75 398 PRO B O 1
ATOM 11143 N N . LEU B 1 399 ? -18.125 14.641 39.75 1 97.69 399 LEU B N 1
ATOM 11144 C CA . LEU B 1 399 ? -17.688 13.805 38.656 1 97.69 399 LEU B CA 1
ATOM 11145 C C . LEU B 1 399 ? -18.578 12.578 38.5 1 97.69 399 LEU B C 1
ATOM 11147 O O . LEU B 1 399 ? -19 12.234 37.406 1 97.69 399 LEU B O 1
ATOM 11151 N N . TYR B 1 400 ? -18.891 11.977 39.625 1 98.12 400 TYR B N 1
ATOM 11152 C CA . TYR B 1 400 ? -19.719 10.781 39.656 1 98.12 400 TYR B CA 1
ATOM 11153 C C . TYR B 1 400 ? -21.094 11.07 40.25 1 98.12 400 TYR B C 1
ATOM 11155 O O . TYR B 1 400 ? -21.234 11.969 41.094 1 98.12 400 TYR B O 1
ATOM 11163 N N . ALA B 1 401 ? -21.984 10.273 39.75 1 97.88 401 ALA B N 1
ATOM 11164 C CA . ALA B 1 401 ? -23.359 10.445 40.219 1 97.88 401 ALA B CA 1
ATOM 11165 C C . ALA B 1 401 ? -23.469 10.227 41.719 1 97.88 401 ALA B C 1
ATOM 11167 O O . ALA B 1 401 ? -22.844 9.312 42.281 1 97.88 401 ALA B O 1
ATOM 11168 N N . GLU B 1 402 ? -24.203 11.102 42.312 1 94.94 402 GLU B N 1
ATOM 11169 C CA . GLU B 1 402 ? -24.469 10.953 43.75 1 94.94 402 GLU B CA 1
ATOM 11170 C C . GLU B 1 402 ? -25.422 9.797 44 1 94.94 402 GLU B C 1
ATOM 11172 O O . GLU B 1 402 ? -25.312 9.133 45.031 1 94.94 402 GLU B O 1
ATOM 11177 N N . ASP B 1 403 ? -26.312 9.562 43.062 1 96.38 403 ASP B N 1
ATOM 11178 C CA . ASP B 1 403 ? -27.234 8.43 43.094 1 96.38 403 ASP B CA 1
ATOM 11179 C C . ASP B 1 403 ? -27.078 7.555 41.844 1 96.38 403 ASP B C 1
ATOM 11181 O O . ASP B 1 403 ? -27.922 7.586 40.938 1 96.38 403 ASP B O 1
ATOM 11185 N N . PRO B 1 404 ? -26.062 6.793 41.875 1 96.94 404 PRO B N 1
ATOM 11186 C CA . PRO B 1 404 ? -25.781 5.992 40.688 1 96.94 404 PRO B CA 1
ATOM 11187 C C . PRO B 1 404 ? -26.938 5.051 40.344 1 96.94 404 PRO B C 1
ATOM 11189 O O . PRO B 1 404 ? -27.219 4.844 39.156 1 96.94 404 PRO B O 1
ATOM 11192 N N . GLU B 1 405 ? -27.625 4.477 41.312 1 96.31 405 GLU B N 1
ATOM 11193 C CA . GLU B 1 405 ? -28.734 3.551 41.062 1 96.31 405 GLU B CA 1
ATOM 11194 C C . GLU B 1 405 ? -29.891 4.258 40.375 1 96.31 405 GLU B C 1
ATOM 11196 O O . GLU B 1 405 ? -30.516 3.707 39.469 1 96.31 405 GLU B O 1
ATOM 11201 N N . GLY B 1 406 ? -30.172 5.391 40.875 1 96.38 406 GLY B N 1
ATOM 11202 C CA . GLY B 1 406 ? -31.234 6.176 40.25 1 96.38 406 GLY B CA 1
ATOM 11203 C C . GLY B 1 406 ? -30.922 6.543 38.812 1 96.38 406 GLY B C 1
ATOM 11204 O O . GLY B 1 406 ? -31.812 6.523 37.969 1 96.38 406 GLY B O 1
ATOM 11205 N N . VAL B 1 407 ? -29.703 6.891 38.562 1 96.94 407 VAL B N 1
ATOM 11206 C CA . VAL B 1 407 ? -29.297 7.266 37.219 1 96.94 407 VAL B CA 1
ATOM 11207 C C . VAL B 1 407 ? -29.422 6.066 36.281 1 96.94 407 VAL B C 1
ATOM 11209 O O . VAL B 1 407 ? -29.969 6.188 35.188 1 96.94 407 VAL B O 1
ATOM 11212 N N . ILE B 1 408 ? -28.953 4.949 36.719 1 96.69 408 ILE B N 1
ATOM 11213 C CA . ILE B 1 408 ? -28.969 3.748 35.906 1 96.69 408 ILE B CA 1
ATOM 11214 C C . ILE B 1 408 ? -30.422 3.322 35.656 1 96.69 408 ILE B C 1
ATOM 11216 O O . ILE B 1 408 ? -30.75 2.838 34.562 1 96.69 408 ILE B O 1
ATOM 11220 N N . ALA B 1 409 ? -31.266 3.455 36.656 1 96.5 409 ALA B N 1
ATOM 11221 C CA . ALA B 1 409 ? -32.688 3.117 36.469 1 96.5 409 ALA B CA 1
ATOM 11222 C C . ALA B 1 409 ? -33.312 3.975 35.406 1 96.5 409 ALA B C 1
ATOM 11224 O O . ALA B 1 409 ? -34.125 3.482 34.625 1 96.5 409 ALA B O 1
ATOM 11225 N N . ALA B 1 410 ? -32.969 5.176 35.344 1 95.38 410 ALA B N 1
ATOM 11226 C CA . ALA B 1 410 ? -33.562 6.109 34.375 1 95.38 410 ALA B CA 1
ATOM 11227 C C . ALA B 1 410 ? -32.875 5.98 33.031 1 95.38 410 ALA B C 1
ATOM 11229 O O . ALA B 1 410 ? -33.5 6.168 31.984 1 95.38 410 ALA B O 1
ATOM 11230 N N . ARG B 1 411 ? -31.609 5.754 33.062 1 97.31 411 ARG B N 1
ATOM 11231 C CA . ARG B 1 411 ? -30.766 5.641 31.891 1 97.31 411 ARG B CA 1
ATOM 11232 C C . ARG B 1 411 ? -29.844 4.426 31.969 1 97.31 411 ARG B C 1
ATOM 11234 O O . ARG B 1 411 ? -28.688 4.551 32.375 1 97.31 411 ARG B O 1
ATOM 11241 N N . PRO B 1 412 ? -30.297 3.35 31.531 1 96 412 PRO B N 1
ATOM 11242 C CA . PRO B 1 412 ? -29.562 2.096 31.703 1 96 412 PRO B CA 1
ATOM 11243 C C . PRO B 1 412 ? -28.219 2.094 30.984 1 96 412 PRO B C 1
ATOM 11245 O O . PRO B 1 412 ? -27.328 1.315 31.328 1 96 412 PRO B O 1
ATOM 11248 N N . THR B 1 413 ? -28.062 2.98 30 1 97.31 413 THR B N 1
ATOM 11249 C CA . THR B 1 413 ? -26.828 2.979 29.219 1 97.31 413 THR B CA 1
ATOM 11250 C C . THR B 1 413 ? -25.953 4.176 29.594 1 97.31 413 THR B C 1
ATOM 11252 O O . THR B 1 413 ? -25.125 4.621 28.797 1 97.31 413 THR B O 1
ATOM 11255 N N . ALA B 1 414 ? -26.188 4.73 30.781 1 98.25 414 ALA B N 1
ATOM 11256 C CA . ALA B 1 414 ? -25.297 5.785 31.25 1 98.25 414 ALA B CA 1
ATOM 11257 C C . ALA B 1 414 ? -23.844 5.309 31.312 1 98.25 414 ALA B C 1
ATOM 11259 O O . ALA B 1 414 ? -23.578 4.16 31.688 1 98.25 414 ALA B O 1
ATOM 11260 N N . VAL B 1 415 ? -22.984 6.129 31.062 1 98.38 415 VAL B N 1
ATOM 11261 C CA . VAL B 1 415 ? -21.578 5.738 30.938 1 98.38 415 VAL B CA 1
ATOM 11262 C C . VAL B 1 415 ? -20.984 5.523 32.312 1 98.38 415 VAL B C 1
ATOM 11264 O O . VAL B 1 415 ? -21.234 6.293 33.25 1 98.38 415 VAL B O 1
ATOM 11267 N N . THR B 1 416 ? -20.219 4.508 32.469 1 97.69 416 THR B N 1
ATOM 11268 C CA . THR B 1 416 ? -19.484 4.184 33.688 1 97.69 416 THR B CA 1
ATOM 11269 C C . THR B 1 416 ? -17.984 4.141 33.438 1 97.69 416 THR B C 1
ATOM 11271 O O . THR B 1 416 ? -17.547 4.066 32.281 1 97.69 416 THR B O 1
ATOM 11274 N N . ASP B 1 417 ? -17.25 4.301 34.469 1 96.44 417 ASP B N 1
ATOM 11275 C CA . ASP B 1 417 ? -15.812 4.137 34.344 1 96.44 417 ASP B CA 1
ATOM 11276 C C . ASP B 1 417 ? -15.414 2.666 34.406 1 96.44 417 ASP B C 1
ATOM 11278 O O . ASP B 1 417 ? -16.281 1.783 34.375 1 96.44 417 ASP B O 1
ATOM 11282 N N . LYS B 1 418 ? -14.117 2.396 34.406 1 91.75 418 LYS B N 1
ATOM 11283 C CA . LYS B 1 418 ? -13.594 1.035 34.344 1 91.75 418 LYS B CA 1
ATOM 11284 C C . LYS B 1 418 ? -13.969 0.242 35.594 1 91.75 418 LYS B C 1
ATOM 11286 O O . LYS B 1 418 ? -14.062 -0.986 35.562 1 91.75 418 LYS B O 1
ATOM 11291 N N . ASP B 1 419 ? -14.234 0.971 36.688 1 94 419 ASP B N 1
ATOM 11292 C CA . ASP B 1 419 ? -14.555 0.321 37.938 1 94 419 ASP B CA 1
ATOM 11293 C C . ASP B 1 419 ? -16.062 0.239 38.156 1 94 419 ASP B C 1
ATOM 11295 O O . ASP B 1 419 ? -16.531 -0.218 39.219 1 94 419 ASP B O 1
ATOM 11299 N N . GLY B 1 420 ? -16.828 0.644 37.219 1 94.31 420 GLY B N 1
ATOM 11300 C CA . GLY B 1 420 ? -18.281 0.532 37.281 1 94.31 420 GLY B CA 1
ATOM 11301 C C . GLY B 1 420 ? -18.938 1.736 37.906 1 94.31 420 GLY B C 1
ATOM 11302 O O . GLY B 1 420 ? -20.156 1.739 38.125 1 94.31 420 GLY B O 1
ATOM 11303 N N . ARG B 1 421 ? -18.266 2.756 38.406 1 96.62 421 ARG B N 1
ATOM 11304 C CA . ARG B 1 421 ? -18.875 3.961 39 1 96.62 421 ARG B CA 1
ATOM 11305 C C . ARG B 1 421 ? -19.594 4.773 37.906 1 96.62 421 ARG B C 1
ATOM 11307 O O . ARG B 1 421 ? -19.016 5.055 36.844 1 96.62 421 ARG B O 1
ATOM 11314 N N . VAL B 1 422 ? -20.781 5.27 38.031 1 98.44 422 VAL B N 1
ATOM 11315 C CA . VAL B 1 422 ? -21.609 5.961 37.062 1 98.44 422 VAL B CA 1
ATOM 11316 C C . VAL B 1 422 ? -21.266 7.449 37.062 1 98.44 422 VAL B C 1
ATOM 11318 O O . VAL B 1 422 ? -21.234 8.102 38.094 1 98.44 422 VAL B O 1
ATOM 11321 N N . PHE B 1 423 ? -21.031 8 35.906 1 98.69 423 PHE B N 1
ATOM 11322 C CA . PHE B 1 423 ? -20.734 9.422 35.781 1 98.69 423 PHE B CA 1
ATOM 11323 C C . PHE B 1 423 ? -22 10.25 35.969 1 98.69 423 PHE B C 1
ATOM 11325 O O . PHE B 1 423 ? -23.109 9.797 35.656 1 98.69 423 PHE B O 1
ATOM 11332 N N . SER B 1 424 ? -21.797 11.477 36.438 1 97.94 424 SER B N 1
ATOM 11333 C CA . SER B 1 424 ? -22.938 12.383 36.594 1 97.94 424 SER B CA 1
ATOM 11334 C C . SER B 1 424 ? -23.516 12.812 35.25 1 97.94 424 SER B C 1
ATOM 11336 O O . SER B 1 424 ? -22.766 12.945 34.281 1 97.94 424 SER B O 1
ATOM 11338 N N . LEU B 1 425 ? -24.781 12.953 35.188 1 97.25 425 LEU B N 1
ATOM 11339 C CA . LEU B 1 425 ? -25.469 13.492 34.031 1 97.25 425 LEU B CA 1
ATOM 11340 C C . LEU B 1 425 ? -25.656 15 34.156 1 97.25 425 LEU B C 1
ATOM 11342 O O . LEU B 1 425 ? -25.672 15.531 35.281 1 97.25 425 LEU B O 1
ATOM 11346 N N . PRO B 1 426 ? -25.703 15.617 33.031 1 96.44 426 PRO B N 1
ATOM 11347 C CA . PRO B 1 426 ? -25.969 17.062 33.125 1 96.44 426 PRO B CA 1
ATOM 11348 C C . PRO B 1 426 ? -27.359 17.359 33.688 1 96.44 426 PRO B C 1
ATOM 11350 O O . PRO B 1 426 ? -28.328 16.656 33.375 1 96.44 426 PRO B O 1
ATOM 11353 N N . PRO B 1 427 ? -27.391 18.406 34.5 1 93.56 427 PRO B N 1
ATOM 11354 C CA . PRO B 1 427 ? -28.719 18.891 34.875 1 93.56 427 PRO B CA 1
ATOM 11355 C C . PRO B 1 427 ? -29.516 19.438 33.719 1 93.56 427 PRO B C 1
ATOM 11357 O O . PRO B 1 427 ? -28.984 19.531 32.594 1 93.56 427 PRO B O 1
ATOM 11360 N N . SER B 1 428 ? -30.766 19.703 33.906 1 91.81 428 SER B N 1
ATOM 11361 C CA . SER B 1 428 ? -31.578 20.297 32.875 1 91.81 428 SER B CA 1
ATOM 11362 C C . SER B 1 428 ? -31 21.641 32.406 1 91.81 428 SER B C 1
ATOM 11364 O O . SER B 1 428 ? -30.438 22.391 33.188 1 91.81 428 SER B O 1
ATOM 11366 N N . GLY B 1 429 ? -31.094 21.906 31.125 1 92.31 429 GLY B N 1
ATOM 11367 C CA . GLY B 1 429 ? -30.703 23.203 30.578 1 92.31 429 GLY B CA 1
ATOM 11368 C C . GLY B 1 429 ? -29.312 23.203 29.969 1 92.31 429 GLY B C 1
ATOM 11369 O O . GLY B 1 429 ? -28.828 24.25 29.547 1 92.31 429 GLY B O 1
ATOM 11370 N N . PHE B 1 430 ? -28.734 22.094 29.906 1 94.56 430 PHE B N 1
ATOM 11371 C CA . PHE B 1 430 ? -27.359 22.062 29.406 1 94.56 430 PHE B CA 1
ATOM 11372 C C . PHE B 1 430 ? -27.312 21.562 27.984 1 94.56 430 PHE B C 1
ATOM 11374 O O . PHE B 1 430 ? -26.234 21.469 27.375 1 94.56 430 PHE B O 1
ATOM 11381 N N . GLN B 1 431 ? -28.375 21.172 27.312 1 92.62 431 GLN B N 1
ATOM 11382 C CA . GLN B 1 431 ? -28.484 20.781 25.922 1 92.62 431 GLN B CA 1
ATOM 11383 C C . GLN B 1 431 ? -27.484 19.703 25.562 1 92.62 431 GLN B C 1
ATOM 11385 O O . GLN B 1 431 ? -27.453 18.641 26.188 1 92.62 431 GLN B O 1
ATOM 11390 N N . GLU B 1 432 ? -26.453 20 24.672 1 92.69 432 GLU B N 1
ATOM 11391 C CA . GLU B 1 432 ? -25.5 18.984 24.219 1 92.69 432 GLU B CA 1
ATOM 11392 C C . GLU B 1 432 ? -24.266 18.938 25.109 1 92.69 432 GLU B C 1
ATOM 11394 O O . GLU B 1 432 ? -23.375 18.109 24.922 1 92.69 432 GLU B O 1
ATOM 11399 N N . ILE B 1 433 ? -24.188 19.797 26.047 1 95.19 433 ILE B N 1
ATOM 11400 C CA . ILE B 1 433 ? -23.078 19.797 26.984 1 95.19 433 ILE B CA 1
ATOM 11401 C C . ILE B 1 433 ? -23.219 18.625 27.953 1 95.19 433 ILE B C 1
ATOM 11403 O O . ILE B 1 433 ? -24.281 18.438 28.562 1 95.19 433 ILE B O 1
ATOM 11407 N N . ALA B 1 434 ? -22.156 17.859 28.109 1 96.81 434 ALA B N 1
ATOM 11408 C CA . ALA B 1 434 ? -22.188 16.672 28.969 1 96.81 434 ALA B CA 1
ATOM 11409 C C . ALA B 1 434 ? -20.922 16.594 29.812 1 96.81 434 ALA B C 1
ATOM 11411 O O . ALA B 1 434 ? -20.047 17.469 29.734 1 96.81 434 ALA B O 1
ATOM 11412 N N . ASN B 1 435 ? -20.969 15.609 30.781 1 97.81 435 ASN B N 1
ATOM 11413 C CA . ASN B 1 435 ? -19.781 15.305 31.578 1 97.81 435 ASN B CA 1
ATOM 11414 C C . ASN B 1 435 ? -18.594 14.969 30.688 1 97.81 435 ASN B C 1
ATOM 11416 O O . ASN B 1 435 ? -18.594 13.938 30 1 97.81 435 ASN B O 1
ATOM 11420 N N . PRO B 1 436 ? -17.578 15.875 30.672 1 97.5 436 PRO B N 1
ATOM 11421 C CA . PRO B 1 436 ? -16.484 15.688 29.703 1 97.5 436 PRO B CA 1
ATOM 11422 C C . PRO B 1 436 ? -15.711 14.391 29.938 1 97.5 436 PRO B C 1
ATOM 11424 O O . PRO B 1 436 ? -15.211 13.789 28.984 1 97.5 436 PRO B O 1
ATOM 11427 N N . VAL B 1 437 ? -15.562 13.945 31.125 1 98.31 437 VAL B N 1
ATOM 11428 C CA . VAL B 1 437 ? -14.852 12.703 31.406 1 98.31 437 VAL B CA 1
ATOM 11429 C C . VAL B 1 437 ? -15.68 11.508 30.953 1 98.31 437 VAL B C 1
ATOM 11431 O O . VAL B 1 437 ? -15.133 10.523 30.453 1 98.31 437 VAL B O 1
ATOM 11434 N N . ALA B 1 438 ? -17 11.586 31.141 1 98.31 438 ALA B N 1
ATOM 11435 C CA . ALA B 1 438 ? -17.891 10.547 30.625 1 98.31 438 ALA B CA 1
ATOM 11436 C C . ALA B 1 438 ? -17.766 10.43 29.109 1 98.31 438 ALA B C 1
ATOM 11438 O O . ALA B 1 438 ? -17.844 9.336 28.547 1 98.31 438 ALA B O 1
ATOM 11439 N N . MET B 1 439 ? -17.672 11.562 28.516 1 97.88 439 MET B N 1
ATOM 11440 C CA . MET B 1 439 ? -17.516 11.57 27.062 1 97.88 439 MET B CA 1
ATOM 11441 C C . MET B 1 439 ? -16.234 10.828 26.656 1 97.88 439 MET B C 1
ATOM 11443 O O . MET B 1 439 ? -16.234 10.109 25.656 1 97.88 439 MET B O 1
ATOM 11447 N N . LEU B 1 440 ? -15.148 11.031 27.391 1 97.94 440 LEU B N 1
ATOM 11448 C CA . LEU B 1 440 ? -13.891 10.344 27.109 1 97.94 440 LEU B CA 1
ATOM 11449 C C . LEU B 1 440 ? -14.016 8.852 27.375 1 97.94 440 LEU B C 1
ATOM 11451 O O . LEU B 1 440 ? -13.391 8.039 26.688 1 97.94 440 LEU B O 1
ATOM 11455 N N . ALA B 1 441 ? -14.789 8.492 28.297 1 97.88 441 ALA B N 1
ATOM 11456 C CA . ALA B 1 441 ? -14.938 7.09 28.672 1 97.88 441 ALA B CA 1
ATOM 11457 C C . ALA B 1 441 ? -16.016 6.402 27.828 1 97.88 441 ALA B C 1
ATOM 11459 O O . ALA B 1 441 ? -16.172 5.184 27.906 1 97.88 441 ALA B O 1
ATOM 11460 N N . ALA B 1 442 ? -16.766 7.168 27.078 1 97.62 442 ALA B N 1
ATOM 11461 C CA . ALA B 1 442 ? -17.875 6.617 26.312 1 97.62 442 ALA B CA 1
ATOM 11462 C C . ALA B 1 442 ? -17.406 5.496 25.391 1 97.62 442 ALA B C 1
ATOM 11464 O O . ALA B 1 442 ? -16.297 5.551 24.844 1 97.62 442 ALA B O 1
ATOM 11465 N N . PRO B 1 443 ? -18.219 4.461 25.172 1 96.88 443 PRO B N 1
ATOM 11466 C CA . PRO B 1 443 ? -17.812 3.314 24.359 1 96.88 443 PRO B CA 1
ATOM 11467 C C . PRO B 1 443 ? -17.922 3.582 22.859 1 96.88 443 PRO B C 1
ATOM 11469 O O . PRO B 1 443 ? -18.656 2.883 22.156 1 96.88 443 PRO B O 1
ATOM 11472 N N . GLN B 1 444 ? -17.234 4.488 22.375 1 96.75 444 GLN B N 1
ATOM 11473 C CA . GLN B 1 444 ? -17.109 4.836 20.969 1 96.75 444 GLN B CA 1
ATOM 11474 C C . GLN B 1 444 ? -15.664 5.203 20.625 1 96.75 444 GLN B C 1
ATOM 11476 O O . GLN B 1 444 ? -14.938 5.738 21.453 1 96.75 444 GLN B O 1
ATOM 11481 N N . ASN B 1 445 ? -15.273 4.84 19.516 1 95.56 445 ASN B N 1
ATOM 11482 C CA . ASN B 1 445 ? -13.922 5.156 19.062 1 95.56 445 ASN B CA 1
ATOM 11483 C C . ASN B 1 445 ? -13.805 5.109 17.547 1 95.56 445 ASN B C 1
ATOM 11485 O O . ASN B 1 445 ? -14.625 4.477 16.875 1 95.56 445 ASN B O 1
ATOM 11489 N N . SER B 1 446 ? -12.914 5.863 17.016 1 95.44 446 SER B N 1
ATOM 11490 C CA . SER B 1 446 ? -12.539 5.855 15.602 1 95.44 446 SER B CA 1
ATOM 11491 C C . SER B 1 446 ? -11.031 5.957 15.422 1 95.44 446 SER B C 1
ATOM 11493 O O . SER B 1 446 ? -10.367 6.719 16.141 1 95.44 446 SER B O 1
ATOM 11495 N N . GLN B 1 447 ? -10.477 5.176 14.594 1 95.19 447 GLN B N 1
ATOM 11496 C CA . GLN B 1 447 ? -9.039 5.203 14.344 1 95.19 447 GLN B CA 1
ATOM 11497 C C . GLN B 1 447 ? -8.75 5.336 12.852 1 95.19 447 GLN B C 1
ATOM 11499 O O . GLN B 1 447 ? -9.219 4.527 12.047 1 95.19 447 GLN B O 1
ATOM 11504 N N . GLY B 1 448 ? -7.977 6.395 12.523 1 95.88 448 GLY B N 1
ATOM 11505 C CA . GLY B 1 448 ? -7.461 6.555 11.172 1 95.88 448 GLY B CA 1
ATOM 11506 C C . GLY B 1 448 ? -6.18 5.781 10.93 1 95.88 448 GLY B C 1
ATOM 11507 O O . GLY B 1 448 ? -5.391 5.566 11.852 1 95.88 448 GLY B O 1
ATOM 11508 N N . ASN B 1 449 ? -6.016 5.324 9.727 1 95.19 449 ASN B N 1
ATOM 11509 C CA . ASN B 1 449 ? -4.789 4.652 9.312 1 95.19 449 ASN B CA 1
ATOM 11510 C C . ASN B 1 449 ? -4.332 5.121 7.938 1 95.19 449 ASN B C 1
ATOM 11512 O O . ASN B 1 449 ? -5.152 5.48 7.094 1 95.19 449 ASN B O 1
ATOM 11516 N N . SER B 1 450 ? -3.006 5.086 7.727 1 96.06 450 SER B N 1
ATOM 11517 C CA . SER B 1 450 ? -2.465 5.492 6.434 1 96.06 450 SER B CA 1
ATOM 11518 C C . SER B 1 450 ? -1.144 4.789 6.141 1 96.06 450 SER B C 1
ATOM 11520 O O . SER B 1 450 ? -0.3 4.645 7.027 1 96.06 450 SER B O 1
ATOM 11522 N N . ASP B 1 451 ? -1.017 4.195 5 1 97.06 451 ASP B N 1
ATOM 11523 C CA . ASP B 1 451 ? 0.232 3.758 4.383 1 97.06 451 ASP B CA 1
ATOM 11524 C C . ASP B 1 451 ? 0.585 4.633 3.182 1 97.06 451 ASP B C 1
ATOM 11526 O O . ASP B 1 451 ? -0.159 4.68 2.199 1 97.06 451 ASP B O 1
ATOM 11530 N N . LYS B 1 452 ? 1.674 5.297 3.227 1 96.5 452 LYS B N 1
ATOM 11531 C CA . LYS B 1 452 ? 2.035 6.219 2.154 1 96.5 452 LYS B CA 1
ATOM 11532 C C . LYS B 1 452 ? 3.438 5.93 1.629 1 96.5 452 LYS B C 1
ATOM 11534 O O . LYS B 1 452 ? 4.375 5.75 2.41 1 96.5 452 LYS B O 1
ATOM 11539 N N . PHE B 1 453 ? 3.535 5.867 0.363 1 95 453 PHE B N 1
ATOM 11540 C CA . PHE B 1 453 ? 4.797 5.664 -0.34 1 95 453 PHE B CA 1
ATOM 11541 C C . PHE B 1 453 ? 5.109 6.844 -1.249 1 95 453 PHE B C 1
ATOM 11543 O O . PHE B 1 453 ? 4.312 7.188 -2.127 1 95 453 PHE B O 1
ATOM 11550 N N . VAL B 1 454 ? 6.172 7.488 -1.027 1 95.94 454 VAL B N 1
ATOM 11551 C CA . VAL B 1 454 ? 6.648 8.555 -1.897 1 95.94 454 VAL B CA 1
ATOM 11552 C C . VAL B 1 454 ? 8.047 8.227 -2.406 1 95.94 454 VAL B C 1
ATOM 11554 O O . VAL B 1 454 ? 8.977 8.047 -1.614 1 95.94 454 VAL B O 1
ATOM 11557 N N . SER B 1 455 ? 8.219 8.109 -3.68 1 95.31 455 SER B N 1
ATOM 11558 C CA . SER B 1 455 ? 9.492 7.723 -4.266 1 95.31 455 SER B CA 1
ATOM 11559 C C . SER B 1 455 ? 9.773 8.5 -5.551 1 95.31 455 SER B C 1
ATOM 11561 O O . SER B 1 455 ? 8.844 8.914 -6.246 1 95.31 455 SER B O 1
ATOM 11563 N N . THR B 1 456 ? 10.984 8.742 -5.797 1 96.19 456 THR B N 1
ATOM 11564 C CA . THR B 1 456 ? 11.438 9.336 -7.047 1 96.19 456 THR B CA 1
ATOM 11565 C C . THR B 1 456 ? 12.586 8.523 -7.645 1 96.19 456 THR B C 1
ATOM 11567 O O . THR B 1 456 ? 13.562 8.227 -6.961 1 96.19 456 THR B O 1
ATOM 11570 N N . PHE B 1 457 ? 12.461 8.18 -8.898 1 95 457 PHE B N 1
ATOM 11571 C CA . PHE B 1 457 ? 13.5 7.539 -9.695 1 95 457 PHE B CA 1
ATOM 11572 C C . PHE B 1 457 ? 14.047 8.5 -10.75 1 95 457 PHE B C 1
ATOM 11574 O O . PHE B 1 457 ? 13.273 9.172 -11.445 1 95 457 PHE B O 1
ATOM 11581 N N . TRP B 1 458 ? 15.336 8.594 -10.812 1 95.19 458 TRP B N 1
ATOM 11582 C CA . TRP B 1 458 ? 15.836 9.539 -11.812 1 95.19 458 TRP B CA 1
ATOM 11583 C C . TRP B 1 458 ? 17.109 9.008 -12.477 1 95.19 458 TRP B C 1
ATOM 11585 O O . TRP B 1 458 ? 17.781 8.141 -11.922 1 95.19 458 TRP B O 1
ATOM 11595 N N . GLY B 1 459 ? 17.359 9.469 -13.672 1 95.06 459 GLY B N 1
ATOM 11596 C CA . GLY B 1 459 ? 18.562 9.258 -14.461 1 95.06 459 GLY B CA 1
ATOM 11597 C C . GLY B 1 459 ? 19.109 10.539 -15.062 1 95.06 459 GLY B C 1
ATOM 11598 O O . GLY B 1 459 ? 18.344 11.406 -15.492 1 95.06 459 GLY B O 1
ATOM 11599 N N . GLU B 1 460 ? 20.422 10.672 -15 1 95.12 460 GLU B N 1
ATOM 11600 C CA . GLU B 1 460 ? 21.109 11.836 -15.539 1 95.12 460 GLU B CA 1
ATOM 11601 C C . GLU B 1 460 ? 22.219 11.43 -16.5 1 95.12 460 GLU B C 1
ATOM 11603 O O . GLU B 1 460 ? 23.047 10.578 -16.172 1 95.12 460 GLU B O 1
ATOM 11608 N N . LEU B 1 461 ? 22.234 12.039 -17.688 1 95.25 461 LEU B N 1
ATOM 11609 C CA . LEU B 1 461 ? 23.203 11.789 -18.734 1 95.25 461 LEU B CA 1
ATOM 11610 C C . LEU B 1 461 ? 24 13.055 -19.062 1 95.25 461 LEU B C 1
ATOM 11612 O O . LEU B 1 461 ? 23.422 14.086 -19.406 1 95.25 461 LEU B O 1
ATOM 11616 N N . ASP B 1 462 ? 25.266 12.898 -18.922 1 93.38 462 ASP B N 1
ATOM 11617 C CA . ASP B 1 462 ? 26.109 13.945 -19.5 1 93.38 462 ASP B CA 1
ATOM 11618 C C . ASP B 1 462 ? 26.297 13.727 -21 1 93.38 462 ASP B C 1
ATOM 11620 O O . ASP B 1 462 ? 27.188 13 -21.422 1 93.38 462 ASP B O 1
ATOM 11624 N N . VAL B 1 463 ? 25.5 14.406 -21.766 1 93.06 463 VAL B N 1
ATOM 11625 C CA . VAL B 1 463 ? 25.438 14.18 -23.203 1 93.06 463 VAL B CA 1
ATOM 11626 C C . VAL B 1 463 ? 26.688 14.742 -23.875 1 93.06 463 VAL B C 1
ATOM 11628 O O . VAL B 1 463 ? 27.344 14.062 -24.672 1 93.06 463 VAL B O 1
ATOM 11631 N N . LEU B 1 464 ? 26.938 15.984 -23.688 1 92.06 464 LEU B N 1
ATOM 11632 C CA . LEU B 1 464 ? 28.125 16.719 -24.109 1 92.06 464 LEU B CA 1
ATOM 11633 C C . LEU B 1 464 ? 28.656 17.578 -22.969 1 92.06 464 LEU B C 1
ATOM 11635 O O . LEU B 1 464 ? 27.984 17.75 -21.938 1 92.06 464 LEU B O 1
ATOM 11639 N N . GLU B 1 465 ? 29.812 17.969 -23.141 1 88.31 465 GLU B N 1
ATOM 11640 C CA . GLU B 1 465 ? 30.344 18.844 -22.094 1 88.31 465 GLU B CA 1
ATOM 11641 C C . GLU B 1 465 ? 29.391 20 -21.812 1 88.31 465 GLU B C 1
ATOM 11643 O O . GLU B 1 465 ? 29.031 20.734 -22.734 1 88.31 465 GLU B O 1
ATOM 11648 N N . GLY B 1 466 ? 28.969 20.062 -20.688 1 90.75 466 GLY B N 1
ATOM 11649 C CA . GLY B 1 466 ? 28.094 21.125 -20.25 1 90.75 466 GLY B CA 1
ATOM 11650 C C . GLY B 1 466 ? 26.625 20.828 -20.469 1 90.75 466 GLY B C 1
ATOM 11651 O O . GLY B 1 466 ? 25.75 21.516 -19.938 1 90.75 466 GLY B O 1
ATOM 11652 N N . LEU B 1 467 ? 26.297 19.891 -21.328 1 95.38 467 LEU B N 1
ATOM 11653 C CA . LEU B 1 467 ? 24.922 19.547 -21.641 1 95.38 467 LEU B CA 1
ATOM 11654 C C . LEU B 1 467 ? 24.484 18.297 -20.844 1 95.38 467 LEU B C 1
ATOM 11656 O O . LEU B 1 467 ? 25.031 17.219 -21.047 1 95.38 467 LEU B O 1
ATOM 11660 N N . THR B 1 468 ? 23.516 18.453 -20 1 95.25 468 THR B N 1
ATOM 11661 C CA . THR B 1 468 ? 23.062 17.359 -19.156 1 95.25 468 THR B CA 1
ATOM 11662 C C . THR B 1 468 ? 21.562 17.109 -19.375 1 95.25 468 THR B C 1
ATOM 11664 O O . THR B 1 468 ? 20.766 18.031 -19.375 1 95.25 468 THR B O 1
ATOM 11667 N N . PHE B 1 469 ? 21.219 15.875 -19.625 1 96.81 469 PHE B N 1
ATOM 11668 C CA . PHE B 1 469 ? 19.812 15.461 -19.688 1 96.81 469 PHE B CA 1
ATOM 11669 C C . PHE B 1 469 ? 19.422 14.695 -18.438 1 96.81 469 PHE B C 1
ATOM 11671 O O . PHE B 1 469 ? 20.109 13.758 -18.031 1 96.81 469 PHE B O 1
ATOM 11678 N N . ARG B 1 470 ? 18.344 15.086 -17.781 1 96.06 470 ARG B N 1
ATOM 11679 C CA . ARG B 1 470 ? 17.844 14.406 -16.578 1 96.06 470 ARG B CA 1
ATOM 11680 C C . ARG B 1 470 ? 16.375 14.023 -16.734 1 96.06 470 ARG B C 1
ATOM 11682 O O . ARG B 1 470 ? 15.562 14.844 -17.172 1 96.06 470 ARG B O 1
ATOM 11689 N N . SER B 1 471 ? 16.078 12.812 -16.5 1 97.06 471 SER B N 1
ATOM 11690 C CA . SER B 1 471 ? 14.703 12.312 -16.453 1 97.06 471 SER B CA 1
ATOM 11691 C C . SER B 1 471 ? 14.359 11.797 -15.055 1 97.06 471 SER B C 1
ATOM 11693 O O . SER B 1 471 ? 15.164 11.109 -14.422 1 97.06 471 SER B O 1
ATOM 11695 N N . SER B 1 472 ? 13.211 12.227 -14.539 1 96.31 472 SER B N 1
ATOM 11696 C CA . SER B 1 472 ? 12.773 11.789 -13.219 1 96.31 472 SER B CA 1
ATOM 11697 C C . SER B 1 472 ? 11.32 11.312 -13.242 1 96.31 472 SER B C 1
ATOM 11699 O O . SER B 1 472 ? 10.484 11.914 -13.914 1 96.31 472 SER B O 1
ATOM 11701 N N . TYR B 1 473 ? 11.047 10.219 -12.625 1 96.81 473 TYR B N 1
ATOM 11702 C CA . TYR B 1 473 ? 9.711 9.664 -12.445 1 96.81 473 TYR B CA 1
ATOM 11703 C C . TYR B 1 473 ? 9.375 9.523 -10.961 1 96.81 473 TYR B C 1
ATOM 11705 O O . TYR B 1 473 ? 9.977 8.719 -10.25 1 96.81 473 TYR B O 1
ATOM 11713 N N . GLY B 1 474 ? 8.422 10.398 -10.5 1 96.38 474 GLY B N 1
ATOM 11714 C CA . GLY B 1 474 ? 7.996 10.383 -9.109 1 96.38 474 GLY B CA 1
ATOM 11715 C C . GLY B 1 474 ? 6.66 9.695 -8.898 1 96.38 474 GLY B C 1
ATOM 11716 O O . GLY B 1 474 ? 5.785 9.75 -9.766 1 96.38 474 GLY B O 1
ATOM 11717 N N . VAL B 1 475 ? 6.555 9.07 -7.707 1 95.62 475 VAL B N 1
ATOM 11718 C CA . VAL B 1 475 ? 5.312 8.391 -7.34 1 95.62 475 VAL B CA 1
ATOM 11719 C C . VAL B 1 475 ? 4.898 8.805 -5.93 1 95.62 475 VAL B C 1
ATOM 11721 O O . VAL B 1 475 ? 5.738 8.906 -5.031 1 95.62 475 VAL B O 1
ATOM 11724 N N . ASP B 1 476 ? 3.607 9.148 -5.754 1 96.25 476 ASP B N 1
ATOM 11725 C CA . ASP B 1 476 ? 2.912 9.312 -4.48 1 96.25 476 ASP B CA 1
ATOM 11726 C C . ASP B 1 476 ? 1.724 8.359 -4.379 1 96.25 476 ASP B C 1
ATOM 11728 O O . ASP B 1 476 ? 0.653 8.625 -4.922 1 96.25 476 ASP B O 1
ATOM 11732 N N . LEU B 1 477 ? 1.978 7.238 -3.727 1 96.38 477 LEU B N 1
ATOM 11733 C CA . LEU B 1 477 ? 0.978 6.191 -3.543 1 96.38 477 LEU B CA 1
ATOM 11734 C C . LEU B 1 477 ? 0.548 6.102 -2.082 1 96.38 477 LEU B C 1
ATOM 11736 O O . LEU B 1 477 ? 1.378 5.871 -1.2 1 96.38 477 LEU B O 1
ATOM 11740 N N . ALA B 1 478 ? -0.75 6.289 -1.85 1 96.5 478 ALA B N 1
ATOM 11741 C CA . ALA B 1 478 ? -1.235 6.273 -0.472 1 96.5 478 ALA B CA 1
ATOM 11742 C C . ALA B 1 478 ? -2.473 5.391 -0.335 1 96.5 478 ALA B C 1
ATOM 11744 O O . ALA B 1 478 ? -3.324 5.363 -1.226 1 96.5 478 ALA B O 1
ATOM 11745 N N . PHE B 1 479 ? -2.471 4.641 0.715 1 97.25 479 PHE B N 1
ATOM 11746 C CA . PHE B 1 479 ? -3.639 3.904 1.185 1 97.25 479 PHE B CA 1
ATOM 11747 C C . PHE B 1 479 ? -4.059 4.379 2.57 1 97.25 479 PHE B C 1
ATOM 11749 O O . PHE B 1 479 ? -3.25 4.383 3.502 1 97.25 479 PHE B O 1
ATOM 11756 N N . TRP B 1 480 ? -5.258 4.797 2.664 1 96.38 480 TRP B N 1
ATOM 11757 C CA . TRP B 1 480 ? -5.676 5.262 3.982 1 96.38 480 TRP B CA 1
ATOM 11758 C C . TRP B 1 480 ? -7.133 4.902 4.254 1 96.38 480 TRP B C 1
ATOM 11760 O O . TRP B 1 480 ? -7.852 4.477 3.348 1 96.38 480 TRP B O 1
ATOM 11770 N N . GLY B 1 481 ? -7.527 4.957 5.5 1 96.06 481 GLY B N 1
ATOM 11771 C CA . GLY B 1 481 ? -8.891 4.641 5.898 1 96.06 481 GLY B CA 1
ATOM 11772 C C . GLY B 1 481 ? -9.172 4.953 7.355 1 96.06 481 GLY B C 1
ATOM 11773 O O . GLY B 1 481 ? -8.328 5.539 8.047 1 96.06 481 GLY B O 1
ATOM 11774 N N . ASN B 1 482 ? -10.367 4.668 7.68 1 96.44 482 ASN B N 1
ATOM 11775 C CA . ASN B 1 482 ? -10.859 4.887 9.039 1 96.44 482 ASN B CA 1
ATOM 11776 C C . ASN B 1 482 ? -11.852 3.809 9.453 1 96.44 482 ASN B C 1
ATOM 11778 O O . ASN B 1 482 ? -12.688 3.387 8.648 1 96.44 482 ASN B O 1
ATOM 11782 N N . ASP B 1 483 ? -11.68 3.33 10.656 1 95.75 483 ASP B N 1
ATOM 11783 C CA . ASP B 1 483 ? -12.617 2.4 11.273 1 95.75 483 ASP B CA 1
ATOM 11784 C C . ASP B 1 483 ? -13.141 2.951 12.602 1 95.75 483 ASP B C 1
ATOM 11786 O O . ASP B 1 483 ? -12.383 3.533 13.383 1 95.75 483 ASP B O 1
ATOM 11790 N N . GLY B 1 484 ? -14.453 2.779 12.781 1 96.38 484 GLY B N 1
ATOM 11791 C CA . GLY B 1 484 ? -15.023 3.299 14.016 1 96.38 484 GLY B CA 1
ATOM 11792 C C . GLY B 1 484 ? -16.281 2.561 14.453 1 96.38 484 GLY B C 1
ATOM 11793 O O . GLY B 1 484 ? -16.844 1.792 13.68 1 96.38 484 GLY B O 1
ATOM 11794 N N . TYR B 1 485 ? -16.594 2.713 15.742 1 96.81 485 TYR B N 1
ATOM 11795 C CA . TYR B 1 485 ? -17.797 2.131 16.328 1 96.81 485 TYR B CA 1
ATOM 11796 C C . TYR B 1 485 ? -18.391 3.051 17.391 1 96.81 485 TYR B C 1
ATOM 11798 O O . TYR B 1 485 ? -17.688 3.904 17.938 1 96.81 485 TYR B O 1
ATOM 11806 N N . THR B 1 486 ? -19.641 2.953 17.594 1 97.88 486 THR B N 1
ATOM 11807 C CA . THR B 1 486 ? -20.406 3.564 18.672 1 97.88 486 THR B CA 1
ATOM 11808 C C . THR B 1 486 ? -21.391 2.561 19.281 1 97.88 486 THR B C 1
ATOM 11810 O O . THR B 1 486 ? -22.297 2.084 18.594 1 97.88 486 THR B O 1
ATOM 11813 N N . PHE B 1 487 ? -21.172 2.229 20.562 1 97.88 487 PHE B N 1
ATOM 11814 C CA . PHE B 1 487 ? -22.141 1.385 21.266 1 97.88 487 PHE B CA 1
ATOM 11815 C C . PHE B 1 487 ? -23.203 2.232 21.953 1 97.88 487 PHE B C 1
ATOM 11817 O O . PHE B 1 487 ? -23.031 3.445 22.109 1 97.88 487 PHE B O 1
ATOM 11824 N N . GLU B 1 488 ? -24.25 1.57 22.297 1 97.56 488 GLU B N 1
ATOM 11825 C CA . GLU B 1 488 ? -25.328 2.285 23 1 97.56 488 GLU B CA 1
ATOM 11826 C C . GLU B 1 488 ? -24.812 2.891 24.297 1 97.56 488 GLU B C 1
ATOM 11828 O O . GLU B 1 488 ? -24.156 2.213 25.094 1 97.56 488 GLU B O 1
ATOM 11833 N N . HIS B 1 489 ? -25.094 4.164 24.484 1 98 489 HIS B N 1
ATOM 11834 C CA . HIS B 1 489 ? -24.734 4.855 25.719 1 98 489 HIS B CA 1
ATOM 11835 C C . HIS B 1 489 ? -25.469 6.188 25.844 1 98 489 HIS B C 1
ATOM 11837 O O . HIS B 1 489 ? -26.016 6.688 24.844 1 98 489 HIS B O 1
ATOM 11843 N N . PHE B 1 490 ? -25.578 6.672 27 1 97.88 490 PHE B N 1
ATOM 11844 C CA . PHE B 1 490 ? -26.266 7.926 27.266 1 97.88 490 PHE B CA 1
ATOM 11845 C C . PHE B 1 490 ? -25.344 8.922 27.953 1 97.88 490 PHE B C 1
ATOM 11847 O O . PHE B 1 490 ? -24.734 8.594 28.984 1 97.88 490 PHE B O 1
ATOM 11854 N N . LEU B 1 491 ? -25.25 10.109 27.422 1 97.56 491 LEU B N 1
ATOM 11855 C CA . LEU B 1 491 ? -24.453 11.18 28.016 1 97.56 491 LEU B CA 1
ATOM 11856 C C . LEU B 1 491 ? -25.328 12.406 28.297 1 97.56 491 LEU B C 1
ATOM 11858 O O . LEU B 1 491 ? -25.125 13.102 29.297 1 97.56 491 LEU B O 1
ATOM 11862 N N . ALA B 1 492 ? -26.188 12.695 27.359 1 95.69 492 ALA B N 1
ATOM 11863 C CA . ALA B 1 492 ? -27.094 13.836 27.422 1 95.69 492 ALA B CA 1
ATOM 11864 C C . ALA B 1 492 ? -28.328 13.609 26.547 1 95.69 492 ALA B C 1
ATOM 11866 O O . ALA B 1 492 ? -28.281 12.812 25.609 1 95.69 492 ALA B O 1
ATOM 11867 N N . THR B 1 493 ? -29.344 14.328 26.844 1 91.38 493 THR B N 1
ATOM 11868 C CA . THR B 1 493 ? -30.609 14.133 26.141 1 91.38 493 THR B CA 1
ATOM 11869 C C . THR B 1 493 ? -30.516 14.656 24.703 1 91.38 493 THR B C 1
ATOM 11871 O O . THR B 1 493 ? -31.094 14.062 23.781 1 91.38 493 THR B O 1
ATOM 11874 N N . GLN B 1 494 ? -29.75 15.695 24.578 1 90.25 494 GLN B N 1
ATOM 11875 C CA . GLN B 1 494 ? -29.656 16.266 23.234 1 90.25 494 GLN B CA 1
ATOM 11876 C C . GLN B 1 494 ? -28.375 15.82 22.547 1 90.25 494 GLN B C 1
ATOM 11878 O O . GLN B 1 494 ? -27.281 16.125 23 1 90.25 494 GLN B O 1
ATOM 11883 N N . GLY B 1 495 ? -28.547 15.156 21.484 1 89.81 495 GLY B N 1
ATOM 11884 C CA . GLY B 1 495 ? -27.469 14.867 20.562 1 89.81 495 GLY B CA 1
ATOM 11885 C C . GLY B 1 495 ? -26.516 13.805 21.078 1 89.81 495 GLY B C 1
ATOM 11886 O O . GLY B 1 495 ? -25.562 13.422 20.375 1 89.81 495 GLY B O 1
ATOM 11887 N N . LYS B 1 496 ? -26.719 13.281 22.281 1 96 496 LYS B N 1
ATOM 11888 C CA . LYS B 1 496 ? -25.766 12.32 22.812 1 96 496 LYS B CA 1
ATOM 11889 C C . LYS B 1 496 ? -26.469 11.156 23.5 1 96 496 LYS B C 1
ATOM 11891 O O . LYS B 1 496 ? -26.062 10.727 24.578 1 96 496 LYS B O 1
ATOM 11896 N N . ASN B 1 497 ? -27.594 10.875 23.016 1 96.12 497 ASN B N 1
ATOM 11897 C CA . ASN B 1 497 ? -28.312 9.648 23.359 1 96.12 497 ASN B CA 1
ATOM 11898 C C . ASN B 1 497 ? -28.219 8.617 22.219 1 96.12 497 ASN B C 1
ATOM 11900 O O . ASN B 1 497 ? -29 8.664 21.266 1 96.12 497 ASN B O 1
ATOM 11904 N N . PHE B 1 498 ? -27.328 7.703 22.422 1 96.62 498 PHE B N 1
ATOM 11905 C CA . PHE B 1 498 ? -27.109 6.695 21.391 1 96.62 498 PHE B CA 1
ATOM 11906 C C . PHE B 1 498 ? -27.797 5.387 21.766 1 96.62 498 PHE B C 1
ATOM 11908 O O . PHE B 1 498 ? -27.328 4.648 22.625 1 96.62 498 PHE B O 1
ATOM 11915 N N . THR B 1 499 ? -28.812 5.105 21.016 1 95.88 499 THR B N 1
ATOM 11916 C CA . THR B 1 499 ? -29.688 4 21.406 1 95.88 499 THR B CA 1
ATOM 11917 C C . THR B 1 499 ? -29.453 2.791 20.516 1 95.88 499 THR B C 1
ATOM 11919 O O . THR B 1 499 ? -30.062 1.734 20.719 1 95.88 499 THR B O 1
ATOM 11922 N N . GLN B 1 500 ? -28.625 3.01 19.562 1 94.62 500 GLN B N 1
ATOM 11923 C CA . GLN B 1 500 ? -28.328 1.942 18.609 1 94.62 500 GLN B CA 1
ATOM 11924 C C . GLN B 1 500 ? -26.828 1.849 18.344 1 94.62 500 GLN B C 1
ATOM 11926 O O . GLN B 1 500 ? -26.172 2.867 18.156 1 94.62 500 GLN B O 1
ATOM 11931 N N . SER B 1 501 ? -26.297 0.6 18.391 1 97.12 501 SER B N 1
ATOM 11932 C CA . SER B 1 501 ? -24.875 0.454 18.078 1 97.12 501 SER B CA 1
ATOM 11933 C C . SER B 1 501 ? -24.625 0.655 16.594 1 97.12 501 SER B C 1
ATOM 11935 O O . SER B 1 501 ? -25.484 0.354 15.758 1 97.12 501 SER B O 1
ATOM 11937 N N . HIS B 1 502 ? -23.516 1.192 16.297 1 97.19 502 HIS B N 1
ATOM 11938 C CA . HIS B 1 502 ? -23.141 1.574 14.938 1 97.19 502 HIS B CA 1
ATOM 11939 C C . HIS B 1 502 ? -21.672 1.28 14.664 1 97.19 502 HIS B C 1
ATOM 11941 O O . HIS B 1 502 ? -20.828 1.439 15.547 1 97.19 502 HIS B O 1
ATOM 11947 N N . VAL B 1 503 ? -21.391 0.789 13.453 1 97 503 VAL B N 1
ATOM 11948 C CA . VAL B 1 503 ? -20 0.587 13.023 1 97 503 VAL B CA 1
ATOM 11949 C C . VAL B 1 503 ? -19.828 1.104 11.594 1 97 503 VAL B C 1
ATOM 11951 O O . VAL B 1 503 ? -20.766 1.074 10.797 1 97 503 VAL B O 1
ATOM 11954 N N . PHE B 1 504 ? -18.688 1.65 11.266 1 96.69 504 PHE B N 1
ATOM 11955 C CA . PHE B 1 504 ? -18.391 2.088 9.906 1 96.69 504 PHE B CA 1
ATOM 11956 C C . PHE B 1 504 ? -16.922 1.809 9.555 1 96.69 504 PHE B C 1
ATOM 11958 O O . PHE B 1 504 ? -16.094 1.613 10.445 1 96.69 504 PHE B O 1
ATOM 11965 N N . SER B 1 505 ? -16.641 1.718 8.281 1 96.69 505 SER B N 1
ATOM 11966 C CA . SER B 1 505 ? -15.297 1.53 7.73 1 96.69 505 SER B CA 1
ATOM 11967 C C . SER B 1 505 ? -15.164 2.193 6.363 1 96.69 505 SER B C 1
ATOM 11969 O O . SER B 1 505 ? -16.141 2.303 5.621 1 96.69 505 SER B O 1
ATOM 11971 N N . ASN B 1 506 ? -14.031 2.678 6.043 1 97.25 506 ASN B N 1
ATOM 11972 C CA . ASN B 1 506 ? -13.742 3.17 4.699 1 97.25 506 ASN B CA 1
ATOM 11973 C C . ASN B 1 506 ? -12.281 2.938 4.32 1 97.25 506 ASN B C 1
ATOM 11975 O O . ASN B 1 506 ? -11.414 2.889 5.188 1 97.25 506 ASN B O 1
ATOM 11979 N N . MET B 1 507 ? -12.008 2.693 3.123 1 97.12 507 MET B N 1
ATOM 11980 C CA . MET B 1 507 ? -10.688 2.488 2.537 1 97.12 507 MET B CA 1
ATOM 11981 C C . MET B 1 507 ? -10.516 3.332 1.277 1 97.12 507 MET B C 1
ATOM 11983 O O . MET B 1 507 ? -11.453 3.475 0.489 1 97.12 507 MET B O 1
ATOM 11987 N N . HIS B 1 508 ? -9.32 3.891 1.111 1 96.94 508 HIS B N 1
ATOM 11988 C CA . HIS B 1 508 ? -9.008 4.746 -0.027 1 96.94 508 HIS B CA 1
ATOM 11989 C C . HIS B 1 508 ? -7.66 4.375 -0.641 1 96.94 508 HIS B C 1
ATOM 11991 O O . HIS B 1 508 ? -6.785 3.848 0.047 1 96.94 508 HIS B O 1
ATOM 11997 N N . ARG B 1 509 ? -7.512 4.543 -1.917 1 96.19 509 ARG B N 1
ATOM 11998 C CA . ARG B 1 509 ? -6.254 4.48 -2.65 1 96.19 509 ARG B CA 1
ATOM 11999 C C . ARG B 1 509 ? -6.051 5.73 -3.5 1 96.19 509 ARG B C 1
ATOM 12001 O O . ARG B 1 509 ? -6.93 6.113 -4.273 1 96.19 509 ARG B O 1
ATOM 12008 N N . GLY B 1 510 ? -5.027 6.414 -3.299 1 95.38 510 GLY B N 1
ATOM 12009 C CA . GLY B 1 510 ? -4.605 7.527 -4.129 1 95.38 510 GLY B CA 1
ATOM 12010 C C . GLY B 1 510 ? -3.27 7.297 -4.809 1 95.38 510 GLY B C 1
ATOM 12011 O O . GLY B 1 510 ? -2.322 6.82 -4.176 1 95.38 510 GLY B O 1
ATOM 12012 N N . PHE B 1 511 ? -3.217 7.535 -6.129 1 95.38 511 PHE B N 1
ATOM 12013 C CA . PHE B 1 511 ? -1.982 7.34 -6.879 1 95.38 511 PHE B CA 1
ATOM 12014 C C . PHE B 1 511 ? -1.697 8.539 -7.777 1 95.38 511 PHE B C 1
ATOM 12016 O O . PHE B 1 511 ? -2.508 8.883 -8.641 1 95.38 511 PHE B O 1
ATOM 12023 N N . ARG B 1 512 ? -0.582 9.156 -7.531 1 95.81 512 ARG B N 1
ATOM 12024 C CA . ARG B 1 512 ? -0.083 10.234 -8.383 1 95.81 512 ARG B CA 1
ATOM 12025 C C . ARG B 1 512 ? 1.275 9.875 -8.977 1 95.81 512 ARG B C 1
ATOM 12027 O O . ARG B 1 512 ? 2.18 9.438 -8.258 1 95.81 512 ARG B O 1
ATOM 12034 N N . TRP B 1 513 ? 1.414 9.984 -10.258 1 95.44 513 TRP B N 1
ATOM 12035 C CA . TRP B 1 513 ? 2.736 9.898 -10.867 1 95.44 513 TRP B CA 1
ATOM 12036 C C . TRP B 1 513 ? 3.117 11.219 -11.523 1 95.44 513 TRP B C 1
ATOM 12038 O O . TRP B 1 513 ? 2.244 12 -11.914 1 95.44 513 TRP B O 1
ATOM 12048 N N . GLN B 1 514 ? 4.352 11.531 -11.562 1 96.38 514 GLN B N 1
ATOM 12049 C CA . GLN B 1 514 ? 4.91 12.734 -12.172 1 96.38 514 GLN B CA 1
ATOM 12050 C C . GLN B 1 514 ? 6.156 12.406 -12.992 1 96.38 514 GLN B C 1
ATOM 12052 O O . GLN B 1 514 ? 7.086 11.766 -12.484 1 96.38 514 GLN B O 1
ATOM 12057 N N . LEU B 1 515 ? 6.137 12.789 -14.258 1 97.12 515 LEU B N 1
ATOM 12058 C CA . LEU B 1 515 ? 7.277 12.641 -15.164 1 97.12 515 LEU B CA 1
ATOM 12059 C C . LEU B 1 515 ? 7.883 14 -15.5 1 97.12 515 LEU B C 1
ATOM 12061 O O . LEU B 1 515 ? 7.164 14.93 -15.883 1 97.12 515 LEU B O 1
ATOM 12065 N N . GLU B 1 516 ? 9.164 14.109 -15.305 1 96.56 516 GLU B N 1
ATOM 12066 C CA . GLU B 1 516 ? 9.875 15.336 -15.648 1 96.56 516 GLU B CA 1
ATOM 12067 C C . GLU B 1 516 ? 11.117 15.039 -16.484 1 96.56 516 GLU B C 1
ATOM 12069 O O . GLU B 1 516 ? 11.906 14.156 -16.141 1 96.56 516 GLU B O 1
ATOM 12074 N N . ASN B 1 517 ? 11.242 15.711 -17.562 1 97.44 517 ASN B N 1
ATOM 12075 C CA . ASN B 1 517 ? 12.422 15.695 -18.422 1 97.44 517 ASN B CA 1
ATOM 12076 C C . ASN B 1 517 ? 13.031 17.094 -18.547 1 97.44 517 ASN B C 1
ATOM 12078 O O . ASN B 1 517 ? 12.328 18.047 -18.844 1 97.44 517 ASN B O 1
ATOM 12082 N N . THR B 1 518 ? 14.312 17.156 -18.234 1 96.38 518 THR B N 1
ATOM 12083 C CA . THR B 1 518 ? 14.969 18.453 -18.344 1 96.38 518 THR B CA 1
ATOM 12084 C C . THR B 1 518 ? 16.266 18.344 -19.141 1 96.38 518 THR B C 1
ATOM 12086 O O . THR B 1 518 ? 16.969 17.328 -19.062 1 96.38 518 THR B O 1
ATOM 12089 N N . LEU B 1 519 ? 16.547 19.297 -19.938 1 96.94 519 LEU B N 1
ATOM 12090 C CA . LEU B 1 519 ? 17.781 19.5 -20.672 1 96.94 519 LEU B CA 1
ATOM 12091 C C . LEU B 1 519 ? 18.453 20.797 -20.25 1 96.94 519 LEU B C 1
ATOM 12093 O O . LEU B 1 519 ? 17.891 21.875 -20.422 1 96.94 519 LEU B O 1
ATOM 12097 N N . THR B 1 520 ? 19.641 20.688 -19.672 1 95.69 520 THR B N 1
ATOM 12098 C CA . THR B 1 520 ? 20.344 21.859 -19.156 1 95.69 520 THR B CA 1
ATOM 12099 C C . THR B 1 520 ? 21.672 22.047 -19.875 1 95.69 520 THR B C 1
ATOM 12101 O O . THR B 1 520 ? 22.469 21.094 -20 1 95.69 520 THR B O 1
ATOM 12104 N N . TYR B 1 521 ? 21.953 23.219 -20.312 1 95.75 521 TYR B N 1
ATOM 12105 C CA . TYR B 1 521 ? 23.203 23.547 -20.984 1 95.75 521 TYR B CA 1
ATOM 12106 C C . TYR B 1 521 ? 23.922 24.688 -20.25 1 95.75 521 TYR B C 1
ATOM 12108 O O . TYR B 1 521 ? 23.406 25.797 -20.156 1 95.75 521 TYR B O 1
ATOM 12116 N N . ASN B 1 522 ? 25.062 24.375 -19.703 1 93.12 522 ASN B N 1
ATOM 12117 C CA . ASN B 1 522 ? 25.938 25.344 -19.062 1 93.12 522 ASN B CA 1
ATOM 12118 C C . ASN B 1 522 ? 27.125 25.688 -19.938 1 93.12 522 ASN B C 1
ATOM 12120 O O . ASN B 1 522 ? 27.844 24.797 -20.406 1 93.12 522 ASN B O 1
ATOM 12124 N N . PHE B 1 523 ? 27.312 26.938 -20.188 1 90.75 523 PHE B N 1
ATOM 12125 C CA . PHE B 1 523 ? 28.469 27.344 -20.969 1 90.75 523 PHE B CA 1
ATOM 12126 C C . PHE B 1 523 ? 28.938 28.75 -20.578 1 90.75 523 PHE B C 1
ATOM 12128 O O . PHE B 1 523 ? 28.141 29.531 -20.062 1 90.75 523 PHE B O 1
ATOM 12135 N N . SER B 1 524 ? 30.172 29 -20.719 1 92.19 524 SER B N 1
ATOM 12136 C CA . SER B 1 524 ? 30.781 30.281 -20.375 1 92.19 524 SER B CA 1
ATOM 12137 C C . SER B 1 524 ? 31.594 30.844 -21.531 1 92.19 524 SER B C 1
ATOM 12139 O O . SER B 1 524 ? 32.25 30.094 -22.25 1 92.19 524 SER B O 1
ATOM 12141 N N . VAL B 1 525 ? 31.531 32.156 -21.797 1 92.88 525 VAL B N 1
ATOM 12142 C CA . VAL B 1 525 ? 32.344 32.875 -22.75 1 92.88 525 VAL B CA 1
ATOM 12143 C C . VAL B 1 525 ? 33.031 34.062 -22.062 1 92.88 525 VAL B C 1
ATOM 12145 O O . VAL B 1 525 ? 32.375 35.062 -21.766 1 92.88 525 VAL B O 1
ATOM 12148 N N . GLU B 1 526 ? 34.25 33.938 -21.844 1 88.62 526 GLU B N 1
ATOM 12149 C CA . GLU B 1 526 ? 35 34.969 -21.094 1 88.62 526 GLU B CA 1
ATOM 12150 C C . GLU B 1 526 ? 34.375 35.156 -19.703 1 88.62 526 GLU B C 1
ATOM 12152 O O . GLU B 1 526 ? 34.281 34.188 -18.922 1 88.62 526 GLU B O 1
ATOM 12157 N N . ASN B 1 527 ? 33.812 36.312 -19.5 1 88.38 527 ASN B N 1
ATOM 12158 C CA . ASN B 1 527 ? 33.25 36.594 -18.172 1 88.38 527 ASN B CA 1
ATOM 12159 C C . ASN B 1 527 ? 31.719 36.438 -18.172 1 88.38 527 ASN B C 1
ATOM 12161 O O . ASN B 1 527 ? 31.062 36.75 -17.188 1 88.38 527 ASN B O 1
ATOM 12165 N N . HIS B 1 528 ? 31.203 35.938 -19.234 1 93.75 528 HIS B N 1
ATOM 12166 C CA . HIS B 1 528 ? 29.766 35.719 -19.344 1 93.75 528 HIS B CA 1
ATOM 12167 C C . HIS B 1 528 ? 29.438 34.25 -19.078 1 93.75 528 HIS B C 1
ATOM 12169 O O . HIS B 1 528 ? 29.969 33.344 -19.734 1 93.75 528 HIS B O 1
ATOM 12175 N N . ASN B 1 529 ? 28.578 33.969 -18.094 1 93.12 529 ASN B N 1
ATOM 12176 C CA . ASN B 1 529 ? 28.109 32.625 -17.781 1 93.12 529 ASN B CA 1
ATOM 12177 C C . ASN B 1 529 ? 26.625 32.469 -18.078 1 93.12 529 ASN B C 1
ATOM 12179 O O . ASN B 1 529 ? 25.812 33.312 -17.75 1 93.12 529 ASN B O 1
ATOM 12183 N N . PHE B 1 530 ? 26.359 31.359 -18.797 1 94.12 530 PHE B N 1
ATOM 12184 C CA . PHE B 1 530 ? 24.984 31.094 -19.188 1 94.12 530 PHE B CA 1
ATOM 12185 C C . PHE B 1 530 ? 24.547 29.703 -18.719 1 94.12 530 PHE B C 1
ATOM 12187 O O . PHE B 1 530 ? 25.328 28.75 -18.766 1 94.12 530 PHE B O 1
ATOM 12194 N N . THR B 1 531 ? 23.328 29.594 -18.203 1 92.88 531 THR B N 1
ATOM 12195 C CA . THR B 1 531 ? 22.656 28.328 -17.984 1 92.88 531 THR B CA 1
ATOM 12196 C C . THR B 1 531 ? 21.281 28.328 -18.641 1 92.88 531 THR B C 1
ATOM 12198 O O . THR B 1 531 ? 20.422 29.156 -18.312 1 92.88 531 THR B O 1
ATOM 12201 N N . ALA B 1 532 ? 21.062 27.453 -19.609 1 95.44 532 ALA B N 1
ATOM 12202 C CA . ALA B 1 532 ? 19.766 27.297 -20.266 1 95.44 532 ALA B CA 1
ATOM 12203 C C . ALA B 1 532 ? 19.125 25.969 -19.891 1 95.44 532 ALA B C 1
ATOM 12205 O O . ALA B 1 532 ? 19.75 24.922 -19.969 1 95.44 532 ALA B O 1
ATOM 12206 N N . LEU B 1 533 ? 17.891 26.062 -19.438 1 95.38 533 LEU B N 1
ATOM 12207 C CA . LEU B 1 533 ? 17.141 24.859 -19.047 1 95.38 533 LEU B CA 1
ATOM 12208 C C . LEU B 1 533 ? 15.852 24.75 -19.844 1 95.38 533 LEU B C 1
ATOM 12210 O O . LEU B 1 533 ? 15.094 25.719 -19.938 1 95.38 533 LEU B O 1
ATOM 12214 N N . LEU B 1 534 ? 15.641 23.641 -20.5 1 96.69 534 LEU B N 1
ATOM 12215 C CA . LEU B 1 534 ? 14.375 23.266 -21.109 1 96.69 534 LEU B CA 1
ATOM 12216 C C . LEU B 1 534 ? 13.758 22.062 -20.406 1 96.69 534 LEU B C 1
ATOM 12218 O O . LEU B 1 534 ? 14.469 21.109 -20.062 1 96.69 534 LEU B O 1
ATOM 12222 N N . GLY B 1 535 ? 12.445 22.188 -20.078 1 96 535 GLY B N 1
ATOM 12223 C CA . GLY B 1 535 ? 11.852 21.094 -19.328 1 96 535 GLY B CA 1
ATOM 12224 C C . GLY B 1 535 ? 10.438 20.766 -19.766 1 96 535 GLY B C 1
ATOM 12225 O O . GLY B 1 535 ? 9.75 21.594 -20.359 1 96 535 GLY B O 1
ATOM 12226 N N . GLN B 1 536 ? 10.055 19.562 -19.578 1 96.75 536 GLN B N 1
ATOM 12227 C CA . GLN B 1 536 ? 8.719 19.016 -19.781 1 96.75 536 GLN B CA 1
ATOM 12228 C C . GLN B 1 536 ? 8.25 18.266 -18.531 1 96.75 536 GLN B C 1
ATOM 12230 O O . GLN B 1 536 ? 9.023 17.531 -17.906 1 96.75 536 GLN B O 1
ATOM 12235 N N . SER B 1 537 ? 6.965 18.453 -18.125 1 95.31 537 SER B N 1
ATOM 12236 C CA . SER B 1 537 ? 6.406 17.781 -16.953 1 95.31 537 SER B CA 1
ATOM 12237 C C . SER B 1 537 ? 5.016 17.234 -17.25 1 95.31 537 SER B C 1
ATOM 12239 O O . SER B 1 537 ? 4.23 17.859 -17.953 1 95.31 537 SER B O 1
ATOM 12241 N N . GLY B 1 538 ? 4.703 16.094 -16.828 1 96.44 538 GLY B N 1
ATOM 12242 C CA . GLY B 1 538 ? 3.395 15.461 -16.875 1 96.44 538 GLY B CA 1
ATOM 12243 C C . GLY B 1 538 ? 3.021 14.781 -15.57 1 96.44 538 GLY B C 1
ATOM 12244 O O . GLY B 1 538 ? 3.875 14.18 -14.906 1 96.44 538 GLY B O 1
ATOM 12245 N N . GLN B 1 539 ? 1.738 14.891 -15.195 1 95.12 539 GLN B N 1
ATOM 12246 C CA . GLN B 1 539 ? 1.296 14.242 -13.969 1 95.12 539 GLN B CA 1
ATOM 12247 C C . GLN B 1 539 ? -0.16 13.797 -14.07 1 95.12 539 GLN B C 1
ATOM 12249 O O . GLN B 1 539 ? -0.938 14.383 -14.828 1 95.12 539 GLN B O 1
ATOM 12254 N N . GLU B 1 540 ? -0.534 12.789 -13.328 1 95.12 540 GLU B N 1
ATOM 12255 C CA . GLU B 1 540 ? -1.897 12.273 -13.219 1 95.12 540 GLU B CA 1
ATOM 12256 C C . GLU B 1 540 ? -2.201 11.797 -11.805 1 95.12 540 GLU B C 1
ATOM 12258 O O . GLU B 1 540 ? -1.349 11.188 -11.156 1 95.12 540 GLU B O 1
ATOM 12263 N N . TYR B 1 541 ? -3.387 12.133 -11.305 1 93.5 541 TYR B N 1
ATOM 12264 C CA . TYR B 1 541 ? -3.857 11.648 -10.008 1 93.5 541 TYR B CA 1
ATOM 12265 C C . TYR B 1 541 ? -5.129 10.82 -10.172 1 93.5 541 TYR B C 1
ATOM 12267 O O . TYR B 1 541 ? -6.09 11.266 -10.805 1 93.5 541 TYR B O 1
ATOM 12275 N N . THR B 1 542 ? -5.09 9.609 -9.641 1 93.56 542 THR B N 1
ATOM 12276 C CA . THR B 1 542 ? -6.262 8.742 -9.602 1 93.56 542 THR B CA 1
ATOM 12277 C C . THR B 1 542 ? -6.648 8.43 -8.156 1 93.56 542 THR B C 1
ATOM 12279 O O . THR B 1 542 ? -5.781 8.234 -7.305 1 93.56 542 THR B O 1
ATOM 12282 N N . TYR B 1 543 ? -8 8.43 -7.934 1 92.12 543 TYR B N 1
ATOM 12283 C CA . TYR B 1 543 ? -8.531 8.227 -6.59 1 92.12 543 TYR B CA 1
ATOM 12284 C C . TYR B 1 543 ? -9.586 7.129 -6.574 1 92.12 543 TYR B C 1
ATOM 12286 O O . TYR B 1 543 ? -10.5 7.125 -7.402 1 92.12 543 TYR B O 1
ATOM 12294 N N . ARG B 1 544 ? -9.367 6.102 -5.727 1 94.38 544 ARG B N 1
ATOM 12295 C CA . ARG B 1 544 ? -10.32 5.031 -5.457 1 94.38 544 ARG B CA 1
ATOM 12296 C C . ARG B 1 544 ? -10.758 5.035 -3.998 1 94.38 544 ARG B C 1
ATOM 12298 O O . ARG B 1 544 ? -9.938 5.238 -3.1 1 94.38 544 ARG B O 1
ATOM 12305 N N . ASN B 1 545 ? -12.078 4.926 -3.797 1 95 545 ASN B N 1
ATOM 12306 C CA . ASN B 1 545 ? -12.562 4.891 -2.422 1 95 545 ASN B CA 1
ATOM 12307 C C . ASN B 1 545 ? -13.695 3.877 -2.256 1 95 545 ASN B C 1
ATOM 12309 O O . ASN B 1 545 ? -14.406 3.572 -3.215 1 95 545 ASN B O 1
ATOM 12313 N N . LEU B 1 546 ? -13.836 3.338 -1.072 1 96.94 546 LEU B N 1
ATOM 12314 C CA . LEU B 1 546 ? -14.891 2.412 -0.665 1 96.94 546 LEU B CA 1
ATOM 12315 C C . LEU B 1 546 ? -15.234 2.592 0.81 1 96.94 546 LEU B C 1
ATOM 12317 O O . LEU B 1 546 ? -14.336 2.756 1.644 1 96.94 546 LEU B O 1
ATOM 12321 N N . GLY B 1 547 ? -16.516 2.689 1.061 1 96.62 547 GLY B N 1
ATOM 12322 C CA . GLY B 1 547 ? -16.953 2.805 2.441 1 96.62 547 GLY B CA 1
ATOM 12323 C C . GLY B 1 547 ? -18.297 2.143 2.691 1 96.62 547 GLY B C 1
ATOM 12324 O O . GLY B 1 547 ? -19.016 1.814 1.749 1 96.62 547 GLY B O 1
ATOM 12325 N N . GLY B 1 548 ? -18.562 1.919 3.975 1 96.19 548 GLY B N 1
ATOM 12326 C CA . GLY B 1 548 ? -19.828 1.336 4.391 1 96.19 548 GLY B CA 1
ATOM 12327 C C . GLY B 1 548 ? -20.031 1.362 5.895 1 96.19 548 GLY B C 1
ATOM 12328 O O . GLY B 1 548 ? -19.094 1.645 6.648 1 96.19 548 GLY B O 1
ATOM 12329 N N . ASP B 1 549 ? -21.25 1.176 6.258 1 96.69 549 ASP B N 1
ATOM 12330 C CA . ASP B 1 549 ? -21.578 1.101 7.676 1 96.69 549 ASP B CA 1
ATOM 12331 C C . ASP B 1 549 ? -22.703 0.109 7.926 1 96.69 549 ASP B C 1
ATOM 12333 O O . ASP B 1 549 ? -23.328 -0.382 6.98 1 96.69 549 ASP B O 1
ATOM 12337 N N . ASN B 1 550 ? -22.859 -0.31 9.156 1 95.56 550 ASN B N 1
ATOM 12338 C CA . ASN B 1 550 ? -23.891 -1.226 9.633 1 95.56 550 ASN B CA 1
ATOM 12339 C C . ASN B 1 550 ? -24.281 -0.933 11.078 1 95.56 550 ASN B C 1
ATOM 12341 O O . ASN B 1 550 ? -23.672 -0.083 11.734 1 95.56 550 ASN B O 1
ATOM 12345 N N . TYR B 1 551 ? -25.422 -1.511 11.531 1 95.56 551 TYR B N 1
ATOM 12346 C CA . TYR B 1 551 ? -25.969 -1.202 12.844 1 95.56 551 TYR B CA 1
ATOM 12347 C C . TYR B 1 551 ? -26.297 -2.477 13.609 1 95.56 551 TYR B C 1
ATOM 12349 O O . TYR B 1 551 ? -26.281 -3.572 13.047 1 95.56 551 TYR B O 1
ATOM 12357 N N . ASP B 1 552 ? -26.594 -2.34 14.922 1 94 552 ASP B N 1
ATOM 12358 C CA . ASP B 1 552 ? -27.047 -3.383 15.836 1 94 552 ASP B CA 1
ATOM 12359 C C . ASP B 1 552 ? -26.016 -4.508 15.938 1 94 552 ASP B C 1
ATOM 12361 O O . ASP B 1 552 ? -26.297 -5.648 15.57 1 94 552 ASP B O 1
ATOM 12365 N N . LEU B 1 553 ? -24.984 -4.18 16.578 1 93.25 553 LEU B N 1
ATOM 12366 C CA . LEU B 1 553 ? -23.922 -5.164 16.75 1 93.25 553 LEU B CA 1
ATOM 12367 C C . LEU B 1 553 ? -24.344 -6.25 17.734 1 93.25 553 LEU B C 1
ATOM 12369 O O . LEU B 1 553 ? -25.016 -5.969 18.719 1 93.25 553 LEU B O 1
ATOM 12373 N N . LEU B 1 554 ? -23.906 -7.371 17.531 1 87.75 554 LEU B N 1
ATOM 12374 C CA . LEU B 1 554 ? -24.266 -8.523 18.344 1 87.75 554 LEU B CA 1
ATOM 12375 C C . LEU B 1 554 ? -23.797 -8.344 19.781 1 87.75 554 LEU B C 1
ATOM 12377 O O . LEU B 1 554 ? -24.453 -8.789 20.719 1 87.75 554 LEU B O 1
ATOM 12381 N N . GLU B 1 555 ? -22.547 -7.941 19.875 1 88.81 555 GLU B N 1
ATOM 12382 C CA . GLU B 1 555 ? -21.969 -7.629 21.172 1 88.81 555 GLU B CA 1
ATOM 12383 C C . GLU B 1 555 ? -21.234 -6.285 21.141 1 88.81 555 GLU B C 1
ATOM 12385 O O . GLU B 1 555 ? -20.734 -5.871 20.094 1 88.81 555 GLU B O 1
ATOM 12390 N N . ASN B 1 556 ? -21.188 -5.738 22.328 1 92.06 556 ASN B N 1
ATOM 12391 C CA . ASN B 1 556 ? -20.453 -4.488 22.438 1 92.06 556 ASN B CA 1
ATOM 12392 C C . ASN B 1 556 ? -18.984 -4.734 22.812 1 92.06 556 ASN B C 1
ATOM 12394 O O . ASN B 1 556 ? -18.562 -4.387 23.922 1 92.06 556 ASN B O 1
ATOM 12398 N N . ASP B 1 557 ? -18.281 -5.273 21.953 1 91.25 557 ASP B N 1
ATOM 12399 C CA . ASP B 1 557 ? -16.844 -5.512 22.094 1 91.25 557 ASP B CA 1
ATOM 12400 C C . ASP B 1 557 ? -16.062 -4.789 21 1 91.25 557 ASP B C 1
ATOM 12402 O O . ASP B 1 557 ? -16.172 -5.129 19.812 1 91.25 557 ASP B O 1
ATOM 12406 N N . PRO B 1 558 ? -15.289 -3.809 21.438 1 91.81 558 PRO B N 1
ATOM 12407 C CA . PRO B 1 558 ? -14.547 -3.027 20.453 1 91.81 558 PRO B CA 1
ATOM 12408 C C . PRO B 1 558 ? -13.688 -3.898 19.531 1 91.81 558 PRO B C 1
ATOM 12410 O O . PRO B 1 558 ? -13.438 -3.539 18.375 1 91.81 558 PRO B O 1
ATOM 12413 N N . ARG B 1 559 ? -13.234 -5.027 19.938 1 88.12 559 ARG B N 1
ATOM 12414 C CA . ARG B 1 559 ? -12.352 -5.895 19.156 1 88.12 559 ARG B CA 1
ATOM 12415 C C . ARG B 1 559 ? -13.117 -6.609 18.062 1 88.12 559 ARG B C 1
ATOM 12417 O O . ARG B 1 559 ? -12.523 -7.105 17.094 1 88.12 559 ARG B O 1
ATOM 12424 N N . LYS B 1 560 ? -14.391 -6.637 18.156 1 89.31 560 LYS B N 1
ATOM 12425 C CA . LYS B 1 560 ? -15.234 -7.336 17.203 1 89.31 560 LYS B CA 1
ATOM 12426 C C . LYS B 1 560 ? -16.062 -6.355 16.375 1 89.31 560 LYS B C 1
ATOM 12428 O O . LYS B 1 560 ? -16.891 -6.766 15.555 1 89.31 560 LYS B O 1
ATOM 12433 N N . ALA B 1 561 ? -15.844 -5.148 16.625 1 93.25 561 ALA B N 1
ATOM 12434 C CA . ALA B 1 561 ? -16.688 -4.141 15.977 1 93.25 561 ALA B CA 1
ATOM 12435 C C . ALA B 1 561 ? -16.281 -3.949 14.516 1 93.25 561 ALA B C 1
ATOM 12437 O O . ALA B 1 561 ? -15.344 -3.215 14.211 1 93.25 561 ALA B O 1
ATOM 12438 N N . ASN B 1 562 ? -16.969 -4.598 13.641 1 93.06 562 ASN B N 1
ATOM 12439 C CA . ASN B 1 562 ? -16.812 -4.465 12.195 1 93.06 562 ASN B CA 1
ATOM 12440 C C . ASN B 1 562 ? -18.141 -4.652 11.469 1 93.06 562 ASN B C 1
ATOM 12442 O O . ASN B 1 562 ? -19.141 -5.023 12.086 1 93.06 562 ASN B O 1
ATOM 12446 N N . ILE B 1 563 ? -18.141 -4.402 10.242 1 94.69 563 ILE B N 1
ATOM 12447 C CA . ILE B 1 563 ? -19.375 -4.355 9.469 1 94.69 563 ILE B CA 1
ATOM 12448 C C . ILE B 1 563 ? -20.062 -5.727 9.5 1 94.69 563 ILE B C 1
ATOM 12450 O O . ILE B 1 563 ? -21.281 -5.824 9.617 1 94.69 563 ILE B O 1
ATOM 12454 N N . ASN B 1 564 ? -19.312 -6.805 9.406 1 89.56 564 ASN B N 1
ATOM 12455 C CA . ASN B 1 564 ? -19.859 -8.156 9.367 1 89.56 564 ASN B CA 1
ATOM 12456 C C . ASN B 1 564 ? -20.531 -8.531 10.688 1 89.56 564 ASN B C 1
ATOM 12458 O O . ASN B 1 564 ? -21.297 -9.492 10.742 1 89.56 564 ASN B O 1
ATOM 12462 N N . TYR B 1 565 ? -20.266 -7.781 11.711 1 89.94 565 TYR B N 1
ATOM 12463 C CA . TYR B 1 565 ? -20.812 -8.07 13.039 1 89.94 565 TYR B CA 1
ATOM 12464 C C . TYR B 1 565 ? -22.172 -7.414 13.227 1 89.94 565 TYR B C 1
ATOM 12466 O O . TYR B 1 565 ? -22.875 -7.691 14.203 1 89.94 565 TYR B O 1
ATOM 12474 N N . GLY B 1 566 ? -22.562 -6.559 12.312 1 91.12 566 GLY B N 1
ATOM 12475 C CA . GLY B 1 566 ? -23.875 -5.926 12.352 1 91.12 566 GLY B CA 1
ATOM 12476 C C . GLY B 1 566 ? -24.984 -6.852 11.93 1 91.12 566 GLY B C 1
ATOM 12477 O O . GLY B 1 566 ? -24.828 -7.652 11 1 91.12 566 GLY B O 1
ATOM 12478 N N . ILE B 1 567 ? -26.141 -6.742 12.617 1 88.31 567 ILE B N 1
ATOM 12479 C CA . ILE B 1 567 ? -27.234 -7.648 12.312 1 88.31 567 ILE B CA 1
ATOM 12480 C C . ILE B 1 567 ? -28.484 -6.844 11.969 1 88.31 567 ILE B C 1
ATOM 12482 O O . ILE B 1 567 ? -29.594 -7.383 11.961 1 88.31 567 ILE B O 1
ATOM 12486 N N . ALA B 1 568 ? -28.312 -5.609 11.75 1 88.69 568 ALA B N 1
ATOM 12487 C CA . ALA B 1 568 ? -29.469 -4.766 11.453 1 88.69 568 ALA B CA 1
ATOM 12488 C C . ALA B 1 568 ? -30.078 -5.133 10.102 1 88.69 568 ALA B C 1
ATOM 12490 O O . ALA B 1 568 ? -29.469 -5.863 9.312 1 88.69 568 ALA B O 1
ATOM 12491 N N . ASP B 1 569 ? -31.312 -4.621 9.891 1 83.31 569 ASP B N 1
ATOM 12492 C CA . ASP B 1 569 ? -31.938 -4.738 8.57 1 83.31 569 ASP B CA 1
ATOM 12493 C C . ASP B 1 569 ? -31.031 -4.16 7.484 1 83.31 569 ASP B C 1
ATOM 12495 O O . ASP B 1 569 ? -30.453 -3.082 7.652 1 83.31 569 ASP B O 1
ATOM 12499 N N . PRO B 1 570 ? -30.938 -4.914 6.469 1 81.62 570 PRO B N 1
ATOM 12500 C CA . PRO B 1 570 ? -30.062 -4.449 5.387 1 81.62 570 PRO B CA 1
ATOM 12501 C C . PRO B 1 570 ? -30.453 -3.062 4.871 1 81.62 570 PRO B C 1
ATOM 12503 O O . PRO B 1 570 ? -29.625 -2.355 4.305 1 81.62 570 PRO B O 1
ATOM 12506 N N . ALA B 1 571 ? -31.688 -2.693 5.078 1 82.88 571 ALA B N 1
ATOM 12507 C CA . ALA B 1 571 ? -32.125 -1.385 4.617 1 82.88 571 ALA B CA 1
ATOM 12508 C C . ALA B 1 571 ? -31.438 -0.26 5.379 1 82.88 571 ALA B C 1
ATOM 12510 O O . ALA B 1 571 ? -31.422 0.886 4.922 1 82.88 571 ALA B O 1
ATOM 12511 N N . LEU B 1 572 ? -30.844 -0.614 6.48 1 89.38 572 LEU B N 1
ATOM 12512 C CA . LEU B 1 572 ? -30.188 0.402 7.293 1 89.38 572 LEU B CA 1
ATOM 12513 C C . LEU B 1 572 ? -28.719 0.522 6.922 1 89.38 572 LEU B C 1
ATOM 12515 O O . LEU B 1 572 ? -28.062 1.519 7.254 1 89.38 572 LEU B O 1
ATOM 12519 N N . GLN B 1 573 ? -28.266 -0.482 6.258 1 90.38 573 GLN B N 1
ATOM 12520 C CA . GLN B 1 573 ? -26.859 -0.443 5.836 1 90.38 573 GLN B CA 1
ATOM 12521 C C . GLN B 1 573 ? -26.656 0.547 4.695 1 90.38 573 GLN B C 1
ATOM 12523 O O . GLN B 1 573 ? -27.594 0.835 3.943 1 90.38 573 GLN B O 1
ATOM 12528 N N . ARG B 1 574 ? -25.438 1.109 4.629 1 91.75 574 ARG B N 1
ATOM 12529 C CA . ARG B 1 574 ? -25.062 1.959 3.502 1 91.75 574 ARG B CA 1
ATOM 12530 C C . ARG B 1 574 ? -23.688 1.582 2.957 1 91.75 574 ARG B C 1
ATOM 12532 O O . ARG B 1 574 ? -22.828 1.116 3.703 1 91.75 574 ARG B O 1
ATOM 12539 N N . THR B 1 575 ? -23.609 1.722 1.668 1 93.94 575 THR B N 1
ATOM 12540 C CA . THR B 1 575 ? -22.328 1.543 0.983 1 93.94 575 THR B CA 1
ATOM 12541 C C . THR B 1 575 ? -22.094 2.666 -0.023 1 93.94 575 THR B C 1
ATOM 12543 O O . THR B 1 575 ? -23.047 3.17 -0.631 1 93.94 575 THR B O 1
ATOM 12546 N N . TRP B 1 576 ? -20.844 3.094 -0.176 1 92.69 576 TRP B N 1
ATOM 12547 C CA . TRP B 1 576 ? -20.453 4.082 -1.173 1 92.69 576 TRP B CA 1
ATOM 12548 C C . TRP B 1 576 ? -19.047 3.795 -1.702 1 92.69 576 TRP B C 1
ATOM 12550 O O . TRP B 1 576 ? -18.281 3.064 -1.074 1 92.69 576 TRP B O 1
ATOM 12560 N N . GLY B 1 577 ? -18.812 4.285 -2.9 1 92.62 577 GLY B N 1
ATOM 12561 C CA . GLY B 1 577 ? -17.484 4.066 -3.457 1 92.62 577 GLY B CA 1
ATOM 12562 C C . GLY B 1 577 ? -17.344 4.559 -4.887 1 92.62 577 GLY B C 1
ATOM 12563 O O . GLY B 1 577 ? -18.344 4.645 -5.617 1 92.62 577 GLY B O 1
ATOM 12564 N N . GLY B 1 578 ? -16 4.836 -5.211 1 89 578 GLY B N 1
ATOM 12565 C CA . GLY B 1 578 ? -15.633 5.254 -6.555 1 89 578 GLY B CA 1
ATOM 12566 C C . GLY B 1 578 ? -14.289 4.715 -6.996 1 89 578 GLY B C 1
ATOM 12567 O O . GLY B 1 578 ? -13.469 4.328 -6.168 1 89 578 GLY B O 1
ATOM 12568 N N . THR B 1 579 ? -13.93 4.457 -8.289 1 75.94 579 THR B N 1
ATOM 12569 C CA . THR B 1 579 ? -12.711 3.83 -8.789 1 75.94 579 THR B CA 1
ATOM 12570 C C . THR B 1 579 ? -11.828 4.848 -9.508 1 75.94 579 THR B C 1
ATOM 12572 O O . THR B 1 579 ? -10.742 4.516 -9.977 1 75.94 579 THR B O 1
ATOM 12575 N N . GLY B 1 580 ? -12.031 6.133 -9.469 1 65.56 580 GLY B N 1
ATOM 12576 C CA . GLY B 1 580 ? -11.18 7.137 -10.086 1 65.56 580 GLY B CA 1
ATOM 12577 C C . GLY B 1 580 ? -11.336 7.219 -11.586 1 65.56 580 GLY B C 1
ATOM 12578 O O . GLY B 1 580 ? -10.805 8.125 -12.227 1 65.56 580 GLY B O 1
ATOM 12579 N N . GLY B 1 581 ? -12.016 6.27 -12.25 1 65.06 581 GLY B N 1
ATOM 12580 C CA . GLY B 1 581 ? -12.242 6.141 -13.68 1 65.06 581 GLY B CA 1
ATOM 12581 C C . GLY B 1 581 ? -12.336 7.477 -14.398 1 65.06 581 GLY B C 1
ATOM 12582 O O . GLY B 1 581 ? -11.367 8.242 -14.422 1 65.06 581 GLY B O 1
ATOM 12583 N N . PHE B 1 582 ? -13.32 7.934 -14.602 1 69.81 582 PHE B N 1
ATOM 12584 C CA . PHE B 1 582 ? -13.648 9.078 -15.438 1 69.81 582 PHE B CA 1
ATOM 12585 C C . PHE B 1 582 ? -13.203 10.383 -14.773 1 69.81 582 PHE B C 1
ATOM 12587 O O . PHE B 1 582 ? -13.055 11.406 -15.445 1 69.81 582 PHE B O 1
ATOM 12594 N N . SER B 1 583 ? -12.633 10.336 -13.609 1 74.25 583 SER B N 1
ATOM 12595 C CA . SER B 1 583 ? -12.406 11.57 -12.867 1 74.25 583 SER B CA 1
ATOM 12596 C C . SER B 1 583 ? -10.922 11.797 -12.609 1 74.25 583 SER B C 1
ATOM 12598 O O . SER B 1 583 ? -10.547 12.594 -11.742 1 74.25 583 SER B O 1
ATOM 12600 N N . ALA B 1 584 ? -10.125 11.25 -13.406 1 83.56 584 ALA B N 1
ATOM 12601 C CA . ALA B 1 584 ? -8.695 11.477 -13.203 1 83.56 584 ALA B CA 1
ATOM 12602 C C . ALA B 1 584 ? -8.328 12.93 -13.508 1 83.56 584 ALA B C 1
ATOM 12604 O O . ALA B 1 584 ? -8.852 13.523 -14.445 1 83.56 584 ALA B O 1
ATOM 12605 N N . HIS B 1 585 ? -7.453 13.492 -12.641 1 90.5 585 HIS B N 1
ATOM 12606 C CA . HIS B 1 585 ? -6.938 14.844 -12.836 1 90.5 585 HIS B CA 1
ATOM 12607 C C . HIS B 1 585 ? -5.562 14.812 -13.5 1 90.5 585 HIS B C 1
ATOM 12609 O O . HIS B 1 585 ? -4.652 14.133 -13.023 1 90.5 585 HIS B O 1
ATOM 12615 N N . THR B 1 586 ? -5.406 15.508 -14.633 1 93.81 586 THR B N 1
ATOM 12616 C CA . THR B 1 586 ? -4.152 15.469 -15.375 1 93.81 586 THR B CA 1
ATOM 12617 C C . THR B 1 586 ? -3.6 16.875 -15.586 1 93.81 586 THR B C 1
ATOM 12619 O O . THR B 1 586 ? -4.363 17.828 -15.719 1 93.81 586 THR B O 1
ATOM 12622 N N . LEU B 1 587 ? -2.297 17.016 -15.57 1 94.81 587 LEU B N 1
ATOM 12623 C CA . LEU B 1 587 ? -1.552 18.234 -15.875 1 94.81 587 LEU B CA 1
ATOM 12624 C C . LEU B 1 587 ? -0.419 17.953 -16.859 1 94.81 587 LEU B C 1
ATOM 12626 O O . LEU B 1 587 ? 0.248 16.922 -16.75 1 94.81 587 LEU B O 1
ATOM 12630 N N . ALA B 1 588 ? -0.202 18.828 -17.812 1 96.38 588 ALA B N 1
ATOM 12631 C CA . ALA B 1 588 ? 0.917 18.812 -18.75 1 96.38 588 ALA B CA 1
ATOM 12632 C C . ALA B 1 588 ? 1.581 20.188 -18.828 1 96.38 588 ALA B C 1
ATOM 12634 O O . ALA B 1 588 ? 0.901 21.203 -18.828 1 96.38 588 ALA B O 1
ATOM 12635 N N . SER B 1 589 ? 2.908 20.203 -18.875 1 96.44 589 SER B N 1
ATOM 12636 C CA . SER B 1 589 ? 3.602 21.484 -18.828 1 96.44 589 SER B CA 1
ATOM 12637 C C . SER B 1 589 ? 4.863 21.469 -19.672 1 96.44 589 SER B C 1
ATOM 12639 O O . SER B 1 589 ? 5.48 20.406 -19.859 1 96.44 589 SER B O 1
ATOM 12641 N N . TYR B 1 590 ? 5.168 22.625 -20.203 1 96.88 590 TYR B N 1
ATOM 12642 C CA . TYR B 1 590 ? 6.434 22.938 -20.859 1 96.88 590 TYR B CA 1
ATOM 12643 C C . TYR B 1 590 ? 7.035 24.219 -20.281 1 96.88 590 TYR B C 1
ATOM 12645 O O . TYR B 1 590 ? 6.316 25.172 -20 1 96.88 590 TYR B O 1
ATOM 12653 N N . PHE B 1 591 ? 8.367 24.188 -20.078 1 95.25 591 PHE B N 1
ATOM 12654 C CA . PHE B 1 591 ? 8.945 25.406 -19.516 1 95.25 591 PHE B CA 1
ATOM 12655 C C . PHE B 1 591 ? 10.391 25.562 -19.953 1 95.25 591 PHE B C 1
ATOM 12657 O O . PHE B 1 591 ? 11.023 24.609 -20.406 1 95.25 591 PHE B O 1
ATOM 12664 N N . GLY B 1 592 ? 10.852 26.734 -19.859 1 95.81 592 GLY B N 1
ATOM 12665 C CA . GLY B 1 592 ? 12.219 27.125 -20.156 1 95.81 592 GLY B CA 1
ATOM 12666 C C . GLY B 1 592 ? 12.734 28.203 -19.219 1 95.81 592 GLY B C 1
ATOM 12667 O O . GLY B 1 592 ? 11.977 29.094 -18.797 1 95.81 592 GLY B O 1
ATOM 12668 N N . ARG B 1 593 ? 13.992 28.141 -18.844 1 95.06 593 ARG B N 1
ATOM 12669 C CA . ARG B 1 593 ? 14.633 29.125 -17.969 1 95.06 593 ARG B CA 1
ATOM 12670 C C . ARG B 1 593 ? 16.016 29.516 -18.5 1 95.06 593 ARG B C 1
ATOM 12672 O O . ARG B 1 593 ? 16.766 28.656 -18.953 1 95.06 593 ARG B O 1
ATOM 12679 N N . LEU B 1 594 ? 16.312 30.734 -18.484 1 95.06 594 LEU B N 1
ATOM 12680 C CA . LEU B 1 594 ? 17.625 31.266 -18.859 1 95.06 594 LEU B CA 1
ATOM 12681 C C . LEU B 1 594 ? 18.234 32.031 -17.688 1 95.06 594 LEU B C 1
ATOM 12683 O O . LEU B 1 594 ? 17.641 32.969 -17.172 1 95.06 594 LEU B O 1
ATOM 12687 N N . ASP B 1 595 ? 19.391 31.594 -17.266 1 93.06 595 ASP B N 1
ATOM 12688 C CA . ASP B 1 595 ? 20.172 32.281 -16.25 1 93.06 595 ASP B CA 1
ATOM 12689 C C . ASP B 1 595 ? 21.422 32.906 -16.875 1 93.06 595 ASP B C 1
ATOM 12691 O O . ASP B 1 595 ? 22.156 32.25 -17.625 1 93.06 595 ASP B O 1
ATOM 12695 N N . TYR B 1 596 ? 21.625 34.156 -16.562 1 93.94 596 TYR B N 1
ATOM 12696 C CA . TYR B 1 596 ? 22.781 34.875 -17.062 1 93.94 596 TYR B CA 1
ATOM 12697 C C . TYR B 1 596 ? 23.5 35.625 -15.938 1 93.94 596 TYR B C 1
ATOM 12699 O O . TYR B 1 596 ? 22.844 36.188 -15.062 1 93.94 596 TYR B O 1
ATOM 12707 N N . ASN B 1 597 ? 24.781 35.5 -15.875 1 91.19 597 ASN B N 1
ATOM 12708 C CA . ASN B 1 597 ? 25.562 36.344 -14.961 1 91.19 597 ASN B CA 1
ATOM 12709 C C . ASN B 1 597 ? 26.844 36.844 -15.617 1 91.19 597 ASN B C 1
ATOM 12711 O O . ASN B 1 597 ? 27.484 36.125 -16.375 1 91.19 597 ASN B O 1
ATOM 12715 N N . PHE B 1 598 ? 27.156 38.125 -15.414 1 93.94 598 PHE B N 1
ATOM 12716 C CA . PHE B 1 598 ? 28.406 38.75 -15.867 1 93.94 598 PHE B CA 1
ATOM 12717 C C . PHE B 1 598 ? 29.312 39.062 -14.688 1 93.94 598 PHE B C 1
ATOM 12719 O O . PHE B 1 598 ? 28.984 39.938 -13.875 1 93.94 598 PHE B O 1
ATOM 12726 N N . ARG B 1 599 ? 30.453 38.406 -14.547 1 90 599 ARG B N 1
ATOM 12727 C CA . ARG B 1 599 ? 31.469 38.562 -13.5 1 90 599 ARG B CA 1
ATOM 12728 C C . ARG B 1 599 ? 30.844 38.438 -12.117 1 90 599 ARG B C 1
ATOM 12730 O O . ARG B 1 599 ? 31.25 39.156 -11.188 1 90 599 ARG B O 1
ATOM 12737 N N . GLU B 1 600 ? 29.656 37.812 -12.023 1 89 600 GLU B N 1
ATOM 12738 C CA . GLU B 1 600 ? 28.891 37.688 -10.781 1 89 600 GLU B CA 1
ATOM 12739 C C . GLU B 1 600 ? 28.516 39.031 -10.219 1 89 600 GLU B C 1
ATOM 12741 O O . GLU B 1 600 ? 28.406 39.219 -9 1 89 600 GLU B O 1
ATOM 12746 N N . THR B 1 601 ? 28.438 40 -11.047 1 93.75 601 THR B N 1
ATOM 12747 C CA . THR B 1 601 ? 28.062 41.344 -10.664 1 93.75 601 THR B CA 1
ATOM 12748 C C . THR B 1 601 ? 26.641 41.688 -11.109 1 93.75 601 THR B C 1
ATOM 12750 O O . THR B 1 601 ? 25.844 42.219 -10.328 1 93.75 601 THR B O 1
ATOM 12753 N N . TYR B 1 602 ? 26.422 41.344 -12.398 1 95.94 602 TYR B N 1
ATOM 12754 C CA . TYR B 1 602 ? 25.078 41.5 -12.945 1 95.94 602 TYR B CA 1
ATOM 12755 C C . TYR B 1 602 ? 24.453 40.156 -13.242 1 95.94 602 TYR B C 1
ATOM 12757 O O . TYR B 1 602 ? 25.031 39.344 -13.961 1 95.94 602 TYR B O 1
ATOM 12765 N N . MET B 1 603 ? 23.359 40 -12.68 1 95.44 603 MET B N 1
ATOM 12766 C CA . MET B 1 603 ? 22.656 38.719 -12.844 1 95.44 603 MET B CA 1
ATOM 12767 C C . MET B 1 603 ? 21.266 38.938 -13.445 1 95.44 603 MET B C 1
ATOM 12769 O O . MET B 1 603 ? 20.609 39.938 -13.141 1 95.44 603 MET B O 1
ATOM 12773 N N . PHE B 1 604 ? 20.812 38 -14.234 1 94.94 604 PHE B N 1
ATOM 12774 C CA . PHE B 1 604 ? 19.516 38.031 -14.891 1 94.94 604 PHE B CA 1
ATOM 12775 C C . PHE B 1 604 ? 18.953 36.625 -15.031 1 94.94 604 PHE B C 1
ATOM 12777 O O . PHE B 1 604 ? 19.688 35.688 -15.344 1 94.94 604 PHE B O 1
ATOM 12784 N N . GLN B 1 605 ? 17.656 36.469 -14.711 1 94.19 605 GLN B N 1
ATOM 12785 C CA . GLN B 1 605 ? 16.969 35.188 -14.906 1 94.19 605 GLN B CA 1
ATOM 12786 C C . GLN B 1 605 ? 15.594 35.406 -15.539 1 94.19 605 GLN B C 1
ATOM 12788 O O . GLN B 1 605 ? 14.859 36.312 -15.141 1 94.19 605 GLN B O 1
ATOM 12793 N N . ALA B 1 606 ? 15.281 34.625 -16.531 1 95.31 606 ALA B N 1
ATOM 12794 C CA . ALA B 1 606 ? 13.977 34.625 -17.188 1 95.31 606 ALA B CA 1
ATOM 12795 C C . ALA B 1 606 ? 13.414 33.219 -17.297 1 95.31 606 ALA B C 1
ATOM 12797 O O . ALA B 1 606 ? 14.141 32.25 -17.641 1 95.31 606 ALA B O 1
ATOM 12798 N N . THR B 1 607 ? 12.133 33.062 -16.906 1 94.56 607 THR B N 1
ATOM 12799 C CA . THR B 1 607 ? 11.453 31.766 -16.984 1 94.56 607 THR B CA 1
ATOM 12800 C C . THR B 1 607 ? 10.086 31.906 -17.625 1 94.56 607 THR B C 1
ATOM 12802 O O . THR B 1 607 ? 9.375 32.875 -17.391 1 94.56 607 THR B O 1
ATOM 12805 N N . VAL B 1 608 ? 9.734 30.984 -18.469 1 96.12 608 VAL B N 1
ATOM 12806 C CA . VAL B 1 608 ? 8.383 30.906 -19.016 1 96.12 608 VAL B CA 1
ATOM 12807 C C . VAL B 1 608 ? 7.871 29.484 -18.922 1 96.12 608 VAL B C 1
ATOM 12809 O O . VAL B 1 608 ? 8.617 28.516 -19.156 1 96.12 608 VAL B O 1
ATOM 12812 N N . ARG B 1 609 ? 6.652 29.328 -18.438 1 95.31 609 ARG B N 1
ATOM 12813 C CA . ARG B 1 609 ? 6.039 28.016 -18.281 1 95.31 609 ARG B CA 1
ATOM 12814 C C . ARG B 1 609 ? 4.617 28 -18.828 1 95.31 609 ARG B C 1
ATOM 12816 O O . ARG B 1 609 ? 3.867 28.969 -18.641 1 95.31 609 ARG B O 1
ATOM 12823 N N . ARG B 1 610 ? 4.324 27.031 -19.594 1 96.25 610 ARG B N 1
ATOM 12824 C CA . ARG B 1 610 ? 2.98 26.781 -20.109 1 96.25 610 ARG B CA 1
ATOM 12825 C C . ARG B 1 610 ? 2.385 25.516 -19.5 1 96.25 610 ARG B C 1
ATOM 12827 O O . ARG B 1 610 ? 2.959 24.438 -19.625 1 96.25 610 ARG B O 1
ATOM 12834 N N . ASP B 1 611 ? 1.187 25.703 -18.891 1 96.31 611 ASP B N 1
ATOM 12835 C CA . ASP B 1 611 ? 0.541 24.578 -18.203 1 96.31 611 ASP B CA 1
ATOM 12836 C C . ASP B 1 611 ? -0.82 24.281 -18.828 1 96.31 611 ASP B C 1
ATOM 12838 O O . ASP B 1 611 ? -1.557 25.188 -19.203 1 96.31 611 ASP B O 1
ATOM 12842 N N . GLY B 1 612 ? -1.08 22.969 -18.969 1 96.38 612 GLY B N 1
ATOM 12843 C CA . GLY B 1 612 ? -2.402 22.469 -19.312 1 96.38 612 GLY B CA 1
ATOM 12844 C C . GLY B 1 612 ? -3.045 21.641 -18.219 1 96.38 612 GLY B C 1
ATOM 12845 O O . GLY B 1 612 ? -2.379 20.828 -17.578 1 96.38 612 GLY B O 1
ATOM 12846 N N . SER B 1 613 ? -4.402 21.922 -17.938 1 94.88 613 SER B N 1
ATOM 12847 C CA . SER B 1 613 ? -5.109 21.219 -16.875 1 94.88 613 SER B CA 1
ATOM 12848 C C . SER B 1 613 ? -6.434 20.656 -17.375 1 94.88 613 SER B C 1
ATOM 12850 O O . SER B 1 613 ? -7.133 21.281 -18.156 1 94.88 613 SER B O 1
ATOM 12852 N N . SER B 1 614 ? -6.77 19.469 -16.875 1 93.31 614 SER B N 1
ATOM 12853 C CA . SER B 1 614 ? -8.047 18.844 -17.203 1 93.31 614 SER B CA 1
ATOM 12854 C C . SER B 1 614 ? -9.203 19.531 -16.484 1 93.31 614 SER B C 1
ATOM 12856 O O . SER B 1 614 ? -10.367 19.281 -16.812 1 93.31 614 SER B O 1
ATOM 12858 N N . ASN B 1 615 ? -8.969 20.375 -15.586 1 92.06 615 ASN B N 1
ATOM 12859 C CA . ASN B 1 615 ? -10.023 21.047 -14.836 1 92.06 615 ASN B CA 1
ATOM 12860 C C . ASN B 1 615 ? -10.68 22.156 -15.664 1 92.06 615 ASN B C 1
ATOM 12862 O O . ASN B 1 615 ? -11.75 22.656 -15.297 1 92.06 615 ASN B O 1
ATOM 12866 N N . PHE B 1 616 ? -10.008 22.484 -16.672 1 93.69 616 PHE B N 1
ATOM 12867 C CA . PHE B 1 616 ? -10.578 23.516 -17.531 1 93.69 616 PHE B CA 1
ATOM 12868 C C . PHE B 1 616 ? -11.055 22.922 -18.859 1 93.69 616 PHE B C 1
ATOM 12870 O O . PHE B 1 616 ? -10.586 21.859 -19.281 1 93.69 616 PHE B O 1
ATOM 12877 N N . GLY B 1 617 ? -12.07 23.594 -19.422 1 91.88 617 GLY B N 1
ATOM 12878 C CA . GLY B 1 617 ? -12.617 23.156 -20.703 1 91.88 617 GLY B CA 1
ATOM 12879 C C . GLY B 1 617 ? -11.672 23.422 -21.859 1 91.88 617 GLY B C 1
ATOM 12880 O O . GLY B 1 617 ? -10.609 24.016 -21.688 1 91.88 617 GLY B O 1
ATOM 12881 N N . PRO B 1 618 ? -12.055 23 -23.031 1 90.56 618 PRO B N 1
ATOM 12882 C CA . PRO B 1 618 ? -11.188 23.094 -24.203 1 90.56 618 PRO B CA 1
ATOM 12883 C C . PRO B 1 618 ? -10.859 24.547 -24.578 1 90.56 618 PRO B C 1
ATOM 12885 O O . PRO B 1 618 ? -9.828 24.797 -25.203 1 90.56 618 PRO B O 1
ATOM 12888 N N . ASN B 1 619 ? -11.672 25.484 -24.141 1 92.19 619 ASN B N 1
ATOM 12889 C CA . ASN B 1 619 ? -11.461 26.875 -24.531 1 92.19 619 ASN B CA 1
ATOM 12890 C C . ASN B 1 619 ? -10.266 27.484 -23.797 1 92.19 619 ASN B C 1
ATOM 12892 O O . ASN B 1 619 ? -9.664 28.453 -24.266 1 92.19 619 ASN B O 1
ATOM 12896 N N . ASN B 1 620 ? -9.984 27.078 -22.594 1 94.25 620 ASN B N 1
ATOM 12897 C CA . ASN B 1 620 ? -8.945 27.672 -21.766 1 94.25 620 ASN B CA 1
ATOM 12898 C C . ASN B 1 620 ? -8.141 26.609 -21.016 1 94.25 620 ASN B C 1
ATOM 12900 O O . ASN B 1 620 ? -7.824 26.766 -19.844 1 94.25 620 ASN B O 1
ATOM 12904 N N . LYS B 1 621 ? -7.891 25.578 -21.719 1 94.5 621 LYS B N 1
ATOM 12905 C CA . LYS B 1 621 ? -7.191 24.453 -21.109 1 94.5 621 LYS B CA 1
ATOM 12906 C C . LYS B 1 621 ? -5.754 24.828 -20.75 1 94.5 621 LYS B C 1
ATOM 12908 O O . LYS B 1 621 ? -5.176 24.281 -19.812 1 94.5 621 LYS B O 1
ATOM 12913 N N . TRP B 1 622 ? -5.148 25.703 -21.547 1 95.56 622 TRP B N 1
ATOM 12914 C CA . TRP B 1 622 ? -3.73 26.016 -21.406 1 95.56 622 TRP B CA 1
ATOM 12915 C C . TRP B 1 622 ? -3.543 27.438 -20.906 1 95.56 622 TRP B C 1
ATOM 12917 O O . TRP B 1 622 ? -4.289 28.344 -21.297 1 95.56 622 TRP B O 1
ATOM 12927 N N . GLY B 1 623 ? -2.588 27.688 -19.953 1 94.38 623 GLY B N 1
ATOM 12928 C CA . GLY B 1 623 ? -2.143 29 -19.5 1 94.38 623 GLY B CA 1
ATOM 12929 C C . GLY B 1 623 ? -0.642 29.188 -19.609 1 94.38 623 GLY B C 1
ATOM 12930 O O . GLY B 1 623 ? 0.122 28.234 -19.5 1 94.38 623 GLY B O 1
ATOM 12931 N N . THR B 1 624 ? -0.206 30.391 -19.859 1 95.62 624 THR B N 1
ATOM 12932 C CA . THR B 1 624 ? 1.209 30.734 -19.953 1 95.62 624 THR B CA 1
ATOM 12933 C C . THR B 1 624 ? 1.607 31.719 -18.859 1 95.62 624 THR B C 1
ATOM 12935 O O . THR B 1 624 ? 0.962 32.75 -18.672 1 95.62 624 THR B O 1
ATOM 12938 N N . PHE B 1 625 ? 2.701 31.516 -18.203 1 94.88 625 PHE B N 1
ATOM 12939 C CA . PHE B 1 625 ? 3.084 32.281 -17.016 1 94.88 625 PHE B CA 1
ATOM 12940 C C . PHE B 1 625 ? 4.555 32.656 -17.094 1 94.88 625 PHE B C 1
ATOM 12942 O O . PHE B 1 625 ? 5.434 31.875 -16.75 1 94.88 625 PHE B O 1
ATOM 12949 N N . PRO B 1 626 ? 4.875 33.844 -17.375 1 95.19 626 PRO B N 1
ATOM 12950 C CA . PRO B 1 626 ? 6.254 34.344 -17.453 1 95.19 626 PRO B CA 1
ATOM 12951 C C . PRO B 1 626 ? 6.738 34.938 -16.141 1 95.19 626 PRO B C 1
ATOM 12953 O O . PRO B 1 626 ? 5.926 35.375 -15.32 1 95.19 626 PRO B O 1
ATOM 12956 N N . SER B 1 627 ? 8.031 34.969 -15.914 1 94.88 627 SER B N 1
ATOM 12957 C CA . SER B 1 627 ? 8.656 35.594 -14.766 1 94.88 627 SER B CA 1
ATOM 12958 C C . SER B 1 627 ? 10.07 36.094 -15.094 1 94.88 627 SER B C 1
ATOM 12960 O O . SER B 1 627 ? 10.75 35.5 -15.93 1 94.88 627 SER B O 1
ATOM 12962 N N . VAL B 1 628 ? 10.508 37.156 -14.469 1 95.56 628 VAL B N 1
ATOM 12963 C CA . VAL B 1 628 ? 11.836 37.719 -14.672 1 95.56 628 VAL B CA 1
ATOM 12964 C C . VAL B 1 628 ? 12.406 38.188 -13.336 1 95.56 628 VAL B C 1
ATOM 12966 O O . VAL B 1 628 ? 11.656 38.594 -12.438 1 95.56 628 VAL B O 1
ATOM 12969 N N . SER B 1 629 ? 13.672 38.094 -13.156 1 95.19 629 SER B N 1
ATOM 12970 C CA . SER B 1 629 ? 14.359 38.625 -11.977 1 95.19 629 SER B CA 1
ATOM 12971 C C . SER B 1 629 ? 15.734 39.156 -12.336 1 95.19 629 SER B C 1
ATOM 12973 O O . SER B 1 629 ? 16.391 38.656 -13.266 1 95.19 629 SER B O 1
ATOM 12975 N N . VAL B 1 630 ? 16.219 40.188 -11.625 1 95.81 630 VAL B N 1
ATOM 12976 C CA . VAL B 1 630 ? 17.516 40.812 -11.828 1 95.81 630 VAL B CA 1
ATOM 12977 C C . VAL B 1 630 ? 18.219 40.969 -10.484 1 95.81 630 VAL B C 1
ATOM 12979 O O . VAL B 1 630 ? 17.578 41.094 -9.445 1 95.81 630 VAL B O 1
ATOM 12982 N N . GLY B 1 631 ? 19.5 40.844 -10.523 1 95.19 631 GLY B N 1
ATOM 12983 C CA . GLY B 1 631 ? 20.344 41.062 -9.352 1 95.19 631 GLY B CA 1
ATOM 12984 C C . GLY B 1 631 ? 21.594 41.844 -9.656 1 95.19 631 GLY B C 1
ATOM 12985 O O . GLY B 1 631 ? 22.125 41.781 -10.773 1 95.19 631 GLY B O 1
ATOM 12986 N N . TRP B 1 632 ? 22.094 42.594 -8.648 1 96.31 632 TRP B N 1
ATOM 12987 C CA . TRP B 1 632 ? 23.281 43.438 -8.766 1 96.31 632 TRP B CA 1
ATOM 12988 C C . TRP B 1 632 ? 24.109 43.406 -7.488 1 96.31 632 TRP B C 1
ATOM 12990 O O . TRP B 1 632 ? 23.672 43.875 -6.434 1 96.31 632 TRP B O 1
ATOM 13000 N N . ASN B 1 633 ? 25.25 42.812 -7.672 1 94.62 633 ASN B N 1
ATOM 13001 C CA . ASN B 1 633 ? 26.219 42.875 -6.574 1 94.62 633 ASN B CA 1
ATOM 13002 C C . ASN B 1 633 ? 27 44.156 -6.598 1 94.62 633 ASN B C 1
ATOM 13004 O O . ASN B 1 633 ? 28.078 44.25 -7.211 1 94.62 633 ASN B O 1
ATOM 13008 N N . ILE B 1 634 ? 26.656 45 -5.824 1 95.06 634 ILE B N 1
ATOM 13009 C CA . ILE B 1 634 ? 27.188 46.375 -5.855 1 95.06 634 ILE B CA 1
ATOM 13010 C C . ILE B 1 634 ? 28.656 46.344 -5.414 1 95.06 634 ILE B C 1
ATOM 13012 O O . ILE B 1 634 ? 29.469 47.125 -5.922 1 95.06 634 ILE B O 1
ATOM 13016 N N . THR B 1 635 ? 28.953 45.562 -4.492 1 91.69 635 THR B N 1
ATOM 13017 C CA . THR B 1 635 ? 30.297 45.562 -3.92 1 91.69 635 THR B CA 1
ATOM 13018 C C . THR B 1 635 ? 31.297 45.031 -4.926 1 91.69 635 THR B C 1
ATOM 13020 O O . THR B 1 635 ? 32.5 45.188 -4.742 1 91.69 635 THR B O 1
ATOM 13023 N N . ASN B 1 636 ? 30.844 44.375 -5.941 1 90.06 636 ASN B N 1
ATOM 13024 C CA . ASN B 1 636 ? 31.75 43.844 -6.965 1 90.06 636 ASN B CA 1
ATOM 13025 C C . ASN B 1 636 ? 32.125 44.938 -7.953 1 90.06 636 ASN B C 1
ATOM 13027 O O . ASN B 1 636 ? 33.031 44.75 -8.789 1 90.06 636 ASN B O 1
ATOM 13031 N N . GLU B 1 637 ? 31.594 46.156 -7.84 1 93.62 637 GLU B N 1
ATOM 13032 C CA . GLU B 1 637 ? 31.906 47.281 -8.727 1 93.62 637 GLU B CA 1
ATOM 13033 C C . GLU B 1 637 ? 33.25 47.875 -8.375 1 93.62 637 GLU B C 1
ATOM 13035 O O . GLU B 1 637 ? 33.625 47.938 -7.207 1 93.62 637 GLU B O 1
ATOM 13040 N N . SER B 1 638 ? 33.781 48.531 -9.398 1 90.56 638 SER B N 1
ATOM 13041 C CA . SER B 1 638 ? 35.094 49.125 -9.203 1 90.56 638 SER B CA 1
ATOM 13042 C C . SER B 1 638 ? 35 50.344 -8.281 1 90.56 638 SER B C 1
ATOM 13044 O O . SER B 1 638 ? 35.938 50.625 -7.516 1 90.56 638 SER B O 1
ATOM 13046 N N . PHE B 1 639 ? 33.969 50.969 -8.344 1 92.69 639 PHE B N 1
ATOM 13047 C CA . PHE B 1 639 ? 33.844 52.188 -7.516 1 92.69 639 PHE B CA 1
ATOM 13048 C C . PHE B 1 639 ? 33.688 51.812 -6.047 1 92.69 639 PHE B C 1
ATOM 13050 O O . PHE B 1 639 ? 33.812 52.656 -5.168 1 92.69 639 PHE B O 1
ATOM 13057 N N . MET B 1 640 ? 33.469 50.531 -5.727 1 92.56 640 MET B N 1
ATOM 13058 C CA . MET B 1 640 ? 33.312 50.062 -4.352 1 92.56 640 MET B CA 1
ATOM 13059 C C . MET B 1 640 ? 34.594 49.406 -3.861 1 92.56 640 MET B C 1
ATOM 13061 O O . MET B 1 640 ? 34.594 48.812 -2.768 1 92.56 640 MET B O 1
ATOM 13065 N N . ASP B 1 641 ? 35.562 49.438 -4.586 1 86.81 641 ASP B N 1
ATOM 13066 C CA . ASP B 1 641 ? 36.812 48.781 -4.207 1 86.81 641 ASP B CA 1
ATOM 13067 C C . ASP B 1 641 ? 37.375 49.406 -2.93 1 86.81 641 ASP B C 1
ATOM 13069 O O . ASP B 1 641 ? 38 48.719 -2.125 1 86.81 641 ASP B O 1
ATOM 13073 N N . ASN B 1 642 ? 37.156 50.75 -2.83 1 87.75 642 ASN B N 1
ATOM 13074 C CA . ASN B 1 642 ? 37.656 51.438 -1.646 1 87.75 642 ASN B CA 1
ATOM 13075 C C . ASN B 1 642 ? 36.562 51.594 -0.59 1 87.75 642 ASN B C 1
ATOM 13077 O O . ASN B 1 642 ? 36.594 52.531 0.185 1 87.75 642 ASN B O 1
ATOM 13081 N N . ARG B 1 643 ? 35.719 50.625 -0.583 1 88.62 643 ARG B N 1
ATOM 13082 C CA . ARG B 1 643 ? 34.625 50.688 0.379 1 88.62 643 ARG B CA 1
ATOM 13083 C C . ARG B 1 643 ? 35.125 50.531 1.807 1 88.62 643 ARG B C 1
ATOM 13085 O O . ARG B 1 643 ? 36.219 50 2.025 1 88.62 643 ARG B O 1
ATOM 13092 N N . PRO B 1 644 ? 34.344 51.031 2.807 1 90.19 644 PRO B N 1
ATOM 13093 C CA . PRO B 1 644 ? 34.781 50.844 4.199 1 90.19 644 PRO B CA 1
ATOM 13094 C C . PRO B 1 644 ? 34.906 49.375 4.598 1 90.19 644 PRO B C 1
ATOM 13096 O O . PRO B 1 644 ? 34.125 48.531 4.113 1 90.19 644 PRO B O 1
ATOM 13099 N N . ASP B 1 645 ? 35.719 49.188 5.516 1 83.12 645 ASP B N 1
ATOM 13100 C CA . ASP B 1 645 ? 36.031 47.812 5.922 1 83.12 645 ASP B CA 1
ATOM 13101 C C . ASP B 1 645 ? 34.812 47.125 6.555 1 83.12 645 ASP B C 1
ATOM 13103 O O . ASP B 1 645 ? 34.688 45.906 6.512 1 83.12 645 ASP B O 1
ATOM 13107 N N . PHE B 1 646 ? 33.938 47.938 7.07 1 88.56 646 PHE B N 1
ATOM 13108 C CA . PHE B 1 646 ? 32.812 47.312 7.77 1 88.56 646 PHE B CA 1
ATOM 13109 C C . PHE B 1 646 ? 31.828 46.719 6.777 1 88.56 646 PHE B C 1
ATOM 13111 O O . PHE B 1 646 ? 31.031 45.844 7.133 1 88.56 646 PHE B O 1
ATOM 13118 N N . LEU B 1 647 ? 31.797 47.125 5.504 1 93.06 647 LEU B N 1
ATOM 13119 C CA . LEU B 1 647 ? 30.875 46.625 4.484 1 93.06 647 LEU B CA 1
ATOM 13120 C C . LEU B 1 647 ? 31.531 45.5 3.691 1 93.06 647 LEU B C 1
ATOM 13122 O O . LEU B 1 647 ? 32.438 45.75 2.893 1 93.06 647 LEU B O 1
ATOM 13126 N N . THR B 1 648 ? 31.016 44.344 3.916 1 88.12 648 THR B N 1
ATOM 13127 C CA . THR B 1 648 ? 31.609 43.188 3.287 1 88.12 648 THR B CA 1
ATOM 13128 C C . THR B 1 648 ? 30.922 42.875 1.953 1 88.12 648 THR B C 1
ATOM 13130 O O . THR B 1 648 ? 31.594 42.562 0.965 1 88.12 648 THR B O 1
ATOM 13133 N N . HIS B 1 649 ? 29.656 42.875 1.935 1 90.56 649 HIS B N 1
ATOM 13134 C CA . HIS B 1 649 ? 28.891 42.5 0.744 1 90.56 649 HIS B CA 1
ATOM 13135 C C . HIS B 1 649 ? 27.547 43.219 0.712 1 90.56 649 HIS B C 1
ATOM 13137 O O . HIS B 1 649 ? 26.906 43.406 1.753 1 90.56 649 HIS B O 1
ATOM 13143 N N . MET B 1 650 ? 27.125 43.625 -0.473 1 93.75 650 MET B N 1
ATOM 13144 C CA . MET B 1 650 ? 25.797 44.219 -0.67 1 93.75 650 MET B CA 1
ATOM 13145 C C . MET B 1 650 ? 25.234 43.812 -2.029 1 93.75 650 MET B C 1
ATOM 13147 O O . MET B 1 650 ? 25.906 43.938 -3.051 1 93.75 650 MET B O 1
ATOM 13151 N N . ARG B 1 651 ? 24.062 43.344 -2.002 1 94.69 651 ARG B N 1
ATOM 13152 C CA . ARG B 1 651 ? 23.375 42.969 -3.225 1 94.69 651 ARG B CA 1
ATOM 13153 C C . ARG B 1 651 ? 21.938 43.5 -3.24 1 94.69 651 ARG B C 1
ATOM 13155 O O . ARG B 1 651 ? 21.25 43.5 -2.219 1 94.69 651 ARG B O 1
ATOM 13162 N N . ILE B 1 652 ? 21.516 44 -4.363 1 95.94 652 ILE B N 1
ATOM 13163 C CA . ILE B 1 652 ? 20.125 44.375 -4.582 1 95.94 652 ILE B CA 1
ATOM 13164 C C . ILE B 1 652 ? 19.5 43.469 -5.637 1 95.94 652 ILE B C 1
ATOM 13166 O O . ILE B 1 652 ? 20.172 43.031 -6.566 1 95.94 652 ILE B O 1
ATOM 13170 N N . ARG B 1 653 ? 18.266 43.188 -5.41 1 94.88 653 ARG B N 1
ATOM 13171 C CA . ARG B 1 653 ? 17.562 42.312 -6.352 1 94.88 653 ARG B CA 1
ATOM 13172 C C . ARG B 1 653 ? 16.125 42.781 -6.559 1 94.88 653 ARG B C 1
ATOM 13174 O O . ARG B 1 653 ? 15.539 43.406 -5.676 1 94.88 653 ARG B O 1
ATOM 13181 N N . ALA B 1 654 ? 15.547 42.469 -7.68 1 95.94 654 ALA B N 1
ATOM 13182 C CA . ALA B 1 654 ? 14.156 42.719 -8.039 1 95.94 654 ALA B CA 1
ATOM 13183 C C . ALA B 1 654 ? 13.594 41.594 -8.922 1 95.94 654 ALA B C 1
ATOM 13185 O O . ALA B 1 654 ? 14.312 41.031 -9.75 1 95.94 654 ALA B O 1
ATOM 13186 N N . SER B 1 655 ? 12.312 41.344 -8.688 1 95.44 655 SER B N 1
ATOM 13187 C CA . SER B 1 655 ? 11.703 40.281 -9.5 1 95.44 655 SER B CA 1
ATOM 13188 C C . SER B 1 655 ? 10.234 40.594 -9.789 1 95.44 655 SER B C 1
ATOM 13190 O O . SER B 1 655 ? 9.602 41.375 -9.062 1 95.44 655 SER B O 1
ATOM 13192 N N . TRP B 1 656 ? 9.766 40.062 -10.859 1 95.44 656 TRP B N 1
ATOM 13193 C CA . TRP B 1 656 ? 8.375 40.094 -11.305 1 95.44 656 TRP B CA 1
ATOM 13194 C C . TRP B 1 656 ? 7.961 38.781 -11.945 1 95.44 656 TRP B C 1
ATOM 13196 O O . TRP B 1 656 ? 8.758 38.125 -12.633 1 95.44 656 TRP B O 1
ATOM 13206 N N . GLY B 1 657 ? 6.676 38.375 -11.68 1 94.06 657 GLY B N 1
ATOM 13207 C CA . GLY B 1 657 ? 6.23 37.188 -12.359 1 94.06 657 GLY B CA 1
ATOM 13208 C C . GLY B 1 657 ? 4.746 36.906 -12.195 1 94.06 657 GLY B C 1
ATOM 13209 O O . GLY B 1 657 ? 4.07 37.594 -11.414 1 94.06 657 GLY B O 1
ATOM 13210 N N . LEU B 1 658 ? 4.277 35.906 -13.016 1 93.25 658 LEU B N 1
ATOM 13211 C CA . LEU B 1 658 ? 2.895 35.438 -13.008 1 93.25 658 LEU B CA 1
ATOM 13212 C C . LEU B 1 658 ? 2.824 33.938 -12.719 1 93.25 658 LEU B C 1
ATOM 13214 O O . LEU B 1 658 ? 3.637 33.188 -13.227 1 93.25 658 LEU B O 1
ATOM 13218 N N . ASN B 1 659 ? 1.896 33.594 -11.867 1 91.56 659 ASN B N 1
ATOM 13219 C CA . ASN B 1 659 ? 1.594 32.188 -11.617 1 91.56 659 ASN B CA 1
ATOM 13220 C C . ASN B 1 659 ? 0.106 31.906 -11.797 1 91.56 659 ASN B C 1
ATOM 13222 O O . ASN B 1 659 ? -0.732 32.781 -11.594 1 91.56 659 ASN B O 1
ATOM 13226 N N . GLY B 1 660 ? -0.197 30.672 -12.172 1 89.56 660 GLY B N 1
ATOM 13227 C CA . GLY B 1 660 ? -1.588 30.266 -12.312 1 89.56 660 GLY B CA 1
ATOM 13228 C C . GLY B 1 660 ? -2.092 29.422 -11.156 1 89.56 660 GLY B C 1
ATOM 13229 O O . GLY B 1 660 ? -1.325 29.078 -10.258 1 89.56 660 GLY B O 1
ATOM 13230 N N . ASN B 1 661 ? -3.42 29.203 -11.125 1 89.75 661 ASN B N 1
ATOM 13231 C CA . ASN B 1 661 ? -4.086 28.312 -10.18 1 89.75 661 ASN B CA 1
ATOM 13232 C C . ASN B 1 661 ? -5.234 27.547 -10.844 1 89.75 661 ASN B C 1
ATOM 13234 O O . ASN B 1 661 ? -6.039 28.141 -11.57 1 89.75 661 ASN B O 1
ATOM 13238 N N . GLU B 1 662 ? -5.188 26.281 -10.68 1 89.38 662 GLU B N 1
ATOM 13239 C CA . GLU B 1 662 ? -6.23 25.453 -11.273 1 89.38 662 GLU B CA 1
ATOM 13240 C C . GLU B 1 662 ? -6.938 24.609 -10.219 1 89.38 662 GLU B C 1
ATOM 13242 O O . GLU B 1 662 ? -7.508 23.562 -10.531 1 89.38 662 GLU B O 1
ATOM 13247 N N . ARG B 1 663 ? -6.844 24.891 -8.953 1 86.12 663 ARG B N 1
ATOM 13248 C CA . ARG B 1 663 ? -7.371 24.062 -7.879 1 86.12 663 ARG B CA 1
ATOM 13249 C C . ARG B 1 663 ? -8.883 24.203 -7.766 1 86.12 663 ARG B C 1
ATOM 13251 O O . ARG B 1 663 ? -9.383 24.891 -6.875 1 86.12 663 ARG B O 1
ATOM 13258 N N . ILE B 1 664 ? -9.609 23.625 -8.555 1 84.69 664 ILE B N 1
ATOM 13259 C CA . ILE B 1 664 ? -11.062 23.5 -8.562 1 84.69 664 ILE B CA 1
ATOM 13260 C C . ILE B 1 664 ? -11.461 22.047 -8.805 1 84.69 664 ILE B C 1
ATOM 13262 O O . ILE B 1 664 ? -10.641 21.234 -9.227 1 84.69 664 ILE B O 1
ATOM 13266 N N . PRO B 1 665 ? -12.602 21.75 -8.414 1 83.44 665 PRO B N 1
ATOM 13267 C CA . PRO B 1 665 ? -13.031 20.359 -8.656 1 83.44 665 PRO B CA 1
ATOM 13268 C C . PRO B 1 665 ? -13.07 20.016 -10.141 1 83.44 665 PRO B C 1
ATOM 13270 O O . PRO B 1 665 ? -13.188 20.906 -10.984 1 83.44 665 PRO B O 1
ATOM 13273 N N . ASN B 1 666 ? -13.062 18.781 -10.391 1 86.62 666 ASN B N 1
ATOM 13274 C CA . ASN B 1 666 ? -13.141 18.297 -11.766 1 86.62 666 ASN B CA 1
ATOM 13275 C C . ASN B 1 666 ? -14.453 18.719 -12.43 1 86.62 666 ASN B C 1
ATOM 13277 O O . ASN B 1 666 ? -15.5 18.75 -11.781 1 86.62 666 ASN B O 1
ATOM 13281 N N . PHE B 1 667 ? -14.383 19.094 -13.664 1 86.62 667 PHE B N 1
ATOM 13282 C CA . PHE B 1 667 ? -15.516 19.344 -14.539 1 86.62 667 PHE B CA 1
ATOM 13283 C C . PHE B 1 667 ? -16.25 20.609 -14.125 1 86.62 667 PHE B C 1
ATOM 13285 O O . PHE B 1 667 ? -17.453 20.734 -14.344 1 86.62 667 PHE B O 1
ATOM 13292 N N . GLY B 1 668 ? -15.594 21.484 -13.508 1 85.88 668 GLY B N 1
ATOM 13293 C CA . GLY B 1 668 ? -16.203 22.75 -13.125 1 85.88 668 GLY B CA 1
ATOM 13294 C C . GLY B 1 668 ? -16.672 23.578 -14.312 1 85.88 668 GLY B C 1
ATOM 13295 O O . GLY B 1 668 ? -17.547 24.438 -14.172 1 85.88 668 GLY B O 1
ATOM 13296 N N . TYR B 1 669 ? -16.234 23.281 -15.461 1 89.38 669 TYR B N 1
ATOM 13297 C CA . TYR B 1 669 ? -16.516 24.062 -16.672 1 89.38 669 TYR B CA 1
ATOM 13298 C C . TYR B 1 669 ? -17.812 23.562 -17.328 1 89.38 669 TYR B C 1
ATOM 13300 O O . TYR B 1 669 ? -18.328 24.203 -18.234 1 89.38 669 TYR B O 1
ATOM 13308 N N . THR B 1 670 ? -18.328 22.422 -16.766 1 87.19 670 THR B N 1
ATOM 13309 C CA . THR B 1 670 ? -19.531 21.859 -17.375 1 87.19 670 THR B CA 1
ATOM 13310 C C . THR B 1 670 ? -20.578 21.562 -16.312 1 87.19 670 THR B C 1
ATOM 13312 O O . THR B 1 670 ? -20.328 21.734 -15.109 1 87.19 670 THR B O 1
ATOM 13315 N N . SER B 1 671 ? -21.797 21.328 -16.781 1 84.56 671 SER B N 1
ATOM 13316 C CA . SER B 1 671 ? -22.875 20.938 -15.891 1 84.56 671 SER B CA 1
ATOM 13317 C C . SER B 1 671 ? -22.953 19.422 -15.758 1 84.56 671 SER B C 1
ATOM 13319 O O . SER B 1 671 ? -23.062 18.703 -16.766 1 84.56 671 SER B O 1
ATOM 13321 N N . LEU B 1 672 ? -22.75 19.062 -14.5 1 80.62 672 LEU B N 1
ATOM 13322 C CA . LEU B 1 672 ? -22.906 17.625 -14.242 1 80.62 672 LEU B CA 1
ATOM 13323 C C . LEU B 1 672 ? -24.344 17.297 -13.867 1 80.62 672 LEU B C 1
ATOM 13325 O O . LEU B 1 672 ? -25.094 18.172 -13.391 1 80.62 672 LEU B O 1
ATOM 13329 N N . MET B 1 673 ? -24.688 16.078 -14.188 1 78.62 673 MET B N 1
ATOM 13330 C CA . MET B 1 673 ? -26.031 15.641 -13.805 1 78.62 673 MET B CA 1
ATOM 13331 C C . MET B 1 673 ? -26.031 15.062 -12.391 1 78.62 673 MET B C 1
ATOM 13333 O O . MET B 1 673 ? -25.188 14.242 -12.055 1 78.62 673 MET B O 1
ATOM 13337 N N . SER B 1 674 ? -26.797 15.75 -11.531 1 76.19 674 SER B N 1
ATOM 13338 C CA . SER B 1 674 ? -26.938 15.234 -10.172 1 76.19 674 SER B CA 1
ATOM 13339 C C . SER B 1 674 ? -28.203 14.391 -10.039 1 76.19 674 SER B C 1
ATOM 13341 O O . SER B 1 674 ? -29.266 14.781 -10.5 1 76.19 674 SER B O 1
ATOM 13343 N N . GLY B 1 675 ? -28.016 13.219 -9.438 1 71.81 675 GLY B N 1
ATOM 13344 C CA . GLY B 1 675 ? -29.141 12.352 -9.156 1 71.81 675 GLY B CA 1
ATOM 13345 C C . GLY B 1 675 ? -29.828 12.688 -7.844 1 71.81 675 GLY B C 1
ATOM 13346 O O . GLY B 1 675 ? -29.469 13.664 -7.176 1 71.81 675 GLY B O 1
ATOM 13347 N N . GLY B 1 676 ? -30.906 12.086 -7.473 1 63.88 676 GLY B N 1
ATOM 13348 C CA . GLY B 1 676 ? -31.609 12.203 -6.203 1 63.88 676 GLY B CA 1
ATOM 13349 C C . GLY B 1 676 ? -32.812 13.117 -6.27 1 63.88 676 GLY B C 1
ATOM 13350 O O . GLY B 1 676 ? -33.5 13.344 -5.258 1 63.88 676 GLY B O 1
ATOM 13351 N N . GLN B 1 677 ? -32.906 13.672 -7.461 1 70.56 677 GLN B N 1
ATOM 13352 C CA . GLN B 1 677 ? -34.125 14.461 -7.648 1 70.56 677 GLN B CA 1
ATOM 13353 C C . GLN B 1 677 ? -35.312 13.57 -7.883 1 70.56 677 GLN B C 1
ATOM 13355 O O . GLN B 1 677 ? -35.906 13.578 -8.969 1 70.56 677 GLN B O 1
ATOM 13360 N N . ASN B 1 678 ? -35.594 12.867 -6.676 1 68.38 678 ASN B N 1
ATOM 13361 C CA . ASN B 1 678 ? -36.594 11.797 -6.789 1 68.38 678 ASN B CA 1
ATOM 13362 C C . ASN B 1 678 ? -38 12.328 -6.633 1 68.38 678 ASN B C 1
ATOM 13364 O O . ASN B 1 678 ? -38.219 13.383 -6.027 1 68.38 678 ASN B O 1
ATOM 13368 N N . TYR B 1 679 ? -38.938 11.812 -7.445 1 70.25 679 TYR B N 1
ATOM 13369 C CA . TYR B 1 679 ? -40.375 12.102 -7.297 1 70.25 679 TYR B CA 1
ATOM 13370 C C . TYR B 1 679 ? -41.188 10.812 -7.098 1 70.25 679 TYR B C 1
ATOM 13372 O O . TYR B 1 679 ? -40.906 9.805 -7.75 1 70.25 679 TYR B O 1
ATOM 13380 N N . TYR B 1 680 ? -41.875 10.766 -6.055 1 68.62 680 TYR B N 1
ATOM 13381 C CA . TYR B 1 680 ? -42.688 9.602 -5.781 1 68.62 680 TYR B CA 1
ATOM 13382 C C . TYR B 1 680 ? -44.031 9.703 -6.504 1 68.62 680 TYR B C 1
ATOM 13384 O O . TYR B 1 680 ? -44.75 10.695 -6.348 1 68.62 680 TYR B O 1
ATOM 13392 N N . PHE B 1 681 ? -44.156 8.805 -7.504 1 71.19 681 PHE B N 1
ATOM 13393 C CA . PHE B 1 681 ? -45.406 8.758 -8.219 1 71.19 681 PHE B CA 1
ATOM 13394 C C . PHE B 1 681 ? -46.312 7.656 -7.66 1 71.19 681 PHE B C 1
ATOM 13396 O O . PHE B 1 681 ? -45.844 6.578 -7.305 1 71.19 681 PHE B O 1
ATOM 13403 N N . GLY B 1 682 ? -47.5 7.902 -7.578 1 68.75 682 GLY B N 1
ATOM 13404 C CA . GLY B 1 682 ? -48.469 6.938 -7.129 1 68.75 682 GLY B CA 1
ATOM 13405 C C . GLY B 1 682 ? -49.125 7.312 -5.809 1 68.75 682 GLY B C 1
ATOM 13406 O O . GLY B 1 682 ? -48.906 8.406 -5.293 1 68.75 682 GLY B O 1
ATOM 13407 N N . SER B 1 683 ? -50.188 6.773 -5.523 1 66.94 683 SER B N 1
ATOM 13408 C CA . SER B 1 683 ? -50.906 7.055 -4.289 1 66.94 683 SER B CA 1
ATOM 13409 C C . SER B 1 683 ? -50.812 5.895 -3.307 1 66.94 683 SER B C 1
ATOM 13411 O O . SER B 1 683 ? -50.781 4.73 -3.713 1 66.94 683 SER B O 1
ATOM 13413 N N . GLY B 1 684 ? -50.656 6.125 -1.995 1 59.06 684 GLY B N 1
ATOM 13414 C CA . GLY B 1 684 ? -50.594 5.141 -0.929 1 59.06 684 GLY B CA 1
ATOM 13415 C C . GLY B 1 684 ? -49.406 4.207 -1.037 1 59.06 684 GLY B C 1
ATOM 13416 O O . GLY B 1 684 ? -48.281 4.648 -1.287 1 59.06 684 GLY B O 1
ATOM 13417 N N . ASP B 1 685 ? -49.594 2.891 -0.795 1 56.66 685 ASP B N 1
ATOM 13418 C CA . ASP B 1 685 ? -48.656 1.794 -0.756 1 56.66 685 ASP B CA 1
ATOM 13419 C C . ASP B 1 685 ? -48.031 1.549 -2.135 1 56.66 685 ASP B C 1
ATOM 13421 O O . ASP B 1 685 ? -47.094 0.774 -2.271 1 56.66 685 ASP B O 1
ATOM 13425 N N . TYR B 1 686 ? -48.531 2.215 -3.068 1 61.62 686 TYR B N 1
ATOM 13426 C CA . TYR B 1 686 ? -48.094 1.971 -4.434 1 61.62 686 TYR B CA 1
ATOM 13427 C C . TYR B 1 686 ? -47.188 3.104 -4.926 1 61.62 686 TYR B C 1
ATOM 13429 O O . TYR B 1 686 ? -47.031 3.281 -6.133 1 61.62 686 TYR B O 1
ATOM 13437 N N . MET B 1 687 ? -46.656 3.855 -3.988 1 65.62 687 MET B N 1
ATOM 13438 C CA . MET B 1 687 ? -45.781 4.934 -4.406 1 65.62 687 MET B CA 1
ATOM 13439 C C . MET B 1 687 ? -44.438 4.383 -4.871 1 65.62 687 MET B C 1
ATOM 13441 O O . MET B 1 687 ? -43.812 3.562 -4.184 1 65.62 687 MET B O 1
ATOM 13445 N N . THR B 1 688 ? -44.188 4.547 -6.164 1 67.31 688 THR B N 1
ATOM 13446 C CA . THR B 1 688 ? -42.875 4.152 -6.699 1 67.31 688 THR B CA 1
ATOM 13447 C C . THR B 1 688 ? -41.969 5.371 -6.887 1 67.31 688 THR B C 1
ATOM 13449 O O . THR B 1 688 ? -42.406 6.395 -7.422 1 67.31 688 THR B O 1
ATOM 13452 N N . MET B 1 689 ? -40.906 5.336 -6.211 1 67.94 689 MET B N 1
ATOM 13453 C CA . MET B 1 689 ? -39.906 6.402 -6.359 1 67.94 689 MET B CA 1
ATOM 13454 C C . MET B 1 689 ? -39.312 6.398 -7.762 1 67.94 689 MET B C 1
ATOM 13456 O O . MET B 1 689 ? -38.844 5.363 -8.25 1 67.94 689 MET B O 1
ATOM 13460 N N . GLN B 1 690 ? -39.562 7.457 -8.492 1 72.75 690 GLN B N 1
ATOM 13461 C CA . GLN B 1 690 ? -38.875 7.637 -9.758 1 72.75 690 GLN B CA 1
ATOM 13462 C C . GLN B 1 690 ? -37.594 8.461 -9.578 1 72.75 690 GLN B C 1
ATOM 13464 O O . GLN B 1 690 ? -37.656 9.594 -9.094 1 72.75 690 GLN B O 1
ATOM 13469 N N . TYR B 1 691 ? -36.469 7.805 -9.883 1 74.31 691 TYR B N 1
ATOM 13470 C CA . TYR B 1 691 ? -35.188 8.492 -9.75 1 74.31 691 TYR B CA 1
ATOM 13471 C C . TYR B 1 691 ? -35.094 9.633 -10.758 1 74.31 691 TYR B C 1
ATOM 13473 O O . TYR B 1 691 ? -35.469 9.477 -11.922 1 74.31 691 TYR B O 1
ATOM 13481 N N . GLY B 1 692 ? -35 10.766 -10.391 1 76.25 692 GLY B N 1
ATOM 13482 C CA . GLY B 1 692 ? -34.812 11.922 -11.258 1 76.25 692 GLY B CA 1
ATOM 13483 C C . GLY B 1 692 ? -33.406 12.5 -11.188 1 76.25 692 GLY B C 1
ATOM 13484 O O . GLY B 1 692 ? -32.719 12.352 -10.172 1 76.25 692 GLY B O 1
ATOM 13485 N N . ALA B 1 693 ? -32.906 12.867 -12.438 1 77.5 693 ALA B N 1
ATOM 13486 C CA . ALA B 1 693 ? -31.625 13.578 -12.492 1 77.5 693 ALA B CA 1
ATOM 13487 C C . ALA B 1 693 ? -31.797 14.969 -13.102 1 77.5 693 ALA B C 1
ATOM 13489 O O . ALA B 1 693 ? -32.656 15.172 -13.953 1 77.5 693 ALA B O 1
ATOM 13490 N N . SER B 1 694 ? -31.25 15.914 -12.578 1 79.25 694 SER B N 1
ATOM 13491 C CA . SER B 1 694 ? -31.219 17.266 -13.125 1 79.25 694 SER B CA 1
ATOM 13492 C C . SER B 1 694 ? -29.812 17.844 -13.109 1 79.25 694 SER B C 1
ATOM 13494 O O . SER B 1 694 ? -28.953 17.375 -12.344 1 79.25 694 SER B O 1
ATOM 13496 N N . PRO B 1 695 ? -29.594 18.734 -14.094 1 78.19 695 PRO B N 1
ATOM 13497 C CA . PRO B 1 695 ? -28.297 19.391 -14 1 78.19 695 PRO B CA 1
ATOM 13498 C C . PRO B 1 695 ? -28.047 20.016 -12.633 1 78.19 695 PRO B C 1
ATOM 13500 O O . PRO B 1 695 ? -28.938 20.672 -12.086 1 78.19 695 PRO B O 1
ATOM 13503 N N . SER B 1 696 ? -26.906 19.75 -12.141 1 77.38 696 SER B N 1
ATOM 13504 C CA . SER B 1 696 ? -26.562 20.203 -10.797 1 77.38 696 SER B CA 1
ATOM 13505 C C . SER B 1 696 ? -26.172 21.688 -10.797 1 77.38 696 SER B C 1
ATOM 13507 O O . SER B 1 696 ? -26.469 22.406 -9.836 1 77.38 696 SER B O 1
ATOM 13509 N N . GLN B 1 697 ? -25.469 22.109 -11.836 1 83 697 GLN B N 1
ATOM 13510 C CA . GLN B 1 697 ? -25 23.5 -11.922 1 83 697 GLN B CA 1
ATOM 13511 C C . GLN B 1 697 ? -24.969 23.969 -13.367 1 83 697 GLN B C 1
ATOM 13513 O O . GLN B 1 697 ? -24.953 23.172 -14.297 1 83 697 GLN B O 1
ATOM 13518 N N . LEU B 1 698 ? -25.031 25.266 -13.531 1 85.19 698 LEU B N 1
ATOM 13519 C CA . LEU B 1 698 ? -24.906 25.828 -14.875 1 85.19 698 LEU B CA 1
ATOM 13520 C C . LEU B 1 698 ? -23.469 25.672 -15.391 1 85.19 698 LEU B C 1
ATOM 13522 O O . LEU B 1 698 ? -22.516 25.703 -14.609 1 85.19 698 LEU B O 1
ATOM 13526 N N . SER B 1 699 ? -23.391 25.469 -16.625 1 88.56 699 SER B N 1
ATOM 13527 C CA . SER B 1 699 ? -22.078 25.297 -17.25 1 88.56 699 SER B CA 1
ATOM 13528 C C . SER B 1 699 ? -21.391 26.641 -17.484 1 88.56 699 SER B C 1
ATOM 13530 O O . SER B 1 699 ? -22.062 27.656 -17.656 1 88.56 699 SER B O 1
ATOM 13532 N N . ASN B 1 700 ? -20.062 26.672 -17.375 1 91.12 700 ASN B N 1
ATOM 13533 C CA . ASN B 1 700 ? -19.219 27.797 -17.766 1 91.12 700 ASN B CA 1
ATOM 13534 C C . ASN B 1 700 ? -18 27.312 -18.562 1 91.12 700 ASN B C 1
ATOM 13536 O O . ASN B 1 700 ? -16.906 27.188 -18.031 1 91.12 700 ASN B O 1
ATOM 13540 N N . PRO B 1 701 ? -18.172 27.172 -19.812 1 91.69 701 PRO B N 1
ATOM 13541 C CA . PRO B 1 701 ? -17.094 26.625 -20.656 1 91.69 701 PRO B CA 1
ATOM 13542 C C . PRO B 1 701 ? -15.891 27.578 -20.734 1 91.69 701 PRO B C 1
ATOM 13544 O O . PRO B 1 701 ? -14.82 27.172 -21.203 1 91.69 701 PRO B O 1
ATOM 13547 N N . ASP B 1 702 ? -16.047 28.812 -20.281 1 91.94 702 ASP B N 1
ATOM 13548 C CA . ASP B 1 702 ? -14.977 29.797 -20.406 1 91.94 702 ASP B CA 1
ATOM 13549 C C . ASP B 1 702 ? -14.211 29.953 -19.094 1 91.94 702 ASP B C 1
ATOM 13551 O O . ASP B 1 702 ? -13.43 30.891 -18.938 1 91.94 702 ASP B O 1
ATOM 13555 N N . LEU B 1 703 ? -14.5 29.062 -18.297 1 92.81 703 LEU B N 1
ATOM 13556 C CA . LEU B 1 703 ? -13.719 29.016 -17.062 1 92.81 703 LEU B CA 1
ATOM 13557 C C . LEU B 1 703 ? -12.227 28.938 -17.375 1 92.81 703 LEU B C 1
ATOM 13559 O O . LEU B 1 703 ? -11.805 28.172 -18.234 1 92.81 703 LEU B O 1
ATOM 13563 N N . LYS B 1 704 ? -11.477 29.844 -16.766 1 92.88 704 LYS B N 1
ATOM 13564 C CA . LYS B 1 704 ? -10.047 29.875 -17.062 1 92.88 704 LYS B CA 1
ATOM 13565 C C . LYS B 1 704 ? -9.219 29.969 -15.789 1 92.88 704 LYS B C 1
ATOM 13567 O O . LYS B 1 704 ? -9.758 29.891 -14.688 1 92.88 704 LYS B O 1
ATOM 13572 N N . TRP B 1 705 ? -7.898 30.125 -15.953 1 92.88 705 TRP B N 1
ATOM 13573 C CA . TRP B 1 705 ? -6.934 30.078 -14.852 1 92.88 705 TRP B CA 1
ATOM 13574 C C . TRP B 1 705 ? -7.051 31.328 -13.977 1 92.88 705 TRP B C 1
ATOM 13576 O O . TRP B 1 705 ? -7.211 32.438 -14.484 1 92.88 705 TRP B O 1
ATOM 13586 N N . GLU B 1 706 ? -7.023 31.078 -12.641 1 92.69 706 GLU B N 1
ATOM 13587 C CA . GLU B 1 706 ? -6.707 32.156 -11.711 1 92.69 706 GLU B CA 1
ATOM 13588 C C . GLU B 1 706 ? -5.25 32.594 -11.844 1 92.69 706 GLU B C 1
ATOM 13590 O O . GLU B 1 706 ? -4.359 31.75 -11.992 1 92.69 706 GLU B O 1
ATOM 13595 N N . GLU B 1 707 ? -4.98 33.875 -11.82 1 92.94 707 GLU B N 1
ATOM 13596 C CA . GLU B 1 707 ? -3.621 34.375 -12.023 1 92.94 707 GLU B CA 1
ATOM 13597 C C . GLU B 1 707 ? -3.156 35.219 -10.828 1 92.94 707 GLU B C 1
ATOM 13599 O O . GLU B 1 707 ? -3.906 36.031 -10.32 1 92.94 707 GLU B O 1
ATOM 13604 N N . THR B 1 708 ? -1.973 34.969 -10.398 1 93.38 708 THR B N 1
ATOM 13605 C CA . THR B 1 708 ? -1.359 35.75 -9.328 1 93.38 708 THR B CA 1
ATOM 13606 C C . THR B 1 708 ? -0.102 36.469 -9.82 1 93.38 708 THR B C 1
ATOM 13608 O O . THR B 1 708 ? 0.861 35.812 -10.234 1 93.38 708 THR B O 1
ATOM 13611 N N . GLU B 1 709 ? -0.136 37.719 -9.781 1 94.81 709 GLU B N 1
ATOM 13612 C CA . GLU B 1 709 ? 1.003 38.562 -10.133 1 94.81 709 GLU B CA 1
ATOM 13613 C C . GLU B 1 709 ? 1.756 39.031 -8.891 1 94.81 709 GLU B C 1
ATOM 13615 O O . GLU B 1 709 ? 1.145 39.5 -7.926 1 94.81 709 GLU B O 1
ATOM 13620 N N . GLN B 1 710 ? 3.068 38.906 -8.922 1 95.12 710 GLN B N 1
ATOM 13621 C CA . GLN B 1 710 ? 3.855 39.312 -7.758 1 95.12 710 GLN B CA 1
ATOM 13622 C C . GLN B 1 710 ? 5.059 40.156 -8.18 1 95.12 710 GLN B C 1
ATOM 13624 O O . GLN B 1 710 ? 5.715 39.875 -9.18 1 95.12 710 GLN B O 1
ATOM 13629 N N . ILE B 1 711 ? 5.312 41.219 -7.453 1 96 71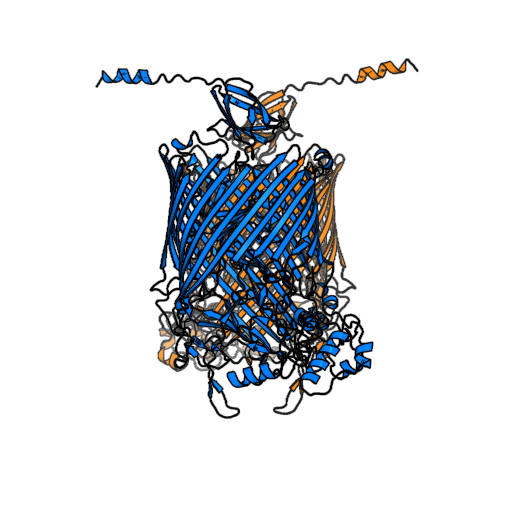1 ILE B N 1
ATOM 13630 C CA . ILE B 1 711 ? 6.535 42 -7.547 1 96 711 ILE B CA 1
ATOM 13631 C C . ILE B 1 711 ? 7.305 41.906 -6.23 1 96 711 ILE B C 1
ATOM 13633 O O . ILE B 1 711 ? 6.707 41.812 -5.156 1 96 711 ILE B O 1
ATOM 13637 N N . ASN B 1 712 ? 8.594 41.844 -6.332 1 96 712 ASN B N 1
ATOM 13638 C CA . ASN B 1 712 ? 9.453 41.781 -5.156 1 96 712 ASN B CA 1
ATOM 13639 C C . ASN B 1 712 ? 10.703 42.656 -5.324 1 96 712 ASN B C 1
ATOM 13641 O O . ASN B 1 712 ? 11.312 42.656 -6.395 1 96 712 ASN B O 1
ATOM 13645 N N . PHE B 1 713 ? 11.016 43.469 -4.32 1 96.62 713 PHE B N 1
ATOM 13646 C CA . PHE B 1 713 ? 12.25 44.219 -4.219 1 96.62 713 PHE B CA 1
ATOM 13647 C C . PHE B 1 713 ? 12.969 43.938 -2.908 1 96.62 713 PHE B C 1
ATOM 13649 O O . PHE B 1 713 ? 12.359 43.969 -1.839 1 96.62 713 PHE B O 1
ATOM 13656 N N . GLY B 1 714 ? 14.219 43.594 -3.037 1 95.12 714 GLY B N 1
ATOM 13657 C CA . GLY B 1 714 ? 14.945 43.25 -1.821 1 95.12 714 GLY B CA 1
ATOM 13658 C C . GLY B 1 714 ? 16.406 43.656 -1.863 1 95.12 714 GLY B C 1
ATOM 13659 O O . GLY B 1 714 ? 16.938 43.938 -2.934 1 95.12 714 GLY B O 1
ATOM 13660 N N . PHE B 1 715 ? 17.062 43.75 -0.784 1 93.75 715 PHE B N 1
ATOM 13661 C CA . PHE B 1 715 ? 18.516 43.906 -0.709 1 93.75 715 PHE B CA 1
ATOM 13662 C C . PHE B 1 715 ? 19.078 43.094 0.461 1 93.75 715 PHE B C 1
ATOM 13664 O O . PHE B 1 715 ? 18.375 42.812 1.429 1 93.75 715 PHE B O 1
ATOM 13671 N N . GLU B 1 716 ? 20.234 42.688 0.383 1 93.56 716 GLU B N 1
ATOM 13672 C CA . GLU B 1 716 ? 21 41.938 1.378 1 93.56 716 GLU B CA 1
ATOM 13673 C C . GLU B 1 716 ? 22.375 42.562 1.597 1 93.56 716 GLU B C 1
ATOM 13675 O O . GLU B 1 716 ? 23.062 42.938 0.638 1 93.56 716 GLU B O 1
ATOM 13680 N N . THR B 1 717 ? 22.703 42.688 2.881 1 93.25 717 THR B N 1
ATOM 13681 C CA . THR B 1 717 ? 23.984 43.25 3.221 1 93.25 717 THR B CA 1
ATOM 13682 C C . THR B 1 717 ? 24.703 42.438 4.289 1 93.25 717 THR B C 1
ATOM 13684 O O . THR B 1 717 ? 24.047 41.875 5.168 1 93.25 717 THR B O 1
ATOM 13687 N N . ARG B 1 718 ? 25.922 42.312 4.121 1 92.94 718 ARG B N 1
ATOM 13688 C CA . ARG B 1 718 ? 26.797 41.719 5.121 1 92.94 718 ARG B CA 1
ATOM 13689 C C . ARG B 1 718 ? 27.844 42.719 5.598 1 92.94 718 ARG B C 1
ATOM 13691 O O . ARG B 1 718 ? 28.469 43.406 4.785 1 92.94 718 ARG B O 1
ATOM 13698 N N . MET B 1 719 ? 28.031 42.688 6.934 1 93.5 719 MET B N 1
ATOM 13699 C CA . MET B 1 719 ? 28.969 43.656 7.52 1 93.5 719 MET B CA 1
ATOM 13700 C C . MET B 1 719 ? 29.891 42.969 8.516 1 93.5 719 MET B C 1
ATOM 13702 O O . MET B 1 719 ? 29.562 41.906 9.047 1 93.5 719 MET B O 1
ATOM 13706 N N . PHE B 1 720 ? 31.062 43.594 8.797 1 90.56 720 PHE B N 1
ATOM 13707 C CA . PHE B 1 720 ? 32.031 43.156 9.781 1 90.56 720 PHE B CA 1
ATOM 13708 C C . PHE B 1 720 ? 32.469 41.719 9.523 1 90.56 720 PHE B C 1
ATOM 13710 O O . PHE B 1 720 ? 32.375 40.875 10.406 1 90.56 720 PHE B O 1
ATOM 13717 N N . ASN B 1 721 ? 32.906 41.5 8.297 1 83.12 721 ASN B N 1
ATOM 13718 C CA . ASN B 1 721 ? 33.344 40.188 7.828 1 83.12 721 ASN B CA 1
ATOM 13719 C C . ASN B 1 721 ? 32.219 39.156 7.93 1 83.12 721 ASN B C 1
ATOM 13721 O O . ASN B 1 721 ? 32.406 38.062 8.453 1 83.12 721 ASN B O 1
ATOM 13725 N N . SER B 1 722 ? 31 39.656 7.656 1 84.81 722 SER B N 1
ATOM 13726 C CA . SER B 1 722 ? 29.781 38.875 7.547 1 84.81 722 SER B CA 1
ATOM 13727 C C . SER B 1 722 ? 29.297 38.406 8.922 1 84.81 722 SER B C 1
ATOM 13729 O O . SER B 1 722 ? 28.547 37.438 9.023 1 84.81 722 SER B O 1
ATOM 13731 N N . ALA B 1 723 ? 29.812 38.969 9.992 1 87.94 723 ALA B N 1
ATOM 13732 C CA . ALA B 1 723 ? 29.297 38.656 11.328 1 87.94 723 ALA B CA 1
ATOM 13733 C C . ALA B 1 723 ? 27.859 39.156 11.484 1 87.94 723 ALA B C 1
ATOM 13735 O O . ALA B 1 723 ? 27.062 38.531 12.195 1 87.94 723 ALA B O 1
ATOM 13736 N N . LEU B 1 724 ? 27.672 40.25 10.836 1 93.25 724 LEU B N 1
ATOM 13737 C CA . LEU B 1 724 ? 26.328 40.812 10.836 1 93.25 724 LEU B CA 1
ATOM 13738 C C . LEU B 1 724 ? 25.688 40.688 9.453 1 93.25 724 LEU B C 1
ATOM 13740 O O . LEU B 1 724 ? 26.281 41.094 8.453 1 93.25 724 LEU B O 1
ATOM 13744 N N . THR B 1 725 ? 24.594 40.094 9.406 1 91.38 725 THR B N 1
ATOM 13745 C CA . THR B 1 725 ? 23.859 39.938 8.156 1 91.38 725 THR B CA 1
ATOM 13746 C C . THR B 1 725 ? 22.484 40.594 8.258 1 91.38 725 THR B C 1
ATOM 13748 O O . THR B 1 725 ? 21.797 40.469 9.281 1 91.38 725 THR B O 1
ATOM 13751 N N . PHE B 1 726 ? 22.062 41.312 7.215 1 94.25 726 PHE B N 1
ATOM 13752 C CA . PHE B 1 726 ? 20.766 41.969 7.172 1 94.25 726 PHE B CA 1
ATOM 13753 C C . PHE B 1 726 ? 20.094 41.75 5.828 1 94.25 726 PHE B C 1
ATOM 13755 O O . PHE B 1 726 ? 20.734 41.844 4.777 1 94.25 726 PHE B O 1
ATOM 13762 N N . GLY B 1 727 ? 18.844 41.344 5.898 1 93.25 727 GLY B N 1
ATOM 13763 C CA . GLY B 1 727 ? 18.031 41.188 4.703 1 93.25 727 GLY B CA 1
ATOM 13764 C C . GLY B 1 727 ? 16.703 41.938 4.785 1 93.25 727 GLY B C 1
ATOM 13765 O O . GLY B 1 727 ? 16.094 42 5.848 1 93.25 727 GLY B O 1
ATOM 13766 N N . PHE B 1 728 ? 16.328 42.438 3.625 1 95.44 728 PHE B N 1
ATOM 13767 C CA . PHE B 1 728 ? 15.07 43.156 3.51 1 95.44 728 PHE B CA 1
ATOM 13768 C C . PHE B 1 728 ? 14.359 42.812 2.205 1 95.44 728 PHE B C 1
ATOM 13770 O O . PHE B 1 728 ? 15 42.688 1.161 1 95.44 728 PHE B O 1
ATOM 13777 N N . ASP B 1 729 ? 13 42.656 2.273 1 96.12 729 ASP B N 1
ATOM 13778 C CA . ASP B 1 729 ? 12.188 42.438 1.081 1 96.12 729 ASP B CA 1
ATOM 13779 C C . ASP B 1 729 ? 10.875 43.219 1.182 1 96.12 729 ASP B C 1
ATOM 13781 O O . ASP B 1 729 ? 10.234 43.25 2.238 1 96.12 729 ASP B O 1
ATOM 13785 N N . TYR B 1 730 ? 10.531 43.844 0.115 1 97.25 730 TYR B N 1
ATOM 13786 C CA . TYR B 1 730 ? 9.18 44.344 -0.102 1 97.25 730 TYR B CA 1
ATOM 13787 C C . TYR B 1 730 ? 8.477 43.594 -1.208 1 97.25 730 TYR B C 1
ATOM 13789 O O . TYR B 1 730 ? 9.086 43.281 -2.238 1 97.25 730 TYR B O 1
ATOM 13797 N N . TYR B 1 731 ? 7.238 43.219 -0.977 1 96.19 731 TYR B N 1
ATOM 13798 C CA . TYR B 1 731 ? 6.516 42.469 -1.995 1 96.19 731 TYR B CA 1
ATOM 13799 C C . TYR B 1 731 ? 5.082 42.969 -2.127 1 96.19 731 TYR B C 1
ATOM 13801 O O . TYR B 1 731 ? 4.523 43.531 -1.184 1 96.19 731 TYR B O 1
ATOM 13809 N N . LYS B 1 732 ? 4.484 42.719 -3.264 1 97 732 LYS B N 1
ATOM 13810 C CA . LYS B 1 732 ? 3.07 42.906 -3.584 1 97 732 LYS B CA 1
ATOM 13811 C C . LYS B 1 732 ? 2.555 41.781 -4.473 1 97 732 LYS B C 1
ATOM 13813 O O . LYS B 1 732 ? 3.082 41.562 -5.566 1 97 732 LYS B O 1
ATOM 13818 N N . LYS B 1 733 ? 1.602 41.156 -3.938 1 95.12 733 LYS B N 1
ATOM 13819 C CA . LYS B 1 733 ? 0.984 40 -4.605 1 95.12 733 LYS B CA 1
ATOM 13820 C C . LYS B 1 733 ? -0.489 40.281 -4.902 1 95.12 733 LYS B C 1
ATOM 13822 O O . LYS B 1 733 ? -1.269 40.562 -3.992 1 95.12 733 LYS B O 1
ATOM 13827 N N . THR B 1 734 ? -0.883 40.156 -6.18 1 96 734 THR B N 1
ATOM 13828 C CA . THR B 1 734 ? -2.262 40.406 -6.59 1 96 734 THR B CA 1
ATOM 13829 C C . THR B 1 734 ? -2.824 39.188 -7.344 1 96 734 THR B C 1
ATOM 13831 O O . THR B 1 734 ? -2.291 38.812 -8.383 1 96 734 THR B O 1
ATOM 13834 N N . THR B 1 735 ? -3.836 38.625 -6.797 1 94.62 735 THR B N 1
ATOM 13835 C CA . THR B 1 735 ? -4.543 37.562 -7.461 1 94.62 735 THR B CA 1
ATOM 13836 C C . THR B 1 735 ? -5.77 38.062 -8.203 1 94.62 735 THR B C 1
ATOM 13838 O O . THR B 1 735 ? -6.609 38.75 -7.613 1 94.62 735 THR B O 1
ATOM 13841 N N . THR B 1 736 ? -5.828 37.719 -9.445 1 94.5 736 THR B N 1
ATOM 13842 C CA . THR B 1 736 ? -6.957 38.156 -10.266 1 94.5 736 THR B CA 1
ATOM 13843 C C . THR B 1 736 ? -7.723 36.938 -10.797 1 94.5 736 THR B C 1
ATOM 13845 O O . THR B 1 736 ? -7.121 35.938 -11.172 1 94.5 736 THR B O 1
ATOM 13848 N N . GLY B 1 737 ? -9.031 37.125 -10.844 1 92.94 737 GLY B N 1
ATOM 13849 C CA . GLY B 1 737 ? -9.875 36.062 -11.367 1 92.94 737 GLY B CA 1
ATOM 13850 C C . GLY B 1 737 ? -9.984 34.875 -10.43 1 92.94 737 GLY B C 1
ATOM 13851 O O . GLY B 1 737 ? -9.82 33.719 -10.859 1 92.94 737 GLY B O 1
ATOM 13852 N N . MET B 1 738 ? -10.156 35.125 -9.234 1 91.88 738 MET B N 1
ATOM 13853 C CA . MET B 1 738 ? -10.336 34.031 -8.297 1 91.88 738 MET B CA 1
ATOM 13854 C C . MET B 1 738 ? -11.5 33.125 -8.711 1 91.88 738 MET B C 1
ATOM 13856 O O . MET B 1 738 ? -12.539 33.625 -9.164 1 91.88 738 MET B O 1
ATOM 13860 N N . LEU B 1 739 ? -11.281 31.844 -8.555 1 89.5 739 LEU B N 1
ATOM 13861 C CA . LEU B 1 739 ? -12.289 30.875 -8.961 1 89.5 739 LEU B CA 1
ATOM 13862 C C . LEU B 1 739 ? -13.32 30.672 -7.852 1 89.5 739 LEU B C 1
ATOM 13864 O O . LEU B 1 739 ? -12.977 30.188 -6.77 1 89.5 739 LEU B O 1
ATOM 13868 N N . MET B 1 740 ? -14.484 31.016 -8.078 1 86.5 740 MET B N 1
ATOM 13869 C CA . MET B 1 740 ? -15.594 30.875 -7.145 1 86.5 740 MET B CA 1
ATOM 13870 C C . MET B 1 740 ? -16.906 30.656 -7.891 1 86.5 740 MET B C 1
ATOM 13872 O O . MET B 1 740 ? -16.984 30.891 -9.102 1 86.5 740 MET B O 1
ATOM 13876 N N . HIS B 1 741 ? -17.922 30.25 -7.098 1 84.94 741 HIS B N 1
ATOM 13877 C CA . HIS B 1 741 ? -19.25 30.156 -7.688 1 84.94 741 HIS B CA 1
ATOM 13878 C C . HIS B 1 741 ? -19.828 31.547 -7.969 1 84.94 741 HIS B C 1
ATOM 13880 O O . HIS B 1 741 ? -19.781 32.438 -7.109 1 84.94 741 HIS B O 1
ATOM 13886 N N . ILE B 1 742 ? -20.297 31.734 -9.18 1 80.75 742 ILE B N 1
ATOM 13887 C CA . ILE B 1 742 ? -20.938 32.969 -9.562 1 80.75 742 ILE B CA 1
ATOM 13888 C C . ILE B 1 742 ? -22.328 33.062 -8.953 1 80.75 742 ILE B C 1
ATOM 13890 O O . ILE B 1 742 ? -23.156 32.156 -9.141 1 80.75 742 ILE B O 1
ATOM 13894 N N . PRO B 1 743 ? -22.5 34.062 -8.117 1 75.06 743 PRO B N 1
ATOM 13895 C CA . PRO B 1 743 ? -23.859 34.156 -7.582 1 75.06 743 PRO B CA 1
ATOM 13896 C C . PRO B 1 743 ? -24.922 34.344 -8.672 1 75.06 743 PRO B C 1
ATOM 13898 O O . PRO B 1 743 ? -24.734 35.156 -9.586 1 75.06 743 PRO B O 1
ATOM 13901 N N . ILE B 1 744 ? -25.859 33.531 -8.711 1 76 744 ILE B N 1
ATOM 13902 C CA . ILE B 1 744 ? -26.969 33.625 -9.656 1 76 744 ILE B CA 1
ATOM 13903 C C . ILE B 1 744 ? -28.281 33.844 -8.898 1 76 744 ILE B C 1
ATOM 13905 O O . ILE B 1 744 ? -28.375 33.5 -7.711 1 76 744 ILE B O 1
ATOM 13909 N N . PRO B 1 745 ? -29.219 34.438 -9.57 1 72.19 745 PRO B N 1
ATOM 13910 C CA . PRO B 1 745 ? -30.516 34.594 -8.906 1 72.19 745 PRO B CA 1
ATOM 13911 C C . PRO B 1 745 ? -31.109 33.25 -8.477 1 72.19 745 PRO B C 1
ATOM 13913 O O . PRO B 1 745 ? -31 32.25 -9.203 1 72.19 745 PRO B O 1
ATOM 13916 N N . ALA B 1 746 ? -31.719 33.25 -7.359 1 70.44 746 ALA B N 1
ATOM 13917 C CA . ALA B 1 746 ? -32.281 32.031 -6.758 1 70.44 746 ALA B CA 1
ATOM 13918 C C . ALA B 1 746 ? -33.312 31.406 -7.668 1 70.44 746 ALA B C 1
ATOM 13920 O O . ALA B 1 746 ? -33.531 30.188 -7.633 1 70.44 746 ALA B O 1
ATOM 13921 N N . TYR B 1 747 ? -33.906 32.188 -8.523 1 72 747 TYR B N 1
ATOM 13922 C CA . TYR B 1 747 ? -35.031 31.688 -9.336 1 72 747 TYR B CA 1
ATOM 13923 C C . TYR B 1 747 ? -34.5 30.75 -10.414 1 72 747 TYR B C 1
ATOM 13925 O O . TYR B 1 747 ? -35.281 29.984 -11 1 72 747 TYR B O 1
ATOM 13933 N N . VAL B 1 748 ? -33.219 30.688 -10.594 1 76.62 748 VAL B N 1
ATOM 13934 C CA . VAL B 1 748 ? -32.625 29.812 -11.609 1 76.62 748 VAL B CA 1
ATOM 13935 C C . VAL B 1 748 ? -32.75 28.359 -11.172 1 76.62 748 VAL B C 1
ATOM 13937 O O . VAL B 1 748 ? -32.906 27.469 -12 1 76.62 748 VAL B O 1
ATOM 13940 N N . GLY B 1 749 ? -32.906 28.031 -9.852 1 70 749 GLY B N 1
ATOM 13941 C CA . GLY B 1 749 ? -33.125 26.703 -9.312 1 70 749 GLY B CA 1
ATOM 13942 C C . GLY B 1 749 ? -31.953 25.766 -9.531 1 70 749 GLY B C 1
ATOM 13943 O O . GLY B 1 749 ? -32.094 24.547 -9.336 1 70 749 GLY B O 1
ATOM 13944 N N . LYS B 1 750 ? -30.906 26.203 -10.133 1 78.19 750 LYS B N 1
ATOM 13945 C CA . LYS B 1 750 ? -29.719 25.375 -10.32 1 78.19 750 LYS B CA 1
ATOM 13946 C C . LYS B 1 750 ? -28.547 25.906 -9.508 1 78.19 750 LYS B C 1
ATOM 13948 O O . LYS B 1 750 ? -28.594 27.016 -8.984 1 78.19 750 LYS B O 1
ATOM 13953 N N . GLY B 1 751 ? -27.656 24.922 -9.375 1 79.62 751 GLY B N 1
ATOM 13954 C CA . GLY B 1 751 ? -26.438 25.344 -8.688 1 79.62 751 GLY B CA 1
ATOM 13955 C C . GLY B 1 751 ? -25.672 26.406 -9.438 1 79.62 751 GLY B C 1
ATOM 13956 O O . GLY B 1 751 ? -25.734 26.469 -10.672 1 79.62 751 GLY B O 1
ATOM 13957 N N . SER B 1 752 ? -25.016 27.281 -8.758 1 84.56 752 SER B N 1
ATOM 13958 C CA . SER B 1 752 ? -24.219 28.359 -9.336 1 84.56 752 SER B CA 1
ATOM 13959 C C . SER B 1 752 ? -22.984 27.812 -10.039 1 84.56 752 SER B C 1
ATOM 13961 O O . SER B 1 752 ? -22.328 26.891 -9.539 1 84.56 752 SER B O 1
ATOM 13963 N N . PRO B 1 753 ? -22.734 28.328 -11.273 1 86.81 753 PRO B N 1
ATOM 13964 C CA . PRO B 1 753 ? -21.516 27.891 -11.977 1 86.81 753 PRO B CA 1
ATOM 13965 C C . PRO B 1 753 ? -20.234 28.469 -11.383 1 86.81 753 PRO B C 1
ATOM 13967 O O . PRO B 1 753 ? -20.281 29.516 -10.742 1 86.81 753 PRO B O 1
ATOM 13970 N N . TRP B 1 754 ? -19.188 27.75 -11.68 1 88.75 754 TRP B N 1
ATOM 13971 C CA . TRP B 1 754 ? -17.875 28.312 -11.367 1 88.75 754 TRP B CA 1
ATOM 13972 C C . TRP B 1 754 ? -17.516 29.438 -12.328 1 88.75 754 TRP B C 1
ATOM 13974 O O . TRP B 1 754 ? -17.875 29.391 -13.508 1 88.75 754 TRP B O 1
ATOM 13984 N N . GLY B 1 755 ? -16.906 30.453 -11.828 1 89.31 755 GLY B N 1
ATOM 13985 C CA . GLY B 1 755 ? -16.438 31.547 -12.664 1 89.31 755 GLY B CA 1
ATOM 13986 C C . GLY B 1 755 ? -15.219 32.25 -12.086 1 89.31 755 GLY B C 1
ATOM 13987 O O . GLY B 1 755 ? -14.875 32.062 -10.914 1 89.31 755 GLY B O 1
ATOM 13988 N N . ASN B 1 756 ? -14.539 33.031 -12.992 1 91.81 756 ASN B N 1
ATOM 13989 C CA . ASN B 1 756 ? -13.438 33.875 -12.578 1 91.81 756 ASN B CA 1
ATOM 13990 C C . ASN B 1 756 ? -13.938 35.25 -12.094 1 91.81 756 ASN B C 1
ATOM 13992 O O . ASN B 1 756 ? -14.078 36.188 -12.883 1 91.81 756 ASN B O 1
ATOM 13996 N N . VAL B 1 757 ? -14.148 35.5 -10.812 1 84.44 757 VAL B N 1
ATOM 13997 C CA . VAL B 1 757 ? -14.906 36.688 -10.445 1 84.44 757 VAL B CA 1
ATOM 13998 C C . VAL B 1 757 ? -14.18 37.438 -9.344 1 84.44 757 VAL B C 1
ATOM 14000 O O . VAL B 1 757 ? -14.492 38.594 -9.055 1 84.44 757 VAL B O 1
ATOM 14003 N N . GLY B 1 758 ? -13.148 37.062 -8.734 1 88.12 758 GLY B N 1
ATOM 14004 C CA . GLY B 1 758 ? -12.633 37.75 -7.562 1 88.12 758 GLY B CA 1
ATOM 14005 C C . GLY B 1 758 ? -11.172 38.156 -7.691 1 88.12 758 GLY B C 1
ATOM 14006 O O . GLY B 1 758 ? -10.461 37.625 -8.547 1 88.12 758 GLY B O 1
ATOM 14007 N N . ASP B 1 759 ? -10.906 39.25 -6.879 1 94.62 759 ASP B N 1
ATOM 14008 C CA . ASP B 1 759 ? -9.523 39.719 -6.797 1 94.62 759 ASP B CA 1
ATOM 14009 C C . ASP B 1 759 ? -9.102 39.906 -5.344 1 94.62 759 ASP B C 1
ATOM 14011 O O . ASP B 1 759 ? -9.898 40.344 -4.512 1 94.62 759 ASP B O 1
ATOM 14015 N N . MET B 1 760 ? -7.855 39.594 -5.055 1 95 760 MET B N 1
ATOM 14016 C CA . MET B 1 760 ? -7.277 39.719 -3.721 1 95 760 MET B CA 1
ATOM 14017 C C . MET B 1 760 ? -5.852 40.281 -3.797 1 95 760 MET B C 1
ATOM 14019 O O . MET B 1 760 ? -5.121 39.969 -4.746 1 95 760 MET B O 1
ATOM 14023 N N . GLU B 1 761 ? -5.504 41.031 -2.785 1 96.56 761 GLU B N 1
ATOM 14024 C CA . GLU B 1 761 ? -4.164 41.625 -2.76 1 96.56 761 GLU B CA 1
ATOM 14025 C C . GLU B 1 761 ? -3.486 41.375 -1.414 1 96.56 761 GLU B C 1
ATOM 14027 O O . GLU B 1 761 ? -4.117 41.531 -0.363 1 96.56 761 GLU B O 1
ATOM 14032 N N . ASN B 1 762 ? -2.227 41 -1.401 1 96.5 762 ASN B N 1
ATOM 14033 C CA . ASN B 1 762 ? -1.33 40.906 -0.253 1 96.5 762 ASN B CA 1
ATOM 14034 C C . ASN B 1 762 ? -0.067 41.75 -0.462 1 96.5 762 ASN B C 1
ATOM 14036 O O . ASN B 1 762 ? 0.562 41.656 -1.519 1 96.5 762 ASN B O 1
ATOM 14040 N N . SER B 1 763 ? 0.301 42.531 0.447 1 97.25 763 SER B N 1
ATOM 14041 C CA . SER B 1 763 ? 1.546 43.281 0.403 1 97.25 763 SER B CA 1
ATOM 14042 C C . SER B 1 763 ? 2.188 43.375 1.784 1 97.25 763 SER B C 1
ATOM 14044 O O . SER B 1 763 ? 1.516 43.188 2.799 1 97.25 763 SER B O 1
ATOM 14046 N N . GLY B 1 764 ? 3.529 43.562 1.812 1 97.12 764 GLY B N 1
ATOM 14047 C CA . GLY B 1 764 ? 4.164 43.625 3.117 1 97.12 764 GLY B CA 1
ATOM 14048 C C . GLY B 1 764 ? 5.676 43.75 3.039 1 97.12 764 GLY B C 1
ATOM 14049 O O . GLY B 1 764 ? 6.227 44.031 1.974 1 97.12 764 GLY B O 1
ATOM 14050 N N . PHE B 1 765 ? 6.293 43.719 4.242 1 97.31 765 PHE B N 1
ATOM 14051 C CA . PHE B 1 765 ? 7.738 43.812 4.434 1 97.31 765 PHE B CA 1
ATOM 14052 C C . PHE B 1 765 ? 8.273 42.594 5.16 1 97.31 765 PHE B C 1
ATOM 14054 O O . PHE B 1 765 ? 7.594 42.031 6.016 1 97.31 765 PHE B O 1
ATOM 14061 N N . GLU B 1 766 ? 9.477 42.281 4.758 1 96.94 766 GLU B N 1
ATOM 14062 C CA . GLU B 1 766 ? 10.18 41.188 5.426 1 96.94 766 GLU B CA 1
ATOM 14063 C C . GLU B 1 766 ? 11.578 41.625 5.855 1 96.94 766 GLU B C 1
ATOM 14065 O O . GLU B 1 766 ? 12.289 42.281 5.094 1 96.94 766 GLU B O 1
ATOM 14070 N N . PHE B 1 767 ? 11.922 41.25 7.086 1 96.25 767 PHE B N 1
ATOM 14071 C CA . PHE B 1 767 ? 13.227 41.594 7.648 1 96.25 767 PHE B CA 1
ATOM 14072 C C . PHE B 1 767 ? 13.906 40.344 8.203 1 96.25 767 PHE B C 1
ATOM 14074 O O . PHE B 1 767 ? 13.25 39.469 8.797 1 96.25 767 PHE B O 1
ATOM 14081 N N . GLU B 1 768 ? 15.148 40.25 7.957 1 94.31 768 GLU B N 1
ATOM 14082 C CA . GLU B 1 768 ? 15.992 39.219 8.547 1 94.31 768 GLU B CA 1
ATOM 14083 C C . GLU B 1 768 ? 17.297 39.812 9.086 1 94.31 768 GLU B C 1
ATOM 14085 O O . GLU B 1 768 ? 17.938 40.625 8.43 1 94.31 768 GLU B O 1
ATOM 14090 N N . LEU B 1 769 ? 17.641 39.438 10.312 1 94.44 769 LEU B N 1
ATOM 14091 C CA . LEU B 1 769 ? 18.859 39.906 10.953 1 94.44 769 LEU B CA 1
ATOM 14092 C C . LEU B 1 769 ? 19.594 38.75 11.625 1 94.44 769 LEU B C 1
ATOM 14094 O O . LEU B 1 769 ? 18.969 37.875 12.242 1 94.44 769 LEU B O 1
ATOM 14098 N N . GLY B 1 770 ? 20.875 38.688 11.398 1 92.19 770 GLY B N 1
ATOM 14099 C CA . GLY B 1 770 ? 21.703 37.688 12.039 1 92.19 770 GLY B CA 1
ATOM 14100 C C . GLY B 1 770 ? 23.031 38.219 12.516 1 92.19 770 GLY B C 1
ATOM 14101 O O . GLY B 1 770 ? 23.641 39.094 11.859 1 92.19 770 GLY B O 1
ATOM 14102 N N . TYR B 1 771 ? 23.438 37.781 13.672 1 93.69 771 TYR B N 1
ATOM 14103 C CA . TYR B 1 771 ? 24.75 38.156 14.211 1 93.69 771 TYR B CA 1
ATOM 14104 C C . TYR B 1 771 ? 25.453 36.906 14.781 1 93.69 771 TYR B C 1
ATOM 14106 O O . TYR B 1 771 ? 24.844 36.125 15.484 1 93.69 771 TYR B O 1
ATOM 14114 N N . ARG B 1 772 ? 26.656 36.781 14.453 1 89.81 772 ARG B N 1
ATOM 14115 C CA . ARG B 1 772 ? 27.469 35.688 14.984 1 89.81 772 ARG B CA 1
ATOM 14116 C C . ARG B 1 772 ? 28.75 36.25 15.633 1 89.81 772 ARG B C 1
ATOM 14118 O O . ARG B 1 772 ? 29.359 37.156 15.109 1 89.81 772 ARG B O 1
ATOM 14125 N N . GLY B 1 773 ? 29.047 35.688 16.812 1 87.75 773 GLY B N 1
ATOM 14126 C CA . GLY B 1 773 ? 30.234 36.125 17.516 1 87.75 773 GLY B CA 1
ATOM 14127 C C . GLY B 1 773 ? 30.969 34.969 18.203 1 87.75 773 GLY B C 1
ATOM 14128 O O . GLY B 1 773 ? 30.422 33.875 18.391 1 87.75 773 GLY B O 1
ATOM 14129 N N . ARG B 1 774 ? 32.25 35.219 18.422 1 86.81 774 ARG B N 1
ATOM 14130 C CA . ARG B 1 774 ? 33.062 34.25 19.156 1 86.81 774 ARG B CA 1
ATOM 14131 C C . ARG B 1 774 ? 34 34.969 20.141 1 86.81 774 ARG B C 1
ATOM 14133 O O . ARG B 1 774 ? 34.562 36 19.812 1 86.81 774 ARG B O 1
ATOM 14140 N N . THR B 1 775 ? 34 34.594 21.375 1 89.88 775 THR B N 1
ATOM 14141 C CA . THR B 1 775 ? 34.938 35.094 22.391 1 89.88 775 THR B CA 1
ATOM 14142 C C . THR B 1 775 ? 35.594 33.906 23.094 1 89.88 775 THR B C 1
ATOM 14144 O O . THR B 1 775 ? 35 33.25 23.953 1 89.88 775 THR B O 1
ATOM 14147 N N . GLY B 1 776 ? 36.781 33.562 22.859 1 85.44 776 GLY B N 1
ATOM 14148 C CA . GLY B 1 776 ? 37.406 32.375 23.391 1 85.44 776 GLY B CA 1
ATOM 14149 C C . GLY B 1 776 ? 36.719 31.094 22.969 1 85.44 776 GLY B C 1
ATOM 14150 O O . GLY B 1 776 ? 36.5 30.859 21.781 1 85.44 776 GLY B O 1
ATOM 14151 N N . ASP B 1 777 ? 36.375 30.422 24.047 1 86.06 777 ASP B N 1
ATOM 14152 C CA . ASP B 1 777 ? 35.719 29.156 23.797 1 86.06 777 ASP B CA 1
ATOM 14153 C C . ASP B 1 777 ? 34.188 29.344 23.656 1 86.06 777 ASP B C 1
ATOM 14155 O O . ASP B 1 777 ? 33.469 28.391 23.328 1 86.06 777 ASP B O 1
ATOM 14159 N N . PHE B 1 778 ? 33.781 30.562 23.828 1 91.75 778 PHE B N 1
ATOM 14160 C CA . PHE B 1 778 ? 32.375 30.859 23.781 1 91.75 778 PHE B CA 1
ATOM 14161 C C . PHE B 1 778 ? 31.969 31.328 22.391 1 91.75 778 PHE B C 1
ATOM 14163 O O . PHE B 1 778 ? 32.5 32.312 21.875 1 91.75 778 PHE B O 1
ATOM 14170 N N . ARG B 1 779 ? 31.172 30.562 21.703 1 91 779 ARG B N 1
ATOM 14171 C CA . ARG B 1 779 ? 30.578 30.922 20.422 1 91 779 ARG B CA 1
ATOM 14172 C C . ARG B 1 779 ? 29.078 31.156 20.562 1 91 779 ARG B C 1
ATOM 14174 O O . ARG B 1 779 ? 28.391 30.438 21.281 1 91 779 ARG B O 1
ATOM 14181 N N . TYR B 1 780 ? 28.547 32.188 19.969 1 90.88 780 TYR B N 1
ATOM 14182 C CA . TYR B 1 780 ? 27.125 32.438 20.047 1 90.88 780 TYR B CA 1
ATOM 14183 C C . TYR B 1 780 ? 26.594 33.031 18.75 1 90.88 780 TYR B C 1
ATOM 14185 O O . TYR B 1 780 ? 27.344 33.625 17.969 1 90.88 780 TYR B O 1
ATOM 14193 N N . SER B 1 781 ? 25.438 32.75 18.406 1 90.75 781 SER B N 1
ATOM 14194 C CA . SER B 1 781 ? 24.719 33.281 17.266 1 90.75 781 SER B CA 1
ATOM 14195 C C . SER B 1 781 ? 23.312 33.75 17.641 1 90.75 781 SER B C 1
ATOM 14197 O O . SER B 1 781 ? 22.625 33.062 18.406 1 90.75 781 SER B O 1
ATOM 14199 N N . ILE B 1 782 ? 22.969 34.938 17.25 1 93.31 782 ILE B N 1
ATOM 14200 C CA . ILE B 1 782 ? 21.641 35.5 17.453 1 93.31 782 ILE B CA 1
ATOM 14201 C C . ILE B 1 782 ? 21 35.844 16.094 1 93.31 782 ILE B C 1
ATOM 14203 O O . ILE B 1 782 ? 21.625 36.5 15.258 1 93.31 782 ILE B O 1
ATOM 14207 N N . SER B 1 783 ? 19.875 35.281 15.844 1 91.5 783 SER B N 1
ATOM 14208 C CA . SER B 1 783 ? 19.172 35.594 14.602 1 91.5 783 SER B CA 1
ATOM 14209 C C . SER B 1 783 ? 17.703 35.938 14.867 1 91.5 783 SER B C 1
ATOM 14211 O O . SER B 1 783 ? 17.125 35.469 15.859 1 91.5 783 SER B O 1
ATOM 14213 N N . GLY B 1 784 ? 17.141 36.781 14.047 1 92.81 784 GLY B N 1
ATOM 14214 C CA . GLY B 1 784 ? 15.75 37.188 14.148 1 92.81 784 GLY B CA 1
ATOM 14215 C C . GLY B 1 784 ? 15.133 37.531 12.805 1 92.81 784 GLY B C 1
ATOM 14216 O O . GLY B 1 784 ? 15.852 37.844 11.852 1 92.81 784 GLY B O 1
ATOM 14217 N N . ASN B 1 785 ? 13.867 37.375 12.703 1 94.25 785 ASN B N 1
ATOM 14218 C CA . ASN B 1 785 ? 13.117 37.781 11.523 1 94.25 785 ASN B CA 1
ATOM 14219 C C . ASN B 1 785 ? 11.766 38.406 11.906 1 94.25 785 ASN B C 1
ATOM 14221 O O . ASN B 1 785 ? 11.25 38.125 13 1 94.25 785 ASN B O 1
ATOM 14225 N N . ALA B 1 786 ? 11.273 39.219 11.055 1 96.25 786 ALA B N 1
ATOM 14226 C CA . ALA B 1 786 ? 9.969 39.844 11.211 1 96.25 786 ALA B CA 1
ATOM 14227 C C . ALA B 1 786 ? 9.305 40.062 9.859 1 96.25 786 ALA B C 1
ATOM 14229 O O . ALA B 1 786 ? 9.977 40.438 8.883 1 96.25 786 ALA B O 1
ATOM 14230 N N . SER B 1 787 ? 8.039 39.844 9.805 1 96.62 787 SER B N 1
ATOM 14231 C CA . SER B 1 787 ? 7.277 40.031 8.57 1 96.62 787 SER B CA 1
ATOM 14232 C C . SER B 1 787 ? 5.984 40.812 8.836 1 96.62 787 SER B C 1
ATOM 14234 O O . SER B 1 787 ? 5.246 40.5 9.766 1 96.62 787 SER B O 1
ATOM 14236 N N . TYR B 1 788 ? 5.77 41.781 8.008 1 97.38 788 TYR B N 1
ATOM 14237 C CA . TYR B 1 788 ? 4.527 42.531 8.031 1 97.38 788 TYR B CA 1
ATOM 14238 C C . TYR B 1 788 ? 3.639 42.156 6.852 1 97.38 788 TYR B C 1
ATOM 14240 O O . TYR B 1 788 ? 4.109 42.062 5.715 1 97.38 788 TYR B O 1
ATOM 14248 N N . LEU B 1 789 ? 2.324 41.969 7.082 1 96.44 789 LEU B N 1
ATOM 14249 C CA . LEU B 1 789 ? 1.382 41.562 6.047 1 96.44 789 LEU B CA 1
ATOM 14250 C C . LEU B 1 789 ? 0.148 42.469 6.051 1 96.44 789 LEU B C 1
ATOM 14252 O O . LEU B 1 789 ? -0.437 42.719 7.105 1 96.44 789 LEU B O 1
ATOM 14256 N N . GLU B 1 790 ? -0.194 42.969 4.918 1 96.81 790 GLU B N 1
ATOM 14257 C CA . GLU B 1 790 ? -1.477 43.594 4.668 1 96.81 790 GLU B CA 1
ATOM 14258 C C . GLU B 1 790 ? -2.283 42.844 3.615 1 96.81 790 GLU B C 1
ATOM 14260 O O . GLU B 1 790 ? -1.83 42.688 2.48 1 96.81 790 GLU B O 1
ATOM 14265 N N . ASN B 1 791 ? -3.391 42.438 4.016 1 95.19 791 ASN B N 1
ATOM 14266 C CA . ASN B 1 791 ? -4.301 41.719 3.131 1 95.19 791 ASN B CA 1
ATOM 14267 C C . ASN B 1 791 ? -5.543 42.531 2.814 1 95.19 791 ASN B C 1
ATOM 14269 O O . ASN B 1 791 ? -6.074 43.219 3.688 1 95.19 791 ASN B O 1
ATOM 14273 N N . LYS B 1 792 ? -5.988 42.438 1.526 1 96.44 792 LYS B N 1
ATOM 14274 C CA . LYS B 1 792 ? -7.176 43.156 1.115 1 96.44 792 LYS B CA 1
ATOM 14275 C C . LYS B 1 792 ? -7.957 42.406 0.048 1 96.44 792 LYS B C 1
ATOM 14277 O O . LYS B 1 792 ? -7.398 42.031 -0.981 1 96.44 792 LYS B O 1
ATOM 14282 N N . LEU B 1 793 ? -9.234 42.25 0.331 1 95.5 793 LEU B N 1
ATOM 14283 C CA . LEU B 1 793 ? -10.133 41.781 -0.711 1 95.5 793 LEU B CA 1
ATOM 14284 C C . LEU B 1 793 ? -10.539 42.906 -1.647 1 95.5 793 LEU B C 1
ATOM 14286 O O . LEU B 1 793 ? -11.281 43.812 -1.253 1 95.5 793 LEU B O 1
ATOM 14290 N N . ILE B 1 794 ? -10.102 42.844 -2.869 1 96.31 794 ILE B N 1
ATOM 14291 C CA . ILE B 1 794 ? -10.352 43.938 -3.814 1 96.31 794 ILE B CA 1
ATOM 14292 C C . ILE B 1 794 ? -11.758 43.781 -4.402 1 96.31 794 ILE B C 1
ATOM 14294 O O . ILE B 1 794 ? -12.492 44.75 -4.52 1 96.31 794 ILE B O 1
ATOM 14298 N N . ASN B 1 795 ? -12.062 42.562 -4.797 1 93.94 795 ASN B N 1
ATOM 14299 C CA . ASN B 1 795 ? -13.352 42.281 -5.418 1 93.94 795 ASN B CA 1
ATOM 14300 C C . ASN B 1 795 ? -13.773 40.812 -5.16 1 93.94 795 ASN B C 1
ATOM 14302 O O . ASN B 1 795 ? -13.07 39.875 -5.531 1 93.94 795 ASN B O 1
ATOM 14306 N N . LEU B 1 796 ? -14.93 40.719 -4.617 1 90.25 796 LEU B N 1
ATOM 14307 C CA . LEU B 1 796 ? -15.445 39.375 -4.332 1 90.25 796 LEU B CA 1
ATOM 14308 C C . LEU B 1 796 ? -16.062 38.75 -5.582 1 90.25 796 LEU B C 1
ATOM 14310 O O . LEU B 1 796 ? -16.031 37.531 -5.746 1 90.25 796 LEU B O 1
ATOM 14314 N N . GLY B 1 797 ? -16.641 39.594 -6.473 1 85.69 797 GLY B N 1
ATOM 14315 C CA . GLY B 1 797 ? -17.172 39.062 -7.723 1 85.69 797 GLY B CA 1
ATOM 14316 C C . GLY B 1 797 ? -18.688 38.969 -7.73 1 85.69 797 GLY B C 1
ATOM 14317 O O . GLY B 1 797 ? -19.281 38.656 -8.758 1 85.69 797 GLY B O 1
ATOM 14318 N N . ASN B 1 798 ? -19.25 39.188 -6.562 1 84.19 798 ASN B N 1
ATOM 14319 C CA . ASN B 1 798 ? -20.719 39.25 -6.555 1 84.19 798 ASN B CA 1
ATOM 14320 C C . ASN B 1 798 ? -21.219 40.688 -6.531 1 84.19 798 ASN B C 1
ATOM 14322 O O . ASN B 1 798 ? -20.438 41.625 -6.457 1 84.19 798 ASN B O 1
ATOM 14326 N N . GLU B 1 799 ? -22.547 40.875 -6.656 1 83.38 799 GLU B N 1
ATOM 14327 C CA . GLU B 1 799 ? -23.125 42.188 -6.801 1 83.38 799 GLU B CA 1
ATOM 14328 C C . GLU B 1 799 ? -22.969 43 -5.523 1 83.38 799 GLU B C 1
ATOM 14330 O O . GLU B 1 799 ? -22.688 44.188 -5.574 1 83.38 799 GLU B O 1
ATOM 14335 N N . SER B 1 800 ? -23.062 42.375 -4.445 1 87.06 800 SER B N 1
ATOM 14336 C CA . SER B 1 800 ? -23.031 43.125 -3.186 1 87.06 800 SER B CA 1
ATOM 14337 C C . SER B 1 800 ? -21.609 43.406 -2.732 1 87.06 800 SER B C 1
ATOM 14339 O O . SER B 1 800 ? -21.359 44.312 -1.948 1 87.06 800 SER B O 1
ATOM 14341 N N . GLY B 1 801 ? -20.719 42.562 -3.17 1 91 801 GLY B N 1
ATOM 14342 C CA . GLY B 1 801 ? -19.328 42.656 -2.729 1 91 801 GLY B CA 1
ATOM 14343 C C . GLY B 1 801 ? -19.125 42.188 -1.312 1 91 801 GLY B C 1
ATOM 14344 O O . GLY B 1 801 ? -18.094 42.438 -0.701 1 91 801 GLY B O 1
ATOM 14345 N N . GLU B 1 802 ? -20.141 41.562 -0.796 1 92.69 802 GLU B N 1
ATOM 14346 C CA . GLU B 1 802 ? -20.031 41.062 0.574 1 92.69 802 GLU B CA 1
ATOM 14347 C C . GLU B 1 802 ? -20.516 39.625 0.676 1 92.69 802 GLU B C 1
ATOM 14349 O O . GLU B 1 802 ? -21.266 39.156 -0.18 1 92.69 802 GLU B O 1
ATOM 14354 N N . ILE B 1 803 ? -20.031 38.906 1.698 1 89.38 803 ILE B N 1
ATOM 14355 C CA . ILE B 1 803 ? -20.469 37.531 1.968 1 89.38 803 ILE B CA 1
ATOM 14356 C C . ILE B 1 803 ? -20.328 37.25 3.457 1 89.38 803 ILE B C 1
ATOM 14358 O O . ILE B 1 803 ? -19.328 37.625 4.082 1 89.38 803 ILE B O 1
ATOM 14362 N N . ILE B 1 804 ? -21.375 36.688 4.059 1 92.56 804 ILE B N 1
ATOM 14363 C CA . ILE B 1 804 ? -21.281 36.188 5.426 1 92.56 804 ILE B CA 1
ATOM 14364 C C . ILE B 1 804 ? -20.672 34.781 5.43 1 92.56 804 ILE B C 1
ATOM 14366 O O . ILE B 1 804 ? -21.172 33.875 4.758 1 92.56 804 ILE B O 1
ATOM 14370 N N . LEU B 1 805 ? -19.672 34.656 6.137 1 91.44 805 LEU B N 1
ATOM 14371 C CA . LEU B 1 805 ? -18.938 33.375 6.113 1 91.44 805 LEU B CA 1
ATOM 14372 C C . LEU B 1 805 ? -19.297 32.531 7.316 1 91.44 805 LEU B C 1
ATOM 14374 O O . LEU B 1 805 ? -19.266 31.297 7.234 1 91.44 805 LEU B O 1
ATOM 14378 N N . GLU B 1 806 ? -19.453 33.094 8.477 1 92.12 806 GLU B N 1
ATOM 14379 C CA . GLU B 1 806 ? -19.875 32.406 9.688 1 92.12 806 GLU B CA 1
ATOM 14380 C C . GLU B 1 806 ? -21.062 33.094 10.344 1 92.12 806 GLU B C 1
ATOM 14382 O O . GLU B 1 806 ? -21.141 34.312 10.375 1 92.12 806 GLU B O 1
ATOM 14387 N N . SER B 1 807 ? -21.938 32.25 10.82 1 92.75 807 SER B N 1
ATOM 14388 C CA . SER B 1 807 ? -23.109 32.75 11.531 1 92.75 807 SER B CA 1
ATOM 14389 C C . SER B 1 807 ? -23.578 31.75 12.586 1 92.75 807 SER B C 1
ATOM 14391 O O . SER B 1 807 ? -23.375 30.531 12.438 1 92.75 807 SER B O 1
ATOM 14393 N N . ALA B 1 808 ? -24.031 32.25 13.695 1 89.12 808 ALA B N 1
ATOM 14394 C CA . ALA B 1 808 ? -24.609 31.453 14.773 1 89.12 808 ALA B CA 1
ATOM 14395 C C . ALA B 1 808 ? -25.891 32.094 15.312 1 89.12 808 ALA B C 1
ATOM 14397 O O . ALA B 1 808 ? -25.891 32.625 16.438 1 89.12 808 ALA B O 1
ATOM 14398 N N . GLY B 1 809 ? -26.938 32.031 14.633 1 81.31 809 GLY B N 1
ATOM 14399 C CA . GLY B 1 809 ? -28.203 32.656 14.992 1 81.31 809 GLY B CA 1
ATOM 14400 C C . GLY B 1 809 ? -28.859 32 16.203 1 81.31 809 GLY B C 1
ATOM 14401 O O . GLY B 1 809 ? -29.375 32.719 17.078 1 81.31 809 GLY B O 1
ATOM 14402 N N . ALA B 1 810 ? -28.766 30.75 16.281 1 72.62 810 ALA B N 1
ATOM 14403 C CA . ALA B 1 810 ? -29.406 30.016 17.375 1 72.62 810 ALA B CA 1
ATOM 14404 C C . ALA B 1 810 ? -28.781 30.375 18.719 1 72.62 810 ALA B C 1
ATOM 14406 O O . ALA B 1 810 ? -29.453 30.344 19.75 1 72.62 810 ALA B O 1
ATOM 14407 N N . ALA B 1 811 ? -27.594 30.797 18.703 1 80.94 811 ALA B N 1
ATOM 14408 C CA . ALA B 1 811 ? -26.891 31.141 19.938 1 80.94 811 ALA B CA 1
ATOM 14409 C C . ALA B 1 811 ? -27.016 32.625 20.25 1 80.94 811 ALA B C 1
ATOM 14411 O O . ALA B 1 811 ? -26.5 33.094 21.266 1 80.94 811 ALA B O 1
ATOM 14412 N N . GLY B 1 812 ? -27.703 33.344 19.391 1 82.5 812 GLY B N 1
ATOM 14413 C CA . GLY B 1 812 ? -27.922 34.75 19.625 1 82.5 812 GLY B CA 1
ATOM 14414 C C . GLY B 1 812 ? -26.797 35.625 19.109 1 82.5 812 GLY B C 1
ATOM 14415 O O . GLY B 1 812 ? -26.844 36.844 19.219 1 82.5 812 GLY B O 1
ATOM 14416 N N . LEU B 1 813 ? -25.828 35.031 18.531 1 90.38 813 LEU B N 1
ATOM 14417 C CA . LEU B 1 813 ? -24.656 35.781 18.062 1 90.38 813 LEU B CA 1
ATOM 14418 C C . LEU B 1 813 ? -24.922 36.438 16.703 1 90.38 813 LEU B C 1
ATOM 14420 O O . LEU B 1 813 ? -24.469 37.531 16.453 1 90.38 813 LEU B O 1
ATOM 14424 N N . GLY B 1 814 ? -25.594 35.812 15.797 1 91.56 814 GLY B N 1
ATOM 14425 C CA . GLY B 1 814 ? -25.766 36.25 14.43 1 91.56 814 GLY B CA 1
ATOM 14426 C C . GLY B 1 814 ? -24.531 36.094 13.578 1 91.56 814 GLY B C 1
ATOM 14427 O O . GLY B 1 814 ? -23.672 35.219 13.875 1 91.56 814 GLY B O 1
ATOM 14428 N N . ALA B 1 815 ? -24.469 36.844 12.453 1 94.88 815 ALA B N 1
ATOM 14429 C CA . ALA B 1 815 ? -23.281 36.781 11.602 1 94.88 815 ALA B CA 1
ATOM 14430 C C . ALA B 1 815 ? -22.078 37.406 12.312 1 94.88 815 ALA B C 1
ATOM 14432 O O . ALA B 1 815 ? -22.188 38.438 12.953 1 94.88 815 ALA B O 1
ATOM 14433 N N . TYR B 1 816 ? -20.922 36.719 12.25 1 95.62 816 TYR B N 1
ATOM 14434 C CA . TYR B 1 816 ? -19.828 37.281 13.031 1 95.62 816 TYR B CA 1
ATOM 14435 C C . TYR B 1 816 ? -18.516 37.188 12.266 1 95.62 816 TYR B C 1
ATOM 14437 O O . TYR B 1 816 ? -17.484 37.688 12.734 1 95.62 816 TYR B O 1
ATOM 14445 N N . VAL B 1 817 ? -18.484 36.562 11.086 1 95.62 817 VAL B N 1
ATOM 14446 C CA . VAL B 1 817 ? -17.359 36.656 10.164 1 95.62 817 VAL B CA 1
ATOM 14447 C C . VAL B 1 817 ? -17.859 37.031 8.773 1 95.62 817 VAL B C 1
ATOM 14449 O O . VAL B 1 817 ? -18.828 36.469 8.266 1 95.62 817 VAL B O 1
ATOM 14452 N N . LYS B 1 818 ? -17.188 37.938 8.164 1 95.81 818 LYS B N 1
ATOM 14453 C CA . LYS B 1 818 ? -17.641 38.5 6.906 1 95.81 818 LYS B CA 1
ATOM 14454 C C . LYS B 1 818 ? -16.484 38.781 5.957 1 95.81 818 LYS B C 1
ATOM 14456 O O . LYS B 1 818 ? -15.352 39 6.398 1 95.81 818 LYS B O 1
ATOM 14461 N N . GLY B 1 819 ? -16.719 38.625 4.668 1 93.56 819 GLY B N 1
ATOM 14462 C CA . GLY B 1 819 ? -15.891 39.125 3.596 1 93.56 819 GLY B CA 1
ATOM 14463 C C . GLY B 1 819 ? -16.5 40.312 2.877 1 93.56 819 GLY B C 1
ATOM 14464 O O . GLY B 1 819 ? -17.719 40.344 2.639 1 93.56 819 GLY B O 1
ATOM 14465 N N . GLU B 1 820 ? -15.656 41.312 2.639 1 95.44 820 GLU B N 1
ATOM 14466 C CA . GLU B 1 820 ? -16.172 42.531 1.998 1 95.44 820 GLU B CA 1
ATOM 14467 C C . GLU B 1 820 ? -15.086 43.219 1.169 1 95.44 820 GLU B C 1
ATOM 14469 O O . GLU B 1 820 ? -13.93 43.281 1.587 1 95.44 820 GLU B O 1
ATOM 14474 N N . ASN B 1 821 ? -15.531 43.75 -0.017 1 96.12 821 ASN B N 1
ATOM 14475 C CA . ASN B 1 821 ? -14.594 44.469 -0.864 1 96.12 821 ASN B CA 1
ATOM 14476 C C . ASN B 1 821 ? -13.945 45.656 -0.115 1 96.12 821 ASN B C 1
ATOM 14478 O O . ASN B 1 821 ? -14.633 46.406 0.577 1 96.12 821 ASN B O 1
ATOM 14482 N N . GLY B 1 822 ? -12.625 45.625 -0.225 1 96.25 822 GLY B N 1
ATOM 14483 C CA . GLY B 1 822 ? -11.883 46.75 0.354 1 96.25 822 GLY B CA 1
ATOM 14484 C C . GLY B 1 822 ? -11.398 46.469 1.766 1 96.25 822 GLY B C 1
ATOM 14485 O O . GLY B 1 822 ? -10.648 47.25 2.336 1 96.25 822 GLY B O 1
ATOM 14486 N N . MET B 1 823 ? -11.781 45.438 2.328 1 96.38 823 MET B N 1
ATOM 14487 C CA . MET B 1 823 ? -11.438 45.094 3.707 1 96.38 823 MET B CA 1
ATOM 14488 C C . MET B 1 823 ? -10.539 43.875 3.754 1 96.38 823 MET B C 1
ATOM 14490 O O . MET B 1 823 ? -10.461 43.125 2.785 1 96.38 823 MET B O 1
ATOM 14494 N N . PRO B 1 824 ? -9.859 43.688 4.914 1 94.88 824 PRO B N 1
ATOM 14495 C CA . PRO B 1 824 ? -9.133 42.438 5.074 1 94.88 824 PRO B CA 1
ATOM 14496 C C . PRO B 1 824 ? -10.047 41.219 5.027 1 94.88 824 PRO B C 1
ATOM 14498 O O . PRO B 1 824 ? -11.164 41.25 5.547 1 94.88 824 PRO B O 1
ATOM 14501 N N . PHE B 1 825 ? -9.586 40.062 4.418 1 92.69 825 PHE B N 1
ATOM 14502 C CA . PHE B 1 825 ? -10.406 38.875 4.277 1 92.69 825 PHE B CA 1
ATOM 14503 C C . PHE B 1 825 ? -9.875 37.75 5.164 1 92.69 825 PHE B C 1
ATOM 14505 O O . PHE B 1 825 ? -8.719 37.344 5.023 1 92.69 825 PHE B O 1
ATOM 14512 N N . PRO B 1 826 ? -10.633 37.156 6.004 1 93.31 826 PRO B N 1
ATOM 14513 C CA . PRO B 1 826 ? -11.898 37.75 6.469 1 93.31 826 PRO B CA 1
ATOM 14514 C C . PRO B 1 826 ? -11.727 38.594 7.711 1 93.31 826 PRO B C 1
ATOM 14516 O O . PRO B 1 826 ? -10.602 38.781 8.195 1 93.31 826 PRO B O 1
ATOM 14519 N N . TYR B 1 827 ? -12.781 39.219 8.078 1 95.94 827 TYR B N 1
ATOM 14520 C CA . TYR B 1 827 ? -12.711 39.969 9.328 1 95.94 827 TYR B CA 1
ATOM 14521 C C . TYR B 1 827 ? -13.883 39.656 10.234 1 95.94 827 TYR B C 1
ATOM 14523 O O . TYR B 1 827 ? -14.867 39.031 9.805 1 95.94 827 TYR B O 1
ATOM 14531 N N . PHE B 1 828 ? -13.727 39.938 11.516 1 97.62 828 PHE B N 1
ATOM 14532 C CA . PHE B 1 828 ? -14.812 39.781 12.477 1 97.62 828 PHE B CA 1
ATOM 14533 C C . PHE B 1 828 ? -15.844 40.906 12.312 1 97.62 828 PHE B C 1
ATOM 14535 O O . PHE B 1 828 ? -15.492 42.062 12.18 1 97.62 828 PHE B O 1
ATOM 14542 N N . TYR B 1 829 ? -17.062 40.438 12.344 1 97.81 829 TYR B N 1
ATOM 14543 C CA . TYR B 1 829 ? -18.188 41.312 12.016 1 97.81 829 TYR B CA 1
ATOM 14544 C C . TYR B 1 829 ? -19.156 41.438 13.195 1 97.81 829 TYR B C 1
ATOM 14546 O O . TYR B 1 829 ? -19.578 40.438 13.758 1 97.81 829 TYR B O 1
ATOM 14554 N N . GLY B 1 830 ? -19.406 42.719 13.641 1 97.69 830 GLY B N 1
ATOM 14555 C CA . GLY B 1 830 ? -20.312 42.906 14.758 1 97.69 830 GLY B CA 1
ATOM 14556 C C . GLY B 1 830 ? -20.516 44.375 15.125 1 97.69 830 GLY B C 1
ATOM 14557 O O . GLY B 1 830 ? -20.094 45.25 14.375 1 97.69 830 GLY B O 1
ATOM 14558 N N . PHE B 1 831 ? -21.234 44.594 16.25 1 97.56 831 PHE B N 1
ATOM 14559 C CA . PHE B 1 831 ? -21.531 45.938 16.719 1 97.56 831 PHE B CA 1
ATOM 14560 C C . PHE B 1 831 ? -20.359 46.5 17.484 1 97.56 831 PHE B C 1
ATOM 14562 O O . PHE B 1 831 ? -19.625 45.781 18.156 1 97.56 831 PHE B O 1
ATOM 14569 N N . LYS B 1 832 ? -20.203 47.781 17.375 1 97.62 832 LYS B N 1
ATOM 14570 C CA . LYS B 1 832 ? -19.328 48.531 18.297 1 97.62 832 LYS B CA 1
ATOM 14571 C C . LYS B 1 832 ? -20.078 48.938 19.562 1 97.62 832 LYS B C 1
ATOM 14573 O O . LYS B 1 832 ? -21.266 49.281 19.5 1 97.62 832 LYS B O 1
ATOM 14578 N N . THR B 1 833 ? -19.422 48.875 20.672 1 97.56 833 THR B N 1
ATOM 14579 C CA . THR B 1 833 ? -20.047 49.219 21.938 1 97.56 833 THR B CA 1
ATOM 14580 C C . THR B 1 833 ? -19.438 50.5 22.516 1 97.56 833 THR B C 1
ATOM 14582 O O . THR B 1 833 ? -18.281 50.812 22.234 1 97.56 833 THR B O 1
ATOM 14585 N N . ASP B 1 834 ? -20.188 51.25 23.141 1 96.38 834 ASP B N 1
ATOM 14586 C CA . ASP B 1 834 ? -19.75 52.469 23.812 1 96.38 834 ASP B CA 1
ATOM 14587 C C . ASP B 1 834 ? -20.031 52.406 25.312 1 96.38 834 ASP B C 1
ATOM 14589 O O . ASP B 1 834 ? -20.672 53.312 25.859 1 96.38 834 ASP B O 1
ATOM 14593 N N . GLY B 1 835 ? -19.688 51.281 25.922 1 96.25 835 GLY B N 1
ATOM 14594 C CA . GLY B 1 835 ? -19.828 51.125 27.359 1 96.25 835 GLY B CA 1
ATOM 14595 C C . GLY B 1 835 ? -21.156 50.531 27.766 1 96.25 835 GLY B C 1
ATOM 14596 O O . GLY B 1 835 ? -21.812 49.844 26.969 1 96.25 835 GLY B O 1
ATOM 14597 N N . ILE B 1 836 ? -21.5 50.75 29.062 1 97.81 836 ILE B N 1
ATOM 14598 C CA . ILE B 1 836 ? -22.688 50.188 29.703 1 97.81 836 ILE B CA 1
ATOM 14599 C C . ILE B 1 836 ? -23.594 51.344 30.141 1 97.81 836 ILE B C 1
ATOM 14601 O O . ILE B 1 836 ? -23.125 52.375 30.594 1 97.81 836 ILE B O 1
ATOM 14605 N N . LEU B 1 837 ? -24.922 51.156 29.953 1 98.12 837 LEU B N 1
ATOM 14606 C CA . LEU B 1 837 ? -25.891 52.094 30.516 1 98.12 837 LEU B CA 1
ATOM 14607 C C . LEU B 1 837 ? -25.859 52.031 32.031 1 98.12 837 LEU B C 1
ATOM 14609 O O . LEU B 1 837 ? -26.234 51.031 32.656 1 98.12 837 LEU B O 1
ATOM 14613 N N . GLN B 1 838 ? -25.531 53.094 32.656 1 97.5 838 GLN B N 1
ATOM 14614 C CA . GLN B 1 838 ? -25.172 53.062 34.062 1 97.5 838 GLN B CA 1
ATOM 14615 C C . GLN B 1 838 ? -26.375 53.25 34.969 1 97.5 838 GLN B C 1
ATOM 14617 O O . GLN B 1 838 ? -26.406 52.812 36.094 1 97.5 838 GLN B O 1
ATOM 14622 N N . ASN B 1 839 ? -27.391 54.031 34.5 1 97.06 839 ASN B N 1
ATOM 14623 C CA . ASN B 1 839 ? -28.562 54.344 35.312 1 97.06 839 ASN B CA 1
ATOM 14624 C C . ASN B 1 839 ? -29.828 54.406 34.469 1 97.06 839 ASN B C 1
ATOM 14626 O O . ASN B 1 839 ? -29.797 54.25 33.25 1 97.06 839 ASN B O 1
ATOM 14630 N N . GLN B 1 840 ? -30.953 54.688 35.219 1 96.75 840 GLN B N 1
ATOM 14631 C CA . GLN B 1 840 ? -32.25 54.656 34.562 1 96.75 840 GLN B CA 1
ATOM 14632 C C . GLN B 1 840 ? -32.406 55.781 33.562 1 96.75 840 GLN B C 1
ATOM 14634 O O . GLN B 1 840 ? -33.031 55.594 32.5 1 96.75 840 GLN B O 1
ATOM 14639 N N . ALA B 1 841 ? -31.812 56.906 33.875 1 97.31 841 ALA B N 1
ATOM 14640 C CA . ALA B 1 841 ? -31.906 58.031 32.969 1 97.31 841 ALA B CA 1
ATOM 14641 C C . ALA B 1 841 ? -31.234 57.719 31.641 1 97.31 841 ALA B C 1
ATOM 14643 O O . ALA B 1 841 ? -31.766 58.062 30.578 1 97.31 841 ALA B O 1
ATOM 14644 N N . GLU B 1 842 ? -30.078 57.156 31.781 1 97.19 842 GLU B N 1
ATOM 14645 C CA . GLU B 1 842 ? -29.359 56.781 30.562 1 97.19 842 GLU B CA 1
ATOM 14646 C C . GLU B 1 842 ? -30.141 55.719 29.766 1 97.19 842 GLU B C 1
ATOM 14648 O O . GLU B 1 842 ? -30.188 55.781 28.531 1 97.19 842 GLU B O 1
ATOM 14653 N N . ALA B 1 843 ? -30.672 54.719 30.375 1 97.75 843 ALA B N 1
ATOM 14654 C CA . ALA B 1 843 ? -31.453 53.688 29.719 1 97.75 843 ALA B CA 1
ATOM 14655 C C . ALA B 1 843 ? -32.688 54.25 29.016 1 97.75 843 ALA B C 1
ATOM 14657 O O . ALA B 1 843 ? -33 53.875 27.891 1 97.75 843 ALA B O 1
ATOM 14658 N N . ASP B 1 844 ? -33.344 55.219 29.734 1 96.88 844 ASP B N 1
ATOM 14659 C CA . ASP B 1 844 ? -34.531 55.844 29.172 1 96.88 844 ASP B CA 1
ATOM 14660 C C . ASP B 1 844 ? -34.188 56.656 27.922 1 96.88 844 ASP B C 1
ATOM 14662 O O . ASP B 1 844 ? -34.938 56.625 26.922 1 96.88 844 ASP B O 1
ATOM 14666 N N . ALA B 1 845 ? -33.125 57.312 28.047 1 96.69 845 ALA B N 1
ATOM 14667 C CA . ALA B 1 845 ? -32.688 58.094 26.891 1 96.69 845 ALA B CA 1
ATOM 14668 C C . ALA B 1 845 ? -32.344 57.188 25.719 1 96.69 845 ALA B C 1
ATOM 14670 O O . ALA B 1 845 ? -32.656 57.5 24.578 1 96.69 845 ALA B O 1
ATOM 14671 N N . TYR B 1 846 ? -31.578 56.156 25.984 1 97 846 TYR B N 1
ATOM 14672 C CA . TYR B 1 846 ? -31.219 55.188 24.969 1 97 846 TYR B CA 1
ATOM 14673 C C . TYR B 1 846 ? -32.438 54.531 24.344 1 97 846 TYR B C 1
ATOM 14675 O O . TYR B 1 846 ? -32.531 54.406 23.125 1 97 846 TYR B O 1
ATOM 14683 N N . ASN B 1 847 ? -33.438 54.156 25.109 1 96.81 847 ASN B N 1
ATOM 14684 C CA . ASN B 1 847 ? -34.656 53.531 24.641 1 96.81 847 ASN B CA 1
ATOM 14685 C C . ASN B 1 847 ? -35.5 54.531 23.812 1 96.81 847 ASN B C 1
ATOM 14687 O O . ASN B 1 847 ? -36.125 54.125 22.828 1 96.81 847 ASN B O 1
ATOM 14691 N N . ALA B 1 848 ? -35.531 55.75 24.281 1 95.56 848 ALA B N 1
ATOM 14692 C CA . ALA B 1 848 ? -36.25 56.781 23.547 1 95.56 848 ALA B CA 1
ATOM 14693 C C . ALA B 1 848 ? -35.625 57.031 22.172 1 95.56 848 ALA B C 1
ATOM 14695 O O . ALA B 1 848 ? -36.344 57.281 21.203 1 95.56 848 ALA B O 1
ATOM 14696 N N . ALA B 1 849 ? -34.344 56.938 22.156 1 94.94 849 ALA B N 1
ATOM 14697 C CA . ALA B 1 849 ? -33.594 57.281 20.938 1 94.94 849 ALA B CA 1
ATOM 14698 C C . ALA B 1 849 ? -33.719 56.125 19.922 1 94.94 849 ALA B C 1
ATOM 14700 O O . ALA B 1 849 ? -33.781 56.375 18.719 1 94.94 849 ALA B O 1
ATOM 14701 N N . TYR B 1 850 ? -33.688 54.906 20.375 1 95.12 850 TYR B N 1
ATOM 14702 C CA . TYR B 1 850 ? -33.469 53.812 19.438 1 95.12 850 TYR B CA 1
ATOM 14703 C C . TYR B 1 850 ? -34.625 52.812 19.531 1 95.12 850 TYR B C 1
ATOM 14705 O O . TYR B 1 850 ? -34.625 51.812 18.828 1 95.12 850 TYR B O 1
ATOM 14713 N N . GLY B 1 851 ? -35.594 52.969 20.328 1 91.88 851 GLY B N 1
ATOM 14714 C CA . GLY B 1 851 ? -36.719 52.094 20.453 1 91.88 851 GLY B CA 1
ATOM 14715 C C . GLY B 1 851 ? -36.375 50.719 21.016 1 91.88 851 GLY B C 1
ATOM 14716 O O . GLY B 1 851 ? -36.875 49.688 20.547 1 91.88 851 GLY B O 1
ATOM 14717 N N . ARG B 1 852 ? -35.469 50.688 21.938 1 93.19 852 ARG B N 1
ATOM 14718 C CA . ARG B 1 852 ? -35 49.438 22.547 1 93.19 852 ARG B CA 1
ATOM 14719 C C . ARG B 1 852 ? -35.656 49.25 23.922 1 93.19 852 ARG B C 1
ATOM 14721 O O . ARG B 1 852 ? -36.562 50 24.297 1 93.19 852 ARG B O 1
ATOM 14728 N N . ASN B 1 853 ? -35.438 48.188 24.531 1 92 853 ASN B N 1
ATOM 14729 C CA . ASN B 1 853 ? -35.906 47.906 25.875 1 92 853 ASN B CA 1
ATOM 14730 C C . ASN B 1 853 ? -34.719 47.625 26.828 1 92 853 ASN B C 1
ATOM 14732 O O . ASN B 1 853 ? -34.688 46.594 27.5 1 92 853 ASN B O 1
ATOM 14736 N N . ALA B 1 854 ? -33.812 48.562 26.844 1 97 854 ALA B N 1
ATOM 14737 C CA . ALA B 1 854 ? -32.594 48.406 27.641 1 97 854 ALA B CA 1
ATOM 14738 C C . ALA B 1 854 ? -32.844 48.844 29.078 1 97 854 ALA B C 1
ATOM 14740 O O . ALA B 1 854 ? -33.75 49.656 29.359 1 97 854 ALA B O 1
ATOM 14741 N N . ARG B 1 855 ? -32.156 48.312 29.984 1 96.56 855 ARG B N 1
ATOM 14742 C CA . ARG B 1 855 ? -32.125 48.625 31.406 1 96.56 855 ARG B CA 1
ATOM 14743 C C . ARG B 1 855 ? -30.734 49.031 31.859 1 96.56 855 ARG B C 1
ATOM 14745 O O . ARG B 1 855 ? -29.766 48.844 31.141 1 96.56 855 ARG B O 1
ATOM 14752 N N . PRO B 1 856 ? -30.703 49.719 33.125 1 97.12 856 PRO B N 1
ATOM 14753 C CA . PRO B 1 856 ? -29.359 49.938 33.625 1 97.12 856 PRO B CA 1
ATOM 14754 C C . PRO B 1 856 ? -28.516 48.688 33.688 1 97.12 856 PRO B C 1
ATOM 14756 O O . PRO B 1 856 ? -29 47.625 34.125 1 97.12 856 PRO B O 1
ATOM 14759 N N . GLY B 1 857 ? -27.297 48.781 33.188 1 98 857 GLY B N 1
ATOM 14760 C CA . GLY B 1 857 ? -26.406 47.625 33.156 1 98 857 GLY B CA 1
ATOM 14761 C C . GLY B 1 857 ? -26.328 46.969 31.797 1 98 857 GLY B C 1
ATOM 14762 O O . GLY B 1 857 ? -25.484 46.094 31.578 1 98 857 GLY B O 1
ATOM 14763 N N . ASP B 1 858 ? -27.188 47.375 30.891 1 98.19 858 ASP B N 1
ATOM 14764 C CA . ASP B 1 858 ? -27.156 46.812 29.547 1 98.19 858 ASP B CA 1
ATOM 14765 C C . ASP B 1 858 ? -26.141 47.531 28.656 1 98.19 858 ASP B C 1
ATOM 14767 O O . ASP B 1 858 ? -25.719 48.625 28.984 1 98.19 858 ASP B O 1
ATOM 14771 N N . VAL B 1 859 ? -25.828 46.875 27.562 1 97.88 859 VAL B N 1
ATOM 14772 C CA . VAL B 1 859 ? -24.797 47.375 26.656 1 97.88 859 VAL B CA 1
ATOM 14773 C C . VAL B 1 859 ? -25.344 48.531 25.844 1 97.88 859 VAL B C 1
ATOM 14775 O O . VAL B 1 859 ? -26.5 48.531 25.406 1 97.88 859 VAL B O 1
ATOM 14778 N N . ARG B 1 860 ? -24.516 49.625 25.703 1 97.31 860 ARG B N 1
ATOM 14779 C CA . ARG B 1 860 ? -24.797 50.719 24.781 1 97.31 860 ARG B CA 1
ATOM 14780 C C . ARG B 1 860 ? -24.172 50.438 23.406 1 97.31 860 ARG B C 1
ATOM 14782 O O . ARG B 1 860 ? -22.969 50.562 23.219 1 97.31 860 ARG B O 1
ATOM 14789 N N . PHE B 1 861 ? -25.016 49.969 22.406 1 97.38 861 PHE B N 1
ATOM 14790 C CA . PHE B 1 861 ? -24.547 49.75 21.047 1 97.38 861 PHE B CA 1
ATOM 14791 C C . PHE B 1 861 ? -24.5 51.062 20.281 1 97.38 861 PHE B C 1
ATOM 14793 O O . PHE B 1 861 ? -25.328 51.969 20.5 1 97.38 861 PHE B O 1
ATOM 14800 N N . VAL B 1 862 ? -23.547 51.188 19.375 1 97.25 862 VAL B N 1
ATOM 14801 C CA . VAL B 1 862 ? -23.359 52.469 18.656 1 97.25 862 VAL B CA 1
ATOM 14802 C C . VAL B 1 862 ? -24.172 52.438 17.375 1 97.25 862 VAL B C 1
ATOM 14804 O O . VAL B 1 862 ? -24.125 51.5 16.594 1 97.25 862 VAL B O 1
ATOM 14807 N N . ASP B 1 863 ? -24.969 53.375 17.172 1 96.69 863 ASP B N 1
ATOM 14808 C CA . ASP B 1 863 ? -25.625 53.625 15.891 1 96.69 863 ASP B CA 1
ATOM 14809 C C . ASP B 1 863 ? -24.641 54.219 14.875 1 96.69 863 ASP B C 1
ATOM 14811 O O . ASP B 1 863 ? -24.484 55.438 14.797 1 96.69 863 ASP B O 1
ATOM 14815 N N . LEU B 1 864 ? -24.078 53.438 14.164 1 95 864 LEU B N 1
ATOM 14816 C CA . LEU B 1 864 ? -22.984 53.844 13.289 1 95 864 LEU B CA 1
ATOM 14817 C C . LEU B 1 864 ? -23.5 54.625 12.094 1 95 864 LEU B C 1
ATOM 14819 O O . LEU B 1 864 ? -22.828 55.562 11.625 1 95 864 LEU B O 1
ATOM 14823 N N . ASN B 1 865 ? -24.672 54.344 11.586 1 93.56 865 ASN B N 1
ATOM 14824 C CA . ASN B 1 865 ? -25.156 55 10.383 1 93.56 865 ASN B CA 1
ATOM 14825 C C . ASN B 1 865 ? -26.016 56.219 10.727 1 93.56 865 ASN B C 1
ATOM 14827 O O . ASN B 1 865 ? -26.453 56.938 9.828 1 93.56 865 ASN B O 1
ATOM 14831 N N . GLY B 1 866 ? -26.5 56.438 11.906 1 92.88 866 GLY B N 1
ATOM 14832 C CA . GLY B 1 866 ? -27.188 57.625 12.375 1 92.88 866 GLY B CA 1
ATOM 14833 C C . GLY B 1 866 ? -28.672 57.625 12.031 1 92.88 866 GLY B C 1
ATOM 14834 O O . GLY B 1 866 ? -29.297 58.688 11.969 1 92.88 866 GLY B O 1
ATOM 14835 N N . ASP B 1 867 ? -29.25 56.469 11.758 1 93.88 867 ASP B N 1
ATOM 14836 C CA . ASP B 1 867 ? -30.625 56.469 11.297 1 93.88 867 ASP B CA 1
ATOM 14837 C C . ASP B 1 867 ? -31.594 56.344 12.477 1 93.88 867 ASP B C 1
ATOM 14839 O O . ASP B 1 867 ? -32.812 56.188 12.281 1 93.88 867 ASP B O 1
ATOM 14843 N N . GLY B 1 868 ? -31.109 56.312 13.633 1 93.62 868 GLY B N 1
ATOM 14844 C CA . GLY B 1 868 ? -31.922 56.281 14.828 1 93.62 868 GLY B CA 1
ATOM 14845 C C . GLY B 1 868 ? -32.375 54.875 15.211 1 93.62 868 GLY B C 1
ATOM 14846 O O . GLY B 1 868 ? -33.281 54.719 16.031 1 93.62 868 GLY B O 1
ATOM 14847 N N . GLN B 1 869 ? -31.734 53.875 14.586 1 93.75 869 GLN B N 1
ATOM 14848 C CA . GLN B 1 869 ? -32.031 52.5 14.898 1 93.75 869 GLN B CA 1
ATOM 14849 C C . GLN B 1 869 ? -30.75 51.688 15.109 1 93.75 869 GLN B C 1
ATOM 14851 O O . GLN B 1 869 ? -29.719 52 14.531 1 93.75 869 GLN B O 1
ATOM 14856 N N . ILE B 1 870 ? -30.828 50.75 16 1 95 870 ILE B N 1
ATOM 14857 C CA . ILE B 1 870 ? -29.75 49.781 16.172 1 95 870 ILE B CA 1
ATOM 14858 C C . ILE B 1 870 ? -30.109 48.469 15.484 1 95 870 ILE B C 1
ATOM 14860 O O . ILE B 1 870 ? -30.953 47.688 15.992 1 95 870 ILE B O 1
ATOM 14864 N N . ASN B 1 871 ? -29.531 48.156 14.352 1 92.5 871 ASN B N 1
ATOM 14865 C CA . ASN B 1 871 ? -29.797 46.938 13.57 1 92.5 871 ASN B CA 1
ATOM 14866 C C . ASN B 1 871 ? -28.547 46.469 12.82 1 92.5 871 ASN B C 1
ATOM 14868 O O . ASN B 1 871 ? -27.438 46.906 13.125 1 92.5 871 ASN B O 1
ATOM 14872 N N . ASP B 1 872 ? -28.656 45.562 11.938 1 91.5 872 ASP B N 1
ATOM 14873 C CA . ASP B 1 872 ? -27.531 44.906 11.281 1 91.5 872 ASP B CA 1
ATOM 14874 C C . ASP B 1 872 ? -26.719 45.906 10.461 1 91.5 872 ASP B C 1
ATOM 14876 O O . ASP B 1 872 ? -25.531 45.688 10.203 1 91.5 872 ASP B O 1
ATOM 14880 N N . ALA B 1 873 ? -27.375 46.938 10.094 1 93.81 873 ALA B N 1
ATOM 14881 C CA . ALA B 1 873 ? -26.688 47.938 9.305 1 93.81 873 ALA B CA 1
ATOM 14882 C C . ALA B 1 873 ? -25.656 48.688 10.148 1 93.81 873 ALA B C 1
ATOM 14884 O O . ALA B 1 873 ? -24.797 49.406 9.609 1 93.81 873 ALA B O 1
ATOM 14885 N N . ASP B 1 874 ? -25.75 48.531 11.492 1 95.88 874 ASP B N 1
ATOM 14886 C CA . ASP B 1 874 ? -24.797 49.188 12.391 1 95.88 874 ASP B CA 1
ATOM 14887 C C . ASP B 1 874 ? -23.594 48.281 12.664 1 95.88 874 ASP B C 1
ATOM 14889 O O . ASP B 1 874 ? -22.688 48.688 13.391 1 95.88 874 ASP B O 1
ATOM 14893 N N . ARG B 1 875 ? -23.562 47.094 12.156 1 96.94 875 ARG B N 1
ATOM 14894 C CA . ARG B 1 875 ? -22.422 46.188 12.32 1 96.94 875 ARG B CA 1
ATOM 14895 C C . ARG B 1 875 ? -21.25 46.625 11.445 1 96.94 875 ARG B C 1
ATOM 14897 O O . ARG B 1 875 ? -21.453 47.219 10.398 1 96.94 875 ARG B O 1
ATOM 14904 N N . THR B 1 876 ? -20.062 46.344 11.898 1 96.56 876 THR B N 1
ATOM 14905 C CA . THR B 1 876 ? -18.844 46.719 11.195 1 96.56 876 THR B CA 1
ATOM 14906 C C . THR B 1 876 ? -17.703 45.781 11.547 1 96.56 876 THR B C 1
ATOM 14908 O O . THR B 1 876 ? -17.906 44.812 12.281 1 96.56 876 THR B O 1
ATOM 14911 N N . LYS B 1 877 ? -16.562 46.031 10.875 1 97.62 877 LYS B N 1
ATOM 14912 C CA . LYS B 1 877 ? -15.375 45.281 11.258 1 97.62 877 LYS B CA 1
ATOM 14913 C C . LYS B 1 877 ? -14.969 45.594 12.703 1 97.62 877 LYS B C 1
ATOM 14915 O O . LYS B 1 877 ? -14.719 46.75 13.047 1 97.62 877 LYS B O 1
ATOM 14920 N N . ILE B 1 878 ? -14.898 44.594 13.484 1 97.94 878 ILE B N 1
ATOM 14921 C CA . ILE B 1 878 ? -14.57 44.812 14.891 1 97.94 878 ILE B CA 1
ATOM 14922 C C . ILE B 1 878 ? -13.25 44.125 15.227 1 97.94 878 ILE B C 1
ATOM 14924 O O . ILE B 1 878 ? -12.742 44.25 16.344 1 97.94 878 ILE B O 1
ATOM 14928 N N . GLY B 1 879 ? -12.68 43.438 14.336 1 96.94 879 GLY B N 1
ATOM 14929 C CA . GLY B 1 879 ? -11.406 42.75 14.531 1 96.94 879 GLY B CA 1
ATOM 14930 C C . GLY B 1 879 ? -11.031 41.844 13.367 1 96.94 879 GLY B C 1
ATOM 14931 O O . GLY B 1 879 ? -11.773 41.75 12.391 1 96.94 879 GLY B O 1
ATOM 14932 N N . LYS B 1 880 ? -9.906 41.219 13.414 1 95.38 880 LYS B N 1
ATOM 14933 C CA . LYS B 1 880 ? -9.453 40.25 12.414 1 95.38 880 LYS B CA 1
ATOM 14934 C C . LYS B 1 880 ? -8.516 39.219 13.031 1 95.38 880 LYS B C 1
ATOM 14936 O O . LYS B 1 880 ? -7.715 39.531 13.906 1 95.38 880 LYS B O 1
ATOM 14941 N N . GLY B 1 881 ? -8.664 38.031 12.562 1 93.62 881 GLY B N 1
ATOM 14942 C CA . GLY B 1 881 ? -7.875 36.938 13.102 1 93.62 881 GLY B CA 1
ATOM 14943 C C . GLY B 1 881 ? -6.453 36.906 12.57 1 93.62 881 GLY B C 1
ATOM 14944 O O . GLY B 1 881 ? -5.531 36.5 13.273 1 93.62 881 GLY B O 1
ATOM 14945 N N . MET B 1 882 ? -6.168 37.312 11.383 1 92.19 882 MET B N 1
ATOM 14946 C CA . MET B 1 882 ? -4.848 37.312 10.75 1 92.19 882 MET B CA 1
ATOM 14947 C C . MET B 1 882 ? -3.916 38.312 11.414 1 92.19 882 MET B C 1
ATOM 14949 O O . MET B 1 882 ? -4.289 39.469 11.609 1 92.19 882 MET B O 1
ATOM 14953 N N . PRO B 1 883 ? -2.756 37.938 11.703 1 94.19 883 PRO B N 1
ATOM 14954 C CA . PRO B 1 883 ? -1.824 38.875 12.328 1 94.19 883 PRO B CA 1
ATOM 14955 C C . PRO B 1 883 ? -1.266 39.906 11.344 1 94.19 883 PRO B C 1
ATOM 14957 O O . PRO B 1 883 ? -1.168 39.625 10.148 1 94.19 883 PRO B O 1
ATOM 14960 N N . ASP B 1 884 ? -0.81 41.062 11.914 1 96.12 884 ASP B N 1
ATOM 14961 C CA . ASP B 1 884 ? -0.103 42.062 11.117 1 96.12 884 ASP B CA 1
ATOM 14962 C C . ASP B 1 884 ? 1.389 41.75 11.039 1 96.12 884 ASP B C 1
ATOM 14964 O O . ASP B 1 884 ? 2.014 41.938 9.992 1 96.12 884 ASP B O 1
ATOM 14968 N N . TRP B 1 885 ? 1.863 41.312 12.211 1 96.19 885 TRP B N 1
ATOM 14969 C CA . TRP B 1 885 ? 3.281 41 12.297 1 96.19 885 TRP B CA 1
ATOM 14970 C C . TRP B 1 885 ? 3.475 39.562 12.773 1 96.19 885 TRP B C 1
ATOM 14972 O O . TRP B 1 885 ? 2.756 39.094 13.656 1 96.19 885 TRP B O 1
ATOM 14982 N N . THR B 1 886 ? 4.328 38.875 12.172 1 94.88 886 THR B N 1
ATOM 14983 C CA . THR B 1 886 ? 4.875 37.625 12.664 1 94.88 886 THR B CA 1
ATOM 14984 C C . THR B 1 886 ? 6.387 37.719 12.836 1 94.88 886 THR B C 1
ATOM 14986 O O . THR B 1 886 ? 7.066 38.375 12.047 1 94.88 886 THR B O 1
ATOM 14989 N N . PHE B 1 887 ? 6.918 37.156 13.891 1 94.88 887 PHE B N 1
ATOM 14990 C CA . PHE B 1 887 ? 8.352 37.281 14.102 1 94.88 887 PHE B CA 1
ATOM 14991 C C . PHE B 1 887 ? 8.906 36.094 14.883 1 94.88 887 PHE B C 1
ATOM 14993 O O . PHE B 1 887 ? 8.141 35.344 15.508 1 94.88 887 PHE B O 1
ATOM 15000 N N . GLY B 1 888 ? 10.156 35.906 14.805 1 93.75 888 GLY B N 1
ATOM 15001 C CA . GLY B 1 888 ? 10.891 34.875 15.516 1 93.75 888 GLY B CA 1
ATOM 15002 C C . GLY B 1 888 ? 12.312 35.281 15.859 1 93.75 888 GLY B C 1
ATOM 15003 O O . GLY B 1 888 ? 12.922 36.094 15.156 1 93.75 888 GLY B O 1
ATOM 15004 N N . PHE B 1 889 ? 12.766 34.719 17 1 93 889 PHE B N 1
ATOM 15005 C CA . PHE B 1 889 ? 14.117 34.938 17.5 1 93 889 PHE B CA 1
ATOM 15006 C C . PHE B 1 889 ? 14.789 33.625 17.875 1 93 889 PHE B C 1
ATOM 15008 O O . PHE B 1 889 ? 14.172 32.781 18.516 1 93 889 PHE B O 1
ATOM 15015 N N . ASN B 1 890 ? 15.992 33.531 17.422 1 90.94 890 ASN B N 1
ATOM 15016 C CA . ASN B 1 890 ? 16.766 32.344 17.766 1 90.94 890 ASN B CA 1
ATOM 15017 C C . ASN B 1 890 ? 18.094 32.688 18.422 1 90.94 890 ASN B C 1
ATOM 15019 O O . ASN B 1 890 ? 18.812 33.562 17.938 1 90.94 890 ASN B O 1
ATOM 15023 N N . LEU B 1 891 ? 18.438 32.062 19.484 1 93.25 891 LEU B N 1
ATOM 15024 C CA . LEU B 1 891 ? 19.719 32.188 20.188 1 93.25 891 LEU B CA 1
ATOM 15025 C C . LEU B 1 891 ? 20.422 30.859 20.297 1 93.25 891 LEU B C 1
ATOM 15027 O O . LEU B 1 891 ? 19.859 29.891 20.844 1 93.25 891 LEU B O 1
ATOM 15031 N N . ASN B 1 892 ? 21.594 30.797 19.797 1 91.38 892 ASN B N 1
ATOM 15032 C CA . ASN B 1 892 ? 22.453 29.641 19.938 1 91.38 892 ASN B CA 1
ATOM 15033 C C . ASN B 1 892 ? 23.781 29.984 20.625 1 91.38 892 ASN B C 1
ATOM 15035 O O . ASN B 1 892 ? 24.359 31.047 20.375 1 91.38 892 ASN B O 1
ATOM 15039 N N . ALA B 1 893 ? 24.156 29.141 21.516 1 93.94 893 ALA B N 1
ATOM 15040 C CA . ALA B 1 893 ? 25.422 29.344 22.203 1 93.94 893 ALA B CA 1
ATOM 15041 C C . ALA B 1 893 ? 26.125 28.016 22.469 1 93.94 893 ALA B C 1
ATOM 15043 O O . ALA B 1 893 ? 25.469 27 22.703 1 93.94 893 ALA B O 1
ATOM 15044 N N . GLU B 1 894 ? 27.406 28.109 22.344 1 92.31 894 GLU B N 1
ATOM 15045 C CA . GLU B 1 894 ? 28.25 26.953 22.656 1 92.31 894 GLU B CA 1
ATOM 15046 C C . GLU B 1 894 ? 29.438 27.359 23.531 1 92.31 894 GLU B C 1
ATOM 15048 O O . GLU B 1 894 ? 30.062 28.391 23.297 1 92.31 894 GLU B O 1
ATOM 15053 N N . TRP B 1 895 ? 29.656 26.641 24.547 1 94.5 895 TRP B N 1
ATOM 15054 C CA . TRP B 1 895 ? 30.812 26.828 25.422 1 94.5 895 TRP B CA 1
ATOM 15055 C C . TRP B 1 895 ? 31.453 25.484 25.781 1 94.5 895 TRP B C 1
ATOM 15057 O O . TRP B 1 895 ? 30.922 24.719 26.578 1 94.5 895 TRP B O 1
ATOM 15067 N N . ARG B 1 896 ? 32.562 25.219 25.172 1 90.75 896 ARG B N 1
ATOM 15068 C CA . ARG B 1 896 ? 33.25 23.938 25.312 1 90.75 896 ARG B CA 1
ATOM 15069 C C . ARG B 1 896 ? 32.344 22.781 24.906 1 90.75 896 ARG B C 1
ATOM 15071 O O . ARG B 1 896 ? 31.859 22.734 23.781 1 90.75 896 ARG B O 1
ATOM 15078 N N . ASN B 1 897 ? 31.906 21.969 25.969 1 92.5 897 ASN B N 1
ATOM 15079 C CA . ASN B 1 897 ? 31.109 20.797 25.625 1 92.5 897 ASN B CA 1
ATOM 15080 C C . ASN B 1 897 ? 29.625 21.031 25.906 1 92.5 897 ASN B C 1
ATOM 15082 O O . ASN B 1 897 ? 28.797 20.125 25.734 1 92.5 897 ASN B O 1
ATOM 15086 N N . PHE B 1 898 ? 29.281 22.297 26.266 1 95.62 898 PHE B N 1
ATOM 15087 C CA . PHE B 1 898 ? 27.891 22.641 26.5 1 95.62 898 PHE B CA 1
ATOM 15088 C C . PHE B 1 898 ? 27.328 23.438 25.328 1 95.62 898 PHE B C 1
ATOM 15090 O O . PHE B 1 898 ? 28.031 24.266 24.734 1 95.62 898 PHE B O 1
ATOM 15097 N N . ASP B 1 899 ? 26.141 23.172 25 1 93.31 899 ASP B N 1
ATOM 15098 C CA . ASP B 1 899 ? 25.469 23.969 23.984 1 93.31 899 ASP B CA 1
ATOM 15099 C C . ASP B 1 899 ? 24.078 24.375 24.453 1 93.31 899 ASP B C 1
ATOM 15101 O O . ASP B 1 899 ? 23.453 23.688 25.266 1 93.31 899 ASP B O 1
ATOM 15105 N N . LEU B 1 900 ? 23.609 25.531 24.016 1 94.25 900 LEU B N 1
ATOM 15106 C CA . LEU B 1 900 ? 22.297 26.109 24.344 1 94.25 900 LEU B CA 1
ATOM 15107 C C . LEU B 1 900 ? 21.594 26.609 23.094 1 94.25 900 LEU B C 1
ATOM 15109 O O . LEU B 1 900 ? 22.203 27.266 22.25 1 94.25 900 LEU B O 1
ATOM 15113 N N . ASN B 1 901 ? 20.359 26.203 22.938 1 92 901 ASN B N 1
ATOM 15114 C CA . ASN B 1 901 ? 19.484 26.703 21.875 1 92 901 ASN B CA 1
ATOM 15115 C C . ASN B 1 901 ? 18.172 27.219 22.438 1 92 901 ASN B C 1
ATOM 15117 O O . ASN B 1 901 ? 17.484 26.531 23.203 1 92 901 ASN B O 1
ATOM 15121 N N . MET B 1 902 ? 17.828 28.438 22.125 1 93.12 902 MET B N 1
ATOM 15122 C CA . MET B 1 902 ? 16.547 29.047 22.5 1 93.12 902 MET B CA 1
ATOM 15123 C C . MET B 1 902 ? 15.844 29.641 21.281 1 93.12 902 MET B C 1
ATOM 15125 O O . MET B 1 902 ? 16.422 30.453 20.578 1 93.12 902 MET B O 1
ATOM 15129 N N . PHE B 1 903 ? 14.648 29.219 21.109 1 91.81 903 PHE B N 1
ATOM 15130 C CA . PHE B 1 903 ? 13.867 29.703 19.984 1 91.81 903 PHE B CA 1
ATOM 15131 C C . PHE B 1 903 ? 12.562 30.344 20.453 1 91.81 903 PHE B C 1
ATOM 15133 O O . PHE B 1 903 ? 11.758 29.688 21.109 1 91.81 903 PHE B O 1
ATOM 15140 N N . PHE B 1 904 ? 12.336 31.625 20.094 1 94.12 904 PHE B N 1
ATOM 15141 C CA . PHE B 1 904 ? 11.125 32.375 20.406 1 94.12 904 PHE B CA 1
ATOM 15142 C C . PHE B 1 904 ? 10.32 32.625 19.141 1 94.12 904 PHE B C 1
ATOM 15144 O O . PHE B 1 904 ? 10.898 32.906 18.078 1 94.12 904 PHE B O 1
ATOM 15151 N N . GLN B 1 905 ? 9.039 32.594 19.234 1 93.69 905 GLN B N 1
ATOM 15152 C CA . GLN B 1 905 ? 8.133 32.906 18.141 1 93.69 905 GLN B CA 1
ATOM 15153 C C . GLN B 1 905 ? 6.91 33.688 18.625 1 93.69 905 GLN B C 1
ATOM 15155 O O . GLN B 1 905 ? 6.363 33.375 19.688 1 93.69 905 GLN B O 1
ATOM 15160 N N . GLY B 1 906 ? 6.449 34.625 17.766 1 94.62 906 GLY B N 1
ATOM 15161 C CA . GLY B 1 906 ? 5.297 35.406 18.203 1 94.62 906 GLY B CA 1
ATOM 15162 C C . GLY B 1 906 ? 4.555 36.062 17.047 1 94.62 906 GLY B C 1
ATOM 15163 O O . GLY B 1 906 ? 5.008 36 15.906 1 94.62 906 GLY B O 1
ATOM 15164 N N . THR B 1 907 ? 3.371 36.562 17.344 1 95.38 907 THR B N 1
ATOM 15165 C CA . THR B 1 907 ? 2.545 37.344 16.422 1 95.38 907 THR B CA 1
ATOM 15166 C C . THR B 1 907 ? 2.041 38.594 17.109 1 95.38 907 THR B C 1
ATOM 15168 O O . THR B 1 907 ? 1.937 38.656 18.344 1 95.38 907 THR B O 1
ATOM 15171 N N . TYR B 1 908 ? 1.85 39.625 16.312 1 96.62 908 TYR B N 1
ATOM 15172 C CA . TYR B 1 908 ? 1.307 40.906 16.812 1 96.62 908 TYR B CA 1
ATOM 15173 C C . TYR B 1 908 ? 0.239 41.438 15.875 1 96.62 908 TYR B C 1
ATOM 15175 O O . TYR B 1 908 ? 0.391 41.406 14.648 1 96.62 908 TYR B O 1
ATOM 15183 N N . GLY B 1 909 ? -0.877 41.875 16.438 1 96.12 909 GLY B N 1
ATOM 15184 C CA . GLY B 1 909 ? -1.916 42.562 15.672 1 96.12 909 GLY B CA 1
ATOM 15185 C C . GLY B 1 909 ? -3.068 41.625 15.312 1 96.12 909 GLY B C 1
ATOM 15186 O O . GLY B 1 909 ? -3.967 42.031 14.562 1 96.12 909 GLY B O 1
ATOM 15187 N N . ASN B 1 910 ? -3.061 40.438 15.695 1 94.88 910 ASN B N 1
ATOM 15188 C CA . ASN B 1 910 ? -4.207 39.562 15.5 1 94.88 910 ASN B CA 1
ATOM 15189 C C . ASN B 1 910 ? -5.191 39.656 16.656 1 94.88 910 ASN B C 1
ATOM 15191 O O . ASN B 1 910 ? -4.793 39.906 17.797 1 94.88 910 ASN B O 1
ATOM 15195 N N . ASP B 1 911 ? -6.43 39.375 16.328 1 97 911 ASP B N 1
ATOM 15196 C CA . ASP B 1 911 ? -7.492 39.344 17.328 1 97 911 ASP B CA 1
ATOM 15197 C C . ASP B 1 911 ? -8.078 37.938 17.453 1 97 911 ASP B C 1
ATOM 15199 O O . ASP B 1 911 ? -7.871 37.094 16.578 1 97 911 ASP B O 1
ATOM 15203 N N . ILE B 1 912 ? -8.672 37.719 18.609 1 97.12 912 ILE B N 1
ATOM 15204 C CA . ILE B 1 912 ? -9.375 36.438 18.859 1 97.12 912 ILE B CA 1
ATOM 15205 C C . ILE B 1 912 ? -10.844 36.719 19.156 1 97.12 912 ILE B C 1
ATOM 15207 O O . ILE B 1 912 ? -11.164 37.625 19.938 1 97.12 912 ILE B O 1
ATOM 15211 N N . PHE B 1 913 ? -11.719 36.094 18.344 1 96.69 913 PHE B N 1
ATOM 15212 C CA . PHE B 1 913 ? -13.141 36.094 18.672 1 96.69 913 PHE B CA 1
ATOM 15213 C C . PHE B 1 913 ? -13.469 34.969 19.641 1 96.69 913 PHE B C 1
ATOM 15215 O O . PHE B 1 913 ? -13.586 33.812 19.25 1 96.69 913 PHE B O 1
ATOM 15222 N N . ASP B 1 914 ? -13.625 35.281 20.906 1 95.12 914 ASP B N 1
ATOM 15223 C CA . ASP B 1 914 ? -13.867 34.281 21.938 1 95.12 914 ASP B CA 1
ATOM 15224 C C . ASP B 1 914 ? -15.344 33.906 21.984 1 95.12 914 ASP B C 1
ATOM 15226 O O . ASP B 1 914 ? -16.141 34.531 22.656 1 95.12 914 ASP B O 1
ATOM 15230 N N . TYR B 1 915 ? -15.648 32.844 21.344 1 92.25 915 TYR B N 1
ATOM 15231 C CA . TYR B 1 915 ? -17 32.312 21.281 1 92.25 915 TYR B CA 1
ATOM 15232 C C . TYR B 1 915 ? -17.125 31.062 22.156 1 92.25 915 TYR B C 1
ATOM 15234 O O . TYR B 1 915 ? -17.75 30.078 21.766 1 92.25 915 TYR B O 1
ATOM 15242 N N . SER B 1 916 ? -16.484 31.109 23.281 1 86.38 916 SER B N 1
ATOM 15243 C CA . SER B 1 916 ? -16.531 29.938 24.172 1 86.38 916 SER B CA 1
ATOM 15244 C C . SER B 1 916 ? -17.766 29.953 25.062 1 86.38 916 SER B C 1
ATOM 15246 O O . SER B 1 916 ? -18.031 28.984 25.766 1 86.38 916 SER B O 1
ATOM 15248 N N . VAL B 1 917 ? -18.516 31.031 25.062 1 86 917 VAL B N 1
ATOM 15249 C CA . VAL B 1 917 ? -19.75 31.109 25.828 1 86 917 VAL B CA 1
ATOM 15250 C C . VAL B 1 917 ? -20.953 31.219 24.891 1 86 917 VAL B C 1
ATOM 15252 O O . VAL B 1 917 ? -20.953 32.031 23.953 1 86 917 VAL B O 1
ATOM 15255 N N . ARG B 1 918 ? -21.891 30.422 25.219 1 89.12 918 ARG B N 1
ATOM 15256 C CA . ARG B 1 918 ? -23.094 30.406 24.391 1 89.12 918 ARG B CA 1
ATOM 15257 C C . ARG B 1 918 ? -24.25 31.078 25.125 1 89.12 918 ARG B C 1
ATOM 15259 O O . ARG B 1 918 ? -24.531 30.781 26.281 1 89.12 918 ARG B O 1
ATOM 15266 N N . GLY B 1 919 ? -24.969 31.891 24.391 1 83.75 919 GLY B N 1
ATOM 15267 C CA . GLY B 1 919 ? -26.062 32.656 24.984 1 83.75 919 GLY B CA 1
ATOM 15268 C C . GLY B 1 919 ? -27.328 31.844 25.141 1 83.75 919 GLY B C 1
ATOM 15269 O O . GLY B 1 919 ? -28.188 32.188 25.953 1 83.75 919 GLY B O 1
ATOM 15270 N N . ASP B 1 920 ? -27.438 30.797 24.375 1 88.62 920 ASP B N 1
ATOM 15271 C CA . ASP B 1 920 ? -28.688 30.031 24.391 1 88.62 920 ASP B CA 1
ATOM 15272 C C . ASP B 1 920 ? -28.672 28.969 25.5 1 88.62 920 ASP B C 1
ATOM 15274 O O . ASP B 1 920 ? -29.625 28.219 25.656 1 88.62 920 ASP B O 1
ATOM 15278 N N . ILE B 1 921 ? -27.625 28.984 26.266 1 92.69 921 ILE B N 1
ATOM 15279 C CA . ILE B 1 921 ? -27.531 28.078 27.422 1 92.69 921 ILE B CA 1
ATOM 15280 C C . ILE B 1 921 ? -27.266 28.891 28.688 1 92.69 921 ILE B C 1
ATOM 15282 O O . ILE B 1 921 ? -26.141 28.953 29.172 1 92.69 921 ILE B O 1
ATOM 15286 N N . PRO B 1 922 ? -28.328 29.312 29.281 1 92.56 922 PRO B N 1
ATOM 15287 C CA . PRO B 1 922 ? -28.156 30.172 30.469 1 92.56 922 PRO B CA 1
ATOM 15288 C C . PRO B 1 922 ? -27.5 29.438 31.625 1 92.56 922 PRO B C 1
ATOM 15290 O O . PRO B 1 922 ? -26.812 30.047 32.469 1 92.56 922 PRO B O 1
ATOM 15293 N N . ALA B 1 923 ? -27.625 28.156 31.625 1 94.12 923 ALA B N 1
ATOM 15294 C CA . ALA B 1 923 ? -27.141 27.375 32.75 1 94.12 923 ALA B CA 1
ATOM 15295 C C . ALA B 1 923 ? -25.641 27.125 32.656 1 94.12 923 ALA B C 1
ATOM 15297 O O . ALA B 1 923 ? -25 26.703 33.625 1 94.12 923 ALA B O 1
ATOM 15298 N N . MET B 1 924 ? -25.031 27.344 31.609 1 94.75 924 MET B N 1
ATOM 15299 C CA . MET B 1 924 ? -23.625 26.984 31.438 1 94.75 924 MET B CA 1
ATOM 15300 C C . MET B 1 924 ? -22.719 27.797 32.344 1 94.75 924 MET B C 1
ATOM 15302 O O . MET B 1 924 ? -23.078 28.906 32.75 1 94.75 924 MET B O 1
ATOM 15306 N N . ASN B 1 925 ? -21.656 27.219 32.719 1 95.88 925 ASN B N 1
ATOM 15307 C CA . ASN B 1 925 ? -20.656 27.953 33.469 1 95.88 925 ASN B CA 1
ATOM 15308 C C . ASN B 1 925 ? -20.094 29.125 32.656 1 95.88 925 ASN B C 1
ATOM 15310 O O . ASN B 1 925 ? -20.312 29.203 31.453 1 95.88 925 ASN B O 1
ATOM 15314 N N . ARG B 1 926 ? -19.484 30.047 33.375 1 95.75 926 ARG B N 1
ATOM 15315 C CA . ARG B 1 926 ? -18.969 31.266 32.75 1 95.75 926 ARG B CA 1
ATOM 15316 C C . ARG B 1 926 ? -17.484 31.453 33.062 1 95.75 926 ARG B C 1
ATOM 15318 O O . ARG B 1 926 ? -16.984 30.953 34.062 1 95.75 926 ARG B O 1
ATOM 15325 N N . PRO B 1 927 ? -16.812 32.219 32.125 1 95.69 927 PRO B N 1
ATOM 15326 C CA . PRO B 1 927 ? -15.461 32.625 32.5 1 95.69 927 PRO B CA 1
ATOM 15327 C C . PRO B 1 927 ? -15.43 33.562 33.719 1 95.69 927 PRO B C 1
ATOM 15329 O O . PRO B 1 927 ? -16.375 34.312 33.938 1 95.69 927 PRO B O 1
ATOM 15332 N N . SER B 1 928 ? -14.328 33.562 34.406 1 95.88 928 SER B N 1
ATOM 15333 C CA . SER B 1 928 ? -14.234 34.281 35.656 1 95.88 928 SER B CA 1
ATOM 15334 C C . SER B 1 928 ? -14.352 35.781 35.438 1 95.88 928 SER B C 1
ATOM 15336 O O . SER B 1 928 ? -14.711 36.531 36.375 1 95.88 928 SER B O 1
ATOM 15338 N N . TRP B 1 929 ? -14.008 36.25 34.312 1 94.12 929 TRP B N 1
ATOM 15339 C CA . TRP B 1 929 ? -14.086 37.688 34.062 1 94.12 929 TRP B CA 1
ATOM 15340 C C . TRP B 1 929 ? -15.531 38.188 34.188 1 94.12 929 TRP B C 1
ATOM 15342 O O . TRP B 1 929 ? -15.773 39.375 34.281 1 94.12 929 TRP B O 1
ATOM 15352 N N . ILE B 1 930 ? -16.484 37.281 34.219 1 96.12 930 ILE B N 1
ATOM 15353 C CA . ILE B 1 930 ? -17.891 37.656 34.406 1 96.12 930 ILE B CA 1
ATOM 15354 C C . ILE B 1 930 ? -18.094 38.312 35.781 1 96.12 930 ILE B C 1
ATOM 15356 O O . ILE B 1 930 ? -19.078 39 36 1 96.12 930 ILE B O 1
ATOM 15360 N N . LEU B 1 931 ? -17.281 38 36.719 1 97 931 LEU B N 1
ATOM 15361 C CA . LEU B 1 931 ? -17.359 38.562 38.062 1 97 931 LEU B CA 1
ATOM 15362 C C . LEU B 1 931 ? -17.156 40.062 38.062 1 97 931 LEU B C 1
ATOM 15364 O O . LEU B 1 931 ? -17.484 40.75 39 1 97 931 LEU B O 1
ATOM 15368 N N . ASP B 1 932 ? -16.688 40.594 36.969 1 96.56 932 ASP B N 1
ATOM 15369 C CA . ASP B 1 932 ? -16.484 42.031 36.812 1 96.56 932 ASP B CA 1
ATOM 15370 C C . ASP B 1 932 ? -17.703 42.688 36.125 1 96.56 932 ASP B C 1
ATOM 15372 O O . ASP B 1 932 ? -17.609 43.812 35.656 1 96.56 932 ASP B O 1
ATOM 15376 N N . ARG B 1 933 ? -18.797 42.094 36.125 1 97.5 933 ARG B N 1
ATOM 15377 C CA . ARG B 1 933 ? -20.016 42.594 35.5 1 97.5 933 ARG B CA 1
ATOM 15378 C C . ARG B 1 933 ? -20.578 43.781 36.219 1 97.5 933 ARG B C 1
ATOM 15380 O O . ARG B 1 933 ? -20.188 44.062 37.344 1 97.5 933 ARG B O 1
ATOM 15387 N N . TRP B 1 934 ? -21.531 44.438 35.562 1 98 934 TRP B N 1
ATOM 15388 C CA . TRP B 1 934 ? -22.219 45.594 36.125 1 98 934 TRP B CA 1
ATOM 15389 C C . TRP B 1 934 ? -23.156 45.156 37.25 1 98 934 TRP B C 1
ATOM 15391 O O . TRP B 1 934 ? -24.047 44.312 37.031 1 98 934 TRP B O 1
ATOM 15401 N N . THR B 1 935 ? -23.031 45.688 38.438 1 96.88 935 THR B N 1
ATOM 15402 C CA . THR B 1 935 ? -23.891 45.406 39.594 1 96.88 935 THR B CA 1
ATOM 15403 C C . THR B 1 935 ? -24.484 46.719 40.156 1 96.88 935 THR B C 1
ATOM 15405 O O . THR B 1 935 ? -25.094 46.719 41.219 1 96.88 935 THR B O 1
ATOM 15408 N N . GLY B 1 936 ? -24.219 47.75 39.5 1 96.31 936 GLY B N 1
ATOM 15409 C CA . GLY B 1 936 ? -24.641 49.094 39.875 1 96.31 936 GLY B CA 1
ATOM 15410 C C . GLY B 1 936 ? -23.875 50.188 39.125 1 96.31 936 GLY B C 1
ATOM 15411 O O . GLY B 1 936 ? -22.875 49.906 38.469 1 96.31 936 GLY B O 1
ATOM 15412 N N . GLU B 1 937 ? -24.328 51.344 39.344 1 95.88 937 GLU B N 1
ATOM 15413 C CA . GLU B 1 937 ? -23.719 52.469 38.625 1 95.88 937 GLU B CA 1
ATOM 15414 C C . GLU B 1 937 ? -22.219 52.562 38.906 1 95.88 937 GLU B C 1
ATOM 15416 O O . GLU B 1 937 ? -21.797 52.562 40.062 1 95.88 937 GLU B O 1
ATOM 15421 N N . GLY B 1 938 ? -21.422 52.562 37.812 1 95.69 938 GLY B N 1
ATOM 15422 C CA . GLY B 1 938 ? -19.984 52.781 37.906 1 95.69 938 GLY B CA 1
ATOM 15423 C C . GLY B 1 938 ? -19.203 51.5 38.156 1 95.69 938 GLY B C 1
ATOM 15424 O O . GLY B 1 938 ? -17.969 51.5 38.094 1 95.69 938 GLY B O 1
ATOM 15425 N N . THR B 1 939 ? -19.75 50.344 38.281 1 97.06 939 THR B N 1
ATOM 15426 C CA . THR B 1 939 ? -19.062 49.125 38.656 1 97.06 939 THR B CA 1
ATOM 15427 C C . THR B 1 939 ? -18.438 48.438 37.438 1 97.06 939 THR B C 1
ATOM 15429 O O . THR B 1 939 ? -17.484 47.688 37.562 1 97.06 939 THR B O 1
ATOM 15432 N N . SER B 1 940 ? -19.031 48.625 36.25 1 97.25 940 SER B N 1
ATOM 15433 C CA . SER B 1 940 ? -18.469 48.094 35.031 1 97.25 940 SER B CA 1
ATOM 15434 C C . SER B 1 940 ? -18.766 49 33.844 1 97.25 940 SER B C 1
ATOM 15436 O O . SER B 1 940 ? -19.844 49.594 33.75 1 97.25 940 SER B O 1
ATOM 15438 N N . ASP B 1 941 ? -17.812 49.156 33.031 1 95.75 941 ASP B N 1
ATOM 15439 C CA . ASP B 1 941 ? -18 49.938 31.797 1 95.75 941 ASP B CA 1
ATOM 15440 C C . ASP B 1 941 ? -17.906 49.031 30.562 1 95.75 941 ASP B C 1
ATOM 15442 O O . ASP B 1 941 ? -17.969 49.5 29.438 1 95.75 941 ASP B O 1
ATOM 15446 N N . ARG B 1 942 ? -17.797 47.75 30.812 1 96.06 942 ARG B N 1
ATOM 15447 C CA . ARG B 1 942 ? -17.594 46.844 29.672 1 96.06 942 ARG B CA 1
ATOM 15448 C C . ARG B 1 942 ? -18.484 45.625 29.766 1 96.06 942 ARG B C 1
ATOM 15450 O O . ARG B 1 942 ? -19.203 45.312 28.812 1 96.06 942 ARG B O 1
ATOM 15457 N N . ILE B 1 943 ? -18.484 44.938 30.891 1 97 943 ILE B N 1
ATOM 15458 C CA . ILE B 1 943 ? -19.25 43.688 31.062 1 97 943 ILE B CA 1
ATOM 15459 C C . ILE B 1 943 ? -20.656 44.031 31.562 1 97 943 ILE B C 1
ATOM 15461 O O . ILE B 1 943 ? -20.812 44.625 32.625 1 97 943 ILE B O 1
ATOM 15465 N N . PRO B 1 944 ? -21.672 43.688 30.828 1 97.25 944 PRO B N 1
ATOM 15466 C CA . PRO B 1 944 ? -23.047 44.031 31.188 1 97.25 944 PRO B CA 1
ATOM 15467 C C . PRO B 1 944 ? -23.562 43.25 32.406 1 97.25 944 PRO B C 1
ATOM 15469 O O . PRO B 1 944 ? -22.891 42.312 32.875 1 97.25 944 PRO B O 1
ATOM 15472 N N . ARG B 1 945 ? -24.703 43.656 32.844 1 97.19 945 ARG B N 1
ATOM 15473 C CA . ARG B 1 945 ? -25.344 42.969 33.938 1 97.19 945 ARG B CA 1
ATOM 15474 C C . ARG B 1 945 ? -25.719 41.531 33.531 1 97.19 945 ARG B C 1
ATOM 15476 O O . ARG B 1 945 ? -25.922 41.25 32.344 1 97.19 945 ARG B O 1
ATOM 15483 N N . MET B 1 946 ? -25.828 40.688 34.562 1 96.25 946 MET B N 1
ATOM 15484 C CA . MET B 1 946 ? -26.234 39.312 34.312 1 96.25 946 MET B CA 1
ATOM 15485 C C . MET B 1 946 ? -27.75 39.25 34.094 1 96.25 946 MET B C 1
ATOM 15487 O O . MET B 1 946 ? -28.531 39.781 34.875 1 96.25 946 MET B O 1
ATOM 15491 N N . THR B 1 947 ? -28.156 38.656 32.969 1 95.12 947 THR B N 1
ATOM 15492 C CA . THR B 1 947 ? -29.562 38.438 32.656 1 95.12 947 THR B CA 1
ATOM 15493 C C . THR B 1 947 ? -29.734 37.25 31.75 1 95.12 947 THR B C 1
ATOM 15495 O O . THR B 1 947 ? -28.906 37 30.859 1 95.12 947 THR B O 1
ATOM 15498 N N . ASN B 1 948 ? -30.75 36.469 31.969 1 92.81 948 ASN B N 1
ATOM 15499 C CA . ASN B 1 948 ? -31.109 35.344 31.078 1 92.81 948 ASN B CA 1
ATOM 15500 C C . ASN B 1 948 ? -32.062 35.812 29.969 1 92.81 948 ASN B C 1
ATOM 15502 O O . ASN B 1 948 ? -31.984 35.312 28.844 1 92.81 948 ASN B O 1
ATOM 15506 N N . ALA B 1 949 ? -32.875 36.719 30.281 1 91.88 949 ALA B N 1
ATOM 15507 C CA . ALA B 1 949 ? -33.844 37.219 29.312 1 91.88 949 ALA B CA 1
ATOM 15508 C C . ALA B 1 949 ? -33.156 38.031 28.234 1 91.88 949 ALA B C 1
ATOM 15510 O O . ALA B 1 949 ? -33.562 38 27.062 1 91.88 949 ALA B O 1
ATOM 15511 N N . ASN B 1 950 ? -32.25 38.781 28.625 1 92.69 950 ASN B N 1
ATOM 15512 C CA . ASN B 1 950 ? -31.391 39.562 27.734 1 92.69 950 ASN B CA 1
ATOM 15513 C C . ASN B 1 950 ? -32.219 40.375 26.734 1 92.69 950 ASN B C 1
ATOM 15515 O O . ASN B 1 950 ? -32 40.25 25.516 1 92.69 950 ASN B O 1
ATOM 15519 N N . PRO B 1 951 ? -33.094 41.156 27.219 1 91.75 951 PRO B N 1
ATOM 15520 C CA . PRO B 1 951 ? -33.969 41.875 26.312 1 91.75 951 PRO B CA 1
ATOM 15521 C C . PRO B 1 951 ? -33.25 42.812 25.375 1 91.75 951 PRO B C 1
ATOM 15523 O O . PRO B 1 951 ? -33.719 43.094 24.266 1 91.75 951 PRO B O 1
ATOM 15526 N N . ASN B 1 952 ? -32.094 43.406 25.75 1 94.69 952 ASN B N 1
ATOM 15527 C CA . ASN B 1 952 ? -31.344 44.344 24.922 1 94.69 952 ASN B CA 1
ATOM 15528 C C . ASN B 1 952 ? -30.391 43.594 23.984 1 94.69 952 ASN B C 1
ATOM 15530 O O . ASN B 1 952 ? -29.703 44.219 23.172 1 94.69 952 ASN B O 1
ATOM 15534 N N . GLY B 1 953 ? -30.234 42.281 24.062 1 92.75 953 GLY B N 1
ATOM 15535 C CA . GLY B 1 953 ? -29.328 41.5 23.234 1 92.75 953 GLY B CA 1
ATOM 15536 C C . GLY B 1 953 ? -27.875 41.812 23.5 1 92.75 953 GLY B C 1
ATOM 15537 O O . GLY B 1 953 ? -27.094 42.031 22.562 1 92.75 953 GLY B O 1
ATOM 15538 N N . ASN B 1 954 ? -27.484 41.875 24.781 1 94.81 954 ASN B N 1
ATOM 15539 C CA . ASN B 1 954 ? -26.172 42.344 25.219 1 94.81 954 ASN B CA 1
ATOM 15540 C C . ASN B 1 954 ? -25.062 41.5 24.562 1 94.81 954 ASN B C 1
ATOM 15542 O O . ASN B 1 954 ? -23.938 42 24.406 1 94.81 954 ASN B O 1
ATOM 15546 N N . TRP B 1 955 ? -25.406 40.281 24.125 1 93.88 955 TRP B N 1
ATOM 15547 C CA . TRP B 1 955 ? -24.359 39.406 23.688 1 93.88 955 TRP B CA 1
ATOM 15548 C C . TRP B 1 955 ? -24.516 39.062 22.203 1 93.88 955 TRP B C 1
ATOM 15550 O O . TRP B 1 955 ? -24.219 37.938 21.766 1 93.88 955 TRP B O 1
ATOM 15560 N N . ALA B 1 956 ? -25.016 39.938 21.422 1 93.62 956 ALA B N 1
ATOM 15561 C CA . ALA B 1 956 ? -24.875 39.906 19.969 1 93.62 956 ALA B CA 1
ATOM 15562 C C . ALA B 1 956 ? -23.422 40.125 19.547 1 93.62 956 ALA B C 1
ATOM 15564 O O . ALA B 1 956 ? -22.641 40.688 20.312 1 93.62 956 ALA B O 1
ATOM 15565 N N . SER B 1 957 ? -23.125 39.594 18.375 1 96.44 957 SER B N 1
ATOM 15566 C CA . SER B 1 957 ? -21.75 39.781 17.922 1 96.44 957 SER B CA 1
ATOM 15567 C C . SER B 1 957 ? -21.312 41.219 18.047 1 96.44 957 SER B C 1
ATOM 15569 O O . SER B 1 957 ? -21.953 42.125 17.484 1 96.44 957 SER B O 1
ATOM 15571 N N . SER B 1 958 ? -20.328 41.5 18.828 1 96.94 958 SER B N 1
ATOM 15572 C CA . SER B 1 958 ? -19.812 42.812 19.094 1 96.94 958 SER B CA 1
ATOM 15573 C C . SER B 1 958 ? -18.344 42.781 19.547 1 96.94 958 SER B C 1
ATOM 15575 O O . SER B 1 958 ? -17.766 41.688 19.672 1 96.94 958 SER B O 1
ATOM 15577 N N . ASP B 1 959 ? -17.766 43.906 19.734 1 96.81 959 ASP B N 1
ATOM 15578 C CA . ASP B 1 959 ? -16.359 43.969 20.125 1 96.81 959 ASP B CA 1
ATOM 15579 C C . ASP B 1 959 ? -16.172 43.438 21.547 1 96.81 959 ASP B C 1
ATOM 15581 O O . ASP B 1 959 ? -15.047 43.312 22.031 1 96.81 959 ASP B O 1
ATOM 15585 N N . LEU B 1 960 ? -17.328 43.062 22.297 1 95.38 960 LEU B N 1
ATOM 15586 C CA . LEU B 1 960 ? -17.219 42.406 23.594 1 95.38 960 LEU B CA 1
ATOM 15587 C C . LEU B 1 960 ? -16.562 41.031 23.469 1 95.38 960 LEU B C 1
ATOM 15589 O O . LEU B 1 960 ? -15.938 40.562 24.422 1 95.38 960 LEU B O 1
ATOM 15593 N N . TYR B 1 961 ? -16.734 40.469 22.281 1 95.81 961 TYR B N 1
ATOM 15594 C CA . TYR B 1 961 ? -16.203 39.125 22.062 1 95.81 961 TYR B CA 1
ATOM 15595 C C . TYR B 1 961 ? -14.734 39.188 21.641 1 95.81 961 TYR B C 1
ATOM 15597 O O . TYR B 1 961 ? -14.039 38.188 21.656 1 95.81 961 TYR B O 1
ATOM 15605 N N . VAL B 1 962 ? -14.234 40.312 21.219 1 97.5 962 VAL B N 1
ATOM 15606 C CA . VAL B 1 962 ? -12.93 40.438 20.578 1 97.5 962 VAL B CA 1
ATOM 15607 C C . VAL B 1 962 ? -11.852 40.688 21.625 1 97.5 962 VAL B C 1
ATOM 15609 O O . VAL B 1 962 ? -11.984 41.594 22.453 1 97.5 962 VAL B O 1
ATOM 15612 N N . LYS B 1 963 ? -10.859 39.875 21.625 1 96.81 963 LYS B N 1
ATOM 15613 C CA . LYS B 1 963 ? -9.703 40 22.516 1 96.81 963 LYS B CA 1
ATOM 15614 C C . LYS B 1 963 ? -8.406 40.062 21.719 1 96.81 963 LYS B C 1
ATOM 15616 O O . LYS B 1 963 ? -8.359 39.656 20.562 1 96.81 963 LYS B O 1
ATOM 15621 N N . ASP B 1 964 ? -7.418 40.625 22.359 1 97.25 964 ASP B N 1
ATOM 15622 C CA . ASP B 1 964 ? -6.105 40.656 21.719 1 97.25 964 ASP B CA 1
ATOM 15623 C C . ASP B 1 964 ? -5.477 39.281 21.672 1 97.25 964 ASP B C 1
ATOM 15625 O O . ASP B 1 964 ? -5.32 38.594 22.703 1 97.25 964 ASP B O 1
ATOM 15629 N N . GLY B 1 965 ? -5.129 38.875 20.484 1 96.88 965 GLY B N 1
ATOM 15630 C CA . GLY B 1 965 ? -4.562 37.531 20.297 1 96.88 965 GLY B CA 1
ATOM 15631 C C . GLY B 1 965 ? -3.051 37.562 20.156 1 96.88 965 GLY B C 1
ATOM 15632 O O . GLY B 1 965 ? -2.438 36.5 19.906 1 96.88 965 GLY B O 1
ATOM 15633 N N . SER B 1 966 ? -2.336 38.625 20.359 1 97.56 966 SER B N 1
ATOM 15634 C CA . SER B 1 966 ? -0.883 38.719 20.25 1 97.56 966 SER B CA 1
ATOM 15635 C C . SER B 1 966 ? -0.195 37.906 21.328 1 97.56 966 SER B C 1
ATOM 15637 O O . SER B 1 966 ? -0.69 37.781 22.453 1 97.56 966 SER B O 1
ATOM 15639 N N . TYR B 1 967 ? 0.952 37.312 20.969 1 96.62 967 TYR B N 1
ATOM 15640 C CA . TYR B 1 967 ? 1.683 36.531 21.969 1 96.62 967 TYR B CA 1
ATOM 15641 C C . TYR B 1 967 ? 3.148 36.406 21.578 1 96.62 967 TYR B C 1
ATOM 15643 O O . TYR B 1 967 ? 3.529 36.719 20.438 1 96.62 967 TYR B O 1
ATOM 15651 N N . LEU B 1 968 ? 3.988 36.062 22.484 1 97.06 968 LEU B N 1
ATOM 15652 C CA . LEU B 1 968 ? 5.367 35.625 22.344 1 97.06 968 LEU B CA 1
ATOM 15653 C C . LEU B 1 968 ? 5.598 34.344 23.125 1 97.06 968 LEU B C 1
ATOM 15655 O O . LEU B 1 968 ? 5.289 34.25 24.312 1 97.06 968 LEU B O 1
ATOM 15659 N N . ARG B 1 969 ? 6.098 33.344 22.453 1 95.5 969 ARG B N 1
ATOM 15660 C CA . ARG B 1 969 ? 6.25 32.031 23.078 1 95.5 969 ARG B CA 1
ATOM 15661 C C . ARG B 1 969 ? 7.688 31.531 22.953 1 95.5 969 ARG B C 1
ATOM 15663 O O . ARG B 1 969 ? 8.305 31.672 21.891 1 95.5 969 ARG B O 1
ATOM 15670 N N . LEU B 1 970 ? 8.219 31.062 24.047 1 95.44 970 LEU B N 1
ATOM 15671 C CA . LEU B 1 970 ? 9.445 30.266 23.969 1 95.44 970 LEU B CA 1
ATOM 15672 C C . LEU B 1 970 ? 9.148 28.859 23.469 1 95.44 970 LEU B C 1
ATOM 15674 O O . LEU B 1 970 ? 8.891 27.953 24.266 1 95.44 970 LEU B O 1
ATOM 15678 N N . LYS B 1 971 ? 9.227 28.734 22.219 1 91.31 971 LYS B N 1
ATOM 15679 C CA . LYS B 1 971 ? 8.789 27.5 21.562 1 91.31 971 LYS B CA 1
ATOM 15680 C C . LYS B 1 971 ? 9.703 26.328 21.906 1 91.31 971 LYS B C 1
ATOM 15682 O O . LYS B 1 971 ? 9.266 25.188 21.922 1 91.31 971 LYS B O 1
ATOM 15687 N N . THR B 1 972 ? 10.992 26.625 21.922 1 90.88 972 THR B N 1
ATOM 15688 C CA . THR B 1 972 ? 11.93 25.547 22.25 1 90.88 972 THR B CA 1
ATOM 15689 C C . THR B 1 972 ? 13.109 26.078 23.031 1 90.88 972 THR B C 1
ATOM 15691 O O . THR B 1 972 ? 13.625 27.172 22.75 1 90.88 972 THR B O 1
ATOM 15694 N N . MET B 1 973 ? 13.484 25.406 24.016 1 93.88 973 MET B N 1
ATOM 15695 C CA . MET B 1 973 ? 14.742 25.594 24.734 1 93.88 973 MET B CA 1
ATOM 15696 C C . MET B 1 973 ? 15.445 24.266 24.938 1 93.88 973 MET B C 1
ATOM 15698 O O . MET B 1 973 ? 14.852 23.312 25.438 1 93.88 973 MET B O 1
ATOM 15702 N N . GLN B 1 974 ? 16.656 24.234 24.562 1 93.75 974 GLN B N 1
ATOM 15703 C CA . GLN B 1 974 ? 17.406 23 24.688 1 93.75 974 GLN B CA 1
ATOM 15704 C C . GLN B 1 974 ? 18.812 23.25 25.25 1 93.75 974 GLN B C 1
ATOM 15706 O O . GLN B 1 974 ? 19.5 24.172 24.828 1 93.75 974 GLN B O 1
ATOM 15711 N N . ILE B 1 975 ? 19.188 22.469 26.203 1 96.06 975 ILE B N 1
ATOM 15712 C CA . ILE B 1 975 ? 20.547 22.484 26.766 1 96.06 975 ILE B CA 1
ATOM 15713 C C . ILE B 1 975 ? 21.172 21.109 26.578 1 96.06 975 ILE B C 1
ATOM 15715 O O . ILE B 1 975 ? 20.578 20.078 26.922 1 96.06 975 ILE B O 1
ATOM 15719 N N . GLY B 1 976 ? 22.344 21.156 26 1 95.38 976 GLY B N 1
ATOM 15720 C CA . GLY B 1 976 ? 23 19.875 25.719 1 95.38 976 GLY B CA 1
ATOM 15721 C C . GLY B 1 976 ? 24.438 19.828 26.203 1 95.38 976 GLY B C 1
ATOM 15722 O O . GLY B 1 976 ? 25.062 20.875 26.453 1 95.38 976 GLY B O 1
ATOM 15723 N N . TYR B 1 977 ? 24.891 18.641 26.406 1 96.38 977 TYR B N 1
ATOM 15724 C CA . TYR B 1 977 ? 26.281 18.344 26.766 1 96.38 977 TYR B CA 1
ATOM 15725 C C . TYR B 1 977 ? 26.828 17.219 25.922 1 96.38 977 TYR B C 1
ATOM 15727 O O . TYR B 1 977 ? 26.219 16.141 25.844 1 96.38 977 TYR B O 1
ATOM 15735 N N . THR B 1 978 ? 27.938 17.5 25.344 1 94.69 978 THR B N 1
ATOM 15736 C CA . THR B 1 978 ? 28.609 16.469 24.547 1 94.69 978 THR B CA 1
ATOM 15737 C C . THR B 1 978 ? 29.797 15.891 25.297 1 94.69 978 THR B C 1
ATOM 15739 O O . THR B 1 978 ? 30.719 16.625 25.672 1 94.69 978 THR B O 1
ATOM 15742 N N . LEU B 1 979 ? 29.812 14.664 25.422 1 94.25 979 LEU B N 1
ATOM 15743 C CA . LEU B 1 979 ? 30.938 14 26.062 1 94.25 979 LEU B CA 1
ATOM 15744 C C . LEU B 1 979 ? 32.219 14.172 25.25 1 94.25 979 LEU B C 1
ATOM 15746 O O . LEU B 1 979 ? 32.188 14.07 24.016 1 94.25 979 LEU B O 1
ATOM 15750 N N . PRO B 1 980 ? 33.344 14.469 25.922 1 92.06 980 PRO B N 1
ATOM 15751 C CA . PRO B 1 980 ? 34.594 14.578 25.172 1 92.06 980 PRO B CA 1
ATOM 15752 C C . PRO B 1 980 ? 34.906 13.328 24.344 1 92.06 980 PRO B C 1
ATOM 15754 O O . PRO B 1 980 ? 34.656 12.203 24.797 1 92.06 980 PRO B O 1
ATOM 15757 N N . THR B 1 981 ? 35.344 13.555 23.188 1 86.5 981 THR B N 1
ATOM 15758 C CA . THR B 1 981 ? 35.594 12.484 22.234 1 86.5 981 THR B CA 1
ATOM 15759 C C . THR B 1 981 ? 36.531 11.422 22.812 1 86.5 981 THR B C 1
ATOM 15761 O O . THR B 1 981 ? 36.375 10.234 22.516 1 86.5 981 THR B O 1
ATOM 15764 N N . GLU B 1 982 ? 37.5 11.828 23.688 1 86 982 GLU B N 1
ATOM 15765 C CA . GLU B 1 982 ? 38.438 10.906 24.297 1 86 982 GLU B CA 1
ATOM 15766 C C . GLU B 1 982 ? 37.719 9.859 25.141 1 86 982 GLU B C 1
ATOM 15768 O O . GLU B 1 982 ? 38.156 8.711 25.219 1 86 982 GLU B O 1
ATOM 15773 N N . ILE B 1 983 ? 36.688 10.242 25.672 1 88.31 983 ILE B N 1
ATOM 15774 C CA . ILE B 1 983 ? 35.938 9.344 26.531 1 88.31 983 ILE B CA 1
ATOM 15775 C C . ILE B 1 983 ? 35 8.469 25.688 1 88.31 983 ILE B C 1
ATOM 15777 O O . ILE B 1 983 ? 34.969 7.25 25.875 1 88.31 983 ILE B O 1
ATOM 15781 N N . SER B 1 984 ? 34.344 9.109 24.781 1 87.31 984 SER B N 1
ATOM 15782 C CA . SER B 1 984 ? 33.344 8.367 24 1 87.31 984 SER B CA 1
ATOM 15783 C C . SER B 1 984 ? 34.031 7.355 23.078 1 87.31 984 SER B C 1
ATOM 15785 O O . SER B 1 984 ? 33.5 6.273 22.844 1 87.31 984 SER B O 1
ATOM 15787 N N . ARG B 1 985 ? 35.125 7.652 22.594 1 83.19 985 ARG B N 1
ATOM 15788 C CA . ARG B 1 985 ? 35.812 6.766 21.656 1 83.19 985 ARG B CA 1
ATOM 15789 C C . ARG B 1 985 ? 36.281 5.492 22.344 1 83.19 985 ARG B C 1
ATOM 15791 O O . ARG B 1 985 ? 36.5 4.473 21.688 1 83.19 985 ARG B O 1
ATOM 15798 N N . ARG B 1 986 ? 36.375 5.621 23.672 1 81.19 986 ARG B N 1
ATOM 15799 C CA . ARG B 1 986 ? 36.75 4.434 24.422 1 81.19 986 ARG B CA 1
ATOM 15800 C C . ARG B 1 986 ? 35.719 3.322 24.25 1 81.19 986 ARG B C 1
ATOM 15802 O O . ARG B 1 986 ? 36.062 2.139 24.359 1 81.19 986 ARG B O 1
ATOM 15809 N N . VAL B 1 987 ? 34.594 3.734 23.984 1 80.81 987 VAL B N 1
ATOM 15810 C CA . VAL B 1 987 ? 33.562 2.732 23.812 1 80.81 987 VAL B CA 1
ATOM 15811 C C . VAL B 1 987 ? 33.062 2.746 22.359 1 80.81 987 VAL B C 1
ATOM 15813 O O . VAL B 1 987 ? 31.906 2.432 22.078 1 80.81 987 VAL B O 1
ATOM 15816 N N . SER B 1 988 ? 33.844 3.252 21.391 1 80.81 988 SER B N 1
ATOM 15817 C CA . SER B 1 988 ? 33.625 3.229 19.953 1 80.81 988 SER B CA 1
ATOM 15818 C C . SER B 1 988 ? 32.438 4.125 19.562 1 80.81 988 SER B C 1
ATOM 15820 O O . SER B 1 988 ? 31.688 3.797 18.656 1 80.81 988 SER B O 1
ATOM 15822 N N . ILE B 1 989 ? 32.312 5.156 20.391 1 88.12 989 ILE B N 1
ATOM 15823 C CA . ILE B 1 989 ? 31.312 6.188 20.062 1 88.12 989 ILE B CA 1
ATOM 15824 C C . ILE B 1 989 ? 32.031 7.465 19.641 1 88.12 989 ILE B C 1
ATOM 15826 O O . ILE B 1 989 ? 32.906 7.969 20.344 1 88.12 989 ILE B O 1
ATOM 15830 N N . ASP B 1 990 ? 31.656 7.855 18.453 1 86.19 990 ASP B N 1
ATOM 15831 C CA . ASP B 1 990 ? 32.312 9.047 17.922 1 86.19 990 ASP B CA 1
ATOM 15832 C C . ASP B 1 990 ? 31.812 10.305 18.609 1 86.19 990 ASP B C 1
ATOM 15834 O O . ASP B 1 990 ? 32.594 11.211 18.906 1 86.19 990 ASP B O 1
ATOM 15838 N N . ARG B 1 991 ? 30.547 10.383 18.75 1 91.19 991 ARG B N 1
ATOM 15839 C CA . ARG B 1 991 ? 29.938 11.539 19.406 1 91.19 991 ARG B CA 1
ATOM 15840 C C . ARG B 1 991 ? 28.766 11.117 20.281 1 91.19 991 ARG B C 1
ATOM 15842 O O . ARG B 1 991 ? 27.875 10.383 19.828 1 91.19 991 ARG B O 1
ATOM 15849 N N . PHE B 1 992 ? 28.781 11.5 21.516 1 94.44 992 PHE B N 1
ATOM 15850 C CA . PHE B 1 992 ? 27.703 11.227 22.453 1 94.44 992 PHE B CA 1
ATOM 15851 C C . PHE B 1 992 ? 27.203 12.523 23.094 1 94.44 992 PHE B C 1
ATOM 15853 O O . PHE B 1 992 ? 27.891 13.109 23.938 1 94.44 992 PHE B O 1
ATOM 15860 N N . ARG B 1 993 ? 26.031 12.953 22.734 1 94.62 993 ARG B N 1
ATOM 15861 C CA . ARG B 1 993 ? 25.422 14.18 23.25 1 94.62 993 ARG B CA 1
ATOM 15862 C C . ARG B 1 993 ? 24.141 13.883 24 1 94.62 993 ARG B C 1
ATOM 15864 O O . ARG B 1 993 ? 23.266 13.172 23.484 1 94.62 993 ARG B O 1
ATOM 15871 N N . ILE B 1 994 ? 24.016 14.352 25.219 1 95.69 994 ILE B N 1
ATOM 15872 C CA . ILE B 1 994 ? 22.781 14.281 25.984 1 95.69 994 ILE B CA 1
ATOM 15873 C C . ILE B 1 994 ? 22.188 15.68 26.141 1 95.69 994 ILE B C 1
ATOM 15875 O O . ILE B 1 994 ? 22.922 16.672 26.172 1 95.69 994 ILE B O 1
ATOM 15879 N N . TYR B 1 995 ? 20.844 15.727 26.125 1 95 995 TYR B N 1
ATOM 15880 C CA . TYR B 1 995 ? 20.25 17.062 26.234 1 95 995 TYR B CA 1
ATOM 15881 C C . TYR B 1 995 ? 18.922 17 26.953 1 95 995 TYR B C 1
ATOM 15883 O O . TYR B 1 995 ? 18.328 15.922 27.094 1 95 995 TYR B O 1
ATOM 15891 N N . VAL B 1 996 ? 18.484 18.094 27.469 1 96.31 996 VAL B N 1
ATOM 15892 C CA . VAL B 1 996 ? 17.141 18.359 27.984 1 96.31 996 VAL B CA 1
ATOM 15893 C C . VAL B 1 996 ? 16.5 19.484 27.172 1 96.31 996 VAL B C 1
ATOM 15895 O O . VAL B 1 996 ? 17.141 20.469 26.844 1 96.31 996 VAL B O 1
ATOM 15898 N N . SER B 1 997 ? 15.289 19.203 26.781 1 93.56 997 SER B N 1
ATOM 15899 C CA . SER B 1 997 ? 14.586 20.188 25.938 1 93.56 997 SER B CA 1
ATOM 15900 C C . SER B 1 997 ? 13.219 20.531 26.531 1 93.56 997 SER B C 1
ATOM 15902 O O . SER B 1 997 ? 12.57 19.688 27.141 1 93.56 997 SER B O 1
ATOM 15904 N N . GLY B 1 998 ? 12.805 21.766 26.406 1 93.56 998 GLY B N 1
ATOM 15905 C CA . GLY B 1 998 ? 11.484 22.266 26.75 1 93.56 998 GLY B CA 1
ATOM 15906 C C . GLY B 1 998 ? 10.773 22.938 25.594 1 93.56 998 GLY B C 1
ATOM 15907 O O . GLY B 1 998 ? 11.367 23.75 24.891 1 93.56 998 GLY B O 1
ATOM 15908 N N . ASP B 1 999 ? 9.547 22.469 25.344 1 92.56 999 ASP B N 1
ATOM 15909 C CA . ASP B 1 999 ? 8.727 23.078 24.297 1 92.56 999 ASP B CA 1
ATOM 15910 C C . ASP B 1 999 ? 7.551 23.844 24.906 1 92.56 999 ASP B C 1
ATOM 15912 O O . ASP B 1 999 ? 6.883 23.344 25.812 1 92.56 999 ASP B O 1
ATOM 15916 N N . ASN B 1 1000 ? 7.305 25 24.359 1 93.38 1000 ASN B N 1
ATOM 15917 C CA . ASN B 1 1000 ? 6.238 25.875 24.828 1 93.38 1000 ASN B CA 1
ATOM 15918 C C . ASN B 1 1000 ? 6.348 26.141 26.328 1 93.38 1000 ASN B C 1
ATOM 15920 O O . ASN B 1 1000 ? 5.367 26 27.062 1 93.38 1000 ASN B O 1
ATOM 15924 N N . LEU B 1 1001 ? 7.516 26.469 26.781 1 94.88 1001 LEU B N 1
ATOM 15925 C CA . LEU B 1 1001 ? 7.809 26.578 28.203 1 94.88 1001 LEU B CA 1
ATOM 15926 C C . LEU B 1 1001 ? 7.16 27.828 28.797 1 94.88 1001 LEU B C 1
ATOM 15928 O O . LEU B 1 1001 ? 6.672 27.812 29.922 1 94.88 1001 LEU B O 1
ATOM 15932 N N . LEU B 1 1002 ? 7.328 28.906 28 1 95.69 1002 LEU B N 1
ATOM 15933 C CA . LEU B 1 1002 ? 6.793 30.188 28.438 1 95.69 1002 LEU B CA 1
ATOM 15934 C C . LEU B 1 1002 ? 5.984 30.844 27.312 1 95.69 1002 LEU B C 1
ATOM 15936 O O . LEU B 1 1002 ? 6.402 30.844 26.156 1 95.69 1002 LEU B O 1
ATOM 15940 N N . THR B 1 1003 ? 4.852 31.281 27.641 1 96.25 1003 THR B N 1
ATOM 15941 C CA . THR B 1 1003 ? 4.016 32.031 26.703 1 96.25 1003 THR B CA 1
ATOM 15942 C C . THR B 1 1003 ? 3.576 33.344 27.297 1 96.25 1003 THR B C 1
ATOM 15944 O O . THR B 1 1003 ? 2.916 33.406 28.344 1 96.25 1003 THR B O 1
ATOM 15947 N N . PHE B 1 1004 ? 3.977 34.406 26.672 1 97.44 1004 PHE B N 1
ATOM 15948 C CA . PHE B 1 1004 ? 3.541 35.75 27.047 1 97.44 1004 PHE B CA 1
ATOM 15949 C C . PHE B 1 1004 ? 2.373 36.219 26.188 1 97.44 1004 PHE B C 1
ATOM 15951 O O . PHE B 1 1004 ? 2.531 36.406 24.984 1 97.44 1004 PHE B O 1
ATOM 15958 N N . THR B 1 1005 ? 1.221 36.344 26.734 1 97.5 1005 THR B N 1
ATOM 15959 C CA . THR B 1 1005 ? 0.029 36.75 26 1 97.5 1005 THR B CA 1
ATOM 15960 C C . THR B 1 1005 ? -0.973 37.438 26.922 1 97.5 1005 THR B C 1
ATOM 15962 O O . THR B 1 1005 ? -0.977 37.188 28.125 1 97.5 1005 THR B O 1
ATOM 15965 N N . GLY B 1 1006 ? -1.729 38.312 26.391 1 95.25 1006 GLY B N 1
ATOM 15966 C CA . GLY B 1 1006 ? -2.822 38.938 27.125 1 95.25 1006 GLY B CA 1
ATOM 15967 C C . GLY B 1 1006 ? -4.137 38.188 26.969 1 95.25 1006 GLY B C 1
ATOM 15968 O O . GLY B 1 1006 ? -5.133 38.562 27.594 1 95.25 1006 GLY B O 1
ATOM 15969 N N . TYR B 1 1007 ? -4.191 37.219 26.172 1 96.69 1007 TYR B N 1
ATOM 15970 C CA . TYR B 1 1007 ? -5.418 36.438 25.938 1 96.69 1007 TYR B CA 1
ATOM 15971 C C . TYR B 1 1007 ? -5.695 35.5 27.109 1 96.69 1007 TYR B C 1
ATOM 15973 O O . TYR B 1 1007 ? -4.797 34.812 27.578 1 96.69 1007 TYR B O 1
ATOM 15981 N N . ASP B 1 1008 ? -6.852 35.406 27.594 1 94.94 1008 ASP B N 1
ATOM 15982 C CA . ASP B 1 1008 ? -7.164 34.688 28.812 1 94.94 1008 ASP B CA 1
ATOM 15983 C C . ASP B 1 1008 ? -7.793 33.312 28.5 1 94.94 1008 ASP B C 1
ATOM 15985 O O . ASP B 1 1008 ? -8.352 32.656 29.391 1 94.94 1008 ASP B O 1
ATOM 15989 N N . GLY B 1 1009 ? -7.805 32.875 27.25 1 94.19 1009 GLY B N 1
ATOM 15990 C CA . GLY B 1 1009 ? -8.25 31.531 26.906 1 94.19 1009 GLY B CA 1
ATOM 15991 C C . GLY B 1 1009 ? -7.145 30.484 27 1 94.19 1009 GLY B C 1
ATOM 15992 O O . GLY B 1 1009 ? -6.098 30.734 27.594 1 94.19 1009 GLY B O 1
ATOM 15993 N N . PHE B 1 1010 ? -7.461 29.266 26.438 1 93.56 1010 PHE B N 1
ATOM 15994 C CA . PHE B 1 1010 ? -6.508 28.156 26.5 1 93.56 1010 PHE B CA 1
ATOM 15995 C C . PHE B 1 1010 ? -5.273 28.469 25.656 1 93.56 1010 PHE B C 1
ATOM 15997 O O . PHE B 1 1010 ? -4.16 28.094 26.016 1 93.56 1010 PHE B O 1
ATOM 16004 N N . GLU B 1 1011 ? -5.504 29.016 24.484 1 93.56 1011 GLU B N 1
ATOM 16005 C CA . GLU B 1 1011 ? -4.48 29.094 23.453 1 93.56 1011 GLU B CA 1
ATOM 16006 C C . GLU B 1 1011 ? -4.664 30.328 22.578 1 93.56 1011 GLU B C 1
ATOM 16008 O O . GLU B 1 1011 ? -5.746 30.562 22.031 1 93.56 1011 GLU B O 1
ATOM 16013 N N . PRO B 1 1012 ? -3.627 31.109 22.469 1 94.25 1012 PRO B N 1
ATOM 16014 C CA . PRO B 1 1012 ? -3.76 32.281 21.594 1 94.25 1012 PRO B CA 1
ATOM 16015 C C . PRO B 1 1012 ? -3.582 31.922 20.125 1 94.25 1012 PRO B C 1
ATOM 16017 O O . PRO B 1 1012 ? -4.023 32.688 19.25 1 94.25 1012 PRO B O 1
ATOM 16020 N N . GLU B 1 1013 ? -2.916 30.891 19.797 1 91.19 1013 GLU B N 1
ATOM 16021 C CA . GLU B 1 1013 ? -2.734 30.438 18.422 1 91.19 1013 GLU B CA 1
ATOM 16022 C C . GLU B 1 1013 ? -3.91 29.578 17.953 1 91.19 1013 GLU B C 1
ATOM 16024 O O . GLU B 1 1013 ? -3.986 28.391 18.281 1 91.19 1013 GLU B O 1
ATOM 16029 N N . ILE B 1 1014 ? -4.762 30.125 17.062 1 89.06 1014 ILE B N 1
ATOM 16030 C CA . ILE B 1 1014 ? -5.98 29.406 16.703 1 89.06 1014 ILE B CA 1
ATOM 16031 C C . ILE B 1 1014 ? -6.152 29.406 15.195 1 89.06 1014 ILE B C 1
ATOM 16033 O O . ILE B 1 1014 ? -6.328 30.469 14.586 1 89.06 1014 ILE B O 1
ATOM 16037 N N . ALA B 1 1015 ? -6.066 28.25 14.602 1 79.62 1015 ALA B N 1
ATOM 16038 C CA . ALA B 1 1015 ? -6.309 28.125 13.164 1 79.62 1015 ALA B CA 1
ATOM 16039 C C . ALA B 1 1015 ? -7.148 26.891 12.859 1 79.62 1015 ALA B C 1
ATOM 16041 O O . ALA B 1 1015 ? -6.957 26.25 11.82 1 79.62 1015 ALA B O 1
ATOM 16042 N N . SER B 1 1016 ? -7.957 26.562 13.742 1 76.94 1016 SER B N 1
ATOM 16043 C CA . SER B 1 1016 ? -8.797 25.391 13.539 1 76.94 1016 SER B CA 1
ATOM 16044 C C . SER B 1 1016 ? -9.828 25.625 12.445 1 76.94 1016 SER B C 1
ATOM 16046 O O . SER B 1 1016 ? -10.391 26.719 12.336 1 76.94 1016 SER B O 1
ATOM 16048 N N . GLY B 1 1017 ? -9.977 24.594 11.68 1 69.88 1017 GLY B N 1
ATOM 16049 C CA . GLY B 1 1017 ? -10.961 24.656 10.617 1 69.88 1017 GLY B CA 1
ATOM 16050 C C . GLY B 1 1017 ? -10.398 25.203 9.312 1 69.88 1017 GLY B C 1
ATOM 16051 O O . GLY B 1 1017 ? -9.281 24.859 8.93 1 69.88 1017 GLY B O 1
ATOM 16052 N N . GLY B 1 1018 ? -11.32 25.906 8.641 1 73.81 1018 GLY B N 1
ATOM 16053 C CA . GLY B 1 1018 ? -10.93 26.484 7.371 1 73.81 1018 GLY B CA 1
ATOM 16054 C C . GLY B 1 1018 ? -10.305 27.859 7.508 1 73.81 1018 GLY B C 1
ATOM 16055 O O . GLY B 1 1018 ? -10.062 28.328 8.617 1 73.81 1018 GLY B O 1
ATOM 16056 N N . PHE B 1 1019 ? -9.969 28.5 6.5 1 75.25 1019 PHE B N 1
ATOM 16057 C CA . PHE B 1 1019 ? -9.312 29.812 6.492 1 75.25 1019 PHE B CA 1
ATOM 16058 C C . PHE B 1 1019 ? -10.273 30.906 6.949 1 75.25 1019 PHE B C 1
ATOM 16060 O O . PHE B 1 1019 ? -9.836 31.984 7.371 1 75.25 1019 PHE B O 1
ATOM 16067 N N . THR B 1 1020 ? -11.508 30.484 7.055 1 83.62 1020 THR B N 1
ATOM 16068 C CA . THR B 1 1020 ? -12.484 31.5 7.422 1 83.62 1020 THR B CA 1
ATOM 16069 C C . THR B 1 1020 ? -12.672 31.547 8.938 1 83.62 1020 THR B C 1
ATOM 16071 O O . THR B 1 1020 ? -13.367 32.406 9.453 1 83.62 1020 THR B O 1
ATOM 16074 N N . THR B 1 1021 ? -12.008 30.688 9.609 1 88.44 1021 THR B N 1
ATOM 16075 C CA . THR B 1 1021 ? -12.258 30.625 11.047 1 88.44 1021 THR B CA 1
ATOM 16076 C C . THR B 1 1021 ? -10.977 30.906 11.828 1 88.44 1021 THR B C 1
ATOM 16078 O O . THR B 1 1021 ? -10.867 30.547 13 1 88.44 1021 THR B O 1
ATOM 16081 N N . ILE B 1 1022 ? -10.086 31.484 11.211 1 89.81 1022 ILE B N 1
ATOM 16082 C CA . ILE B 1 1022 ? -8.859 31.828 11.914 1 89.81 1022 ILE B CA 1
ATOM 16083 C C . ILE B 1 1022 ? -9.172 32.781 13.062 1 89.81 1022 ILE B C 1
ATOM 16085 O O . ILE B 1 1022 ? -9.883 33.781 12.875 1 89.81 1022 ILE B O 1
ATOM 16089 N N . GLY B 1 1023 ? -8.734 32.438 14.25 1 93.44 1023 GLY B N 1
ATOM 16090 C CA . GLY B 1 1023 ? -8.883 33.281 15.414 1 93.44 1023 GLY B CA 1
ATOM 16091 C C . GLY B 1 1023 ? -10.18 33.062 16.172 1 93.44 1023 GLY B C 1
ATOM 16092 O O . GLY B 1 1023 ? -10.484 33.781 17.125 1 93.44 1023 GLY B O 1
ATOM 16093 N N . ILE B 1 1024 ? -10.969 32.125 15.789 1 94.88 1024 ILE B N 1
ATOM 16094 C CA . ILE B 1 1024 ? -12.211 31.859 16.5 1 94.88 1024 ILE B CA 1
ATOM 16095 C C . ILE B 1 1024 ? -11.984 30.781 17.562 1 94.88 1024 ILE B C 1
ATOM 16097 O O . ILE B 1 1024 ? -11.617 29.656 17.234 1 94.88 1024 ILE B O 1
ATOM 16101 N N . ASP B 1 1025 ? -12.234 31.094 18.75 1 94.94 1025 ASP B N 1
ATOM 16102 C CA . ASP B 1 1025 ? -12.055 30.156 19.859 1 94.94 1025 ASP B CA 1
ATOM 16103 C C . ASP B 1 1025 ? -13.391 29.609 20.344 1 94.94 1025 ASP B C 1
ATOM 16105 O O . ASP B 1 1025 ? -14.227 30.344 20.875 1 94.94 1025 ASP B O 1
ATOM 16109 N N . ARG B 1 1026 ? -13.609 28.375 20.203 1 92.44 1026 ARG B N 1
ATOM 16110 C CA . ARG B 1 1026 ? -14.812 27.688 20.656 1 92.44 1026 ARG B CA 1
ATOM 16111 C C . ARG B 1 1026 ? -14.477 26.625 21.688 1 92.44 1026 ARG B C 1
ATOM 16113 O O . ARG B 1 1026 ? -15.188 25.625 21.828 1 92.44 1026 ARG B O 1
ATOM 16120 N N . GLY B 1 1027 ? -13.398 26.797 22.375 1 92.62 1027 GLY B N 1
ATOM 16121 C CA . GLY B 1 1027 ? -12.828 25.812 23.266 1 92.62 1027 GLY B CA 1
ATOM 16122 C C . GLY B 1 1027 ? -11.734 24.984 22.625 1 92.62 1027 GLY B C 1
ATOM 16123 O O . GLY B 1 1027 ? -11.82 23.75 22.594 1 92.62 1027 GLY B O 1
ATOM 16124 N N . ILE B 1 1028 ? -10.75 25.609 22.188 1 94.06 1028 ILE B N 1
ATOM 16125 C CA . ILE B 1 1028 ? -9.719 25.016 21.344 1 94.06 1028 ILE B CA 1
ATOM 16126 C C . ILE B 1 1028 ? -8.844 24.078 22.188 1 94.06 1028 ILE B C 1
ATOM 16128 O O . ILE B 1 1028 ? -8.594 24.344 23.359 1 94.06 1028 ILE B O 1
ATOM 16132 N N . TYR B 1 1029 ? -8.492 22.906 21.609 1 95.81 1029 TYR B N 1
ATOM 16133 C CA . TYR B 1 1029 ? -7.496 22 22.188 1 95.81 1029 TYR B CA 1
ATOM 16134 C C . TYR B 1 1029 ? -6.133 22.672 22.25 1 95.81 1029 TYR B C 1
ATOM 16136 O O . TYR B 1 1029 ? -5.527 22.984 21.219 1 95.81 1029 TYR B O 1
ATOM 16144 N N . PRO B 1 1030 ? -5.656 23 23.438 1 95.62 1030 PRO B N 1
ATOM 16145 C CA . PRO B 1 1030 ? -4.422 23.781 23.547 1 95.62 1030 PRO B CA 1
ATOM 16146 C C . PRO B 1 1030 ? -3.174 22.969 23.234 1 95.62 1030 PRO B C 1
ATOM 16148 O O . PRO B 1 1030 ? -3.191 21.734 23.359 1 95.62 1030 PRO B O 1
ATOM 16151 N N . GLN B 1 1031 ? -2.127 23.656 22.859 1 93.5 1031 GLN B N 1
ATOM 16152 C CA . GLN B 1 1031 ? -0.828 23.016 22.719 1 93.5 1031 GLN B CA 1
ATOM 16153 C C . GLN B 1 1031 ? -0.252 22.625 24.078 1 93.5 1031 GLN B C 1
ATOM 16155 O O . GLN B 1 1031 ? -0.528 23.281 25.078 1 93.5 1031 GLN B O 1
ATOM 16160 N N . ALA B 1 1032 ? 0.592 21.672 24.094 1 95.56 1032 ALA B N 1
ATOM 16161 C CA . ALA B 1 1032 ? 1.127 21.141 25.344 1 95.56 1032 ALA B CA 1
ATOM 16162 C C . ALA B 1 1032 ? 2.484 21.75 25.672 1 95.56 1032 ALA B C 1
ATOM 16164 O O . ALA B 1 1032 ? 3.242 22.109 24.766 1 95.56 1032 ALA B O 1
ATOM 16165 N N . ARG B 1 1033 ? 2.703 22 26.906 1 96.75 1033 ARG B N 1
ATOM 16166 C CA . ARG B 1 1033 ? 4.062 22.203 27.391 1 96.75 1033 ARG B CA 1
ATOM 16167 C C . ARG B 1 1033 ? 4.777 20.875 27.594 1 96.75 1033 ARG B C 1
ATOM 16169 O O . ARG B 1 1033 ? 4.285 20 28.312 1 96.75 1033 ARG B O 1
ATOM 16176 N N . THR B 1 1034 ? 5.895 20.703 26.984 1 95.75 1034 THR B N 1
ATOM 16177 C CA . THR B 1 1034 ? 6.566 19.422 26.984 1 95.75 1034 THR B CA 1
ATOM 16178 C C . THR B 1 1034 ? 7.988 19.547 27.531 1 95.75 1034 THR B C 1
ATOM 16180 O O . THR B 1 1034 ? 8.727 20.453 27.141 1 95.75 1034 THR B O 1
ATOM 16183 N N . ILE B 1 1035 ? 8.383 18.703 28.391 1 97.44 1035 ILE B N 1
ATOM 16184 C CA . ILE B 1 1035 ? 9.766 18.531 28.828 1 97.44 1035 ILE B CA 1
ATOM 16185 C C . ILE B 1 1035 ? 10.289 17.156 28.375 1 97.44 1035 ILE B C 1
ATOM 16187 O O . ILE B 1 1035 ? 9.672 16.141 28.688 1 97.44 1035 ILE B O 1
ATOM 16191 N N . SER B 1 1036 ? 11.367 17.234 27.719 1 95.88 1036 SER B N 1
ATOM 16192 C CA . SER B 1 1036 ? 11.875 15.984 27.172 1 95.88 1036 SER B CA 1
ATOM 16193 C C . SER B 1 1036 ? 13.352 15.797 27.5 1 95.88 1036 SER B C 1
ATOM 16195 O O . SER B 1 1036 ? 14.078 16.766 27.703 1 95.88 1036 SER B O 1
ATOM 16197 N N . VAL B 1 1037 ? 13.758 14.555 27.594 1 97.12 1037 VAL B N 1
ATOM 16198 C CA . VAL B 1 1037 ? 15.156 14.148 27.672 1 97.12 1037 VAL B CA 1
ATOM 16199 C C . VAL B 1 1037 ? 15.531 13.32 26.453 1 97.12 1037 VAL B C 1
ATOM 16201 O O . VAL B 1 1037 ? 14.711 12.562 25.922 1 97.12 1037 VAL B O 1
ATOM 16204 N N . GLY B 1 1038 ? 16.719 13.656 25.969 1 95.44 1038 GLY B N 1
ATOM 16205 C CA . GLY B 1 1038 ? 17.094 12.922 24.766 1 95.44 1038 GLY B CA 1
ATOM 16206 C C . GLY B 1 1038 ? 18.594 12.727 24.656 1 95.44 1038 GLY B C 1
ATOM 16207 O O . GLY B 1 1038 ? 19.359 13.195 25.5 1 95.44 1038 GLY B O 1
ATOM 16208 N N . ALA B 1 1039 ? 18.984 11.953 23.641 1 95.44 1039 ALA B N 1
ATOM 16209 C CA . ALA B 1 1039 ? 20.391 11.664 23.359 1 95.44 1039 ALA B CA 1
ATOM 16210 C C . ALA B 1 1039 ? 20.625 11.539 21.844 1 95.44 1039 ALA B C 1
ATOM 16212 O O . ALA B 1 1039 ? 19.75 11.07 21.109 1 95.44 1039 ALA B O 1
ATOM 16213 N N . ASN B 1 1040 ? 21.781 12.086 21.453 1 93.25 1040 ASN B N 1
ATOM 16214 C CA . ASN B 1 1040 ? 22.297 11.891 20.109 1 93.25 1040 ASN B CA 1
ATOM 16215 C C . ASN B 1 1040 ? 23.594 11.07 20.109 1 93.25 1040 ASN B C 1
ATOM 16217 O O . ASN B 1 1040 ? 24.609 11.516 20.641 1 93.25 1040 ASN B O 1
ATOM 16221 N N . ILE B 1 1041 ? 23.562 10 19.453 1 94.69 1041 ILE B N 1
ATOM 16222 C CA . ILE B 1 1041 ? 24.719 9.102 19.484 1 94.69 1041 ILE B CA 1
ATOM 16223 C C . ILE B 1 1041 ? 25.172 8.812 18.062 1 94.69 1041 ILE B C 1
ATOM 16225 O O . ILE B 1 1041 ? 24.375 8.43 17.203 1 94.69 1041 ILE B O 1
ATOM 16229 N N . THR B 1 1042 ? 26.406 9.039 17.797 1 91.25 1042 THR B N 1
ATOM 16230 C CA . THR B 1 1042 ? 27 8.742 16.5 1 91.25 1042 THR B CA 1
ATOM 16231 C C . THR B 1 1042 ? 28.109 7.707 16.641 1 91.25 1042 THR B C 1
ATOM 16233 O O . THR B 1 1042 ? 28.953 7.82 17.531 1 91.25 1042 THR B O 1
ATOM 16236 N N . PHE B 1 1043 ? 28.125 6.832 15.82 1 89.25 1043 PHE B N 1
ATOM 16237 C CA . PHE B 1 1043 ? 29.141 5.789 15.812 1 89.25 1043 PHE B CA 1
ATOM 16238 C C . PHE B 1 1043 ? 29.953 5.84 14.523 1 89.25 1043 PHE B C 1
ATOM 16240 O O . PHE B 1 1043 ? 29.438 6.168 13.461 1 89.25 1043 PHE B O 1
#

InterPro domains:
  IPR008969 Carboxypeptidase-like, regulatory domain superfamily [SSF49464] (22-102)
  IPR012910 TonB-dependent receptor, plug domain [PF07715] (115-218)
  IPR023996 TonB-dependent outer membrane protein, SusC/RagA [TIGR04056] (23-1043)
  IPR023997 TonB-dependent outer membrane protein SusC/RagA, conserved site [TIGR04057] (194-224)
  IPR036942 TonB-dependent receptor-like, beta-barrel domain superfamily [G3DSA:2.40.170.20] (401-1043)
  IPR037066 TonB-dependent receptor, plug domain superfamily [G3DSA:2.170.130.10] (95-223)
  IPR039426 TonB-dependent receptor-like [PS52016] (111-1043)

Organism: NCBI:txid889453

Radius of gyration: 42.31 Å; Cα contacts (8 Å, |Δi|>4): 5904; chains: 2; bounding box: 120×120×108 Å

Secondary structure (DSSP, 8-state):
--GGGSGGGGGG--------EEEEEEEEEETTT--B-TT-EEEETTSS-EEE--TTSEEEEEEETT-EEEEE-TTB--EEEE--SSB--EEEPB----TT-EEEETTEEEEGGG--S-EEEE-HHHHHHH--SSTHHHHTTTSTTEEEEES-SSTT--EEEEESS---SS--PPEEEETTEEESS-STTS-GGGEEEEEEE-SHHHHGGGGGGGTT-EEEEEE----SS--EEEEEEEEEEEEES----B--HHHHHHHHHHHHHHTT---SS-HHHHHH--S---HHHHHB-TTEEEEEEEEEEEEEETTEEEEEEEEEEEEE-TBTGGGTSSEEEEEEEEEEEEEEEEE-SS-SSS-EEEEEEEEEEEEEEEE---SS-TTT-HHHHHHHS-TTS-SB-S-HHHHHHH-TTB-B-TT-PBBPPPPTT-TT---HHHHHHSSEEEEEEEEEEEEEEEEEEEEETTEEEEEEEEEEEEEEEEEEEE-SEEEETTTEEE-S-EEEEEEEEEEEEEEEEEEEEEEEETTEEEEEEEEEEEEEEEEEEEEEEEE-BSS--GGG-SGGGB-S-GGG-EEEEE-SSTT-EEEEEEEEEEEEEETTTEEEEEEEEEEEETTS-GGG-EEEEEEEEEEEEGGGSGGGTT--TTEEEEEEEEEEEEEEE--S-TTTTSPPEEE---EEESSGGG-EEE--EEESB---TT---EEEEEEEEEEEEEETTTTEEEEEEEEEEEEEEEEEEPP--GGG-SBPPEEEEEEEEEEEEEEEEEEEEEETTEEEEEEEEEEEEEEEEEE-SSSSSEEEEEEETTTT-EEEEEEETTS-SSEEEEB-EEEE--SHHHHHHHHHHH-----TTSEEE--SS-SS--SGGG-EEEE-SS-SEEEEEEEEEEETTEEEEEEEEEEES-EEEE--S-TT-TTS--BGGGGGS--STTS-SSSPPP-SS-TT-TTSSBTTSEEE--EEEEEEEEEEEE--HHHHGGGT-SEEEEEEEEEEEEEEES--SS-S----SSGGGTTEESS--PPEEEEEEEEEEE-/--GGGSGGGGGG--------EEEEEEEEEETTT--B-TT-EEEETTSS-EEE--TTSEEEEEEETTPEEEEEETTEEEEEEE--SSB--EEEPB----TT-EEEETTEEEEGGG--S-EEEE-HHHHHHH--SSTHHHHTTTSTTEEEEES-SSTT--EEEEESS---SS--PPEEEETTEEESS-STTS-GGGEEEEEEE-SHHHHGGGGGGGTT-EEEEEE----SS--EEEEEEEEEEEEES----B--HHHHHHHHHHHHHHTT---SS-HHHHHH--S---HHHHHB-TTEEEEEEEEEEEEEETTEEEEEEEEEEEEE-TBTGGGTSSEEEEEEEEEEEEEEEEE-SS-SSS-EEEEEEEEEEEEEEEE---SS-TTT-HHHHHHHS-TTS-SB-SSHHHHHHH-TTB-B-TT-PBBPPPPTT-TT---HHHHHHSSEEEEEEEEEEEEEEEEEEEEETTEEEEEEEEEEEEEEEEEEEE-SEEEETTTEEE-S-EEEEEEEEEEEEEEEEEEEEEEEETTEEEEEEEEEEEEEEEEEEEEEEEE-BSS--GGG-SGGGB-S-GGG-EEEEE-SSTT-EEEEEEEEEEEEEETTTEEEEEEEEEEEETTS-GGG-EEEEEEEEEEEEGGGSGGGTT--TTEEEEEEEEEEEEEEE--S-TTTTSPPEEE---EEESSGGG-EEE--EEE-B---TT---EEEEEEEEEEEEEETTTTEEEEEEEEEEEEEEEEEEPP--GGG-SBPPEEEEEEEEEEEEEEEEEEEEEETTEEEEEEEEEEEEEEEEEE-SSSSSEEEEEEETTTT-EEEEEEETTS-SSEEEEB-EEEE--SHHHHHHHHHHH-----TTSEEE--SS-SS--SGGG-EEEE-SS-SEEEEEEEEEEETTEEEEEEEEEEES-EEEE--S-TT-TTS--BGGGGGS-SSTTS-SSSPPP-SS-TT-TTSSBTTSEEE--EEEEEEEEEEEEPPHHHHGGGT-SEEEEEEEEEEEEEEES--SS-S----SSGGGTTEESS--PPEEEEEEEEEEE-

Solvent-accessible surface area (backbone atoms only — not comparable to full-atom values): 101157 Å² total; per-residue (Å²): 129,76,75,77,61,63,74,68,63,68,75,66,72,69,78,76,74,74,65,55,78,35,60,33,30,31,39,32,21,31,56,85,76,64,41,50,40,52,62,28,36,37,27,38,67,97,53,90,54,61,39,53,22,37,81,73,3,39,36,71,42,83,42,40,67,66,40,39,34,31,35,40,39,94,57,32,39,71,43,75,46,65,32,85,54,56,63,55,71,42,67,32,43,70,30,68,68,63,49,72,36,73,38,75,49,75,94,45,72,41,43,50,70,74,58,34,56,54,66,47,74,45,49,42,66,60,45,67,72,64,56,44,85,43,49,67,66,68,49,51,40,72,41,61,48,46,45,63,40,46,32,41,36,49,39,79,48,57,67,47,54,30,44,66,55,76,58,50,94,58,87,38,58,46,34,36,27,50,66,84,27,76,48,76,93,64,64,78,69,49,59,40,77,48,46,32,35,39,31,37,22,67,39,32,44,45,20,30,82,62,29,40,58,22,58,30,16,30,40,38,36,36,58,52,64,34,42,78,40,76,47,36,38,40,39,41,40,38,46,30,36,23,28,75,73,59,75,57,63,49,47,38,19,28,56,43,45,52,52,55,24,45,15,29,45,68,66,73,42,74,58,85,63,52,72,67,53,44,72,66,40,55,60,50,42,61,45,54,70,68,43,49,28,72,61,19,47,33,40,41,41,34,41,34,40,34,17,34,45,89,56,29,26,30,24,38,36,42,33,42,38,41,32,40,12,43,52,35,24,92,63,68,36,10,23,25,37,39,40,31,39,38,42,25,38,40,36,43,55,47,76,47,86,88,42,74,61,56,24,33,35,36,39,36,38,40,39,36,39,27,41,39,42,36,18,66,66,69,46,59,29,76,79,37,20,49,56,26,9,29,58,27,43,59,22,73,51,52,74,50,35,90,51,44,67,61,48,37,71,76,34,77,39,47,37,42,51,97,84,63,55,34,44,28,64,56,63,91,60,41,56,49,32,29,42,33,55,44,61,54,56,35,70,51,54,51,41,37,40,36,43,37,36,41,33,31,39,37,40,38,34,33,47,36,87,48,29,36,40,36,40,37,46,21,38,41,39,36,37,37,37,39,40,31,39,34,45,56,29,39,48,28,86,39,95,36,59,36,85,58,26,37,25,40,42,36,44,36,40,37,41,33,43,37,41,37,41,38,41,36,39,47,53,71,59,90,57,38,39,40,38,40,38,41,37,39,40,39,37,40,39,39,46,28,38,39,35,34,36,25,31,44,48,80,62,92,41,82,58,62,62,29,38,66,41,32,66,46,63,53,61,73,32,43,60,42,30,42,71,25,58,78,66,52,47,42,41,40,37,41,36,39,37,42,39,40,30,40,76,75,25,44,34,40,36,41,36,40,25,37,43,33,39,60,41,32,27,90,80,32,26,62,51,76,29,46,25,35,28,31,26,37,30,55,52,73,37,76,89,37,68,80,51,59,78,52,61,58,41,37,36,41,29,34,33,35,18,33,19,29,38,72,92,60,62,77,52,43,20,42,52,48,75,35,72,76,54,56,45,71,46,65,68,77,97,58,49,43,75,41,84,24,68,42,66,43,26,42,60,22,52,75,26,55,67,19,37,33,39,28,40,39,42,35,40,40,40,23,24,58,71,43,28,34,37,41,37,41,36,38,43,41,36,40,24,40,29,36,74,40,65,39,80,62,68,75,85,70,78,50,38,54,24,43,30,59,44,14,29,27,35,25,35,39,42,31,35,38,41,36,39,52,52,73,59,88,67,36,35,39,36,42,35,38,31,33,22,38,54,46,57,31,24,63,31,62,52,49,93,81,26,60,47,78,75,38,69,38,60,85,39,51,31,34,60,36,26,32,37,37,50,71,32,47,70,50,23,30,28,17,33,48,66,72,34,38,24,50,36,63,68,52,14,50,51,51,21,70,56,40,72,54,66,48,46,54,22,32,58,34,70,46,53,70,76,71,80,53,52,79,53,79,82,27,40,40,80,56,45,30,32,65,50,35,29,41,32,15,37,37,39,38,37,36,47,80,50,35,37,38,40,40,33,34,35,35,39,36,70,16,23,25,43,55,50,66,69,60,66,70,33,75,64,42,41,47,53,44,73,59,78,50,26,22,83,51,67,83,58,30,58,72,42,42,40,59,51,72,77,45,76,62,49,70,66,35,33,29,45,88,38,48,40,58,27,31,34,42,27,34,49,35,37,36,44,34,40,41,54,57,49,79,60,35,44,73,73,66,24,62,39,44,31,41,36,43,36,32,28,43,71,45,74,50,58,81,49,72,59,58,53,64,74,43,33,40,80,56,84,80,33,40,18,55,36,19,36,51,37,43,59,55,21,31,44,30,42,36,37,41,38,32,66,131,78,74,74,65,63,72,68,68,68,72,68,73,70,78,77,73,74,66,56,78,37,61,34,31,32,39,32,21,32,56,86,74,64,40,49,40,52,63,28,36,37,26,40,67,96,54,91,54,61,39,53,20,38,79,74,4,38,37,70,41,81,44,40,68,67,41,39,36,32,36,39,38,95,58,31,40,68,44,76,45,65,33,84,53,57,63,55,74,42,66,30,42,72,29,68,66,66,49,74,38,73,38,73,50,78,93,46,71,42,42,50,70,72,59,35,57,54,67,46,73,46,48,42,68,60,45,66,73,64,56,46,86,44,48,68,65,68,49,51,39,73,40,59,46,48,47,64,39,44,33,42,39,48,40,79,49,57,66,47,54,28,45,66,54,75,58,51,94,58,87,39,56,46,34,36,28,51,65,83,27,77,47,78,91,63,62,78,70,51,58,39,78,46,46,32,33,39,30,37,23,67,38,32,44,45,21,31,81,62,28,38,58,22,56,30,16,30,40,38,35,35,59,51,63,33,43,76,40,75,48,36,40,38,40,41,40,37,45,31,36,24,26,73,74,59,76,56,61,50,49,37,19,28,56,41,45,53,52,57,23,45,16,28,45,68,66,74,41,75,57,84,66,52,73,66,54,43,72,64,40,55,60,50,42,61,44,54,71,68,42,47,29,71,62,17,48,33,39,39,40,35,42,36,39,34,16,35,46,90,55,28,26,29,22,38,37,41,34,42,38,41,33,40,11,42,51,35,23,91,63,67,37,10,24,26,37,37,40,31,39,39,41,23,40,40,36,44,56,46,75,47,85,89,41,74,60,58,24,34,34,37,37,36,40,39,40,37,39,26,41,39,42,36,19,67,69,69,45,60,30,76,78,35,21,49,57,28,9,29,56,27,42,57,22,72,51,52,75,48,37,90,52,42,66,62,48,37,72,76,33,76,41,47,37,42,53,98,85,62,56,35,43,29,67,56,64,90,60,42,57,50,34,26,41,34,54,42,60,54,56,35,69,53,53,51,40,37,40,35,44,38,37,42,35,30,39,35,40,38,34,33,47,37,88,49,29,36,38,38,41,36,45,22,40,43,39,36,37,35,34,38,42,31,38,33,44,57,30,39,49,27,86,39,94,35,58,36,86,57,26,37,25,39,42,36,46,37,40,38,42,33,45,37,40,38,41,37,42,35,40,48,51,70,56,92,60,38,40,40,39,41,36,41,38,38,39,40,36,41,40,37,46,29,40,39,36,34,35,25,32,44,48,81,63,94,40,82,59,60,62,29,38,65,41,32,66,46,61,53,60,72,31,43,59,42,29,42,72,25,55,79,68,52,48,41,40,40,36,42,34,38,38,41,38,38,31,42,78,76,26,43,32,40,38,39,37,42,26,37,42,34,39,61,43,33,27,90,79,31,27,62,52,77,28,47,23,34,30,33,27,37,31,54,51,74,35,76,89,36,69,80,51,59,79,51,61,58,42,38,37,41,29,34,34,34,18,32,20,28,39,71,92,59,62,78,52,41,20,44,53,49,75,34,70,76,54,55,45,70,46,64,68,78,95,58,49,44,76,40,84,25,70,42,65,42,26,43,59,22,52,76,27,54,69,19,37,33,39,29,42,37,41,34,39,40,39,24,23,60,72,43,28,35,36,41,36,40,37,39,42,41,37,39,23,40,31,36,74,41,66,40,82,61,68,75,86,70,77,51,37,55,22,44,28,60,45,17,29,28,37,27,35,39,42,31,35,38,41,36,39,52,51,74,60,90,65,35,36,38,36,43,37,38,30,34,20,39,52,46,55,32,24,64,32,60,53,47,92,80,26,59,46,79,75,39,70,39,60,83,40,50,32,34,59,38,26,33,36,38,50,73,32,46,70,52,23,29,30,16,32,48,67,72,35,37,23,48,35,63,67,52,16,50,50,50,21,70,55,40,71,56,66,48,45,56,21,31,58,33,71,48,54,70,76,70,79,53,51,80,54,78,82,27,41,41,79,54,44,30,31,66,49,36,31,42,32,14,37,38,40,38,37,34,46,80,50,35,37,39,39,39,32,34,36,35,39,37,70,16,24,25,43,56,49,64,68,61,67,68,33,77,65,41,42,48,54,43,73,59,78,51,28,23,84,50,68,81,59,30,57,74,44,41,39,61,52,72,77,44,76,63,48,68,67,37,34,29,45,86,39,47,41,58,28,31,34,41,26,36,48,34,36,37,44,34,41,41,54,57,49,79,61,33,45,72,72,65,24,62,38,44,32,41,35,43,38,31,29,44,72,44,72,49,57,80,46,73,60,57,54,66,75,43,33,39,79,56,84,81,34,39,18,54,34,19,34,52,38,45,57,54,21,32,45,32,42,35,37,41,38,30,66